Protein 1GUL (pdb70)

Radius of gyration: 44.53 Å; Cα contacts (8 Å, |Δi|>4): 2445; chains: 8; bounding box: 94×123×121 Å

Solvent-accessible surface area: 74631 Å² total; per-residue (Å²): 174,14,70,1,6,15,1,84,4,35,17,97,0,4,3,0,0,6,0,1,16,8,30,47,33,118,8,47,34,76,57,6,118,54,90,103,58,12,125,127,17,25,115,38,121,55,3,55,1,48,69,20,5,2,0,59,14,93,88,44,88,4,3,28,18,55,2,0,1,15,4,0,0,46,92,69,76,8,11,14,148,75,48,91,36,48,6,66,0,9,7,14,5,3,0,1,16,58,2,8,50,28,22,31,81,12,24,63,32,112,107,120,54,43,116,109,39,17,73,33,0,21,85,64,0,61,103,58,8,0,49,26,0,21,155,34,5,170,62,72,62,68,34,39,6,10,40,79,37,30,1,0,1,0,0,0,1,0,12,0,0,38,12,0,48,87,85,24,99,100,6,5,76,72,17,75,78,0,71,103,3,12,84,80,2,22,84,44,80,25,1,104,145,7,61,77,133,87,39,73,52,16,78,72,48,72,125,111,20,23,139,32,12,119,80,0,116,178,14,69,0,5,15,1,86,4,35,17,95,0,4,3,0,0,5,0,0,16,8,31,46,35,118,7,48,34,77,59,5,118,56,91,102,59,11,124,126,17,25,116,38,119,55,2,56,0,49,67,21,5,1,0,60,13,97,86,47,87,5,2,29,19,55,2,0,1,17,3,0,0,45,95,67,75,8,10,14,149,75,48,92,37,46,8,64,0,10,6,15,4,2,0,1,15,57,1,9,50,28,22,33,80,13,25,64,33,112,108,119,55,44,117,109,38,17,75,33,0,22,84,63,0,61,104,53,7,0,48,25,1,21,157,33,4,170,62,73,62,67,34,39,6,10,40,80,36,30,1,0,2,0,0,0,0,0,14,0,0,37,11,0,48,87,87,25,101,99,6,6,76,71,16,74,76,0,72,99,3,12,85,82,2,22,86,44,81,25,2,101,146,7,62,63,31,32,39,71,52,16,78,71,50,52,124,110,19,22,139,33,12,119,81,0,114,174,13,34,1,5,15,1,84,4,35,18,94,0,4,4,0,0,6,0,0,17,8,30,46,34,118,7,47,34,69,58,6,118,55,89,102,58,10,122,118,17,26,116,38,125,32,3,56,1,47,70,20,5,1,0,19,14,95,86,44,71,5,3,28,18,53,1,0,1,14,3,0,0,44,91,69,76,8,11,14,148,76,45,89,36,45,6,64,0,8,6,15,4,2,0,2,15,58,2,8,50,28,22,31,80,11,26,62,34,112,108,120,54,43,116,110,40,18,74,33,0,23,85,64,0,61,99,55,6,0,48,26,1,21,154,34,4,170,61,72,62,65,34,41,6,10,39,81,36,29,0,1,2,0,0,0,1,0,14,0,0,36,12,0,49,86,86,25,100,100,7,6,76,73,17,74,77,0,71,103,2,11,84,82,2,21,85,45,80,25,1,101,145,6,62,76,132,87,38,74,50,16,78,71,49,71,124,110,19,23,139,33,12,118,80,0,115,175,15,70,0,5,15,1,84,4,35,17,94,0,4,4,0,0,6,0,0,17,7,30,48,35,119,8,48,34,77,58,6,117,55,90,103,58,11,125,126,17,23,116,37,117,57,2,54,1,47,67,19,5,2,0,60,14,93,85,43,86,4,3,27,19,54,1,0,1,16,2,0,0,45,93,68,76,8,11,14,147,75,48,93,36,45,7,65,0,9,7,15,4,2,0,2,16,56,1,8,48,28,22,31,80,12,26,63,33,113,109,120,54,43,118,109,38,17,74,33,0,21,86,64,0,61,102,56,7,0,48,26,0,21,160,34,4,169,63,73,62,67,34,39,5,10,40,79,36,30,1,0,1,0,0,0,0,0,13,0,0,38,11,0,50,86,85,26,100,101,7,6,77,71,17,75,76,0,71,102,3,11,84,81,2,21,85,45,80,26,1,102,144,6,62,76,133,88,38,75,51,17,79,71,48,70,123,109,20,23,140,33,13,120,81,0,113,177,13,70,0,6,15,2,85,4,36,17,95,0,4,4,0,0,5,0,0,17,7,30,47,35,118,7,48,35,77,58,6,116,56,90,102,57,10,70,126,18,26,86,38,118,55,3,54,1,50,65,19,5,2,0,60,14,94,86,42,90,4,3,28,19,53,1,0,1,17,3,0,0,46,94,67,76,8,11,14,147,76,45,90,36,46,6,65,0,10,6,14,4,3,0,2,16,58,2,8,50,28,22,32,80,13,23,63,32,113,109,120,54,44,117,110,39,17,75,33,0,22,85,63,0,63,102,57,7,0,49,26,0,21,155,35,4,169,63,72,62,68,34,38,6,10,40,79,36,30,1,1,1,0,1,0,0,0,13,0,0,37,12,0,51,85,88,26,100,101,7,6,76,72,16,75,78,0,72,101,2,11,83,82,2,22,85,44,78,25,1,102,146,8,63,77,132,86,38,73,52,16,77,72,49,71,120,109,19,23,139,34,12,117,80,0,114,178,13,69,1,6,16,1,86,4,34,16,96,0,5,4,0,0,6,0,0,16,8,32,47,34,119,7,48,34,77,60,6,118,57,89,101,58,11,122,126,18,26,116,38,118,56,3,54,0,50,68,19,5,1,0,58,13,93,86,42,89,4,3,28,17,56,2,0,1,15,3,0,0,46,93,68,76,8,11,15,147,74,45,90,36,45,6,64,1,9,6,13,4,3,0,2,14,59,1,8,48,27,21,30,80,11,25,64,33,112,107,120,55,44,61,81,38,8,5,27,0,0,4,64,0,7,42,57,7,0,50,26,0,21,151,33,4,132,63,72,63,67,34,40,6,10,38,80,36,30,1,0,1,0,0,0,1,0,13,0,0,36,13,0,48,86,81,0,87,46,0,5,51,38,15,31,78,0,59,101,3,11,84,80,1,21,84,44,80,25,2,103,147,7,61,77,133,88,39,73,52,15,78,70,50,72,122,109,19,23,138,34,12,118,80,0,115,176,13,70,0,5,15,1,81,5,34,16,95,0,4,4,0,0,6,0,0,17,8,31,46,35,117,8,48,34,77,58,6,119,55,91,102,56,11,122,127,17,25,117,38,120,55,2,56,1,48,66,20,5,2,0,59,14,95,87,45,89,5,4,28,18,56,3,0,2,16,4,0,0,47,93,67,77,8,11,14,129,73,50,97,36,48,8,67,0,11,8,15,5,3,0,1,15,57,1,9,49,28,21,30,80,12,26,63,33,112,109,120,54,44,59,70,38,8,3,25,0,0,2,56,0,9,41,52,8,0,48,27,1,22,158,36,4,138,62,72,62,67,19,23,6,10,39,78,35,30,1,1,1,0,0,0,0,0,13,0,0,35,12,0,48,85,82,0,90,53,0,5,55,45,15,41,77,0,62,102,2,12,82,47,0,22,78,15,48,25,1,102,146,7,62,77,134,86,38,74,50,16,80,72,50,71,79,42,20,22,110,28,11,119,79,0,114,176,13,70,0,6,15,1,85,4,36,17,97,0,5,4,0,0,5,0,0,17,8,31,47,35,117,8,46,34,76,59,6,118,56,91,102,58,10,55,127,18,24,76,38,121,56,3,56,1,48,67,20,5,1,0,58,13,95,87,46,88,5,3,29,19,54,2,0,1,18,4,0,0,47,95,66,76,8,10,13,146,76,50,93,36,47,8,66,0,11,7,13,3,3,0,2,15,57,2,8,50,28,22,31,81,12,25,63,34,111,107,119,55,44,117,108,39,17,76,33,0,21,84,63,0,61,102,55,7,0,49,26,1,21,154,34,5,170,62,72,61,67,34,39,6,9,40,79,35,30,1,1,1,0,0,0,1,0,13,0,0,38,12,0,49,87,84,25,99,100,6,5,77,72,16,74,76,0,72,103,3,12,84,82,1,21,82,44,79,25,2,102,146,7,60,75,134,86,38,73,54,16,79,70,48,71,122,111,19,22,140,32,12,118,80,0,113

Foldseek 3Di:
DKEWEEAQFCALCQLVLLLCLLLVHDYYYDHDQAQVVLVVCVVVPLAVVSDDPWMQDPNHTDHDSVVSLVVSQVVRVQQDDDPVSNVVLVVLLVVLVVLCVLLNCLVVDDPVVNVVSLVVSLVCCLPPNLVVQLVQCVVPVALDSTDNDHHSSLSSNLVRVVSNCVVVVCSCVVRPSVVVSSVVSCVSDSNVVCPDPPHSNHDRDDPVSVVRVVRND/DKEWEEAQFCALCQLVLLLCLLLVHDYYYDHDQAQVVLVVCVVVPLAVVSDDPWMQDPNHTDHDSVVSLVVSQVVRVQQDDDPVSNVVLVVLLVVLVVLCVLLNCLVVDDPVVNVVSLVVSLVCCLPPNLVVQLVQCVVPVALDSTDNDHHSSLSSNLVRVVSNCVVVVCSCVVRPSVVVSSVVSCVSDSNVVCPDPPHSNHDRDDPVSVVRVVRND/DKEWEEAQFCALCQLVLLLCLLLVHDYYYDHDQAQVVLVVCVVVPLAVVSDDPWMQDPNHTDHDSVVSLVVSQVVRVQQDDDPVSNVVLVVLLVVLVVLCVLLNCLVVDDPVVNVVSLVVSLVCCLPPNLVVQLVQCVVPVALDSTDNDHHSSLSSNLVRVVSNCVVVVCSCVVRPSVVVSSVVSCVSDSNVVCPDPPHSNHDRDDPVSVVRVVRND/DKEWEEAQFCALCQLVLLLCLLLVHDYYYDHDQAQVVLVVCVVVPLAVVSDDPWMQDPNHTDHDSVVSLVVSQVVRVQQDDDPVSNVVLVVLLVVLVVLCVLLNCLVVDDPVVNVVSLVVSLVCCLPPNLVVQLVQCVVPVALDSTDNDHHSSLSSNLVRVVSNCVVVVCSCVVRPSVVVSSVVSCVSDSNVVCPDPPHSNHDRDDPVSVVRVVRND/DKEWEEAQFCALCQLVLLLCLLLVHDYYYDHDQAQVVLVVCVVVPLAVVSDDPWMQDPNHTDHDSVVSLVVSQVVRVQQDDDPVSNVVLVVLLVVLVVLCVLLNCLVVDDPVVNVVSLVVSLVCCLPPNLVVQLVQCVVPVALDSTDNDHHSSLSSNLVRVVSNCVVVVCSCVVRPSVVVSSVVSCVSDSNVVCPDPPHSNHDRDDPVSVVRVVRND/DKEWEEAQFCALCQLVLLLCLLLVHDYYYDHDQAQVVLVVCVVVPLAVVSDDPWMQDPNHTDHDSVVSLVVSQVVRVQQDDDPVSNVVLVVLLVVLVVLCVLLNCLVVDDPVVNVVSLVVSLVCCLPPNLVVQLVQCVVPVALDSTDNDHHSSLSSNLVRVVSNCVVVVCSCVVRPSVVVSSVVSCVSDSNVVCPDPPHSNHDRDDPVSVVRVVRND/DKEWEEAQFCALCQLVLLLCLLLVHDYYYDHDQAQVVLVVCVVVPLAVVSDDPWMQDPNHTDHDSVVSLVVSQVVRVQQDDDPVSNVVLVVLLVVLVVLCVLLNCLVVDDPVVNVVSLVVSLVCCLPPNLVVQLVQCVVPVALDSTDNDHHSSLSSNLVRVVSNCVVVVCSCVVRPSVVVSSVVSCVSDSNVVCPDPPHSNHDRDDPVSVVRVVRND/DKEWEEAQFCALCQLVLLLCLLLVHDYYYDHDQAQVVLVVCVVVPLAVVSDDPWMQDPNHTDHDSVVSLVVSQVVRVQQDDDPVSNVVLVVLLVVLVVLCVLLNCLVVDDPVVNVVSLVVSLVCCLPPNLVVQLVQCVVPVALDSTDNDHHSSLSSNLVRVVSNCVVVVCSCVVRPSVVVSSVVSCVSDSNVVCPDPPHSNHDRDDPVSVVRVVRND

GO terms:
  GO:0004364 glutathione transferase activity (F, IDA)
  GO:0006749 glutathione metabolic process (P, IDA)
  GO:0006805 xenobiotic metabolic process (P, IDA)
  GO:0042803 protein homodimerization activity (F, IPI)
  GO:0004364 glutathione transferase activity (F, TAS)
  GO:0005829 cytosol (C, IDA)
  GO:0005829 cytosol (C, TAS)
  GO:0042802 identical protein binding (F, IPI)
  GO:0005515 protein binding (F, IPI)

InterPro domains:
  IPR003080 Glutathione S-transferase, alpha class [PR01266] (15-29)
  IPR003080 Glutathione S-transferase, alpha class [PR01266] (82-98)
  IPR003080 Glutathione S-transferase, alpha class [PR01266] (134-148)
  IPR003080 Glutathione S-transferase, alpha class [PR01266] (192-209)
  IPR004045 Glutathione S-transferase, N-terminal [PF02798] (6-76)
  IPR004045 Glutathione S-transferase, N-terminal [PS50404] (3-83)
  IPR004046 Glutathione S-transferase, C-terminal [PF14497] (111-199)
  IPR010987 Glutathione S-transferase, C-terminal-like [PS50405] (85-208)
  IPR036249 Thioredoxin-like superfamily [SSF52833] (5-80)
  IPR036282 Glutathione S-transferase, C-terminal domain superfamily [SSF47616] (81-218)
  IPR040079 Glutathione transferase family [SFLDS00019] (6-204)
  IPR050213 Glutathione S-transferase superfamily [PTHR11571] (5-202)

Structure (mmCIF, N/CA/C/O backbone):
data_1GUL
#
_entry.id   1GUL
#
_cell.length_a   155.300
_cell.length_b   156.100
_cell.length_c   101.300
_cell.angle_alpha   90.00
_cell.angle_beta   90.00
_cell.angle_gamma   90.00
#
_symmetry.space_group_name_H-M   'P 21 21 2'
#
loop_
_entity.id
_entity.type
_entity.pdbx_description
1 polymer 'Glutathione S-transferase A4'
2 non-polymer GAMMA-GLUTAMYL[S-(2-IODOBENZYL)CYSTEINYL]GLYCINE
3 water water
#
loop_
_atom_site.group_PDB
_atom_site.id
_atom_site.type_symbol
_atom_site.label_atom_id
_atom_site.label_alt_id
_atom_site.label_comp_id
_atom_site.label_asym_id
_atom_site.label_entity_id
_atom_site.label_seq_id
_atom_site.pdbx_PDB_ins_code
_atom_site.Cartn_x
_atom_site.Cartn_y
_atom_site.Cartn_z
_atom_site.occupancy
_atom_site.B_iso_or_equiv
_atom_site.auth_seq_id
_atom_site.auth_comp_id
_atom_site.auth_asym_id
_atom_site.auth_atom_id
_atom_site.pdbx_PDB_model_num
ATOM 1 N N . ARG A 1 4 ? -2.081 -25.676 -47.813 1.00 32.33 4 ARG A N 1
ATOM 2 C CA . ARG A 1 4 ? -0.871 -26.502 -48.035 1.00 27.54 4 ARG A CA 1
ATOM 3 C C . ARG A 1 4 ? 0.342 -25.615 -48.402 1.00 35.94 4 ARG A C 1
ATOM 4 O O . ARG A 1 4 ? 0.336 -24.918 -49.424 1.00 45.21 4 ARG A O 1
ATOM 12 N N . PRO A 1 5 ? 1.400 -25.625 -47.562 1.00 19.55 5 PRO A N 1
ATOM 13 C CA . PRO A 1 5 ? 2.537 -24.771 -47.795 1.00 10.62 5 PRO A CA 1
ATOM 14 C C . PRO A 1 5 ? 3.188 -24.963 -49.088 1.00 13.02 5 PRO A C 1
ATOM 15 O O . PRO A 1 5 ? 3.263 -26.080 -49.628 1.00 17.31 5 PRO A O 1
ATOM 19 N N . LYS A 1 6 ? 3.680 -23.830 -49.541 1.00 10.63 6 LYS A N 1
ATOM 20 C CA . LYS A 1 6 ? 4.354 -23.795 -50.797 1.00 12.09 6 LYS A CA 1
ATOM 21 C C . LYS A 1 6 ? 5.740 -23.232 -50.614 1.00 19.24 6 LYS A C 1
ATOM 22 O O . LYS A 1 6 ? 5.963 -22.143 -50.083 1.00 23.36 6 LYS A O 1
ATOM 28 N N . LEU A 1 7 ? 6.652 -24.051 -51.058 1.00 10.70 7 LEU A N 1
ATOM 29 C CA . LEU A 1 7 ? 8.045 -23.805 -50.964 1.00 7.75 7 LEU A CA 1
ATOM 30 C C . LEU A 1 7 ? 8.670 -23.308 -52.221 1.00 15.45 7 LEU A C 1
ATOM 31 O O . LEU A 1 7 ? 8.729 -24.026 -53.227 1.00 17.71 7 LEU A O 1
ATOM 36 N N . HIS A 1 8 ? 9.285 -22.131 -52.100 1.00 10.78 8 HIS A N 1
ATOM 37 C CA . HIS A 1 8 ? 9.990 -21.568 -53.232 1.00 10.93 8 HIS A CA 1
ATOM 38 C C . HIS A 1 8 ? 11.447 -21.757 -53.121 1.00 15.06 8 HIS A C 1
ATOM 39 O O . HIS A 1 8 ? 12.050 -21.225 -52.231 1.00 21.54 8 HIS A O 1
ATOM 46 N N . TYR A 1 9 ? 12.017 -22.438 -54.067 1.00 14.76 9 TYR A N 1
ATOM 47 C CA . TYR A 1 9 ? 13.420 -22.657 -54.012 1.00 9.55 9 TYR A CA 1
ATOM 48 C C . TYR A 1 9 ? 13.751 -23.451 -55.216 1.00 13.90 9 TYR A C 1
ATOM 49 O O . TYR A 1 9 ? 12.916 -24.079 -55.837 1.00 13.27 9 TYR A O 1
ATOM 58 N N . PRO A 1 10 ? 15.008 -23.464 -55.489 1.00 12.04 10 PRO A N 1
ATOM 59 C CA . PRO A 1 10 ? 15.547 -24.281 -56.518 1.00 6.12 10 PRO A CA 1
ATOM 60 C C . PRO A 1 10 ? 15.261 -25.698 -56.125 1.00 17.79 10 PRO A C 1
ATOM 61 O O . PRO A 1 10 ? 14.919 -25.994 -54.987 1.00 18.65 10 PRO A O 1
ATOM 65 N N . ASN A 1 11 ? 15.379 -26.593 -57.086 1.00 22.88 11 ASN A N 1
ATOM 66 C CA . ASN A 1 11 ? 15.108 -27.971 -56.745 1.00 21.68 11 ASN A CA 1
ATOM 67 C C . ASN A 1 11 ? 16.336 -28.663 -56.226 1.00 28.06 11 ASN A C 1
ATOM 68 O O . ASN A 1 11 ? 17.036 -29.330 -57.000 1.00 29.83 11 ASN A O 1
ATOM 73 N N . GLY A 1 12 ? 16.585 -28.514 -54.916 1.00 23.11 12 GLY A N 1
ATOM 74 C CA . GLY A 1 12 ? 17.757 -29.083 -54.277 1.00 15.19 12 GLY A CA 1
ATOM 75 C C . GLY A 1 12 ? 17.670 -28.737 -52.840 1.00 17.86 12 GLY A C 1
ATOM 76 O O . GLY A 1 12 ? 16.745 -28.039 -52.425 1.00 19.68 12 GLY A O 1
ATOM 77 N N . ARG A 1 13 ? 18.649 -29.199 -52.102 1.00 14.04 13 ARG A N 1
ATOM 78 C CA . ARG A 1 13 ? 18.653 -29.020 -50.671 1.00 12.54 13 ARG A CA 1
ATOM 79 C C . ARG A 1 13 ? 18.778 -27.588 -50.187 1.00 9.16 13 ARG A C 1
ATOM 80 O O . ARG A 1 13 ? 17.877 -27.036 -49.522 1.00 15.29 13 ARG A O 1
ATOM 88 N N . GLY A 1 14 ? 19.989 -27.089 -50.406 1.00 1.00 14 GLY A N 1
ATOM 89 C CA . GLY A 1 14 ? 20.419 -25.776 -49.994 1.00 1.00 14 GLY A CA 1
ATOM 90 C C . GLY A 1 14 ? 20.001 -25.537 -48.591 1.00 9.54 14 GLY A C 1
ATOM 91 O O . GLY A 1 14 ? 20.098 -26.450 -47.732 1.00 9.47 14 GLY A O 1
ATOM 92 N N . ARG A 1 15 ? 19.450 -24.343 -48.388 1.00 9.02 15 ARG A N 1
ATOM 93 C CA . ARG A 1 15 ? 18.959 -23.984 -47.084 1.00 5.35 15 ARG A CA 1
ATOM 94 C C . ARG A 1 15 ? 17.547 -24.441 -46.788 1.00 14.90 15 ARG A C 1
ATOM 95 O O . ARG A 1 15 ? 17.178 -24.479 -45.606 1.00 20.18 15 ARG A O 1
ATOM 103 N N . MET A 1 16 ? 16.804 -24.801 -47.836 1.00 6.25 16 MET A N 1
ATOM 104 C CA . MET A 1 16 ? 15.400 -25.202 -47.692 1.00 7.96 16 MET A CA 1
ATOM 105 C C . MET A 1 16 ? 15.143 -26.563 -47.051 1.00 16.37 16 MET A C 1
ATOM 106 O O . MET A 1 16 ? 14.073 -26.865 -46.451 1.00 16.90 16 MET A O 1
ATOM 111 N N . GLU A 1 17 ? 16.169 -27.389 -47.157 1.00 4.20 17 GLU A N 1
ATOM 112 C CA . GLU A 1 17 ? 16.023 -28.719 -46.660 1.00 1.00 17 GLU A CA 1
ATOM 113 C C . GLU A 1 17 ? 15.584 -28.854 -45.236 1.00 5.23 17 GLU A C 1
ATOM 114 O O . GLU A 1 17 ? 14.824 -29.739 -44.876 1.00 11.87 17 GLU A O 1
ATOM 120 N N . SER A 1 18 ? 16.043 -27.962 -44.415 1.00 1.00 18 SER A N 1
ATOM 121 C CA . SER A 1 18 ? 15.664 -28.015 -43.028 1.00 1.00 18 SER A CA 1
ATOM 122 C C . SER A 1 18 ? 14.192 -27.857 -42.887 1.00 6.76 18 SER A C 1
ATOM 123 O O . SER A 1 18 ? 13.495 -28.561 -42.143 1.00 9.68 18 SER A O 1
ATOM 126 N N . VAL A 1 19 ? 13.691 -26.982 -43.702 1.00 7.37 19 VAL A N 1
ATOM 127 C CA . VAL A 1 19 ? 12.261 -26.743 -43.733 1.00 8.08 19 VAL A CA 1
ATOM 128 C C . VAL A 1 19 ? 11.514 -27.966 -44.203 1.00 9.25 19 VAL A C 1
ATOM 129 O O . VAL A 1 19 ? 10.486 -28.310 -43.652 1.00 6.66 19 VAL A O 1
ATOM 133 N N . ARG A 1 20 ? 12.046 -28.623 -45.234 1.00 5.49 20 ARG A N 1
ATOM 134 C CA . ARG A 1 20 ? 11.387 -29.858 -45.621 1.00 3.46 20 ARG A CA 1
ATOM 135 C C . ARG A 1 20 ? 11.413 -30.814 -44.458 1.00 10.61 20 ARG A C 1
ATOM 136 O O . ARG A 1 20 ? 10.381 -31.331 -44.083 1.00 13.96 20 ARG A O 1
ATOM 144 N N . TRP A 1 21 ? 12.565 -31.005 -43.849 1.00 7.37 21 TRP A N 1
ATOM 145 C CA . TRP A 1 21 ? 12.614 -31.917 -42.730 1.00 7.08 21 TRP A CA 1
ATOM 146 C C . TRP A 1 21 ? 11.589 -31.655 -41.683 1.00 15.16 21 TRP A C 1
ATOM 147 O O . TRP A 1 21 ? 10.909 -32.548 -41.276 1.00 17.62 21 TRP A O 1
ATOM 158 N N . VAL A 1 22 ? 11.446 -30.405 -41.310 1.00 13.45 22 VAL A N 1
ATOM 159 C CA . VAL A 1 22 ? 10.546 -30.093 -40.252 1.00 9.94 22 VAL A CA 1
ATOM 160 C C . VAL A 1 22 ? 9.134 -30.321 -40.611 1.00 12.54 22 VAL A C 1
ATOM 161 O O . VAL A 1 22 ? 8.380 -30.876 -39.843 1.00 13.70 22 VAL A O 1
ATOM 165 N N . LEU A 1 23 ? 8.767 -29.817 -41.764 1.00 5.24 23 LEU A N 1
ATOM 166 C CA . LEU A 1 23 ? 7.418 -30.005 -42.237 1.00 3.88 23 LEU A CA 1
ATOM 167 C C . LEU A 1 23 ? 7.082 -31.473 -42.235 1.00 12.19 23 LEU A C 1
ATOM 168 O O . LEU A 1 23 ? 6.121 -31.870 -41.609 1.00 12.38 23 LEU A O 1
ATOM 173 N N . ALA A 1 24 ? 7.941 -32.268 -42.898 1.00 8.67 24 ALA A N 1
ATOM 174 C CA . ALA A 1 24 ? 7.771 -33.726 -42.984 1.00 3.94 24 ALA A CA 1
ATOM 175 C C . ALA A 1 24 ? 7.634 -34.348 -41.640 1.00 13.81 24 ALA A C 1
ATOM 176 O O . ALA A 1 24 ? 6.760 -35.137 -41.424 1.00 20.36 24 ALA A O 1
ATOM 178 N N . ALA A 1 25 ? 8.524 -34.003 -40.759 1.00 13.24 25 ALA A N 1
ATOM 179 C CA . ALA A 1 25 ? 8.471 -34.571 -39.449 1.00 9.76 25 ALA A CA 1
ATOM 180 C C . ALA A 1 25 ? 7.188 -34.279 -38.752 1.00 16.53 25 ALA A C 1
ATOM 181 O O . ALA A 1 25 ? 6.663 -35.104 -38.050 1.00 21.49 25 ALA A O 1
ATOM 183 N N . ALA A 1 26 ? 6.714 -33.065 -38.916 1.00 22.51 26 ALA A N 1
ATOM 184 C CA . ALA A 1 26 ? 5.485 -32.601 -38.274 1.00 14.60 26 ALA A CA 1
ATOM 185 C C . ALA A 1 26 ? 4.278 -33.218 -38.945 1.00 22.33 26 ALA A C 1
ATOM 186 O O . ALA A 1 26 ? 3.149 -32.994 -38.593 1.00 28.32 26 ALA A O 1
ATOM 188 N N . GLY A 1 27 ? 4.543 -34.006 -39.941 1.00 20.41 27 GLY A N 1
ATOM 189 C CA . GLY A 1 27 ? 3.512 -34.656 -40.681 1.00 17.35 27 GLY A CA 1
ATOM 190 C C . GLY A 1 27 ? 2.766 -33.771 -41.661 1.00 24.13 27 GLY A C 1
ATOM 191 O O . GLY A 1 27 ? 1.699 -34.155 -42.147 1.00 32.49 27 GLY A O 1
ATOM 192 N N . VAL A 1 28 ? 3.322 -32.611 -41.998 1.00 17.82 28 VAL A N 1
ATOM 193 C CA . VAL A 1 28 ? 2.672 -31.677 -42.919 1.00 8.87 28 VAL A CA 1
ATOM 194 C C . VAL A 1 28 ? 3.059 -31.857 -44.368 1.00 18.14 28 VAL A C 1
ATOM 195 O O . VAL A 1 28 ? 4.240 -31.959 -44.672 1.00 22.20 28 VAL A O 1
ATOM 199 N N . GLU A 1 29 ? 2.037 -31.939 -45.250 1.00 26.80 29 GLU A N 1
ATOM 200 C CA . GLU A 1 29 ? 2.244 -32.101 -46.695 1.00 28.31 29 GLU A CA 1
ATOM 201 C C . GLU A 1 29 ? 2.406 -30.727 -47.292 1.00 30.20 29 GLU A C 1
ATOM 202 O O . GLU A 1 29 ? 1.800 -29.774 -46.789 1.00 38.03 29 GLU A O 1
ATOM 208 N N . PHE A 1 30 ? 3.214 -30.611 -48.349 1.00 13.23 30 PHE A N 1
ATOM 209 C CA . PHE A 1 30 ? 3.386 -29.289 -48.865 1.00 8.69 30 PHE A CA 1
ATOM 210 C C . PHE A 1 30 ? 3.753 -29.340 -50.283 1.00 14.26 30 PHE A C 1
ATOM 211 O O . PHE A 1 30 ? 4.075 -30.408 -50.817 1.00 9.97 30 PHE A O 1
ATOM 219 N N . ASP A 1 31 ? 3.727 -28.163 -50.890 1.00 13.28 31 ASP A N 1
ATOM 220 C CA . ASP A 1 31 ? 4.076 -28.136 -52.275 1.00 12.08 31 ASP A CA 1
ATOM 221 C C . ASP A 1 31 ? 5.359 -27.416 -52.466 1.00 13.87 31 ASP A C 1
ATOM 222 O O . ASP A 1 31 ? 5.838 -26.765 -51.567 1.00 21.44 31 ASP A O 1
ATOM 227 N N . GLU A 1 32 ? 5.881 -27.535 -53.666 1.00 4.84 32 GLU A N 1
ATOM 228 C CA . GLU A 1 32 ? 7.098 -26.897 -54.020 1.00 9.08 32 GLU A CA 1
ATOM 229 C C . GLU A 1 32 ? 7.017 -26.200 -55.379 1.00 23.83 32 GLU A C 1
ATOM 230 O O . GLU A 1 32 ? 6.509 -26.754 -56.314 1.00 34.10 32 GLU A O 1
ATOM 236 N N . GLU A 1 33 ? 7.599 -25.014 -55.508 1.00 17.07 33 GLU A N 1
ATOM 237 C CA . GLU A 1 33 ? 7.642 -24.312 -56.737 1.00 10.34 33 GLU A CA 1
ATOM 238 C C . GLU A 1 33 ? 9.073 -24.006 -57.074 1.00 14.02 33 GLU A C 1
ATOM 239 O O . GLU A 1 33 ? 9.690 -23.096 -56.550 1.00 19.01 33 GLU A O 1
ATOM 245 N N . PHE A 1 34 ? 9.630 -24.800 -57.953 1.00 7.61 34 PHE A N 1
ATOM 246 C CA . PHE A 1 34 ? 11.033 -24.664 -58.211 1.00 8.79 34 PHE A CA 1
ATOM 247 C C . PHE A 1 34 ? 11.584 -23.555 -59.001 1.00 19.39 34 PHE A C 1
ATOM 248 O O . PHE A 1 34 ? 11.138 -23.293 -60.091 1.00 24.13 34 PHE A O 1
ATOM 256 N N . LEU A 1 35 ? 12.681 -23.008 -58.514 1.00 17.76 35 LEU A N 1
ATOM 257 C CA . LEU A 1 35 ? 13.353 -22.041 -59.337 1.00 10.55 35 LEU A CA 1
ATOM 258 C C . LEU A 1 35 ? 14.367 -22.754 -60.186 1.00 19.28 35 LEU A C 1
ATOM 259 O O . LEU A 1 35 ? 15.089 -23.622 -59.701 1.00 29.56 35 LEU A O 1
ATOM 264 N N . GLU A 1 36 ? 14.363 -22.379 -61.475 1.00 21.93 36 GLU A N 1
ATOM 265 C CA . GLU A 1 36 ? 15.292 -22.869 -62.483 1.00 23.68 36 GLU A CA 1
ATOM 266 C C . GLU A 1 36 ? 16.176 -21.842 -63.171 1.00 31.22 36 GLU A C 1
ATOM 267 O O . GLU A 1 36 ? 17.248 -22.225 -63.663 1.00 34.30 36 GLU A O 1
ATOM 273 N N . THR A 1 37 ? 15.751 -20.560 -63.169 1.00 31.21 37 THR A N 1
ATOM 274 C CA . THR A 1 37 ? 16.434 -19.438 -63.824 1.00 29.82 37 THR A CA 1
ATOM 275 C C . THR A 1 37 ? 16.396 -18.110 -63.070 1.00 35.09 37 THR A C 1
ATOM 276 O O . THR A 1 37 ? 15.487 -17.846 -62.242 1.00 28.14 37 THR A O 1
ATOM 280 N N . LYS A 1 38 ? 17.317 -17.216 -63.504 1.00 29.25 38 LYS A N 1
ATOM 281 C CA . LYS A 1 38 ? 17.368 -15.861 -62.934 1.00 27.02 38 LYS A CA 1
ATOM 282 C C . LYS A 1 38 ? 15.990 -15.227 -63.031 1.00 32.21 38 LYS A C 1
ATOM 283 O O . LYS A 1 38 ? 15.375 -14.669 -62.081 1.00 38.46 38 LYS A O 1
ATOM 289 N N . GLU A 1 39 ? 15.478 -15.386 -64.207 1.00 27.67 39 GLU A N 1
ATOM 290 C CA . GLU A 1 39 ? 14.209 -14.832 -64.557 1.00 31.08 39 GLU A CA 1
ATOM 291 C C . GLU A 1 39 ? 13.065 -15.216 -63.666 1.00 30.03 39 GLU A C 1
ATOM 292 O O . GLU A 1 39 ? 12.292 -14.352 -63.211 1.00 35.32 39 GLU A O 1
ATOM 298 N N . GLN A 1 40 ? 12.947 -16.495 -63.359 1.00 21.77 40 GLN A N 1
ATOM 299 C CA . GLN A 1 40 ? 11.877 -16.847 -62.441 1.00 20.26 40 GLN A CA 1
ATOM 300 C C . GLN A 1 40 ? 12.074 -16.211 -61.085 1.00 27.16 40 GLN A C 1
ATOM 301 O O . GLN A 1 40 ? 11.108 -15.852 -60.416 1.00 28.08 40 GLN A O 1
ATOM 307 N N . LEU A 1 41 ? 13.340 -16.046 -60.714 1.00 19.89 41 LEU A N 1
ATOM 308 C CA . LEU A 1 41 ? 13.636 -15.411 -59.485 1.00 18.47 41 LEU A CA 1
ATOM 309 C C . LEU A 1 41 ? 13.177 -13.984 -59.602 1.00 22.31 41 LEU A C 1
ATOM 310 O O . LEU A 1 41 ? 12.425 -13.491 -58.752 1.00 20.50 41 LEU A O 1
ATOM 315 N N . TYR A 1 42 ? 13.544 -13.336 -60.707 1.00 18.09 42 TYR A N 1
ATOM 316 C CA . TYR A 1 42 ? 13.048 -11.963 -60.896 1.00 22.08 42 TYR A CA 1
ATOM 317 C C . TYR A 1 42 ? 11.584 -11.795 -60.785 1.00 21.45 42 TYR A C 1
ATOM 318 O O . TYR A 1 42 ? 11.086 -10.846 -60.207 1.00 23.96 42 TYR A O 1
ATOM 327 N N . LYS A 1 43 ? 10.865 -12.711 -61.352 1.00 13.68 43 LYS A N 1
ATOM 328 C CA . LYS A 1 43 ? 9.450 -12.514 -61.232 1.00 14.88 43 LYS A CA 1
ATOM 329 C C . LYS A 1 43 ? 8.980 -12.601 -59.816 1.00 21.16 43 LYS A C 1
ATOM 330 O O . LYS A 1 43 ? 8.060 -11.950 -59.350 1.00 31.70 43 LYS A O 1
ATOM 336 N N . LEU A 1 44 ? 9.630 -13.425 -59.102 1.00 13.95 44 LEU A N 1
ATOM 337 C CA . LEU A 1 44 ? 9.211 -13.620 -57.743 1.00 12.63 44 LEU A CA 1
ATOM 338 C C . LEU A 1 44 ? 9.479 -12.361 -56.967 1.00 15.33 44 LEU A C 1
ATOM 339 O O . LEU A 1 44 ? 8.689 -11.863 -56.163 1.00 15.90 44 LEU A O 1
ATOM 344 N N . GLN A 1 45 ? 10.628 -11.821 -57.299 1.00 10.39 45 GLN A N 1
ATOM 345 C CA . GLN A 1 45 ? 11.107 -10.645 -56.662 1.00 8.91 45 GLN A CA 1
ATOM 346 C C . GLN A 1 45 ? 10.261 -9.508 -57.042 1.00 24.32 45 GLN A C 1
ATOM 347 O O . GLN A 1 45 ? 9.782 -8.768 -56.202 1.00 24.96 45 GLN A O 1
ATOM 353 N N . ASP A 1 46 ? 10.089 -9.423 -58.355 1.00 25.91 46 ASP A N 1
ATOM 354 C CA . ASP A 1 46 ? 9.278 -8.384 -58.948 1.00 24.70 46 ASP A CA 1
ATOM 355 C C . ASP A 1 46 ? 7.878 -8.309 -58.361 1.00 20.91 46 ASP A C 1
ATOM 356 O O . ASP A 1 46 ? 7.346 -7.266 -58.120 1.00 23.96 46 ASP A O 1
ATOM 361 N N . GLY A 1 47 ? 7.224 -9.409 -58.131 1.00 17.38 47 GLY A N 1
ATOM 362 C CA . GLY A 1 47 ? 5.906 -9.281 -57.578 1.00 13.80 47 GLY A CA 1
ATOM 363 C C . GLY A 1 47 ? 5.908 -9.018 -56.106 1.00 20.83 47 GLY A C 1
ATOM 364 O O . GLY A 1 47 ? 4.855 -9.072 -55.478 1.00 26.10 47 GLY A O 1
ATOM 365 N N . ASN A 1 48 ? 7.081 -8.768 -55.539 1.00 16.78 48 ASN A N 1
ATOM 366 C CA . ASN A 1 48 ? 7.128 -8.487 -54.123 1.00 18.70 48 ASN A CA 1
ATOM 367 C C . ASN A 1 48 ? 6.765 -9.679 -53.274 1.00 23.54 48 ASN A C 1
ATOM 368 O O . ASN A 1 48 ? 6.074 -9.578 -52.274 1.00 28.81 48 ASN A O 1
ATOM 373 N N . HIS A 1 49 ? 7.215 -10.845 -53.668 1.00 14.99 49 HIS A N 1
ATOM 374 C CA . HIS A 1 49 ? 6.847 -11.956 -52.836 1.00 12.78 49 HIS A CA 1
ATOM 375 C C . HIS A 1 49 ? 7.876 -12.315 -51.809 1.00 15.54 49 HIS A C 1
ATOM 376 O O . HIS A 1 49 ? 7.561 -13.006 -50.864 1.00 16.83 49 HIS A O 1
ATOM 383 N N . LEU A 1 50 ? 9.105 -11.882 -52.067 1.00 8.69 50 LEU A N 1
ATOM 384 C CA . LEU A 1 50 ? 10.243 -12.093 -51.246 1.00 4.38 50 LEU A CA 1
ATOM 385 C C . LEU A 1 50 ? 10.495 -10.850 -50.457 1.00 11.49 50 LEU A C 1
ATOM 386 O O . LEU A 1 50 ? 11.000 -9.924 -51.017 1.00 9.66 50 LEU A O 1
ATOM 391 N N . LEU A 1 51 ? 10.202 -10.880 -49.161 1.00 8.04 51 LEU A N 1
ATOM 392 C CA . LEU A 1 51 ? 10.377 -9.739 -48.288 1.00 1.52 51 LEU A CA 1
ATOM 393 C C . LEU A 1 51 ? 11.695 -9.091 -48.438 1.00 10.02 51 LEU A C 1
ATOM 394 O O . LEU A 1 51 ? 11.776 -7.883 -48.444 1.00 21.73 51 LEU A O 1
ATOM 399 N N . PHE A 1 52 ? 12.732 -9.907 -48.567 1.00 9.94 52 PHE A N 1
ATOM 400 C CA . PHE A 1 52 ? 14.079 -9.362 -48.665 1.00 7.21 52 PHE A CA 1
ATOM 401 C C . PHE A 1 52 ? 14.732 -9.776 -49.952 1.00 11.24 52 PHE A C 1
ATOM 402 O O . PHE A 1 52 ? 15.941 -9.809 -50.024 1.00 6.58 52 PHE A O 1
ATOM 410 N N . GLN A 1 53 ? 13.918 -10.178 -50.918 1.00 5.74 53 GLN A N 1
ATOM 411 C CA . GLN A 1 53 ? 14.454 -10.553 -52.201 1.00 5.09 53 GLN A CA 1
ATOM 412 C C . GLN A 1 53 ? 15.181 -11.856 -52.247 1.00 13.57 53 GLN A C 1
ATOM 413 O O . GLN A 1 53 ? 15.797 -12.170 -53.242 1.00 14.23 53 GLN A O 1
ATOM 419 N N . GLN A 1 54 ? 15.073 -12.632 -51.190 1.00 11.15 54 GLN A N 1
ATOM 420 C CA . GLN A 1 54 ? 15.731 -13.890 -51.235 1.00 11.09 54 GLN A CA 1
ATOM 421 C C . GLN A 1 54 ? 14.783 -14.960 -50.870 1.00 14.96 54 GLN A C 1
ATOM 422 O O . GLN A 1 54 ? 13.713 -14.649 -50.343 1.00 10.27 54 GLN A O 1
ATOM 428 N N . VAL A 1 55 ? 15.259 -16.177 -51.144 1.00 10.42 55 VAL A N 1
ATOM 429 C CA . VAL A 1 55 ? 14.678 -17.451 -50.780 1.00 9.57 55 VAL A CA 1
ATOM 430 C C . VAL A 1 55 ? 15.681 -18.113 -49.800 1.00 14.69 55 VAL A C 1
ATOM 431 O O . VAL A 1 55 ? 16.890 -17.823 -49.744 1.00 8.70 55 VAL A O 1
ATOM 435 N N . PRO A 1 56 ? 15.228 -19.015 -48.962 1.00 11.30 56 PRO A N 1
ATOM 436 C CA . PRO A 1 56 ? 13.896 -19.553 -48.926 1.00 4.11 56 PRO A CA 1
ATOM 437 C C . PRO A 1 56 ? 12.786 -18.628 -48.648 1.00 9.83 56 PRO A C 1
ATOM 438 O O . PRO A 1 56 ? 12.859 -17.777 -47.777 1.00 19.45 56 PRO A O 1
ATOM 442 N N . MET A 1 57 ? 11.668 -18.926 -49.269 1.00 5.04 57 MET A N 1
ATOM 443 C CA . MET A 1 57 ? 10.399 -18.270 -48.945 1.00 3.72 57 MET A CA 1
ATOM 444 C C . MET A 1 57 ? 9.386 -19.403 -48.921 1.00 5.29 57 MET A C 1
ATOM 445 O O . MET A 1 57 ? 9.422 -20.330 -49.727 1.00 10.86 57 MET A O 1
ATOM 450 N N . VAL A 1 58 ? 8.525 -19.383 -47.971 1.00 2.32 58 VAL A N 1
ATOM 451 C CA . VAL A 1 58 ? 7.519 -20.406 -47.856 1.00 2.31 58 VAL A CA 1
ATOM 452 C C . VAL A 1 58 ? 6.192 -19.728 -47.611 1.00 12.78 58 VAL A C 1
ATOM 453 O O . VAL A 1 58 ? 6.059 -18.830 -46.748 1.00 11.53 58 VAL A O 1
ATOM 457 N N . GLU A 1 59 ? 5.227 -20.152 -48.399 1.00 12.32 59 GLU A N 1
ATOM 458 C CA . GLU A 1 59 ? 3.909 -19.591 -48.238 1.00 10.70 59 GLU A CA 1
ATOM 459 C C . GLU A 1 59 ? 3.114 -20.478 -47.380 1.00 17.16 59 GLU A C 1
ATOM 460 O O . GLU A 1 59 ? 2.797 -21.595 -47.758 1.00 22.45 59 GLU A O 1
ATOM 466 N N . ILE A 1 60 ? 2.778 -19.943 -46.250 1.00 10.44 60 ILE A N 1
ATOM 467 C CA . ILE A 1 60 ? 2.055 -20.706 -45.302 1.00 7.52 60 ILE A CA 1
ATOM 468 C C . ILE A 1 60 ? 1.142 -19.840 -44.449 1.00 12.99 60 ILE A C 1
ATOM 469 O O . ILE A 1 60 ? 1.466 -18.729 -44.030 1.00 18.91 60 ILE A O 1
ATOM 474 N N . ASP A 1 61 ? -0.024 -20.374 -44.182 1.00 13.05 61 ASP A N 1
ATOM 475 C CA . ASP A 1 61 ? -1.022 -19.701 -43.345 1.00 8.47 61 ASP A CA 1
ATOM 476 C C . ASP A 1 61 ? -1.285 -18.299 -43.757 1.00 16.67 61 ASP A C 1
ATOM 477 O O . ASP A 1 61 ? -1.491 -17.394 -42.931 1.00 22.10 61 ASP A O 1
ATOM 482 N N . GLY A 1 62 ? -1.256 -18.168 -45.072 1.00 16.28 62 GLY A N 1
ATOM 483 C CA . GLY A 1 62 ? -1.500 -16.902 -45.724 1.00 16.33 62 GLY A CA 1
ATOM 484 C C . GLY A 1 62 ? -0.360 -15.919 -45.710 1.00 27.86 62 GLY A C 1
ATOM 485 O O . GLY A 1 62 ? -0.562 -14.781 -46.119 1.00 31.80 62 GLY A O 1
ATOM 486 N N . MET A 1 63 ? 0.828 -16.345 -45.243 1.00 21.31 63 MET A N 1
ATOM 487 C CA . MET A 1 63 ? 1.950 -15.468 -45.212 1.00 10.03 63 MET A CA 1
ATOM 488 C C . MET A 1 63 ? 2.984 -15.982 -46.167 1.00 19.03 63 MET A C 1
ATOM 489 O O . MET A 1 63 ? 2.902 -17.138 -46.603 1.00 21.46 63 MET A O 1
ATOM 494 N N . LYS A 1 64 ? 3.940 -15.111 -46.450 1.00 11.90 64 LYS A N 1
ATOM 495 C CA . LYS A 1 64 ? 5.067 -15.463 -47.235 1.00 11.35 64 LYS A CA 1
ATOM 496 C C . LYS A 1 64 ? 6.285 -15.292 -46.350 1.00 16.18 64 LYS A C 1
ATOM 497 O O . LYS A 1 64 ? 6.946 -14.266 -46.350 1.00 16.69 64 LYS A O 1
ATOM 503 N N . LEU A 1 65 ? 6.581 -16.289 -45.586 1.00 7.70 65 LEU A N 1
ATOM 504 C CA . LEU A 1 65 ? 7.708 -16.194 -44.732 1.00 4.37 65 LEU A CA 1
ATOM 505 C C . LEU A 1 65 ? 8.962 -16.455 -45.474 1.00 6.56 65 LEU A C 1
ATOM 506 O O . LEU A 1 65 ? 8.963 -17.279 -46.380 1.00 12.20 65 LEU A O 1
ATOM 511 N N . VAL A 1 66 ? 9.995 -15.734 -45.014 1.00 1.00 66 VAL A N 1
ATOM 512 C CA . VAL A 1 66 ? 11.387 -15.703 -45.459 1.00 5.48 66 VAL A CA 1
ATOM 513 C C . VAL A 1 66 ? 12.365 -15.831 -44.270 1.00 11.95 66 VAL A C 1
ATOM 514 O O . VAL A 1 66 ? 11.982 -15.657 -43.126 1.00 3.67 66 VAL A O 1
ATOM 518 N N . GLN A 1 67 ? 13.642 -16.177 -44.528 1.00 11.12 67 GLN A N 1
ATOM 519 C CA . GLN A 1 67 ? 14.634 -16.404 -43.468 1.00 3.11 67 GLN A CA 1
ATOM 520 C C . GLN A 1 67 ? 14.393 -17.741 -42.891 1.00 10.31 67 GLN A C 1
ATOM 521 O O . GLN A 1 67 ? 13.422 -17.946 -42.140 1.00 11.82 67 GLN A O 1
ATOM 527 N N . THR A 1 68 ? 15.276 -18.628 -43.262 1.00 7.66 68 THR A N 1
ATOM 528 C CA . THR A 1 68 ? 15.193 -20.004 -42.793 1.00 5.71 68 THR A CA 1
ATOM 529 C C . THR A 1 68 ? 14.900 -20.131 -41.336 1.00 12.38 68 THR A C 1
ATOM 530 O O . THR A 1 68 ? 13.959 -20.792 -40.967 1.00 12.68 68 THR A O 1
ATOM 534 N N . ARG A 1 69 ? 15.660 -19.456 -40.485 1.00 12.11 69 ARG A N 1
ATOM 535 C CA . ARG A 1 69 ? 15.358 -19.671 -39.077 1.00 11.05 69 ARG A CA 1
ATOM 536 C C . ARG A 1 69 ? 13.991 -19.238 -38.626 1.00 13.17 69 ARG A C 1
ATOM 537 O O . ARG A 1 69 ? 13.392 -19.794 -37.720 1.00 15.74 69 ARG A O 1
ATOM 545 N N . SER A 1 70 ? 13.532 -18.174 -39.219 1.00 7.66 70 SER A N 1
ATOM 546 C CA . SER A 1 70 ? 12.261 -17.596 -38.845 1.00 3.53 70 SER A CA 1
ATOM 547 C C . SER A 1 70 ? 11.136 -18.504 -39.270 1.00 9.97 70 SER A C 1
ATOM 548 O O . SER A 1 70 ? 10.177 -18.760 -38.561 1.00 14.94 70 SER A O 1
ATOM 551 N N . ILE A 1 71 ? 11.356 -19.072 -40.415 1.00 4.81 71 ILE A N 1
ATOM 552 C CA . ILE A 1 71 ? 10.437 -20.021 -40.943 1.00 3.49 71 ILE A CA 1
ATOM 553 C C . ILE A 1 71 ? 10.353 -21.244 -40.031 1.00 9.08 71 ILE A C 1
ATOM 554 O O . ILE A 1 71 ? 9.288 -21.696 -39.644 1.00 13.77 71 ILE A O 1
ATOM 559 N N . LEU A 1 72 ? 11.493 -21.769 -39.655 1.00 6.18 72 LEU A N 1
ATOM 560 C CA . LEU A 1 72 ? 11.567 -22.937 -38.779 1.00 4.76 72 LEU A CA 1
ATOM 561 C C . LEU A 1 72 ? 10.913 -22.655 -37.483 1.00 4.66 72 LEU A C 1
ATOM 562 O O . LEU A 1 72 ? 10.159 -23.450 -36.998 1.00 11.07 72 LEU A O 1
ATOM 567 N N . HIS A 1 73 ? 11.173 -21.520 -36.885 1.00 7.74 73 HIS A N 1
ATOM 568 C CA . HIS A 1 73 ? 10.469 -21.223 -35.617 1.00 3.88 73 HIS A CA 1
ATOM 569 C C . HIS A 1 73 ? 8.971 -21.184 -35.809 1.00 11.84 73 HIS A C 1
ATOM 570 O O . HIS A 1 73 ? 8.200 -21.612 -34.957 1.00 12.42 73 HIS A O 1
ATOM 577 N N . TYR A 1 74 ? 8.513 -20.601 -36.912 1.00 8.27 74 TYR A N 1
ATOM 578 C CA . TYR A 1 74 ? 7.069 -20.545 -37.070 1.00 9.83 74 TYR A CA 1
ATOM 579 C C . TYR A 1 74 ? 6.456 -21.942 -37.056 1.00 14.80 74 TYR A C 1
ATOM 580 O O . TYR A 1 74 ? 5.532 -22.244 -36.292 1.00 13.02 74 TYR A O 1
ATOM 589 N N . ILE A 1 75 ? 7.034 -22.809 -37.879 1.00 4.94 75 ILE A N 1
ATOM 590 C CA . ILE A 1 75 ? 6.492 -24.130 -37.955 1.00 4.38 75 ILE A CA 1
ATOM 591 C C . ILE A 1 75 ? 6.548 -24.838 -36.645 1.00 15.50 75 ILE A C 1
ATOM 592 O O . ILE A 1 75 ? 5.615 -25.476 -36.258 1.00 18.12 75 ILE A O 1
ATOM 597 N N . ALA A 1 76 ? 7.666 -24.714 -35.965 1.00 8.97 76 ALA A N 1
ATOM 598 C CA . ALA A 1 76 ? 7.837 -25.382 -34.711 1.00 6.89 76 ALA A CA 1
ATOM 599 C C . ALA A 1 76 ? 6.759 -24.965 -33.766 1.00 14.31 76 ALA A C 1
ATOM 600 O O . ALA A 1 76 ? 6.143 -25.735 -33.097 1.00 16.32 76 ALA A O 1
ATOM 602 N N . ASP A 1 77 ? 6.552 -23.708 -33.717 1.00 12.04 77 ASP A N 1
ATOM 603 C CA . ASP A 1 77 ? 5.564 -23.165 -32.840 1.00 8.15 77 ASP A CA 1
ATOM 604 C C . ASP A 1 77 ? 4.166 -23.544 -33.269 1.00 20.17 77 ASP A C 1
ATOM 605 O O . ASP A 1 77 ? 3.278 -23.613 -32.461 1.00 27.38 77 ASP A O 1
ATOM 610 N N . LYS A 1 78 ? 3.932 -23.768 -34.536 1.00 13.84 78 LYS A N 1
ATOM 611 C CA . LYS A 1 78 ? 2.603 -24.204 -34.897 1.00 8.75 78 LYS A CA 1
ATOM 612 C C . LYS A 1 78 ? 2.521 -25.701 -34.638 1.00 21.37 78 LYS A C 1
ATOM 613 O O . LYS A 1 78 ? 1.501 -26.304 -34.841 1.00 25.64 78 LYS A O 1
ATOM 619 N N . HIS A 1 79 ? 3.603 -26.379 -34.336 1.00 16.29 79 HIS A N 1
ATOM 620 C CA . HIS A 1 79 ? 3.408 -27.800 -34.226 1.00 10.72 79 HIS A CA 1
ATOM 621 C C . HIS A 1 79 ? 4.003 -28.475 -33.041 1.00 14.66 79 HIS A C 1
ATOM 622 O O . HIS A 1 79 ? 4.459 -29.602 -33.183 1.00 6.93 79 HIS A O 1
ATOM 629 N N . ASN A 1 80 ? 4.031 -27.790 -31.911 1.00 17.51 80 ASN A N 1
ATOM 630 C CA . ASN A 1 80 ? 4.620 -28.405 -30.764 1.00 17.97 80 ASN A CA 1
ATOM 631 C C . ASN A 1 80 ? 6.027 -28.934 -30.924 1.00 23.47 80 ASN A C 1
ATOM 632 O O . ASN A 1 80 ? 6.381 -29.981 -30.360 1.00 33.09 80 ASN A O 1
ATOM 637 N N . LEU A 1 81 ? 6.854 -28.214 -31.654 1.00 17.49 81 LEU A N 1
ATOM 638 C CA . LEU A 1 81 ? 8.222 -28.676 -31.776 1.00 12.09 81 LEU A CA 1
ATOM 639 C C . LEU A 1 81 ? 9.138 -27.696 -31.102 1.00 9.79 81 LEU A C 1
ATOM 640 O O . LEU A 1 81 ? 10.333 -27.746 -31.318 1.00 9.64 81 LEU A O 1
ATOM 645 N N . PHE A 1 82 ? 8.565 -26.834 -30.280 1.00 7.16 82 PHE A N 1
ATOM 646 C CA . PHE A 1 82 ? 9.360 -25.770 -29.614 1.00 7.97 82 PHE A CA 1
ATOM 647 C C . PHE A 1 82 ? 9.342 -25.773 -28.100 1.00 16.81 82 PHE A C 1
ATOM 648 O O . PHE A 1 82 ? 9.516 -24.740 -27.433 1.00 19.23 82 PHE A O 1
ATOM 656 N N . GLY A 1 83 ? 9.140 -26.954 -27.549 1.00 16.51 83 GLY A N 1
ATOM 657 C CA . GLY A 1 83 ? 9.137 -27.046 -26.121 1.00 18.16 83 GLY A CA 1
ATOM 658 C C . GLY A 1 83 ? 7.789 -26.727 -25.533 1.00 19.47 83 GLY A C 1
ATOM 659 O O . GLY A 1 83 ? 6.826 -26.582 -26.280 1.00 16.68 83 GLY A O 1
ATOM 660 N N . LYS A 1 84 ? 7.779 -26.616 -24.206 1.00 16.34 84 LYS A N 1
ATOM 661 C CA . LYS A 1 84 ? 6.585 -26.369 -23.415 1.00 15.03 84 LYS A CA 1
ATOM 662 C C . LYS A 1 84 ? 6.789 -25.207 -22.476 1.00 25.33 84 LYS A C 1
ATOM 663 O O . LYS A 1 84 ? 5.879 -24.718 -21.837 1.00 23.09 84 LYS A O 1
ATOM 669 N N . ASN A 1 85 ? 7.985 -24.652 -22.518 1.00 25.00 85 ASN A N 1
ATOM 670 C CA . ASN A 1 85 ? 8.240 -23.493 -21.708 1.00 19.70 85 ASN A CA 1
ATOM 671 C C . ASN A 1 85 ? 9.533 -22.774 -22.095 1.00 22.04 85 ASN A C 1
ATOM 672 O O . ASN A 1 85 ? 10.370 -23.330 -22.805 1.00 31.75 85 ASN A O 1
ATOM 677 N N . LEU A 1 86 ? 9.728 -21.562 -21.563 1.00 13.64 86 LEU A N 1
ATOM 678 C CA . LEU A 1 86 ? 10.903 -20.763 -21.869 1.00 7.94 86 LEU A CA 1
ATOM 679 C C . LEU A 1 86 ? 12.206 -21.506 -21.750 1.00 14.84 86 LEU A C 1
ATOM 680 O O . LEU A 1 86 ? 13.106 -21.398 -22.594 1.00 20.25 86 LEU A O 1
ATOM 685 N N . LYS A 1 87 ? 12.287 -22.266 -20.681 1.00 12.86 87 LYS A N 1
ATOM 686 C CA . LYS A 1 87 ? 13.502 -23.014 -20.405 1.00 16.47 87 LYS A CA 1
ATOM 687 C C . LYS A 1 87 ? 13.872 -23.931 -21.514 1.00 17.63 87 LYS A C 1
ATOM 688 O O . LYS A 1 87 ? 14.996 -23.900 -21.979 1.00 27.41 87 LYS A O 1
ATOM 694 N N . GLU A 1 88 ? 12.882 -24.684 -21.921 1.00 8.70 88 GLU A N 1
ATOM 695 C CA . GLU A 1 88 ? 12.990 -25.618 -23.003 1.00 11.62 88 GLU A CA 1
ATOM 696 C C . GLU A 1 88 ? 13.275 -24.924 -24.290 1.00 18.30 88 GLU A C 1
ATOM 697 O O . GLU A 1 88 ? 14.198 -25.257 -25.025 1.00 23.26 88 GLU A O 1
ATOM 703 N N . ARG A 1 89 ? 12.403 -23.994 -24.571 1.00 10.56 89 ARG A N 1
ATOM 704 C CA . ARG A 1 89 ? 12.476 -23.207 -25.761 1.00 9.51 89 ARG A CA 1
ATOM 705 C C . ARG A 1 89 ? 13.863 -22.651 -25.896 1.00 9.97 89 ARG A C 1
ATOM 706 O O . ARG A 1 89 ? 14.534 -22.693 -26.935 1.00 10.78 89 ARG A O 1
ATOM 714 N N . THR A 1 90 ? 14.353 -22.204 -24.766 1.00 1.00 90 THR A N 1
ATOM 715 C CA . THR A 1 90 ? 15.721 -21.665 -24.785 1.00 1.00 90 THR A CA 1
ATOM 716 C C . THR A 1 90 ? 16.804 -22.674 -25.227 1.00 12.66 90 THR A C 1
ATOM 717 O O . THR A 1 90 ? 17.676 -22.393 -26.064 1.00 12.11 90 THR A O 1
ATOM 721 N N . LEU A 1 91 ? 16.688 -23.909 -24.716 1.00 5.25 91 LEU A N 1
ATOM 722 C CA . LEU A 1 91 ? 17.616 -24.958 -25.050 1.00 1.00 91 LEU A CA 1
ATOM 723 C C . LEU A 1 91 ? 17.542 -25.348 -26.486 1.00 9.46 91 LEU A C 1
ATOM 724 O O . LEU A 1 91 ? 18.540 -25.471 -27.178 1.00 13.34 91 LEU A O 1
ATOM 729 N N . ILE A 1 92 ? 16.324 -25.540 -26.917 1.00 6.98 92 ILE A N 1
ATOM 730 C CA . ILE A 1 92 ? 16.057 -25.950 -28.268 1.00 5.61 92 ILE A CA 1
ATOM 731 C C . ILE A 1 92 ? 16.627 -24.936 -29.202 1.00 12.34 92 ILE A C 1
ATOM 732 O O . ILE A 1 92 ? 17.258 -25.268 -30.197 1.00 16.34 92 ILE A O 1
ATOM 737 N N . ASP A 1 93 ? 16.437 -23.678 -28.836 1.00 5.23 93 ASP A N 1
ATOM 738 C CA . ASP A 1 93 ? 16.941 -22.615 -29.677 1.00 3.41 93 ASP A CA 1
ATOM 739 C C . ASP A 1 93 ? 18.456 -22.684 -29.846 1.00 13.46 93 ASP A C 1
ATOM 740 O O . ASP A 1 93 ? 19.013 -22.757 -30.965 1.00 8.81 93 ASP A O 1
ATOM 745 N N . MET A 1 94 ? 19.119 -22.762 -28.714 1.00 7.44 94 MET A N 1
ATOM 746 C CA . MET A 1 94 ? 20.534 -22.852 -28.792 1.00 1.95 94 MET A CA 1
ATOM 747 C C . MET A 1 94 ? 21.026 -24.028 -29.546 1.00 4.64 94 MET A C 1
ATOM 748 O O . MET A 1 94 ? 21.977 -23.933 -30.318 1.00 7.26 94 MET A O 1
ATOM 753 N N . TYR A 1 95 ? 20.385 -25.157 -29.311 1.00 3.29 95 TYR A N 1
ATOM 754 C CA . TYR A 1 95 ? 20.850 -26.364 -29.952 1.00 1.00 95 TYR A CA 1
ATOM 755 C C . TYR A 1 95 ? 20.747 -26.208 -31.422 1.00 6.98 95 TYR A C 1
ATOM 756 O O . TYR A 1 95 ? 21.614 -26.526 -32.219 1.00 7.33 95 TYR A O 1
ATOM 765 N N . VAL A 1 96 ? 19.632 -25.687 -31.771 1.00 4.16 96 VAL A N 1
ATOM 766 C CA . VAL A 1 96 ? 19.401 -25.471 -33.160 1.00 2.88 96 VAL A CA 1
ATOM 767 C C . VAL A 1 96 ? 20.399 -24.536 -33.788 1.00 6.46 96 VAL A C 1
ATOM 768 O O . VAL A 1 96 ? 20.932 -24.815 -34.847 1.00 6.51 96 VAL A O 1
ATOM 772 N N . GLU A 1 97 ? 20.641 -23.390 -33.165 1.00 1.62 97 GLU A N 1
ATOM 773 C CA . GLU A 1 97 ? 21.612 -22.481 -33.782 1.00 2.81 97 GLU A CA 1
ATOM 774 C C . GLU A 1 97 ? 22.983 -23.100 -33.905 1.00 9.85 97 GLU A C 1
ATOM 775 O O . GLU A 1 97 ? 23.661 -22.977 -34.934 1.00 10.22 97 GLU A O 1
ATOM 781 N N . GLY A 1 98 ? 23.389 -23.780 -32.853 1.00 7.21 98 GLY A N 1
ATOM 782 C CA . GLY A 1 98 ? 24.695 -24.422 -32.903 1.00 2.67 98 GLY A CA 1
ATOM 783 C C . GLY A 1 98 ? 24.724 -25.404 -34.036 1.00 3.56 98 GLY A C 1
ATOM 784 O O . GLY A 1 98 ? 25.612 -25.425 -34.874 1.00 5.22 98 GLY A O 1
ATOM 785 N N . THR A 1 99 ? 23.686 -26.193 -34.107 1.00 2.16 99 THR A N 1
ATOM 786 C CA . THR A 1 99 ? 23.610 -27.182 -35.176 1.00 2.83 99 THR A CA 1
ATOM 787 C C . THR A 1 99 ? 23.650 -26.587 -36.572 1.00 12.76 99 THR A C 1
ATOM 788 O O . THR A 1 99 ? 24.423 -27.044 -37.415 1.00 12.87 99 THR A O 1
ATOM 792 N N . LEU A 1 100 ? 22.881 -25.518 -36.792 1.00 6.88 100 LEU A N 1
ATOM 793 C CA . LEU A 1 100 ? 22.910 -24.811 -38.084 1.00 3.94 100 LEU A CA 1
ATOM 794 C C . LEU A 1 100 ? 24.316 -24.323 -38.437 1.00 8.49 100 LEU A C 1
ATOM 795 O O . LEU A 1 100 ? 24.733 -24.212 -39.609 1.00 13.34 100 LEU A O 1
ATOM 800 N N . ASP A 1 101 ? 25.094 -24.063 -37.418 1.00 1.00 101 ASP A N 1
ATOM 801 C CA . ASP A 1 101 ? 26.446 -23.663 -37.723 1.00 2.36 101 ASP A CA 1
ATOM 802 C C . ASP A 1 101 ? 27.284 -24.795 -38.287 1.00 8.45 101 ASP A C 1
ATOM 803 O O . ASP A 1 101 ? 28.225 -24.617 -39.024 1.00 12.15 101 ASP A O 1
ATOM 808 N N . LEU A 1 102 ? 26.941 -25.977 -37.908 1.00 8.68 102 LEU A N 1
ATOM 809 C CA . LEU A 1 102 ? 27.621 -27.144 -38.384 1.00 4.32 102 LEU A CA 1
ATOM 810 C C . LEU A 1 102 ? 27.117 -27.480 -39.752 1.00 10.80 102 LEU A C 1
ATOM 811 O O . LEU A 1 102 ? 27.856 -27.698 -40.683 1.00 14.15 102 LEU A O 1
ATOM 816 N N . LEU A 1 103 ? 25.820 -27.490 -39.876 1.00 6.51 103 LEU A N 1
ATOM 817 C CA . LEU A 1 103 ? 25.187 -27.758 -41.132 1.00 1.50 103 LEU A CA 1
ATOM 818 C C . LEU A 1 103 ? 25.659 -26.852 -42.238 1.00 3.09 103 LEU A C 1
ATOM 819 O O . LEU A 1 103 ? 25.716 -27.209 -43.398 1.00 11.31 103 LEU A O 1
ATOM 824 N N . GLU A 1 104 ? 26.014 -25.660 -41.888 1.00 3.47 104 GLU A N 1
ATOM 825 C CA . GLU A 1 104 ? 26.488 -24.716 -42.869 1.00 3.16 104 GLU A CA 1
ATOM 826 C C . GLU A 1 104 ? 27.635 -25.220 -43.682 1.00 10.60 104 GLU A C 1
ATOM 827 O O . GLU A 1 104 ? 27.742 -25.014 -44.863 1.00 15.54 104 GLU A O 1
ATOM 833 N N . LEU A 1 105 ? 28.490 -25.924 -43.036 1.00 7.71 105 LEU A N 1
ATOM 834 C CA . LEU A 1 105 ? 29.596 -26.526 -43.736 1.00 2.89 105 LEU A CA 1
ATOM 835 C C . LEU A 1 105 ? 29.124 -27.409 -44.887 1.00 9.81 105 LEU A C 1
ATOM 836 O O . LEU A 1 105 ? 29.695 -27.478 -45.990 1.00 13.77 105 LEU A O 1
ATOM 841 N N . LEU A 1 106 ? 28.070 -28.114 -44.601 1.00 7.80 106 LEU A N 1
ATOM 842 C CA . LEU A 1 106 ? 27.521 -28.982 -45.622 1.00 6.10 106 LEU A CA 1
ATOM 843 C C . LEU A 1 106 ? 26.920 -28.154 -46.753 1.00 14.47 106 LEU A C 1
ATOM 844 O O . LEU A 1 106 ? 27.101 -28.475 -47.955 1.00 13.94 106 LEU A O 1
ATOM 849 N N . ILE A 1 107 ? 26.173 -27.099 -46.351 1.00 5.24 107 ILE A N 1
ATOM 850 C CA . ILE A 1 107 ? 25.552 -26.159 -47.314 1.00 4.29 107 ILE A CA 1
ATOM 851 C C . ILE A 1 107 ? 26.509 -25.476 -48.269 1.00 16.36 107 ILE A C 1
ATOM 852 O O . ILE A 1 107 ? 26.199 -25.371 -49.483 1.00 26.57 107 ILE A O 1
ATOM 857 N N . MET A 1 108 ? 27.642 -25.036 -47.709 1.00 6.24 108 MET A N 1
ATOM 858 C CA . MET A 1 108 ? 28.662 -24.405 -48.517 1.00 11.25 108 MET A CA 1
ATOM 859 C C . MET A 1 108 ? 29.468 -25.342 -49.379 1.00 14.93 108 MET A C 1
ATOM 860 O O . MET A 1 108 ? 30.020 -24.947 -50.377 1.00 18.42 108 MET A O 1
ATOM 865 N N . HIS A 1 109 ? 29.619 -26.554 -48.925 1.00 12.04 109 HIS A N 1
ATOM 866 C CA . HIS A 1 109 ? 30.454 -27.527 -49.544 1.00 8.78 109 HIS A CA 1
ATOM 867 C C . HIS A 1 109 ? 30.540 -27.587 -51.038 1.00 13.15 109 HIS A C 1
ATOM 868 O O . HIS A 1 109 ? 31.584 -27.456 -51.610 1.00 19.76 109 HIS A O 1
ATOM 875 N N . PRO A 1 110 ? 29.438 -27.797 -51.682 1.00 12.54 110 PRO A N 1
ATOM 876 C CA . PRO A 1 110 ? 29.398 -27.880 -53.134 1.00 9.73 110 PRO A CA 1
ATOM 877 C C . PRO A 1 110 ? 29.887 -26.668 -53.864 1.00 21.00 110 PRO A C 1
ATOM 878 O O . PRO A 1 110 ? 30.234 -26.725 -55.038 1.00 31.35 110 PRO A O 1
ATOM 882 N N . PHE A 1 111 ? 29.933 -25.546 -53.216 1.00 15.41 111 PHE A N 1
ATOM 883 C CA . PHE A 1 111 ? 30.399 -24.380 -53.937 1.00 9.17 111 PHE A CA 1
ATOM 884 C C . PHE A 1 111 ? 31.868 -24.045 -53.735 1.00 23.69 111 PHE A C 1
ATOM 885 O O . PHE A 1 111 ? 32.324 -22.954 -54.074 1.00 30.42 111 PHE A O 1
ATOM 893 N N . LEU A 1 112 ? 32.559 -24.952 -53.080 1.00 20.71 112 LEU A N 1
ATOM 894 C CA . LEU A 1 112 ? 33.976 -24.851 -52.798 1.00 19.56 112 LEU A CA 1
ATOM 895 C C . LEU A 1 112 ? 34.701 -25.279 -54.021 1.00 33.83 112 LEU A C 1
ATOM 896 O O . LEU A 1 112 ? 34.136 -25.958 -54.874 1.00 37.60 112 LEU A O 1
ATOM 901 N N . LYS A 1 113 ? 35.972 -24.919 -54.040 1.00 34.66 113 LYS A N 1
ATOM 902 C CA . LYS A 1 113 ? 36.872 -25.332 -55.082 1.00 34.60 113 LYS A CA 1
ATOM 903 C C . LYS A 1 113 ? 37.327 -26.699 -54.669 1.00 48.05 113 LYS A C 1
ATOM 904 O O . LYS A 1 113 ? 37.933 -26.913 -53.618 1.00 57.59 113 LYS A O 1
ATOM 910 N N . PRO A 1 114 ? 36.951 -27.597 -55.498 1.00 47.13 114 PRO A N 1
ATOM 911 C CA . PRO A 1 114 ? 37.225 -29.033 -55.459 1.00 50.56 114 PRO A CA 1
ATOM 912 C C . PRO A 1 114 ? 38.441 -29.453 -54.624 1.00 62.15 114 PRO A C 1
ATOM 913 O O . PRO A 1 114 ? 38.453 -30.470 -53.888 1.00 60.40 114 PRO A O 1
ATOM 917 N N . ASP A 1 115 ? 39.472 -28.639 -54.745 1.00 66.54 115 ASP A N 1
ATOM 918 C CA . ASP A 1 115 ? 40.665 -28.853 -53.983 1.00 73.05 115 ASP A CA 1
ATOM 919 C C . ASP A 1 115 ? 40.332 -28.685 -52.485 1.00 65.55 115 ASP A C 1
ATOM 920 O O . ASP A 1 115 ? 40.637 -29.535 -51.617 1.00 71.35 115 ASP A O 1
ATOM 925 N N . ASP A 1 116 ? 39.659 -27.573 -52.191 1.00 41.01 116 ASP A N 1
ATOM 926 C CA . ASP A 1 116 ? 39.269 -27.257 -50.845 1.00 34.94 116 ASP A CA 1
ATOM 927 C C . ASP A 1 116 ? 38.167 -28.128 -50.312 1.00 31.13 116 ASP A C 1
ATOM 928 O O . ASP A 1 116 ? 37.873 -28.187 -49.109 1.00 30.98 116 ASP A O 1
ATOM 933 N N . GLN A 1 117 ? 37.515 -28.791 -51.219 1.00 20.22 117 GLN A N 1
ATOM 934 C CA . GLN A 1 117 ? 36.434 -29.588 -50.783 1.00 20.01 117 GLN A CA 1
ATOM 935 C C . GLN A 1 117 ? 36.833 -30.659 -49.834 1.00 30.67 117 GLN A C 1
ATOM 936 O O . GLN A 1 117 ? 36.166 -30.942 -48.846 1.00 36.77 117 GLN A O 1
ATOM 942 N N . GLN A 1 118 ? 37.961 -31.221 -50.131 1.00 33.21 118 GLN A N 1
ATOM 943 C CA . GLN A 1 118 ? 38.458 -32.274 -49.308 1.00 34.93 118 GLN A CA 1
ATOM 944 C C . GLN A 1 118 ? 38.944 -31.858 -47.947 1.00 32.72 118 GLN A C 1
ATOM 945 O O . GLN A 1 118 ? 38.656 -32.516 -46.941 1.00 33.69 118 GLN A O 1
ATOM 951 N N . LYS A 1 119 ? 39.671 -30.759 -47.917 1.00 28.62 119 LYS A N 1
ATOM 952 C CA . LYS A 1 119 ? 40.134 -30.262 -46.644 1.00 25.84 119 LYS A CA 1
ATOM 953 C C . LYS A 1 119 ? 38.931 -30.043 -45.712 1.00 26.95 119 LYS A C 1
ATOM 954 O O . LYS A 1 119 ? 38.889 -30.371 -44.540 1.00 33.39 119 LYS A O 1
ATOM 960 N N . GLU A 1 120 ? 37.888 -29.582 -46.321 1.00 19.79 120 GLU A N 1
ATOM 961 C CA . GLU A 1 120 ? 36.643 -29.279 -45.695 1.00 17.74 120 GLU A CA 1
ATOM 962 C C . GLU A 1 120 ? 35.900 -30.391 -45.047 1.00 19.67 120 GLU A C 1
ATOM 963 O O . GLU A 1 120 ? 35.261 -30.214 -43.988 1.00 22.84 120 GLU A O 1
ATOM 969 N N . VAL A 1 121 ? 35.952 -31.517 -45.725 1.00 5.57 121 VAL A N 1
ATOM 970 C CA . VAL A 1 121 ? 35.322 -32.649 -45.156 1.00 6.59 121 VAL A CA 1
ATOM 971 C C . VAL A 1 121 ? 36.016 -33.009 -43.856 1.00 17.69 121 VAL A C 1
ATOM 972 O O . VAL A 1 121 ? 35.405 -33.315 -42.826 1.00 24.97 121 VAL A O 1
ATOM 976 N N . VAL A 1 122 ? 37.313 -32.962 -43.913 1.00 9.06 122 VAL A N 1
ATOM 977 C CA . VAL A 1 122 ? 38.080 -33.230 -42.724 1.00 13.35 122 VAL A CA 1
ATOM 978 C C . VAL A 1 122 ? 37.671 -32.278 -41.631 1.00 18.92 122 VAL A C 1
ATOM 979 O O . VAL A 1 122 ? 37.388 -32.668 -40.474 1.00 19.82 122 VAL A O 1
ATOM 983 N N . ASN A 1 123 ? 37.533 -31.018 -42.025 1.00 15.18 123 ASN A N 1
ATOM 984 C CA . ASN A 1 123 ? 37.079 -30.080 -41.019 1.00 12.95 123 ASN A CA 1
ATOM 985 C C . ASN A 1 123 ? 35.712 -30.362 -40.408 1.00 15.30 123 ASN A C 1
ATOM 986 O O . ASN A 1 123 ? 35.544 -30.268 -39.179 1.00 18.14 123 ASN A O 1
ATOM 991 N N . MET A 1 124 ? 34.722 -30.707 -41.227 1.00 5.42 124 MET A N 1
ATOM 992 C CA . MET A 1 124 ? 33.415 -31.034 -40.666 1.00 2.66 124 MET A CA 1
ATOM 993 C C . MET A 1 124 ? 33.575 -32.126 -39.697 1.00 12.04 124 MET A C 1
ATOM 994 O O . MET A 1 124 ? 32.952 -32.111 -38.636 1.00 15.26 124 MET A O 1
ATOM 999 N N . ALA A 1 125 ? 34.408 -33.092 -40.102 1.00 8.41 125 ALA A N 1
ATOM 1000 C CA . ALA A 1 125 ? 34.588 -34.245 -39.207 1.00 8.92 125 ALA A CA 1
ATOM 1001 C C . ALA A 1 125 ? 35.060 -33.761 -37.879 1.00 16.57 125 ALA A C 1
ATOM 1002 O O . ALA A 1 125 ? 34.451 -34.033 -36.859 1.00 19.75 125 ALA A O 1
ATOM 1004 N N . GLN A 1 126 ? 36.119 -32.965 -37.911 1.00 7.08 126 GLN A N 1
ATOM 1005 C CA . GLN A 1 126 ? 36.622 -32.493 -36.638 1.00 3.18 126 GLN A CA 1
ATOM 1006 C C . GLN A 1 126 ? 35.664 -31.677 -35.807 1.00 13.31 126 GLN A C 1
ATOM 1007 O O . GLN A 1 126 ? 35.582 -31.837 -34.576 1.00 13.84 126 GLN A O 1
ATOM 1013 N N . LYS A 1 127 ? 34.930 -30.776 -36.462 1.00 6.91 127 LYS A N 1
ATOM 1014 C CA . LYS A 1 127 ? 34.042 -29.965 -35.702 1.00 7.02 127 LYS A CA 1
ATOM 1015 C C . LYS A 1 127 ? 32.981 -30.791 -35.061 1.00 12.38 127 LYS A C 1
ATOM 1016 O O . LYS A 1 127 ? 32.604 -30.581 -33.905 1.00 11.43 127 LYS A O 1
ATOM 1022 N N . ALA A 1 128 ? 32.446 -31.708 -35.875 1.00 5.41 128 ALA A N 1
ATOM 1023 C CA . ALA A 1 128 ? 31.378 -32.531 -35.411 1.00 1.00 128 ALA A CA 1
ATOM 1024 C C . ALA A 1 128 ? 31.813 -33.267 -34.174 1.00 6.77 128 ALA A C 1
ATOM 1025 O O . ALA A 1 128 ? 31.169 -33.277 -33.126 1.00 9.61 128 ALA A O 1
ATOM 1027 N N . ILE A 1 129 ? 32.938 -33.910 -34.332 1.00 4.19 129 ILE A N 1
ATOM 1028 C CA . ILE A 1 129 ? 33.504 -34.791 -33.324 1.00 8.94 129 ILE A CA 1
ATOM 1029 C C . ILE A 1 129 ? 33.846 -34.077 -32.069 1.00 12.61 129 ILE A C 1
ATOM 1030 O O . ILE A 1 129 ? 33.708 -34.548 -30.954 1.00 22.81 129 ILE A O 1
ATOM 1035 N N . ILE A 1 130 ? 34.440 -32.967 -32.258 1.00 8.64 130 ILE A N 1
ATOM 1036 C CA . ILE A 1 130 ? 34.901 -32.216 -31.116 1.00 10.81 130 ILE A CA 1
ATOM 1037 C C . ILE A 1 130 ? 33.971 -31.181 -30.535 1.00 10.87 130 ILE A C 1
ATOM 1038 O O . ILE A 1 130 ? 33.911 -31.012 -29.341 1.00 13.33 130 ILE A O 1
ATOM 1043 N N . ARG A 1 131 ? 33.290 -30.461 -31.382 1.00 3.96 131 ARG A N 1
ATOM 1044 C CA . ARG A 1 131 ? 32.504 -29.385 -30.906 1.00 1.93 131 ARG A CA 1
ATOM 1045 C C . ARG A 1 131 ? 31.058 -29.643 -30.695 1.00 6.36 131 ARG A C 1
ATOM 1046 O O . ARG A 1 131 ? 30.544 -29.124 -29.721 1.00 12.60 131 ARG A O 1
ATOM 1054 N N . TYR A 1 132 ? 30.435 -30.479 -31.537 1.00 7.37 132 TYR A N 1
ATOM 1055 C CA . TYR A 1 132 ? 29.001 -30.758 -31.436 1.00 3.84 132 TYR A CA 1
ATOM 1056 C C . TYR A 1 132 ? 28.534 -32.067 -30.855 1.00 8.16 132 TYR A C 1
ATOM 1057 O O . TYR A 1 132 ? 27.742 -32.109 -29.879 1.00 8.00 132 TYR A O 1
ATOM 1066 N N . PHE A 1 133 ? 28.925 -33.149 -31.513 1.00 5.39 133 PHE A N 1
ATOM 1067 C CA . PHE A 1 133 ? 28.483 -34.476 -31.083 1.00 2.99 133 PHE A CA 1
ATOM 1068 C C . PHE A 1 133 ? 28.592 -34.727 -29.572 1.00 14.49 133 PHE A C 1
ATOM 1069 O O . PHE A 1 133 ? 27.767 -35.336 -28.860 1.00 18.06 133 PHE A O 1
ATOM 1077 N N . PRO A 1 134 ? 29.633 -34.202 -29.028 1.00 8.58 134 PRO A N 1
ATOM 1078 C CA . PRO A 1 134 ? 29.852 -34.452 -27.619 1.00 2.15 134 PRO A CA 1
ATOM 1079 C C . PRO A 1 134 ? 28.847 -33.855 -26.650 1.00 13.92 134 PRO A C 1
ATOM 1080 O O . PRO A 1 134 ? 28.586 -34.388 -25.583 1.00 16.26 134 PRO A O 1
ATOM 1084 N N . VAL A 1 135 ? 28.250 -32.765 -27.076 1.00 12.60 135 VAL A N 1
ATOM 1085 C CA . VAL A 1 135 ? 27.313 -32.027 -26.305 1.00 3.53 135 VAL A CA 1
ATOM 1086 C C . VAL A 1 135 ? 26.037 -32.805 -26.271 1.00 9.74 135 VAL A C 1
ATOM 1087 O O . VAL A 1 135 ? 25.413 -33.007 -25.249 1.00 15.21 135 VAL A O 1
ATOM 1091 N N . PHE A 1 136 ? 25.693 -33.251 -27.429 1.00 1.86 136 PHE A N 1
ATOM 1092 C CA . PHE A 1 136 ? 24.462 -33.956 -27.535 1.00 1.00 136 PHE A CA 1
ATOM 1093 C C . PHE A 1 136 ? 24.557 -35.297 -26.912 1.00 7.71 136 PHE A C 1
ATOM 1094 O O . PHE A 1 136 ? 23.642 -35.699 -26.205 1.00 13.38 136 PHE A O 1
ATOM 1102 N N . GLU A 1 137 ? 25.670 -35.986 -27.194 1.00 5.46 137 GLU A N 1
ATOM 1103 C CA . GLU A 1 137 ? 25.880 -37.278 -26.598 1.00 8.33 137 GLU A CA 1
ATOM 1104 C C . GLU A 1 137 ? 25.729 -37.198 -25.070 1.00 15.69 137 GLU A C 1
ATOM 1105 O O . GLU A 1 137 ? 24.999 -37.920 -24.403 1.00 20.46 137 GLU A O 1
ATOM 1111 N N . LYS A 1 138 ? 26.339 -36.221 -24.489 1.00 5.87 138 LYS A N 1
ATOM 1112 C CA . LYS A 1 138 ? 26.209 -36.072 -23.072 1.00 1.66 138 LYS A CA 1
ATOM 1113 C C . LYS A 1 138 ? 24.837 -35.697 -22.612 1.00 15.78 138 LYS A C 1
ATOM 1114 O O . LYS A 1 138 ? 24.439 -36.027 -21.542 1.00 21.84 138 LYS A O 1
ATOM 1120 N N . ILE A 1 139 ? 24.121 -34.940 -23.379 1.00 16.05 139 ILE A N 1
ATOM 1121 C CA . ILE A 1 139 ? 22.802 -34.548 -22.951 1.00 11.73 139 ILE A CA 1
ATOM 1122 C C . ILE A 1 139 ? 21.942 -35.750 -22.775 1.00 18.87 139 ILE A C 1
ATOM 1123 O O . ILE A 1 139 ? 21.284 -35.926 -21.756 1.00 25.87 139 ILE A O 1
ATOM 1128 N N . LEU A 1 140 ? 21.975 -36.526 -23.830 1.00 8.73 140 LEU A N 1
ATOM 1129 C CA . LEU A 1 140 ? 21.224 -37.754 -23.974 1.00 9.66 140 LEU A CA 1
ATOM 1130 C C . LEU A 1 140 ? 21.605 -38.762 -22.949 1.00 19.86 140 LEU A C 1
ATOM 1131 O O . LEU A 1 140 ? 20.761 -39.526 -22.479 1.00 20.31 140 LEU A O 1
ATOM 1136 N N . ARG A 1 141 ? 22.916 -38.853 -22.764 1.00 18.13 141 ARG A N 1
ATOM 1137 C CA . ARG A 1 141 ? 23.457 -39.809 -21.836 1.00 15.20 141 ARG A CA 1
ATOM 1138 C C . ARG A 1 141 ? 23.018 -39.338 -20.497 1.00 23.36 141 ARG A C 1
ATOM 1139 O O . ARG A 1 141 ? 22.703 -40.049 -19.582 1.00 26.77 141 ARG A O 1
ATOM 1147 N N . GLY A 1 142 ? 22.891 -38.079 -20.370 1.00 26.73 142 GLY A N 1
ATOM 1148 C CA . GLY A 1 142 ? 22.512 -37.640 -19.070 1.00 22.08 142 GLY A CA 1
ATOM 1149 C C . GLY A 1 142 ? 21.074 -37.829 -18.656 1.00 28.74 142 GLY A C 1
ATOM 1150 O O . GLY A 1 142 ? 20.805 -37.775 -17.494 1.00 37.30 142 GLY A O 1
ATOM 1151 N N . HIS A 1 143 ? 20.112 -37.974 -19.549 1.00 26.32 143 HIS A N 1
ATOM 1152 C CA . HIS A 1 143 ? 18.720 -38.066 -19.084 1.00 15.58 143 HIS A CA 1
ATOM 1153 C C . HIS A 1 143 ? 18.046 -39.349 -19.514 1.00 22.64 143 HIS A C 1
ATOM 1154 O O . HIS A 1 143 ? 16.942 -39.681 -19.077 1.00 32.45 143 HIS A O 1
ATOM 1161 N N . GLY A 1 144 ? 18.723 -40.040 -20.426 1.00 12.56 144 GLY A N 1
ATOM 1162 C CA . GLY A 1 144 ? 18.273 -41.288 -20.951 1.00 11.41 144 GLY A CA 1
ATOM 1163 C C . GLY A 1 144 ? 17.069 -41.207 -21.882 1.00 29.14 144 GLY A C 1
ATOM 1164 O O . GLY A 1 144 ? 16.646 -42.273 -22.321 1.00 40.79 144 GLY A O 1
ATOM 1165 N N . GLN A 1 145 ? 16.523 -39.993 -22.133 1.00 18.28 145 GLN A N 1
ATOM 1166 C CA . GLN A 1 145 ? 15.364 -39.908 -23.026 1.00 11.15 145 GLN A CA 1
ATOM 1167 C C . GLN A 1 145 ? 15.675 -39.991 -24.490 1.00 10.67 145 GLN A C 1
ATOM 1168 O O . GLN A 1 145 ? 16.851 -40.027 -24.913 1.00 11.31 145 GLN A O 1
ATOM 1174 N N . SER A 1 146 ? 14.630 -40.131 -25.269 1.00 7.31 146 SER A N 1
ATOM 1175 C CA . SER A 1 146 ? 14.904 -40.264 -26.687 1.00 15.43 146 SER A CA 1
ATOM 1176 C C . SER A 1 146 ? 14.933 -38.951 -27.449 1.00 19.58 146 SER A C 1
ATOM 1177 O O . SER A 1 146 ? 15.180 -38.979 -28.633 1.00 20.76 146 SER A O 1
ATOM 1180 N N . PHE A 1 147 ? 14.710 -37.859 -26.743 1.00 12.42 147 PHE A N 1
ATOM 1181 C CA . PHE A 1 147 ? 14.698 -36.542 -27.272 1.00 12.85 147 PHE A CA 1
ATOM 1182 C C . PHE A 1 147 ? 15.642 -35.701 -26.516 1.00 17.51 147 PHE A C 1
ATOM 1183 O O . PHE A 1 147 ? 15.812 -35.940 -25.349 1.00 17.01 147 PHE A O 1
ATOM 1191 N N . LEU A 1 148 ? 16.197 -34.700 -27.186 1.00 14.06 148 LEU A N 1
ATOM 1192 C CA . LEU A 1 148 ? 17.160 -33.803 -26.575 1.00 7.29 148 LEU A CA 1
ATOM 1193 C C . LEU A 1 148 ? 16.584 -32.998 -25.435 1.00 14.68 148 LEU A C 1
ATOM 1194 O O . LEU A 1 148 ? 17.243 -32.715 -24.381 1.00 11.93 148 LEU A O 1
ATOM 1199 N N . VAL A 1 149 ? 15.357 -32.586 -25.706 1.00 7.19 149 VAL A N 1
ATOM 1200 C CA . VAL A 1 149 ? 14.653 -31.736 -24.789 1.00 8.20 149 VAL A CA 1
ATOM 1201 C C . VAL A 1 149 ? 13.185 -32.115 -24.638 1.00 17.89 149 VAL A C 1
ATOM 1202 O O . VAL A 1 149 ? 12.473 -32.440 -25.620 1.00 13.91 149 VAL A O 1
ATOM 1206 N N . GLY A 1 150 ? 12.790 -32.052 -23.365 1.00 11.92 150 GLY A N 1
ATOM 1207 C CA . GLY A 1 150 ? 11.440 -32.286 -22.887 1.00 14.38 150 GLY A CA 1
ATOM 1208 C C . GLY A 1 150 ? 10.779 -33.634 -23.188 1.00 20.27 150 GLY A C 1
ATOM 1209 O O . GLY A 1 150 ? 9.559 -33.770 -23.168 1.00 25.89 150 GLY A O 1
ATOM 1210 N N . ASN A 1 151 ? 11.567 -34.602 -23.501 1.00 19.63 151 ASN A N 1
ATOM 1211 C CA . ASN A 1 151 ? 11.018 -35.895 -23.772 1.00 19.72 151 ASN A CA 1
ATOM 1212 C C . ASN A 1 151 ? 9.974 -35.921 -24.813 1.00 18.61 151 ASN A C 1
ATOM 1213 O O . ASN A 1 151 ? 9.052 -36.690 -24.789 1.00 28.97 151 ASN A O 1
ATOM 1218 N N . GLN A 1 152 ? 10.139 -35.022 -25.704 1.00 18.45 152 GLN A N 1
ATOM 1219 C CA . GLN A 1 152 ? 9.317 -34.930 -26.872 1.00 16.11 152 GLN A CA 1
ATOM 1220 C C . GLN A 1 152 ? 10.136 -34.375 -28.024 1.00 21.81 152 GLN A C 1
ATOM 1221 O O . GLN A 1 152 ? 11.205 -33.749 -27.855 1.00 26.92 152 GLN A O 1
ATOM 1227 N N . LEU A 1 153 ? 9.664 -34.675 -29.201 1.00 9.82 153 LEU A N 1
ATOM 1228 C CA . LEU A 1 153 ? 10.347 -34.213 -30.370 1.00 8.50 153 LEU A CA 1
ATOM 1229 C C . LEU A 1 153 ? 10.285 -32.695 -30.402 1.00 17.38 153 LEU A C 1
ATOM 1230 O O . LEU A 1 153 ? 9.276 -32.087 -30.053 1.00 22.43 153 LEU A O 1
ATOM 1235 N N . SER A 1 154 ? 11.401 -32.133 -30.813 1.00 9.75 154 SER A N 1
ATOM 1236 C CA . SER A 1 154 ? 11.582 -30.738 -30.909 1.00 5.01 154 SER A CA 1
ATOM 1237 C C . SER A 1 154 ? 12.282 -30.446 -32.192 1.00 12.22 154 SER A C 1
ATOM 1238 O O . SER A 1 154 ? 12.775 -31.294 -32.941 1.00 13.00 154 SER A O 1
ATOM 1241 N N . LEU A 1 155 ? 12.284 -29.190 -32.461 1.00 9.77 155 LEU A N 1
ATOM 1242 C CA . LEU A 1 155 ? 12.960 -28.723 -33.631 1.00 7.09 155 LEU A CA 1
ATOM 1243 C C . LEU A 1 155 ? 14.445 -29.095 -33.548 1.00 11.75 155 LEU A C 1
ATOM 1244 O O . LEU A 1 155 ? 15.090 -29.386 -34.534 1.00 13.82 155 LEU A O 1
ATOM 1249 N N . ALA A 1 156 ? 15.004 -29.108 -32.336 1.00 4.41 156 ALA A N 1
ATOM 1250 C CA . ALA A 1 156 ? 16.394 -29.450 -32.171 1.00 1.00 156 ALA A CA 1
ATOM 1251 C C . ALA A 1 156 ? 16.696 -30.870 -32.672 1.00 9.58 156 ALA A C 1
ATOM 1252 O O . ALA A 1 156 ? 17.699 -31.136 -33.372 1.00 11.69 156 ALA A O 1
ATOM 1254 N N . ASP A 1 157 ? 15.804 -31.808 -32.371 1.00 3.22 157 ASP A N 1
ATOM 1255 C CA . ASP A 1 157 ? 16.050 -33.164 -32.818 1.00 1.00 157 ASP A CA 1
ATOM 1256 C C . ASP A 1 157 ? 16.007 -33.271 -34.339 1.00 6.79 157 ASP A C 1
ATOM 1257 O O . ASP A 1 157 ? 16.771 -33.985 -34.983 1.00 9.32 157 ASP A O 1
ATOM 1262 N N . VAL A 1 158 ? 15.086 -32.595 -34.971 1.00 2.97 158 VAL A N 1
ATOM 1263 C CA . VAL A 1 158 ? 15.053 -32.734 -36.431 1.00 3.11 158 VAL A CA 1
ATOM 1264 C C . VAL A 1 158 ? 16.304 -32.210 -37.120 1.00 12.25 158 VAL A C 1
ATOM 1265 O O . VAL A 1 158 ? 16.866 -32.829 -38.030 1.00 12.12 158 VAL A O 1
ATOM 1269 N N . ILE A 1 159 ? 16.731 -31.013 -36.708 1.00 8.29 159 ILE A N 1
ATOM 1270 C CA . ILE A 1 159 ? 17.896 -30.398 -37.328 1.00 4.76 159 ILE A CA 1
ATOM 1271 C C . ILE A 1 159 ? 19.137 -31.216 -37.109 1.00 8.02 159 ILE A C 1
ATOM 1272 O O . ILE A 1 159 ? 19.999 -31.347 -37.981 1.00 12.26 159 ILE A O 1
ATOM 1277 N N . LEU A 1 160 ? 19.186 -31.788 -35.921 1.00 1.91 160 LEU A N 1
ATOM 1278 C CA . LEU A 1 160 ? 20.310 -32.606 -35.552 1.00 3.04 160 LEU A CA 1
ATOM 1279 C C . LEU A 1 160 ? 20.304 -33.850 -36.348 1.00 6.29 160 LEU A C 1
ATOM 1280 O O . LEU A 1 160 ? 21.286 -34.187 -37.004 1.00 12.58 160 LEU A O 1
ATOM 1285 N N . LEU A 1 161 ? 19.153 -34.474 -36.379 1.00 1.00 161 LEU A N 1
ATOM 1286 C CA . LEU A 1 161 ? 19.029 -35.630 -37.222 1.00 2.24 161 LEU A CA 1
ATOM 1287 C C . LEU A 1 161 ? 19.398 -35.333 -38.673 1.00 6.32 161 LEU A C 1
ATOM 1288 O O . LEU A 1 161 ? 20.161 -36.032 -39.342 1.00 7.38 161 LEU A O 1
ATOM 1293 N N . GLN A 1 162 ? 18.882 -34.244 -39.166 1.00 1.00 162 GLN A N 1
ATOM 1294 C CA . GLN A 1 162 ? 19.179 -33.914 -40.542 1.00 2.60 162 GLN A CA 1
ATOM 1295 C C . GLN A 1 162 ? 20.652 -33.789 -40.853 1.00 9.76 162 GLN A C 1
ATOM 1296 O O . GLN A 1 162 ? 21.148 -34.291 -41.852 1.00 13.96 162 GLN A O 1
ATOM 1302 N N . THR A 1 163 ? 21.316 -33.146 -39.910 1.00 8.32 163 THR A N 1
ATOM 1303 C CA . THR A 1 163 ? 22.721 -32.843 -39.997 1.00 6.48 163 THR A CA 1
ATOM 1304 C C . THR A 1 163 ? 23.601 -34.063 -39.881 1.00 10.48 163 THR A C 1
ATOM 1305 O O . THR A 1 163 ? 24.529 -34.311 -40.647 1.00 9.86 163 THR A O 1
ATOM 1309 N N . ILE A 1 164 ? 23.323 -34.832 -38.877 1.00 6.30 164 ILE A N 1
ATOM 1310 C CA . ILE A 1 164 ? 24.070 -36.048 -38.686 1.00 5.83 164 ILE A CA 1
ATOM 1311 C C . ILE A 1 164 ? 23.987 -36.930 -39.929 1.00 10.33 164 ILE A C 1
ATOM 1312 O O . ILE A 1 164 ? 24.996 -37.404 -40.499 1.00 8.32 164 ILE A O 1
ATOM 1317 N N . LEU A 1 165 ? 22.760 -37.112 -40.417 1.00 1.85 165 LEU A N 1
ATOM 1318 C CA . LEU A 1 165 ? 22.657 -37.929 -41.609 1.00 1.15 165 LEU A CA 1
ATOM 1319 C C . LEU A 1 165 ? 23.409 -37.404 -42.791 1.00 7.95 165 LEU A C 1
ATOM 1320 O O . LEU A 1 165 ? 23.925 -38.149 -43.609 1.00 14.91 165 LEU A O 1
ATOM 1325 N N . ALA A 1 166 ? 23.400 -36.105 -42.919 1.00 8.71 166 ALA A N 1
ATOM 1326 C CA . ALA A 1 166 ? 24.105 -35.488 -44.018 1.00 1.59 166 ALA A CA 1
ATOM 1327 C C . ALA A 1 166 ? 25.598 -35.684 -43.886 1.00 7.30 166 ALA A C 1
ATOM 1328 O O . ALA A 1 166 ? 26.327 -35.875 -44.846 1.00 7.68 166 ALA A O 1
ATOM 1330 N N . LEU A 1 167 ? 26.064 -35.646 -42.660 1.00 4.92 167 LEU A N 1
ATOM 1331 C CA . LEU A 1 167 ? 27.458 -35.824 -42.430 1.00 4.32 167 LEU A CA 1
ATOM 1332 C C . LEU A 1 167 ? 27.808 -37.241 -42.753 1.00 12.12 167 LEU A C 1
ATOM 1333 O O . LEU A 1 167 ? 28.813 -37.529 -43.415 1.00 11.02 167 LEU A O 1
ATOM 1338 N N . GLU A 1 168 ? 26.949 -38.138 -42.278 1.00 7.20 168 GLU A N 1
ATOM 1339 C CA . GLU A 1 168 ? 27.227 -39.529 -42.554 1.00 5.64 168 GLU A CA 1
ATOM 1340 C C . GLU A 1 168 ? 27.318 -39.832 -44.020 1.00 13.17 168 GLU A C 1
ATOM 1341 O O . GLU A 1 168 ? 27.919 -40.810 -44.447 1.00 20.60 168 GLU A O 1
ATOM 1347 N N . GLU A 1 169 ? 26.679 -39.035 -44.802 1.00 3.60 169 GLU A N 1
ATOM 1348 C CA . GLU A 1 169 ? 26.813 -39.280 -46.195 1.00 3.76 169 GLU A CA 1
ATOM 1349 C C . GLU A 1 169 ? 28.240 -39.065 -46.596 1.00 13.90 169 GLU A C 1
ATOM 1350 O O . GLU A 1 169 ? 28.690 -39.701 -47.519 1.00 20.41 169 GLU A O 1
ATOM 1356 N N . LYS A 1 170 ? 28.960 -38.160 -45.946 1.00 13.87 170 LYS A N 1
ATOM 1357 C CA . LYS A 1 170 ? 30.344 -37.951 -46.333 1.00 10.02 170 LYS A CA 1
ATOM 1358 C C . LYS A 1 170 ? 31.313 -38.723 -45.448 1.00 19.17 170 LYS A C 1
ATOM 1359 O O . LYS A 1 170 ? 32.409 -39.076 -45.893 1.00 19.33 170 LYS A O 1
ATOM 1365 N N . ILE A 1 171 ? 30.929 -38.933 -44.180 1.00 13.36 171 ILE A N 1
ATOM 1366 C CA . ILE A 1 171 ? 31.778 -39.614 -43.193 1.00 7.24 171 ILE A CA 1
ATOM 1367 C C . ILE A 1 171 ? 30.922 -40.514 -42.372 1.00 13.74 171 ILE A C 1
ATOM 1368 O O . ILE A 1 171 ? 30.399 -40.204 -41.293 1.00 23.49 171 ILE A O 1
ATOM 1373 N N . PRO A 1 172 ? 30.813 -41.621 -42.977 1.00 7.06 172 PRO A N 1
ATOM 1374 C CA . PRO A 1 172 ? 29.972 -42.714 -42.649 1.00 9.45 172 PRO A CA 1
ATOM 1375 C C . PRO A 1 172 ? 30.071 -43.245 -41.281 1.00 17.10 172 PRO A C 1
ATOM 1376 O O . PRO A 1 172 ? 29.094 -43.789 -40.823 1.00 16.45 172 PRO A O 1
ATOM 1380 N N . ASN A 1 173 ? 31.228 -43.091 -40.681 1.00 15.91 173 ASN A N 1
ATOM 1381 C CA . ASN A 1 173 ? 31.501 -43.572 -39.345 1.00 14.15 173 ASN A CA 1
ATOM 1382 C C . ASN A 1 173 ? 31.637 -42.424 -38.400 1.00 21.82 173 ASN A C 1
ATOM 1383 O O . ASN A 1 173 ? 32.273 -42.513 -37.384 1.00 26.37 173 ASN A O 1
ATOM 1388 N N . ILE A 1 174 ? 31.097 -41.304 -38.766 1.00 17.65 174 ILE A N 1
ATOM 1389 C CA . ILE A 1 174 ? 31.273 -40.181 -37.927 1.00 10.65 174 ILE A CA 1
ATOM 1390 C C . ILE A 1 174 ? 30.689 -40.363 -36.539 1.00 15.63 174 ILE A C 1
ATOM 1391 O O . ILE A 1 174 ? 31.187 -39.828 -35.553 1.00 22.04 174 ILE A O 1
ATOM 1396 N N . LEU A 1 175 ? 29.673 -41.222 -36.429 1.00 13.16 175 LEU A N 1
ATOM 1397 C CA . LEU A 1 175 ? 29.023 -41.450 -35.136 1.00 10.15 175 LEU A CA 1
ATOM 1398 C C . LEU A 1 175 ? 29.579 -42.579 -34.286 1.00 23.77 175 LEU A C 1
ATOM 1399 O O . LEU A 1 175 ? 29.050 -42.869 -33.184 1.00 21.65 175 LEU A O 1
ATOM 1404 N N . SER A 1 176 ? 30.582 -43.233 -34.866 1.00 22.38 176 SER A N 1
ATOM 1405 C CA . SER A 1 176 ? 31.295 -44.358 -34.277 1.00 20.12 176 SER A CA 1
ATOM 1406 C C . SER A 1 176 ? 31.473 -44.147 -32.799 1.00 19.57 176 SER A C 1
ATOM 1407 O O . SER A 1 176 ? 31.041 -44.935 -32.003 1.00 36.15 176 SER A O 1
ATOM 1410 N N . ALA A 1 177 ? 32.082 -43.070 -32.401 1.00 14.43 177 ALA A N 1
ATOM 1411 C CA . ALA A 1 177 ? 32.277 -42.859 -30.985 1.00 7.83 177 ALA A CA 1
ATOM 1412 C C . ALA A 1 177 ? 31.103 -42.313 -30.193 1.00 15.57 177 ALA A C 1
ATOM 1413 O O . ALA A 1 177 ? 31.360 -41.984 -29.028 1.00 21.58 177 ALA A O 1
ATOM 1415 N N . PHE A 1 178 ? 29.895 -42.208 -30.806 1.00 6.27 178 PHE A N 1
ATOM 1416 C CA . PHE A 1 178 ? 28.716 -41.649 -30.175 1.00 9.20 178 PHE A CA 1
ATOM 1417 C C . PHE A 1 178 ? 27.551 -42.573 -30.237 1.00 18.14 178 PHE A C 1
ATOM 1418 O O . PHE A 1 178 ? 26.610 -42.431 -30.983 1.00 24.51 178 PHE A O 1
ATOM 1426 N N . PRO A 1 179 ? 27.661 -43.519 -29.395 1.00 20.81 179 PRO A N 1
ATOM 1427 C CA . PRO A 1 179 ? 26.742 -44.611 -29.193 1.00 19.51 179 PRO A CA 1
ATOM 1428 C C . PRO A 1 179 ? 25.375 -44.108 -28.819 1.00 24.18 179 PRO A C 1
ATOM 1429 O O . PRO A 1 179 ? 24.381 -44.605 -29.325 1.00 26.95 179 PRO A O 1
ATOM 1433 N N . PHE A 1 180 ? 25.313 -43.101 -27.966 1.00 16.21 180 PHE A N 1
ATOM 1434 C CA . PHE A 1 180 ? 24.003 -42.535 -27.667 1.00 14.12 180 PHE A CA 1
ATOM 1435 C C . PHE A 1 180 ? 23.415 -41.895 -28.899 1.00 18.51 180 PHE A C 1
ATOM 1436 O O . PHE A 1 180 ? 22.260 -42.135 -29.242 1.00 18.74 180 PHE A O 1
ATOM 1444 N N . LEU A 1 181 ? 24.255 -41.107 -29.588 1.00 8.93 181 LEU A N 1
ATOM 1445 C CA . LEU A 1 181 ? 23.801 -40.471 -30.780 1.00 9.86 181 LEU A CA 1
ATOM 1446 C C . LEU A 1 181 ? 23.399 -41.519 -31.792 1.00 12.03 181 LEU A C 1
ATOM 1447 O O . LEU A 1 181 ? 22.421 -41.366 -32.561 1.00 13.20 181 LEU A O 1
ATOM 1452 N N . GLN A 1 182 ? 24.110 -42.636 -31.799 1.00 9.34 182 GLN A N 1
ATOM 1453 C CA . GLN A 1 182 ? 23.687 -43.625 -32.792 1.00 8.76 182 GLN A CA 1
ATOM 1454 C C . GLN A 1 182 ? 22.321 -44.156 -32.502 1.00 14.41 182 GLN A C 1
ATOM 1455 O O . GLN A 1 182 ? 21.487 -44.293 -33.356 1.00 16.30 182 GLN A O 1
ATOM 1461 N N . GLU A 1 183 ? 22.072 -44.460 -31.271 1.00 15.58 183 GLU A N 1
ATOM 1462 C CA . GLU A 1 183 ? 20.787 -44.975 -30.978 1.00 18.74 183 GLU A CA 1
ATOM 1463 C C . GLU A 1 183 ? 19.711 -43.991 -31.214 1.00 16.44 183 GLU A C 1
ATOM 1464 O O . GLU A 1 183 ? 18.702 -44.299 -31.815 1.00 21.35 183 GLU A O 1
ATOM 1470 N N . TYR A 1 184 ? 19.933 -42.803 -30.724 1.00 16.75 184 TYR A N 1
ATOM 1471 C CA . TYR A 1 184 ? 18.977 -41.720 -30.870 1.00 15.59 184 TYR A CA 1
ATOM 1472 C C . TYR A 1 184 ? 18.554 -41.554 -32.336 1.00 17.05 184 TYR A C 1
ATOM 1473 O O . TYR A 1 184 ? 17.362 -41.479 -32.706 1.00 16.57 184 TYR A O 1
ATOM 1482 N N . THR A 1 185 ? 19.559 -41.599 -33.194 1.00 2.92 185 THR A N 1
ATOM 1483 C CA . THR A 1 185 ? 19.361 -41.443 -34.621 1.00 2.77 185 THR A CA 1
ATOM 1484 C C . THR A 1 185 ? 18.489 -42.522 -35.159 1.00 13.26 185 THR A C 1
ATOM 1485 O O . THR A 1 185 ? 17.586 -42.363 -35.975 1.00 13.17 185 THR A O 1
ATOM 1489 N N . VAL A 1 186 ? 18.796 -43.675 -34.705 1.00 11.46 186 VAL A N 1
ATOM 1490 C CA . VAL A 1 186 ? 18.035 -44.793 -35.148 1.00 14.52 186 VAL A CA 1
ATOM 1491 C C . VAL A 1 186 ? 16.583 -44.691 -34.787 1.00 11.38 186 VAL A C 1
ATOM 1492 O O . VAL A 1 186 ? 15.694 -44.821 -35.606 1.00 16.88 186 VAL A O 1
ATOM 1496 N N . LYS A 1 187 ? 16.344 -44.469 -33.542 1.00 4.04 187 LYS A N 1
ATOM 1497 C CA . LYS A 1 187 ? 14.975 -44.294 -33.146 1.00 8.37 187 LYS A CA 1
ATOM 1498 C C . LYS A 1 187 ? 14.242 -43.184 -33.860 1.00 18.54 187 LYS A C 1
ATOM 1499 O O . LYS A 1 187 ? 13.082 -43.327 -34.193 1.00 20.40 187 LYS A O 1
ATOM 1505 N N . LEU A 1 188 ? 14.887 -42.035 -33.932 1.00 19.55 188 LEU A N 1
ATOM 1506 C CA . LEU A 1 188 ? 14.248 -40.901 -34.525 1.00 15.53 188 LEU A CA 1
ATOM 1507 C C . LEU A 1 188 ? 13.894 -41.291 -35.913 1.00 17.36 188 LEU A C 1
ATOM 1508 O O . LEU A 1 188 ? 12.858 -40.911 -36.443 1.00 19.51 188 LEU A O 1
ATOM 1513 N N . SER A 1 189 ? 14.814 -42.008 -36.526 1.00 6.09 189 SER A N 1
ATOM 1514 C CA . SER A 1 189 ? 14.528 -42.297 -37.907 1.00 10.27 189 SER A CA 1
ATOM 1515 C C . SER A 1 189 ? 13.391 -43.232 -38.076 1.00 18.63 189 SER A C 1
ATOM 1516 O O . SER A 1 189 ? 12.981 -43.530 -39.197 1.00 20.89 189 SER A O 1
ATOM 1519 N N . ASN A 1 190 ? 12.971 -43.786 -36.952 1.00 18.88 190 ASN A N 1
ATOM 1520 C CA . ASN A 1 190 ? 11.850 -44.730 -37.000 1.00 20.58 190 ASN A CA 1
ATOM 1521 C C . ASN A 1 190 ? 10.526 -44.093 -36.758 1.00 29.19 190 ASN A C 1
ATOM 1522 O O . ASN A 1 190 ? 9.535 -44.750 -36.892 1.00 34.30 190 ASN A O 1
ATOM 1527 N N . ILE A 1 191 ? 10.537 -42.806 -36.419 1.00 25.31 191 ILE A N 1
ATOM 1528 C CA . ILE A 1 191 ? 9.323 -42.052 -36.306 1.00 17.82 191 ILE A CA 1
ATOM 1529 C C . ILE A 1 191 ? 8.769 -42.029 -37.727 1.00 27.30 191 ILE A C 1
ATOM 1530 O O . ILE A 1 191 ? 9.415 -41.845 -38.776 1.00 34.88 191 ILE A O 1
ATOM 1535 N N . PRO A 1 192 ? 7.554 -42.369 -37.745 1.00 21.14 192 PRO A N 1
ATOM 1536 C CA . PRO A 1 192 ? 6.816 -42.638 -38.941 1.00 17.83 192 PRO A CA 1
ATOM 1537 C C . PRO A 1 192 ? 6.860 -41.614 -39.997 1.00 19.97 192 PRO A C 1
ATOM 1538 O O . PRO A 1 192 ? 7.142 -41.968 -41.133 1.00 22.87 192 PRO A O 1
ATOM 1542 N N . THR A 1 193 ? 6.638 -40.356 -39.621 1.00 14.39 193 THR A N 1
ATOM 1543 C CA . THR A 1 193 ? 6.727 -39.260 -40.595 1.00 9.79 193 THR A CA 1
ATOM 1544 C C . THR A 1 193 ? 8.120 -39.255 -41.142 1.00 16.14 193 THR A C 1
ATOM 1545 O O . THR A 1 193 ? 8.350 -39.137 -42.346 1.00 22.19 193 THR A O 1
ATOM 1549 N N . ILE A 1 194 ? 9.047 -39.424 -40.206 1.00 10.60 194 ILE A N 1
ATOM 1550 C CA . ILE A 1 194 ? 10.458 -39.417 -40.543 1.00 10.39 194 ILE A CA 1
ATOM 1551 C C . ILE A 1 194 ? 10.818 -40.614 -41.354 1.00 18.17 194 ILE A C 1
ATOM 1552 O O . ILE A 1 194 ? 11.512 -40.529 -42.386 1.00 18.32 194 ILE A O 1
ATOM 1557 N N . LYS A 1 195 ? 10.301 -41.737 -40.883 1.00 14.50 195 LYS A N 1
ATOM 1558 C CA . LYS A 1 195 ? 10.547 -42.971 -41.585 1.00 16.16 195 LYS A CA 1
ATOM 1559 C C . LYS A 1 195 ? 10.123 -42.828 -43.031 1.00 18.60 195 LYS A C 1
ATOM 1560 O O . LYS A 1 195 ? 10.884 -43.169 -43.911 1.00 19.12 195 LYS A O 1
ATOM 1566 N N . ARG A 1 196 ? 8.962 -42.192 -43.260 1.00 14.87 196 ARG A N 1
ATOM 1567 C CA . ARG A 1 196 ? 8.487 -41.976 -44.618 1.00 14.76 196 ARG A CA 1
ATOM 1568 C C . ARG A 1 196 ? 9.366 -41.034 -45.403 1.00 19.24 196 ARG A C 1
ATOM 1569 O O . ARG A 1 196 ? 9.588 -41.213 -46.599 1.00 21.84 196 ARG A O 1
ATOM 1577 N N . PHE A 1 197 ? 9.772 -39.971 -44.730 1.00 21.18 197 PHE A N 1
ATOM 1578 C CA . PHE A 1 197 ? 10.573 -38.936 -45.367 1.00 19.20 197 PHE A CA 1
ATOM 1579 C C . PHE A 1 197 ? 11.830 -39.570 -45.873 1.00 18.79 197 PHE A C 1
ATOM 1580 O O . PHE A 1 197 ? 12.337 -39.254 -46.926 1.00 14.50 197 PHE A O 1
ATOM 1588 N N . LEU A 1 198 ? 12.321 -40.484 -45.079 1.00 13.52 198 LEU A N 1
ATOM 1589 C CA . LEU A 1 198 ? 13.511 -41.158 -45.464 1.00 17.31 198 LEU A CA 1
ATOM 1590 C C . LEU A 1 198 ? 13.291 -42.145 -46.571 1.00 28.14 198 LEU A C 1
ATOM 1591 O O . LEU A 1 198 ? 14.200 -42.436 -47.322 1.00 31.92 198 LEU A O 1
ATOM 1596 N N . GLU A 1 199 ? 12.073 -42.629 -46.681 1.00 30.95 199 GLU A N 1
ATOM 1597 C CA . GLU A 1 199 ? 11.726 -43.548 -47.749 1.00 31.65 199 GLU A CA 1
ATOM 1598 C C . GLU A 1 199 ? 11.534 -42.832 -49.064 1.00 40.90 199 GLU A C 1
ATOM 1599 O O . GLU A 1 199 ? 11.390 -41.625 -49.151 1.00 48.36 199 GLU A O 1
ATOM 1605 N N . PRO A 1 200 ? 11.498 -43.622 -50.096 1.00 40.19 200 PRO A N 1
ATOM 1606 C CA . PRO A 1 200 ? 11.339 -43.160 -51.444 1.00 38.67 200 PRO A CA 1
ATOM 1607 C C . PRO A 1 200 ? 10.053 -42.446 -51.737 1.00 39.52 200 PRO A C 1
ATOM 1608 O O . PRO A 1 200 ? 8.971 -42.728 -51.170 1.00 40.62 200 PRO A O 1
ATOM 1612 N N . GLY A 1 201 ? 10.217 -41.484 -52.639 1.00 32.36 201 GLY A N 1
ATOM 1613 C CA . GLY A 1 201 ? 9.090 -40.677 -53.039 1.00 29.94 201 GLY A CA 1
ATOM 1614 C C . GLY A 1 201 ? 8.723 -39.529 -52.092 1.00 38.66 201 GLY A C 1
ATOM 1615 O O . GLY A 1 201 ? 7.618 -39.005 -52.230 1.00 44.65 201 GLY A O 1
ATOM 1616 N N . SER A 1 202 ? 9.641 -39.131 -51.149 1.00 26.51 202 SER A N 1
ATOM 1617 C CA . SER A 1 202 ? 9.420 -38.041 -50.199 1.00 13.49 202 SER A CA 1
ATOM 1618 C C . SER A 1 202 ? 9.860 -36.772 -50.894 1.00 20.44 202 SER A C 1
ATOM 1619 O O . SER A 1 202 ? 10.397 -36.839 -52.033 1.00 27.79 202 SER A O 1
ATOM 1622 N N . LYS A 1 203 ? 9.646 -35.612 -50.266 1.00 16.86 203 LYS A N 1
ATOM 1623 C CA . LYS A 1 203 ? 10.156 -34.424 -50.941 1.00 12.34 203 LYS A CA 1
ATOM 1624 C C . LYS A 1 203 ? 11.618 -34.143 -50.490 1.00 15.77 203 LYS A C 1
ATOM 1625 O O . LYS A 1 203 ? 12.260 -33.213 -50.910 1.00 15.65 203 LYS A O 1
ATOM 1631 N N . LYS A 1 204 ? 12.148 -35.065 -49.695 1.00 9.39 204 LYS A N 1
ATOM 1632 C CA . LYS A 1 204 ? 13.493 -35.058 -49.247 1.00 10.47 204 LYS A CA 1
ATOM 1633 C C . LYS A 1 204 ? 14.347 -35.013 -50.482 1.00 13.83 204 LYS A C 1
ATOM 1634 O O . LYS A 1 204 ? 14.056 -35.676 -51.427 1.00 18.60 204 LYS A O 1
ATOM 1640 N N . LYS A 1 205 ? 15.352 -34.166 -50.498 1.00 15.72 205 LYS A N 1
ATOM 1641 C CA . LYS A 1 205 ? 16.220 -34.003 -51.651 1.00 12.07 205 LYS A CA 1
ATOM 1642 C C . LYS A 1 205 ? 17.565 -34.675 -51.466 1.00 19.49 205 LYS A C 1
ATOM 1643 O O . LYS A 1 205 ? 18.129 -34.852 -50.395 1.00 26.86 205 LYS A O 1
ATOM 1649 N N . PRO A 1 206 ? 18.100 -35.000 -52.579 1.00 14.76 206 PRO A N 1
ATOM 1650 C CA . PRO A 1 206 ? 19.390 -35.630 -52.751 1.00 11.27 206 PRO A CA 1
ATOM 1651 C C . PRO A 1 206 ? 20.499 -34.659 -52.615 1.00 15.22 206 PRO A C 1
ATOM 1652 O O . PRO A 1 206 ? 20.328 -33.451 -52.696 1.00 21.81 206 PRO A O 1
ATOM 1656 N N . PRO A 1 207 ? 21.624 -35.230 -52.435 1.00 10.85 207 PRO A N 1
ATOM 1657 C CA . PRO A 1 207 ? 22.800 -34.452 -52.261 1.00 11.11 207 PRO A CA 1
ATOM 1658 C C . PRO A 1 207 ? 22.965 -33.867 -53.593 1.00 25.21 207 PRO A C 1
ATOM 1659 O O . PRO A 1 207 ? 22.651 -34.500 -54.572 1.00 31.74 207 PRO A O 1
ATOM 1663 N N . PRO A 1 208 ? 23.338 -32.642 -53.587 1.00 29.08 208 PRO A N 1
ATOM 1664 C CA . PRO A 1 208 ? 23.574 -31.817 -54.743 1.00 30.67 208 PRO A CA 1
ATOM 1665 C C . PRO A 1 208 ? 24.650 -32.317 -55.664 1.00 32.66 208 PRO A C 1
ATOM 1666 O O . PRO A 1 208 ? 25.706 -32.702 -55.197 1.00 36.10 208 PRO A O 1
ATOM 1670 N N . ASP A 1 209 ? 24.342 -32.203 -56.957 1.00 30.07 209 ASP A N 1
ATOM 1671 C CA . ASP A 1 209 ? 25.136 -32.575 -58.117 1.00 30.10 209 ASP A CA 1
ATOM 1672 C C . ASP A 1 209 ? 25.627 -31.363 -58.873 1.00 35.70 209 ASP A C 1
ATOM 1673 O O . ASP A 1 209 ? 25.232 -30.204 -58.644 1.00 35.20 209 ASP A O 1
ATOM 1678 N N . GLU A 1 210 ? 26.447 -31.690 -59.843 1.00 38.21 210 GLU A N 1
ATOM 1679 C CA . GLU A 1 210 ? 27.020 -30.705 -60.712 1.00 46.01 210 GLU A CA 1
ATOM 1680 C C . GLU A 1 210 ? 25.915 -29.857 -61.332 1.00 38.12 210 GLU A C 1
ATOM 1681 O O . GLU A 1 210 ? 26.049 -28.661 -61.603 1.00 37.81 210 GLU A O 1
ATOM 1687 N N . ILE A 1 211 ? 24.776 -30.459 -61.525 1.00 27.64 211 ILE A N 1
ATOM 1688 C CA . ILE A 1 211 ? 23.711 -29.691 -62.111 1.00 30.80 211 ILE A CA 1
ATOM 1689 C C . ILE A 1 211 ? 23.160 -28.635 -61.191 1.00 31.42 211 ILE A C 1
ATOM 1690 O O . ILE A 1 211 ? 23.092 -27.478 -61.588 1.00 33.61 211 ILE A O 1
ATOM 1695 N N . TYR A 1 212 ? 22.692 -29.093 -60.015 1.00 20.70 212 TYR A N 1
ATOM 1696 C CA . TYR A 1 212 ? 22.150 -28.213 -59.029 1.00 19.94 212 TYR A CA 1
ATOM 1697 C C . TYR A 1 212 ? 23.142 -27.060 -58.869 1.00 24.87 212 TYR A C 1
ATOM 1698 O O . TYR A 1 212 ? 22.818 -25.846 -58.936 1.00 22.05 212 TYR A O 1
ATOM 1707 N N . VAL A 1 213 ? 24.391 -27.470 -58.789 1.00 8.44 213 VAL A N 1
ATOM 1708 C CA . VAL A 1 213 ? 25.371 -26.450 -58.620 1.00 8.96 213 VAL A CA 1
ATOM 1709 C C . VAL A 1 213 ? 25.392 -25.431 -59.696 1.00 19.43 213 VAL A C 1
ATOM 1710 O O . VAL A 1 213 ? 25.243 -24.248 -59.453 1.00 23.29 213 VAL A O 1
ATOM 1714 N N . ARG A 1 214 ? 25.388 -25.931 -60.881 1.00 24.33 214 ARG A N 1
ATOM 1715 C CA . ARG A 1 214 ? 25.323 -25.106 -62.058 1.00 26.47 214 ARG A CA 1
ATOM 1716 C C . ARG A 1 214 ? 24.108 -24.221 -62.005 1.00 23.21 214 ARG A C 1
ATOM 1717 O O . ARG A 1 214 ? 24.153 -23.018 -62.103 1.00 23.56 214 ARG A O 1
ATOM 1725 N N . THR A 1 215 ? 22.992 -24.837 -61.807 1.00 15.52 215 THR A N 1
ATOM 1726 C CA . THR A 1 215 ? 21.770 -24.104 -61.765 1.00 11.87 215 THR A CA 1
ATOM 1727 C C . THR A 1 215 ? 21.749 -23.010 -60.743 1.00 23.89 215 THR A C 1
ATOM 1728 O O . THR A 1 215 ? 21.191 -21.946 -61.007 1.00 25.01 215 THR A O 1
ATOM 1732 N N . VAL A 1 216 ? 22.251 -23.310 -59.541 1.00 24.68 216 VAL A N 1
ATOM 1733 C CA . VAL A 1 216 ? 22.156 -22.290 -58.542 1.00 23.39 216 VAL A CA 1
ATOM 1734 C C . VAL A 1 216 ? 22.938 -21.122 -58.967 1.00 26.73 216 VAL A C 1
ATOM 1735 O O . VAL A 1 216 ? 22.458 -19.998 -58.909 1.00 27.42 216 VAL A O 1
ATOM 1739 N N . TYR A 1 217 ? 24.093 -21.413 -59.484 1.00 26.74 217 TYR A N 1
ATOM 1740 C CA . TYR A 1 217 ? 24.894 -20.332 -60.005 1.00 31.47 217 TYR A CA 1
ATOM 1741 C C . TYR A 1 217 ? 24.141 -19.589 -61.074 1.00 36.69 217 TYR A C 1
ATOM 1742 O O . TYR A 1 217 ? 24.156 -18.392 -61.189 1.00 39.94 217 TYR A O 1
ATOM 1751 N N . ASN A 1 218 ? 23.411 -20.303 -61.867 1.00 38.49 218 ASN A N 1
ATOM 1752 C CA . ASN A 1 218 ? 22.716 -19.563 -62.873 1.00 38.84 218 ASN A CA 1
ATOM 1753 C C . ASN A 1 218 ? 21.621 -18.680 -62.344 1.00 42.20 218 ASN A C 1
ATOM 1754 O O . ASN A 1 218 ? 21.320 -17.679 -62.950 1.00 53.50 218 ASN A O 1
ATOM 1759 N N . ILE A 1 219 ? 21.016 -19.023 -61.237 1.00 26.47 219 ILE A N 1
ATOM 1760 C CA . ILE A 1 219 ? 19.950 -18.194 -60.777 1.00 21.54 219 ILE A CA 1
ATOM 1761 C C . ILE A 1 219 ? 20.409 -17.068 -59.908 1.00 32.02 219 ILE A C 1
ATOM 1762 O O . ILE A 1 219 ? 19.688 -16.107 -59.744 1.00 34.29 219 ILE A O 1
ATOM 1767 N N . PHE A 1 220 ? 21.617 -17.156 -59.349 1.00 31.03 220 PHE A N 1
ATOM 1768 C CA . PHE A 1 220 ? 22.093 -16.124 -58.409 1.00 29.59 220 PHE A CA 1
ATOM 1769 C C . PHE A 1 220 ? 23.534 -15.532 -58.601 1.00 44.12 220 PHE A C 1
ATOM 1770 O O . PHE A 1 220 ? 24.218 -15.477 -59.659 1.00 60.72 220 PHE A O 1
ATOM 1778 N N . ARG B 1 4 ? 22.830 -9.665 -12.143 1.00 32.33 4 ARG B N 1
ATOM 1779 C CA . ARG B 1 4 ? 23.353 -8.750 -13.185 1.00 27.54 4 ARG B CA 1
ATOM 1780 C C . ARG B 1 4 ? 24.136 -9.534 -14.264 1.00 35.94 4 ARG B C 1
ATOM 1781 O O . ARG B 1 4 ? 25.154 -10.174 -13.974 1.00 45.21 4 ARG B O 1
ATOM 1789 N N . PRO B 1 5 ? 23.662 -9.498 -15.529 1.00 19.55 5 PRO B N 1
ATOM 1790 C CA . PRO B 1 5 ? 24.292 -10.261 -16.576 1.00 10.62 5 PRO B CA 1
ATOM 1791 C C . PRO B 1 5 ? 25.705 -9.958 -16.785 1.00 13.02 5 PRO B C 1
ATOM 1792 O O . PRO B 1 5 ? 26.161 -8.812 -16.636 1.00 17.31 5 PRO B O 1
ATOM 1796 N N . LYS B 1 6 ? 26.366 -11.030 -17.164 1.00 10.63 6 LYS B N 1
ATOM 1797 C CA . LYS B 1 6 ? 27.768 -10.954 -17.417 1.00 12.09 6 LYS B CA 1
ATOM 1798 C C . LYS B 1 6 ? 28.059 -11.433 -18.816 1.00 19.24 6 LYS B C 1
ATOM 1799 O O . LYS B 1 6 ? 27.700 -12.531 -19.243 1.00 23.36 6 LYS B O 1
ATOM 1805 N N . LEU B 1 7 ? 28.701 -10.533 -19.506 1.00 10.70 7 LEU B N 1
ATOM 1806 C CA . LEU B 1 7 ? 29.056 -10.690 -20.869 1.00 7.75 7 LEU B CA 1
ATOM 1807 C C . LEU B 1 7 ? 30.476 -11.077 -21.096 1.00 15.45 7 LEU B C 1
ATOM 1808 O O . LEU B 1 7 ? 31.398 -10.304 -20.807 1.00 17.71 7 LEU B O 1
ATOM 1813 N N . HIS B 1 8 ? 30.634 -12.216 -21.773 1.00 10.78 8 HIS B N 1
ATOM 1814 C CA . HIS B 1 8 ? 31.964 -12.670 -22.118 1.00 10.93 8 HIS B CA 1
ATOM 1815 C C . HIS B 1 8 ? 32.292 -12.391 -23.527 1.00 15.06 8 HIS B C 1
ATOM 1816 O O . HIS B 1 8 ? 31.669 -12.928 -24.400 1.00 21.54 8 HIS B O 1
ATOM 1823 N N . TYR B 1 9 ? 33.316 -11.624 -23.743 1.00 14.76 9 TYR B N 1
ATOM 1824 C CA . TYR B 1 9 ? 33.678 -11.316 -25.082 1.00 9.55 9 TYR B CA 1
ATOM 1825 C C . TYR B 1 9 ? 34.866 -10.439 -24.986 1.00 13.90 9 TYR B C 1
ATOM 1826 O O . TYR B 1 9 ? 35.155 -9.835 -23.972 1.00 13.27 9 TYR B O 1
ATOM 1835 N N . PRO B 1 10 ? 35.509 -10.328 -26.095 1.00 12.04 10 PRO B N 1
ATOM 1836 C CA . PRO B 1 10 ? 36.593 -9.423 -26.250 1.00 6.12 10 PRO B CA 1
ATOM 1837 C C . PRO B 1 10 ? 36.032 -8.051 -26.034 1.00 17.79 10 PRO B C 1
ATOM 1838 O O . PRO B 1 10 ? 34.826 -7.840 -26.048 1.00 18.65 10 PRO B O 1
ATOM 1842 N N . ASN B 1 11 ? 36.917 -7.101 -25.806 1.00 22.88 11 ASN B N 1
ATOM 1843 C CA . ASN B 1 11 ? 36.412 -5.764 -25.590 1.00 21.68 11 ASN B CA 1
ATOM 1844 C C . ASN B 1 11 ? 36.246 -5.021 -26.885 1.00 28.06 11 ASN B C 1
ATOM 1845 O O . ASN B 1 11 ? 37.148 -4.268 -27.279 1.00 29.83 11 ASN B O 1
ATOM 1850 N N . GLY B 1 12 ? 35.090 -5.222 -27.534 1.00 23.11 12 GLY B N 1
ATOM 1851 C CA . GLY B 1 12 ? 34.802 -4.611 -28.819 1.00 15.19 12 GLY B CA 1
ATOM 1852 C C . GLY B 1 12 ? 33.436 -5.038 -29.198 1.00 17.86 12 GLY B C 1
ATOM 1853 O O . GLY B 1 12 ? 32.808 -5.817 -28.481 1.00 19.68 12 GLY B O 1
ATOM 1854 N N . ARG B 1 13 ? 33.002 -4.552 -30.335 1.00 14.04 13 ARG B N 1
ATOM 1855 C CA . ARG B 1 13 ? 31.658 -4.807 -30.790 1.00 12.54 13 ARG B CA 1
ATOM 1856 C C . ARG B 1 13 ? 31.338 -6.251 -31.126 1.00 9.16 13 ARG B C 1
ATOM 1857 O O . ARG B 1 13 ? 30.470 -6.896 -30.502 1.00 15.29 13 ARG B O 1
ATOM 1865 N N . GLY B 1 14 ? 31.953 -6.656 -32.231 1.00 1.00 14 GLY B N 1
ATOM 1866 C CA . GLY B 1 14 ? 31.787 -7.958 -32.829 1.00 1.00 14 GLY B CA 1
ATOM 1867 C C . GLY B 1 14 ? 30.344 -8.298 -32.878 1.00 9.54 14 GLY B C 1
ATOM 1868 O O . GLY B 1 14 ? 29.493 -7.428 -33.193 1.00 9.47 14 GLY B O 1
ATOM 1869 N N . ARG B 1 15 ? 30.067 -9.535 -32.473 1.00 9.02 15 ARG B N 1
ATOM 1870 C CA . ARG B 1 15 ? 28.704 -9.995 -32.428 1.00 5.35 15 ARG B CA 1
ATOM 1871 C C . ARG B 1 15 ? 27.958 -9.649 -31.157 1.00 14.90 15 ARG B C 1
ATOM 1872 O O . ARG B 1 15 ? 26.720 -9.698 -31.172 1.00 20.18 15 ARG B O 1
ATOM 1880 N N . MET B 1 16 ? 28.700 -9.284 -30.110 1.00 6.25 16 MET B N 1
ATOM 1881 C CA . MET B 1 16 ? 28.105 -8.985 -28.803 1.00 7.96 16 MET B CA 1
ATOM 1882 C C . MET B 1 16 ? 27.321 -7.680 -28.694 1.00 16.37 16 MET B C 1
ATOM 1883 O O . MET B 1 16 ? 26.402 -7.482 -27.850 1.00 16.90 16 MET B O 1
ATOM 1888 N N . GLU B 1 17 ? 27.677 -6.783 -29.597 1.00 4.20 17 GLU B N 1
ATOM 1889 C CA . GLU B 1 17 ? 27.066 -5.494 -29.550 1.00 1.00 17 GLU B CA 1
ATOM 1890 C C . GLU B 1 17 ? 25.570 -5.464 -29.569 1.00 5.23 17 GLU B C 1
ATOM 1891 O O . GLU B 1 17 ? 24.933 -4.652 -28.917 1.00 11.87 17 GLU B O 1
ATOM 1897 N N . SER B 1 18 ? 24.995 -6.366 -30.300 1.00 1.00 18 SER B N 1
ATOM 1898 C CA . SER B 1 18 ? 23.558 -6.413 -30.368 1.00 1.00 18 SER B CA 1
ATOM 1899 C C . SER B 1 18 ? 22.985 -6.675 -29.021 1.00 6.76 18 SER B C 1
ATOM 1900 O O . SER B 1 18 ? 22.015 -6.059 -28.557 1.00 9.68 18 SER B O 1
ATOM 1903 N N . VAL B 1 19 ? 23.667 -7.537 -28.334 1.00 7.37 19 VAL B N 1
ATOM 1904 C CA . VAL B 1 19 ? 23.275 -7.868 -26.977 1.00 8.08 19 VAL B CA 1
ATOM 1905 C C . VAL B 1 19 ? 23.406 -6.674 -26.065 1.00 9.25 19 VAL B C 1
ATOM 1906 O O . VAL B 1 19 ? 22.543 -6.429 -25.244 1.00 6.66 19 VAL B O 1
ATOM 1910 N N . ARG B 1 20 ? 24.501 -5.929 -26.220 1.00 5.49 20 ARG B N 1
ATOM 1911 C CA . ARG B 1 20 ? 24.578 -4.722 -25.417 1.00 3.46 20 ARG B CA 1
ATOM 1912 C C . ARG B 1 20 ? 23.414 -3.829 -25.757 1.00 10.61 20 ARG B C 1
ATOM 1913 O O . ARG B 1 20 ? 22.706 -3.403 -24.870 1.00 13.96 20 ARG B O 1
ATOM 1921 N N . TRP B 1 21 ? 23.176 -3.595 -27.031 1.00 7.37 21 TRP B N 1
ATOM 1922 C CA . TRP B 1 21 ? 22.064 -2.743 -27.382 1.00 7.08 21 TRP B CA 1
ATOM 1923 C C . TRP B 1 21 ? 20.774 -3.127 -26.746 1.00 15.16 21 TRP B C 1
ATOM 1924 O O . TRP B 1 21 ? 20.116 -2.304 -26.184 1.00 17.62 21 TRP B O 1
ATOM 1935 N N . VAL B 1 22 ? 20.465 -4.402 -26.784 1.00 13.45 22 VAL B N 1
ATOM 1936 C CA . VAL B 1 22 ? 19.207 -4.829 -26.272 1.00 9.94 22 VAL B CA 1
ATOM 1937 C C . VAL B 1 22 ? 19.099 -4.676 -24.809 1.00 12.54 22 VAL B C 1
ATOM 1938 O O . VAL B 1 22 ? 18.100 -4.214 -24.305 1.00 13.70 22 VAL B O 1
ATOM 1942 N N . LEU B 1 23 ? 20.117 -5.141 -24.126 1.00 5.24 23 LEU B N 1
ATOM 1943 C CA . LEU B 1 23 ? 20.140 -5.018 -22.690 1.00 3.88 23 LEU B CA 1
ATOM 1944 C C . LEU B 1 23 ? 19.931 -3.578 -22.303 1.00 12.19 23 LEU B C 1
ATOM 1945 O O . LEU B 1 23 ? 19.014 -3.279 -21.566 1.00 12.38 23 LEU B O 1
ATOM 1950 N N . ALA B 1 24 ? 20.767 -2.694 -22.876 1.00 8.67 24 ALA B N 1
ATOM 1951 C CA . ALA B 1 24 ? 20.693 -1.248 -22.620 1.00 3.94 24 ALA B CA 1
ATOM 1952 C C . ALA B 1 24 ? 19.331 -0.709 -22.878 1.00 13.81 24 ALA B C 1
ATOM 1953 O O . ALA B 1 24 ? 18.802 0.008 -22.078 1.00 20.36 24 ALA B O 1
ATOM 1955 N N . ALA B 1 25 ? 18.791 -1.040 -24.012 1.00 13.24 25 ALA B N 1
ATOM 1956 C CA . ALA B 1 25 ? 17.491 -0.547 -24.341 1.00 9.76 25 ALA B CA 1
ATOM 1957 C C . ALA B 1 25 ? 16.457 -0.960 -23.353 1.00 16.53 25 ALA B C 1
ATOM 1958 O O . ALA B 1 25 ? 15.572 -0.211 -23.033 1.00 21.49 25 ALA B O 1
ATOM 1960 N N . ALA B 1 26 ? 16.554 -2.193 -22.908 1.00 22.51 26 ALA B N 1
ATOM 1961 C CA . ALA B 1 26 ? 15.601 -2.771 -21.962 1.00 14.60 26 ALA B CA 1
ATOM 1962 C C . ALA B 1 26 ? 15.824 -2.200 -20.579 1.00 22.33 26 ALA B C 1
ATOM 1963 O O . ALA B 1 26 ? 15.160 -2.517 -19.626 1.00 28.32 26 ALA B O 1
ATOM 1965 N N . GLY B 1 27 ? 16.795 -1.345 -20.485 1.00 20.41 27 GLY B N 1
ATOM 1966 C CA . GLY B 1 27 ? 17.136 -0.726 -19.246 1.00 17.35 27 GLY B CA 1
ATOM 1967 C C . GLY B 1 27 ? 17.900 -1.605 -18.275 1.00 24.13 27 GLY B C 1
ATOM 1968 O O . GLY B 1 27 ? 18.007 -1.267 -17.094 1.00 32.49 27 GLY B O 1
ATOM 1969 N N . VAL B 1 28 ? 18.473 -2.706 -18.753 1.00 17.82 28 VAL B N 1
ATOM 1970 C CA . VAL B 1 28 ? 19.214 -3.631 -17.894 1.00 8.87 28 VAL B CA 1
ATOM 1971 C C . VAL B 1 28 ? 20.695 -3.349 -17.804 1.00 18.14 28 VAL B C 1
ATOM 1972 O O . VAL B 1 28 ? 21.339 -3.153 -18.826 1.00 22.20 28 VAL B O 1
ATOM 1976 N N . GLU B 1 29 ? 21.214 -3.288 -16.556 1.00 26.80 29 GLU B N 1
ATOM 1977 C CA . GLU B 1 29 ? 22.637 -3.036 -16.297 1.00 28.31 29 GLU B CA 1
ATOM 1978 C C . GLU B 1 29 ? 23.351 -4.362 -16.330 1.00 30.20 29 GLU B C 1
ATOM 1979 O O . GLU B 1 29 ? 22.756 -5.379 -15.955 1.00 38.03 29 GLU B O 1
ATOM 1985 N N . PHE B 1 30 ? 24.610 -4.368 -16.775 1.00 13.23 30 PHE B N 1
ATOM 1986 C CA . PHE B 1 30 ? 25.247 -5.647 -16.840 1.00 8.69 30 PHE B CA 1
ATOM 1987 C C . PHE B 1 30 ? 26.702 -5.496 -16.747 1.00 14.26 30 PHE B C 1
ATOM 1988 O O . PHE B 1 30 ? 27.231 -4.382 -16.837 1.00 9.97 30 PHE B O 1
ATOM 1996 N N . ASP B 1 31 ? 27.354 -6.638 -16.589 1.00 13.28 31 ASP B N 1
ATOM 1997 C CA . ASP B 1 31 ? 28.777 -6.568 -16.492 1.00 12.08 31 ASP B CA 1
ATOM 1998 C C . ASP B 1 31 ? 29.403 -7.191 -17.685 1.00 13.87 31 ASP B C 1
ATOM 1999 O O . ASP B 1 31 ? 28.742 -7.855 -18.449 1.00 21.44 31 ASP B O 1
ATOM 2004 N N . GLU B 1 32 ? 30.693 -6.974 -17.803 1.00 4.84 32 GLU B N 1
ATOM 2005 C CA . GLU B 1 32 ? 31.448 -7.510 -18.879 1.00 9.08 32 GLU B CA 1
ATOM 2006 C C . GLU B 1 32 ? 32.762 -8.137 -18.413 1.00 23.83 32 GLU B C 1
ATOM 2007 O O . GLU B 1 32 ? 33.455 -7.569 -17.615 1.00 34.10 32 GLU B O 1
ATOM 2013 N N . GLU B 1 33 ? 33.147 -9.274 -18.981 1.00 17.07 33 GLU B N 1
ATOM 2014 C CA . GLU B 1 33 ? 34.377 -9.905 -18.674 1.00 10.34 33 GLU B CA 1
ATOM 2015 C C . GLU B 1 33 ? 35.157 -10.097 -19.942 1.00 14.02 33 GLU B C 1
ATOM 2016 O O . GLU B 1 33 ? 34.913 -10.991 -20.733 1.00 19.01 33 GLU B O 1
ATOM 2022 N N . PHE B 1 34 ? 36.106 -9.222 -20.162 1.00 7.61 34 PHE B N 1
ATOM 2023 C CA . PHE B 1 34 ? 36.790 -9.251 -21.420 1.00 8.79 34 PHE B CA 1
ATOM 2024 C C . PHE B 1 34 ? 37.788 -10.277 -21.750 1.00 19.39 34 PHE B C 1
ATOM 2025 O O . PHE B 1 34 ? 38.704 -10.510 -21.001 1.00 24.13 34 PHE B O 1
ATOM 2033 N N . LEU B 1 35 ? 37.700 -10.776 -22.969 1.00 17.76 35 LEU B N 1
ATOM 2034 C CA . LEU B 1 35 ? 38.756 -11.651 -23.397 1.00 10.55 35 LEU B CA 1
ATOM 2035 C C . LEU B 1 35 ? 39.822 -10.828 -24.063 1.00 19.28 35 LEU B C 1
ATOM 2036 O O . LEU B 1 35 ? 39.521 -9.941 -24.859 1.00 29.56 35 LEU B O 1
ATOM 2041 N N . GLU B 1 36 ? 41.071 -11.133 -23.677 1.00 21.93 36 GLU B N 1
ATOM 2042 C CA . GLU B 1 36 ? 42.278 -10.530 -24.224 1.00 23.68 36 GLU B CA 1
ATOM 2043 C C . GLU B 1 36 ? 43.275 -11.458 -24.898 1.00 31.22 36 GLU B C 1
ATOM 2044 O O . GLU B 1 36 ? 44.043 -10.979 -25.746 1.00 34.30 36 GLU B O 1
ATOM 2050 N N . THR B 1 37 ? 43.233 -12.764 -24.555 1.00 31.21 37 THR B N 1
ATOM 2051 C CA . THR B 1 37 ? 44.144 -13.802 -25.053 1.00 29.82 37 THR B CA 1
ATOM 2052 C C . THR B 1 37 ? 43.511 -15.167 -25.313 1.00 35.09 37 THR B C 1
ATOM 2053 O O . THR B 1 37 ? 42.465 -15.535 -24.718 1.00 28.14 37 THR B O 1
ATOM 2057 N N . LYS B 1 38 ? 44.269 -15.974 -26.094 1.00 29.25 38 LYS B N 1
ATOM 2058 C CA . LYS B 1 38 ? 43.840 -17.351 -26.383 1.00 27.02 38 LYS B CA 1
ATOM 2059 C C . LYS B 1 38 ? 43.555 -18.069 -25.074 1.00 32.21 38 LYS B C 1
ATOM 2060 O O . LYS B 1 38 ? 42.504 -18.716 -24.810 1.00 38.46 38 LYS B O 1
ATOM 2066 N N . GLU B 1 39 ? 44.503 -17.882 -24.215 1.00 27.67 39 GLU B N 1
ATOM 2067 C CA . GLU B 1 39 ? 44.486 -18.500 -22.928 1.00 31.08 39 GLU B CA 1
ATOM 2068 C C . GLU B 1 39 ? 43.262 -18.240 -22.100 1.00 30.03 39 GLU B C 1
ATOM 2069 O O . GLU B 1 39 ? 42.655 -19.176 -21.547 1.00 35.32 39 GLU B O 1
ATOM 2075 N N . GLN B 1 40 ? 42.844 -16.990 -22.023 1.00 21.77 40 GLN B N 1
ATOM 2076 C CA . GLN B 1 40 ? 41.619 -16.759 -21.275 1.00 20.26 40 GLN B CA 1
ATOM 2077 C C . GLN B 1 40 ? 40.438 -17.452 -21.912 1.00 27.16 40 GLN B C 1
ATOM 2078 O O . GLN B 1 40 ? 39.532 -17.909 -21.219 1.00 28.08 40 GLN B O 1
ATOM 2084 N N . LEU B 1 41 ? 40.485 -17.552 -23.237 1.00 19.89 41 LEU B N 1
ATOM 2085 C CA . LEU B 1 41 ? 39.454 -18.230 -23.929 1.00 18.47 41 LEU B CA 1
ATOM 2086 C C . LEU B 1 41 ? 39.526 -19.676 -23.523 1.00 22.31 41 LEU B C 1
ATOM 2087 O O . LEU B 1 41 ? 38.524 -20.263 -23.096 1.00 20.50 41 LEU B O 1
ATOM 2092 N N . TYR B 1 42 ? 40.733 -20.239 -23.559 1.00 18.09 42 TYR B N 1
ATOM 2093 C CA . TYR B 1 42 ? 40.858 -21.630 -23.094 1.00 22.08 42 TYR B CA 1
ATOM 2094 C C . TYR B 1 42 ? 40.316 -21.900 -21.746 1.00 21.45 42 TYR B C 1
ATOM 2095 O O . TYR B 1 42 ? 39.683 -22.909 -21.496 1.00 23.96 42 TYR B O 1
ATOM 2104 N N . LYS B 1 43 ? 40.569 -21.005 -20.845 1.00 13.68 43 LYS B N 1
ATOM 2105 C CA . LYS B 1 43 ? 40.036 -21.301 -19.547 1.00 14.88 43 LYS B CA 1
ATOM 2106 C C . LYS B 1 43 ? 38.542 -21.321 -19.536 1.00 21.16 43 LYS B C 1
ATOM 2107 O O . LYS B 1 43 ? 37.864 -22.056 -18.837 1.00 31.70 43 LYS B O 1
ATOM 2113 N N . LEU B 1 44 ? 38.004 -20.495 -20.336 1.00 13.95 44 LEU B N 1
ATOM 2114 C CA . LEU B 1 44 ? 36.572 -20.401 -20.350 1.00 12.63 44 LEU B CA 1
ATOM 2115 C C . LEU B 1 44 ? 36.007 -21.679 -20.904 1.00 15.33 44 LEU B C 1
ATOM 2116 O O . LEU B 1 44 ? 35.037 -22.270 -20.426 1.00 15.90 44 LEU B O 1
ATOM 2121 N N . GLN B 1 45 ? 36.713 -22.123 -21.917 1.00 10.39 45 GLN B N 1
ATOM 2122 C CA . GLN B 1 45 ? 36.338 -23.297 -22.625 1.00 8.91 45 GLN B CA 1
ATOM 2123 C C . GLN B 1 45 ? 36.521 -24.466 -21.756 1.00 24.32 45 GLN B C 1
ATOM 2124 O O . GLN B 1 45 ? 35.629 -25.279 -21.596 1.00 24.96 45 GLN B O 1
ATOM 2130 N N . ASP B 1 46 ? 37.720 -24.492 -21.190 1.00 25.91 46 ASP B N 1
ATOM 2131 C CA . ASP B 1 46 ? 38.109 -25.549 -20.285 1.00 24.70 46 ASP B CA 1
ATOM 2132 C C . ASP B 1 46 ? 37.128 -25.748 -19.141 1.00 20.91 46 ASP B C 1
ATOM 2133 O O . ASP B 1 46 ? 36.810 -26.835 -18.759 1.00 23.96 46 ASP B O 1
ATOM 2138 N N . GLY B 1 47 ? 36.631 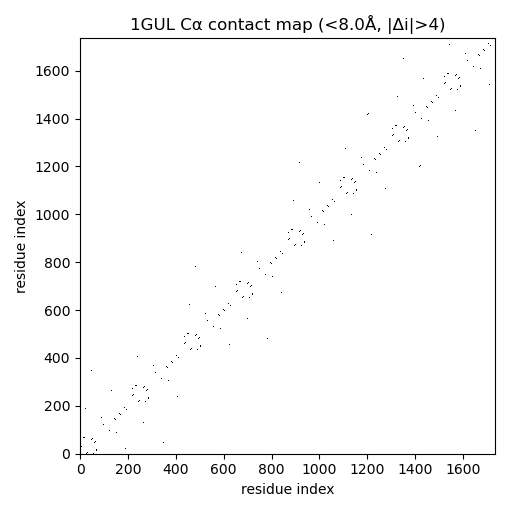-24.708 -18.540 1.00 17.38 47 GLY B N 1
ATOM 2139 C CA . GLY B 1 47 ? 35.711 -24.952 -17.465 1.00 13.80 47 GLY B CA 1
ATOM 2140 C C . GLY B 1 47 ? 34.333 -25.292 -17.936 1.00 20.83 47 GLY B C 1
ATOM 2141 O O . GLY B 1 47 ? 33.411 -25.341 -17.128 1.00 26.10 47 GLY B O 1
ATOM 2142 N N . ASN B 1 48 ? 34.172 -25.494 -19.237 1.00 16.78 48 ASN B N 1
ATOM 2143 C CA . ASN B 1 48 ? 32.862 -25.846 -19.734 1.00 18.70 48 ASN B CA 1
ATOM 2144 C C . ASN B 1 48 ? 31.861 -24.727 -19.597 1.00 23.54 48 ASN B C 1
ATOM 2145 O O . ASN B 1 48 ? 30.707 -24.927 -19.255 1.00 28.81 48 ASN B O 1
ATOM 2150 N N . HIS B 1 49 ? 32.290 -23.515 -19.847 1.00 14.99 49 HIS B N 1
ATOM 2151 C CA . HIS B 1 49 ? 31.308 -22.476 -19.704 1.00 12.78 49 HIS B CA 1
ATOM 2152 C C . HIS B 1 49 ? 30.623 -22.105 -20.983 1.00 15.54 49 HIS B C 1
ATOM 2153 O O . HIS B 1 49 ? 29.580 -21.488 -20.944 1.00 16.83 49 HIS B O 1
ATOM 2160 N N . LEU B 1 50 ? 31.275 -22.441 -22.090 1.00 8.69 50 LEU B N 1
ATOM 2161 C CA . LEU B 1 50 ? 30.830 -22.199 -23.415 1.00 4.38 50 LEU B CA 1
ATOM 2162 C C . LEU B 1 50 ? 30.246 -23.463 -23.957 1.00 11.49 50 LEU B C 1
ATOM 2163 O O . LEU B 1 50 ? 30.998 -24.322 -24.306 1.00 9.66 50 LEU B O 1
ATOM 2168 N N . LEU B 1 51 ? 28.924 -23.521 -24.079 1.00 8.04 51 LEU B N 1
ATOM 2169 C CA . LEU B 1 51 ? 28.230 -24.693 -24.569 1.00 1.52 51 LEU B CA 1
ATOM 2170 C C . LEU B 1 51 ? 28.822 -25.243 -25.805 1.00 10.02 51 LEU B C 1
ATOM 2171 O O . LEU B 1 51 ? 28.938 -26.441 -25.936 1.00 21.73 51 LEU B O 1
ATOM 2176 N N . PHE B 1 52 ? 29.204 -24.355 -26.711 1.00 9.94 52 PHE B N 1
ATOM 2177 C CA . PHE B 1 52 ? 29.749 -24.803 -27.985 1.00 7.21 52 PHE B CA 1
ATOM 2178 C C . PHE B 1 52 ? 31.141 -24.279 -28.187 1.00 11.24 52 PHE B C 1
ATOM 2179 O O . PHE B 1 52 ? 31.577 -24.162 -29.312 1.00 6.58 52 PHE B O 1
ATOM 2187 N N . GLN B 1 53 ? 31.780 -23.881 -27.096 1.00 5.74 53 GLN B N 1
ATOM 2188 C CA . GLN B 1 53 ? 33.136 -23.404 -27.190 1.00 5.09 53 GLN B CA 1
ATOM 2189 C C . GLN B 1 53 ? 33.309 -22.055 -27.805 1.00 13.57 53 GLN B C 1
ATOM 2190 O O . GLN B 1 53 ? 34.420 -21.648 -28.067 1.00 14.23 53 GLN B O 1
ATOM 2196 N N . GLN B 1 54 ? 32.218 -21.345 -27.994 1.00 11.15 54 GLN B N 1
ATOM 2197 C CA . GLN B 1 54 ? 32.373 -20.046 -28.546 1.00 11.09 54 GLN B CA 1
ATOM 2198 C C . GLN B 1 54 ? 31.660 -19.062 -27.709 1.00 14.96 54 GLN B C 1
ATOM 2199 O O . GLN B 1 54 ? 30.854 -19.471 -26.871 1.00 10.27 54 GLN B O 1
ATOM 2205 N N . VAL B 1 55 ? 31.979 -17.803 -28.020 1.00 10.42 55 VAL B N 1
ATOM 2206 C CA . VAL B 1 55 ? 31.365 -16.591 -27.521 1.00 9.57 55 VAL B CA 1
ATOM 2207 C C . VAL B 1 55 ? 30.695 -15.917 -28.747 1.00 14.69 55 VAL B C 1
ATOM 2208 O O . VAL B 1 55 ? 31.033 -16.129 -29.926 1.00 8.70 55 VAL B O 1
ATOM 2212 N N . PRO B 1 56 ? 29.697 -15.093 -28.534 1.00 11.30 56 PRO B N 1
ATOM 2213 C CA . PRO B 1 56 ? 29.216 -14.647 -27.256 1.00 4.11 56 PRO B CA 1
ATOM 2214 C C . PRO B 1 56 ? 28.678 -15.657 -26.331 1.00 9.83 56 PRO B C 1
ATOM 2215 O O . PRO B 1 56 ? 27.934 -16.547 -26.710 1.00 19.45 56 PRO B O 1
ATOM 2219 N N . MET B 1 57 ? 28.904 -15.402 -25.063 1.00 5.04 57 MET B N 1
ATOM 2220 C CA . MET B 1 57 ? 28.254 -16.157 -23.989 1.00 3.72 57 MET B CA 1
ATOM 2221 C C . MET B 1 57 ? 27.841 -15.096 -22.981 1.00 5.29 57 MET B C 1
ATOM 2222 O O . MET B 1 57 ? 28.551 -14.127 -22.722 1.00 10.86 57 MET B O 1
ATOM 2227 N N . VAL B 1 58 ? 26.676 -15.224 -22.459 1.00 2.32 58 VAL B N 1
ATOM 2228 C CA . VAL B 1 58 ? 26.186 -14.277 -21.492 1.00 2.31 58 VAL B CA 1
ATOM 2229 C C . VAL B 1 58 ? 25.595 -15.054 -20.339 1.00 12.78 58 VAL B C 1
ATOM 2230 O O . VAL B 1 58 ? 24.799 -16.003 -20.522 1.00 11.53 58 VAL B O 1
ATOM 2234 N N . GLU B 1 59 ? 26.018 -14.653 -19.159 1.00 12.32 59 GLU B N 1
ATOM 2235 C CA . GLU B 1 59 ? 25.501 -15.308 -17.983 1.00 10.70 59 GLU B CA 1
ATOM 2236 C C . GLU B 1 59 ? 24.380 -14.523 -17.453 1.00 17.16 59 GLU B C 1
ATOM 2237 O O . GLU B 1 59 ? 24.562 -13.411 -16.983 1.00 22.45 59 GLU B O 1
ATOM 2243 N N . ILE B 1 60 ? 23.242 -15.138 -17.509 1.00 10.44 60 ILE B N 1
ATOM 2244 C CA . ILE B 1 60 ? 22.067 -14.476 -17.081 1.00 7.52 60 ILE B CA 1
ATOM 2245 C C . ILE B 1 60 ? 21.039 -15.445 -16.519 1.00 12.99 60 ILE B C 1
ATOM 2246 O O . ILE B 1 60 ? 20.819 -16.553 -17.008 1.00 18.91 60 ILE B O 1
ATOM 2251 N N . ASP B 1 61 ? 20.390 -15.004 -15.469 1.00 13.05 61 ASP B N 1
ATOM 2252 C CA . ASP B 1 61 ? 19.338 -15.786 -14.812 1.00 8.47 61 ASP B CA 1
ATOM 2253 C C . ASP B 1 61 ? 19.748 -17.178 -14.500 1.00 16.67 61 ASP B C 1
ATOM 2254 O O . ASP B 1 61 ? 18.965 -18.137 -14.603 1.00 22.10 61 ASP B O 1
ATOM 2259 N N . GLY B 1 62 ? 21.014 -17.237 -14.126 1.00 16.28 62 GLY B N 1
ATOM 2260 C CA . GLY B 1 62 ? 21.648 -18.480 -13.752 1.00 16.33 62 GLY B CA 1
ATOM 2261 C C . GLY B 1 62 ? 22.054 -19.384 -14.884 1.00 27.86 62 GLY B C 1
ATOM 2262 O O . GLY B 1 62 ? 22.461 -20.510 -14.619 1.00 31.80 62 GLY B O 1
ATOM 2263 N N . MET B 1 63 ? 21.945 -18.906 -16.137 1.00 21.31 63 MET B N 1
ATOM 2264 C CA . MET B 1 63 ? 22.321 -19.707 -17.253 1.00 10.03 63 MET B CA 1
ATOM 2265 C C . MET B 1 63 ? 23.508 -19.076 -17.915 1.00 19.03 63 MET B C 1
ATOM 2266 O O . MET B 1 63 ? 23.815 -17.906 -17.648 1.00 21.46 63 MET B O 1
ATOM 2271 N N . LYS B 1 64 ? 24.131 -19.865 -18.776 1.00 11.90 64 LYS B N 1
ATOM 2272 C CA . LYS B 1 64 ? 25.197 -19.398 -19.586 1.00 11.35 64 LYS B CA 1
ATOM 2273 C C . LYS B 1 64 ? 24.742 -19.535 -21.025 1.00 16.18 64 LYS B C 1
ATOM 2274 O O . LYS B 1 64 ? 25.017 -20.513 -21.701 1.00 16.69 64 LYS B O 1
ATOM 2280 N N . LEU B 1 65 ? 24.037 -18.562 -21.497 1.00 7.70 65 LEU B N 1
ATOM 2281 C CA . LEU B 1 65 ? 23.578 -18.628 -22.836 1.00 4.37 65 LEU B CA 1
ATOM 2282 C C . LEU B 1 65 ? 24.648 -18.245 -23.785 1.00 6.56 65 LEU B C 1
ATOM 2283 O O . LEU B 1 65 ? 25.450 -17.376 -23.466 1.00 12.20 65 LEU B O 1
ATOM 2288 N N . VAL B 1 66 ? 24.579 -18.919 -24.942 1.00 1.00 66 VAL B N 1
ATOM 2289 C CA . VAL B 1 66 ? 25.430 -18.834 -26.127 1.00 5.48 66 VAL B CA 1
ATOM 2290 C C . VAL B 1 66 ? 24.592 -18.705 -27.419 1.00 11.95 66 VAL B C 1
ATOM 2291 O O . VAL B 1 66 ? 23.401 -18.965 -27.418 1.00 3.67 66 VAL B O 1
ATOM 2295 N N . GLN B 1 67 ? 25.204 -18.262 -28.535 1.00 11.12 67 GLN B N 1
ATOM 2296 C CA . GLN B 1 67 ? 24.485 -18.026 -29.795 1.00 3.11 67 GLN B CA 1
ATOM 2297 C C . GLN B 1 67 ? 23.769 -16.741 -29.683 1.00 10.31 67 GLN B C 1
ATOM 2298 O O . GLN B 1 67 ? 22.744 -16.641 -28.984 1.00 11.82 67 GLN B O 1
ATOM 2304 N N . THR B 1 68 ? 24.328 -15.779 -30.365 1.00 7.66 68 THR B N 1
ATOM 2305 C CA . THR B 1 68 ? 23.760 -14.438 -30.367 1.00 5.71 68 THR B CA 1
ATOM 2306 C C . THR B 1 68 ? 22.278 -14.409 -30.535 1.00 12.38 68 THR B C 1
ATOM 2307 O O . THR B 1 68 ? 21.593 -13.832 -29.725 1.00 12.68 68 THR B O 1
ATOM 2311 N N . ARG B 1 69 ? 21.751 -15.076 -31.552 1.00 12.11 69 ARG B N 1
ATOM 2312 C CA . ARG B 1 69 ? 20.307 -14.957 -31.691 1.00 11.05 69 ARG B CA 1
ATOM 2313 C C . ARG B 1 69 ? 19.491 -15.503 -30.553 1.00 13.17 69 ARG B C 1
ATOM 2314 O O . ARG B 1 69 ? 18.408 -15.037 -30.239 1.00 15.74 69 ARG B O 1
ATOM 2322 N N . SER B 1 70 ? 19.988 -16.562 -29.983 1.00 7.66 70 SER B N 1
ATOM 2323 C CA . SER B 1 70 ? 19.285 -17.242 -28.919 1.00 3.53 70 SER B CA 1
ATOM 2324 C C . SER B 1 70 ? 19.279 -16.389 -27.677 1.00 9.97 70 SER B C 1
ATOM 2325 O O . SER B 1 70 ? 18.294 -16.235 -26.974 1.00 14.94 70 SER B O 1
ATOM 2328 N N . ILE B 1 71 ? 20.393 -15.748 -27.504 1.00 4.81 71 ILE B N 1
ATOM 2329 C CA . ILE B 1 71 ? 20.546 -14.835 -26.424 1.00 3.49 71 ILE B CA 1
ATOM 2330 C C . ILE B 1 71 ? 19.567 -13.670 -26.569 1.00 9.08 71 ILE B C 1
ATOM 2331 O O . ILE B 1 71 ? 18.841 -13.311 -25.657 1.00 13.77 71 ILE B O 1
ATOM 2336 N N . LEU B 1 72 ? 19.522 -13.092 -27.744 1.00 6.18 72 LEU B N 1
ATOM 2337 C CA . LEU B 1 72 ? 18.630 -11.970 -28.031 1.00 4.76 72 LEU B CA 1
ATOM 2338 C C . LEU B 1 72 ? 17.220 -12.363 -27.825 1.00 4.66 72 LEU B C 1
ATOM 2339 O O . LEU B 1 72 ? 16.472 -11.647 -27.223 1.00 11.07 72 LEU B O 1
ATOM 2344 N N . HIS B 1 73 ? 16.812 -13.508 -28.310 1.00 7.74 73 HIS B N 1
ATOM 2345 C CA . HIS B 1 73 ? 15.414 -13.918 -28.049 1.00 3.88 73 HIS B CA 1
ATOM 2346 C C . HIS B 1 73 ? 15.140 -14.046 -26.569 1.00 11.84 73 HIS B C 1
ATOM 2347 O O . HIS B 1 73 ? 14.065 -13.716 -26.081 1.00 12.42 73 HIS B O 1
ATOM 2354 N N . TYR B 1 74 ? 16.088 -14.599 -25.819 1.00 8.27 74 TYR B N 1
ATOM 2355 C CA . TYR B 1 74 ? 15.800 -14.742 -24.401 1.00 9.83 74 TYR B CA 1
ATOM 2356 C C . TYR B 1 74 ? 15.500 -13.391 -23.758 1.00 14.80 74 TYR B C 1
ATOM 2357 O O . TYR B 1 74 ? 14.470 -13.192 -23.104 1.00 13.02 74 TYR B O 1
ATOM 2366 N N . ILE B 1 75 ? 16.396 -12.446 -24.012 1.00 4.94 75 ILE B N 1
ATOM 2367 C CA . ILE B 1 75 ? 16.209 -11.161 -23.412 1.00 4.38 75 ILE B CA 1
ATOM 2368 C C . ILE B 1 75 ? 14.932 -10.522 -23.838 1.00 15.50 75 ILE B C 1
ATOM 2369 O O . ILE B 1 75 ? 14.233 -9.968 -23.042 1.00 18.12 75 ILE B O 1
ATOM 2374 N N . ALA B 1 76 ? 14.638 -10.607 -25.116 1.00 8.97 76 ALA B N 1
ATOM 2375 C CA . ALA B 1 76 ? 13.452 -9.997 -25.636 1.00 6.89 76 ALA B CA 1
ATOM 2376 C C . ALA B 1 76 ? 12.255 -10.534 -24.925 1.00 14.31 76 ALA B C 1
ATOM 2377 O O . ALA B 1 76 ? 11.376 -9.843 -24.512 1.00 16.32 76 ALA B O 1
ATOM 2379 N N . ASP B 1 77 ? 12.234 -11.803 -24.802 1.00 12.04 77 ASP B N 1
ATOM 2380 C CA . ASP B 1 77 ? 11.137 -12.456 -24.161 1.00 8.15 77 ASP B CA 1
ATOM 2381 C C . ASP B 1 77 ? 11.089 -12.148 -22.683 1.00 20.17 77 ASP B C 1
ATOM 2382 O O . ASP B 1 77 ? 10.045 -12.182 -22.087 1.00 27.38 77 ASP B O 1
ATOM 2387 N N . LYS B 1 78 ? 12.204 -11.873 -22.058 1.00 13.84 78 LYS B N 1
ATOM 2388 C CA . LYS B 1 78 ? 12.109 -11.508 -20.663 1.00 8.75 78 LYS B CA 1
ATOM 2389 C C . LYS B 1 78 ? 11.732 -10.035 -20.596 1.00 21.37 78 LYS B C 1
ATOM 2390 O O . LYS B 1 78 ? 11.569 -9.491 -19.536 1.00 25.64 78 LYS B O 1
ATOM 2396 N N . HIS B 1 79 ? 11.728 -9.304 -21.685 1.00 16.29 79 HIS B N 1
ATOM 2397 C CA . HIS B 1 79 ? 11.463 -7.907 -21.468 1.00 10.72 79 HIS B CA 1
ATOM 2398 C C . HIS B 1 79 ? 10.473 -7.258 -22.369 1.00 14.66 79 HIS B C 1
ATOM 2399 O O . HIS B 1 79 ? 10.667 -6.098 -22.705 1.00 6.93 79 HIS B O 1
ATOM 2406 N N . ASN B 1 80 ? 9.457 -7.999 -22.778 1.00 17.51 80 ASN B N 1
ATOM 2407 C CA . ASN B 1 80 ? 8.505 -7.408 -23.664 1.00 17.97 80 ASN B CA 1
ATOM 2408 C C . ASN B 1 80 ? 9.051 -6.779 -24.926 1.00 23.47 80 ASN B C 1
ATOM 2409 O O . ASN B 1 80 ? 8.549 -5.743 -25.388 1.00 33.09 80 ASN B O 1
ATOM 2414 N N . LEU B 1 81 ? 10.048 -7.403 -25.518 1.00 17.49 81 LEU B N 1
ATOM 2415 C CA . LEU B 1 81 ? 10.550 -6.846 -26.758 1.00 12.09 81 LEU B CA 1
ATOM 2416 C C . LEU B 1 81 ? 10.261 -7.797 -27.883 1.00 9.79 81 LEU B C 1
ATOM 2417 O O . LEU B 1 81 ? 10.828 -7.657 -28.948 1.00 9.64 81 LEU B O 1
ATOM 2422 N N . PHE B 1 82 ? 9.366 -8.738 -27.633 1.00 7.16 82 PHE B N 1
ATOM 2423 C CA . PHE B 1 82 ? 9.053 -9.781 -28.644 1.00 7.97 82 PHE B CA 1
ATOM 2424 C C . PHE B 1 82 ? 7.610 -9.859 -29.097 1.00 16.81 82 PHE B C 1
ATOM 2425 O O . PHE B 1 82 ? 7.104 -10.912 -29.517 1.00 19.23 82 PHE B O 1
ATOM 2433 N N . GLY B 1 83 ? 6.941 -8.725 -29.020 1.00 16.51 83 GLY B N 1
ATOM 2434 C CA . GLY B 1 83 ? 5.578 -8.710 -29.456 1.00 18.16 83 GLY B CA 1
ATOM 2435 C C . GLY B 1 83 ? 4.630 -9.148 -28.373 1.00 19.47 83 GLY B C 1
ATOM 2436 O O . GLY B 1 83 ? 5.054 -9.317 -27.234 1.00 16.68 83 GLY B O 1
ATOM 2437 N N . LYS B 1 84 ? 3.375 -9.330 -28.780 1.00 16.34 84 LYS B N 1
ATOM 2438 C CA . LYS B 1 84 ? 2.276 -9.697 -27.903 1.00 15.03 84 LYS B CA 1
ATOM 2439 C C . LYS B 1 84 ? 1.530 -10.891 -28.442 1.00 25.33 84 LYS B C 1
ATOM 2440 O O . LYS B 1 84 ? 0.679 -11.473 -27.799 1.00 23.09 84 LYS B O 1
ATOM 2446 N N . ASN B 1 85 ? 1.975 -11.363 -29.590 1.00 25.00 85 ASN B N 1
ATOM 2447 C CA . ASN B 1 85 ? 1.367 -12.544 -30.138 1.00 19.70 85 ASN B CA 1
ATOM 2448 C C . ASN B 1 85 ? 2.181 -13.154 -31.279 1.00 22.04 85 ASN B C 1
ATOM 2449 O O . ASN B 1 85 ? 3.072 -12.507 -31.828 1.00 31.75 85 ASN B O 1
ATOM 2454 N N . LEU B 1 86 ? 1.822 -14.377 -31.686 1.00 13.64 86 LEU B N 1
ATOM 2455 C CA . LEU B 1 86 ? 2.529 -15.079 -32.744 1.00 7.94 86 LEU B CA 1
ATOM 2456 C C . LEU B 1 86 ? 2.763 -14.259 -33.983 1.00 14.84 86 LEU B C 1
ATOM 2457 O O . LEU B 1 86 ? 3.848 -14.262 -34.582 1.00 20.25 86 LEU B O 1
ATOM 2462 N N . LYS B 1 87 ? 1.719 -13.553 -34.356 1.00 12.86 87 LYS B N 1
ATOM 2463 C CA . LYS B 1 87 ? 1.776 -12.742 -35.561 1.00 16.47 87 LYS B CA 1
ATOM 2464 C C . LYS B 1 87 ? 2.877 -11.744 -35.526 1.00 17.63 87 LYS B C 1
ATOM 2465 O O . LYS B 1 87 ? 3.665 -11.676 -36.450 1.00 27.41 87 LYS B O 1
ATOM 2471 N N . GLU B 1 88 ? 2.907 -11.038 -34.424 1.00 8.70 88 GLU B N 1
ATOM 2472 C CA . GLU B 1 88 ? 3.900 -10.043 -34.148 1.00 11.62 88 GLU B CA 1
ATOM 2473 C C . GLU B 1 88 ? 5.259 -10.647 -34.052 1.00 18.30 88 GLU B C 1
ATOM 2474 O O . GLU B 1 88 ? 6.216 -10.215 -34.685 1.00 23.26 88 GLU B O 1
ATOM 2480 N N . ARG B 1 89 ? 5.324 -11.617 -33.180 1.00 10.56 89 ARG B N 1
ATOM 2481 C CA . ARG B 1 89 ? 6.532 -12.333 -32.917 1.00 9.51 89 ARG B CA 1
ATOM 2482 C C . ARG B 1 89 ? 7.125 -12.787 -34.218 1.00 9.97 89 ARG B C 1
ATOM 2483 O O . ARG B 1 89 ? 8.314 -12.646 -34.532 1.00 10.78 89 ARG B O 1
ATOM 2491 N N . THR B 1 90 ? 6.234 -13.260 -35.055 1.00 1.00 90 THR B N 1
ATOM 2492 C CA . THR B 1 90 ? 6.710 -13.706 -36.373 1.00 1.00 90 THR B CA 1
ATOM 2493 C C . THR B 1 90 ? 7.389 -12.605 -37.218 1.00 12.66 90 THR B C 1
ATOM 2494 O O . THR B 1 90 ? 8.471 -12.783 -37.799 1.00 12.11 90 THR B O 1
ATOM 2498 N N . LEU B 1 91 ? 6.781 -11.409 -37.208 1.00 5.25 91 LEU B N 1
ATOM 2499 C CA . LEU B 1 91 ? 7.308 -10.285 -37.937 1.00 1.00 91 LEU B CA 1
ATOM 2500 C C . LEU B 1 91 ? 8.620 -9.825 -37.403 1.00 9.46 91 LEU B C 1
ATOM 2501 O O . LEU B 1 91 ? 9.574 -9.599 -38.131 1.00 13.34 91 LEU B O 1
ATOM 2506 N N . ILE B 1 92 ? 8.643 -9.691 -36.104 1.00 6.98 92 ILE B N 1
ATOM 2507 C CA . ILE B 1 92 ? 9.814 -9.229 -35.413 1.00 5.61 92 ILE B CA 1
ATOM 2508 C C . ILE B 1 92 ? 10.948 -10.152 -35.712 1.00 12.34 92 ILE B C 1
ATOM 2509 O O . ILE B 1 92 ? 12.062 -9.726 -35.987 1.00 16.34 92 ILE B O 1
ATOM 2514 N N . ASP B 1 93 ? 10.631 -11.437 -35.703 1.00 5.23 93 ASP B N 1
ATOM 2515 C CA . ASP B 1 93 ? 11.660 -12.418 -35.971 1.00 3.41 93 ASP B CA 1
ATOM 2516 C C . ASP B 1 93 ? 12.279 -12.240 -37.354 1.00 13.46 93 ASP B C 1
ATOM 2517 O O . ASP B 1 93 ? 13.507 -12.071 -37.533 1.00 8.81 93 ASP B O 1
ATOM 2522 N N . MET B 1 94 ? 11.402 -12.179 -38.331 1.00 7.44 94 MET B N 1
ATOM 2523 C CA . MET B 1 94 ? 11.903 -11.991 -39.646 1.00 1.95 94 MET B CA 1
ATOM 2524 C C . MET B 1 94 ? 12.686 -10.747 -39.825 1.00 4.64 94 MET B C 1
ATOM 2525 O O . MET B 1 94 ? 13.717 -10.737 -40.493 1.00 7.26 94 MET B O 1
ATOM 2530 N N . TYR B 1 95 ? 12.187 -9.677 -39.236 1.00 3.29 95 TYR B N 1
ATOM 2531 C CA . TYR B 1 95 ? 12.852 -8.409 -39.423 1.00 1.00 95 TYR B CA 1
ATOM 2532 C C . TYR B 1 95 ? 14.227 -8.493 -38.877 1.00 6.98 95 TYR B C 1
ATOM 2533 O O . TYR B 1 95 ? 15.226 -8.076 -39.438 1.00 7.33 95 TYR B O 1
ATOM 2542 N N . VAL B 1 96 ? 14.254 -9.068 -37.734 1.00 4.16 96 VAL B N 1
ATOM 2543 C CA . VAL B 1 96 ? 15.517 -9.224 -37.094 1.00 2.88 96 VAL B CA 1
ATOM 2544 C C . VAL B 1 96 ? 16.485 -10.056 -37.891 1.00 6.46 96 VAL B C 1
ATOM 2545 O O . VAL B 1 96 ? 17.634 -9.687 -38.056 1.00 6.51 96 VAL B O 1
ATOM 2549 N N . GLU B 1 97 ? 16.049 -11.215 -38.367 1.00 1.62 97 GLU B N 1
ATOM 2550 C CA . GLU B 1 97 ? 16.997 -12.024 -39.140 1.00 2.81 97 GLU B CA 1
ATOM 2551 C C . GLU B 1 97 ? 17.490 -11.310 -40.375 1.00 9.85 97 GLU B C 1
ATOM 2552 O O . GLU B 1 97 ? 18.683 -11.333 -40.706 1.00 10.22 97 GLU B O 1
ATOM 2558 N N . GLY B 1 98 ? 16.567 -10.661 -41.055 1.00 7.21 98 GLY B N 1
ATOM 2559 C CA . GLY B 1 98 ? 16.969 -9.932 -42.250 1.00 2.67 98 GLY B CA 1
ATOM 2560 C C . GLY B 1 98 ? 17.984 -8.892 -41.880 1.00 3.56 98 GLY B C 1
ATOM 2561 O O . GLY B 1 98 ? 19.050 -8.767 -42.463 1.00 5.22 98 GLY B O 1
ATOM 2562 N N . THR B 1 99 ? 17.677 -8.171 -40.836 1.00 2.16 99 THR B N 1
ATOM 2563 C CA . THR B 1 99 ? 18.598 -7.133 -40.386 1.00 2.83 99 THR B CA 1
ATOM 2564 C C . THR B 1 99 ? 19.978 -7.649 -40.019 1.00 12.76 99 THR B C 1
ATOM 2565 O O . THR B 1 99 ? 20.983 -7.098 -40.471 1.00 12.87 99 THR B O 1
ATOM 2569 N N . LEU B 1 100 ? 20.027 -8.754 -39.271 1.00 6.88 100 LEU B N 1
ATOM 2570 C CA . LEU B 1 100 ? 21.313 -9.387 -38.931 1.00 3.94 100 LEU B CA 1
ATOM 2571 C C . LEU B 1 100 ? 22.113 -9.762 -40.179 1.00 8.49 100 LEU B C 1
ATOM 2572 O O . LEU B 1 100 ? 23.361 -9.782 -40.217 1.00 13.34 100 LEU B O 1
ATOM 2577 N N . ASP B 1 101 ? 21.403 -10.023 -41.246 1.00 1.00 101 ASP B N 1
ATOM 2578 C CA . ASP B 1 101 ? 22.135 -10.316 -42.454 1.00 2.36 101 ASP B CA 1
ATOM 2579 C C . ASP B 1 101 ? 22.847 -9.103 -43.022 1.00 8.45 101 ASP B C 1
ATOM 2580 O O . ASP B 1 101 ? 23.847 -9.178 -43.696 1.00 12.15 101 ASP B O 1
ATOM 2585 N N . LEU B 1 102 ? 22.298 -7.968 -42.759 1.00 8.68 102 LEU B N 1
ATOM 2586 C CA . LEU B 1 102 ? 22.875 -6.735 -43.203 1.00 4.32 102 LEU B CA 1
ATOM 2587 C C . LEU B 1 102 ? 23.995 -6.361 -42.284 1.00 10.80 102 LEU B C 1
ATOM 2588 O O . LEU B 1 102 ? 25.090 -6.045 -42.687 1.00 14.15 102 LEU B O 1
ATOM 2593 N N . LEU B 1 103 ? 23.715 -6.430 -41.014 1.00 6.51 103 LEU B N 1
ATOM 2594 C CA . LEU B 1 103 ? 24.694 -6.138 -40.011 1.00 1.50 103 LEU B CA 1
ATOM 2595 C C . LEU B 1 103 ? 25.953 -6.951 -40.158 1.00 3.09 103 LEU B C 1
ATOM 2596 O O . LEU B 1 103 ? 27.046 -6.530 -39.836 1.00 11.31 103 LEU B O 1
ATOM 2601 N N . GLU B 1 104 ? 25.814 -8.134 -40.660 1.00 3.47 104 GLU B N 1
ATOM 2602 C CA . GLU B 1 104 ? 26.958 -8.991 -40.850 1.00 3.16 104 GLU B CA 1
ATOM 2603 C C . GLU B 1 104 ? 28.045 -8.369 -41.663 1.00 10.60 104 GLU B C 1
ATOM 2604 O O . GLU B 1 104 ? 29.214 -8.504 -41.408 1.00 15.54 104 GLU B O 1
ATOM 2610 N N . LEU B 1 105 ? 27.644 -7.645 -42.643 1.00 7.71 105 LEU B N 1
ATOM 2611 C CA . LEU B 1 105 ? 28.604 -6.935 -43.448 1.00 2.89 105 LEU B CA 1
ATOM 2612 C C . LEU B 1 105 ? 29.490 -6.025 -42.602 1.00 9.81 105 LEU B C 1
ATOM 2613 O O . LEU B 1 105 ? 30.707 -5.860 -42.799 1.00 13.77 105 LEU B O 1
ATOM 2618 N N . LEU B 1 106 ? 28.845 -5.408 -41.657 1.00 7.80 106 LEU B N 1
ATOM 2619 C CA . LEU B 1 106 ? 29.585 -4.525 -40.778 1.00 6.10 106 LEU B CA 1
ATOM 2620 C C . LEU B 1 106 ? 30.533 -5.330 -39.896 1.00 14.47 106 LEU B C 1
ATOM 2621 O O . LEU B 1 106 ? 31.707 -4.934 -39.680 1.00 13.94 106 LEU B O 1
ATOM 2626 N N . ILE B 1 107 ? 29.997 -6.452 -39.360 1.00 5.24 107 ILE B N 1
ATOM 2627 C CA . ILE B 1 107 ? 30.788 -7.378 -38.516 1.00 4.29 107 ILE B CA 1
ATOM 2628 C C . ILE B 1 107 ? 32.036 -7.945 -39.160 1.00 16.36 107 ILE B C 1
ATOM 2629 O O . ILE B 1 107 ? 33.101 -8.005 -38.494 1.00 26.57 107 ILE B O 1
ATOM 2634 N N . MET B 1 108 ? 31.883 -8.338 -40.430 1.00 6.24 108 MET B N 1
ATOM 2635 C CA . MET B 1 108 ? 33.007 -8.856 -41.178 1.00 11.25 108 MET B CA 1
ATOM 2636 C C . MET B 1 108 ? 34.006 -7.823 -41.632 1.00 14.93 108 MET B C 1
ATOM 2637 O O . MET B 1 108 ? 35.151 -8.127 -41.866 1.00 18.42 108 MET B O 1
ATOM 2642 N N . HIS B 1 109 ? 33.535 -6.630 -41.860 1.00 12.04 109 HIS B N 1
ATOM 2643 C CA . HIS B 1 109 ? 34.310 -5.572 -42.416 1.00 8.78 109 HIS B CA 1
ATOM 2644 C C . HIS B 1 109 ? 35.750 -5.427 -42.031 1.00 13.15 109 HIS B C 1
ATOM 2645 O O . HIS B 1 109 ? 36.622 -5.458 -42.852 1.00 19.76 109 HIS B O 1
ATOM 2652 N N . PRO B 1 110 ? 36.009 -5.256 -40.775 1.00 12.54 110 PRO B N 1
ATOM 2653 C CA . PRO B 1 110 ? 37.369 -5.099 -40.284 1.00 9.73 110 PRO B CA 1
ATOM 2654 C C . PRO B 1 110 ? 38.298 -6.236 -40.578 1.00 21.00 110 PRO B C 1
ATOM 2655 O O . PRO B 1 110 ? 39.514 -6.093 -40.541 1.00 31.35 110 PRO B O 1
ATOM 2659 N N . PHE B 1 111 ? 37.776 -7.385 -40.875 1.00 15.41 111 PHE B N 1
ATOM 2660 C CA . PHE B 1 111 ? 38.686 -8.478 -41.148 1.00 9.17 111 PHE B CA 1
ATOM 2661 C C . PHE B 1 111 ? 38.968 -8.725 -42.622 1.00 23.69 111 PHE B C 1
ATOM 2662 O O . PHE B 1 111 ? 39.507 -9.763 -43.000 1.00 30.42 111 PHE B O 1
ATOM 2670 N N . LEU B 1 112 ? 38.494 -7.810 -43.439 1.00 20.71 112 LEU B N 1
ATOM 2671 C CA . LEU B 1 112 ? 38.668 -7.832 -44.876 1.00 19.56 112 LEU B CA 1
ATOM 2672 C C . LEU B 1 112 ? 40.020 -7.292 -45.166 1.00 33.83 112 LEU B C 1
ATOM 2673 O O . LEU B 1 112 ? 40.609 -6.608 -44.333 1.00 37.60 112 LEU B O 1
ATOM 2678 N N . LYS B 1 113 ? 40.453 -7.566 -46.383 1.00 34.66 113 LYS B N 1
ATOM 2679 C CA . LYS B 1 113 ? 41.689 -7.039 -46.896 1.00 34.60 113 LYS B CA 1
ATOM 2680 C C . LYS B 1 113 ? 41.339 -5.669 -47.392 1.00 48.05 113 LYS B C 1
ATOM 2681 O O . LYS B 1 113 ? 40.512 -5.471 -48.283 1.00 57.59 113 LYS B O 1
ATOM 2687 N N . PRO B 1 114 ? 41.947 -4.755 -46.736 1.00 47.13 114 PRO B N 1
ATOM 2688 C CA . PRO B 1 114 ? 41.892 -3.308 -46.942 1.00 50.56 114 PRO B CA 1
ATOM 2689 C C . PRO B 1 114 ? 41.442 -2.853 -48.336 1.00 62.15 114 PRO B C 1
ATOM 2690 O O . PRO B 1 114 ? 40.675 -1.878 -48.528 1.00 60.40 114 PRO B O 1
ATOM 2694 N N . ASP B 1 115 ? 41.930 -3.590 -49.315 1.00 66.54 115 ASP B N 1
ATOM 2695 C CA . ASP B 1 115 ? 41.557 -3.338 -50.674 1.00 73.05 115 ASP B CA 1
ATOM 2696 C C . ASP B 1 115 ? 40.045 -3.607 -50.830 1.00 65.55 115 ASP B C 1
ATOM 2697 O O . ASP B 1 115 ? 39.254 -2.786 -51.349 1.00 71.35 115 ASP B O 1
ATOM 2702 N N . ASP B 1 116 ? 39.639 -4.775 -50.334 1.00 41.01 116 ASP B N 1
ATOM 2703 C CA . ASP B 1 116 ? 38.264 -5.187 -50.396 1.00 34.94 116 ASP B CA 1
ATOM 2704 C C . ASP B 1 116 ? 37.359 -4.421 -49.474 1.00 31.13 116 ASP B C 1
ATOM 2705 O O . ASP B 1 116 ? 36.123 -4.446 -49.565 1.00 30.98 116 ASP B O 1
ATOM 2710 N N . GLN B 1 117 ? 37.973 -3.755 -48.543 1.00 20.22 117 GLN B N 1
ATOM 2711 C CA . GLN B 1 117 ? 37.171 -3.056 -47.614 1.00 20.01 117 GLN B CA 1
ATOM 2712 C C . GLN B 1 117 ? 36.317 -2.013 -48.237 1.00 30.67 117 GLN B C 1
ATOM 2713 O O . GLN B 1 117 ? 35.154 -1.828 -47.897 1.00 36.77 117 GLN B O 1
ATOM 2719 N N . GLN B 1 118 ? 36.904 -1.362 -49.190 1.00 33.21 118 GLN B N 1
ATOM 2720 C CA . GLN B 1 118 ? 36.200 -0.324 -49.868 1.00 34.93 118 GLN B CA 1
ATOM 2721 C C . GLN B 1 118 ? 35.087 -0.779 -50.771 1.00 32.72 118 GLN B C 1
ATOM 2722 O O . GLN B 1 118 ? 33.997 -0.196 -50.778 1.00 33.69 118 GLN B O 1
ATOM 2728 N N . LYS B 1 119 ? 35.359 -1.827 -51.522 1.00 28.62 119 LYS B N 1
ATOM 2729 C CA . LYS B 1 119 ? 34.328 -2.359 -52.379 1.00 25.84 119 LYS B CA 1
ATOM 2730 C C . LYS B 1 119 ? 33.090 -2.707 -51.536 1.00 26.95 119 LYS B C 1
ATOM 2731 O O . LYS B 1 119 ? 31.942 -2.445 -51.844 1.00 33.39 119 LYS B O 1
ATOM 2737 N N . GLU B 1 120 ? 33.382 -3.203 -50.378 1.00 19.79 120 GLU B N 1
ATOM 2738 C CA . GLU B 1 120 ? 32.428 -3.621 -49.404 1.00 17.74 120 GLU B CA 1
ATOM 2739 C C . GLU B 1 120 ? 31.506 -2.596 -48.848 1.00 19.67 120 GLU B C 1
ATOM 2740 O O . GLU B 1 120 ? 30.317 -2.871 -48.577 1.00 22.84 120 GLU B O 1
ATOM 2746 N N . VAL B 1 121 ? 32.085 -1.435 -48.634 1.00 5.57 121 VAL B N 1
ATOM 2747 C CA . VAL B 1 121 ? 31.272 -0.379 -48.160 1.00 6.59 121 VAL B CA 1
ATOM 2748 C C . VAL B 1 121 ? 30.225 -0.043 -49.205 1.00 17.69 121 VAL B C 1
ATOM 2749 O O . VAL B 1 121 ? 29.038 0.166 -48.930 1.00 24.97 121 VAL B O 1
ATOM 2753 N N . VAL B 1 122 ? 30.680 -0.001 -50.421 1.00 9.06 122 VAL B N 1
ATOM 2754 C CA . VAL B 1 122 ? 29.767 0.253 -51.505 1.00 13.35 122 VAL B CA 1
ATOM 2755 C C . VAL B 1 122 ? 28.672 -0.780 -51.500 1.00 18.92 122 VAL B C 1
ATOM 2756 O O . VAL B 1 122 ? 27.459 -0.472 -51.572 1.00 19.82 122 VAL B O 1
ATOM 2760 N N . ASN B 1 123 ? 29.093 -2.024 -51.306 1.00 15.18 123 ASN B N 1
ATOM 2761 C CA . ASN B 1 123 ? 28.065 -3.042 -51.230 1.00 12.95 123 ASN B CA 1
ATOM 2762 C C . ASN B 1 123 ? 27.047 -2.884 -50.108 1.00 15.30 123 ASN B C 1
ATOM 2763 O O . ASN B 1 123 ? 25.835 -3.055 -50.334 1.00 18.14 123 ASN B O 1
ATOM 2768 N N . MET B 1 124 ? 27.496 -2.563 -48.898 1.00 5.42 124 MET B N 1
ATOM 2769 C CA . MET B 1 124 ? 26.540 -2.353 -47.816 1.00 2.66 124 MET B CA 1
ATOM 2770 C C . MET B 1 124 ? 25.592 -1.306 -48.217 1.00 12.04 124 MET B C 1
ATOM 2771 O O . MET B 1 124 ? 24.395 -1.419 -47.955 1.00 15.26 124 MET B O 1
ATOM 2776 N N . ALA B 1 125 ? 26.163 -0.267 -48.838 1.00 8.41 125 ALA B N 1
ATOM 2777 C CA . ALA B 1 125 ? 25.286 0.846 -49.232 1.00 8.92 125 ALA B CA 1
ATOM 2778 C C . ALA B 1 125 ? 24.205 0.325 -50.115 1.00 16.57 125 ALA B C 1
ATOM 2779 O O . ALA B 1 125 ? 23.031 0.501 -49.840 1.00 19.75 125 ALA B O 1
ATOM 2781 N N . GLN B 1 126 ? 24.616 -0.397 -51.147 1.00 7.08 126 GLN B N 1
ATOM 2782 C CA . GLN B 1 126 ? 23.595 -0.901 -52.042 1.00 3.18 126 GLN B CA 1
ATOM 2783 C C . GLN B 1 126 ? 22.571 -1.822 -51.428 1.00 13.31 126 GLN B C 1
ATOM 2784 O O . GLN B 1 126 ? 21.366 -1.733 -51.724 1.00 13.84 126 GLN B O 1
ATOM 2790 N N . LYS B 1 127 ? 23.032 -2.734 -50.570 1.00 6.91 127 LYS B N 1
ATOM 2791 C CA . LYS B 1 127 ? 22.096 -3.641 -50.000 1.00 7.02 127 LYS B CA 1
ATOM 2792 C C . LYS B 1 127 ? 21.104 -2.922 -49.152 1.00 12.38 127 LYS B C 1
ATOM 2793 O O . LYS B 1 127 ? 19.906 -3.218 -49.163 1.00 11.43 127 LYS B O 1
ATOM 2799 N N . ALA B 1 128 ? 21.647 -2.001 -48.349 1.00 5.41 128 ALA B N 1
ATOM 2800 C CA . ALA B 1 128 ? 20.821 -1.276 -47.441 1.00 1.00 128 ALA B CA 1
ATOM 2801 C C . ALA B 1 128 ? 19.728 -0.580 -48.203 1.00 6.77 128 ALA B C 1
ATOM 2802 O O . ALA B 1 128 ? 18.535 -0.668 -47.916 1.00 9.61 128 ALA B O 1
ATOM 2804 N N . ILE B 1 129 ? 20.177 0.144 -49.192 1.00 4.19 129 ILE B N 1
ATOM 2805 C CA . ILE B 1 129 ? 19.331 1.006 -50.001 1.00 8.94 129 ILE B CA 1
ATOM 2806 C C . ILE B 1 129 ? 18.295 0.250 -50.748 1.00 12.61 129 ILE B C 1
ATOM 2807 O O . ILE B 1 129 ? 17.161 0.651 -50.941 1.00 22.81 129 ILE B O 1
ATOM 2812 N N . ILE B 1 130 ? 18.735 -0.806 -51.305 1.00 8.64 130 ILE B N 1
ATOM 2813 C CA . ILE B 1 130 ? 17.846 -1.585 -52.132 1.00 10.81 130 ILE B CA 1
ATOM 2814 C C . ILE B 1 130 ? 17.083 -2.709 -51.477 1.00 10.87 130 ILE B C 1
ATOM 2815 O O . ILE B 1 130 ? 15.943 -2.945 -51.798 1.00 13.33 130 ILE B O 1
ATOM 2820 N N . ARG B 1 131 ? 17.730 -3.426 -50.602 1.00 3.96 131 ARG B N 1
ATOM 2821 C CA . ARG B 1 131 ? 17.113 -4.576 -50.053 1.00 1.93 131 ARG B CA 1
ATOM 2822 C C . ARG B 1 131 ? 16.452 -4.426 -48.733 1.00 6.36 131 ARG B C 1
ATOM 2823 O O . ARG B 1 131 ? 15.407 -5.029 -48.571 1.00 12.60 131 ARG B O 1
ATOM 2831 N N . TYR B 1 132 ? 17.001 -3.589 -47.842 1.00 7.37 132 TYR B N 1
ATOM 2832 C CA . TYR B 1 132 ? 16.446 -3.412 -46.498 1.00 3.84 132 TYR B CA 1
ATOM 2833 C C . TYR B 1 132 ? 15.658 -2.169 -46.174 1.00 8.16 132 TYR B C 1
ATOM 2834 O O . TYR B 1 132 ? 14.486 -2.232 -45.722 1.00 8.00 132 TYR B O 1
ATOM 2843 N N . PHE B 1 133 ? 16.326 -1.030 -46.291 1.00 5.39 133 PHE B N 1
ATOM 2844 C CA . PHE B 1 133 ? 15.688 0.240 -45.942 1.00 2.99 133 PHE B CA 1
ATOM 2845 C C . PHE B 1 133 ? 14.269 0.417 -46.502 1.00 14.49 133 PHE B C 1
ATOM 2846 O O . PHE B 1 133 ? 13.297 0.931 -45.911 1.00 18.06 133 PHE B O 1
ATOM 2854 N N . PRO B 1 134 ? 14.109 -0.066 -47.684 1.00 8.58 134 PRO B N 1
ATOM 2855 C CA . PRO B 1 134 ? 12.821 0.122 -48.317 1.00 2.15 134 PRO B CA 1
ATOM 2856 C C . PRO B 1 134 ? 11.635 -0.591 -47.691 1.00 13.92 134 PRO B C 1
ATOM 2857 O O . PRO B 1 134 ? 10.505 -0.134 -47.749 1.00 16.26 134 PRO B O 1
ATOM 2861 N N . VAL B 1 135 ? 11.934 -1.694 -47.043 1.00 12.60 135 VAL B N 1
ATOM 2862 C CA . VAL B 1 135 ? 10.968 -2.532 -46.427 1.00 3.53 135 VAL B CA 1
ATOM 2863 C C . VAL B 1 135 ? 10.489 -1.843 -45.189 1.00 9.74 135 VAL B C 1
ATOM 2864 O O . VAL B 1 135 ? 9.314 -1.738 -44.904 1.00 15.21 135 VAL B O 1
ATOM 2868 N N . PHE B 1 136 ? 11.451 -1.360 -44.483 1.00 1.86 136 PHE B N 1
ATOM 2869 C CA . PHE B 1 136 ? 11.125 -0.734 -43.248 1.00 1.00 136 PHE B CA 1
ATOM 2870 C C . PHE B 1 136 ? 10.467 0.576 -43.469 1.00 7.71 136 PHE B C 1
ATOM 2871 O O . PHE B 1 136 ? 9.487 0.878 -42.800 1.00 13.38 136 PHE B O 1
ATOM 2879 N N . GLU B 1 137 ? 11.027 1.351 -44.406 1.00 5.46 137 GLU B N 1
ATOM 2880 C CA . GLU B 1 137 ? 10.434 2.621 -44.730 1.00 8.33 137 GLU B CA 1
ATOM 2881 C C . GLU B 1 137 ? 8.943 2.450 -45.064 1.00 15.69 137 GLU B C 1
ATOM 2882 O O . GLU B 1 137 ? 8.035 3.085 -44.544 1.00 20.46 137 GLU B O 1
ATOM 2888 N N . LYS B 1 138 ? 8.648 1.486 -45.869 1.00 5.87 138 LYS B N 1
ATOM 2889 C CA . LYS B 1 138 ? 7.273 1.253 -46.192 1.00 1.66 138 LYS B CA 1
ATOM 2890 C C . LYS B 1 138 ? 6.443 0.764 -45.049 1.00 15.78 138 LYS B C 1
ATOM 2891 O O . LYS B 1 138 ? 5.282 1.010 -44.987 1.00 21.84 138 LYS B O 1
ATOM 2897 N N . ILE B 1 139 ? 7.005 0.003 -44.167 1.00 16.05 139 ILE B N 1
ATOM 2898 C CA . ILE B 1 139 ? 6.223 -0.498 -43.065 1.00 11.73 139 ILE B CA 1
ATOM 2899 C C . ILE B 1 139 ? 5.707 0.634 -42.247 1.00 18.87 139 ILE B C 1
ATOM 2900 O O . ILE B 1 139 ? 4.525 0.711 -41.930 1.00 25.87 139 ILE B O 1
ATOM 2905 N N . LEU B 1 140 ? 6.663 1.465 -41.915 1.00 8.73 140 LEU B N 1
ATOM 2906 C CA . LEU B 1 140 ? 6.483 2.647 -41.100 1.00 9.66 140 LEU B CA 1
ATOM 2907 C C . LEU B 1 140 ? 5.555 3.622 -41.732 1.00 19.86 140 LEU B C 1
ATOM 2908 O O . LEU B 1 140 ? 4.796 4.302 -41.041 1.00 20.31 140 LEU B O 1
ATOM 2913 N N . ARG B 1 141 ? 5.774 3.790 -43.030 1.00 18.13 141 ARG B N 1
ATOM 2914 C CA . ARG B 1 141 ? 4.991 4.729 -43.787 1.00 15.20 141 ARG B CA 1
ATOM 2915 C C . ARG B 1 141 ? 3.619 4.159 -43.807 1.00 23.36 141 ARG B C 1
ATOM 2916 O O . ARG B 1 141 ? 2.604 4.798 -43.759 1.00 26.77 141 ARG B O 1
ATOM 2924 N N . GLY B 1 142 ? 3.549 2.889 -43.785 1.00 26.73 142 GLY B N 1
ATOM 2925 C CA . GLY B 1 142 ? 2.230 2.358 -43.848 1.00 22.08 142 GLY B CA 1
ATOM 2926 C C . GLY B 1 142 ? 1.383 2.429 -42.602 1.00 28.74 142 GLY B C 1
ATOM 2927 O O . GLY B 1 142 ? 0.202 2.295 -42.710 1.00 37.30 142 GLY B O 1
ATOM 2928 N N . HIS B 1 143 ? 1.926 2.557 -41.405 1.00 26.32 143 HIS B N 1
ATOM 2929 C CA . HIS B 1 143 ? 1.051 2.532 -40.223 1.00 15.58 143 HIS B CA 1
ATOM 2930 C C . HIS B 1 143 ? 1.162 3.788 -39.390 1.00 22.64 143 HIS B C 1
ATOM 2931 O O . HIS B 1 143 ? 0.385 4.022 -38.462 1.00 32.45 143 HIS B O 1
ATOM 2938 N N . GLY B 1 144 ? 2.186 4.570 -39.718 1.00 12.56 144 GLY B N 1
ATOM 2939 C CA . GLY B 1 144 ? 2.458 5.812 -39.070 1.00 11.41 144 GLY B CA 1
ATOM 2940 C C . GLY B 1 144 ? 2.979 5.701 -37.642 1.00 29.14 144 GLY B C 1
ATOM 2941 O O . GLY B 1 144 ? 3.190 6.758 -37.054 1.00 40.79 144 GLY B O 1
ATOM 2942 N N . GLN B 1 145 ? 3.136 4.468 -37.102 1.00 18.28 145 GLN B N 1
ATOM 2943 C CA . GLN B 1 145 ? 3.634 4.354 -35.729 1.00 11.15 145 GLN B CA 1
ATOM 2944 C C . GLN B 1 145 ? 5.113 4.535 -35.566 1.00 10.67 145 GLN B C 1
ATOM 2945 O O . GLN B 1 145 ? 5.873 4.671 -36.550 1.00 11.31 145 GLN B O 1
ATOM 2951 N N . SER B 1 146 ? 5.523 4.647 -34.326 1.00 7.31 146 SER B N 1
ATOM 2952 C CA . SER B 1 146 ? 6.943 4.873 -34.140 1.00 15.43 146 SER B CA 1
ATOM 2953 C C . SER B 1 146 ? 7.769 3.607 -33.993 1.00 19.58 146 SER B C 1
ATOM 2954 O O . SER B 1 146 ? 8.967 3.714 -33.859 1.00 20.76 146 SER B O 1
ATOM 2957 N N . PHE B 1 147 ? 7.108 2.467 -34.051 1.00 12.42 147 PHE B N 1
ATOM 2958 C CA . PHE B 1 147 ? 7.700 1.182 -33.937 1.00 12.85 147 PHE B CA 1
ATOM 2959 C C . PHE B 1 147 ? 7.331 0.366 -35.107 1.00 17.51 147 PHE B C 1
ATOM 2960 O O . PHE B 1 147 ? 6.259 0.554 -35.619 1.00 17.01 147 PHE B O 1
ATOM 2968 N N . LEU B 1 148 ? 8.209 -0.559 -35.473 1.00 14.06 148 LEU B N 1
ATOM 2969 C CA . LEU B 1 148 ? 7.987 -1.421 -36.619 1.00 7.29 148 LEU B CA 1
ATOM 2970 C C . LEU B 1 148 ? 6.786 -2.322 -36.463 1.00 14.68 148 LEU B C 1
ATOM 2971 O O . LEU B 1 148 ? 6.007 -2.616 -37.428 1.00 11.93 148 LEU B O 1
ATOM 2976 N N . VAL B 1 149 ? 6.696 -2.799 -35.233 1.00 7.19 149 VAL B N 1
ATOM 2977 C CA . VAL B 1 149 ? 5.671 -3.742 -34.888 1.00 8.20 149 VAL B CA 1
ATOM 2978 C C . VAL B 1 149 ? 5.051 -3.470 -33.523 1.00 17.89 149 VAL B C 1
ATOM 2979 O O . VAL B 1 149 ? 5.742 -3.141 -32.528 1.00 13.91 149 VAL B O 1
ATOM 2983 N N . GLY B 1 150 ? 3.726 -3.626 -33.546 1.00 11.92 150 GLY B N 1
ATOM 2984 C CA . GLY B 1 150 ? 2.842 -3.508 -32.401 1.00 14.38 150 GLY B CA 1
ATOM 2985 C C . GLY B 1 150 ? 2.829 -2.193 -31.617 1.00 20.27 150 GLY B C 1
ATOM 2986 O O . GLY B 1 150 ? 2.427 -2.139 -30.458 1.00 25.89 150 GLY B O 1
ATOM 2987 N N . ASN B 1 151 ? 3.299 -1.159 -32.223 1.00 19.63 151 ASN B N 1
ATOM 2988 C CA . ASN B 1 151 ? 3.296 0.107 -31.558 1.00 19.72 151 ASN B CA 1
ATOM 2989 C C . ASN B 1 151 ? 3.963 0.119 -30.242 1.00 18.61 151 ASN B C 1
ATOM 2990 O O . ASN B 1 151 ? 3.603 0.823 -29.338 1.00 28.97 151 ASN B O 1
ATOM 2995 N N . GLN B 1 152 ? 4.923 -0.718 -30.165 1.00 18.45 152 GLN B N 1
ATOM 2996 C CA . GLN B 1 152 ? 5.786 -0.802 -29.026 1.00 16.11 152 GLN B CA 1
ATOM 2997 C C . GLN B 1 152 ? 7.170 -1.240 -29.473 1.00 21.81 152 GLN B C 1
ATOM 2998 O O . GLN B 1 152 ? 7.382 -1.802 -30.570 1.00 26.92 152 GLN B O 1
ATOM 3004 N N . LEU B 1 153 ? 8.121 -0.910 -28.646 1.00 9.82 153 LEU B N 1
ATOM 3005 C CA . LEU B 1 153 ? 9.473 -1.262 -28.954 1.00 8.50 153 LEU B CA 1
ATOM 3006 C C . LEU B 1 153 ? 9.592 -2.777 -28.956 1.00 17.38 153 LEU B C 1
ATOM 3007 O O . LEU B 1 153 ? 8.995 -3.469 -28.134 1.00 22.43 153 LEU B O 1
ATOM 3012 N N . SER B 1 154 ? 10.364 -3.242 -29.914 1.00 9.75 154 SER B N 1
ATOM 3013 C CA . SER B 1 154 ? 10.610 -4.614 -30.121 1.00 5.01 154 SER B CA 1
ATOM 3014 C C . SER B 1 154 ? 12.063 -4.791 -30.402 1.00 12.22 154 SER B C 1
ATOM 3015 O O . SER B 1 154 ? 12.865 -3.873 -30.598 1.00 13.00 154 SER B O 1
ATOM 3018 N N . LEU B 1 155 ? 12.408 -6.028 -30.379 1.00 9.77 155 LEU B N 1
ATOM 3019 C CA . LEU B 1 155 ? 13.759 -6.386 -30.680 1.00 7.09 155 LEU B CA 1
ATOM 3020 C C . LEU B 1 155 ? 14.109 -5.921 -32.099 1.00 11.75 155 LEU B C 1
ATOM 3021 O O . LEU B 1 155 ? 15.222 -5.536 -32.392 1.00 13.82 155 LEU B O 1
ATOM 3026 N N . ALA B 1 156 ? 13.129 -5.936 -33.005 1.00 4.41 156 ALA B N 1
ATOM 3027 C CA . ALA B 1 156 ? 13.374 -5.512 -34.360 1.00 1.00 156 ALA B CA 1
ATOM 3028 C C . ALA B 1 156 ? 13.841 -4.050 -34.425 1.00 9.58 156 ALA B C 1
ATOM 3029 O O . ALA B 1 156 ? 14.794 -3.681 -35.148 1.00 11.69 156 ALA B O 1
ATOM 3031 N N . ASP B 1 157 ? 13.215 -3.191 -33.627 1.00 3.22 157 ASP B N 1
ATOM 3032 C CA . ASP B 1 157 ? 13.619 -1.799 -33.659 1.00 1.00 157 ASP B CA 1
ATOM 3033 C C . ASP B 1 157 ? 15.042 -1.615 -33.142 1.00 6.79 157 ASP B C 1
ATOM 3034 O O . ASP B 1 157 ? 15.837 -0.819 -33.635 1.00 9.32 157 ASP B O 1
ATOM 3039 N N . VAL B 1 158 ? 15.408 -2.316 -32.103 1.00 2.97 158 VAL B N 1
ATOM 3040 C CA . VAL B 1 158 ? 16.774 -2.102 -31.613 1.00 3.11 158 VAL B CA 1
ATOM 3041 C C . VAL B 1 158 ? 17.848 -2.504 -32.611 1.00 12.25 158 VAL B C 1
ATOM 3042 O O . VAL B 1 158 ? 18.840 -1.802 -32.834 1.00 12.12 158 VAL B O 1
ATOM 3046 N N . ILE B 1 159 ? 17.673 -3.691 -33.200 1.00 8.29 159 ILE B N 1
ATOM 3047 C CA . ILE B 1 159 ? 18.662 -4.193 -34.143 1.00 4.76 159 ILE B CA 1
ATOM 3048 C C . ILE B 1 159 ? 18.776 -3.308 -35.351 1.00 8.02 159 ILE B C 1
ATOM 3049 O O . ILE B 1 159 ? 19.859 -3.074 -35.894 1.00 12.26 159 ILE B O 1
ATOM 3054 N N . LEU B 1 160 ? 17.623 -2.798 -35.740 1.00 1.91 160 LEU B N 1
ATOM 3055 C CA . LEU B 1 160 ? 17.559 -1.928 -36.883 1.00 3.04 160 LEU B CA 1
ATOM 3056 C C . LEU B 1 160 ? 18.224 -0.646 -36.573 1.00 6.29 160 LEU B C 1
ATOM 3057 O O . LEU B 1 160 ? 19.124 -0.210 -37.286 1.00 12.58 160 LEU B O 1
ATOM 3062 N N . LEU B 1 161 ? 17.857 -0.099 -35.441 1.00 1.00 161 LEU B N 1
ATOM 3063 C CA . LEU B 1 161 ? 18.537 1.089 -35.008 1.00 2.24 161 LEU B CA 1
ATOM 3064 C C . LEU B 1 161 ? 20.048 0.895 -34.923 1.00 6.32 161 LEU B C 1
ATOM 3065 O O . LEU B 1 161 ? 20.868 1.678 -35.407 1.00 7.38 161 LEU B O 1
ATOM 3070 N N . GLN B 1 162 ? 20.436 -0.198 -34.330 1.00 1.00 162 GLN B N 1
ATOM 3071 C CA . GLN B 1 162 ? 21.856 -0.434 -34.201 1.00 2.60 162 GLN B CA 1
ATOM 3072 C C . GLN B 1 162 ? 22.612 -0.444 -35.510 1.00 9.76 162 GLN B C 1
ATOM 3073 O O . GLN B 1 162 ? 23.676 0.142 -35.647 1.00 13.96 162 GLN B O 1
ATOM 3079 N N . THR B 1 163 ? 21.966 -1.091 -36.462 1.00 8.32 163 THR B N 1
ATOM 3080 C CA . THR B 1 163 ? 22.500 -1.295 -37.784 1.00 6.48 163 THR B CA 1
ATOM 3081 C C . THR B 1 163 ? 22.573 -0.028 -38.598 1.00 10.48 163 THR B C 1
ATOM 3082 O O . THR B 1 163 ? 23.567 0.322 -39.231 1.00 9.86 163 THR B O 1
ATOM 3086 N N . ILE B 1 164 ? 21.480 0.667 -38.610 1.00 6.30 164 ILE B N 1
ATOM 3087 C CA . ILE B 1 164 ? 21.441 1.918 -39.322 1.00 5.83 164 ILE B CA 1
ATOM 3088 C C . ILE B 1 164 ? 22.533 2.857 -38.816 1.00 10.33 164 ILE B C 1
ATOM 3089 O O . ILE B 1 164 ? 23.350 3.427 -39.576 1.00 8.32 164 ILE B O 1
ATOM 3094 N N . LEU B 1 165 ? 22.607 2.983 -37.492 1.00 1.85 165 LEU B N 1
ATOM 3095 C CA . LEU B 1 165 ? 23.649 3.854 -36.986 1.00 1.15 165 LEU B CA 1
ATOM 3096 C C . LEU B 1 165 ? 25.039 3.443 -37.358 1.00 7.95 165 LEU B C 1
ATOM 3097 O O . LEU B 1 165 ? 25.921 4.263 -37.560 1.00 14.91 165 LEU B O 1
ATOM 3102 N N . ALA B 1 166 ? 25.250 2.155 -37.371 1.00 8.71 166 ALA B N 1
ATOM 3103 C CA . ALA B 1 166 ? 26.553 1.646 -37.728 1.00 1.59 166 ALA B CA 1
ATOM 3104 C C . ALA B 1 166 ? 26.871 1.933 -39.178 1.00 7.30 166 ALA B C 1
ATOM 3105 O O . ALA B 1 166 ? 27.992 2.223 -39.564 1.00 7.68 166 ALA B O 1
ATOM 3107 N N . LEU B 1 167 ? 25.853 1.861 -40.002 1.00 4.92 167 LEU B N 1
ATOM 3108 C CA . LEU B 1 167 ? 26.049 2.118 -41.389 1.00 4.32 167 LEU B CA 1
ATOM 3109 C C . LEU B 1 167 ? 26.362 3.571 -41.555 1.00 12.12 167 LEU B C 1
ATOM 3110 O O . LEU B 1 167 ? 27.278 3.959 -42.291 1.00 11.02 167 LEU B O 1
ATOM 3115 N N . GLU B 1 168 ? 25.585 4.382 -40.845 1.00 7.20 168 GLU B N 1
ATOM 3116 C CA . GLU B 1 168 ? 25.833 5.801 -40.958 1.00 5.64 168 GLU B CA 1
ATOM 3117 C C . GLU B 1 168 ? 27.231 6.187 -40.576 1.00 13.17 168 GLU B C 1
ATOM 3118 O O . GLU B 1 168 ? 27.751 7.224 -40.969 1.00 20.60 168 GLU B O 1
ATOM 3124 N N . GLU B 1 169 ? 27.834 5.392 -39.764 1.00 3.60 169 GLU B N 1
ATOM 3125 C CA . GLU B 1 169 ? 29.180 5.719 -39.448 1.00 3.76 169 GLU B CA 1
ATOM 3126 C C . GLU B 1 169 ? 30.013 5.621 -40.689 1.00 13.90 169 GLU B C 1
ATOM 3127 O O . GLU B 1 169 ? 30.982 6.333 -40.800 1.00 20.41 169 GLU B O 1
ATOM 3133 N N . LYS B 1 170 ? 29.681 4.732 -41.616 1.00 13.87 170 LYS B N 1
ATOM 3134 C CA . LYS B 1 170 ? 30.487 4.636 -42.820 1.00 10.02 170 LYS B CA 1
ATOM 3135 C C . LYS B 1 170 ? 29.889 5.423 -43.979 1.00 19.17 170 LYS B C 1
ATOM 3136 O O . LYS B 1 170 ? 30.622 5.871 -44.865 1.00 19.33 170 LYS B O 1
ATOM 3142 N N . ILE B 1 171 ? 28.553 5.539 -43.997 1.00 13.36 171 ILE B N 1
ATOM 3143 C CA . ILE B 1 171 ? 27.828 6.221 -45.078 1.00 7.24 171 ILE B CA 1
ATOM 3144 C C . ILE B 1 171 ? 26.722 7.018 -44.478 1.00 13.74 171 ILE B C 1
ATOM 3145 O O . ILE B 1 171 ? 25.560 6.617 -44.330 1.00 23.49 171 ILE B O 1
ATOM 3150 N N . PRO B 1 172 ? 27.184 8.146 -44.135 1.00 7.06 172 PRO B N 1
ATOM 3151 C CA . PRO B 1 172 ? 26.538 9.162 -43.387 1.00 9.45 172 PRO B CA 1
ATOM 3152 C C . PRO B 1 172 ? 25.232 9.625 -43.880 1.00 17.10 172 PRO B C 1
ATOM 3153 O O . PRO B 1 172 ? 24.459 10.077 -43.069 1.00 16.45 172 PRO B O 1
ATOM 3157 N N . ASN B 1 173 ? 25.028 9.516 -45.172 1.00 15.91 173 ASN B N 1
ATOM 3158 C CA . ASN B 1 173 ? 23.809 9.942 -45.823 1.00 14.15 173 ASN B CA 1
ATOM 3159 C C . ASN B 1 173 ? 23.035 8.757 -46.299 1.00 21.82 173 ASN B C 1
ATOM 3160 O O . ASN B 1 173 ? 22.259 8.834 -47.213 1.00 26.37 173 ASN B O 1
ATOM 3165 N N . ILE B 1 174 ? 23.297 7.625 -45.725 1.00 17.65 174 ILE B N 1
ATOM 3166 C CA . ILE B 1 174 ? 22.634 6.473 -46.204 1.00 10.65 174 ILE B CA 1
ATOM 3167 C C . ILE B 1 174 ? 21.125 6.542 -46.071 1.00 15.63 174 ILE B C 1
ATOM 3168 O O . ILE B 1 174 ? 20.379 5.989 -46.875 1.00 22.04 174 ILE B O 1
ATOM 3173 N N . LEU B 1 175 ? 20.648 7.324 -45.101 1.00 13.16 175 LEU B N 1
ATOM 3174 C CA . LEU B 1 175 ? 19.205 7.440 -44.874 1.00 10.15 175 LEU B CA 1
ATOM 3175 C C . LEU B 1 175 ? 18.488 8.556 -45.612 1.00 23.77 175 LEU B C 1
ATOM 3176 O O . LEU B 1 175 ? 17.260 8.752 -45.438 1.00 21.65 175 LEU B O 1
ATOM 3181 N N . SER B 1 176 ? 19.300 9.305 -46.355 1.00 22.38 176 SER B N 1
ATOM 3182 C CA . SER B 1 176 ? 18.879 10.442 -47.162 1.00 20.12 176 SER B CA 1
ATOM 3183 C C . SER B 1 176 ? 17.546 10.165 -47.799 1.00 19.57 176 SER B C 1
ATOM 3184 O O . SER B 1 176 ? 16.602 10.879 -47.598 1.00 36.15 176 SER B O 1
ATOM 3187 N N . ALA B 1 177 ? 17.431 9.111 -48.551 1.00 14.43 177 ALA B N 1
ATOM 3188 C CA . ALA B 1 177 ? 16.162 8.839 -49.185 1.00 7.83 177 ALA B CA 1
ATOM 3189 C C . ALA B 1 177 ? 15.089 8.175 -48.341 1.00 15.57 177 ALA B C 1
ATOM 3190 O O . ALA B 1 177 ? 14.085 7.802 -48.961 1.00 21.58 177 ALA B O 1
ATOM 3192 N N . PHE B 1 178 ? 15.308 8.023 -47.008 1.00 6.27 178 PHE B N 1
ATOM 3193 C CA . PHE B 1 178 ? 14.388 7.354 -46.111 1.00 9.20 178 PHE B CA 1
ATOM 3194 C C . PHE B 1 178 ? 14.024 8.201 -44.942 1.00 18.14 178 PHE B C 1
ATOM 3195 O O . PHE B 1 178 ? 14.454 8.036 -43.824 1.00 24.51 178 PHE B O 1
ATOM 3203 N N . PRO B 1 179 ? 13.191 9.106 -45.263 1.00 20.81 179 PRO B N 1
ATOM 3204 C CA . PRO B 1 179 ? 12.640 10.122 -44.402 1.00 19.51 179 PRO B CA 1
ATOM 3205 C C . PRO B 1 179 ? 11.902 9.510 -43.244 1.00 24.18 179 PRO B C 1
ATOM 3206 O O . PRO B 1 179 ? 12.043 9.967 -42.120 1.00 26.95 179 PRO B O 1
ATOM 3210 N N . PHE B 1 180 ? 11.145 8.458 -43.496 1.00 16.21 180 PHE B N 1
ATOM 3211 C CA . PHE B 1 180 ? 10.500 7.791 -42.371 1.00 14.12 180 PHE B CA 1
ATOM 3212 C C . PHE B 1 180 ? 11.535 7.180 -41.461 1.00 18.51 180 PHE B C 1
ATOM 3213 O O . PHE B 1 180 ? 11.490 7.361 -40.246 1.00 18.74 180 PHE B O 1
ATOM 3221 N N . LEU B 1 181 ? 12.502 6.487 -42.082 1.00 8.93 181 LEU B N 1
ATOM 3222 C CA . LEU B 1 181 ? 13.540 5.887 -41.311 1.00 9.86 181 LEU B CA 1
ATOM 3223 C C . LEU B 1 181 ? 14.303 6.958 -40.566 1.00 12.03 181 LEU B C 1
ATOM 3224 O O . LEU B 1 181 ? 14.744 6.782 -39.406 1.00 13.20 181 LEU B O 1
ATOM 3229 N N . GLN B 1 182 ? 14.448 8.118 -41.187 1.00 9.34 182 GLN B N 1
ATOM 3230 C CA . GLN B 1 182 ? 15.191 9.129 -40.432 1.00 8.76 182 GLN B CA 1
ATOM 3231 C C . GLN B 1 182 ? 14.459 9.552 -39.200 1.00 14.41 182 GLN B C 1
ATOM 3232 O O . GLN B 1 182 ? 15.005 9.678 -38.137 1.00 16.30 182 GLN B O 1
ATOM 3238 N N . GLU B 1 183 ? 13.193 9.773 -39.331 1.00 15.58 183 GLU B N 1
ATOM 3239 C CA . GLU B 1 183 ? 12.484 10.185 -38.177 1.00 18.74 183 GLU B CA 1
ATOM 3240 C C . GLU B 1 183 ? 12.449 9.146 -37.128 1.00 16.44 183 GLU B C 1
ATOM 3241 O O . GLU B 1 183 ? 12.688 9.418 -35.969 1.00 21.35 183 GLU B O 1
ATOM 3247 N N . TYR B 1 184 ? 12.136 7.951 -37.546 1.00 16.75 184 TYR B N 1
ATOM 3248 C CA . TYR B 1 184 ? 12.059 6.816 -36.644 1.00 15.59 184 TYR B CA 1
ATOM 3249 C C . TYR B 1 184 ? 13.332 6.701 -35.795 1.00 17.05 184 TYR B C 1
ATOM 3250 O O . TYR B 1 184 ? 13.324 6.566 -34.552 1.00 16.57 184 TYR B O 1
ATOM 3259 N N . THR B 1 185 ? 14.452 6.858 -36.482 1.00 2.92 185 THR B N 1
ATOM 3260 C CA . THR B 1 185 ? 15.757 6.765 -35.858 1.00 2.77 185 THR B CA 1
ATOM 3261 C C . THR B 1 185 ? 15.923 7.811 -34.813 1.00 13.26 185 THR B C 1
ATOM 3262 O O . THR B 1 185 ? 16.433 7.636 -33.710 1.00 13.17 185 THR B O 1
ATOM 3266 N N . VAL B 1 186 ? 15.505 8.956 -35.192 1.00 11.46 186 VAL B N 1
ATOM 3267 C CA . VAL B 1 186 ? 15.613 10.043 -34.280 1.00 14.52 186 VAL B CA 1
ATOM 3268 C C . VAL B 1 186 ? 14.832 9.826 -33.018 1.00 11.38 186 VAL B C 1
ATOM 3269 O O . VAL B 1 186 ? 15.328 9.940 -31.913 1.00 16.88 186 VAL B O 1
ATOM 3273 N N . LYS B 1 187 ? 13.593 9.523 -33.187 1.00 4.04 187 LYS B N 1
ATOM 3274 C CA . LYS B 1 187 ? 12.810 9.236 -32.018 1.00 8.37 187 LYS B CA 1
ATOM 3275 C C . LYS B 1 187 ? 13.342 8.120 -31.152 1.00 18.54 187 LYS B C 1
ATOM 3276 O O . LYS B 1 187 ? 13.293 8.203 -29.941 1.00 20.40 187 LYS B O 1
ATOM 3282 N N . LEU B 1 188 ? 13.690 7.022 -31.796 1.00 19.55 188 LEU B N 1
ATOM 3283 C CA . LEU B 1 188 ? 14.137 5.881 -31.058 1.00 15.53 188 LEU B CA 1
ATOM 3284 C C . LEU B 1 188 ? 15.319 6.320 -30.274 1.00 17.36 188 LEU B C 1
ATOM 3285 O O . LEU B 1 188 ? 15.532 5.901 -29.143 1.00 19.51 188 LEU B O 1
ATOM 3290 N N . SER B 1 189 ? 16.132 7.128 -30.924 1.00 6.09 189 SER B N 1
ATOM 3291 C CA . SER B 1 189 ? 17.334 7.470 -30.211 1.00 10.27 189 SER B CA 1
ATOM 3292 C C . SER B 1 189 ? 17.080 8.335 -29.035 1.00 18.63 189 SER B C 1
ATOM 3293 O O . SER B 1 189 ? 17.997 8.665 -28.284 1.00 20.89 189 SER B O 1
ATOM 3296 N N . ASN B 1 190 ? 15.845 8.800 -28.959 1.00 18.88 190 ASN B N 1
ATOM 3297 C CA . ASN B 1 190 ? 15.480 9.669 -27.835 1.00 20.58 190 ASN B CA 1
ATOM 3298 C C . ASN B 1 190 ? 14.890 8.933 -26.683 1.00 29.19 190 ASN B C 1
ATOM 3299 O O . ASN B 1 190 ? 14.667 9.529 -25.670 1.00 34.30 190 ASN B O 1
ATOM 3304 N N . ILE B 1 191 ? 14.663 7.634 -26.858 1.00 25.31 191 ILE B N 1
ATOM 3305 C CA . ILE B 1 191 ? 14.237 6.796 -25.776 1.00 17.82 191 ILE B CA 1
ATOM 3306 C C . ILE B 1 191 ? 15.418 6.812 -24.810 1.00 27.30 191 ILE B C 1
ATOM 3307 O O . ILE B 1 191 ? 16.625 6.727 -25.107 1.00 34.88 191 ILE B O 1
ATOM 3312 N N . PRO B 1 192 ? 15.039 7.071 -23.635 1.00 21.14 192 PRO B N 1
ATOM 3313 C CA . PRO B 1 192 ? 15.929 7.354 -22.551 1.00 17.83 192 PRO B CA 1
ATOM 3314 C C . PRO B 1 192 ? 17.018 6.393 -22.313 1.00 19.97 192 PRO B C 1
ATOM 3315 O O . PRO B 1 192 ? 18.157 6.824 -22.212 1.00 22.87 192 PRO B O 1
ATOM 3319 N N . THR B 1 193 ? 16.682 5.104 -22.278 1.00 14.39 193 THR B N 1
ATOM 3320 C CA . THR B 1 193 ? 17.712 4.070 -22.111 1.00 9.79 193 THR B CA 1
ATOM 3321 C C . THR B 1 193 ? 18.658 4.186 -23.265 1.00 16.14 193 THR B C 1
ATOM 3322 O O . THR B 1 193 ? 19.880 4.148 -23.115 1.00 22.19 193 THR B O 1
ATOM 3326 N N . ILE B 1 194 ? 18.042 4.367 -24.427 1.00 10.60 194 ILE B N 1
ATOM 3327 C CA . ILE B 1 194 ? 18.794 4.471 -25.663 1.00 10.39 194 ILE B CA 1
ATOM 3328 C C . ILE B 1 194 ? 19.589 5.731 -25.698 1.00 18.17 194 ILE B C 1
ATOM 3329 O O . ILE B 1 194 ? 20.788 5.747 -26.041 1.00 18.32 194 ILE B O 1
ATOM 3334 N N . LYS B 1 195 ? 18.904 6.790 -25.300 1.00 14.50 195 LYS B N 1
ATOM 3335 C CA . LYS B 1 195 ? 19.558 8.073 -25.259 1.00 16.16 195 LYS B CA 1
ATOM 3336 C C . LYS B 1 195 ? 20.811 7.980 -24.415 1.00 18.60 195 LYS B C 1
ATOM 3337 O O . LYS B 1 195 ? 21.855 8.417 -24.849 1.00 19.12 195 LYS B O 1
ATOM 3343 N N . ARG B 1 196 ? 20.718 7.281 -23.271 1.00 14.87 196 ARG B N 1
ATOM 3344 C CA . ARG B 1 196 ? 21.877 7.107 -22.409 1.00 14.76 196 ARG B CA 1
ATOM 3345 C C . ARG B 1 196 ? 22.958 6.268 -23.044 1.00 19.24 196 ARG B C 1
ATOM 3346 O O . ARG B 1 196 ? 24.149 6.525 -22.876 1.00 21.84 196 ARG B O 1
ATOM 3354 N N . PHE B 1 197 ? 22.519 5.200 -23.688 1.00 21.18 197 PHE B N 1
ATOM 3355 C CA . PHE B 1 197 ? 23.443 4.256 -24.299 1.00 19.20 197 PHE B CA 1
ATOM 3356 C C . PHE B 1 197 ? 24.263 4.998 -25.307 1.00 18.79 197 PHE B C 1
ATOM 3357 O O . PHE B 1 197 ? 25.441 4.773 -25.476 1.00 14.50 197 PHE B O 1
ATOM 3365 N N . LEU B 1 198 ? 23.595 5.899 -25.976 1.00 13.52 198 LEU B N 1
ATOM 3366 C CA . LEU B 1 198 ? 24.277 6.670 -26.956 1.00 17.31 198 LEU B CA 1
ATOM 3367 C C . LEU B 1 198 ? 25.191 7.697 -26.357 1.00 28.14 198 LEU B C 1
ATOM 3368 O O . LEU B 1 198 ? 26.161 8.088 -26.974 1.00 31.92 198 LEU B O 1
ATOM 3373 N N . GLU B 1 199 ? 24.887 8.105 -25.144 1.00 30.95 199 GLU B N 1
ATOM 3374 C CA . GLU B 1 199 ? 25.730 9.054 -24.441 1.00 31.65 199 GLU B CA 1
ATOM 3375 C C . GLU B 1 199 ? 26.970 8.398 -23.884 1.00 40.90 199 GLU B C 1
ATOM 3376 O O . GLU B 1 199 ? 27.094 7.191 -23.777 1.00 48.36 199 GLU B O 1
ATOM 3382 N N . PRO B 1 200 ? 27.882 9.238 -23.493 1.00 40.19 200 PRO B N 1
ATOM 3383 C CA . PRO B 1 200 ? 29.146 8.839 -22.946 1.00 38.67 200 PRO B CA 1
ATOM 3384 C C . PRO B 1 200 ? 29.081 8.057 -21.667 1.00 39.52 200 PRO B C 1
ATOM 3385 O O . PRO B 1 200 ? 28.191 8.237 -20.802 1.00 40.62 200 PRO B O 1
ATOM 3389 N N . GLY B 1 201 ? 30.056 7.158 -21.588 1.00 32.36 201 GLY B N 1
ATOM 3390 C CA . GLY B 1 201 ? 30.148 6.300 -20.432 1.00 29.94 201 GLY B CA 1
ATOM 3391 C C . GLY B 1 201 ? 29.218 5.082 -20.430 1.00 38.66 201 GLY B C 1
ATOM 3392 O O . GLY B 1 201 ? 29.047 4.494 -19.363 1.00 44.65 201 GLY B O 1
ATOM 3393 N N . SER B 1 202 ? 28.632 4.696 -21.613 1.00 26.51 202 SER B N 1
ATOM 3394 C CA . SER B 1 202 ? 27.740 3.545 -21.748 1.00 13.49 202 SER B CA 1
ATOM 3395 C C . SER B 1 202 ? 28.625 2.346 -22.010 1.00 20.44 202 SER B C 1
ATOM 3396 O O . SER B 1 202 ? 29.866 2.509 -22.164 1.00 27.79 202 SER B O 1
ATOM 3399 N N . LYS B 1 203 ? 28.046 1.143 -22.055 1.00 16.86 203 LYS B N 1
ATOM 3400 C CA . LYS B 1 203 ? 28.927 0.029 -22.386 1.00 12.34 203 LYS B CA 1
ATOM 3401 C C . LYS B 1 203 ? 28.967 -0.178 -23.927 1.00 15.77 203 LYS B C 1
ATOM 3402 O O . LYS B 1 203 ? 29.628 -1.040 -24.450 1.00 15.65 203 LYS B O 1
ATOM 3408 N N . LYS B 1 204 ? 28.309 0.733 -24.634 1.00 9.39 204 LYS B N 1
ATOM 3409 C CA . LYS B 1 204 ? 28.296 0.792 -26.050 1.00 10.47 204 LYS B CA 1
ATOM 3410 C C . LYS B 1 204 ? 29.733 0.869 -26.481 1.00 13.83 204 LYS B C 1
ATOM 3411 O O . LYS B 1 204 ? 30.494 1.561 -25.880 1.00 18.60 204 LYS B O 1
ATOM 3417 N N . LYS B 1 205 ? 30.117 0.093 -27.469 1.00 15.72 205 LYS B N 1
ATOM 3418 C CA . LYS B 1 205 ? 31.489 0.049 -27.944 1.00 12.07 205 LYS B CA 1
ATOM 3419 C C . LYS B 1 205 ? 31.677 0.798 -29.247 1.00 19.49 205 LYS B C 1
ATOM 3420 O O . LYS B 1 205 ? 30.821 0.955 -30.106 1.00 26.86 205 LYS B O 1
ATOM 3426 N N . PRO B 1 206 ? 32.875 1.217 -29.395 1.00 14.76 206 PRO B N 1
ATOM 3427 C CA . PRO B 1 206 ? 33.388 1.939 -30.537 1.00 11.27 206 PRO B CA 1
ATOM 3428 C C . PRO B 1 206 ? 33.668 1.038 -31.678 1.00 15.22 206 PRO B C 1
ATOM 3429 O O . PRO B 1 206 ? 33.778 -0.173 -31.547 1.00 21.81 206 PRO B O 1
ATOM 3433 N N . PRO B 1 207 ? 33.801 1.672 -32.775 1.00 10.85 207 PRO B N 1
ATOM 3434 C CA . PRO B 1 207 ? 34.052 0.965 -33.982 1.00 11.11 207 PRO B CA 1
ATOM 3435 C C . PRO B 1 207 ? 35.408 0.464 -33.753 1.00 25.21 207 PRO B C 1
ATOM 3436 O O . PRO B 1 207 ? 36.196 1.126 -33.122 1.00 31.74 207 PRO B O 1
ATOM 3440 N N . PRO B 1 208 ? 35.604 -0.732 -34.166 1.00 29.08 208 PRO B N 1
ATOM 3441 C CA . PRO B 1 208 ? 36.832 -1.477 -34.071 1.00 30.67 208 PRO B CA 1
ATOM 3442 C C . PRO B 1 208 ? 38.001 -0.859 -34.784 1.00 32.66 208 PRO B C 1
ATOM 3443 O O . PRO B 1 208 ? 37.853 -0.430 -35.913 1.00 36.10 208 PRO B O 1
ATOM 3447 N N . ASP B 1 209 ? 39.142 -0.924 -34.096 1.00 30.07 209 ASP B N 1
ATOM 3448 C CA . ASP B 1 209 ? 40.460 -0.439 -34.473 1.00 30.10 209 ASP B CA 1
ATOM 3449 C C . ASP B 1 209 ? 41.414 -1.574 -34.761 1.00 35.70 209 ASP B C 1
ATOM 3450 O O . ASP B 1 209 ? 41.158 -2.767 -34.511 1.00 35.20 209 ASP B O 1
ATOM 3455 N N . GLU B 1 210 ? 42.563 -1.142 -35.224 1.00 38.21 210 GLU B N 1
ATOM 3456 C CA . GLU B 1 210 ? 43.633 -2.039 -35.545 1.00 46.01 210 GLU B CA 1
ATOM 3457 C C . GLU B 1 210 ? 43.943 -2.924 -34.343 1.00 38.12 210 GLU B C 1
ATOM 3458 O O . GLU B 1 210 ? 44.326 -4.093 -34.442 1.00 37.81 210 GLU B O 1
ATOM 3464 N N . ILE B 1 211 ? 43.735 -2.390 -33.173 1.00 27.64 211 ILE B N 1
ATOM 3465 C CA . ILE B 1 211 ? 44.019 -3.194 -32.016 1.00 30.80 211 ILE B CA 1
ATOM 3466 C C . ILE B 1 211 ? 43.052 -4.332 -31.827 1.00 31.42 211 ILE B C 1
ATOM 3467 O O . ILE B 1 211 ? 43.490 -5.468 -31.694 1.00 33.61 211 ILE B O 1
ATOM 3472 N N . TYR B 1 212 ? 41.760 -3.969 -31.726 1.00 20.70 212 TYR B N 1
ATOM 3473 C CA . TYR B 1 212 ? 40.720 -4.934 -31.558 1.00 19.94 212 TYR B CA 1
ATOM 3474 C C . TYR B 1 212 ? 40.954 -6.026 -32.603 1.00 24.87 212 TYR B C 1
ATOM 3475 O O . TYR B 1 212 ? 41.005 -7.254 -32.332 1.00 22.05 212 TYR B O 1
ATOM 3484 N N . VAL B 1 213 ? 41.232 -5.539 -33.795 1.00 8.44 213 VAL B N 1
ATOM 3485 C CA . VAL B 1 213 ? 41.444 -6.499 -34.826 1.00 8.96 213 VAL B CA 1
ATOM 3486 C C . VAL B 1 213 ? 42.544 -7.456 -34.560 1.00 19.43 213 VAL B C 1
ATOM 3487 O O . VAL B 1 213 ? 42.352 -8.658 -34.549 1.00 23.29 213 VAL B O 1
ATOM 3491 N N . ARG B 1 214 ? 43.633 -6.895 -34.165 1.00 24.33 214 ARG B N 1
ATOM 3492 C CA . ARG B 1 214 ? 44.789 -7.659 -33.777 1.00 26.47 214 ARG B CA 1
ATOM 3493 C C . ARG B 1 214 ? 44.429 -8.624 -32.681 1.00 23.21 214 ARG B C 1
ATOM 3494 O O . ARG B 1 214 ? 44.621 -9.814 -32.749 1.00 23.56 214 ARG B O 1
ATOM 3502 N N . THR B 1 215 ? 43.855 -8.095 -31.654 1.00 15.52 215 THR B N 1
ATOM 3503 C CA . THR B 1 215 ? 43.493 -8.908 -30.541 1.00 11.87 215 THR B CA 1
ATOM 3504 C C . THR B 1 215 ? 42.594 -10.054 -30.889 1.00 23.89 215 THR B C 1
ATOM 3505 O O . THR B 1 215 ? 42.749 -11.137 -30.326 1.00 25.01 215 THR B O 1
ATOM 3509 N N . VAL B 1 216 ? 41.586 -9.786 -31.724 1.00 24.68 216 VAL B N 1
ATOM 3510 C CA . VAL B 1 216 ? 40.681 -10.862 -31.991 1.00 23.39 216 VAL B CA 1
ATOM 3511 C C . VAL B 1 216 ? 41.407 -11.951 -32.656 1.00 26.73 216 VAL B C 1
ATOM 3512 O O . VAL B 1 216 ? 41.284 -13.106 -32.271 1.00 27.42 216 VAL B O 1
ATOM 3516 N N . TYR B 1 217 ? 42.231 -11.557 -33.579 1.00 26.74 217 TYR B N 1
ATOM 3517 C CA . TYR B 1 217 ? 43.047 -12.553 -34.229 1.00 31.47 217 TYR B CA 1
ATOM 3518 C C . TYR B 1 217 ? 43.884 -13.287 -33.217 1.00 36.69 217 TYR B C 1
ATOM 3519 O O . TYR B 1 217 ? 44.083 -14.472 -33.251 1.00 39.94 217 TYR B O 1
ATOM 3528 N N . ASN B 1 218 ? 44.363 -12.581 -32.245 1.00 38.49 218 ASN B N 1
ATOM 3529 C CA . ASN B 1 218 ? 45.157 -13.311 -31.307 1.00 38.84 218 ASN B CA 1
ATOM 3530 C C . ASN B 1 218 ? 44.382 -14.292 -30.473 1.00 42.20 218 ASN B C 1
ATOM 3531 O O . ASN B 1 218 ? 44.936 -15.277 -30.046 1.00 53.50 218 ASN B O 1
ATOM 3536 N N . ILE B 1 219 ? 43.122 -14.049 -30.225 1.00 26.47 219 ILE B N 1
ATOM 3537 C CA . ILE B 1 219 ? 42.417 -14.970 -29.394 1.00 21.54 219 ILE B CA 1
ATOM 3538 C C . ILE B 1 219 ? 41.813 -16.108 -30.152 1.00 32.02 219 ILE B C 1
ATOM 3539 O O . ILE B 1 219 ? 41.505 -17.122 -29.563 1.00 34.29 219 ILE B O 1
ATOM 3544 N N . PHE B 1 220 ? 41.646 -15.970 -31.468 1.00 31.03 220 PHE B N 1
ATOM 3545 C CA . PHE B 1 220 ? 40.973 -17.016 -32.260 1.00 29.59 220 PHE B CA 1
ATOM 3546 C C . PHE B 1 220 ? 41.639 -17.501 -33.596 1.00 44.12 220 PHE B C 1
ATOM 3547 O O . PHE B 1 220 ? 42.857 -17.454 -33.920 1.00 60.72 220 PHE B O 1
ATOM 3555 N N . ARG C 1 4 ? 35.368 15.384 8.935 1.00 32.33 4 ARG C N 1
ATOM 3556 C CA . ARG C 1 4 ? 35.579 14.484 10.093 1.00 27.54 4 ARG C CA 1
ATOM 3557 C C . ARG C 1 4 ? 35.912 15.295 11.367 1.00 35.94 4 ARG C C 1
ATOM 3558 O O . ARG C 1 4 ? 36.925 16.003 11.425 1.00 45.21 4 ARG C O 1
ATOM 3566 N N . PRO C 1 5 ? 35.054 15.207 12.407 1.00 19.55 5 PRO C N 1
ATOM 3567 C CA . PRO C 1 5 ? 35.255 15.988 13.600 1.00 10.62 5 PRO C CA 1
ATOM 3568 C C . PRO C 1 5 ? 36.539 15.770 14.262 1.00 13.02 5 PRO C C 1
ATOM 3569 O O . PRO C 1 5 ? 37.092 14.657 14.275 1.00 17.31 5 PRO C O 1
ATOM 3573 N N . LYS C 1 6 ? 36.968 16.874 14.834 1.00 10.63 6 LYS C N 1
ATOM 3574 C CA . LYS C 1 6 ? 38.211 16.880 15.532 1.00 12.09 6 LYS C CA 1
ATOM 3575 C C . LYS C 1 6 ? 37.996 17.351 16.948 1.00 19.24 6 LYS C C 1
ATOM 3576 O O . LYS C 1 6 ? 37.447 18.417 17.230 1.00 23.36 6 LYS C O 1
ATOM 3582 N N . LEU C 1 7 ? 38.435 16.480 17.813 1.00 10.70 7 LEU C N 1
ATOM 3583 C CA . LEU C 1 7 ? 38.312 16.634 19.217 1.00 7.75 7 LEU C CA 1
ATOM 3584 C C . LEU C 1 7 ? 39.552 17.105 19.896 1.00 15.45 7 LEU C C 1
ATOM 3585 O O . LEU C 1 7 ? 40.566 16.396 19.928 1.00 17.71 7 LEU C O 1
ATOM 3590 N N . HIS C 1 8 ? 39.404 18.238 20.583 1.00 10.78 8 HIS C N 1
ATOM 3591 C CA . HIS C 1 8 ? 40.516 18.768 21.344 1.00 10.93 8 HIS C CA 1
ATOM 3592 C C . HIS C 1 8 ? 40.382 18.484 22.784 1.00 15.06 8 HIS C C 1
ATOM 3593 O O . HIS C 1 8 ? 39.474 18.965 23.403 1.00 21.54 8 HIS C O 1
ATOM 3600 N N . TYR C 1 9 ? 41.326 17.778 23.326 1.00 14.76 9 TYR C N 1
ATOM 3601 C CA . TYR C 1 9 ? 41.249 17.469 24.711 1.00 9.55 9 TYR C CA 1
ATOM 3602 C C . TYR C 1 9 ? 42.457 16.669 25.013 1.00 13.90 9 TYR C C 1
ATOM 3603 O O . TYR C 1 9 ? 43.101 16.104 24.151 1.00 13.27 9 TYR C O 1
ATOM 3612 N N . PRO C 1 10 ? 42.707 16.578 26.271 1.00 12.04 10 PRO C N 1
ATOM 3613 C CA . PRO C 1 10 ? 43.737 15.740 26.776 1.00 6.12 10 PRO C CA 1
ATOM 3614 C C . PRO C 1 10 ? 43.367 14.340 26.392 1.00 17.79 10 PRO C C 1
ATOM 3615 O O . PRO C 1 10 ? 42.240 14.054 26.010 1.00 18.65 10 PRO C O 1
ATOM 3619 N N . ASN C 1 11 ? 44.338 13.451 26.470 1.00 22.88 11 ASN C N 1
ATOM 3620 C CA . ASN C 1 11 ? 44.019 12.089 26.105 1.00 21.68 11 ASN C CA 1
ATOM 3621 C C . ASN C 1 11 ? 43.488 11.313 27.276 1.00 28.06 11 ASN C C 1
ATOM 3622 O O . ASN C 1 11 ? 44.257 10.612 27.946 1.00 29.83 11 ASN C O 1
ATOM 3627 N N . GLY C 1 12 ? 42.171 11.431 27.509 1.00 23.11 12 GLY C N 1
ATOM 3628 C CA . GLY C 1 12 ? 41.519 10.780 28.630 1.00 15.19 12 GLY C CA 1
ATOM 3629 C C . GLY C 1 12 ? 40.079 11.114 28.539 1.00 17.86 12 GLY C C 1
ATOM 3630 O O . GLY C 1 12 ? 39.672 11.865 27.653 1.00 19.68 12 GLY C O 1
ATOM 3631 N N . ARG C 1 13 ? 39.330 10.581 29.472 1.00 14.04 13 ARG C N 1
ATOM 3632 C CA . ARG C 1 13 ? 37.897 10.743 29.461 1.00 12.54 13 ARG C CA 1
ATOM 3633 C C . ARG C 1 13 ? 37.392 12.158 29.669 1.00 9.16 13 ARG C C 1
ATOM 3634 O O . ARG C 1 13 ? 36.737 12.759 28.793 1.00 15.29 13 ARG C O 1
ATOM 3642 N N . GLY C 1 14 ? 37.583 12.580 30.913 1.00 1.00 14 GLY C N 1
ATOM 3643 C CA . GLY C 1 14 ? 37.147 13.858 31.419 1.00 1.00 14 GLY C CA 1
ATOM 3644 C C . GLY C 1 14 ? 35.748 14.107 30.991 1.00 9.54 14 GLY C C 1
ATOM 3645 O O . GLY C 1 14 ? 34.900 13.179 31.013 1.00 9.47 14 GLY C O 1
ATOM 3646 N N . ARG C 1 15 ? 35.540 15.331 30.514 1.00 9.02 15 ARG C N 1
ATOM 3647 C CA . ARG C 1 15 ? 34.240 15.706 30.023 1.00 5.35 15 ARG C CA 1
ATOM 3648 C C . ARG C 1 15 ? 33.976 15.337 28.579 1.00 14.90 15 ARG C C 1
ATOM 3649 O O . ARG C 1 15 ? 32.801 15.309 28.186 1.00 20.18 15 ARG C O 1
ATOM 3657 N N . MET C 1 16 ? 35.041 15.038 27.834 1.00 6.25 16 MET C N 1
ATOM 3658 C CA . MET C 1 16 ? 34.928 14.727 26.405 1.00 7.96 16 MET C CA 1
ATOM 3659 C C . MET C 1 16 ? 34.309 13.378 26.049 1.00 16.37 16 MET C C 1
ATOM 3660 O O . MET C 1 16 ? 33.732 13.139 24.951 1.00 16.90 16 MET C O 1
ATOM 3665 N N . GLU C 1 17 ? 34.407 12.489 27.021 1.00 4.20 17 GLU C N 1
ATOM 3666 C CA . GLU C 1 17 ? 33.930 11.165 26.781 1.00 1.00 17 GLU C CA 1
ATOM 3667 C C . GLU C 1 17 ? 32.516 11.042 26.308 1.00 5.23 17 GLU C C 1
ATOM 3668 O O . GLU C 1 17 ? 32.181 10.204 25.486 1.00 11.87 17 GLU C O 1
ATOM 3674 N N . SER C 1 18 ? 31.676 11.893 26.808 1.00 1.00 18 SER C N 1
ATOM 3675 C CA . SER C 1 18 ? 30.296 11.848 26.400 1.00 1.00 18 SER C CA 1
ATOM 3676 C C . SER C 1 18 ? 30.180 12.099 24.939 1.00 6.76 18 SER C C 1
ATOM 3677 O O . SER C 1 18 ? 29.457 11.433 24.184 1.00 9.68 18 SER C O 1
ATOM 3680 N N . VAL C 1 19 ? 30.992 13.014 24.511 1.00 7.37 19 VAL C N 1
ATOM 3681 C CA . VAL C 1 19 ? 31.046 13.346 23.100 1.00 8.08 19 VAL C CA 1
ATOM 3682 C C . VAL C 1 19 ? 31.545 12.179 22.285 1.00 9.25 19 VAL C C 1
ATOM 3683 O O . VAL C 1 19 ? 31.017 11.896 21.226 1.00 6.66 19 VAL C O 1
ATOM 3687 N N . ARG C 1 20 ? 32.574 11.501 22.792 1.00 5.49 20 ARG C N 1
ATOM 3688 C CA . ARG C 1 20 ? 32.989 10.316 22.063 1.00 3.46 20 ARG C CA 1
ATOM 3689 C C . ARG C 1 20 ? 31.838 9.347 22.005 1.00 10.61 20 ARG C C 1
ATOM 3690 O O . ARG C 1 20 ? 31.489 8.893 20.936 1.00 13.96 20 ARG C O 1
ATOM 3698 N N . TRP C 1 21 ? 31.211 9.075 23.131 1.00 7.37 21 TRP C N 1
ATOM 3699 C CA . TRP C 1 21 ? 30.103 8.148 23.101 1.00 7.08 21 TRP C CA 1
ATOM 3700 C C . TRP C 1 21 ? 29.072 8.463 22.075 1.00 15.16 21 TRP C C 1
ATOM 3701 O O . TRP C 1 21 ? 28.689 7.612 21.332 1.00 17.62 21 TRP C O 1
ATOM 3712 N N . VAL C 1 22 ? 28.685 9.716 22.006 1.00 13.45 22 VAL C N 1
ATOM 3713 C CA . VAL C 1 22 ? 27.640 10.073 21.108 1.00 9.94 22 VAL C CA 1
ATOM 3714 C C . VAL C 1 22 ? 28.027 9.940 19.691 1.00 12.54 22 VAL C C 1
ATOM 3715 O O . VAL C 1 22 ? 27.280 9.426 18.889 1.00 13.70 22 VAL C O 1
ATOM 3719 N N . LEU C 1 23 ? 29.179 10.481 19.379 1.00 5.24 23 LEU C N 1
ATOM 3720 C CA . LEU C 1 23 ? 29.679 10.386 18.030 1.00 3.88 23 LEU C CA 1
ATOM 3721 C C . LEU C 1 23 ? 29.702 8.942 17.600 1.00 12.19 23 LEU C C 1
ATOM 3722 O O . LEU C 1 23 ? 29.098 8.601 16.604 1.00 12.38 23 LEU C O 1
ATOM 3727 N N . ALA C 1 24 ? 30.360 8.101 18.419 1.00 8.67 24 ALA C N 1
ATOM 3728 C CA . ALA C 1 24 ? 30.467 6.659 18.157 1.00 3.94 24 ALA C CA 1
ATOM 3729 C C . ALA C 1 24 ? 29.134 6.031 17.955 1.00 13.81 24 ALA C C 1
ATOM 3730 O O . ALA C 1 24 ? 28.944 5.298 17.028 1.00 20.36 24 ALA C O 1
ATOM 3732 N N . ALA C 1 25 ? 28.233 6.307 18.849 1.00 13.24 25 ALA C N 1
ATOM 3733 C CA . ALA C 1 25 ? 26.932 5.729 18.735 1.00 9.76 25 ALA C CA 1
ATOM 3734 C C . ALA C 1 25 ? 26.254 6.095 17.460 1.00 16.53 25 ALA C C 1
ATOM 3735 O O . ALA C 1 25 ? 25.572 5.297 16.870 1.00 21.49 25 ALA C O 1
ATOM 3737 N N . ALA C 1 26 ? 26.411 7.339 17.069 1.00 22.51 26 ALA C N 1
ATOM 3738 C CA . ALA C 1 26 ? 25.785 7.873 15.860 1.00 14.60 26 ALA C CA 1
ATOM 3739 C C . ALA C 1 26 ? 26.485 7.343 14.629 1.00 22.33 26 ALA C C 1
ATOM 3740 O O . ALA C 1 26 ? 26.151 7.636 13.510 1.00 28.32 26 ALA C O 1
ATOM 3742 N N . GLY C 1 27 ? 27.487 6.552 14.861 1.00 20.41 27 GLY C N 1
ATOM 3743 C CA . GLY C 1 27 ? 28.253 5.978 13.805 1.00 17.35 27 GLY C CA 1
ATOM 3744 C C . GLY C 1 27 ? 29.235 6.921 13.135 1.00 24.13 27 GLY C C 1
ATOM 3745 O O . GLY C 1 27 ? 29.745 6.612 12.055 1.00 32.49 27 GLY C O 1
ATOM 3746 N N . VAL C 1 28 ? 29.547 8.047 13.771 1.00 17.82 28 VAL C N 1
ATOM 3747 C CA . VAL C 1 28 ? 30.467 9.031 13.200 1.00 8.87 28 VAL C CA 1
ATOM 3748 C C . VAL C 1 28 ? 31.911 8.844 13.601 1.00 18.14 28 VAL C C 1
ATOM 3749 O O . VAL C 1 28 ? 32.195 8.669 14.779 1.00 22.20 28 VAL C O 1
ATOM 3753 N N . GLU C 1 29 ? 32.813 8.838 12.593 1.00 26.80 29 GLU C N 1
ATOM 3754 C CA . GLU C 1 29 ? 34.256 8.680 12.816 1.00 28.31 29 GLU C CA 1
ATOM 3755 C C . GLU C 1 29 ? 34.832 10.048 13.077 1.00 30.20 29 GLU C C 1
ATOM 3756 O O . GLU C 1 29 ? 34.327 11.032 12.525 1.00 38.03 29 GLU C O 1
ATOM 3762 N N . PHE C 1 30 ? 35.873 10.124 13.911 1.00 13.23 30 PHE C N 1
ATOM 3763 C CA . PHE C 1 30 ? 36.368 11.438 14.177 1.00 8.69 30 PHE C CA 1
ATOM 3764 C C . PHE C 1 30 ? 37.780 11.380 14.566 1.00 14.26 30 PHE C C 1
ATOM 3765 O O . PHE C 1 30 ? 38.322 10.300 14.829 1.00 9.97 30 PHE C O 1
ATOM 3773 N N . ASP C 1 31 ? 38.372 12.563 14.627 1.00 13.28 31 ASP C N 1
ATOM 3774 C CA . ASP C 1 31 ? 39.750 12.584 15.003 1.00 12.08 31 ASP C CA 1
ATOM 3775 C C . ASP C 1 31 ? 39.909 13.222 16.333 1.00 13.87 31 ASP C C 1
ATOM 3776 O O . ASP C 1 31 ? 38.993 13.830 16.836 1.00 21.44 31 ASP C O 1
ATOM 3781 N N . GLU C 1 32 ? 41.101 13.084 16.869 1.00 4.84 32 GLU C N 1
ATOM 3782 C CA . GLU C 1 32 ? 41.425 13.646 18.131 1.00 9.08 32 GLU C CA 1
ATOM 3783 C C . GLU C 1 32 ? 42.776 14.363 18.120 1.00 23.83 32 GLU C C 1
ATOM 3784 O O . GLU C 1 32 ? 43.727 13.853 17.595 1.00 34.10 32 GLU C O 1
ATOM 3790 N N . GLU C 1 33 ? 42.879 15.510 18.780 1.00 17.07 33 GLU C N 1
ATOM 3791 C CA . GLU C 1 33 ? 44.098 16.222 18.891 1.00 10.34 33 GLU C CA 1
ATOM 3792 C C . GLU C 1 33 ? 44.405 16.439 20.344 1.00 14.02 33 GLU C C 1
ATOM 3793 O O . GLU C 1 33 ? 43.859 17.301 21.009 1.00 19.01 33 GLU C O 1
ATOM 3799 N N . PHE C 1 34 ? 45.284 15.621 20.866 1.00 7.61 34 PHE C N 1
ATOM 3800 C CA . PHE C 1 34 ? 45.515 15.669 22.279 1.00 8.79 34 PHE C CA 1
ATOM 3801 C C . PHE C 1 34 ? 46.281 16.750 22.915 1.00 19.39 34 PHE C C 1
ATOM 3802 O O . PHE C 1 34 ? 47.375 17.053 22.507 1.00 24.13 34 PHE C O 1
ATOM 3810 N N . LEU C 1 35 ? 45.767 17.219 24.035 1.00 17.76 35 LEU C N 1
ATOM 3811 C CA . LEU C 1 35 ? 46.566 18.150 24.783 1.00 10.55 35 LEU C CA 1
ATOM 3812 C C . LEU C 1 35 ? 47.405 17.383 25.765 1.00 19.28 35 LEU C C 1
ATOM 3813 O O . LEU C 1 35 ? 46.919 16.465 26.421 1.00 29.56 35 LEU C O 1
ATOM 3818 N N . GLU C 1 36 ? 48.689 17.773 25.809 1.00 21.93 36 GLU C N 1
ATOM 3819 C CA . GLU C 1 36 ? 49.687 17.236 26.724 1.00 23.68 36 GLU C CA 1
ATOM 3820 C C . GLU C 1 36 ? 50.346 18.212 27.685 1.00 31.22 36 GLU C C 1
ATOM 3821 O O . GLU C 1 36 ? 50.823 17.766 28.739 1.00 34.30 36 GLU C O 1
ATOM 3827 N N . THR C 1 37 ? 50.335 19.518 27.343 1.00 31.21 37 THR C N 1
ATOM 3828 C CA . THR C 1 37 ? 50.963 20.601 28.109 1.00 29.82 37 THR C CA 1
ATOM 3829 C C . THR C 1 37 ? 50.192 21.920 28.142 1.00 35.09 37 THR C C 1
ATOM 3830 O O . THR C 1 37 ? 49.377 22.233 27.237 1.00 28.14 37 THR C O 1
ATOM 3834 N N . LYS C 1 38 ? 50.598 22.758 29.127 1.00 29.25 38 LYS C N 1
ATOM 3835 C CA . LYS C 1 38 ? 50.010 24.100 29.254 1.00 27.02 38 LYS C CA 1
ATOM 3836 C C . LYS C 1 38 ? 50.123 24.823 27.922 1.00 32.21 38 LYS C C 1
ATOM 3837 O O . LYS C 1 38 ? 49.177 25.408 27.326 1.00 38.46 38 LYS C O 1
ATOM 3843 N N . GLU C 1 39 ? 51.310 24.711 27.423 1.00 27.67 39 GLU C N 1
ATOM 3844 C CA . GLU C 1 39 ? 51.676 25.350 26.199 1.00 31.08 39 GLU C CA 1
ATOM 3845 C C . GLU C 1 39 ? 50.811 25.030 25.016 1.00 30.03 39 GLU C C 1
ATOM 3846 O O . GLU C 1 39 ? 50.358 25.937 24.292 1.00 35.32 39 GLU C O 1
ATOM 3852 N N . GLN C 1 40 ? 50.522 23.758 24.810 1.00 21.77 40 GLN C N 1
ATOM 3853 C CA . GLN C 1 40 ? 49.628 23.465 23.703 1.00 20.26 40 GLN C CA 1
ATOM 3854 C C . GLN C 1 40 ? 48.261 24.071 23.915 1.00 27.16 40 GLN C C 1
ATOM 3855 O O . GLN C 1 40 ? 47.605 24.483 22.962 1.00 28.08 40 GLN C O 1
ATOM 3861 N N . LEU C 1 41 ? 47.865 24.149 25.182 1.00 19.89 41 LEU C N 1
ATOM 3862 C CA . LEU C 1 41 ? 46.623 24.749 25.495 1.00 18.47 41 LEU C CA 1
ATOM 3863 C C . LEU C 1 41 ? 46.730 26.204 25.131 1.00 22.31 41 LEU C C 1
ATOM 3864 O O . LEU C 1 41 ? 45.887 26.735 24.396 1.00 20.50 41 LEU C O 1
ATOM 3869 N N . TYR C 1 42 ? 47.819 26.840 25.559 1.00 18.09 42 TYR C N 1
ATOM 3870 C CA . TYR C 1 42 ? 47.999 28.244 25.156 1.00 22.08 42 TYR C CA 1
ATOM 3871 C C . TYR C 1 42 ? 47.913 28.505 23.704 1.00 21.45 42 TYR C C 1
ATOM 3872 O O . TYR C 1 42 ? 47.331 29.478 23.258 1.00 23.96 42 TYR C O 1
ATOM 3881 N N . LYS C 1 43 ? 48.504 27.644 22.939 1.00 13.68 43 LYS C N 1
ATOM 3882 C CA . LYS C 1 43 ? 48.407 27.931 21.537 1.00 14.88 43 LYS C CA 1
ATOM 3883 C C . LYS C 1 43 ? 47.001 27.858 21.036 1.00 21.16 43 LYS C C 1
ATOM 3884 O O . LYS C 1 43 ? 46.543 28.561 20.151 1.00 31.70 43 LYS C O 1
ATOM 3890 N N . LEU C 1 44 ? 46.286 26.985 21.618 1.00 13.95 44 LEU C N 1
ATOM 3891 C CA . LEU C 1 44 ? 44.937 26.802 21.162 1.00 12.63 44 LEU C CA 1
ATOM 3892 C C . LEU C 1 44 ? 44.140 28.032 21.496 1.00 15.33 44 LEU C C 1
ATOM 3893 O O . LEU C 1 44 ? 43.344 28.570 20.725 1.00 15.90 44 LEU C O 1
ATOM 3898 N N . GLN C 1 45 ? 44.445 28.500 22.684 1.00 10.39 45 GLN C N 1
ATOM 3899 C CA . GLN C 1 45 ? 43.784 29.635 23.225 1.00 8.91 45 GLN C CA 1
ATOM 3900 C C . GLN C 1 45 ? 44.165 30.829 22.461 1.00 24.32 45 GLN C C 1
ATOM 3901 O O . GLN C 1 45 ? 43.324 31.588 22.015 1.00 24.96 45 GLN C O 1
ATOM 3907 N N . ASP C 1 46 ? 45.479 30.940 22.320 1.00 25.91 46 ASP C N 1
ATOM 3908 C CA . ASP C 1 46 ? 46.073 32.036 21.588 1.00 24.70 46 ASP C CA 1
ATOM 3909 C C . ASP C 1 46 ? 45.510 32.194 20.185 1.00 20.91 46 ASP C C 1
ATOM 3910 O O . ASP C 1 46 ? 45.266 33.267 19.717 1.00 23.96 46 ASP C O 1
ATOM 3915 N N . GLY C 1 47 ? 45.306 31.136 19.458 1.00 17.38 47 GLY C N 1
ATOM 3916 C CA . GLY C 1 47 ? 44.776 31.343 18.141 1.00 13.80 47 GLY C CA 1
ATOM 3917 C C . GLY C 1 47 ? 43.300 31.588 18.132 1.00 20.83 47 GLY C C 1
ATOM 3918 O O . GLY C 1 47 ? 42.692 31.594 17.066 1.00 26.10 47 GLY C O 1
ATOM 3919 N N . ASN C 1 48 ? 42.709 31.755 19.308 1.00 16.78 48 ASN C N 1
ATOM 3920 C CA . ASN C 1 48 ? 41.289 32.015 19.346 1.00 18.70 48 ASN C CA 1
ATOM 3921 C C . ASN C 1 48 ? 40.462 30.839 18.892 1.00 23.54 48 ASN C C 1
ATOM 3922 O O . ASN C 1 48 ? 39.474 30.973 18.190 1.00 28.81 48 ASN C O 1
ATOM 3927 N N . HIS C 1 49 ? 40.863 29.652 19.273 1.00 14.99 49 HIS C N 1
ATOM 3928 C CA . HIS C 1 49 ? 40.052 28.557 18.819 1.00 12.78 49 HIS C CA 1
ATOM 3929 C C . HIS C 1 49 ? 39.012 28.120 19.803 1.00 15.54 49 HIS C C 1
ATOM 3930 O O . HIS C 1 49 ? 38.082 27.440 19.427 1.00 16.83 49 HIS C O 1
ATOM 3937 N N . LEU C 1 50 ? 39.242 28.476 21.062 1.00 8.69 50 LEU C N 1
ATOM 3938 C CA . LEU C 1 50 ? 38.404 28.182 22.169 1.00 4.38 50 LEU C CA 1
ATOM 3939 C C . LEU C 1 50 ? 37.594 29.397 22.485 1.00 11.49 50 LEU C C 1
ATOM 3940 O O . LEU C 1 50 ? 38.133 30.295 23.059 1.00 9.66 50 LEU C O 1
ATOM 3945 N N . LEU C 1 51 ? 36.304 29.371 22.167 1.00 8.04 51 LEU C N 1
ATOM 3946 C CA . LEU C 1 51 ? 35.414 30.488 22.399 1.00 1.52 51 LEU C CA 1
ATOM 3947 C C . LEU C 1 51 ? 35.532 31.051 23.758 1.00 10.02 51 LEU C C 1
ATOM 3948 O O . LEU C 1 51 ? 35.521 32.252 23.917 1.00 21.73 51 LEU C O 1
ATOM 3953 N N . PHE C 1 52 ? 35.653 30.172 24.743 1.00 9.94 52 PHE C N 1
ATOM 3954 C CA . PHE C 1 52 ? 35.719 30.630 26.124 1.00 7.21 52 PHE C CA 1
ATOM 3955 C C . PHE C 1 52 ? 37.000 30.190 26.772 1.00 11.24 52 PHE C C 1
ATOM 3956 O O . PHE C 1 52 ? 37.051 30.080 27.978 1.00 6.58 52 PHE C O 1
ATOM 3964 N N . GLN C 1 53 ? 37.985 29.852 25.953 1.00 5.74 53 GLN C N 1
ATOM 3965 C CA . GLN C 1 53 ? 39.263 29.459 26.487 1.00 5.09 53 GLN C CA 1
ATOM 3966 C C . GLN C 1 53 ? 39.313 28.112 27.130 1.00 13.57 53 GLN C C 1
ATOM 3967 O O . GLN C 1 53 ? 40.301 27.771 27.743 1.00 14.23 53 GLN C O 1
ATOM 3973 N N . GLN C 1 54 ? 38.268 27.332 26.952 1.00 11.15 54 GLN C N 1
ATOM 3974 C CA . GLN C 1 54 ? 38.318 26.035 27.529 1.00 11.09 54 GLN C CA 1
ATOM 3975 C C . GLN C 1 54 ? 37.984 25.024 26.507 1.00 14.96 54 GLN C C 1
ATOM 3976 O O . GLN C 1 54 ? 37.472 25.397 25.450 1.00 10.27 54 GLN C O 1
ATOM 3982 N N . VAL C 1 55 ? 38.265 23.782 26.909 1.00 10.42 55 VAL C N 1
ATOM 3983 C CA . VAL C 1 55 ? 37.928 22.544 26.241 1.00 9.57 55 VAL C CA 1
ATOM 3984 C C . VAL C 1 55 ? 36.939 21.808 27.180 1.00 14.69 55 VAL C C 1
ATOM 3985 O O . VAL C 1 55 ? 36.857 22.018 28.404 1.00 8.70 55 VAL C O 1
ATOM 3989 N N . PRO C 1 56 ? 36.120 20.927 26.655 1.00 11.30 56 PRO C N 1
ATOM 3990 C CA . PRO C 1 56 ? 36.115 20.476 25.291 1.00 4.11 56 PRO C CA 1
ATOM 3991 C C . PRO C 1 56 ? 35.845 21.467 24.237 1.00 9.83 56 PRO C C 1
ATOM 3992 O O . PRO C 1 56 ? 34.962 22.301 24.349 1.00 19.45 56 PRO C O 1
ATOM 3996 N N . MET C 1 57 ? 36.490 21.249 23.114 1.00 5.04 57 MET C N 1
ATOM 3997 C CA . MET C 1 57 ? 36.180 21.982 21.884 1.00 3.72 57 MET C CA 1
ATOM 3998 C C . MET C 1 57 ? 36.189 20.916 20.800 1.00 5.29 57 MET C C 1
ATOM 3999 O O . MET C 1 57 ? 37.006 19.998 20.792 1.00 10.86 57 MET C O 1
ATOM 4004 N N . VAL C 1 58 ? 35.254 20.981 19.925 1.00 2.32 58 VAL C N 1
ATOM 4005 C CA . VAL C 1 58 ? 35.171 20.023 18.853 1.00 2.31 58 VAL C CA 1
ATOM 4006 C C . VAL C 1 58 ? 34.941 20.783 17.568 1.00 12.78 58 VAL C C 1
ATOM 4007 O O . VAL C 1 58 ? 34.069 21.677 17.477 1.00 11.53 58 VAL C O 1
ATOM 4011 N N . GLU C 1 59 ? 35.751 20.431 16.593 1.00 12.32 59 GLU C N 1
ATOM 4012 C CA . GLU C 1 59 ? 35.607 21.074 15.311 1.00 10.70 59 GLU C CA 1
ATOM 4013 C C . GLU C 1 59 ? 34.775 20.230 14.444 1.00 17.16 59 GLU C C 1
ATOM 4014 O O . GLU C 1 59 ? 35.173 19.140 14.063 1.00 22.45 59 GLU C O 1
ATOM 4020 N N . ILE C 1 60 ? 33.644 20.772 14.122 1.00 10.44 60 ILE C N 1
ATOM 4021 C CA . ILE C 1 60 ? 32.719 20.047 13.334 1.00 7.52 60 ILE C CA 1
ATOM 4022 C C . ILE C 1 60 ? 31.871 20.960 12.463 1.00 12.99 60 ILE C C 1
ATOM 4023 O O . ILE C 1 60 ? 31.432 22.042 12.850 1.00 18.91 60 ILE C O 1
ATOM 4028 N N . ASP C 1 61 ? 31.632 20.499 11.260 1.00 13.05 61 ASP C N 1
ATOM 4029 C CA . ASP C 1 61 ? 30.805 21.225 10.292 1.00 8.47 61 ASP C CA 1
ATOM 4030 C C . ASP C 1 61 ? 31.203 22.646 10.128 1.00 16.67 61 ASP C C 1
ATOM 4031 O O . ASP C 1 61 ? 30.369 23.552 9.965 1.00 22.10 61 ASP C O 1
ATOM 4036 N N . GLY C 1 62 ? 32.516 22.790 10.190 1.00 16.28 62 GLY C N 1
ATOM 4037 C CA . GLY C 1 62 ? 33.155 24.077 10.040 1.00 16.33 62 GLY C CA 1
ATOM 4038 C C . GLY C 1 62 ? 33.108 24.984 11.240 1.00 27.86 62 GLY C C 1
ATOM 4039 O O . GLY C 1 62 ? 33.506 26.137 11.119 1.00 31.80 62 GLY C O 1
ATOM 4040 N N . MET C 1 63 ? 32.626 24.477 12.389 1.00 21.31 63 MET C N 1
ATOM 4041 C CA . MET C 1 63 ? 32.563 25.279 13.565 1.00 10.03 63 MET C CA 1
ATOM 4042 C C . MET C 1 63 ? 33.506 24.711 14.581 1.00 19.03 63 MET C C 1
ATOM 4043 O O . MET C 1 63 ? 33.958 23.568 14.433 1.00 21.46 63 MET C O 1
ATOM 4048 N N . LYS C 1 64 ? 33.761 25.521 15.596 1.00 11.90 64 LYS C N 1
ATOM 4049 C CA . LYS C 1 64 ? 34.530 25.107 16.713 1.00 11.35 64 LYS C CA 1
ATOM 4050 C C . LYS C 1 64 ? 33.621 25.188 17.922 1.00 16.18 64 LYS C C 1
ATOM 4051 O O . LYS C 1 64 ? 33.596 26.169 18.648 1.00 16.69 64 LYS C O 1
ATOM 4057 N N . LEU C 1 65 ? 32.865 24.165 18.139 1.00 7.70 65 LEU C N 1
ATOM 4058 C CA . LEU C 1 65 ? 31.990 24.177 19.254 1.00 4.37 65 LEU C CA 1
ATOM 4059 C C . LEU C 1 65 ? 32.712 23.845 20.502 1.00 6.56 65 LEU C C 1
ATOM 4060 O O . LEU C 1 65 ? 33.629 23.033 20.467 1.00 12.20 65 LEU C O 1
ATOM 4065 N N . VAL C 1 66 ? 32.225 24.492 21.571 1.00 1.00 66 VAL C N 1
ATOM 4066 C CA . VAL C 1 66 ? 32.644 24.438 22.970 1.00 5.48 66 VAL C CA 1
ATOM 4067 C C . VAL C 1 66 ? 31.440 24.234 23.915 1.00 11.95 66 VAL C C 1
ATOM 4068 O O . VAL C 1 66 ? 30.301 24.419 23.523 1.00 3.67 66 VAL C O 1
ATOM 4072 N N . GLN C 1 67 ? 31.679 23.809 25.172 1.00 11.12 67 GLN C N 1
ATOM 4073 C CA . GLN C 1 67 ? 30.605 23.506 26.127 1.00 3.11 67 GLN C CA 1
ATOM 4074 C C . GLN C 1 67 ? 30.049 22.181 25.790 1.00 10.31 67 GLN C C 1
ATOM 4075 O O . GLN C 1 67 ? 29.319 22.030 24.794 1.00 11.82 67 GLN C O 1
ATOM 4081 N N . THR C 1 68 ? 30.416 21.243 26.621 1.00 7.66 68 THR C N 1
ATOM 4082 C CA . THR C 1 68 ? 29.966 19.870 26.441 1.00 5.71 68 THR C CA 1
ATOM 4083 C C . THR C 1 68 ? 28.517 19.745 26.113 1.00 12.38 68 THR C C 1
ATOM 4084 O O . THR C 1 68 ? 28.173 19.142 25.125 1.00 12.68 68 THR C O 1
ATOM 4088 N N . ARG C 1 69 ? 27.644 20.359 26.899 1.00 12.11 69 ARG C N 1
ATOM 4089 C CA . ARG C 1 69 ? 26.244 20.148 26.557 1.00 11.05 69 ARG C CA 1
ATOM 4090 C C . ARG C 1 69 ? 25.812 20.663 25.213 1.00 13.17 69 ARG C C 1
ATOM 4091 O O . ARG C 1 69 ? 24.924 20.136 24.563 1.00 15.74 69 ARG C O 1
ATOM 4099 N N . SER C 1 70 ? 26.399 21.761 24.834 1.00 7.66 70 SER C N 1
ATOM 4100 C CA . SER C 1 70 ? 26.041 22.416 23.597 1.00 3.53 70 SER C CA 1
ATOM 4101 C C . SER C 1 70 ? 26.498 21.587 22.424 1.00 9.97 70 SER C C 1
ATOM 4102 O O . SER C 1 70 ? 25.809 21.385 21.437 1.00 14.94 70 SER C O 1
ATOM 4105 N N . ILE C 1 71 ? 27.646 21.020 22.628 1.00 4.81 71 ILE C N 1
ATOM 4106 C CA . ILE C 1 71 ? 28.202 20.138 21.660 1.00 3.49 71 ILE C CA 1
ATOM 4107 C C . ILE C 1 71 ? 27.308 18.912 21.480 1.00 9.08 71 ILE C C 1
ATOM 4108 O O . ILE C 1 71 ? 26.946 18.526 20.382 1.00 13.77 71 ILE C O 1
ATOM 4113 N N . LEU C 1 72 ? 26.918 18.311 22.577 1.00 6.18 72 LEU C N 1
ATOM 4114 C CA . LEU C 1 72 ? 26.056 17.130 22.559 1.00 4.76 72 LEU C CA 1
ATOM 4115 C C . LEU C 1 72 ? 24.769 17.438 21.901 1.00 4.66 72 LEU C C 1
ATOM 4116 O O . LEU C 1 72 ? 24.307 16.688 21.088 1.00 11.07 72 LEU C O 1
ATOM 4121 N N . HIS C 1 73 ? 24.151 18.547 22.222 1.00 7.74 73 HIS C N 1
ATOM 4122 C CA . HIS C 1 73 ? 22.892 18.874 21.515 1.00 3.88 73 HIS C CA 1
ATOM 4123 C C . HIS C 1 73 ? 23.111 19.012 20.026 1.00 11.84 73 HIS C C 1
ATOM 4124 O O . HIS C 1 73 ? 22.278 18.625 19.214 1.00 12.42 73 HIS C O 1
ATOM 4131 N N . TYR C 1 74 ? 24.214 19.636 19.628 1.00 8.27 74 TYR C N 1
ATOM 4132 C CA . TYR C 1 74 ? 24.397 19.787 18.193 1.00 9.83 74 TYR C CA 1
ATOM 4133 C C . TYR C 1 74 ? 24.412 18.432 17.492 1.00 14.80 74 TYR C C 1
ATOM 4134 O O . TYR C 1 74 ? 23.669 18.182 16.536 1.00 13.02 74 TYR C O 1
ATOM 4143 N N . ILE C 1 75 ? 25.236 17.540 18.028 1.00 4.94 75 ILE C N 1
ATOM 4144 C CA . ILE C 1 75 ? 25.339 16.257 17.404 1.00 4.38 75 ILE C CA 1
ATOM 4145 C C . ILE C 1 75 ? 24.037 15.532 17.390 1.00 15.50 75 ILE C C 1
ATOM 4146 O O . ILE C 1 75 ? 23.675 14.951 16.410 1.00 18.12 75 ILE C O 1
ATOM 4151 N N . ALA C 1 76 ? 23.336 15.576 18.500 1.00 8.97 76 ALA C N 1
ATOM 4152 C CA . ALA C 1 76 ? 22.088 14.883 18.605 1.00 6.89 76 ALA C CA 1
ATOM 4153 C C . ALA C 1 76 ? 21.157 15.358 17.538 1.00 14.31 76 ALA C C 1
ATOM 4154 O O . ALA C 1 76 ? 20.509 14.621 16.861 1.00 16.32 76 ALA C O 1
ATOM 4156 N N . ASP C 1 77 ? 21.095 16.625 17.411 1.00 12.04 77 ASP C N 1
ATOM 4157 C CA . ASP C 1 77 ? 20.229 17.220 16.444 1.00 8.15 77 ASP C CA 1
ATOM 4158 C C . ASP C 1 77 ? 20.688 16.937 15.033 1.00 20.17 77 ASP C C 1
ATOM 4159 O O . ASP C 1 77 ? 19.897 16.916 14.127 1.00 27.38 77 ASP C O 1
ATOM 4164 N N . LYS C 1 78 ? 21.962 16.744 14.809 1.00 13.84 78 LYS C N 1
ATOM 4165 C CA . LYS C 1 78 ? 22.352 16.399 13.461 1.00 8.75 78 LYS C CA 1
ATOM 4166 C C . LYS C 1 78 ? 22.114 14.907 13.279 1.00 21.37 78 LYS C C 1
ATOM 4167 O O . LYS C 1 78 ? 22.343 14.374 12.226 1.00 25.64 78 LYS C O 1
ATOM 4173 N N . HIS C 1 79 ? 21.801 14.157 14.309 1.00 16.29 79 HIS C N 1
ATOM 4174 C CA . HIS C 1 79 ? 21.713 12.751 14.021 1.00 10.72 79 HIS C CA 1
ATOM 4175 C C . HIS C 1 79 ? 20.527 12.025 14.549 1.00 14.66 79 HIS C C 1
ATOM 4176 O O . HIS C 1 79 ? 20.675 10.872 14.934 1.00 6.93 79 HIS C O 1
ATOM 4183 N N . ASN C 1 80 ? 19.387 12.693 14.600 1.00 17.51 80 ASN C N 1
ATOM 4184 C CA . ASN C 1 80 ? 18.238 12.028 15.127 1.00 17.97 80 ASN C CA 1
ATOM 4185 C C . ASN C 1 80 ? 18.380 11.411 16.499 1.00 23.47 80 ASN C C 1
ATOM 4186 O O . ASN C 1 80 ? 17.823 10.337 16.775 1.00 33.09 80 ASN C O 1
ATOM 4191 N N . LEU C 1 81 ? 19.085 12.085 17.384 1.00 17.49 81 LEU C N 1
ATOM 4192 C CA . LEU C 1 81 ? 19.189 11.537 18.722 1.00 12.09 81 LEU C CA 1
ATOM 4193 C C . LEU C 1 81 ? 18.486 12.448 19.686 1.00 9.79 81 LEU C C 1
ATOM 4194 O O . LEU C 1 81 ? 18.681 12.323 20.879 1.00 9.64 81 LEU C O 1
ATOM 4199 N N . PHE C 1 82 ? 17.663 13.335 19.155 1.00 7.16 82 PHE C N 1
ATOM 4200 C CA . PHE C 1 82 ? 16.970 14.338 20.004 1.00 7.97 82 PHE C CA 1
ATOM 4201 C C . PHE C 1 82 ? 15.456 14.318 19.957 1.00 16.81 82 PHE C C 1
ATOM 4202 O O . PHE C 1 82 ? 14.773 15.330 20.185 1.00 19.23 82 PHE C O 1
ATOM 4210 N N . GLY C 1 83 ? 14.924 13.146 19.670 1.00 16.51 83 GLY C N 1
ATOM 4211 C CA . GLY C 1 83 ? 13.498 13.038 19.634 1.00 18.16 83 GLY C CA 1
ATOM 4212 C C . GLY C 1 83 ? 12.930 13.436 18.299 1.00 19.47 83 GLY C C 1
ATOM 4213 O O . GLY C 1 83 ? 13.692 13.652 17.361 1.00 16.68 83 GLY C O 1
ATOM 4214 N N . LYS C 1 84 ? 11.602 13.532 18.271 1.00 16.34 84 LYS C N 1
ATOM 4215 C CA . LYS C 1 84 ? 10.829 13.847 17.081 1.00 15.03 84 LYS C CA 1
ATOM 4216 C C . LYS C 1 84 ? 9.872 14.982 17.341 1.00 25.33 84 LYS C C 1
ATOM 4217 O O . LYS C 1 84 ? 9.243 15.521 16.453 1.00 23.09 84 LYS C O 1
ATOM 4223 N N . ASN C 1 85 ? 9.885 15.459 18.571 1.00 25.00 85 ASN C N 1
ATOM 4224 C CA . ASN C 1 85 ? 9.056 16.590 18.885 1.00 19.70 85 ASN C CA 1
ATOM 4225 C C . ASN C 1 85 ? 9.411 17.228 20.228 1.00 22.04 85 ASN C C 1
ATOM 4226 O O . ASN C 1 85 ? 10.113 16.628 21.041 1.00 31.75 85 ASN C O 1
ATOM 4231 N N . LEU C 1 86 ? 8.860 18.419 20.491 1.00 13.64 86 LEU C N 1
ATOM 4232 C CA . LEU C 1 86 ? 9.134 19.144 21.720 1.00 7.94 86 LEU C CA 1
ATOM 4233 C C . LEU C 1 86 ? 9.001 18.317 22.971 1.00 14.84 86 LEU C C 1
ATOM 4234 O O . LEU C 1 86 ? 9.828 18.376 23.891 1.00 20.25 86 LEU C O 1
ATOM 4239 N N . LYS C 1 87 ? 7.941 17.541 22.983 1.00 12.86 87 LYS C N 1
ATOM 4240 C CA . LYS C 1 87 ? 7.653 16.713 24.142 1.00 16.47 87 LYS C CA 1
ATOM 4241 C C . LYS C 1 87 ? 8.767 15.787 24.472 1.00 17.63 87 LYS C C 1
ATOM 4242 O O . LYS C 1 87 ? 9.211 15.751 25.605 1.00 27.41 87 LYS C O 1
ATOM 4248 N N . GLU C 1 88 ? 9.201 15.104 23.444 1.00 8.70 88 GLU C N 1
ATOM 4249 C CA . GLU C 1 88 ? 10.293 14.178 23.512 1.00 11.62 88 GLU C CA 1
ATOM 4250 C C . GLU C 1 88 ? 11.566 14.867 23.865 1.00 18.30 88 GLU C C 1
ATOM 4251 O O . GLU C 1 88 ? 12.288 14.484 24.778 1.00 23.26 88 GLU C O 1
ATOM 4257 N N . ARG C 1 89 ? 11.850 15.855 23.060 1.00 10.56 89 ARG C N 1
ATOM 4258 C CA . ARG C 1 89 ? 13.029 16.649 23.206 1.00 9.51 89 ARG C CA 1
ATOM 4259 C C . ARG C 1 89 ? 13.132 17.116 24.628 1.00 9.97 89 ARG C C 1
ATOM 4260 O O . ARG C 1 89 ? 14.159 17.043 25.314 1.00 10.78 89 ARG C O 1
ATOM 4268 N N . THR C 1 90 ? 11.987 17.517 25.124 1.00 1.00 90 THR C N 1
ATOM 4269 C CA . THR C 1 90 ? 11.975 17.967 26.524 1.00 1.00 90 THR C CA 1
ATOM 4270 C C . THR C 1 90 ? 12.410 16.895 27.548 1.00 12.66 90 THR C C 1
ATOM 4271 O O . THR C 1 90 ? 13.228 17.129 28.452 1.00 12.11 90 THR C O 1
ATOM 4275 N N . LEU C 1 91 ? 11.917 15.665 27.343 1.00 5.25 91 LEU C N 1
ATOM 4276 C CA . LEU C 1 91 ? 12.248 14.562 28.208 1.00 1.00 91 LEU C CA 1
ATOM 4277 C C . LEU C 1 91 ? 13.690 14.194 28.136 1.00 9.46 91 LEU C C 1
ATOM 4278 O O . LEU C 1 91 ? 14.366 14.015 29.137 1.00 13.34 91 LEU C O 1
ATOM 4283 N N . ILE C 1 92 ? 14.146 14.086 26.917 1.00 6.98 92 ILE C N 1
ATOM 4284 C CA . ILE C 1 92 ? 15.506 13.710 26.649 1.00 5.61 92 ILE C CA 1
ATOM 4285 C C . ILE C 1 92 ? 16.417 14.696 27.300 1.00 12.34 92 ILE C C 1
ATOM 4286 O O . ILE C 1 92 ? 17.404 14.336 27.927 1.00 16.34 92 ILE C O 1
ATOM 4291 N N . ASP C 1 93 ? 16.038 15.960 27.185 1.00 5.23 93 ASP C N 1
ATOM 4292 C CA . ASP C 1 93 ? 16.856 16.998 27.772 1.00 3.41 93 ASP C CA 1
ATOM 4293 C C . ASP C 1 93 ? 16.999 16.833 29.282 1.00 13.46 93 ASP C C 1
ATOM 4294 O O . ASP C 1 93 ? 18.108 16.737 29.854 1.00 8.81 93 ASP C O 1
ATOM 4299 N N . MET C 1 94 ? 15.856 16.699 29.918 1.00 7.44 94 MET C N 1
ATOM 4300 C CA . MET C 1 94 ? 15.910 16.519 31.325 1.00 1.95 94 MET C CA 1
ATOM 4301 C C . MET C 1 94 ? 16.670 15.323 31.754 1.00 4.64 94 MET C C 1
ATOM 4302 O O . MET C 1 94 ? 17.424 15.365 32.724 1.00 7.26 94 MET C O 1
ATOM 4307 N N . TYR C 1 95 ? 16.461 14.235 31.038 1.00 3.29 95 TYR C N 1
ATOM 4308 C CA . TYR C 1 95 ? 17.109 13.008 31.436 1.00 1.00 95 TYR C CA 1
ATOM 4309 C C . TYR C 1 95 ? 18.579 13.187 31.371 1.00 6.98 95 TYR C C 1
ATOM 4310 O O . TYR C 1 95 ? 19.364 12.823 32.230 1.00 7.33 95 TYR C O 1
ATOM 4319 N N . VAL C 1 96 ? 18.941 13.783 30.298 1.00 4.16 96 VAL C N 1
ATOM 4320 C CA . VAL C 1 96 ? 20.331 14.030 30.108 1.00 2.88 96 VAL C CA 1
ATOM 4321 C C . VAL C 1 96 ? 20.929 14.906 31.175 1.00 6.46 96 VAL C C 1
ATOM 4322 O O . VAL C 1 96 ? 21.982 14.606 31.709 1.00 6.51 96 VAL C O 1
ATOM 4326 N N . GLU C 1 97 ? 20.287 16.027 31.479 1.00 1.62 97 GLU C N 1
ATOM 4327 C CA . GLU C 1 97 ? 20.875 16.878 32.518 1.00 2.81 97 GLU C CA 1
ATOM 4328 C C . GLU C 1 97 ? 20.981 16.174 33.848 1.00 9.85 97 GLU C C 1
ATOM 4329 O O . GLU C 1 97 ? 21.996 16.265 34.552 1.00 10.22 97 GLU C O 1
ATOM 4335 N N . GLY C 1 98 ? 19.931 15.456 34.190 1.00 7.21 98 GLY C N 1
ATOM 4336 C CA . GLY C 1 98 ? 19.966 14.732 35.453 1.00 2.67 98 GLY C CA 1
ATOM 4337 C C . GLY C 1 98 ? 21.111 13.764 35.440 1.00 3.56 98 GLY C C 1
ATOM 4338 O O . GLY C 1 98 ? 21.933 13.695 36.340 1.00 5.22 98 GLY C O 1
ATOM 4339 N N . THR C 1 99 ? 21.210 13.044 34.354 1.00 2.16 99 THR C N 1
ATOM 4340 C CA . THR C 1 99 ? 22.293 12.075 34.235 1.00 2.83 99 THR C CA 1
ATOM 4341 C C . THR C 1 99 ? 23.681 12.682 34.339 1.00 12.76 99 THR C C 1
ATOM 4342 O O . THR C 1 99 ? 24.515 12.186 35.097 1.00 12.87 99 THR C O 1
ATOM 4346 N N . LEU C 1 100 ? 23.900 13.801 33.645 1.00 6.88 100 LEU C N 1
ATOM 4347 C CA . LEU C 1 100 ? 25.182 14.520 33.743 1.00 3.94 100 LEU C CA 1
ATOM 4348 C C . LEU C 1 100 ? 25.504 14.920 35.184 1.00 8.49 100 LEU C C 1
ATOM 4349 O O . LEU C 1 100 ? 26.667 15.018 35.629 1.00 13.34 100 LEU C O 1
ATOM 4354 N N . ASP C 1 101 ? 24.468 15.118 35.958 1.00 1.00 101 ASP C N 1
ATOM 4355 C CA . ASP C 1 101 ? 24.743 15.433 37.339 1.00 2.36 101 ASP C CA 1
ATOM 4356 C C . ASP C 1 101 ? 25.307 14.256 38.112 1.00 8.45 101 ASP C C 1
ATOM 4357 O O . ASP C 1 101 ? 26.025 14.382 39.077 1.00 12.15 101 ASP C O 1
ATOM 4362 N N . LEU C 1 102 ? 24.949 13.094 37.687 1.00 8.68 102 LEU C N 1
ATOM 4363 C CA . LEU C 1 102 ? 25.428 11.892 38.299 1.00 4.32 102 LEU C CA 1
ATOM 4364 C C . LEU C 1 102 ? 26.809 11.605 37.801 1.00 10.80 102 LEU C C 1
ATOM 4365 O O . LEU C 1 102 ? 27.730 11.351 38.541 1.00 14.15 102 LEU C O 1
ATOM 4370 N N . LEU C 1 103 ? 26.957 11.680 36.508 1.00 6.51 103 LEU C N 1
ATOM 4371 C CA . LEU C 1 103 ? 28.227 11.468 35.883 1.00 1.50 103 LEU C CA 1
ATOM 4372 C C . LEU C 1 103 ? 29.313 12.355 36.433 1.00 3.09 103 LEU C C 1
ATOM 4373 O O . LEU C 1 103 ? 30.476 12.009 36.488 1.00 11.31 103 LEU C O 1
ATOM 4378 N N . GLU C 1 104 ? 28.941 13.517 36.857 1.00 3.47 104 GLU C N 1
ATOM 4379 C CA . GLU C 1 104 ? 29.901 14.440 37.409 1.00 3.16 104 GLU C CA 1
ATOM 4380 C C . GLU C 1 104 ? 30.700 13.873 38.536 1.00 10.60 104 GLU C C 1
ATOM 4381 O O . GLU C 1 104 ? 31.876 14.085 38.678 1.00 15.54 104 GLU C O 1
ATOM 4387 N N . LEU C 1 105 ? 30.048 13.107 39.332 1.00 7.71 105 LEU C N 1
ATOM 4388 C CA . LEU C 1 105 ? 30.736 12.444 40.410 1.00 2.89 105 LEU C CA 1
ATOM 4389 C C . LEU C 1 105 ? 31.906 11.607 39.904 1.00 9.81 105 LEU C C 1
ATOM 4390 O O . LEU C 1 105 ? 32.999 11.514 40.490 1.00 13.77 105 LEU C O 1
ATOM 4395 N N . LEU C 1 106 ? 31.648 10.968 38.801 1.00 7.80 106 LEU C N 1
ATOM 4396 C CA . LEU C 1 106 ? 32.690 10.149 38.217 1.00 6.10 106 LEU C CA 1
ATOM 4397 C C . LEU C 1 106 ? 33.821 11.027 37.692 1.00 14.47 106 LEU C C 1
ATOM 4398 O O . LEU C 1 106 ? 35.023 10.709 37.874 1.00 13.94 106 LEU C O 1
ATOM 4403 N N . ILE C 1 107 ? 33.419 12.123 37.007 1.00 5.24 107 ILE C N 1
ATOM 4404 C CA . ILE C 1 107 ? 34.380 13.113 36.465 1.00 4.29 107 ILE C CA 1
ATOM 4405 C C . ILE C 1 107 ? 35.309 13.744 37.482 1.00 16.36 107 ILE C C 1
ATOM 4406 O O . ILE C 1 107 ? 36.527 13.883 37.202 1.00 26.57 107 ILE C O 1
ATOM 4411 N N . MET C 1 108 ? 34.723 14.103 38.630 1.00 6.24 108 MET C N 1
ATOM 4412 C CA . MET C 1 108 ? 35.505 14.676 39.704 1.00 11.25 108 MET C CA 1
ATOM 4413 C C . MET C 1 108 ? 36.364 13.700 40.464 1.00 14.93 108 MET C C 1
ATOM 4414 O O . MET C 1 108 ? 37.347 14.070 41.059 1.00 18.42 108 MET C O 1
ATOM 4419 N N . HIS C 1 109 ? 35.923 12.475 40.528 1.00 12.04 109 HIS C N 1
ATOM 4420 C CA . HIS C 1 109 ? 36.540 11.458 41.310 1.00 8.78 109 HIS C CA 1
ATOM 4421 C C . HIS C 1 109 ? 38.033 11.410 41.420 1.00 13.15 109 HIS C C 1
ATOM 4422 O O . HIS C 1 109 ? 38.584 11.480 42.481 1.00 19.76 109 HIS C O 1
ATOM 4429 N N . PRO C 1 110 ? 38.699 11.279 40.319 1.00 12.54 110 PRO C N 1
ATOM 4430 C CA . PRO C 1 110 ? 40.152 11.216 40.301 1.00 9.73 110 PRO C CA 1
ATOM 4431 C C . PRO C 1 110 ? 40.858 12.402 40.880 1.00 21.00 110 PRO C C 1
ATOM 4432 O O . PRO C 1 110 ? 42.026 12.337 41.245 1.00 31.35 110 PRO C O 1
ATOM 4436 N N . PHE C 1 111 ? 40.195 13.511 40.986 1.00 15.41 111 PHE C N 1
ATOM 4437 C CA . PHE C 1 111 ? 40.892 14.653 41.540 1.00 9.17 111 PHE C CA 1
ATOM 4438 C C . PHE C 1 111 ? 40.659 14.890 43.023 1.00 23.69 111 PHE C C 1
ATOM 4439 O O . PHE C 1 111 ? 40.976 15.953 43.555 1.00 30.42 111 PHE C O 1
ATOM 4447 N N . LEU C 1 112 ? 40.004 13.933 43.642 1.00 20.71 112 LEU C N 1
ATOM 4448 C CA . LEU C 1 112 ? 39.695 13.939 45.057 1.00 19.56 112 LEU C CA 1
ATOM 4449 C C . LEU C 1 112 ? 40.910 13.479 45.776 1.00 33.83 112 LEU C C 1
ATOM 4450 O O . LEU C 1 112 ? 41.782 12.848 45.184 1.00 37.60 112 LEU C O 1
ATOM 4455 N N . LYS C 1 113 ? 40.902 13.757 47.068 1.00 34.66 113 LYS C N 1
ATOM 4456 C CA . LYS C 1 113 ? 41.933 13.299 47.958 1.00 34.60 113 LYS C CA 1
ATOM 4457 C C . LYS C 1 113 ? 41.530 11.901 48.317 1.00 48.05 113 LYS C C 1
ATOM 4458 O O . LYS C 1 113 ? 40.471 11.636 48.888 1.00 57.59 113 LYS C O 1
ATOM 4464 N N . PRO C 1 114 ? 42.377 11.038 47.899 1.00 47.13 114 PRO C N 1
ATOM 4465 C CA . PRO C 1 114 ? 42.351 9.587 48.080 1.00 50.56 114 PRO C CA 1
ATOM 4466 C C . PRO C 1 114 ? 41.500 9.080 49.250 1.00 62.15 114 PRO C C 1
ATOM 4467 O O . PRO C 1 114 ? 40.777 8.056 49.183 1.00 60.40 114 PRO C O 1
ATOM 4471 N N . ASP C 1 115 ? 41.592 9.827 50.334 1.00 66.54 115 ASP C N 1
ATOM 4472 C CA . ASP C 1 115 ? 40.812 9.528 51.496 1.00 73.05 115 ASP C CA 1
ATOM 4473 C C . ASP C 1 115 ? 39.318 9.699 51.147 1.00 65.55 115 ASP C C 1
ATOM 4474 O O . ASP C 1 115 ? 38.456 8.821 51.380 1.00 71.35 115 ASP C O 1
ATOM 4479 N N . ASP C 1 116 ? 39.022 10.849 50.541 1.00 41.01 116 ASP C N 1
ATOM 4480 C CA . ASP C 1 116 ? 37.679 11.174 50.147 1.00 34.94 116 ASP C CA 1
ATOM 4481 C C . ASP C 1 116 ? 37.177 10.369 48.982 1.00 31.13 116 ASP C C 1
ATOM 4482 O O . ASP C 1 116 ? 35.980 10.315 48.662 1.00 30.98 116 ASP C O 1
ATOM 4487 N N . GLN C 1 117 ? 38.104 9.760 48.305 1.00 20.22 117 GLN C N 1
ATOM 4488 C CA . GLN C 1 117 ? 37.698 9.030 47.167 1.00 20.01 117 GLN C CA 1
ATOM 4489 C C . GLN C 1 117 ? 36.756 7.924 47.479 1.00 30.67 117 GLN C C 1
ATOM 4490 O O . GLN C 1 117 ? 35.784 7.673 46.777 1.00 36.77 117 GLN C O 1
ATOM 4496 N N . GLN C 1 118 ? 37.040 7.294 48.574 1.00 33.21 118 GLN C N 1
ATOM 4497 C CA . GLN C 1 118 ? 36.222 6.202 48.987 1.00 34.93 118 GLN C CA 1
ATOM 4498 C C . GLN C 1 118 ? 34.847 6.569 49.473 1.00 32.72 118 GLN C C 1
ATOM 4499 O O . GLN C 1 118 ? 33.855 5.920 49.124 1.00 33.69 118 GLN C O 1
ATOM 4505 N N . LYS C 1 119 ? 34.790 7.619 50.268 1.00 28.62 119 LYS C N 1
ATOM 4506 C CA . LYS C 1 119 ? 33.502 8.070 50.738 1.00 25.84 119 LYS C CA 1
ATOM 4507 C C . LYS C 1 119 ? 32.589 8.355 49.535 1.00 26.95 119 LYS C C 1
ATOM 4508 O O . LYS C 1 119 ? 31.423 8.017 49.450 1.00 33.39 119 LYS C O 1
ATOM 4514 N N . GLU C 1 120 ? 33.211 8.890 48.535 1.00 19.79 120 GLU C N 1
ATOM 4515 C CA . GLU C 1 120 ? 32.603 9.265 47.301 1.00 17.74 120 GLU C CA 1
ATOM 4516 C C . GLU C 1 120 ? 31.983 8.196 46.476 1.00 19.67 120 GLU C C 1
ATOM 4517 O O . GLU C 1 120 ? 30.934 8.401 45.830 1.00 22.84 120 GLU C O 1
ATOM 4523 N N . VAL C 1 121 ? 32.675 7.077 46.468 1.00 5.57 121 VAL C N 1
ATOM 4524 C CA . VAL C 1 121 ? 32.132 5.981 45.756 1.00 6.59 121 VAL C CA 1
ATOM 4525 C C . VAL C 1 121 ? 30.824 5.562 46.401 1.00 17.69 121 VAL C C 1
ATOM 4526 O O . VAL C 1 121 ? 29.809 5.284 45.752 1.00 24.97 121 VAL C O 1
ATOM 4530 N N . VAL C 1 122 ? 30.857 5.526 47.699 1.00 9.06 122 VAL C N 1
ATOM 4531 C CA . VAL C 1 122 ? 29.658 5.195 48.425 1.00 13.35 122 VAL C CA 1
ATOM 4532 C C . VAL C 1 122 ? 28.561 6.158 48.058 1.00 18.92 122 VAL C C 1
ATOM 4533 O O . VAL C 1 122 ? 27.414 5.774 47.728 1.00 19.82 122 VAL C O 1
ATOM 4537 N N . ASN C 1 123 ? 28.941 7.429 48.008 1.00 15.18 123 ASN C N 1
ATOM 4538 C CA . ASN C 1 123 ? 27.931 8.383 47.597 1.00 12.95 123 ASN C CA 1
ATOM 4539 C C . ASN C 1 123 ? 27.348 8.182 46.203 1.00 15.30 123 ASN C C 1
ATOM 4540 O O . ASN C 1 123 ? 26.121 8.272 46.019 1.00 18.14 123 ASN C O 1
ATOM 4545 N N . MET C 1 124 ? 28.189 7.911 45.209 1.00 5.42 124 MET C N 1
ATOM 4546 C CA . MET C 1 124 ? 27.656 7.663 43.873 1.00 2.66 124 MET C CA 1
ATOM 4547 C C . MET C 1 124 ? 26.699 6.552 43.944 1.00 12.04 124 MET C C 1
ATOM 4548 O O . MET C 1 124 ? 25.649 6.594 43.304 1.00 15.26 124 MET C O 1
ATOM 4553 N N . ALA C 1 125 ? 27.101 5.539 44.721 1.00 8.41 125 ALA C N 1
ATOM 4554 C CA . ALA C 1 125 ? 26.218 4.366 44.810 1.00 8.92 125 ALA C CA 1
ATOM 4555 C C . ALA C 1 125 ? 24.876 4.803 45.287 1.00 16.57 125 ALA C C 1
ATOM 4556 O O . ALA C 1 125 ? 23.870 4.559 44.643 1.00 19.75 125 ALA C O 1
ATOM 4558 N N . GLN C 1 126 ? 24.878 5.529 46.395 1.00 7.08 126 GLN C N 1
ATOM 4559 C CA . GLN C 1 126 ? 23.591 5.953 46.904 1.00 3.18 126 GLN C CA 1
ATOM 4560 C C . GLN C 1 126 ? 22.766 6.819 45.985 1.00 13.31 126 GLN C C 1
ATOM 4561 O O . GLN C 1 126 ? 21.539 6.650 45.870 1.00 13.84 126 GLN C O 1
ATOM 4567 N N . LYS C 1 127 ? 23.423 7.773 45.323 1.00 6.91 127 LYS C N 1
ATOM 4568 C CA . LYS C 1 127 ? 22.668 8.631 44.475 1.00 7.02 127 LYS C CA 1
ATOM 4569 C C . LYS C 1 127 ? 22.057 7.868 43.351 1.00 12.38 127 LYS C C 1
ATOM 4570 O O . LYS C 1 127 ? 20.905 8.088 42.967 1.00 11.43 127 LYS C O 1
ATOM 4576 N N . ALA C 1 128 ? 22.892 6.997 42.773 1.00 5.41 128 ALA C N 1
ATOM 4577 C CA . ALA C 1 128 ? 22.458 6.239 41.646 1.00 1.00 128 ALA C CA 1
ATOM 4578 C C . ALA C 1 128 ? 21.223 5.462 42.010 1.00 6.77 128 ALA C C 1
ATOM 4579 O O . ALA C 1 128 ? 20.187 5.481 41.347 1.00 9.61 128 ALA C O 1
ATOM 4581 N N . ILE C 1 129 ? 21.369 4.750 43.094 1.00 4.19 129 ILE C N 1
ATOM 4582 C CA . ILE C 1 129 ? 20.363 3.822 43.583 1.00 8.94 129 ILE C CA 1
ATOM 4583 C C . ILE C 1 129 ? 19.093 4.498 43.947 1.00 12.61 129 ILE C C 1
ATOM 4584 O O . ILE C 1 129 ? 17.987 4.024 43.758 1.00 22.81 129 ILE C O 1
ATOM 4589 N N . ILE C 1 130 ? 19.257 5.569 44.614 1.00 8.64 130 ILE C N 1
ATOM 4590 C CA . ILE C 1 130 ? 18.097 6.275 45.101 1.00 10.81 130 ILE C CA 1
ATOM 4591 C C . ILE C 1 130 ? 17.520 7.361 44.229 1.00 10.87 130 ILE C C 1
ATOM 4592 O O . ILE C 1 130 ? 16.325 7.520 44.158 1.00 13.33 130 ILE C O 1
ATOM 4597 N N . ARG C 1 131 ? 18.369 8.134 43.612 1.00 3.96 131 ARG C N 1
ATOM 4598 C CA . ARG C 1 131 ? 17.894 9.253 42.888 1.00 1.93 131 ARG C CA 1
ATOM 4599 C C . ARG C 1 131 ? 17.712 9.086 41.424 1.00 6.36 131 ARG C C 1
ATOM 4600 O O . ARG C 1 131 ? 16.741 9.626 40.927 1.00 12.60 131 ARG C O 1
ATOM 4608 N N . TYR C 1 132 ? 18.576 8.302 40.765 1.00 7.37 132 TYR C N 1
ATOM 4609 C CA . TYR C 1 132 ? 18.504 8.115 39.314 1.00 3.84 132 TYR C CA 1
ATOM 4610 C C . TYR C 1 132 ? 17.948 6.832 38.753 1.00 8.16 132 TYR C C 1
ATOM 4611 O O . TYR C 1 132 ? 16.987 6.830 37.942 1.00 8.00 132 TYR C O 1
ATOM 4620 N N . PHE C 1 133 ? 18.613 5.735 39.086 1.00 5.39 133 PHE C N 1
ATOM 4621 C CA . PHE C 1 133 ? 18.208 4.434 38.552 1.00 2.99 133 PHE C CA 1
ATOM 4622 C C . PHE C 1 133 ? 16.699 4.159 38.616 1.00 14.49 133 PHE C C 1
ATOM 4623 O O . PHE C 1 133 ? 16.010 3.596 37.740 1.00 18.06 133 PHE C O 1
ATOM 4631 N N . PRO C 1 134 ? 16.130 4.609 39.678 1.00 8.58 134 PRO C N 1
ATOM 4632 C CA . PRO C 1 134 ? 14.720 4.329 39.854 1.00 2.15 134 PRO C CA 1
ATOM 4633 C C . PRO C 1 134 ? 13.762 4.978 38.872 1.00 13.92 134 PRO C C 1
ATOM 4634 O O . PRO C 1 134 ? 12.707 4.451 38.557 1.00 16.26 134 PRO C O 1
ATOM 4638 N N . VAL C 1 135 ? 14.184 6.109 38.354 1.00 12.60 135 VAL C N 1
ATOM 4639 C CA . VAL C 1 135 ? 13.421 6.897 37.452 1.00 3.53 135 VAL C CA 1
ATOM 4640 C C . VAL C 1 135 ? 13.420 6.203 36.129 1.00 9.74 135 VAL C C 1
ATOM 4641 O O . VAL C 1 135 ? 12.412 6.029 35.474 1.00 15.21 135 VAL C O 1
ATOM 4645 N N . PHE C 1 136 ? 14.589 5.794 35.778 1.00 1.86 136 PHE C N 1
ATOM 4646 C CA . PHE C 1 136 ? 14.726 5.171 34.507 1.00 1.00 136 PHE C CA 1
ATOM 4647 C C . PHE C 1 136 ? 14.119 3.819 34.504 1.00 7.71 136 PHE C C 1
ATOM 4648 O O . PHE C 1 136 ? 13.434 3.469 33.552 1.00 13.38 136 PHE C O 1
ATOM 4656 N N . GLU C 1 137 ? 14.390 3.063 35.575 1.00 5.46 137 GLU C N 1
ATOM 4657 C CA . GLU C 1 137 ? 13.807 1.753 35.690 1.00 8.33 137 GLU C CA 1
ATOM 4658 C C . GLU C 1 137 ? 12.281 1.825 35.516 1.00 15.69 137 GLU C C 1
ATOM 4659 O O . GLU C 1 137 ? 11.637 1.144 34.729 1.00 20.46 137 GLU C O 1
ATOM 4665 N N . LYS C 1 138 ? 11.677 2.754 36.177 1.00 5.87 138 LYS C N 1
ATOM 4666 C CA . LYS C 1 138 ? 10.261 2.894 36.030 1.00 1.66 138 LYS C CA 1
ATOM 4667 C C . LYS C 1 138 ? 9.820 3.351 34.677 1.00 15.78 138 LYS C C 1
ATOM 4668 O O . LYS C 1 138 ? 8.762 3.035 34.239 1.00 21.84 138 LYS C O 1
ATOM 4674 N N . ILE C 1 139 ? 10.590 4.162 34.025 1.00 16.05 139 ILE C N 1
ATOM 4675 C CA . ILE C 1 139 ? 10.181 4.633 32.727 1.00 11.73 139 ILE C CA 1
ATOM 4676 C C . ILE C 1 139 ? 10.036 3.487 31.788 1.00 18.87 139 ILE C C 1
ATOM 4677 O O . ILE C 1 139 ? 9.031 3.342 31.101 1.00 25.87 139 ILE C O 1
ATOM 4682 N N . LEU C 1 140 ? 11.100 2.723 31.791 1.00 8.73 140 LEU C N 1
ATOM 4683 C CA . LEU C 1 140 ? 11.273 1.548 30.965 1.00 9.66 140 LEU C CA 1
ATOM 4684 C C . LEU C 1 140 ? 10.255 0.506 31.261 1.00 19.86 140 LEU C C 1
ATOM 4685 O O . LEU C 1 140 ? 9.810 -0.208 30.361 1.00 20.31 140 LEU C O 1
ATOM 4690 N N . ARG C 1 141 ? 10.047 0.328 32.560 1.00 18.13 141 ARG C N 1
ATOM 4691 C CA . ARG C 1 141 ? 9.122 -0.672 33.021 1.00 15.20 141 ARG C CA 1
ATOM 4692 C C . ARG C 1 141 ? 7.785 -0.189 32.588 1.00 23.36 141 ARG C C 1
ATOM 4693 O O . ARG C 1 141 ? 6.886 -0.889 32.211 1.00 26.77 141 ARG C O 1
ATOM 4701 N N . GLY C 1 142 ? 7.645 1.074 32.540 1.00 26.73 142 GLY C N 1
ATOM 4702 C CA . GLY C 1 142 ? 6.346 1.521 32.166 1.00 22.08 142 GLY C CA 1
ATOM 4703 C C . GLY C 1 142 ? 5.960 1.420 30.711 1.00 28.74 142 GLY C C 1
ATOM 4704 O O . GLY C 1 142 ? 4.803 1.478 30.425 1.00 37.30 142 GLY C O 1
ATOM 4705 N N . HIS C 1 143 ? 6.872 1.348 29.759 1.00 26.32 143 HIS C N 1
ATOM 4706 C CA . HIS C 1 143 ? 6.433 1.341 28.355 1.00 15.58 143 HIS C CA 1
ATOM 4707 C C . HIS C 1 143 ? 6.892 0.109 27.608 1.00 22.64 143 HIS C C 1
ATOM 4708 O O . HIS C 1 143 ? 6.479 -0.156 26.477 1.00 32.45 143 HIS C O 1
ATOM 4715 N N . GLY C 1 144 ? 7.800 -0.613 28.256 1.00 12.56 144 GLY C N 1
ATOM 4716 C CA . GLY C 1 144 ? 8.350 -1.823 27.737 1.00 11.41 144 GLY C CA 1
ATOM 4717 C C . GLY C 1 144 ? 9.301 -1.654 26.558 1.00 29.14 144 GLY C C 1
ATOM 4718 O O . GLY C 1 144 ? 9.761 -2.685 26.076 1.00 40.79 144 GLY C O 1
ATOM 4719 N N . GLN C 1 145 ? 9.546 -0.404 26.096 1.00 18.28 145 GLN C N 1
ATOM 4720 C CA . GLN C 1 145 ? 10.458 -0.234 24.962 1.00 11.15 145 GLN C CA 1
ATOM 4721 C C . GLN C 1 145 ? 11.917 -0.320 25.294 1.00 10.67 145 GLN C C 1
ATOM 4722 O O . GLN C 1 145 ? 12.320 -0.427 26.473 1.00 11.31 145 GLN C O 1
ATOM 4728 N N . SER C 1 146 ? 12.717 -0.383 24.257 1.00 7.31 146 SER C N 1
ATOM 4729 C CA . SER C 1 146 ? 14.131 -0.517 24.549 1.00 15.43 146 SER C CA 1
ATOM 4730 C C . SER C 1 146 ? 14.876 0.800 24.676 1.00 19.58 146 SER C C 1
ATOM 4731 O O . SER C 1 146 ? 16.055 0.770 24.943 1.00 20.76 146 SER C O 1
ATOM 4734 N N . PHE C 1 147 ? 14.160 1.896 24.511 1.00 12.42 147 PHE C N 1
ATOM 4735 C CA . PHE C 1 147 ? 14.672 3.217 24.593 1.00 12.85 147 PHE C CA 1
ATOM 4736 C C . PHE C 1 147 ? 13.888 3.987 25.575 1.00 17.51 147 PHE C C 1
ATOM 4737 O O . PHE C 1 147 ? 12.721 3.723 25.708 1.00 17.01 147 PHE C O 1
ATOM 4745 N N . LEU C 1 148 ? 14.535 4.958 26.206 1.00 14.06 148 LEU C N 1
ATOM 4746 C CA . LEU C 1 148 ? 13.895 5.783 27.213 1.00 7.29 148 LEU C CA 1
ATOM 4747 C C . LEU C 1 148 ? 12.756 6.610 26.669 1.00 14.68 148 LEU C C 1
ATOM 4748 O O . LEU C 1 148 ? 11.686 6.838 27.325 1.00 11.93 148 LEU C O 1
ATOM 4753 N N . VAL C 1 149 ? 13.043 7.104 25.476 1.00 7.19 149 VAL C N 1
ATOM 4754 C CA . VAL C 1 149 ? 12.128 7.987 24.811 1.00 8.20 149 VAL C CA 1
ATOM 4755 C C . VAL C 1 149 ? 12.008 7.701 23.319 1.00 17.89 149 VAL C C 1
ATOM 4756 O O . VAL C 1 149 ? 13.007 7.435 22.606 1.00 13.91 149 VAL C O 1
ATOM 4760 N N . GLY C 1 150 ? 10.742 7.775 22.905 1.00 11.92 150 GLY C N 1
ATOM 4761 C CA . GLY C 1 150 ? 10.291 7.623 21.534 1.00 14.38 150 GLY C CA 1
ATOM 4762 C C . GLY C 1 150 ? 10.621 6.324 20.794 1.00 20.27 150 GLY C C 1
ATOM 4763 O O . GLY C 1 150 ? 10.625 6.267 19.567 1.00 25.89 150 GLY C O 1
ATOM 4764 N N . ASN C 1 151 ? 10.933 5.311 21.524 1.00 19.63 151 ASN C N 1
ATOM 4765 C CA . ASN C 1 151 ? 11.230 4.059 20.898 1.00 19.72 151 ASN C CA 1
ATOM 4766 C C . ASN C 1 151 ? 12.290 4.113 19.874 1.00 18.61 151 ASN C C 1
ATOM 4767 O O . ASN C 1 151 ? 12.292 3.405 18.904 1.00 28.97 151 ASN C O 1
ATOM 4772 N N . GLN C 1 152 ? 13.166 5.010 20.113 1.00 18.45 152 GLN C N 1
ATOM 4773 C CA . GLN C 1 152 ? 14.347 5.168 19.321 1.00 16.11 152 GLN C CA 1
ATOM 4774 C C . GLN C 1 152 ? 15.477 5.683 20.195 1.00 21.81 152 GLN C C 1
ATOM 4775 O O . GLN C 1 152 ? 15.281 6.236 21.299 1.00 26.92 152 GLN C O 1
ATOM 4781 N N . LEU C 1 153 ? 16.666 5.428 19.727 1.00 9.82 153 LEU C N 1
ATOM 4782 C CA . LEU C 1 153 ? 17.817 5.858 20.460 1.00 8.50 153 LEU C CA 1
ATOM 4783 C C . LEU C 1 153 ? 17.830 7.377 20.496 1.00 17.38 153 LEU C C 1
ATOM 4784 O O . LEU C 1 153 ? 17.492 8.045 19.522 1.00 22.43 153 LEU C O 1
ATOM 4789 N N . SER C 1 154 ? 18.214 7.871 21.654 1.00 9.75 154 SER C N 1
ATOM 4790 C CA . SER C 1 154 ? 18.289 9.252 21.926 1.00 5.01 154 SER C CA 1
ATOM 4791 C C . SER C 1 154 ? 19.555 9.514 22.667 1.00 12.22 154 SER C C 1
ATOM 4792 O O . SER C 1 154 ? 20.306 8.645 23.118 1.00 13.00 154 SER C O 1
ATOM 4795 N N . LEU C 1 155 ? 19.808 10.770 22.755 1.00 9.77 155 LEU C N 1
ATOM 4796 C CA . LEU C 1 155 ? 20.959 11.206 23.481 1.00 7.09 155 LEU C CA 1
ATOM 4797 C C . LEU C 1 155 ? 20.854 10.738 24.937 1.00 11.75 155 LEU C C 1
ATOM 4798 O O . LEU C 1 155 ? 21.832 10.418 25.580 1.00 13.82 155 LEU C O 1
ATOM 4803 N N . ALA C 1 156 ? 19.633 10.675 25.471 1.00 4.41 156 ALA C N 1
ATOM 4804 C CA . ALA C 1 156 ? 19.447 10.242 26.833 1.00 1.00 156 ALA C CA 1
ATOM 4805 C C . ALA C 1 156 ? 19.961 8.811 27.053 1.00 9.58 156 ALA C C 1
ATOM 4806 O O . ALA C 1 156 ? 20.647 8.490 28.049 1.00 11.69 156 ALA C O 1
ATOM 4808 N N . ASP C 1 157 ? 19.688 7.930 26.097 1.00 3.22 157 ASP C N 1
ATOM 4809 C CA . ASP C 1 157 ? 20.148 6.566 26.263 1.00 1.00 157 ASP C CA 1
ATOM 4810 C C . ASP C 1 157 ? 21.671 6.480 26.242 1.00 6.79 157 ASP C C 1
ATOM 4811 O O . ASP C 1 157 ? 22.311 5.725 26.970 1.00 9.32 157 ASP C O 1
ATOM 4816 N N . VAL C 1 158 ? 22.311 7.221 25.378 1.00 2.97 158 VAL C N 1
ATOM 4817 C CA . VAL C 1 158 ? 23.773 7.102 25.364 1.00 3.11 158 VAL C CA 1
ATOM 4818 C C . VAL C 1 158 ? 24.433 7.552 26.659 1.00 12.25 158 VAL C C 1
ATOM 4819 O O . VAL C 1 158 ? 25.340 6.909 27.196 1.00 12.12 158 VAL C O 1
ATOM 4823 N N . ILE C 1 159 ? 23.998 8.714 27.154 1.00 8.29 159 ILE C N 1
ATOM 4824 C CA . ILE C 1 159 ? 24.589 9.260 28.367 1.00 4.76 159 ILE C CA 1
ATOM 4825 C C . ILE C 1 159 ? 24.358 8.361 29.549 1.00 8.02 159 ILE C C 1
ATOM 4826 O O . ILE C 1 159 ? 25.216 8.185 30.417 1.00 12.26 159 ILE C O 1
ATOM 4831 N N . LEU C 1 160 ? 23.177 7.773 29.539 1.00 1.91 160 LEU C N 1
ATOM 4832 C CA . LEU C 1 160 ? 22.798 6.880 30.601 1.00 3.04 160 LEU C CA 1
ATOM 4833 C C . LEU C 1 160 ? 23.610 5.648 30.530 1.00 6.29 160 LEU C C 1
ATOM 4834 O O . LEU C 1 160 ? 24.253 5.256 31.500 1.00 12.58 160 LEU C O 1
ATOM 4839 N N . LEU C 1 161 ? 23.670 5.100 29.342 1.00 1.00 161 LEU C N 1
ATOM 4840 C CA . LEU C 1 161 ? 24.530 3.965 29.159 1.00 2.24 161 LEU C CA 1
ATOM 4841 C C . LEU C 1 161 ? 25.970 4.254 29.574 1.00 6.32 161 LEU C C 1
ATOM 4842 O O . LEU C 1 161 ? 26.634 3.515 30.303 1.00 7.38 161 LEU C O 1
ATOM 4847 N N . GLN C 1 162 ? 26.458 5.380 29.138 1.00 1.00 162 GLN C N 1
ATOM 4848 C CA . GLN C 1 162 ? 27.824 5.706 29.481 1.00 2.60 162 GLN C CA 1
ATOM 4849 C C . GLN C 1 162 ? 28.107 5.740 30.965 1.00 9.76 162 GLN C C 1
ATOM 4850 O O . GLN C 1 162 ? 29.104 5.218 31.446 1.00 13.96 162 GLN C O 1
ATOM 4856 N N . THR C 1 163 ? 27.144 6.327 31.651 1.00 8.32 163 THR C N 1
ATOM 4857 C CA . THR C 1 163 ? 27.202 6.540 33.074 1.00 6.48 163 THR C CA 1
ATOM 4858 C C . THR C 1 163 ? 27.086 5.264 33.872 1.00 10.48 163 THR C C 1
ATOM 4859 O O . THR C 1 163 ? 27.839 4.966 34.796 1.00 9.86 163 THR C O 1
ATOM 4863 N N . ILE C 1 164 ? 26.097 4.503 33.526 1.00 6.30 164 ILE C N 1
ATOM 4864 C CA . ILE C 1 164 ? 25.909 3.239 34.190 1.00 5.83 164 ILE C CA 1
ATOM 4865 C C . ILE C 1 164 ? 27.164 2.379 34.073 1.00 10.33 164 ILE C C 1
ATOM 4866 O O . ILE C 1 164 ? 27.722 1.848 35.060 1.00 8.32 164 ILE C O 1
ATOM 4871 N N . LEU C 1 165 ? 27.676 2.283 32.846 1.00 1.85 165 LEU C N 1
ATOM 4872 C CA . LEU C 1 165 ? 28.881 1.488 32.713 1.00 1.15 165 LEU C CA 1
ATOM 4873 C C . LEU C 1 165 ? 30.042 1.977 33.520 1.00 7.95 165 LEU C C 1
ATOM 4874 O O . LEU C 1 165 ? 30.860 1.210 34.002 1.00 14.91 165 LEU C O 1
ATOM 4879 N N . ALA C 1 166 ? 30.153 3.275 33.597 1.00 8.71 166 ALA C N 1
ATOM 4880 C CA . ALA C 1 166 ? 31.232 3.859 34.360 1.00 1.59 166 ALA C CA 1
ATOM 4881 C C . ALA C 1 166 ? 31.075 3.565 35.835 1.00 7.30 166 ALA C C 1
ATOM 4882 O O . ALA C 1 166 ? 32.025 3.339 36.568 1.00 7.68 166 ALA C O 1
ATOM 4884 N N . LEU C 1 167 ? 29.841 3.559 36.279 1.00 4.92 167 LEU C N 1
ATOM 4885 C CA . LEU C 1 167 ? 29.588 3.288 37.654 1.00 4.32 167 LEU C CA 1
ATOM 4886 C C . LEU C 1 167 ? 29.923 1.856 37.919 1.00 12.12 167 LEU C C 1
ATOM 4887 O O . LEU C 1 167 ? 30.571 1.511 38.915 1.00 11.02 167 LEU C O 1
ATOM 4892 N N . GLU C 1 168 ? 29.475 1.010 36.995 1.00 7.20 168 GLU C N 1
ATOM 4893 C CA . GLU C 1 168 ? 29.764 -0.392 37.188 1.00 5.64 168 GLU C CA 1
ATOM 4894 C C . GLU C 1 168 ? 31.232 -0.683 37.287 1.00 13.17 168 GLU C C 1
ATOM 4895 O O . GLU C 1 168 ? 31.661 -1.693 37.831 1.00 20.60 168 GLU C O 1
ATOM 4901 N N . GLU C 1 169 ? 32.015 0.162 36.715 1.00 3.60 169 GLU C N 1
ATOM 4902 C CA . GLU C 1 169 ? 33.409 -0.074 36.859 1.00 3.76 169 GLU C CA 1
ATOM 4903 C C . GLU C 1 169 ? 33.781 0.053 38.304 1.00 13.90 169 GLU C C 1
ATOM 4904 O O . GLU C 1 169 ? 34.704 -0.600 38.730 1.00 20.41 169 GLU C O 1
ATOM 4910 N N . LYS C 1 170 ? 33.107 0.902 39.069 1.00 13.87 170 LYS C N 1
ATOM 4911 C CA . LYS C 1 170 ? 33.466 1.025 40.470 1.00 10.02 170 LYS C CA 1
ATOM 4912 C C . LYS C 1 170 ? 32.574 0.182 41.371 1.00 19.17 170 LYS C C 1
ATOM 4913 O O . LYS C 1 170 ? 33.004 -0.236 42.450 1.00 19.33 170 LYS C O 1
ATOM 4919 N N . ILE C 1 171 ? 31.316 -0.017 40.950 1.00 13.36 171 ILE C N 1
ATOM 4920 C CA . ILE C 1 171 ? 30.323 -0.763 41.735 1.00 7.24 171 ILE C CA 1
ATOM 4921 C C . ILE C 1 171 ? 29.529 -1.616 40.808 1.00 13.74 171 ILE C C 1
ATOM 4922 O O . ILE C 1 171 ? 28.455 -1.285 40.286 1.00 23.49 171 ILE C O 1
ATOM 4927 N N . PRO C 1 172 ? 30.150 -2.706 40.639 1.00 7.06 172 PRO C N 1
ATOM 4928 C CA . PRO C 1 172 ? 29.851 -3.747 39.724 1.00 9.45 172 PRO C CA 1
ATOM 4929 C C . PRO C 1 172 ? 28.489 -4.299 39.763 1.00 17.10 172 PRO C C 1
ATOM 4930 O O . PRO C 1 172 ? 28.055 -4.784 38.745 1.00 16.45 172 PRO C O 1
ATOM 4934 N N . ASN C 1 173 ? 27.866 -4.227 40.916 1.00 15.91 173 ASN C N 1
ATOM 4935 C CA . ASN C 1 173 ? 26.532 -4.740 41.132 1.00 14.15 173 ASN C CA 1
ATOM 4936 C C . ASN C 1 173 ? 25.570 -3.614 41.324 1.00 21.82 173 ASN C C 1
ATOM 4937 O O . ASN C 1 173 ? 24.544 -3.756 41.934 1.00 26.37 173 ASN C O 1
ATOM 4942 N N . ILE C 1 174 ? 25.931 -2.458 40.864 1.00 17.65 174 ILE C N 1
ATOM 4943 C CA . ILE C 1 174 ? 25.074 -1.358 41.096 1.00 10.65 174 ILE C CA 1
ATOM 4944 C C . ILE C 1 174 ? 23.699 -1.519 40.476 1.00 15.63 174 ILE C C 1
ATOM 4945 O O . ILE C 1 174 ? 22.698 -1.028 40.989 1.00 22.04 174 ILE C O 1
ATOM 4950 N N . LEU C 1 175 ? 23.619 -2.311 39.405 1.00 13.16 175 LEU C N 1
ATOM 4951 C CA . LEU C 1 175 ? 22.341 -2.512 38.718 1.00 10.15 175 LEU C CA 1
ATOM 4952 C C . LEU C 1 175 ? 21.496 -3.685 39.184 1.00 23.77 175 LEU C C 1
ATOM 4953 O O . LEU C 1 175 ? 20.407 -3.953 38.617 1.00 21.65 175 LEU C O 1
ATOM 4958 N N . SER C 1 176 ? 22.066 -4.395 40.154 1.00 22.38 176 SER C N 1
ATOM 4959 C CA . SER C 1 176 ? 21.479 -5.571 40.782 1.00 20.12 176 SER C CA 1
ATOM 4960 C C . SER C 1 176 ? 19.995 -5.389 40.945 1.00 19.57 176 SER C C 1
ATOM 4961 O O . SER C 1 176 ? 19.217 -6.157 40.449 1.00 36.15 176 SER C O 1
ATOM 4964 N N . ALA C 1 177 ? 19.572 -4.358 41.615 1.00 14.43 177 ALA C N 1
ATOM 4965 C CA . ALA C 1 177 ? 18.151 -4.177 41.796 1.00 7.83 177 ALA C CA 1
ATOM 4966 C C . ALA C 1 177 ? 17.373 -3.566 40.645 1.00 15.57 177 ALA C C 1
ATOM 4967 O O . ALA C 1 177 ? 16.199 -3.268 40.901 1.00 21.58 177 ALA C O 1
ATOM 4969 N N . PHE C 1 178 ? 18.006 -3.376 39.458 1.00 6.27 178 PHE C N 1
ATOM 4970 C CA . PHE C 1 178 ? 17.389 -2.749 38.306 1.00 9.20 178 PHE C CA 1
ATOM 4971 C C . PHE C 1 178 ? 17.484 -3.595 37.085 1.00 18.14 178 PHE C C 1
ATOM 4972 O O . PHE C 1 178 ? 18.245 -3.384 36.169 1.00 24.51 178 PHE C O 1
ATOM 4980 N N . PRO C 1 179 ? 16.652 -4.556 37.118 1.00 20.81 179 PRO C N 1
ATOM 4981 C CA . PRO C 1 179 ? 16.481 -5.589 36.127 1.00 19.51 179 PRO C CA 1
ATOM 4982 C C . PRO C 1 179 ? 16.125 -5.003 34.789 1.00 24.18 179 PRO C C 1
ATOM 4983 O O . PRO C 1 179 ? 16.655 -5.429 33.775 1.00 26.95 179 PRO C O 1
ATOM 4987 N N . PHE C 1 180 ? 15.260 -4.004 34.776 1.00 16.21 180 PHE C N 1
ATOM 4988 C CA . PHE C 1 180 ? 14.977 -3.359 33.500 1.00 14.12 180 PHE C CA 1
ATOM 4989 C C . PHE C 1 180 ? 16.211 -2.668 32.977 1.00 18.51 180 PHE C C 1
ATOM 4990 O O . PHE C 1 180 ? 16.578 -2.829 31.816 1.00 18.74 180 PHE C O 1
ATOM 4998 N N . LEU C 1 181 ? 16.875 -1.927 33.879 1.00 8.93 181 LEU C N 1
ATOM 4999 C CA . LEU C 1 181 ? 18.067 -1.249 33.489 1.00 9.86 181 LEU C CA 1
ATOM 5000 C C . LEU C 1 181 ? 19.099 -2.257 33.039 1.00 12.03 181 LEU C C 1
ATOM 5001 O O . LEU C 1 181 ? 19.883 -2.033 32.088 1.00 13.20 181 LEU C O 1
ATOM 5006 N N . GLN C 1 182 ? 19.108 -3.418 33.677 1.00 9.34 182 GLN C N 1
ATOM 5007 C CA . GLN C 1 182 ? 20.121 -4.366 33.210 1.00 8.76 182 GLN C CA 1
ATOM 5008 C C . GLN C 1 182 ? 19.862 -4.811 31.808 1.00 14.41 182 GLN C C 1
ATOM 5009 O O . GLN C 1 182 ? 20.733 -4.884 30.983 1.00 16.30 182 GLN C O 1
ATOM 5015 N N . GLU C 1 183 ? 18.640 -5.113 31.517 1.00 15.58 183 GLU C N 1
ATOM 5016 C CA . GLU C 1 183 ? 18.377 -5.547 30.196 1.00 18.74 183 GLU C CA 1
ATOM 5017 C C . GLU C 1 183 ? 18.619 -4.493 29.190 1.00 16.44 183 GLU C C 1
ATOM 5018 O O . GLU C 1 183 ? 19.242 -4.728 28.175 1.00 21.35 183 GLU C O 1
ATOM 5024 N N . TYR C 1 184 ? 18.110 -3.328 29.479 1.00 16.75 184 TYR C N 1
ATOM 5025 C CA . TYR C 1 184 ? 18.259 -2.183 28.597 1.00 15.59 184 TYR C CA 1
ATOM 5026 C C . TYR C 1 184 ? 19.730 -1.973 28.213 1.00 17.05 184 TYR C C 1
ATOM 5027 O O . TYR C 1 184 ? 20.120 -1.817 27.036 1.00 16.57 184 TYR C O 1
ATOM 5036 N N . THR C 1 185 ? 20.571 -2.073 29.229 1.00 2.92 185 THR C N 1
ATOM 5037 C CA . THR C 1 185 ? 21.999 -1.888 29.068 1.00 2.77 185 THR C CA 1
ATOM 5038 C C . THR C 1 185 ? 22.566 -2.902 28.139 1.00 13.26 185 THR C C 1
ATOM 5039 O O . THR C 1 185 ?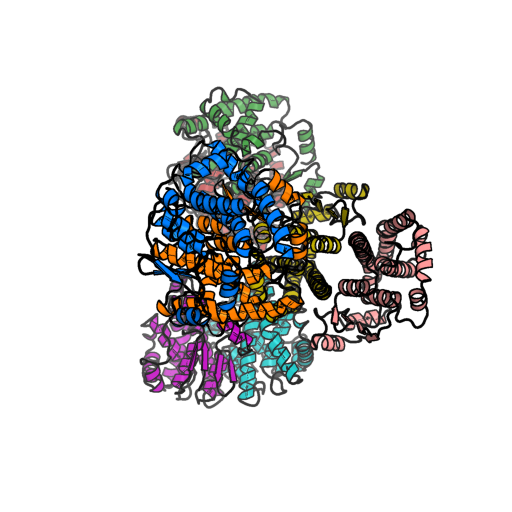 23.396 -2.675 27.263 1.00 13.17 185 THR C O 1
ATOM 5043 N N . VAL C 1 186 ? 22.122 -4.078 28.363 1.00 11.46 186 VAL C N 1
ATOM 5044 C CA . VAL C 1 186 ? 22.593 -5.139 27.540 1.00 14.52 186 VAL C CA 1
ATOM 5045 C C . VAL C 1 186 ? 22.256 -4.948 26.091 1.00 11.38 186 VAL C C 1
ATOM 5046 O O . VAL C 1 186 ? 23.093 -5.010 25.211 1.00 16.88 186 VAL C O 1
ATOM 5050 N N . LYS C 1 187 ? 21.013 -4.725 25.843 1.00 4.04 187 LYS C N 1
ATOM 5051 C CA . LYS C 1 187 ? 20.639 -4.467 24.481 1.00 8.37 187 LYS C CA 1
ATOM 5052 C C . LYS C 1 187 ? 21.352 -3.304 23.835 1.00 18.54 187 LYS C C 1
ATOM 5053 O O . LYS C 1 187 ? 21.708 -3.368 22.674 1.00 20.40 187 LYS C O 1
ATOM 5059 N N . LEU C 1 188 ? 21.398 -2.198 24.553 1.00 19.55 188 LEU C N 1
ATOM 5060 C CA . LEU C 1 188 ? 21.987 -1.018 24.000 1.00 15.53 188 LEU C CA 1
ATOM 5061 C C . LEU C 1 188 ? 23.386 -1.368 23.647 1.00 17.36 188 LEU C C 1
ATOM 5062 O O . LEU C 1 188 ? 23.930 -0.916 22.648 1.00 19.51 188 LEU C O 1
ATOM 5067 N N . SER C 1 189 ? 23.992 -2.136 24.531 1.00 6.09 189 SER C N 1
ATOM 5068 C CA . SER C 1 189 ? 25.381 -2.390 24.253 1.00 10.27 189 SER C CA 1
ATOM 5069 C C . SER C 1 189 ? 25.583 -3.247 23.061 1.00 18.63 189 SER C C 1
ATOM 5070 O O . SER C 1 189 ? 26.715 -3.505 22.654 1.00 20.89 189 SER C O 1
ATOM 5073 N N . ASN C 1 190 ? 24.474 -3.786 22.586 1.00 18.88 190 ASN C N 1
ATOM 5074 C CA . ASN C 1 190 ? 24.554 -4.655 21.407 1.00 20.58 190 ASN C CA 1
ATOM 5075 C C . ASN C 1 190 ? 24.328 -3.937 20.123 1.00 29.19 190 ASN C C 1
ATOM 5076 O O . ASN C 1 190 ? 24.488 -4.527 19.094 1.00 34.30 190 ASN C O 1
ATOM 5081 N N . ILE C 1 191 ? 23.972 -2.657 20.210 1.00 25.31 191 ILE C N 1
ATOM 5082 C CA . ILE C 1 191 ? 23.871 -1.828 19.045 1.00 17.82 191 ILE C CA 1
ATOM 5083 C C . ILE C 1 191 ? 25.301 -1.753 18.520 1.00 27.30 191 ILE C C 1
ATOM 5084 O O . ILE C 1 191 ? 26.336 -1.598 19.196 1.00 34.88 191 ILE C O 1
ATOM 5089 N N . PRO C 1 192 ? 25.345 -2.013 17.287 1.00 21.14 192 PRO C N 1
ATOM 5090 C CA . PRO C 1 192 ? 26.558 -2.220 16.555 1.00 17.83 192 PRO C CA 1
ATOM 5091 C C . PRO C 1 192 ? 27.599 -1.189 16.685 1.00 19.97 192 PRO C C 1
ATOM 5092 O O . PRO C 1 192 ? 28.735 -1.547 16.965 1.00 22.87 192 PRO C O 1
ATOM 5096 N N . THR C 1 193 ? 27.211 0.076 16.537 1.00 14.39 193 THR C N 1
ATOM 5097 C CA . THR C 1 193 ? 28.169 1.176 16.715 1.00 9.79 193 THR C CA 1
ATOM 5098 C C . THR C 1 193 ? 28.691 1.097 18.115 1.00 16.14 193 THR C C 1
ATOM 5099 O O . THR C 1 193 ? 29.889 1.214 18.375 1.00 22.19 193 THR C O 1
ATOM 5103 N N . ILE C 1 194 ? 27.741 0.858 19.012 1.00 10.60 194 ILE C N 1
ATOM 5104 C CA . ILE C 1 194 ? 28.052 0.778 20.426 1.00 10.39 194 ILE C CA 1
ATOM 5105 C C . ILE C 1 194 ? 28.872 -0.430 20.724 1.00 18.17 194 ILE C C 1
ATOM 5106 O O . ILE C 1 194 ? 29.891 -0.378 21.441 1.00 18.32 194 ILE C O 1
ATOM 5111 N N . LYS C 1 195 ? 28.425 -1.523 20.127 1.00 14.50 195 LYS C N 1
ATOM 5112 C CA . LYS C 1 195 ? 29.139 -2.762 20.306 1.00 16.16 195 LYS C CA 1
ATOM 5113 C C . LYS C 1 195 ? 30.590 -2.575 19.919 1.00 18.60 195 LYS C C 1
ATOM 5114 O O . LYS C 1 195 ? 31.461 -2.954 20.673 1.00 19.12 195 LYS C O 1
ATOM 5120 N N . ARG C 1 196 ? 30.831 -1.863 18.806 1.00 14.87 196 ARG C N 1
ATOM 5121 C CA . ARG C 1 196 ? 32.195 -1.601 18.371 1.00 14.76 196 ARG C CA 1
ATOM 5122 C C . ARG C 1 196 ? 32.952 -0.708 19.324 1.00 19.24 196 ARG C C 1
ATOM 5123 O O . ARG C 1 196 ? 34.146 -0.887 19.556 1.00 21.84 196 ARG C O 1
ATOM 5131 N N . PHE C 1 197 ? 32.258 0.318 19.784 1.00 21.18 197 PHE C N 1
ATOM 5132 C CA . PHE C 1 197 ? 32.867 1.307 20.662 1.00 19.20 197 PHE C CA 1
ATOM 5133 C C . PHE C 1 197 ? 33.359 0.599 21.885 1.00 18.79 197 PHE C C 1
ATOM 5134 O O . PHE C 1 197 ? 34.398 0.894 22.431 1.00 14.50 197 PHE C O 1
ATOM 5142 N N . LEU C 1 198 ? 32.568 -0.354 22.301 1.00 13.52 198 LEU C N 1
ATOM 5143 C CA . LEU C 1 198 ? 32.940 -1.099 23.452 1.00 17.31 198 LEU C CA 1
ATOM 5144 C C . LEU C 1 198 ? 34.064 -2.056 23.190 1.00 28.14 198 LEU C C 1
ATOM 5145 O O . LEU C 1 198 ? 34.802 -2.397 24.092 1.00 31.92 198 LEU C O 1
ATOM 5150 N N . GLU C 1 199 ? 34.202 -2.459 21.946 1.00 30.95 199 GLU C N 1
ATOM 5151 C CA . GLU C 1 199 ? 35.287 -3.342 21.561 1.00 31.65 199 GLU C CA 1
ATOM 5152 C C . GLU C 1 199 ? 36.596 -2.599 21.440 1.00 40.90 199 GLU C C 1
ATOM 5153 O O . GLU C 1 199 ? 36.670 -1.385 21.375 1.00 48.36 199 GLU C O 1
ATOM 5159 N N . PRO C 1 200 ? 37.639 -3.373 21.372 1.00 40.19 200 PRO C N 1
ATOM 5160 C CA . PRO C 1 200 ? 38.983 -2.886 21.268 1.00 38.67 200 PRO C CA 1
ATOM 5161 C C . PRO C 1 200 ? 39.290 -2.087 20.037 1.00 39.52 200 PRO C C 1
ATOM 5162 O O . PRO C 1 200 ? 38.746 -2.305 18.928 1.00 40.62 200 PRO C O 1
ATOM 5166 N N . GLY C 1 201 ? 40.177 -1.127 20.279 1.00 32.36 201 GLY C N 1
ATOM 5167 C CA . GLY C 1 201 ? 40.586 -0.245 19.214 1.00 29.94 201 GLY C CA 1
ATOM 5168 C C . GLY C 1 201 ? 39.631 0.914 18.904 1.00 38.66 201 GLY C C 1
ATOM 5169 O O . GLY C 1 201 ? 39.782 1.509 17.838 1.00 44.65 201 GLY C O 1
ATOM 5170 N N . SER C 1 202 ? 38.667 1.240 19.828 1.00 26.51 202 SER C N 1
ATOM 5171 C CA . SER C 1 202 ? 37.707 2.331 19.660 1.00 13.49 202 SER C CA 1
ATOM 5172 C C . SER C 1 202 ? 38.378 3.577 20.193 1.00 20.44 202 SER C C 1
ATOM 5173 O O . SER C 1 202 ? 39.507 3.489 20.746 1.00 27.79 202 SER C O 1
ATOM 5176 N N . LYS C 1 203 ? 37.739 4.741 20.043 1.00 16.86 203 LYS C N 1
ATOM 5177 C CA . LYS C 1 203 ? 38.389 5.902 20.640 1.00 12.34 203 LYS C CA 1
ATOM 5178 C C . LYS C 1 203 ? 37.908 6.082 22.109 1.00 15.77 203 LYS C C 1
ATOM 5179 O O . LYS C 1 203 ? 38.305 6.974 22.817 1.00 15.65 203 LYS C O 1
ATOM 5185 N N . LYS C 1 204 ? 37.116 5.119 22.563 1.00 9.39 204 LYS C N 1
ATOM 5186 C CA . LYS C 1 204 ? 36.644 5.034 23.897 1.00 10.47 204 LYS C CA 1
ATOM 5187 C C . LYS C 1 204 ? 37.863 5.038 24.776 1.00 13.83 204 LYS C C 1
ATOM 5188 O O . LYS C 1 204 ? 38.821 4.406 24.460 1.00 18.60 204 LYS C O 1
ATOM 5194 N N . LYS C 1 205 ? 37.850 5.819 25.833 1.00 15.72 205 LYS C N 1
ATOM 5195 C CA . LYS C 1 205 ? 38.985 5.939 26.731 1.00 12.07 205 LYS C CA 1
ATOM 5196 C C . LYS C 1 205 ? 38.784 5.179 28.026 1.00 19.49 205 LYS C C 1
ATOM 5197 O O . LYS C 1 205 ? 37.706 4.954 28.558 1.00 26.86 205 LYS C O 1
ATOM 5203 N N . PRO C 1 206 ? 39.892 4.833 28.560 1.00 14.76 206 PRO C N 1
ATOM 5204 C CA . PRO C 1 206 ? 40.049 4.124 29.810 1.00 11.27 206 PRO C CA 1
ATOM 5205 C C . PRO C 1 206 ? 39.880 5.019 30.976 1.00 15.22 206 PRO C C 1
ATOM 5206 O O . PRO C 1 206 ? 39.949 6.237 30.885 1.00 21.81 206 PRO C O 1
ATOM 5210 N N . PRO C 1 207 ? 39.688 4.375 32.059 1.00 10.85 207 PRO C N 1
ATOM 5211 C CA . PRO C 1 207 ? 39.483 5.073 33.279 1.00 11.11 207 PRO C CA 1
ATOM 5212 C C . PRO C 1 207 ? 40.804 5.662 33.506 1.00 25.21 207 PRO C C 1
ATOM 5213 O O . PRO C 1 207 ? 41.796 5.062 33.170 1.00 31.74 207 PRO C O 1
ATOM 5217 N N . PRO C 1 208 ? 40.775 6.860 33.957 1.00 29.08 208 PRO C N 1
ATOM 5218 C CA . PRO C 1 208 ? 41.916 7.682 34.267 1.00 30.67 208 PRO C CA 1
ATOM 5219 C C . PRO C 1 208 ? 42.824 7.124 35.326 1.00 32.66 208 PRO C C 1
ATOM 5220 O O . PRO C 1 208 ? 42.343 6.666 36.346 1.00 36.10 208 PRO C O 1
ATOM 5224 N N . ASP C 1 209 ? 44.121 7.273 35.050 1.00 30.07 209 ASP C N 1
ATOM 5225 C CA . ASP C 1 209 ? 45.271 6.864 35.840 1.00 30.10 209 ASP C CA 1
ATOM 5226 C C . ASP C 1 209 ? 46.002 8.051 36.422 1.00 35.70 209 ASP C C 1
ATOM 5227 O O . ASP C 1 209 ? 45.766 9.230 36.098 1.00 35.20 209 ASP C O 1
ATOM 5232 N N . GLU C 1 210 ? 46.962 7.683 37.237 1.00 38.21 210 GLU C N 1
ATOM 5233 C CA . GLU C 1 210 ? 47.807 8.639 37.888 1.00 46.01 210 GLU C CA 1
ATOM 5234 C C . GLU C 1 210 ? 48.436 9.564 36.852 1.00 38.12 210 GLU C C 1
ATOM 5235 O O . GLU C 1 210 ? 48.689 10.752 37.068 1.00 37.81 210 GLU C O 1
ATOM 5241 N N . ILE C 1 211 ? 48.657 9.039 35.680 1.00 27.64 211 ILE C N 1
ATOM 5242 C CA . ILE C 1 211 ? 49.252 9.881 34.678 1.00 30.80 211 ILE C CA 1
ATOM 5243 C C . ILE C 1 211 ? 48.329 10.959 34.179 1.00 31.42 211 ILE C C 1
ATOM 5244 O O . ILE C 1 211 ? 48.712 12.123 34.193 1.00 33.61 211 ILE C O 1
ATOM 5249 N N . TYR C 1 212 ? 47.167 10.519 33.661 1.00 20.70 212 TYR C N 1
ATOM 5250 C CA . TYR C 1 212 ? 46.180 11.420 33.158 1.00 19.94 212 TYR C CA 1
ATOM 5251 C C . TYR C 1 212 ? 45.987 12.505 34.219 1.00 24.87 212 TYR C C 1
ATOM 5252 O O . TYR C 1 212 ? 46.044 13.738 33.975 1.00 22.05 212 TYR C O 1
ATOM 5261 N N . VAL C 1 213 ? 45.890 12.014 35.437 1.00 8.44 213 VAL C N 1
ATOM 5262 C CA . VAL C 1 213 ? 45.691 12.967 36.478 1.00 8.96 213 VAL C CA 1
ATOM 5263 C C . VAL C 1 213 ? 46.753 13.995 36.584 1.00 19.43 213 VAL C C 1
ATOM 5264 O O . VAL C 1 213 ? 46.497 15.182 36.507 1.00 23.29 213 VAL C O 1
ATOM 5268 N N . ARG C 1 214 ? 47.944 13.510 36.570 1.00 24.33 214 ARG C N 1
ATOM 5269 C CA . ARG C 1 214 ? 49.111 14.351 36.580 1.00 26.47 214 ARG C CA 1
ATOM 5270 C C . ARG C 1 214 ? 49.069 15.312 35.424 1.00 23.21 214 ARG C C 1
ATOM 5271 O O . ARG C 1 214 ? 49.150 16.511 35.548 1.00 23.56 214 ARG C O 1
ATOM 5279 N N . THR C 1 215 ? 48.899 14.767 34.267 1.00 15.52 215 THR C N 1
ATOM 5280 C CA . THR C 1 215 ? 48.869 15.577 33.094 1.00 11.87 215 THR C CA 1
ATOM 5281 C C . THR C 1 215 ? 47.833 16.658 33.125 1.00 23.89 215 THR C C 1
ATOM 5282 O O . THR C 1 215 ? 48.094 17.759 32.641 1.00 25.01 215 THR C O 1
ATOM 5286 N N . VAL C 1 216 ? 46.627 16.312 33.584 1.00 24.68 216 VAL C N 1
ATOM 5287 C CA . VAL C 1 216 ? 45.616 17.324 33.536 1.00 23.39 216 VAL C CA 1
ATOM 5288 C C . VAL C 1 216 ? 46.012 18.444 34.399 1.00 26.73 216 VAL C C 1
ATOM 5289 O O . VAL C 1 216 ? 45.948 19.596 33.991 1.00 27.42 216 VAL C O 1
ATOM 5293 N N . TYR C 1 217 ? 46.512 18.086 35.542 1.00 26.74 217 TYR C N 1
ATOM 5294 C CA . TYR C 1 217 ? 47.005 19.119 36.421 1.00 31.47 217 TYR C CA 1
ATOM 5295 C C . TYR C 1 217 ? 48.077 19.921 35.737 1.00 36.69 217 TYR C C 1
ATOM 5296 O O . TYR C 1 217 ? 48.177 21.116 35.831 1.00 39.94 217 TYR C O 1
ATOM 5305 N N . ASN C 1 218 ? 48.892 19.265 34.978 1.00 38.49 218 ASN C N 1
ATOM 5306 C CA . ASN C 1 218 ? 49.901 20.060 34.351 1.00 38.84 218 ASN C CA 1
ATOM 5307 C C . ASN C 1 218 ? 49.380 21.006 33.305 1.00 42.20 218 ASN C C 1
ATOM 5308 O O . ASN C 1 218 ? 49.979 22.031 33.081 1.00 53.50 218 ASN C O 1
ATOM 5313 N N . ILE C 1 219 ? 48.289 20.690 32.659 1.00 26.47 219 ILE C N 1
ATOM 5314 C CA . ILE C 1 219 ? 47.837 21.580 31.640 1.00 21.54 219 ILE C CA 1
ATOM 5315 C C . ILE C 1 219 ? 46.946 22.664 32.154 1.00 32.02 219 ILE C C 1
ATOM 5316 O O . ILE C 1 219 ? 46.782 23.667 31.493 1.00 34.29 219 ILE C O 1
ATOM 5321 N N . PHE C 1 220 ? 46.367 22.492 33.343 1.00 31.03 220 PHE C N 1
ATOM 5322 C CA . PHE C 1 220 ? 45.405 23.480 33.867 1.00 29.59 220 PHE C CA 1
ATOM 5323 C C . PHE C 1 220 ? 45.563 23.980 35.346 1.00 44.12 220 PHE C C 1
ATOM 5324 O O . PHE C 1 220 ? 46.608 24.003 36.052 1.00 60.72 220 PHE C O 1
ATOM 5332 N N . ARG D 1 4 ? -0.980 28.963 34.229 1.00 32.33 4 ARG D N 1
ATOM 5333 C CA . ARG D 1 4 ? 0.031 29.866 34.827 1.00 27.54 4 ARG D CA 1
ATOM 5334 C C . ARG D 1 4 ? 1.118 29.058 35.575 1.00 35.94 4 ARG D C 1
ATOM 5335 O O . ARG D 1 4 ? 0.829 28.346 36.543 1.00 45.21 4 ARG D O 1
ATOM 5343 N N . PRO D 1 5 ? 2.388 29.155 35.125 1.00 19.55 5 PRO D N 1
ATOM 5344 C CA . PRO D 1 5 ? 3.445 28.378 35.720 1.00 10.62 5 PRO D CA 1
ATOM 5345 C C . PRO D 1 5 ? 3.625 28.592 37.154 1.00 13.02 5 PRO D C 1
ATOM 5346 O O . PRO D 1 5 ? 3.442 29.702 37.681 1.00 17.31 5 PRO D O 1
ATOM 5350 N N . LYS D 1 6 ? 4.022 27.488 37.750 1.00 10.63 6 LYS D N 1
ATOM 5351 C CA . LYS D 1 6 ? 4.251 27.479 39.157 1.00 12.09 6 LYS D CA 1
ATOM 5352 C C . LYS D 1 6 ? 5.658 27.015 39.438 1.00 19.24 6 LYS D C 1
ATOM 5353 O O . LYS D 1 6 ? 6.117 25.953 39.016 1.00 23.36 6 LYS D O 1
ATOM 5359 N N . LEU D 1 7 ? 6.316 27.887 40.150 1.00 10.70 7 LEU D N 1
ATOM 5360 C CA . LEU D 1 7 ? 7.677 27.739 40.516 1.00 7.75 7 LEU D CA 1
ATOM 5361 C C . LEU D 1 7 ? 7.893 27.265 41.911 1.00 15.45 7 LEU D C 1
ATOM 5362 O O . LEU D 1 7 ? 7.571 27.969 42.877 1.00 17.71 7 LEU D O 1
ATOM 5367 N N . HIS D 1 8 ? 8.595 26.136 42.004 1.00 10.78 8 HIS D N 1
ATOM 5368 C CA . HIS D 1 8 ? 8.932 25.603 43.308 1.00 10.93 8 HIS D CA 1
ATOM 5369 C C . HIS D 1 8 ? 10.328 25.894 43.676 1.00 15.06 8 HIS D C 1
ATOM 5370 O O . HIS D 1 8 ? 11.224 25.420 43.034 1.00 21.54 8 HIS D O 1
ATOM 5377 N N . TYR D 1 9 ? 10.510 26.597 44.752 1.00 14.76 9 TYR D N 1
ATOM 5378 C CA . TYR D 1 9 ? 11.836 26.912 45.155 1.00 9.55 9 TYR D CA 1
ATOM 5379 C C . TYR D 1 9 ? 11.701 27.707 46.396 1.00 13.90 9 TYR D C 1
ATOM 5380 O O . TYR D 1 9 ? 10.667 28.266 46.707 1.00 13.27 9 TYR D O 1
ATOM 5389 N N . PRO D 1 10 ? 12.797 27.802 47.063 1.00 12.04 10 PRO D N 1
ATOM 5390 C CA . PRO D 1 10 ? 12.913 28.636 48.206 1.00 6.12 10 PRO D CA 1
ATOM 5391 C C . PRO D 1 10 ? 12.671 30.037 47.732 1.00 17.79 10 PRO D C 1
ATOM 5392 O O . PRO D 1 10 ? 12.698 30.328 46.543 1.00 18.65 10 PRO D O 1
ATOM 5396 N N . ASN D 1 11 ? 12.407 30.921 48.673 1.00 22.88 11 ASN D N 1
ATOM 5397 C CA . ASN D 1 11 ? 12.165 32.283 48.253 1.00 21.68 11 ASN D CA 1
ATOM 5398 C C . ASN D 1 11 ? 13.443 33.066 48.158 1.00 28.06 11 ASN D C 1
ATOM 5399 O O . ASN D 1 11 ? 13.805 33.767 49.113 1.00 29.83 11 ASN D O 1
ATOM 5404 N N . GLY D 1 12 ? 14.115 32.957 47.001 1.00 23.11 12 GLY D N 1
ATOM 5405 C CA . GLY D 1 12 ? 15.388 33.616 46.775 1.00 15.19 12 GLY D CA 1
ATOM 5406 C C . GLY D 1 12 ? 15.797 33.289 45.390 1.00 17.86 12 GLY D C 1
ATOM 5407 O O . GLY D 1 12 ? 15.109 32.536 44.701 1.00 19.68 12 GLY D O 1
ATOM 5408 N N . ARG D 1 13 ? 16.928 33.829 45.008 1.00 14.04 13 ARG D N 1
ATOM 5409 C CA . ARG D 1 13 ? 17.409 33.675 43.657 1.00 12.54 13 ARG D CA 1
ATOM 5410 C C . ARG D 1 13 ? 17.785 32.263 43.250 1.00 9.16 13 ARG D C 1
ATOM 5411 O O . ARG D 1 13 ? 17.191 31.662 42.331 1.00 15.29 13 ARG D O 1
ATOM 5419 N N . GLY D 1 14 ? 18.891 31.845 43.854 1.00 1.00 14 GLY D N 1
ATOM 5420 C CA . GLY D 1 14 ? 19.523 30.571 43.613 1.00 1.00 14 GLY D CA 1
ATOM 5421 C C . GLY D 1 14 ? 19.602 30.328 42.152 1.00 9.54 14 GLY D C 1
ATOM 5422 O O . GLY D 1 14 ? 19.908 31.260 41.365 1.00 9.47 14 GLY D O 1
ATOM 5423 N N . ARG D 1 15 ? 19.232 29.102 41.789 1.00 9.02 15 ARG D N 1
ATOM 5424 C CA . ARG D 1 15 ? 19.218 28.732 40.398 1.00 5.35 15 ARG D CA 1
ATOM 5425 C C . ARG D 1 15 ? 17.951 29.096 39.656 1.00 14.90 15 ARG D C 1
ATOM 5426 O O . ARG D 1 15 ? 17.985 29.129 38.418 1.00 20.18 15 ARG D O 1
ATOM 5434 N N . MET D 1 16 ? 16.884 29.387 40.402 1.00 6.25 16 MET D N 1
ATOM 5435 C CA . MET D 1 16 ? 15.579 29.693 39.807 1.00 7.96 16 MET D CA 1
ATOM 5436 C C . MET D 1 16 ? 15.449 31.043 39.108 1.00 16.37 16 MET D C 1
ATOM 5437 O O . MET D 1 16 ? 14.614 31.281 38.191 1.00 16.90 16 MET D O 1
ATOM 5442 N N . GLU D 1 17 ? 16.324 31.936 39.537 1.00 4.20 17 GLU D N 1
ATOM 5443 C CA . GLU D 1 17 ? 16.254 33.261 39.011 1.00 1.00 17 GLU D CA 1
ATOM 5444 C C . GLU D 1 17 ? 16.294 33.389 37.520 1.00 5.23 17 GLU D C 1
ATOM 5445 O O . GLU D 1 17 ? 15.632 34.226 36.927 1.00 11.87 17 GLU D O 1
ATOM 5451 N N . SER D 1 18 ? 17.056 32.545 36.899 1.00 1.00 18 SER D N 1
ATOM 5452 C CA . SER D 1 18 ? 17.146 32.595 35.464 1.00 1.00 18 SER D CA 1
ATOM 5453 C C . SER D 1 18 ? 15.815 32.339 34.853 1.00 6.76 18 SER D C 1
ATOM 5454 O O . SER D 1 18 ? 15.350 33.005 33.918 1.00 9.68 18 SER D O 1
ATOM 5457 N N . VAL D 1 19 ? 15.139 31.418 35.466 1.00 7.37 19 VAL D N 1
ATOM 5458 C CA . VAL D 1 19 ? 13.797 31.081 35.032 1.00 8.08 19 VAL D CA 1
ATOM 5459 C C . VAL D 1 19 ? 12.854 32.241 35.225 1.00 9.25 19 VAL D C 1
ATOM 5460 O O . VAL D 1 19 ? 12.039 32.523 34.367 1.00 6.66 19 VAL D O 1
ATOM 5464 N N . ARG D 1 20 ? 12.974 32.916 36.369 1.00 5.49 20 ARG D N 1
ATOM 5465 C CA . ARG D 1 20 ? 12.140 34.096 36.512 1.00 3.46 20 ARG D CA 1
ATOM 5466 C C . ARG D 1 20 ? 12.475 35.071 35.415 1.00 10.61 20 ARG D C 1
ATOM 5467 O O . ARG D 1 20 ? 11.587 35.522 34.721 1.00 13.96 20 ARG D O 1
ATOM 5475 N N . TRP D 1 21 ? 13.746 35.351 35.212 1.00 7.37 21 TRP D N 1
ATOM 5476 C CA . TRP D 1 21 ? 14.092 36.283 34.164 1.00 7.08 21 TRP D CA 1
ATOM 5477 C C . TRP D 1 21 ? 13.484 35.968 32.842 1.00 15.16 21 TRP D C 1
ATOM 5478 O O . TRP D 1 21 ? 12.912 36.819 32.230 1.00 17.62 21 TRP D O 1
ATOM 5489 N N . VAL D 1 22 ? 13.558 34.718 32.451 1.00 13.45 22 VAL D N 1
ATOM 5490 C CA . VAL D 1 22 ? 13.076 34.363 31.160 1.00 9.94 22 VAL D CA 1
ATOM 5491 C C . VAL D 1 22 ? 11.611 34.487 31.039 1.00 12.54 22 VAL D C 1
ATOM 5492 O O . VAL D 1 22 ? 11.111 35.002 30.063 1.00 13.70 22 VAL D O 1
ATOM 5496 N N . LEU D 1 23 ? 10.926 33.940 32.013 1.00 5.24 23 LEU D N 1
ATOM 5497 C CA . LEU D 1 23 ? 9.487 34.027 32.020 1.00 3.88 23 LEU D CA 1
ATOM 5498 C C . LEU D 1 23 ? 9.067 35.468 31.899 1.00 12.19 23 LEU D C 1
ATOM 5499 O O . LEU D 1 23 ? 8.336 35.809 30.991 1.00 12.38 23 LEU D O 1
ATOM 5504 N N . ALA D 1 24 ? 9.606 36.309 32.800 1.00 8.67 24 ALA D N 1
ATOM 5505 C CA . ALA D 1 24 ? 9.315 37.750 32.816 1.00 3.94 24 ALA D CA 1
ATOM 5506 C C . ALA D 1 24 ? 9.579 38.384 31.497 1.00 13.81 24 ALA D C 1
ATOM 5507 O O . ALA D 1 24 ? 8.769 39.114 31.003 1.00 20.36 24 ALA D O 1
ATOM 5509 N N . ALA D 1 25 ? 10.729 38.115 30.956 1.00 13.24 25 ALA D N 1
ATOM 5510 C CA . ALA D 1 25 ? 11.065 38.700 29.696 1.00 9.76 25 ALA D CA 1
ATOM 5511 C C . ALA D 1 25 ? 10.102 38.333 28.622 1.00 16.53 25 ALA D C 1
ATOM 5512 O O . ALA D 1 25 ? 9.777 39.131 27.782 1.00 21.49 25 ALA D O 1
ATOM 5514 N N . ALA D 1 26 ? 9.687 37.086 28.630 1.00 22.51 26 ALA D N 1
ATOM 5515 C CA . ALA D 1 26 ? 8.769 36.550 27.626 1.00 14.60 26 ALA D CA 1
ATOM 5516 C C . ALA D 1 26 ? 7.369 37.071 27.864 1.00 22.33 26 ALA D C 1
ATOM 5517 O O . ALA D 1 26 ? 6.435 36.776 27.165 1.00 28.32 26 ALA D O 1
ATOM 5519 N N . GLY D 1 27 ? 7.240 37.859 28.887 1.00 20.41 27 GLY D N 1
ATOM 5520 C CA . GLY D 1 27 ? 5.981 38.424 29.247 1.00 17.35 27 GLY D CA 1
ATOM 5521 C C . GLY D 1 27 ? 5.022 37.473 29.936 1.00 24.13 27 GLY D C 1
ATOM 5522 O O . GLY D 1 27 ? 3.830 37.775 30.046 1.00 32.49 27 GLY D O 1
ATOM 5523 N N . VAL D 1 28 ? 5.518 36.349 30.443 1.00 17.82 28 VAL D N 1
ATOM 5524 C CA . VAL D 1 28 ? 4.671 35.357 31.109 1.00 8.87 28 VAL D CA 1
ATOM 5525 C C . VAL D 1 28 ? 4.553 35.539 32.604 1.00 18.14 28 VAL D C 1
ATOM 5526 O O . VAL D 1 28 ? 5.560 35.717 33.275 1.00 22.20 28 VAL D O 1
ATOM 5530 N N . GLU D 1 29 ? 3.296 35.536 33.105 1.00 26.80 29 GLU D N 1
ATOM 5531 C CA . GLU D 1 29 ? 3.010 35.687 34.537 1.00 28.31 29 GLU D CA 1
ATOM 5532 C C . GLU D 1 29 ? 3.066 34.318 35.163 1.00 30.20 29 GLU D C 1
ATOM 5533 O O . GLU D 1 29 ? 2.725 33.334 34.497 1.00 38.03 29 GLU D O 1
ATOM 5539 N N . PHE D 1 30 ? 3.492 34.240 36.426 1.00 13.23 30 PHE D N 1
ATOM 5540 C CA . PHE D 1 30 ? 3.580 32.925 36.979 1.00 8.69 30 PHE D CA 1
ATOM 5541 C C . PHE D 1 30 ? 3.461 32.977 38.439 1.00 14.26 30 PHE D C 1
ATOM 5542 O O . PHE D 1 30 ? 3.516 34.055 39.042 1.00 9.97 30 PHE D O 1
ATOM 5550 N N . ASP D 1 31 ? 3.322 31.791 39.012 1.00 13.28 31 ASP D N 1
ATOM 5551 C CA . ASP D 1 31 ? 3.203 31.765 40.435 1.00 12.08 31 ASP D CA 1
ATOM 5552 C C . ASP D 1 31 ? 4.402 31.132 41.038 1.00 13.87 31 ASP D C 1
ATOM 5553 O O . ASP D 1 31 ? 5.191 30.530 40.348 1.00 21.44 31 ASP D O 1
ATOM 5558 N N . GLU D 1 32 ? 4.495 31.266 42.342 1.00 4.84 32 GLU D N 1
ATOM 5559 C CA . GLU D 1 32 ? 5.573 30.707 43.077 1.00 9.08 32 GLU D CA 1
ATOM 5560 C C . GLU D 1 32 ? 5.104 29.984 44.340 1.00 23.83 32 GLU D C 1
ATOM 5561 O O . GLU D 1 32 ? 4.282 30.486 45.055 1.00 34.10 32 GLU D O 1
ATOM 5567 N N . GLU D 1 33 ? 5.694 28.838 44.659 1.00 17.07 33 GLU D N 1
ATOM 5568 C CA . GLU D 1 33 ? 5.385 28.121 45.840 1.00 10.34 33 GLU D CA 1
ATOM 5569 C C . GLU D 1 33 ? 6.646 27.908 46.626 1.00 14.02 33 GLU D C 1
ATOM 5570 O O . GLU D 1 33 ? 7.462 27.051 46.338 1.00 19.01 33 GLU D O 1
ATOM 5576 N N . PHE D 1 34 ? 6.830 28.724 47.634 1.00 7.61 34 PHE D N 1
ATOM 5577 C CA . PHE D 1 34 ? 8.079 28.680 48.335 1.00 8.79 34 PHE D CA 1
ATOM 5578 C C . PHE D 1 34 ? 8.419 27.598 49.269 1.00 19.39 34 PHE D C 1
ATOM 5579 O O . PHE D 1 34 ? 7.663 27.288 50.156 1.00 24.13 34 PHE D O 1
ATOM 5587 N N . LEU D 1 35 ? 9.651 27.136 49.169 1.00 17.76 35 LEU D N 1
ATOM 5588 C CA . LEU D 1 35 ? 10.085 26.204 50.172 1.00 10.55 35 LEU D CA 1
ATOM 5589 C C . LEU D 1 35 ? 10.715 26.971 51.300 1.00 19.28 35 LEU D C 1
ATOM 5590 O O . LEU D 1 35 ? 11.493 27.894 51.071 1.00 29.56 35 LEU D O 1
ATOM 5595 N N . GLU D 1 36 ? 10.319 26.575 52.520 1.00 21.93 36 GLU D N 1
ATOM 5596 C CA . GLU D 1 36 ? 10.833 27.110 53.772 1.00 23.68 36 GLU D CA 1
ATOM 5597 C C . GLU D 1 36 ? 11.515 26.135 54.717 1.00 31.22 36 GLU D C 1
ATOM 5598 O O . GLU D 1 36 ? 12.339 26.583 55.529 1.00 34.30 36 GLU D O 1
ATOM 5604 N N . THR D 1 37 ? 11.205 24.827 54.585 1.00 31.21 37 THR D N 1
ATOM 5605 C CA . THR D 1 37 ? 11.715 23.744 55.434 1.00 29.82 37 THR D CA 1
ATOM 5606 C C . THR D 1 37 ? 12.018 22.429 54.718 1.00 35.09 37 THR D C 1
ATOM 5607 O O . THR D 1 37 ? 11.448 22.117 53.641 1.00 28.14 37 THR D O 1
ATOM 5611 N N . LYS D 1 38 ? 12.808 21.594 55.434 1.00 29.25 38 LYS D N 1
ATOM 5612 C CA . LYS D 1 38 ? 13.137 20.255 54.920 1.00 27.02 38 LYS D CA 1
ATOM 5613 C C . LYS D 1 38 ? 11.851 19.526 54.567 1.00 32.21 38 LYS D C 1
ATOM 5614 O O . LYS D 1 38 ? 11.619 18.943 53.473 1.00 38.46 38 LYS D O 1
ATOM 5620 N N . GLU D 1 39 ? 10.974 19.630 55.512 1.00 27.67 39 GLU D N 1
ATOM 5621 C CA . GLU D 1 39 ? 9.703 18.984 55.433 1.00 31.08 39 GLU D CA 1
ATOM 5622 C C . GLU D 1 39 ? 8.887 19.304 54.216 1.00 30.03 39 GLU D C 1
ATOM 5623 O O . GLU D 1 39 ? 8.366 18.397 53.540 1.00 35.32 39 GLU D O 1
ATOM 5629 N N . GLN D 1 40 ? 8.785 20.577 53.879 1.00 21.77 40 GLN D N 1
ATOM 5630 C CA . GLN D 1 40 ? 8.050 20.870 52.660 1.00 20.26 40 GLN D CA 1
ATOM 5631 C C . GLN D 1 40 ? 8.721 20.271 51.447 1.00 27.16 40 GLN D C 1
ATOM 5632 O O . GLN D 1 40 ? 8.053 19.858 50.502 1.00 28.08 40 GLN D O 1
ATOM 5638 N N . LEU D 1 41 ? 10.047 20.200 51.509 1.00 19.89 41 LEU D N 1
ATOM 5639 C CA . LEU D 1 41 ? 10.771 19.608 50.447 1.00 18.47 41 LEU D CA 1
ATOM 5640 C C . LEU D 1 41 ? 10.400 18.151 50.418 1.00 22.31 41 LEU D C 1
ATOM 5641 O O . LEU D 1 41 ? 10.002 17.621 49.373 1.00 20.50 41 LEU D O 1
ATOM 5646 N N . TYR D 1 42 ? 10.433 17.511 51.586 1.00 18.09 42 TYR D N 1
ATOM 5647 C CA . TYR D 1 42 ? 10.000 16.104 51.613 1.00 22.08 42 TYR D CA 1
ATOM 5648 C C . TYR D 1 42 ? 8.667 15.838 51.032 1.00 21.45 42 TYR D C 1
ATOM 5649 O O . TYR D 1 42 ? 8.452 14.867 50.330 1.00 23.96 42 TYR D O 1
ATOM 5658 N N . LYS D 1 43 ? 7.740 16.693 51.328 1.00 13.68 43 LYS D N 1
ATOM 5659 C CA . LYS D 1 43 ? 6.459 16.401 50.756 1.00 14.88 43 LYS D CA 1
ATOM 5660 C C . LYS D 1 43 ? 6.470 16.479 49.263 1.00 21.16 43 LYS D C 1
ATOM 5661 O O . LYS D 1 43 ? 5.800 15.774 48.527 1.00 31.70 43 LYS D O 1
ATOM 5667 N N . LEU D 1 44 ? 7.257 17.358 48.794 1.00 13.95 44 LEU D N 1
ATOM 5668 C CA . LEU D 1 44 ? 7.290 17.546 47.372 1.00 12.63 44 LEU D CA 1
ATOM 5669 C C . LEU D 1 44 ? 7.884 16.322 46.733 1.00 15.33 44 LEU D C 1
ATOM 5670 O O . LEU D 1 44 ? 7.435 15.784 45.719 1.00 15.90 44 LEU D O 1
ATOM 5675 N N . GLN D 1 45 ? 8.897 15.857 47.425 1.00 10.39 45 GLN D N 1
ATOM 5676 C CA . GLN D 1 45 ? 9.639 14.727 46.986 1.00 8.91 45 GLN D CA 1
ATOM 5677 C C . GLN D 1 45 ? 8.798 13.528 47.078 1.00 24.32 45 GLN D C 1
ATOM 5678 O O . GLN D 1 45 ? 8.671 12.771 46.132 1.00 24.96 45 GLN D O 1
ATOM 5684 N N . ASP D 1 46 ? 8.214 13.410 48.264 1.00 25.91 46 ASP D N 1
ATOM 5685 C CA . ASP D 1 46 ? 7.330 12.308 48.567 1.00 24.70 46 ASP D CA 1
ATOM 5686 C C . ASP D 1 46 ? 6.206 12.147 47.557 1.00 20.91 46 ASP D C 1
ATOM 5687 O O . ASP D 1 46 ? 5.856 11.074 47.163 1.00 23.96 46 ASP D O 1
ATOM 5692 N N . GLY D 1 47 ? 5.586 13.203 47.119 1.00 17.38 47 GLY D N 1
ATOM 5693 C CA . GLY D 1 47 ? 4.532 12.994 46.168 1.00 13.80 47 GLY D CA 1
ATOM 5694 C C . GLY D 1 47 ? 5.031 12.756 44.779 1.00 20.83 47 GLY D C 1
ATOM 5695 O O . GLY D 1 47 ? 4.238 12.748 43.842 1.00 26.10 47 GLY D O 1
ATOM 5696 N N . ASN D 1 48 ? 6.339 12.597 44.626 1.00 16.78 48 ASN D N 1
ATOM 5697 C CA . ASN D 1 48 ? 6.864 12.344 43.305 1.00 18.70 48 ASN D CA 1
ATOM 5698 C C . ASN D 1 48 ? 6.714 13.522 42.376 1.00 23.54 48 ASN D C 1
ATOM 5699 O O . ASN D 1 48 ? 6.394 13.390 41.206 1.00 28.81 48 ASN D O 1
ATOM 5704 N N . HIS D 1 49 ? 6.928 14.709 42.887 1.00 14.99 49 HIS D N 1
ATOM 5705 C CA . HIS D 1 49 ? 6.773 15.806 41.973 1.00 12.78 49 HIS D CA 1
ATOM 5706 C C . HIS D 1 49 ? 8.052 16.252 41.335 1.00 15.54 49 HIS D C 1
ATOM 5707 O O . HIS D 1 49 ? 8.013 16.936 40.334 1.00 16.83 49 HIS D O 1
ATOM 5714 N N . LEU D 1 50 ? 9.158 15.900 41.982 1.00 8.69 50 LEU D N 1
ATOM 5715 C CA . LEU D 1 50 ? 10.483 16.203 41.574 1.00 4.38 50 LEU D CA 1
ATOM 5716 C C . LEU D 1 50 ? 11.064 14.993 40.919 1.00 11.49 50 LEU D C 1
ATOM 5717 O O . LEU D 1 50 ? 11.424 14.095 41.618 1.00 9.66 50 LEU D O 1
ATOM 5722 N N . LEU D 1 51 ? 11.207 15.025 39.598 1.00 8.04 51 LEU D N 1
ATOM 5723 C CA . LEU D 1 51 ? 11.737 13.913 38.837 1.00 1.52 51 LEU D CA 1
ATOM 5724 C C . LEU D 1 51 ? 12.976 13.355 39.412 1.00 10.02 51 LEU D C 1
ATOM 5725 O O . LEU D 1 51 ? 13.136 12.156 39.452 1.00 21.73 51 LEU D O 1
ATOM 5730 N N . PHE D 1 52 ? 13.855 14.238 39.866 1.00 9.94 52 PHE D N 1
ATOM 5731 C CA . PHE D 1 52 ? 15.132 13.785 40.400 1.00 7.21 52 PHE D CA 1
ATOM 5732 C C . PHE D 1 52 ? 15.300 14.222 41.827 1.00 11.24 52 PHE D C 1
ATOM 5733 O O . PHE D 1 52 ? 16.414 14.336 42.288 1.00 6.58 52 PHE D O 1
ATOM 5741 N N . GLN D 1 53 ? 14.190 14.550 42.473 1.00 5.74 53 GLN D N 1
ATOM 5742 C CA . GLN D 1 53 ? 14.252 14.940 43.858 1.00 5.09 53 GLN D CA 1
ATOM 5743 C C . GLN D 1 53 ? 14.831 16.289 44.130 1.00 13.57 53 GLN D C 1
ATOM 5744 O O . GLN D 1 53 ? 15.066 16.628 45.269 1.00 14.23 53 GLN D O 1
ATOM 5750 N N . GLN D 1 54 ? 15.018 17.073 43.090 1.00 11.15 54 GLN D N 1
ATOM 5751 C CA . GLN D 1 54 ? 15.535 18.372 43.338 1.00 11.09 54 GLN D CA 1
ATOM 5752 C C . GLN D 1 54 ? 14.685 19.381 42.678 1.00 14.96 54 GLN D C 1
ATOM 5753 O O . GLN D 1 54 ? 13.869 19.006 41.833 1.00 10.27 54 GLN D O 1
ATOM 5759 N N . VAL D 1 55 ? 14.959 20.623 43.084 1.00 10.42 55 VAL D N 1
ATOM 5760 C CA . VAL D 1 55 ? 14.440 21.860 42.542 1.00 9.57 55 VAL D CA 1
ATOM 5761 C C . VAL D 1 55 ? 15.657 22.605 41.938 1.00 14.69 55 VAL D C 1
ATOM 5762 O O . VAL D 1 55 ? 16.836 22.400 42.280 1.00 8.70 55 VAL D O 1
ATOM 5766 N N . PRO D 1 56 ? 15.439 23.488 40.992 1.00 11.30 56 PRO D N 1
ATOM 5767 C CA . PRO D 1 56 ? 14.157 23.934 40.521 1.00 4.11 56 PRO D CA 1
ATOM 5768 C C . PRO D 1 56 ? 13.266 22.940 39.903 1.00 9.83 56 PRO D C 1
ATOM 5769 O O . PRO D 1 56 ? 13.677 22.110 39.109 1.00 19.45 56 PRO D O 1
ATOM 5773 N N . MET D 1 57 ? 11.988 23.150 40.124 1.00 5.04 57 MET D N 1
ATOM 5774 C CA . MET D 1 57 ? 10.943 22.414 39.409 1.00 3.72 57 MET D CA 1
ATOM 5775 C C . MET D 1 57 ? 9.916 23.475 39.049 1.00 5.29 57 MET D C 1
ATOM 5776 O O . MET D 1 57 ? 9.623 24.388 39.817 1.00 10.86 57 MET D O 1
ATOM 5781 N N . VAL D 1 58 ? 9.414 23.411 37.871 1.00 2.32 58 VAL D N 1
ATOM 5782 C CA . VAL D 1 58 ? 8.431 24.365 37.428 1.00 2.31 58 VAL D CA 1
ATOM 5783 C C . VAL D 1 58 ? 7.307 23.601 36.769 1.00 12.78 58 VAL D C 1
ATOM 5784 O O . VAL D 1 58 ? 7.525 22.711 35.916 1.00 11.53 58 VAL D O 1
ATOM 5788 N N . GLU D 1 59 ? 6.111 23.945 37.197 1.00 12.32 59 GLU D N 1
ATOM 5789 C CA . GLU D 1 59 ? 4.960 23.297 36.620 1.00 10.70 59 GLU D CA 1
ATOM 5790 C C . GLU D 1 59 ? 4.426 24.142 35.544 1.00 17.16 59 GLU D C 1
ATOM 5791 O O . GLU D 1 59 ? 3.926 25.228 35.791 1.00 22.45 59 GLU D O 1
ATOM 5797 N N . ILE D 1 60 ? 4.514 23.604 34.370 1.00 10.44 60 ILE D N 1
ATOM 5798 C CA . ILE D 1 60 ? 4.087 24.331 33.233 1.00 7.52 60 ILE D CA 1
ATOM 5799 C C . ILE D 1 60 ? 3.564 23.419 32.135 1.00 12.99 60 ILE D C 1
ATOM 5800 O O . ILE D 1 60 ? 4.084 22.340 31.852 1.00 18.91 60 ILE D O 1
ATOM 5805 N N . ASP D 1 61 ? 2.514 23.876 31.500 1.00 13.05 61 ASP D N 1
ATOM 5806 C CA . ASP D 1 61 ? 1.892 23.150 30.388 1.00 8.47 61 ASP D CA 1
ATOM 5807 C C . ASP D 1 61 ? 1.609 21.727 30.701 1.00 16.67 61 ASP D C 1
ATOM 5808 O O . ASP D 1 61 ? 1.747 20.824 29.859 1.00 22.10 61 ASP D O 1
ATOM 5813 N N . GLY D 1 62 ? 1.218 21.576 31.955 1.00 16.28 62 GLY D N 1
ATOM 5814 C CA . GLY D 1 62 ? 0.865 20.286 32.500 1.00 16.33 62 GLY D CA 1
ATOM 5815 C C . GLY D 1 62 ? 2.014 19.384 32.864 1.00 27.86 62 GLY D C 1
ATOM 5816 O O . GLY D 1 62 ? 1.771 18.228 33.193 1.00 31.80 62 GLY D O 1
ATOM 5817 N N . MET D 1 63 ? 3.256 19.898 32.806 1.00 21.31 63 MET D N 1
ATOM 5818 C CA . MET D 1 63 ? 4.386 19.101 33.148 1.00 10.03 63 MET D CA 1
ATOM 5819 C C . MET D 1 63 ? 5.015 19.668 34.384 1.00 19.03 63 MET D C 1
ATOM 5820 O O . MET D 1 63 ? 4.714 20.809 34.762 1.00 21.46 63 MET D O 1
ATOM 5825 N N . LYS D 1 64 ? 5.885 18.861 34.969 1.00 11.90 64 LYS D N 1
ATOM 5826 C CA . LYS D 1 64 ? 6.668 19.276 36.075 1.00 11.35 64 LYS D CA 1
ATOM 5827 C C . LYS D 1 64 ? 8.117 19.204 35.636 1.00 16.18 64 LYS D C 1
ATOM 5828 O O . LYS D 1 64 ? 8.812 18.226 35.858 1.00 16.69 64 LYS D O 1
ATOM 5834 N N . LEU D 1 65 ? 8.574 20.232 35.003 1.00 7.70 65 LEU D N 1
ATOM 5835 C CA . LEU D 1 65 ? 9.921 20.228 34.563 1.00 4.37 65 LEU D CA 1
ATOM 5836 C C . LEU D 1 65 ? 10.844 20.563 35.671 1.00 6.56 65 LEU D C 1
ATOM 5837 O O . LEU D 1 65 ? 10.493 21.369 36.523 1.00 12.20 65 LEU D O 1
ATOM 5842 N N . VAL D 1 66 ? 12.019 19.922 35.577 1.00 1.00 66 VAL D N 1
ATOM 5843 C CA . VAL D 1 66 ? 13.189 19.979 36.451 1.00 5.48 66 VAL D CA 1
ATOM 5844 C C . VAL D 1 66 ? 14.489 20.194 35.645 1.00 11.95 66 VAL D C 1
ATOM 5845 O O . VAL D 1 66 ? 14.512 20.013 34.439 1.00 3.67 66 VAL D O 1
ATOM 5849 N N . GLN D 1 67 ? 15.585 20.623 36.302 1.00 11.12 67 GLN D N 1
ATOM 5850 C CA . GLN D 1 67 ? 16.849 20.935 35.621 1.00 3.11 67 GLN D CA 1
ATOM 5851 C C . GLN D 1 67 ? 16.715 22.262 34.988 1.00 10.31 67 GLN D C 1
ATOM 5852 O O . GLN D 1 67 ? 16.029 22.412 33.961 1.00 11.82 67 GLN D O 1
ATOM 5858 N N . THR D 1 68 ? 17.365 23.201 35.621 1.00 7.66 68 THR D N 1
ATOM 5859 C CA . THR D 1 68 ? 17.342 24.576 35.141 1.00 5.71 68 THR D CA 1
ATOM 5860 C C . THR D 1 68 ? 17.531 24.706 33.667 1.00 12.38 68 THR D C 1
ATOM 5861 O O . THR D 1 68 ? 16.717 25.307 33.008 1.00 12.68 68 THR D O 1
ATOM 5865 N N . ARG D 1 69 ? 18.571 24.100 33.114 1.00 12.11 69 ARG D N 1
ATOM 5866 C CA . ARG D 1 69 ? 18.729 24.317 31.683 1.00 11.05 69 ARG D CA 1
ATOM 5867 C C . ARG D 1 69 ? 17.617 23.799 30.815 1.00 13.17 69 ARG D C 1
ATOM 5868 O O . ARG D 1 69 ? 17.308 24.327 29.760 1.00 15.74 69 ARG D O 1
ATOM 5876 N N . SER D 1 70 ? 17.066 22.696 31.233 1.00 7.66 70 SER D N 1
ATOM 5877 C CA . SER D 1 70 ? 16.030 22.038 30.470 1.00 3.53 70 SER D CA 1
ATOM 5878 C C . SER D 1 70 ? 14.767 22.860 30.499 1.00 9.97 70 SER D C 1
ATOM 5879 O O . SER D 1 70 ? 14.075 23.061 29.515 1.00 14.94 70 SER D O 1
ATOM 5882 N N . ILE D 1 71 ? 14.562 23.422 31.650 1.00 4.81 71 ILE D N 1
ATOM 5883 C CA . ILE D 1 71 ? 13.457 24.297 31.844 1.00 3.49 71 ILE D CA 1
ATOM 5884 C C . ILE D 1 71 ? 13.588 25.526 30.946 1.00 9.08 71 ILE D C 1
ATOM 5885 O O . ILE D 1 71 ? 12.678 25.910 30.231 1.00 13.77 71 ILE D O 1
ATOM 5890 N N . LEU D 1 72 ? 14.749 26.135 30.958 1.00 6.18 72 LEU D N 1
ATOM 5891 C CA . LEU D 1 72 ? 15.021 27.319 30.146 1.00 4.76 72 LEU D CA 1
ATOM 5892 C C . LEU D 1 72 ? 14.845 27.015 28.710 1.00 4.66 72 LEU D C 1
ATOM 5893 O O . LEU D 1 72 ? 14.236 27.764 28.001 1.00 11.07 72 LEU D O 1
ATOM 5898 N N . HIS D 1 73 ? 15.365 25.911 28.237 1.00 7.74 73 HIS D N 1
ATOM 5899 C CA . HIS D 1 73 ? 15.134 25.587 26.811 1.00 3.88 73 HIS D CA 1
ATOM 5900 C C . HIS D 1 73 ? 13.662 25.442 26.505 1.00 11.84 73 HIS D C 1
ATOM 5901 O O . HIS D 1 73 ? 13.182 25.830 25.445 1.00 12.42 73 HIS D O 1
ATOM 5908 N N . TYR D 1 74 ? 12.912 24.811 27.402 1.00 8.27 74 TYR D N 1
ATOM 5909 C CA . TYR D 1 74 ? 11.503 24.653 27.082 1.00 9.83 74 TYR D CA 1
ATOM 5910 C C . TYR D 1 74 ? 10.831 26.005 26.860 1.00 14.80 74 TYR D C 1
ATOM 5911 O O . TYR D 1 74 ? 10.187 26.255 25.835 1.00 13.02 74 TYR D O 1
ATOM 5920 N N . ILE D 1 75 ? 11.048 26.895 27.821 1.00 4.94 75 ILE D N 1
ATOM 5921 C CA . ILE D 1 75 ? 10.419 28.175 27.708 1.00 4.38 75 ILE D CA 1
ATOM 5922 C C . ILE D 1 75 ? 10.848 28.907 26.483 1.00 15.50 75 ILE D C 1
ATOM 5923 O O . ILE D 1 75 ? 10.049 29.485 25.809 1.00 18.12 75 ILE D O 1
ATOM 5928 N N . ALA D 1 76 ? 12.132 28.871 26.205 1.00 8.97 76 ALA D N 1
ATOM 5929 C CA . ALA D 1 76 ? 12.654 29.570 25.070 1.00 6.89 76 ALA D CA 1
ATOM 5930 C C . ALA D 1 76 ? 11.974 29.096 23.828 1.00 14.31 76 ALA D C 1
ATOM 5931 O O . ALA D 1 76 ? 11.556 29.833 22.990 1.00 16.32 76 ALA D O 1
ATOM 5933 N N . ASP D 1 77 ? 11.883 27.829 23.723 1.00 12.04 77 ASP D N 1
ATOM 5934 C CA . ASP D 1 77 ? 11.275 27.234 22.576 1.00 8.15 77 ASP D CA 1
ATOM 5935 C C . ASP D 1 77 ? 9.790 27.509 22.524 1.00 20.17 77 ASP D C 1
ATOM 5936 O O . ASP D 1 77 ? 9.210 27.530 21.470 1.00 27.38 77 ASP D O 1
ATOM 5941 N N . LYS D 1 78 ? 9.142 27.695 23.644 1.00 13.84 78 LYS D N 1
ATOM 5942 C CA . LYS D 1 78 ? 7.740 28.032 23.550 1.00 8.75 78 LYS D CA 1
ATOM 5943 C C . LYS D 1 78 ? 7.642 29.524 23.269 1.00 21.37 78 LYS D C 1
ATOM 5944 O O . LYS D 1 78 ? 6.571 30.052 23.125 1.00 25.64 78 LYS D O 1
ATOM 5950 N N . HIS D 1 79 ? 8.713 30.280 23.331 1.00 16.29 79 HIS D N 1
ATOM 5951 C CA . HIS D 1 79 ? 8.464 31.686 23.154 1.00 10.72 79 HIS D CA 1
ATOM 5952 C C . HIS D 1 79 ? 9.363 32.420 22.223 1.00 14.66 79 HIS D C 1
ATOM 5953 O O . HIS D 1 79 ? 9.668 33.573 22.498 1.00 6.93 79 HIS D O 1
ATOM 5960 N N . ASN D 1 80 ? 9.805 31.758 21.168 1.00 17.51 80 ASN D N 1
ATOM 5961 C CA . ASN D 1 80 ? 10.690 32.431 20.271 1.00 17.97 80 ASN D CA 1
ATOM 5962 C C . ASN D 1 80 ? 11.928 33.052 20.877 1.00 23.47 80 ASN D C 1
ATOM 5963 O O . ASN D 1 80 ? 12.371 34.130 20.452 1.00 33.09 80 ASN D O 1
ATOM 5968 N N . LEU D 1 81 ? 12.521 32.379 21.841 1.00 17.49 81 LEU D N 1
ATOM 5969 C CA . LEU D 1 81 ? 13.739 32.931 22.399 1.00 12.09 81 LEU D CA 1
ATOM 5970 C C . LEU D 1 81 ? 14.891 32.028 22.066 1.00 9.79 81 LEU D C 1
ATOM 5971 O O . LEU D 1 81 ? 15.944 32.156 22.659 1.00 9.64 81 LEU D O 1
ATOM 5976 N N . PHE D 1 82 ? 14.679 31.143 21.108 1.00 7.16 82 PHE D N 1
ATOM 5977 C CA . PHE D 1 82 ? 15.720 30.147 20.744 1.00 7.97 82 PHE D CA 1
ATOM 5978 C C . PHE D 1 82 ? 16.195 30.174 19.306 1.00 16.81 82 PHE D C 1
ATOM 5979 O O . PHE D 1 82 ? 16.648 29.167 18.739 1.00 19.23 82 PHE D O 1
ATOM 5987 N N . GLY D 1 83 ? 16.100 31.348 18.712 1.00 16.51 83 GLY D N 1
ATOM 5988 C CA . GLY D 1 83 ? 16.555 31.463 17.360 1.00 18.16 83 GLY D CA 1
ATOM 5989 C C . GLY D 1 83 ? 15.498 31.062 16.368 1.00 19.47 83 GLY D C 1
ATOM 5990 O O . GLY D 1 83 ? 14.357 30.839 16.761 1.00 16.68 83 GLY D O 1
ATOM 5991 N N . LYS D 1 84 ? 15.927 30.973 15.110 1.00 16.34 84 LYS D N 1
ATOM 5992 C CA . LYS D 1 84 ? 15.076 30.658 13.975 1.00 15.03 84 LYS D CA 1
ATOM 5993 C C . LYS D 1 84 ? 15.655 29.528 13.162 1.00 25.33 84 LYS D C 1
ATOM 5994 O O . LYS D 1 84 ? 15.039 28.989 12.264 1.00 23.09 84 LYS D O 1
ATOM 6000 N N . ASN D 1 85 ? 16.809 29.056 13.594 1.00 25.00 85 ASN D N 1
ATOM 6001 C CA . ASN D 1 85 ? 17.394 27.931 12.919 1.00 19.70 85 ASN D CA 1
ATOM 6002 C C . ASN D 1 85 ? 18.538 27.296 13.710 1.00 22.04 85 ASN D C 1
ATOM 6003 O O . ASN D 1 85 ? 19.058 27.897 14.650 1.00 31.75 85 ASN D O 1
ATOM 6008 N N . LEU D 1 86 ? 18.980 26.110 13.279 1.00 13.64 86 LEU D N 1
ATOM 6009 C CA . LEU D 1 86 ? 20.045 25.388 13.956 1.00 7.94 86 LEU D CA 1
ATOM 6010 C C . LEU D 1 86 ? 21.260 26.221 14.262 1.00 14.84 86 LEU D C 1
ATOM 6011 O O . LEU D 1 86 ? 21.842 26.161 15.354 1.00 20.25 86 LEU D O 1
ATOM 6016 N N . LYS D 1 87 ? 21.631 27.003 13.273 1.00 12.86 87 LYS D N 1
ATOM 6017 C CA . LYS D 1 87 ? 22.814 27.837 13.403 1.00 16.47 87 LYS D CA 1
ATOM 6018 C C . LYS D 1 87 ? 22.738 28.758 14.566 1.00 17.63 87 LYS D C 1
ATOM 6019 O O . LYS D 1 87 ? 23.649 28.797 15.371 1.00 27.41 87 LYS D O 1
ATOM 6025 N N . GLU D 1 88 ? 21.619 29.435 14.623 1.00 8.70 88 GLU D N 1
ATOM 6026 C CA . GLU D 1 88 ? 21.303 30.356 15.675 1.00 11.62 88 GLU D CA 1
ATOM 6027 C C . GLU D 1 88 ? 21.202 29.661 16.990 1.00 18.30 88 GLU D C 1
ATOM 6028 O O . GLU D 1 88 ? 21.810 30.045 17.983 1.00 23.26 88 GLU D O 1
ATOM 6034 N N . ARG D 1 89 ? 20.354 28.669 16.978 1.00 10.56 89 ARG D N 1
ATOM 6035 C CA . ARG D 1 89 ? 20.091 27.869 18.132 1.00 9.51 89 ARG D CA 1
ATOM 6036 C C . ARG D 1 89 ? 21.395 27.407 18.714 1.00 9.97 89 ARG D C 1
ATOM 6037 O O . ARG D 1 89 ? 21.687 27.478 19.915 1.00 10.78 89 ARG D O 1
ATOM 6045 N N . THR D 1 90 ? 22.256 27.014 17.808 1.00 1.00 90 THR D N 1
ATOM 6046 C CA . THR D 1 90 ? 23.577 26.570 18.275 1.00 1.00 90 THR D CA 1
ATOM 6047 C C . THR D 1 90 ? 24.384 27.644 19.039 1.00 12.66 90 THR D C 1
ATOM 6048 O O . THR D 1 90 ? 24.954 27.409 20.116 1.00 12.11 90 THR D O 1
ATOM 6052 N N . LEU D 1 91 ? 24.354 28.876 18.510 1.00 5.25 91 LEU D N 1
ATOM 6053 C CA . LEU D 1 91 ? 25.047 29.981 19.121 1.00 1.00 91 LEU D CA 1
ATOM 6054 C C . LEU D 1 91 ? 24.482 30.341 20.452 1.00 9.46 91 LEU D C 1
ATOM 6055 O O . LEU D 1 91 ? 25.190 30.520 21.430 1.00 13.34 91 LEU D O 1
ATOM 6060 N N . ILE D 1 92 ? 23.180 30.441 20.462 1.00 6.98 92 ILE D N 1
ATOM 6061 C CA . ILE D 1 92 ? 22.460 30.809 21.650 1.00 5.61 92 ILE D CA 1
ATOM 6062 C C . ILE D 1 92 ? 22.766 29.821 22.725 1.00 12.34 92 ILE D C 1
ATOM 6063 O O . ILE D 1 92 ? 23.014 30.179 23.869 1.00 16.34 92 ILE D O 1
ATOM 6068 N N . ASP D 1 93 ? 22.794 28.559 22.325 1.00 5.23 93 ASP D N 1
ATOM 6069 C CA . ASP D 1 93 ? 23.071 27.520 23.291 1.00 3.41 93 ASP D CA 1
ATOM 6070 C C . ASP D 1 93 ? 24.440 27.690 23.944 1.00 13.46 93 ASP D C 1
ATOM 6071 O O . ASP D 1 93 ? 24.596 27.782 25.183 1.00 8.81 93 ASP D O 1
ATOM 6076 N N . MET D 1 94 ? 25.427 27.832 23.089 1.00 7.44 94 MET D N 1
ATOM 6077 C CA . MET D 1 94 ? 26.730 28.018 23.622 1.00 1.95 94 MET D CA 1
ATOM 6078 C C . MET D 1 94 ? 26.866 29.212 24.488 1.00 4.64 94 MET D C 1
ATOM 6079 O O . MET D 1 94 ? 27.519 29.170 25.528 1.00 7.26 94 MET D O 1
ATOM 6084 N N . TYR D 1 95 ? 26.259 30.298 24.050 1.00 3.29 95 TYR D N 1
ATOM 6085 C CA . TYR D 1 95 ? 26.404 31.523 24.799 1.00 1.00 95 TYR D CA 1
ATOM 6086 C C . TYR D 1 95 ? 25.840 31.336 26.157 1.00 6.98 95 TYR D C 1
ATOM 6087 O O . TYR D 1 95 ? 26.376 31.699 27.190 1.00 7.33 95 TYR D O 1
ATOM 6096 N N . VAL D 1 96 ? 24.711 30.734 26.127 1.00 4.16 96 VAL D N 1
ATOM 6097 C CA . VAL D 1 96 ? 24.057 30.479 27.367 1.00 2.88 96 VAL D CA 1
ATOM 6098 C C . VAL D 1 96 ? 24.860 29.605 28.291 1.00 6.46 96 VAL D C 1
ATOM 6099 O O . VAL D 1 96 ? 24.999 29.902 29.464 1.00 6.51 96 VAL D O 1
ATOM 6103 N N . GLU D 1 97 ? 25.372 28.488 27.789 1.00 1.62 97 GLU D N 1
ATOM 6104 C CA . GLU D 1 97 ? 26.151 27.638 28.694 1.00 2.81 97 GLU D CA 1
ATOM 6105 C C . GLU D 1 97 ? 27.360 28.348 29.252 1.00 9.85 97 GLU D C 1
ATOM 6106 O O . GLU D 1 97 ? 27.674 28.254 30.447 1.00 10.22 97 GLU D O 1
ATOM 6112 N N . GLY D 1 98 ? 28.037 29.071 28.385 1.00 7.21 98 GLY D N 1
ATOM 6113 C CA . GLY D 1 98 ? 29.207 29.801 28.853 1.00 2.67 98 GLY D CA 1
ATOM 6114 C C . GLY D 1 98 ? 28.797 30.763 29.928 1.00 3.56 98 GLY D C 1
ATOM 6115 O O . GLY D 1 98 ? 29.361 30.831 31.009 1.00 5.22 98 GLY D O 1
ATOM 6116 N N . THR D 1 99 ? 27.740 31.478 29.652 1.00 2.16 99 THR D N 1
ATOM 6117 C CA . THR D 1 99 ? 27.251 32.441 30.632 1.00 2.83 99 THR D CA 1
ATOM 6118 C C . THR D 1 99 ? 26.877 31.827 31.968 1.00 12.76 99 THR D C 1
ATOM 6119 O O . THR D 1 99 ? 27.299 32.322 33.014 1.00 12.87 99 THR D O 1
ATOM 6123 N N . LEU D 1 100 ? 26.155 30.704 31.933 1.00 6.88 100 LEU D N 1
ATOM 6124 C CA . LEU D 1 100 ? 25.812 29.979 33.169 1.00 3.94 100 LEU D CA 1
ATOM 6125 C C . LEU D 1 100 ? 27.058 29.583 33.963 1.00 8.49 100 LEU D C 1
ATOM 6126 O O . LEU D 1 100 ? 27.078 29.482 35.208 1.00 13.34 100 LEU D O 1
ATOM 6131 N N . ASP D 1 101 ? 28.141 29.394 33.255 1.00 1.00 101 ASP D N 1
ATOM 6132 C CA . ASP D 1 101 ? 29.345 29.083 33.986 1.00 2.36 101 ASP D CA 1
ATOM 6133 C C . ASP D 1 101 ? 29.872 30.260 34.784 1.00 8.45 101 ASP D C 1
ATOM 6134 O O . ASP D 1 101 ? 30.533 30.135 35.789 1.00 12.15 101 ASP D O 1
ATOM 6139 N N . LEU D 1 102 ? 29.589 31.422 34.307 1.00 8.68 102 LEU D N 1
ATOM 6140 C CA . LEU D 1 102 ? 29.993 32.625 34.970 1.00 4.32 102 LEU D CA 1
ATOM 6141 C C . LEU D 1 102 ? 29.049 32.903 36.098 1.00 10.80 102 LEU D C 1
ATOM 6142 O O . LEU D 1 102 ? 29.428 33.155 37.217 1.00 14.15 102 LEU D O 1
ATOM 6147 N N . LEU D 1 103 ? 27.785 32.822 35.793 1.00 6.51 103 LEU D N 1
ATOM 6148 C CA . LEU D 1 103 ? 26.761 33.024 36.773 1.00 1.50 103 LEU D CA 1
ATOM 6149 C C . LEU D 1 103 ? 26.910 32.135 37.978 1.00 3.09 103 LEU D C 1
ATOM 6150 O O . LEU D 1 103 ? 26.562 32.475 39.091 1.00 11.31 103 LEU D O 1
ATOM 6155 N N . GLU D 1 104 ? 27.443 30.976 37.770 1.00 3.47 104 GLU D N 1
ATOM 6156 C CA . GLU D 1 104 ? 27.638 30.050 38.858 1.00 3.16 104 GLU D CA 1
ATOM 6157 C C . GLU D 1 104 ? 28.419 30.618 39.997 1.00 10.60 104 GLU D C 1
ATOM 6158 O O . GLU D 1 104 ? 28.151 30.400 41.150 1.00 15.54 104 GLU D O 1
ATOM 6164 N N . LEU D 1 105 ? 29.386 31.390 39.660 1.00 7.71 105 LEU D N 1
ATOM 6165 C CA . LEU D 1 105 ? 30.159 32.055 40.678 1.00 2.89 105 LEU D CA 1
ATOM 6166 C C . LEU D 1 105 ? 29.278 32.884 41.607 1.00 9.81 105 LEU D C 1
ATOM 6167 O O . LEU D 1 105 ? 29.453 32.973 42.835 1.00 13.77 105 LEU D O 1
ATOM 6172 N N . LEU D 1 106 ? 28.327 33.519 40.989 1.00 7.80 106 LEU D N 1
ATOM 6173 C CA . LEU D 1 106 ? 27.416 34.330 41.770 1.00 6.10 106 LEU D CA 1
ATOM 6174 C C . LEU D 1 106 ? 26.540 33.444 42.649 1.00 14.47 106 LEU D C 1
ATOM 6175 O O . LEU D 1 106 ? 26.298 33.757 43.842 1.00 13.94 106 LEU D O 1
ATOM 6180 N N . ILE D 1 107 ? 26.041 32.347 42.033 1.00 5.24 107 ILE D N 1
ATOM 6181 C CA . ILE D 1 107 ? 25.208 31.351 42.747 1.00 4.29 107 ILE D CA 1
ATOM 6182 C C . ILE D 1 107 ? 25.848 30.719 43.966 1.00 16.36 107 ILE D C 1
ATOM 6183 O O . ILE D 1 107 ? 25.169 30.573 45.014 1.00 26.57 107 ILE D O 1
ATOM 6188 N N . MET D 1 108 ? 27.130 30.368 43.808 1.00 6.24 108 MET D N 1
ATOM 6189 C CA . MET D 1 108 ? 27.873 29.795 44.908 1.00 11.25 108 MET D CA 1
ATOM 6190 C C . MET D 1 108 ? 28.287 30.770 45.979 1.00 14.93 108 MET D C 1
ATOM 6191 O O . MET D 1 108 ? 28.511 30.398 47.105 1.00 18.42 108 MET D O 1
ATOM 6196 N N . HIS D 1 109 ? 28.492 31.997 45.591 1.00 12.04 109 HIS D N 1
ATOM 6197 C CA . HIS D 1 109 ? 29.010 33.015 46.442 1.00 8.78 109 HIS D CA 1
ATOM 6198 C C . HIS D 1 109 ? 28.601 33.056 47.882 1.00 13.15 109 HIS D C 1
ATOM 6199 O O . HIS D 1 109 ? 29.409 32.987 48.764 1.00 19.76 109 HIS D O 1
ATOM 6206 N N . PRO D 1 110 ? 27.338 33.179 48.131 1.00 12.54 110 PRO D N 1
ATOM 6207 C CA . PRO D 1 110 ? 26.822 33.234 49.491 1.00 9.73 110 PRO D CA 1
ATOM 6208 C C . PRO D 1 110 ? 27.131 32.047 50.348 1.00 21.00 110 PRO D C 1
ATOM 6209 O O . PRO D 1 110 ? 27.073 32.108 51.571 1.00 31.35 110 PRO D O 1
ATOM 6213 N N . PHE D 1 111 ? 27.464 30.942 49.758 1.00 15.41 111 PHE D N 1
ATOM 6214 C CA . PHE D 1 111 ? 27.751 29.798 50.599 1.00 9.17 111 PHE D CA 1
ATOM 6215 C C . PHE D 1 111 ? 29.226 29.569 50.888 1.00 23.69 111 PHE D C 1
ATOM 6216 O O . PHE D 1 111 ? 29.623 28.506 51.364 1.00 30.42 111 PHE D O 1
ATOM 6224 N N . LEU D 1 112 ? 30.027 30.532 50.487 1.00 20.71 112 LEU D N 1
ATOM 6225 C CA . LEU D 1 112 ? 31.462 30.533 50.683 1.00 19.56 112 LEU D CA 1
ATOM 6226 C C . LEU D 1 112 ? 31.718 30.989 52.072 1.00 33.83 112 LEU D C 1
ATOM 6227 O O . LEU D 1 112 ? 30.860 31.613 52.690 1.00 37.60 112 LEU D O 1
ATOM 6232 N N . LYS D 1 113 ? 32.936 30.717 52.506 1.00 34.66 113 LYS D N 1
ATOM 6233 C CA . LYS D 1 113 ? 33.416 31.174 53.782 1.00 34.60 113 LYS D CA 1
ATOM 6234 C C . LYS D 1 113 ? 33.884 32.575 53.530 1.00 48.05 113 LYS D C 1
ATOM 6235 O O . LYS D 1 113 ? 34.782 32.848 52.732 1.00 57.59 113 LYS D O 1
ATOM 6241 N N . PRO D 1 114 ? 33.196 33.431 54.186 1.00 47.13 114 PRO D N 1
ATOM 6242 C CA . PRO D 1 114 ? 33.366 34.883 54.229 1.00 50.56 114 PRO D CA 1
ATOM 6243 C C . PRO D 1 114 ? 34.755 35.400 53.832 1.00 62.15 114 PRO D C 1
ATOM 6244 O O . PRO D 1 114 ? 34.934 36.427 53.134 1.00 60.40 114 PRO D O 1
ATOM 6248 N N . ASP D 1 115 ? 35.745 34.656 54.288 1.00 66.54 115 ASP D N 1
ATOM 6249 C CA . ASP D 1 115 ? 37.103 34.965 53.954 1.00 73.05 115 ASP D CA 1
ATOM 6250 C C . ASP D 1 115 ? 37.288 34.799 52.430 1.00 65.55 115 ASP D C 1
ATOM 6251 O O . ASP D 1 115 ? 37.798 35.683 51.703 1.00 71.35 115 ASP D O 1
ATOM 6256 N N . ASP D 1 116 ? 36.827 33.649 51.941 1.00 41.01 116 ASP D N 1
ATOM 6257 C CA . ASP D 1 116 ? 36.919 33.329 50.543 1.00 34.94 116 ASP D CA 1
ATOM 6258 C C . ASP D 1 116 ? 35.992 34.131 49.675 1.00 31.13 116 ASP D C 1
ATOM 6259 O O . ASP D 1 116 ? 36.101 34.190 48.441 1.00 30.98 116 ASP D O 1
ATOM 6264 N N . GLN D 1 117 ? 35.035 34.733 50.316 1.00 20.22 117 GLN D N 1
ATOM 6265 C CA . GLN D 1 117 ? 34.101 35.461 49.546 1.00 20.01 117 GLN D CA 1
ATOM 6266 C C . GLN D 1 117 ? 34.711 36.572 48.772 1.00 30.67 117 GLN D C 1
ATOM 6267 O O . GLN D 1 117 ? 34.383 36.825 47.619 1.00 36.77 117 GLN D O 1
ATOM 6273 N N . GLN D 1 118 ? 35.638 37.205 49.416 1.00 33.21 118 GLN D N 1
ATOM 6274 C CA . GLN D 1 118 ? 36.301 38.304 48.793 1.00 34.93 118 GLN D CA 1
ATOM 6275 C C . GLN D 1 118 ? 37.231 37.945 47.667 1.00 32.72 118 GLN D C 1
ATOM 6276 O O . GLN D 1 118 ? 37.240 38.598 46.618 1.00 33.69 118 GLN D O 1
ATOM 6282 N N . LYS D 1 119 ? 38.003 36.899 47.882 1.00 28.62 119 LYS D N 1
ATOM 6283 C CA . LYS D 1 119 ? 38.889 36.457 46.833 1.00 25.84 119 LYS D CA 1
ATOM 6284 C C . LYS D 1 119 ? 38.073 36.171 45.561 1.00 26.95 119 LYS D C 1
ATOM 6285 O O . LYS D 1 119 ? 38.391 36.515 44.437 1.00 33.39 119 LYS D O 1
ATOM 6291 N N . GLU D 1 120 ? 36.924 35.629 45.801 1.00 19.79 120 GLU D N 1
ATOM 6292 C CA . GLU D 1 120 ? 35.974 35.252 44.806 1.00 17.74 120 GLU D CA 1
ATOM 6293 C C . GLU D 1 120 ? 35.406 36.321 43.944 1.00 19.67 120 GLU D C 1
ATOM 6294 O O . GLU D 1 120 ? 35.160 36.118 42.736 1.00 22.84 120 GLU D O 1
ATOM 6300 N N . VAL D 1 121 ? 35.155 37.437 44.594 1.00 5.57 121 VAL D N 1
ATOM 6301 C CA . VAL D 1 121 ? 34.667 38.532 43.844 1.00 6.59 121 VAL D CA 1
ATOM 6302 C C . VAL D 1 121 ? 35.718 38.960 42.838 1.00 17.69 121 VAL D C 1
ATOM 6303 O O . VAL D 1 121 ? 35.455 39.241 41.664 1.00 24.97 121 VAL D O 1
ATOM 6307 N N . VAL D 1 122 ? 36.926 39.002 43.315 1.00 9.06 122 VAL D N 1
ATOM 6308 C CA . VAL D 1 122 ? 38.017 39.342 42.438 1.00 13.35 122 VAL D CA 1
ATOM 6309 C C . VAL D 1 122 ? 38.054 38.382 41.278 1.00 18.92 122 VAL D C 1
ATOM 6310 O O . VAL D 1 122 ? 38.136 38.771 40.089 1.00 19.82 122 VAL D O 1
ATOM 6314 N N . ASN D 1 123 ? 37.884 37.109 41.614 1.00 15.18 123 ASN D N 1
ATOM 6315 C CA . ASN D 1 123 ? 37.849 36.159 40.521 1.00 12.95 123 ASN D CA 1
ATOM 6316 C C . ASN D 1 123 ? 36.739 36.357 39.496 1.00 15.30 123 ASN D C 1
ATOM 6317 O O . ASN D 1 123 ? 36.987 36.272 38.280 1.00 18.14 123 ASN D O 1
ATOM 6322 N N . MET D 1 124 ? 35.515 36.619 39.946 1.00 5.42 124 MET D N 1
ATOM 6323 C CA . MET D 1 124 ? 34.441 36.865 38.988 1.00 2.66 124 MET D CA 1
ATOM 6324 C C . MET D 1 124 ? 34.831 37.982 38.117 1.00 12.04 124 MET D C 1
ATOM 6325 O O . MET D 1 124 ? 34.589 37.942 36.911 1.00 15.26 124 MET D O 1
ATOM 6330 N N . ALA D 1 125 ? 35.416 38.996 38.765 1.00 8.41 125 ALA D N 1
ATOM 6331 C CA . ALA D 1 125 ? 35.796 40.173 37.970 1.00 8.92 125 ALA D CA 1
ATOM 6332 C C . ALA D 1 125 ? 36.707 39.745 36.871 1.00 16.57 125 ALA D C 1
ATOM 6333 O O . ALA D 1 125 ? 36.445 39.992 35.706 1.00 19.75 125 ALA D O 1
ATOM 6335 N N . GLN D 1 126 ? 37.751 39.023 37.251 1.00 7.08 126 GLN D N 1
ATOM 6336 C CA . GLN D 1 126 ? 38.673 38.608 36.214 1.00 3.18 126 GLN D CA 1
ATOM 6337 C C . GLN D 1 126 ? 38.097 37.742 35.122 1.00 13.31 126 GLN D C 1
ATOM 6338 O O . GLN D 1 126 ? 38.408 37.917 33.930 1.00 13.84 126 GLN D O 1
ATOM 6344 N N . LYS D 1 127 ? 37.255 36.782 35.508 1.00 6.91 127 LYS D N 1
ATOM 6345 C CA . LYS D 1 127 ? 36.722 35.925 34.506 1.00 7.02 127 LYS D CA 1
ATOM 6346 C C . LYS D 1 127 ? 35.871 36.687 33.549 1.00 12.38 127 LYS D C 1
ATOM 6347 O O . LYS D 1 127 ? 35.907 36.471 32.335 1.00 11.43 127 LYS D O 1
ATOM 6353 N N . ALA D 1 128 ? 35.038 37.551 34.139 1.00 5.41 128 ALA D N 1
ATOM 6354 C CA . ALA D 1 128 ? 34.123 38.307 33.347 1.00 1.00 128 ALA D CA 1
ATOM 6355 C C . ALA D 1 128 ? 34.884 39.091 32.314 1.0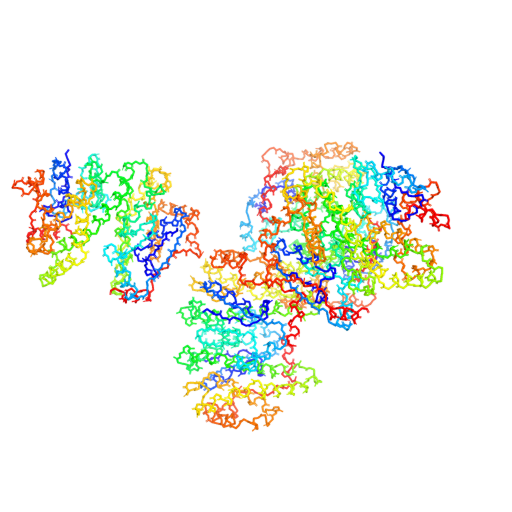0 6.77 128 ALA D C 1
ATOM 6356 O O . ALA D 1 128 ? 34.617 39.075 31.113 1.00 9.61 128 ALA D O 1
ATOM 6358 N N . ILE D 1 129 ? 35.848 39.807 32.825 1.00 4.19 129 ILE D N 1
ATOM 6359 C CA . ILE D 1 129 ? 36.648 40.742 32.051 1.00 8.94 129 ILE D CA 1
ATOM 6360 C C . ILE D 1 129 ? 37.429 40.074 30.980 1.00 12.61 129 ILE D C 1
ATOM 6361 O O . ILE D 1 129 ? 37.628 40.553 29.878 1.00 22.81 129 ILE D O 1
ATOM 6366 N N . ILE D 1 130 ? 38.005 39.005 31.359 1.00 8.64 130 ILE D N 1
ATOM 6367 C CA . ILE D 1 130 ? 38.864 38.306 30.435 1.00 10.81 130 ILE D CA 1
ATOM 6368 C C . ILE D 1 130 ? 38.249 37.220 29.589 1.00 10.87 130 ILE D C 1
ATOM 6369 O O . ILE D 1 130 ? 38.593 37.067 28.442 1.00 13.33 130 ILE D O 1
ATOM 6374 N N . ARG D 1 131 ? 37.382 36.440 30.173 1.00 3.96 131 ARG D N 1
ATOM 6375 C CA . ARG D 1 131 ? 36.871 35.321 29.474 1.00 1.93 131 ARG D CA 1
ATOM 6376 C C . ARG D 1 131 ? 35.558 35.483 28.803 1.00 6.36 131 ARG D C 1
ATOM 6377 O O . ARG D 1 131 ? 35.427 34.946 27.718 1.00 12.60 131 ARG D O 1
ATOM 6385 N N . TYR D 1 132 ? 34.638 36.260 29.390 1.00 7.37 132 TYR D N 1
ATOM 6386 C CA . TYR D 1 132 ? 33.299 36.441 28.826 1.00 3.84 132 TYR D CA 1
ATOM 6387 C C . TYR D 1 132 ? 32.955 37.725 28.116 1.00 8.16 132 TYR D C 1
ATOM 6388 O O . TYR D 1 132 ? 32.523 37.728 26.936 1.00 8.00 132 TYR D O 1
ATOM 6397 N N . PHE D 1 133 ? 33.034 38.820 28.859 1.00 5.39 133 PHE D N 1
ATOM 6398 C CA . PHE D 1 133 ? 32.663 40.120 28.300 1.00 2.99 133 PHE D CA 1
ATOM 6399 C C . PHE D 1 133 ? 33.240 40.403 26.905 1.00 14.49 133 PHE D C 1
ATOM 6400 O O . PHE D 1 133 ? 32.650 40.966 25.959 1.00 18.06 133 PHE D O 1
ATOM 6408 N N . PRO D 1 134 ? 34.435 39.960 26.733 1.00 8.58 134 PRO D N 1
ATOM 6409 C CA . PRO D 1 134 ? 35.082 40.248 25.470 1.00 2.15 134 PRO D CA 1
ATOM 6410 C C . PRO D 1 134 ? 34.492 39.600 24.231 1.00 13.92 134 PRO D C 1
ATOM 6411 O O . PRO D 1 134 ? 34.555 40.132 23.133 1.00 16.26 134 PRO D O 1
ATOM 6415 N N . VAL D 1 135 ? 33.867 38.465 24.446 1.00 12.60 135 VAL D N 1
ATOM 6416 C CA . VAL D 1 135 ? 33.286 37.677 23.417 1.00 3.53 135 VAL D CA 1
ATOM 6417 C C . VAL D 1 135 ? 32.039 38.366 22.965 1.00 9.74 135 VAL D C 1
ATOM 6418 O O . VAL D 1 135 ? 31.768 38.542 21.794 1.00 15.21 135 VAL D O 1
ATOM 6422 N N . PHE D 1 136 ? 31.306 38.768 23.945 1.00 1.86 136 PHE D N 1
ATOM 6423 C CA . PHE D 1 136 ? 30.061 39.385 23.640 1.00 1.00 136 PHE D CA 1
ATOM 6424 C C . PHE D 1 136 ? 30.259 40.739 23.073 1.00 7.71 136 PHE D C 1
ATOM 6425 O O . PHE D 1 136 ? 29.598 41.089 22.104 1.00 13.38 136 PHE D O 1
ATOM 6433 N N . GLU D 1 137 ? 31.169 41.498 23.697 1.00 5.46 137 GLU D N 1
ATOM 6434 C CA . GLU D 1 137 ? 31.469 42.812 23.194 1.00 8.33 137 GLU D CA 1
ATOM 6435 C C . GLU D 1 137 ? 31.829 42.747 21.700 1.00 15.69 137 GLU D C 1
ATOM 6436 O O . GLU D 1 137 ? 31.307 43.428 20.827 1.00 20.46 137 GLU D O 1
ATOM 6442 N N . LYS D 1 138 ? 32.662 41.824 21.356 1.00 5.87 138 LYS D N 1
ATOM 6443 C CA . LYS D 1 138 ? 33.011 41.690 19.975 1.00 1.66 138 LYS D CA 1
ATOM 6444 C C . LYS D 1 138 ? 31.893 41.230 19.095 1.00 15.78 138 LYS D C 1
ATOM 6445 O O . LYS D 1 138 ? 31.842 41.549 17.952 1.00 21.84 138 LYS D O 1
ATOM 6451 N N . ILE D 1 139 ? 31.022 40.412 19.593 1.00 16.05 139 ILE D N 1
ATOM 6452 C CA . ILE D 1 139 ? 29.945 39.938 18.761 1.00 11.73 139 ILE D CA 1
ATOM 6453 C C . ILE D 1 139 ? 29.106 41.081 18.307 1.00 18.87 139 ILE D C 1
ATOM 6454 O O . ILE D 1 139 ? 28.804 41.228 17.128 1.00 25.87 139 ILE D O 1
ATOM 6459 N N . LEU D 1 140 ? 28.740 41.840 19.310 1.00 8.73 140 LEU D N 1
ATOM 6460 C CA . LEU D 1 140 ? 27.898 43.010 19.194 1.00 9.66 140 LEU D CA 1
ATOM 6461 C C . LEU D 1 140 ? 28.520 44.059 18.342 1.00 19.86 140 LEU D C 1
ATOM 6462 O O . LEU D 1 140 ? 27.823 44.771 17.618 1.00 20.31 140 LEU D O 1
ATOM 6467 N N . ARG D 1 141 ? 29.810 44.243 18.593 1.00 18.13 141 ARG D N 1
ATOM 6468 C CA . ARG D 1 141 ? 30.554 45.250 17.886 1.00 15.20 141 ARG D CA 1
ATOM 6469 C C . ARG D 1 141 ? 30.609 44.772 16.480 1.00 23.36 141 ARG D C 1
ATOM 6470 O O . ARG D 1 141 ? 30.559 45.475 15.508 1.00 26.77 141 ARG D O 1
ATOM 6478 N N . GLY D 1 142 ? 30.619 43.510 16.327 1.00 26.73 142 GLY D N 1
ATOM 6479 C CA . GLY D 1 142 ? 30.715 43.067 14.977 1.00 22.08 142 GLY D CA 1
ATOM 6480 C C . GLY D 1 142 ? 29.480 43.164 14.116 1.00 28.74 142 GLY D C 1
ATOM 6481 O O . GLY D 1 142 ? 29.608 43.111 12.930 1.00 37.30 142 GLY D O 1
ATOM 6482 N N . HIS D 1 143 ? 28.273 43.228 14.647 1.00 26.32 143 HIS D N 1
ATOM 6483 C CA . HIS D 1 143 ? 27.104 43.232 13.753 1.00 15.58 143 HIS D CA 1
ATOM 6484 C C . HIS D 1 143 ? 26.239 44.458 13.932 1.00 22.64 143 HIS D C 1
ATOM 6485 O O . HIS D 1 143 ? 25.316 44.721 13.157 1.00 32.45 143 HIS D O 1
ATOM 6492 N N . GLY D 1 144 ? 26.532 45.178 15.010 1.00 12.56 144 GLY D N 1
ATOM 6493 C CA . GLY D 1 144 ? 25.849 46.384 15.352 1.00 11.41 144 GLY D CA 1
ATOM 6494 C C . GLY D 1 144 ? 24.417 46.204 15.841 1.00 29.14 144 GLY D C 1
ATOM 6495 O O . GLY D 1 144 ? 23.800 47.231 16.111 1.00 40.79 144 GLY D O 1
ATOM 6496 N N . GLN D 1 145 ? 23.906 44.952 15.909 1.00 18.28 145 GLN D N 1
ATOM 6497 C CA . GLN D 1 145 ? 22.528 44.772 16.376 1.00 11.15 145 GLN D CA 1
ATOM 6498 C C . GLN D 1 145 ? 22.340 44.852 17.861 1.00 10.67 145 GLN D C 1
ATOM 6499 O O . GLN D 1 145 ? 23.309 44.962 18.644 1.00 11.31 145 GLN D O 1
ATOM 6505 N N . SER D 1 146 ? 21.091 44.907 18.257 1.00 7.31 146 SER D N 1
ATOM 6506 C CA . SER D 1 146 ? 20.879 45.035 19.686 1.00 15.43 146 SER D CA 1
ATOM 6507 C C . SER D 1 146 ? 20.751 43.714 20.424 1.00 19.58 146 SER D C 1
ATOM 6508 O O . SER D 1 146 ? 20.597 43.739 21.624 1.00 20.76 146 SER D O 1
ATOM 6511 N N . PHE D 1 147 ? 20.847 42.621 19.691 1.00 12.42 147 PHE D N 1
ATOM 6512 C CA . PHE D 1 147 ? 20.757 41.298 20.196 1.00 12.85 147 PHE D CA 1
ATOM 6513 C C . PHE D 1 147 ? 21.952 40.537 19.794 1.00 17.51 147 PHE D C 1
ATOM 6514 O O . PHE D 1 147 ? 22.475 40.806 18.745 1.00 17.01 147 PHE D O 1
ATOM 6522 N N . LEU D 1 148 ? 22.328 39.565 20.615 1.00 14.06 148 LEU D N 1
ATOM 6523 C CA . LEU D 1 148 ? 23.498 38.747 20.356 1.00 7.29 148 LEU D CA 1
ATOM 6524 C C . LEU D 1 148 ? 23.382 37.923 19.096 1.00 14.68 148 LEU D C 1
ATOM 6525 O O . LEU D 1 148 ? 24.366 37.704 18.316 1.00 11.93 148 LEU D O 1
ATOM 6530 N N . VAL D 1 149 ? 22.166 37.423 18.956 1.00 7.19 149 VAL D N 1
ATOM 6531 C CA . VAL D 1 149 ? 21.860 36.543 17.865 1.00 8.20 149 VAL D CA 1
ATOM 6532 C C . VAL D 1 149 ? 20.498 36.822 17.242 1.00 17.89 149 VAL D C 1
ATOM 6533 O O . VAL D 1 149 ? 19.484 37.081 17.937 1.00 13.91 149 VAL D O 1
ATOM 6537 N N . GLY D 1 150 ? 20.544 36.754 15.910 1.00 11.92 150 GLY D N 1
ATOM 6538 C CA . GLY D 1 150 ? 19.410 36.902 15.018 1.00 14.38 150 GLY D CA 1
ATOM 6539 C C . GLY D 1 150 ? 18.593 38.197 15.078 1.00 20.27 150 GLY D C 1
ATOM 6540 O O . GLY D 1 150 ? 17.440 38.249 14.661 1.00 25.89 150 GLY D O 1
ATOM 6541 N N . ASN D 1 151 ? 19.167 39.211 15.624 1.00 19.63 151 ASN D N 1
ATOM 6542 C CA . ASN D 1 151 ? 18.470 40.458 15.693 1.00 19.72 151 ASN D CA 1
ATOM 6543 C C . ASN D 1 151 ? 17.145 40.395 16.338 1.00 18.61 151 ASN D C 1
ATOM 6544 O O . ASN D 1 151 ? 16.229 41.099 16.010 1.00 28.97 151 ASN D O 1
ATOM 6549 N N . GLN D 1 152 ? 17.074 39.495 17.240 1.00 18.45 152 GLN D N 1
ATOM 6550 C CA . GLN D 1 152 ? 15.926 39.327 18.077 1.00 16.11 152 GLN D CA 1
ATOM 6551 C C . GLN D 1 152 ? 16.363 38.811 19.437 1.00 21.81 152 GLN D C 1
ATOM 6552 O O . GLN D 1 152 ? 17.470 38.262 19.629 1.00 26.92 152 GLN D O 1
ATOM 6558 N N . LEU D 1 153 ? 15.514 39.058 20.394 1.00 9.82 153 LEU D N 1
ATOM 6559 C CA . LEU D 1 153 ? 15.810 38.624 21.725 1.00 8.50 153 LEU D CA 1
ATOM 6560 C C . LEU D 1 153 ? 15.848 37.105 21.745 1.00 17.38 153 LEU D C 1
ATOM 6561 O O . LEU D 1 153 ? 15.053 36.435 21.090 1.00 22.43 153 LEU D O 1
ATOM 6566 N N . SER D 1 154 ? 16.807 36.614 22.500 1.00 9.75 154 SER D N 1
ATOM 6567 C CA . SER D 1 154 ? 17.045 35.234 22.659 1.00 5.01 154 SER D CA 1
ATOM 6568 C C . SER D 1 154 ? 17.308 34.969 24.102 1.00 12.22 154 SER D C 1
ATOM 6569 O O . SER D 1 154 ? 17.470 35.836 24.965 1.00 13.00 154 SER D O 1
ATOM 6572 N N . LEU D 1 155 ? 17.311 33.712 24.365 1.00 9.77 155 LEU D N 1
ATOM 6573 C CA . LEU D 1 155 ? 17.601 33.273 25.694 1.00 7.09 155 LEU D CA 1
ATOM 6574 C C . LEU D 1 155 ? 19.002 33.747 26.097 1.00 11.75 155 LEU D C 1
ATOM 6575 O O . LEU D 1 155 ? 19.269 34.065 27.237 1.00 13.82 155 LEU D O 1
ATOM 6580 N N . ALA D 1 156 ? 19.922 33.819 25.133 1.00 4.41 156 ALA D N 1
ATOM 6581 C CA . ALA D 1 156 ? 21.263 34.258 25.427 1.00 1.00 156 ALA D CA 1
ATOM 6582 C C . ALA D 1 156 ? 21.285 35.687 25.990 1.00 9.58 156 ALA D C 1
ATOM 6583 O O . ALA D 1 156 ? 21.984 36.010 26.976 1.00 11.69 156 ALA D O 1
ATOM 6585 N N . ASP D 1 157 ? 20.475 36.566 25.408 1.00 3.22 157 ASP D N 1
ATOM 6586 C CA . ASP D 1 157 ? 20.467 37.928 25.902 1.00 1.00 157 ASP D CA 1
ATOM 6587 C C . ASP D 1 157 ? 19.924 38.007 27.326 1.00 6.79 157 ASP D C 1
ATOM 6588 O O . ASP D 1 157 ? 20.385 38.761 28.179 1.00 9.32 157 ASP D O 1
ATOM 6593 N N . VAL D 1 158 ? 18.898 37.259 27.628 1.00 2.97 158 VAL D N 1
ATOM 6594 C CA . VAL D 1 158 ? 18.382 37.371 28.997 1.00 3.11 158 VAL D CA 1
ATOM 6595 C C . VAL D 1 158 ? 19.375 36.922 30.059 1.00 12.25 158 VAL D C 1
ATOM 6596 O O . VAL D 1 158 ? 19.565 37.563 31.098 1.00 12.12 158 VAL D O 1
ATOM 6600 N N . ILE D 1 159 ? 19.996 35.765 29.816 1.00 8.29 159 ILE D N 1
ATOM 6601 C CA . ILE D 1 159 ? 20.936 35.221 30.786 1.00 4.76 159 ILE D CA 1
ATOM 6602 C C . ILE D 1 159 ? 22.120 36.126 30.977 1.00 8.02 159 ILE D C 1
ATOM 6603 O O . ILE D 1 159 ? 22.640 36.301 32.081 1.00 12.26 159 ILE D O 1
ATOM 6608 N N . LEU D 1 160 ? 22.512 36.719 29.866 1.00 1.91 160 LEU D N 1
ATOM 6609 C CA . LEU D 1 160 ? 23.635 37.619 29.878 1.00 3.04 160 LEU D CA 1
ATOM 6610 C C . LEU D 1 160 ? 23.283 38.846 30.620 1.00 6.29 160 LEU D C 1
ATOM 6611 O O . LEU D 1 160 ? 23.972 39.238 31.558 1.00 12.58 160 LEU D O 1
ATOM 6616 N N . LEU D 1 161 ? 22.143 39.389 30.271 1.00 1.00 161 LEU D N 1
ATOM 6617 C CA . LEU D 1 161 ? 21.671 40.519 31.020 1.00 2.24 161 LEU D CA 1
ATOM 6618 C C . LEU D 1 161 ? 21.568 40.224 32.514 1.00 6.32 161 LEU D C 1
ATOM 6619 O O . LEU D 1 161 ? 22.021 40.962 33.390 1.00 7.38 161 LEU D O 1
ATOM 6624 N N . GLN D 1 162 ? 20.998 39.094 32.819 1.00 1.00 162 GLN D N 1
ATOM 6625 C CA . GLN D 1 162 ? 20.854 38.762 34.219 1.00 2.60 162 GLN D CA 1
ATOM 6626 C C . GLN D 1 162 ? 22.151 38.733 34.993 1.00 9.76 162 GLN D C 1
ATOM 6627 O O . GLN D 1 162 ? 22.258 39.252 36.096 1.00 13.96 162 GLN D O 1
ATOM 6633 N N . THR D 1 163 ? 23.129 38.153 34.322 1.00 8.32 163 THR D N 1
ATOM 6634 C CA . THR D 1 163 ? 24.447 37.946 34.864 1.00 6.48 163 THR D CA 1
ATOM 6635 C C . THR D 1 163 ? 25.228 39.226 35.032 1.00 10.48 163 THR D C 1
ATOM 6636 O O . THR D 1 163 ? 25.837 39.524 36.057 1.00 9.86 163 THR D O 1
ATOM 6640 N N . ILE D 1 164 ? 25.238 39.990 33.987 1.00 6.30 164 ILE D N 1
ATOM 6641 C CA . ILE D 1 164 ? 25.919 41.258 34.042 1.00 5.83 164 ILE D CA 1
ATOM 6642 C C . ILE D 1 164 ? 25.375 42.111 35.185 1.00 10.33 164 ILE D C 1
ATOM 6643 O O . ILE D 1 164 ? 26.108 42.644 36.049 1.00 8.32 164 ILE D O 1
ATOM 6648 N N . LEU D 1 165 ? 24.046 42.200 35.245 1.00 1.85 165 LEU D N 1
ATOM 6649 C CA . LEU D 1 165 ? 23.504 42.988 36.334 1.00 1.15 165 LEU D CA 1
ATOM 6650 C C . LEU D 1 165 ? 23.866 42.496 37.699 1.00 7.95 165 LEU D C 1
ATOM 6651 O O . LEU D 1 165 ? 24.034 43.261 38.636 1.00 14.91 165 LEU D O 1
ATOM 6656 N N . ALA D 1 166 ? 23.907 41.198 37.826 1.00 8.71 166 ALA D N 1
ATOM 6657 C CA . ALA D 1 166 ? 24.258 40.612 39.099 1.00 1.59 166 ALA D CA 1
ATOM 6658 C C . ALA D 1 166 ? 25.695 40.913 39.459 1.00 7.30 166 ALA D C 1
ATOM 6659 O O . ALA D 1 166 ? 26.057 41.137 40.602 1.00 7.68 166 ALA D O 1
ATOM 6661 N N . LEU D 1 167 ? 26.536 40.927 38.451 1.00 4.92 167 LEU D N 1
ATOM 6662 C CA . LEU D 1 167 ? 27.913 41.204 38.686 1.00 4.32 167 LEU D CA 1
ATOM 6663 C C . LEU D 1 167 ? 28.038 42.637 39.096 1.00 12.12 167 LEU D C 1
ATOM 6664 O O . LEU D 1 167 ? 28.751 42.982 40.047 1.00 11.02 167 LEU D O 1
ATOM 6669 N N . GLU D 1 168 ? 27.320 43.480 38.362 1.00 7.20 168 GLU D N 1
ATOM 6670 C CA . GLU D 1 168 ? 27.394 44.882 38.704 1.00 5.64 168 GLU D CA 1
ATOM 6671 C C . GLU D 1 168 ? 26.982 45.166 40.118 1.00 13.17 168 GLU D C 1
ATOM 6672 O O . GLU D 1 168 ? 27.341 46.176 40.711 1.00 20.60 168 GLU D O 1
ATOM 6678 N N . GLU D 1 169 ? 26.181 44.314 40.655 1.00 3.60 169 GLU D N 1
ATOM 6679 C CA . GLU D 1 169 ? 25.837 44.544 42.014 1.00 3.76 169 GLU D CA 1
ATOM 6680 C C . GLU D 1 169 ? 27.068 44.421 42.859 1.00 13.90 169 GLU D C 1
ATOM 6681 O O . GLU D 1 169 ? 27.148 45.071 43.874 1.00 20.41 169 GLU D O 1
ATOM 6687 N N . LYS D 1 170 ? 28.022 43.579 42.484 1.00 13.87 170 LYS D N 1
ATOM 6688 C CA . LYS D 1 170 ? 29.216 43.459 43.302 1.00 10.02 170 LYS D CA 1
ATOM 6689 C C . LYS D 1 170 ? 30.363 44.310 42.776 1.00 19.17 170 LYS D C 1
ATOM 6690 O O . LYS D 1 170 ? 31.227 44.730 43.551 1.00 19.33 170 LYS D O 1
ATOM 6696 N N . ILE D 1 171 ? 30.399 44.515 41.450 1.00 13.36 171 ILE D N 1
ATOM 6697 C CA . ILE D 1 171 ? 31.472 45.269 40.789 1.00 7.24 171 ILE D CA 1
ATOM 6698 C C . ILE D 1 171 ? 30.868 46.122 39.728 1.00 13.74 171 ILE D C 1
ATOM 6699 O O . ILE D 1 171 ? 30.748 45.795 38.540 1.00 23.49 171 ILE D O 1
ATOM 6704 N N . PRO D 1 172 ? 30.491 47.208 40.257 1.00 7.06 172 PRO D N 1
ATOM 6705 C CA . PRO D 1 172 ? 29.728 48.246 39.666 1.00 9.45 172 PRO D CA 1
ATOM 6706 C C . PRO D 1 172 ? 30.228 48.806 38.402 1.00 17.10 172 PRO D C 1
ATOM 6707 O O . PRO D 1 172 ? 29.418 49.289 37.647 1.00 16.45 172 PRO D O 1
ATOM 6711 N N . ASN D 1 173 ? 31.525 48.742 38.212 1.00 15.91 173 ASN D N 1
ATOM 6712 C CA . ASN D 1 173 ? 32.183 49.262 37.034 1.00 14.15 173 ASN D CA 1
ATOM 6713 C C . ASN D 1 173 ? 32.700 48.142 36.193 1.00 21.82 173 ASN D C 1
ATOM 6714 O O . ASN D 1 173 ? 33.623 48.292 35.438 1.00 26.37 173 ASN D O 1
ATOM 6719 N N . ILE D 1 174 ? 32.150 46.982 36.370 1.00 17.65 174 ILE D N 1
ATOM 6720 C CA . ILE D 1 174 ? 32.668 45.888 35.642 1.00 10.65 174 ILE D CA 1
ATOM 6721 C C . ILE D 1 174 ? 32.556 46.053 34.138 1.00 15.63 174 ILE D C 1
ATOM 6722 O O . ILE D 1 174 ? 33.384 45.570 33.371 1.00 22.04 174 ILE D O 1
ATOM 6727 N N . LEU D 1 175 ? 31.573 46.842 33.698 1.00 13.16 175 LEU D N 1
ATOM 6728 C CA . LEU D 1 175 ? 31.364 47.046 32.262 1.00 10.15 175 LEU D CA 1
ATOM 6729 C C . LEU D 1 175 ? 32.085 48.225 31.632 1.00 23.77 175 LEU D C 1
ATOM 6730 O O . LEU D 1 175 ? 31.924 48.496 30.416 1.00 21.65 175 LEU D O 1
ATOM 6735 N N . SER D 1 176 ? 32.797 48.936 32.503 1.00 22.38 176 SER D N 1
ATOM 6736 C CA . SER D 1 176 ? 33.581 50.117 32.170 1.00 20.12 176 SER D CA 1
ATOM 6737 C C . SER D 1 176 ? 34.244 49.944 30.832 1.00 19.57 176 SER D C 1
ATOM 6738 O O . SER D 1 176 ? 34.040 50.713 29.934 1.00 36.15 176 SER D O 1
ATOM 6741 N N . ALA D 1 177 ? 35.024 48.918 30.661 1.00 14.43 177 ALA D N 1
ATOM 6742 C CA . ALA D 1 177 ? 35.683 48.745 29.387 1.00 7.83 177 ALA D CA 1
ATOM 6743 C C . ALA D 1 177 ? 34.872 48.133 28.260 1.00 15.57 177 ALA D C 1
ATOM 6744 O O . ALA D 1 177 ? 35.516 47.841 27.244 1.00 21.58 177 ALA D O 1
ATOM 6746 N N . PHE D 1 178 ? 33.541 47.935 28.447 1.00 6.27 178 PHE D N 1
ATOM 6747 C CA . PHE D 1 178 ? 32.673 47.307 27.470 1.00 9.20 178 PHE D CA 1
ATOM 6748 C C . PHE D 1 178 ? 31.490 48.147 27.144 1.00 18.14 178 PHE D C 1
ATOM 6749 O O . PHE D 1 178 ? 30.370 47.928 27.544 1.00 24.51 178 PHE D O 1
ATOM 6757 N N . PRO D 1 179 ? 31.800 49.112 26.377 1.00 20.81 179 PRO D N 1
ATOM 6758 C CA . PRO D 1 179 ? 30.923 50.142 25.880 1.00 19.51 179 PRO D CA 1
ATOM 6759 C C . PRO D 1 179 ? 29.790 49.553 25.085 1.00 24.18 179 PRO D C 1
ATOM 6760 O O . PRO D 1 179 ? 28.653 49.972 25.236 1.00 26.95 179 PRO D O 1
ATOM 6764 N N . PHE D 1 180 ? 30.080 48.558 24.264 1.00 16.21 180 PHE D N 1
ATOM 6765 C CA . PHE D 1 180 ? 28.982 47.909 23.559 1.00 14.12 180 PHE D CA 1
ATOM 6766 C C . PHE D 1 180 ? 28.072 47.209 24.537 1.00 18.51 180 PHE D C 1
ATOM 6767 O O . PHE D 1 180 ? 26.854 47.363 24.484 1.00 18.74 180 PHE D O 1
ATOM 6775 N N . LEU D 1 181 ? 28.695 46.469 25.467 1.00 8.93 181 LEU D N 1
ATOM 6776 C CA . LEU D 1 181 ? 27.925 45.784 26.450 1.00 9.86 181 LEU D CA 1
ATOM 6777 C C . LEU D 1 181 ? 27.143 46.785 27.269 1.00 12.03 181 LEU D C 1
ATOM 6778 O O . LEU D 1 181 ? 25.981 46.552 27.679 1.00 13.20 181 LEU D O 1
ATOM 6783 N N . GLN D 1 182 ? 27.732 47.947 27.500 1.00 9.34 182 GLN D N 1
ATOM 6784 C CA . GLN D 1 182 ? 26.941 48.888 28.295 1.00 8.76 182 GLN D CA 1
ATOM 6785 C C . GLN D 1 182 ? 25.710 49.329 27.573 1.00 14.41 182 GLN D C 1
ATOM 6786 O O . GLN D 1 182 ? 24.636 49.394 28.108 1.00 16.30 182 GLN D O 1
ATOM 6792 N N . GLU D 1 183 ? 25.854 49.636 26.326 1.00 15.58 183 GLU D N 1
ATOM 6793 C CA . GLU D 1 183 ? 24.701 50.066 25.627 1.00 18.74 183 GLU D CA 1
ATOM 6794 C C . GLU D 1 183 ? 23.679 49.007 25.506 1.00 16.44 183 GLU D C 1
ATOM 6795 O O . GLU D 1 183 ? 22.510 49.235 25.744 1.00 21.35 183 GLU D O 1
ATOM 6801 N N . TYR D 1 184 ? 24.131 47.845 25.123 1.00 16.75 184 TYR D N 1
ATOM 6802 C CA . TYR D 1 184 ? 23.258 46.697 24.957 1.00 15.59 184 TYR D CA 1
ATOM 6803 C C . TYR D 1 184 ? 22.394 46.478 26.207 1.00 17.05 184 TYR D C 1
ATOM 6804 O O . TYR D 1 184 ? 21.155 46.315 26.169 1.00 16.57 184 TYR D O 1
ATOM 6813 N N . THR D 1 185 ? 23.060 46.577 27.345 1.00 2.92 185 THR D N 1
ATOM 6814 C CA . THR D 1 185 ? 22.420 46.384 28.631 1.00 2.77 185 THR D CA 1
ATOM 6815 C C . THR D 1 185 ? 21.347 47.391 28.848 1.00 13.26 185 THR D C 1
ATOM 6816 O O . THR D 1 185 ? 20.241 47.157 29.327 1.00 13.17 185 THR D O 1
ATOM 6820 N N . VAL D 1 186 ? 21.703 48.570 28.512 1.00 11.46 186 VAL D N 1
ATOM 6821 C CA . VAL D 1 186 ? 20.763 49.626 28.675 1.00 14.52 186 VAL D CA 1
ATOM 6822 C C . VAL D 1 186 ? 19.518 49.430 27.862 1.00 11.38 186 VAL D C 1
ATOM 6823 O O . VAL D 1 186 ? 18.404 49.485 28.346 1.00 16.88 186 VAL D O 1
ATOM 6827 N N . LYS D 1 187 ? 19.713 49.213 26.609 1.00 4.04 187 LYS D N 1
ATOM 6828 C CA . LYS D 1 187 ? 18.563 48.951 25.790 1.00 8.37 187 LYS D CA 1
ATOM 6829 C C . LYS D 1 187 ? 17.718 47.782 26.234 1.00 18.54 187 LYS D C 1
ATOM 6830 O O . LYS D 1 187 ? 16.505 47.839 26.170 1.00 20.40 187 LYS D O 1
ATOM 6836 N N . LEU D 1 188 ? 18.383 46.679 26.519 1.00 19.55 188 LEU D N 1
ATOM 6837 C CA . LEU D 1 188 ? 17.668 45.494 26.879 1.00 15.53 188 LEU D CA 1
ATOM 6838 C C . LEU D 1 188 ? 16.855 45.835 28.074 1.00 17.36 188 LEU D C 1
ATOM 6839 O O . LEU D 1 188 ? 15.733 45.376 28.240 1.00 19.51 188 LEU D O 1
ATOM 6844 N N . SER D 1 189 ? 17.473 46.603 28.948 1.00 6.09 189 SER D N 1
ATOM 6845 C CA . SER D 1 189 ? 16.734 46.849 30.159 1.00 10.27 189 SER D CA 1
ATOM 6846 C C . SER D 1 189 ? 15.541 47.701 29.943 1.00 18.63 189 SER D C 1
ATOM 6847 O O . SER D 1 189 ? 14.769 47.951 30.867 1.00 20.89 189 SER D O 1
ATOM 6850 N N . ASN D 1 190 ? 15.471 48.243 28.740 1.00 18.88 190 ASN D N 1
ATOM 6851 C CA . ASN D 1 190 ? 14.332 49.107 28.414 1.00 20.58 190 ASN D CA 1
ATOM 6852 C C . ASN D 1 190 ? 13.207 48.385 27.758 1.00 29.19 190 ASN D C 1
ATOM 6853 O O . ASN D 1 190 ? 12.183 48.970 27.558 1.00 34.30 190 ASN D O 1
ATOM 6858 N N . ILE D 1 191 ? 13.418 47.107 27.450 1.00 25.31 191 ILE D N 1
ATOM 6859 C CA . ILE D 1 191 ? 12.363 46.274 26.953 1.00 17.82 191 ILE D CA 1
ATOM 6860 C C . ILE D 1 191 ? 11.380 46.189 28.116 1.00 27.30 191 ILE D C 1
ATOM 6861 O O . ILE D 1 191 ? 11.661 46.032 29.320 1.00 34.88 191 ILE D O 1
ATOM 6866 N N . PRO D 1 192 ? 10.205 46.444 27.736 1.00 21.14 192 PRO D N 1
ATOM 6867 C CA . PRO D 1 192 ? 9.101 46.642 28.625 1.00 17.83 192 PRO D CA 1
ATOM 6868 C C . PRO D 1 192 ? 8.871 45.606 29.644 1.00 19.97 192 PRO D C 1
ATOM 6869 O O . PRO D 1 192 ? 8.743 45.959 30.808 1.00 22.87 192 PRO D O 1
ATOM 6873 N N . THR D 1 193 ? 8.873 44.342 29.225 1.00 14.39 193 THR D N 1
ATOM 6874 C CA . THR D 1 193 ? 8.717 43.239 30.182 1.00 9.79 193 THR D CA 1
ATOM 6875 C C . THR D 1 193 ? 9.853 43.320 31.152 1.00 16.14 193 THR D C 1
ATOM 6876 O O . THR D 1 193 ? 9.687 43.198 32.366 1.00 22.19 193 THR D O 1
ATOM 6880 N N . ILE D 1 194 ? 11.020 43.568 30.568 1.00 10.60 194 ILE D N 1
ATOM 6881 C CA . ILE D 1 194 ? 12.242 43.652 31.346 1.00 10.39 194 ILE D CA 1
ATOM 6882 C C . ILE D 1 194 ? 12.233 44.858 32.222 1.00 18.17 194 ILE D C 1
ATOM 6883 O O . ILE D 1 194 ? 12.558 44.803 33.424 1.00 18.32 194 ILE D O 1
ATOM 6888 N N . LYS D 1 195 ? 11.820 45.950 31.601 1.00 14.50 195 LYS D N 1
ATOM 6889 C CA . LYS D 1 195 ? 11.737 47.186 32.337 1.00 16.16 195 LYS D CA 1
ATOM 6890 C C . LYS D 1 195 ? 10.877 46.990 33.567 1.00 18.60 195 LYS D C 1
ATOM 6891 O O . LYS D 1 195 ? 11.284 47.368 34.644 1.00 19.12 195 LYS D O 1
ATOM 6897 N N . ARG D 1 196 ? 9.752 46.272 33.410 1.00 14.87 196 ARG D N 1
ATOM 6898 C CA . ARG D 1 196 ? 8.878 46.001 34.541 1.00 14.76 196 ARG D CA 1
ATOM 6899 C C . ARG D 1 196 ? 9.518 45.109 35.575 1.00 19.24 196 ARG D C 1
ATOM 6900 O O . ARG D 1 196 ? 9.326 45.283 36.777 1.00 21.84 196 ARG D O 1
ATOM 6908 N N . PHE D 1 197 ? 10.194 44.088 35.078 1.00 21.18 197 PHE D N 1
ATOM 6909 C CA . PHE D 1 197 ? 10.816 43.100 35.948 1.00 19.20 197 PHE D CA 1
ATOM 6910 C C . PHE D 1 197 ? 11.792 43.810 36.831 1.00 18.79 197 PHE D C 1
ATOM 6911 O O . PHE D 1 197 ? 11.950 43.512 37.994 1.00 14.50 197 PHE D O 1
ATOM 6919 N N . LEU D 1 198 ? 12.449 44.769 36.234 1.00 13.52 198 LEU D N 1
ATOM 6920 C CA . LEU D 1 198 ? 13.398 45.516 36.981 1.00 17.31 198 LEU D CA 1
ATOM 6921 C C . LEU D 1 198 ? 12.762 46.467 37.950 1.00 28.14 198 LEU D C 1
ATOM 6922 O O . LEU D 1 198 ? 13.354 46.807 38.954 1.00 31.92 198 LEU D O 1
ATOM 6927 N N . GLU D 1 199 ? 11.543 46.865 37.654 1.00 30.95 199 GLU D N 1
ATOM 6928 C CA . GLU D 1 199 ? 10.804 47.739 38.545 1.00 31.65 199 GLU D CA 1
ATOM 6929 C C . GLU D 1 199 ? 10.246 46.990 39.730 1.00 40.90 199 GLU D C 1
ATOM 6930 O O . GLU D 1 199 ? 10.167 45.775 39.774 1.00 48.36 199 GLU D O 1
ATOM 6936 N N . PRO D 1 200 ? 9.821 47.758 40.689 1.00 40.19 200 PRO D N 1
ATOM 6937 C CA . PRO D 1 200 ? 9.265 47.264 41.915 1.00 38.67 200 PRO D CA 1
ATOM 6938 C C . PRO D 1 200 ? 8.007 46.459 41.778 1.00 39.52 200 PRO D C 1
ATOM 6939 O O . PRO D 1 200 ? 7.151 46.675 40.888 1.00 40.62 200 PRO D O 1
ATOM 6943 N N . GLY D 1 201 ? 7.936 45.495 42.691 1.00 32.36 201 GLY D N 1
ATOM 6944 C CA . GLY D 1 201 ? 6.800 44.606 42.708 1.00 29.94 201 GLY D CA 1
ATOM 6945 C C . GLY D 1 201 ? 6.843 43.452 41.700 1.00 38.66 201 GLY D C 1
ATOM 6946 O O . GLY D 1 201 ? 5.793 42.851 41.475 1.00 44.65 201 GLY D O 1
ATOM 6947 N N . SER D 1 202 ? 8.043 43.133 41.110 1.00 26.51 202 SER D N 1
ATOM 6948 C CA . SER D 1 202 ? 8.220 42.047 40.147 1.00 13.49 202 SER D CA 1
ATOM 6949 C C . SER D 1 202 ? 8.499 40.800 40.956 1.00 20.44 202 SER D C 1
ATOM 6950 O O . SER D 1 202 ? 8.630 40.884 42.207 1.00 27.79 202 SER D O 1
ATOM 6953 N N . LYS D 1 203 ? 8.583 39.638 40.300 1.00 16.86 203 LYS D N 1
ATOM 6954 C CA . LYS D 1 203 ? 8.928 38.477 41.112 1.00 12.34 203 LYS D CA 1
ATOM 6955 C C . LYS D 1 203 ? 10.473 38.305 41.163 1.00 15.77 203 LYS D C 1
ATOM 6956 O O . LYS D 1 203 ? 11.007 37.414 41.775 1.00 15.65 203 LYS D O 1
ATOM 6962 N N . LYS D 1 204 ? 11.166 39.274 40.578 1.00 9.39 204 LYS D N 1
ATOM 6963 C CA . LYS D 1 204 ? 12.581 39.367 40.592 1.00 10.47 204 LYS D CA 1
ATOM 6964 C C . LYS D 1 204 ? 12.988 39.360 42.038 1.00 13.83 204 LYS D C 1
ATOM 6965 O O . LYS D 1 204 ? 12.360 39.986 42.832 1.00 18.60 204 LYS D O 1
ATOM 6971 N N . LYS D 1 205 ? 13.990 38.584 42.386 1.00 15.72 205 LYS D N 1
ATOM 6972 C CA . LYS D 1 205 ? 14.445 38.462 43.759 1.00 12.07 205 LYS D CA 1
ATOM 6973 C C . LYS D 1 205 ? 15.727 39.228 44.018 1.00 19.49 205 LYS D C 1
ATOM 6974 O O . LYS D 1 205 ? 16.594 39.461 43.188 1.00 26.86 205 LYS D O 1
ATOM 6980 N N . PRO D 1 206 ? 15.847 39.570 45.242 1.00 14.76 206 PRO D N 1
ATOM 6981 C CA . PRO D 1 206 ? 16.963 40.284 45.821 1.00 11.27 206 PRO D CA 1
ATOM 6982 C C . PRO D 1 206 ? 18.121 39.394 46.059 1.00 15.22 206 PRO D C 1
ATOM 6983 O O . PRO D 1 206 ? 18.019 38.176 46.088 1.00 21.81 206 PRO D O 1
ATOM 6987 N N . PRO D 1 207 ? 19.200 40.044 46.251 1.00 10.85 207 PRO D N 1
ATOM 6988 C CA . PRO D 1 207 ? 20.421 39.351 46.475 1.00 11.11 207 PRO D CA 1
ATOM 6989 C C . PRO D 1 207 ? 20.185 38.757 47.792 1.00 25.21 207 PRO D C 1
ATOM 6990 O O . PRO D 1 207 ? 19.526 39.350 48.611 1.00 31.74 207 PRO D O 1
ATOM 6994 N N . PRO D 1 208 ? 20.625 37.561 47.915 1.00 29.08 208 PRO D N 1
ATOM 6995 C CA . PRO D 1 208 ? 20.529 36.735 49.091 1.00 30.67 208 PRO D CA 1
ATOM 6996 C C . PRO D 1 208 ? 21.209 37.292 50.308 1.00 32.66 208 PRO D C 1
ATOM 6997 O O . PRO D 1 208 ? 22.330 37.756 50.208 1.00 36.10 208 PRO D O 1
ATOM 7001 N N . ASP D 1 209 ? 20.507 37.135 51.432 1.00 30.07 209 ASP D N 1
ATOM 7002 C CA . ASP D 1 209 ? 20.852 37.541 52.784 1.00 30.10 209 ASP D CA 1
ATOM 7003 C C . ASP D 1 209 ? 21.155 36.354 53.667 1.00 35.70 209 ASP D C 1
ATOM 7004 O O . ASP D 1 209 ? 20.938 35.174 53.329 1.00 35.20 209 ASP D O 1
ATOM 7009 N N . GLU D 1 210 ? 21.590 36.720 54.849 1.00 38.21 210 GLU D N 1
ATOM 7010 C CA . GLU D 1 210 ? 21.917 35.762 55.863 1.00 46.01 210 GLU D CA 1
ATOM 7011 C C . GLU D 1 210 ? 20.733 34.830 56.096 1.00 38.12 210 GLU D C 1
ATOM 7012 O O . GLU D 1 210 ? 20.855 33.642 56.403 1.00 37.81 210 GLU D O 1
ATOM 7018 N N . ILE D 1 211 ? 19.554 35.349 55.903 1.00 27.64 211 ILE D N 1
ATOM 7019 C CA . ILE D 1 211 ? 18.413 34.500 56.116 1.00 30.80 211 ILE D CA 1
ATOM 7020 C C . ILE D 1 211 ? 18.267 33.424 55.074 1.00 31.42 211 ILE D C 1
ATOM 7021 O O . ILE D 1 211 ? 18.155 32.259 55.434 1.00 33.61 211 ILE D O 1
ATOM 7026 N N . TYR D 1 212 ? 18.175 33.869 53.806 1.00 20.70 212 TYR D N 1
ATOM 7027 C CA . TYR D 1 212 ? 18.047 32.970 52.703 1.00 19.94 212 TYR D CA 1
ATOM 7028 C C . TYR D 1 212 ? 19.115 31.891 52.882 1.00 24.87 212 TYR D C 1
ATOM 7029 O O . TYR D 1 212 ? 18.874 30.656 52.848 1.00 22.05 212 TYR D O 1
ATOM 7038 N N . VAL D 1 213 ? 20.291 32.387 53.211 1.00 8.44 213 VAL D N 1
ATOM 7039 C CA . VAL D 1 213 ? 21.341 31.439 53.377 1.00 8.96 213 VAL D CA 1
ATOM 7040 C C . VAL D 1 213 ? 21.083 30.406 54.407 1.00 19.43 213 VAL D C 1
ATOM 7041 O O . VAL D 1 213 ? 21.105 29.220 54.137 1.00 23.29 213 VAL D O 1
ATOM 7045 N N . ARG D 1 214 ? 20.659 30.885 55.523 1.00 24.33 214 ARG D N 1
ATOM 7046 C CA . ARG D 1 214 ? 20.273 30.038 56.620 1.00 26.47 214 ARG D CA 1
ATOM 7047 C C . ARG D 1 214 ? 19.207 29.073 56.181 1.00 23.21 214 ARG D C 1
ATOM 7048 O O . ARG D 1 214 ? 19.302 27.874 56.296 1.00 23.56 214 ARG D O 1
ATOM 7056 N N . THR D 1 215 ? 18.175 29.614 55.626 1.00 15.52 215 THR D N 1
ATOM 7057 C CA . THR D 1 215 ? 17.088 28.799 55.194 1.00 11.87 215 THR D CA 1
ATOM 7058 C C . THR D 1 215 ? 17.478 27.724 54.228 1.00 23.89 215 THR D C 1
ATOM 7059 O O . THR D 1 215 ? 16.941 26.620 54.303 1.00 25.01 215 THR D O 1
ATOM 7063 N N . VAL D 1 216 ? 18.321 28.078 53.252 1.00 24.68 216 VAL D N 1
ATOM 7064 C CA . VAL D 1 216 ? 18.628 27.070 52.284 1.00 23.39 216 VAL D CA 1
ATOM 7065 C C . VAL D 1 216 ? 19.309 25.952 52.948 1.00 26.73 216 VAL D C 1
ATOM 7066 O O . VAL D 1 216 ? 18.955 24.799 52.744 1.00 27.42 216 VAL D O 1
ATOM 7070 N N . TYR D 1 217 ? 20.210 26.313 53.810 1.00 26.74 217 TYR D N 1
ATOM 7071 C CA . TYR D 1 217 ? 20.872 25.281 54.571 1.00 31.47 217 TYR D CA 1
ATOM 7072 C C . TYR D 1 217 ? 19.867 24.470 55.341 1.00 36.69 217 TYR D C 1
ATOM 7073 O O . TYR D 1 217 ? 19.928 23.275 55.463 1.00 39.94 217 TYR D O 1
ATOM 7082 N N . ASN D 1 218 ? 18.870 25.119 55.849 1.00 38.49 218 ASN D N 1
ATOM 7083 C CA . ASN D 1 218 ? 17.940 24.316 56.579 1.00 38.84 218 ASN D CA 1
ATOM 7084 C C . ASN D 1 218 ? 17.141 23.369 55.728 1.00 42.20 218 ASN D C 1
ATOM 7085 O O . ASN D 1 218 ? 16.731 22.340 56.210 1.00 53.50 218 ASN D O 1
ATOM 7090 N N . ILE D 1 219 ? 16.906 23.688 54.482 1.00 26.47 219 ILE D N 1
ATOM 7091 C CA . ILE D 1 219 ? 16.109 22.796 53.706 1.00 21.54 219 ILE D CA 1
ATOM 7092 C C . ILE D 1 219 ? 16.904 21.719 53.041 1.00 32.02 219 ILE D C 1
ATOM 7093 O O . ILE D 1 219 ? 16.345 20.713 52.657 1.00 34.29 219 ILE D O 1
ATOM 7098 N N . PHE D 1 220 ? 18.218 21.899 52.905 1.00 31.03 220 PHE D N 1
ATOM 7099 C CA . PHE D 1 220 ? 19.046 20.918 52.178 1.00 29.59 220 PHE D CA 1
ATOM 7100 C C . PHE D 1 220 ? 20.384 20.423 52.832 1.00 44.12 220 PHE D C 1
ATOM 7101 O O . PHE D 1 220 ? 20.689 20.397 54.055 1.00 60.72 220 PHE D O 1
ATOM 7109 N N . ARG E 1 4 ? 8.977 47.389 -41.068 1.00 32.33 4 ARG E N 1
ATOM 7110 C CA . ARG E 1 4 ? 8.067 47.051 -39.948 1.00 27.54 4 ARG E CA 1
ATOM 7111 C C . ARG E 1 4 ? 8.860 46.495 -38.743 1.00 35.94 4 ARG E C 1
ATOM 7112 O O . ARG E 1 4 ? 9.519 45.453 -38.839 1.00 45.21 4 ARG E O 1
ATOM 7120 N N . PRO E 1 5 ? 8.812 47.194 -37.587 1.00 19.55 5 PRO E N 1
ATOM 7121 C CA . PRO E 1 5 ? 9.582 46.781 -36.441 1.00 10.62 5 PRO E CA 1
ATOM 7122 C C . PRO E 1 5 ? 9.303 45.426 -35.976 1.00 13.02 5 PRO E C 1
ATOM 7123 O O . PRO E 1 5 ? 8.165 44.930 -36.037 1.00 17.31 5 PRO E O 1
ATOM 7127 N N . LYS E 1 6 ? 10.385 44.865 -35.480 1.00 10.63 6 LYS E N 1
ATOM 7128 C CA . LYS E 1 6 ? 10.331 43.533 -34.973 1.00 12.09 6 LYS E CA 1
ATOM 7129 C C . LYS E 1 6 ? 10.810 43.514 -33.544 1.00 19.24 6 LYS E C 1
ATOM 7130 O O . LYS E 1 6 ? 11.900 43.965 -33.190 1.00 23.36 6 LYS E O 1
ATOM 7136 N N . LEU E 1 7 ? 9.918 42.994 -32.747 1.00 10.70 7 LEU E N 1
ATOM 7137 C CA . LEU E 1 7 ? 10.077 42.900 -31.342 1.00 7.75 7 LEU E CA 1
ATOM 7138 C C . LEU E 1 7 ? 10.488 41.554 -30.856 1.00 15.45 7 LEU E C 1
ATOM 7139 O O . LEU E 1 7 ? 9.732 40.581 -30.971 1.00 17.71 7 LEU E O 1
ATOM 7144 N N . HIS E 1 8 ? 11.626 41.544 -30.162 1.00 10.78 8 HIS E N 1
ATOM 7145 C CA . HIS E 1 8 ? 12.102 40.308 -29.577 1.00 10.93 8 HIS E CA 1
ATOM 7146 C C . HIS E 1 8 ? 11.823 40.242 -28.132 1.00 15.06 8 HIS E C 1
ATOM 7147 O O . HIS E 1 8 ? 12.347 41.024 -27.388 1.00 21.54 8 HIS E O 1
ATOM 7154 N N . TYR E 1 9 ? 11.073 39.262 -27.730 1.00 14.76 9 TYR E N 1
ATOM 7155 C CA . TYR E 1 9 ? 10.766 39.148 -26.347 1.00 9.55 9 TYR E CA 1
ATOM 7156 C C . TYR E 1 9 ? 9.910 37.947 -26.223 1.00 13.90 9 TYR E C 1
ATOM 7157 O O . TYR E 1 9 ? 9.316 37.465 -27.167 1.00 13.27 9 TYR E O 1
ATOM 7166 N N . PRO E 1 10 ? 9.806 37.518 -25.015 1.00 12.04 10 PRO E N 1
ATOM 7167 C CA . PRO E 1 10 ? 8.920 36.466 -24.663 1.00 6.12 10 PRO E CA 1
ATOM 7168 C C . PRO E 1 10 ? 7.539 36.953 -24.979 1.00 17.79 10 PRO E C 1
ATOM 7169 O O . PRO E 1 10 ? 7.307 38.137 -25.188 1.00 18.65 10 PRO E O 1
ATOM 7173 N N . ASN E 1 11 ? 6.605 36.025 -25.040 1.00 22.88 11 ASN E N 1
ATOM 7174 C CA . ASN E 1 11 ? 5.260 36.458 -25.346 1.00 21.68 11 ASN E CA 1
ATOM 7175 C C . ASN E 1 11 ? 4.510 36.846 -24.104 1.00 28.06 11 ASN E C 1
ATOM 7176 O O . ASN E 1 11 ? 3.772 36.020 -23.551 1.00 29.83 11 ASN E O 1
ATOM 7181 N N . GLY E 1 12 ? 4.689 38.106 -23.679 1.00 23.11 12 GLY E N 1
ATOM 7182 C CA . GLY E 1 12 ? 4.069 38.616 -22.471 1.00 15.19 12 GLY E CA 1
ATOM 7183 C C . GLY E 1 12 ? 4.471 40.036 -22.350 1.00 17.86 12 GLY E C 1
ATOM 7184 O O . GLY E 1 12 ? 5.241 40.534 -23.171 1.00 19.68 12 GLY E O 1
ATOM 7185 N N . ARG E 1 13 ? 3.973 40.663 -21.313 1.00 14.04 13 ARG E N 1
ATOM 7186 C CA . ARG E 1 13 ? 4.203 42.073 -21.114 1.00 12.54 13 ARG E CA 1
ATOM 7187 C C . ARG E 1 13 ? 5.640 42.474 -20.842 1.00 9.16 13 ARG E C 1
ATOM 7188 O O . ARG E 1 13 ? 6.272 43.223 -21.615 1.00 15.29 13 ARG E O 1
ATOM 7196 N N . GLY E 1 14 ? 6.052 42.082 -19.642 1.00 1.00 14 GLY E N 1
ATOM 7197 C CA . GLY E 1 14 ? 7.348 42.378 -19.085 1.00 1.00 14 GLY E CA 1
ATOM 7198 C C . GLY E 1 14 ? 7.663 43.811 -19.303 1.00 9.54 14 GLY E C 1
ATOM 7199 O O . GLY E 1 14 ? 6.777 44.690 -19.151 1.00 9.47 14 GLY E O 1
ATOM 7200 N N . ARG E 1 15 ? 8.897 44.030 -19.752 1.00 9.02 15 ARG E N 1
ATOM 7201 C CA . ARG E 1 15 ? 9.333 45.369 -20.048 1.00 5.35 15 ARG E CA 1
ATOM 7202 C C . ARG E 1 15 ? 8.979 45.861 -21.434 1.00 14.90 15 ARG E C 1
ATOM 7203 O O . ARG E 1 15 ? 9.007 47.081 -21.649 1.00 20.18 15 ARG E O 1
ATOM 7211 N N . MET E 1 16 ? 8.631 44.932 -22.327 1.00 6.25 16 MET E N 1
ATOM 7212 C CA . MET E 1 16 ? 8.326 45.271 -23.722 1.00 7.96 16 MET E CA 1
ATOM 7213 C C . MET E 1 16 ? 7.009 45.998 -23.974 1.00 16.37 16 MET E C 1
ATOM 7214 O O . MET E 1 16 ? 6.798 46.741 -24.973 1.00 16.90 16 MET E O 1
ATOM 7219 N N . GLU E 1 17 ? 6.115 45.799 -23.021 1.00 4.20 17 GLU E N 1
ATOM 7220 C CA . GLU E 1 17 ? 4.816 46.368 -23.180 1.00 1.00 17 GLU E CA 1
ATOM 7221 C C . GLU E 1 17 ? 4.760 47.841 -23.439 1.00 5.23 17 GLU E C 1
ATOM 7222 O O . GLU E 1 17 ? 3.939 48.333 -24.197 1.00 11.87 17 GLU E O 1
ATOM 7228 N N . SER E 1 18 ? 5.649 48.557 -22.825 1.00 1.00 18 SER E N 1
ATOM 7229 C CA . SER E 1 18 ? 5.671 49.982 -23.024 1.00 1.00 18 SER E CA 1
ATOM 7230 C C . SER E 1 18 ? 5.928 50.301 -24.454 1.00 6.76 18 SER E C 1
ATOM 7231 O O . SER E 1 18 ? 5.298 51.158 -25.089 1.00 9.68 18 SER E O 1
ATOM 7234 N N . VAL E 1 19 ? 6.804 49.519 -25.003 1.00 7.37 19 VAL E N 1
ATOM 7235 C CA . VAL E 1 19 ? 7.133 49.659 -26.408 1.00 8.08 19 VAL E CA 1
ATOM 7236 C C . VAL E 1 19 ? 5.945 49.342 -27.281 1.00 9.25 19 VAL E C 1
ATOM 7237 O O . VAL E 1 19 ? 5.688 50.033 -28.248 1.00 6.66 19 VAL E O 1
ATOM 7241 N N . ARG E 1 20 ? 5.219 48.281 -26.927 1.00 5.49 20 ARG E N 1
ATOM 7242 C CA . ARG E 1 20 ? 4.016 48.035 -27.702 1.00 3.46 20 ARG E CA 1
ATOM 7243 C C . ARG E 1 20 ? 3.102 49.226 -27.583 1.00 10.61 20 ARG E C 1
ATOM 7244 O O . ARG E 1 20 ? 2.667 49.751 -28.587 1.00 13.96 20 ARG E O 1
ATOM 7252 N N . TRP E 1 21 ? 2.859 49.692 -26.375 1.00 7.37 21 TRP E N 1
ATOM 7253 C CA . TRP E 1 21 ? 1.987 50.835 -26.236 1.00 7.08 21 TRP E CA 1
ATOM 7254 C C . TRP E 1 21 ? 2.351 51.991 -27.100 1.00 15.16 21 TRP E C 1
ATOM 7255 O O . TRP E 1 21 ? 1.519 52.519 -27.773 1.00 17.62 21 TRP E O 1
ATOM 7266 N N . VAL E 1 22 ? 3.621 52.324 -27.119 1.00 13.45 22 VAL E N 1
ATOM 7267 C CA . VAL E 1 22 ? 4.028 53.473 -27.854 1.00 9.94 22 VAL E CA 1
ATOM 7268 C C . VAL E 1 22 ? 3.878 53.306 -29.312 1.00 12.54 22 VAL E C 1
ATOM 7269 O O . VAL E 1 22 ? 3.401 54.187 -29.992 1.00 13.70 22 VAL E O 1
ATOM 7273 N N . LEU E 1 23 ? 4.364 52.188 -29.794 1.00 5.24 23 LEU E N 1
ATOM 7274 C CA . LEU E 1 23 ? 4.246 51.899 -31.202 1.00 3.88 23 LEU E CA 1
ATOM 7275 C C . LEU E 1 23 ? 2.804 52.007 -31.622 1.00 12.19 23 LEU E C 1
ATOM 7276 O O . LEU E 1 23 ? 2.492 52.767 -32.515 1.00 12.38 23 LEU E O 1
ATOM 7281 N N . ALA E 1 24 ? 1.932 51.276 -30.904 1.00 8.67 24 ALA E N 1
ATOM 7282 C CA . ALA E 1 24 ? 0.486 51.276 -31.170 1.00 3.94 24 ALA E CA 1
ATOM 7283 C C . ALA E 1 24 ? -0.078 52.653 -31.169 1.00 13.81 24 ALA E C 1
ATOM 7284 O O . ALA E 1 24 ? -0.800 53.012 -32.053 1.00 20.36 24 ALA E O 1
ATOM 7286 N N . ALA E 1 25 ? 0.240 53.398 -30.154 1.00 13.24 25 ALA E N 1
ATOM 7287 C CA . ALA E 1 25 ? -0.276 54.727 -30.070 1.00 9.76 25 ALA E CA 1
ATOM 7288 C C . ALA E 1 25 ? 0.123 55.568 -31.233 1.00 16.53 25 ALA E C 1
ATOM 7289 O O . ALA E 1 25 ? -0.641 56.366 -31.711 1.00 21.49 25 ALA E O 1
ATOM 7291 N N . ALA E 1 26 ? 1.359 55.413 -31.651 1.00 22.51 26 ALA E N 1
ATOM 7292 C CA . ALA E 1 26 ? 1.923 56.184 -32.757 1.00 14.60 26 ALA E CA 1
ATOM 7293 C C . ALA E 1 26 ? 1.362 55.700 -34.075 1.00 22.33 26 ALA E C 1
ATOM 7294 O O . ALA E 1 26 ? 1.671 56.182 -35.134 1.00 28.32 26 ALA E O 1
ATOM 7296 N N . GLY E 1 27 ? 0.523 54.713 -33.989 1.00 20.41 27 GLY E N 1
ATOM 7297 C CA . GLY E 1 27 ? -0.085 54.139 -35.143 1.00 17.35 27 GLY E CA 1
ATOM 7298 C C . GLY E 1 27 ? 0.811 53.224 -35.956 1.00 24.13 27 GLY E C 1
ATOM 7299 O O . GLY E 1 27 ? 0.480 52.895 -37.098 1.00 32.49 27 GLY E O 1
ATOM 7300 N N . VAL E 1 28 ? 1.920 52.769 -35.380 1.00 17.82 28 VAL E N 1
ATOM 7301 C CA . VAL E 1 28 ? 2.860 51.898 -36.087 1.00 8.87 28 VAL E CA 1
ATOM 7302 C C . VAL E 1 28 ? 2.604 50.421 -35.902 1.00 18.14 28 VAL E C 1
ATOM 7303 O O . VAL E 1 28 ? 2.415 49.974 -34.779 1.00 22.20 28 VAL E O 1
ATOM 7307 N N . GLU E 1 29 ? 2.557 49.680 -37.033 1.00 26.80 29 GLU E N 1
ATOM 7308 C CA . GLU E 1 29 ? 2.330 48.229 -37.024 1.00 28.31 29 GLU E CA 1
ATOM 7309 C C . GLU E 1 29 ? 3.669 47.557 -36.860 1.00 30.20 29 GLU E C 1
ATOM 7310 O O . GLU E 1 29 ? 4.676 48.090 -37.338 1.00 38.03 29 GLU E O 1
ATOM 7316 N N . PHE E 1 30 ? 3.695 46.402 -36.190 1.00 13.23 30 PHE E N 1
ATOM 7317 C CA . PHE E 1 30 ? 4.984 45.811 -36.008 1.00 8.69 30 PHE E CA 1
ATOM 7318 C C . PHE E 1 30 ? 4.858 44.361 -35.831 1.00 14.26 30 PHE E C 1
ATOM 7319 O O . PHE E 1 30 ? 3.753 43.838 -35.645 1.00 9.97 30 PHE E O 1
ATOM 7327 N N . ASP E 1 31 ? 6.012 43.712 -35.865 1.00 13.28 31 ASP E N 1
ATOM 7328 C CA . ASP E 1 31 ? 5.967 42.294 -35.697 1.00 12.08 31 ASP E CA 1
ATOM 7329 C C . ASP E 1 31 ? 6.596 41.910 -34.409 1.00 13.87 31 ASP E C 1
ATOM 7330 O O . ASP E 1 31 ? 7.246 42.712 -33.780 1.00 21.44 31 ASP E O 1
ATOM 7335 N N . GLU E 1 32 ? 6.400 40.660 -34.055 1.00 4.84 32 GLU E N 1
ATOM 7336 C CA . GLU E 1 32 ? 6.945 40.127 -32.858 1.00 9.08 32 GLU E CA 1
ATOM 7337 C C . GLU E 1 32 ? 7.597 38.760 -33.073 1.00 23.83 32 GLU E C 1
ATOM 7338 O O . GLU E 1 32 ? 7.044 37.922 -33.729 1.00 34.10 32 GLU E O 1
ATOM 7344 N N . GLU E 1 33 ? 8.738 38.507 -32.443 1.00 17.07 33 GLU E N 1
ATOM 7345 C CA . GLU E 1 33 ? 9.391 37.253 -32.517 1.00 10.34 33 GLU E CA 1
ATOM 7346 C C . GLU E 1 33 ? 9.592 36.724 -31.126 1.00 14.02 33 GLU E C 1
ATOM 7347 O O . GLU E 1 33 ? 10.479 37.125 -30.394 1.00 19.01 33 GLU E O 1
ATOM 7353 N N . PHE E 1 34 ? 8.733 35.817 -30.736 1.00 7.61 34 PHE E N 1
ATOM 7354 C CA . PHE E 1 34 ? 8.769 35.377 -29.372 1.00 8.79 34 PHE E CA 1
ATOM 7355 C C . PHE E 1 34 ? 9.811 34.476 -28.863 1.00 19.39 34 PHE E C 1
ATOM 7356 O O . PHE E 1 34 ? 10.062 33.441 -29.430 1.00 24.13 34 PHE E O 1
ATOM 7364 N N . LEU E 1 35 ? 10.303 34.796 -27.682 1.00 17.76 35 LEU E N 1
ATOM 7365 C CA . LEU E 1 35 ? 11.195 33.852 -27.066 1.00 10.55 35 LEU E CA 1
ATOM 7366 C C . LEU E 1 35 ? 10.388 32.914 -26.214 1.00 19.28 35 LEU E C 1
ATOM 7367 O O . LEU E 1 35 ? 9.493 33.341 -25.488 1.00 29.56 35 LEU E O 1
ATOM 7372 N N . GLU E 1 36 ? 10.716 31.620 -26.363 1.00 21.93 36 GLU E N 1
ATOM 7373 C CA . GLU E 1 36 ? 10.132 30.525 -25.603 1.00 23.68 36 GLU E CA 1
ATOM 7374 C C . GLU E 1 36 ? 11.074 29.686 -24.756 1.00 31.22 36 GLU E C 1
ATOM 7375 O O . GLU E 1 36 ? 10.606 29.080 -23.781 1.00 34.30 36 GLU E O 1
ATOM 7381 N N . THR E 1 37 ? 12.380 29.686 -25.100 1.00 31.21 37 THR E N 1
ATOM 7382 C CA . THR E 1 37 ? 13.432 28.902 -24.442 1.00 29.82 37 THR E CA 1
ATOM 7383 C C . THR E 1 37 ? 14.786 29.595 -24.303 1.00 35.09 37 THR E C 1
ATOM 7384 O O . THR E 1 37 ? 15.137 30.520 -25.080 1.00 28.14 37 THR E O 1
ATOM 7388 N N . LYS E 1 38 ? 15.602 29.010 -23.394 1.00 29.25 38 LYS E N 1
ATOM 7389 C CA . LYS E 1 38 ? 16.971 29.509 -23.190 1.00 27.02 38 LYS E CA 1
ATOM 7390 C C . LYS E 1 38 ? 17.688 29.560 -24.529 1.00 32.21 38 LYS E C 1
ATOM 7391 O O . LYS E 1 38 ? 18.318 30.555 -24.981 1.00 38.46 38 LYS E O 1
ATOM 7397 N N . GLU E 1 39 ? 17.521 28.466 -25.197 1.00 27.67 39 GLU E N 1
ATOM 7398 C CA . GLU E 1 39 ? 18.143 28.256 -26.465 1.00 31.08 39 GLU E CA 1
ATOM 7399 C C . GLU E 1 39 ? 17.865 29.301 -27.505 1.00 30.03 39 GLU E C 1
ATOM 7400 O O . GLU E 1 39 ? 18.793 29.812 -28.160 1.00 35.32 39 GLU E O 1
ATOM 7406 N N . GLN E 1 40 ? 16.608 29.676 -27.658 1.00 21.77 40 GLN E N 1
ATOM 7407 C CA . GLN E 1 40 ? 16.359 30.737 -28.620 1.00 20.26 40 GLN E CA 1
ATOM 7408 C C . GLN E 1 40 ? 17.029 32.028 -28.212 1.00 27.16 40 GLN E C 1
ATOM 7409 O O . GLN E 1 40 ? 17.473 32.798 -29.060 1.00 28.08 40 GLN E O 1
ATOM 7415 N N . LEU E 1 41 ? 17.125 32.228 -26.901 1.00 19.89 41 LEU E N 1
ATOM 7416 C CA . LEU E 1 41 ? 17.783 33.380 -26.411 1.00 18.47 41 LEU E CA 1
ATOM 7417 C C . LEU E 1 41 ? 19.232 33.260 -26.796 1.00 22.31 41 LEU E C 1
ATOM 7418 O O . LEU E 1 41 ? 19.802 34.176 -27.401 1.00 20.50 41 LEU E O 1
ATOM 7423 N N . TYR E 1 42 ? 19.815 32.090 -26.537 1.00 18.09 42 TYR E N 1
ATOM 7424 C CA . TYR E 1 42 ? 21.209 31.906 -26.971 1.00 22.08 42 TYR E CA 1
ATOM 7425 C C . TYR E 1 42 ? 21.475 32.194 -28.396 1.00 21.45 42 TYR E C 1
ATOM 7426 O O . TYR E 1 42 ? 22.475 32.789 -28.757 1.00 23.96 42 TYR E O 1
ATOM 7435 N N . LYS E 1 43 ? 20.588 31.764 -29.235 1.00 13.68 43 LYS E N 1
ATOM 7436 C CA . LYS E 1 43 ? 20.880 32.053 -30.608 1.00 14.88 43 LYS E CA 1
ATOM 7437 C C . LYS E 1 43 ? 20.874 33.520 -30.896 1.00 21.16 43 LYS E C 1
ATOM 7438 O O . LYS E 1 43 ? 21.599 34.070 -31.707 1.00 31.70 43 LYS E O 1
ATOM 7444 N N . LEU E 1 44 ? 20.036 34.181 -30.209 1.00 13.95 44 LEU E N 1
ATOM 7445 C CA . LEU E 1 44 ? 19.917 35.590 -30.459 1.00 12.63 44 LEU E CA 1
ATOM 7446 C C . LEU E 1 44 ? 21.183 36.269 -30.019 1.00 15.33 44 LEU E C 1
ATOM 7447 O O . LEU E 1 44 ? 21.759 37.145 -30.667 1.00 15.90 44 LEU E O 1
ATOM 7452 N N . GLN E 1 45 ? 21.636 35.771 -28.893 1.00 10.39 45 GLN E N 1
ATOM 7453 C CA . GLN E 1 45 ? 22.800 36.290 -28.266 1.00 8.91 45 GLN E CA 1
ATOM 7454 C C . GLN E 1 45 ? 23.975 35.971 -29.085 1.00 24.32 45 GLN E C 1
ATOM 7455 O O . GLN E 1 45 ? 24.774 36.832 -29.407 1.00 24.96 45 GLN E O 1
ATOM 7461 N N . ASP E 1 46 ? 24.024 34.688 -29.420 1.00 25.91 46 ASP E N 1
ATOM 7462 C CA . ASP E 1 46 ? 25.091 34.158 -30.238 1.00 24.70 46 ASP E CA 1
ATOM 7463 C C . ASP E 1 46 ? 25.278 34.914 -31.543 1.00 20.91 46 ASP E C 1
ATOM 7464 O O . ASP E 1 46 ? 26.361 35.175 -31.977 1.00 23.96 46 ASP E O 1
ATOM 7469 N N . GLY E 1 47 ? 24.231 35.273 -32.226 1.00 17.38 47 GLY E N 1
ATOM 7470 C CA . GLY E 1 47 ? 24.463 35.983 -33.452 1.00 13.80 47 GLY E CA 1
ATOM 7471 C C . GLY E 1 47 ? 24.778 37.430 -33.244 1.00 20.83 47 GLY E C 1
ATOM 7472 O O . GLY E 1 47 ? 24.815 38.188 -34.208 1.00 26.10 47 GLY E O 1
ATOM 7473 N N . ASN E 1 48 ? 24.972 37.832 -31.995 1.00 16.78 48 ASN E N 1
ATOM 7474 C CA . ASN E 1 48 ? 25.300 39.217 -31.748 1.00 18.70 48 ASN E CA 1
ATOM 7475 C C . ASN E 1 48 ? 24.165 40.156 -32.069 1.00 23.54 48 ASN E C 1
ATOM 7476 O O . ASN E 1 48 ? 24.346 41.230 -32.617 1.00 28.81 48 ASN E O 1
ATOM 7481 N N . HIS E 1 49 ? 22.959 39.760 -31.743 1.00 14.99 49 HIS E N 1
ATOM 7482 C CA . HIS E 1 49 ? 21.904 40.679 -32.066 1.00 12.78 49 HIS E CA 1
ATOM 7483 C C . HIS E 1 49 ? 21.517 41.582 -30.936 1.00 15.54 49 HIS E C 1
ATOM 7484 O O . HIS E 1 49 ? 20.882 42.589 -31.167 1.00 16.83 49 HIS E O 1
ATOM 7491 N N . LEU E 1 50 ? 21.860 41.152 -29.727 1.00 8.69 50 LEU E N 1
ATOM 7492 C CA . LEU E 1 50 ? 21.605 41.830 -28.507 1.00 4.38 50 LEU E CA 1
ATOM 7493 C C . LEU E 1 50 ? 22.857 42.526 -28.082 1.00 11.49 50 LEU E C 1
ATOM 7494 O O . LEU E 1 50 ? 23.728 41.866 -27.599 1.00 9.66 50 LEU E O 1
ATOM 7499 N N . LEU E 1 51 ? 22.892 43.849 -28.206 1.00 8.04 51 LEU E N 1
ATOM 7500 C CA . LEU E 1 51 ? 24.050 44.642 -27.852 1.00 1.52 51 LEU E CA 1
ATOM 7501 C C . LEU E 1 51 ? 24.606 44.297 -26.528 1.00 10.02 51 LEU E C 1
ATOM 7502 O O . LEU E 1 51 ? 25.805 44.228 -26.377 1.00 21.73 51 LEU E O 1
ATOM 7507 N N . PHE E 1 52 ? 23.721 44.074 -25.567 1.00 9.94 52 PHE E N 1
ATOM 7508 C CA . PHE E 1 52 ? 24.174 43.782 -24.214 1.00 7.21 52 PHE E CA 1
ATOM 7509 C C . PHE E 1 52 ? 23.673 42.442 -23.759 1.00 11.24 52 PHE E C 1
ATOM 7510 O O . PHE E 1 52 ? 23.559 42.219 -22.573 1.00 6.58 52 PHE E O 1
ATOM 7518 N N . GLN E 1 53 ? 23.290 41.605 -24.713 1.00 5.74 53 GLN E N 1
ATOM 7519 C CA . GLN E 1 53 ? 22.835 40.282 -24.371 1.00 5.09 53 GLN E CA 1
ATOM 7520 C C . GLN E 1 53 ? 21.487 40.201 -23.735 1.00 13.57 53 GLN E C 1
ATOM 7521 O O . GLN E 1 53 ? 21.099 39.151 -23.272 1.00 14.23 53 GLN E O 1
ATOM 7527 N N . GLN E 1 54 ? 20.758 41.297 -23.751 1.00 11.15 54 GLN E N 1
ATOM 7528 C CA . GLN E 1 54 ? 19.460 41.223 -23.180 1.00 11.09 54 GLN E CA 1
ATOM 7529 C C . GLN E 1 54 ? 18.467 41.752 -24.135 1.00 14.96 54 GLN E C 1
ATOM 7530 O O . GLN E 1 54 ? 18.865 42.397 -25.107 1.00 10.27 54 GLN E O 1
ATOM 7536 N N . VAL E 1 55 ? 17.213 41.473 -23.771 1.00 10.42 55 VAL E N 1
ATOM 7537 C CA . VAL E 1 55 ? 15.993 41.964 -24.375 1.00 9.57 55 VAL E CA 1
ATOM 7538 C C . VAL E 1 55 ? 15.303 42.836 -23.295 1.00 14.69 55 VAL E C 1
ATOM 7539 O O . VAL E 1 55 ? 15.516 42.726 -22.074 1.00 8.70 55 VAL E O 1
ATOM 7543 N N . PRO E 1 56 ? 14.462 43.764 -23.689 1.00 11.30 56 PRO E N 1
ATOM 7544 C CA . PRO E 1 56 ? 14.013 43.992 -25.034 1.00 4.11 56 PRO E CA 1
ATOM 7545 C C . PRO E 1 56 ? 15.017 44.368 -26.042 1.00 9.83 56 PRO E C 1
ATOM 7546 O O . PRO E 1 56 ? 15.892 45.184 -25.807 1.00 19.45 56 PRO E O 1
ATOM 7550 N N . MET E 1 57 ? 14.770 43.907 -27.247 1.00 5.04 57 MET E N 1
ATOM 7551 C CA . MET E 1 57 ? 15.517 44.360 -28.422 1.00 3.72 57 MET E CA 1
ATOM 7552 C C . MET E 1 57 ? 14.454 44.562 -29.489 1.00 5.29 57 MET E C 1
ATOM 7553 O O . MET E 1 57 ? 13.498 43.799 -29.612 1.00 10.86 57 MET E O 1
ATOM 7558 N N . VAL E 1 58 ? 14.563 45.612 -30.217 1.00 2.32 58 VAL E N 1
ATOM 7559 C CA . VAL E 1 58 ? 13.612 45.898 -31.259 1.00 2.31 58 VAL E CA 1
ATOM 7560 C C . VAL E 1 58 ? 14.382 46.280 -32.500 1.00 12.78 58 VAL E C 1
ATOM 7561 O O . VAL E 1 58 ? 15.317 47.113 -32.467 1.00 11.53 58 VAL E O 1
ATOM 7565 N N . GLU E 1 59 ? 13.994 45.640 -33.582 1.00 12.32 59 GLU E N 1
ATOM 7566 C CA . GLU E 1 59 ? 14.644 45.942 -34.833 1.00 10.70 59 GLU E CA 1
ATOM 7567 C C . GLU E 1 59 ? 13.841 46.932 -35.562 1.00 17.16 59 GLU E C 1
ATOM 7568 O O . GLU E 1 59 ? 12.734 46.646 -35.991 1.00 22.45 59 GLU E O 1
ATOM 7574 N N . ILE E 1 60 ? 14.437 48.071 -35.716 1.00 10.44 60 ILE E N 1
ATOM 7575 C CA . ILE E 1 60 ? 13.756 49.135 -36.355 1.00 7.52 60 ILE E CA 1
ATOM 7576 C C . ILE E 1 60 ? 14.709 50.059 -37.097 1.00 12.99 60 ILE E C 1
ATOM 7577 O O . ILE E 1 60 ? 15.811 50.384 -36.656 1.00 18.91 60 ILE E O 1
ATOM 7582 N N . ASP E 1 61 ? 14.262 50.494 -38.248 1.00 13.05 61 ASP E N 1
ATOM 7583 C CA . ASP E 1 61 ? 15.027 51.421 -39.088 1.00 8.47 61 ASP E CA 1
ATOM 7584 C C . ASP E 1 61 ? 16.427 50.985 -39.318 1.00 16.67 61 ASP E C 1
ATOM 7585 O O . ASP E 1 61 ? 17.373 51.790 -39.361 1.00 22.10 61 ASP E O 1
ATOM 7590 N N . GLY E 1 62 ? 16.509 49.672 -39.451 1.00 16.28 62 GLY E N 1
ATOM 7591 C CA . GLY E 1 62 ? 17.764 49.002 -39.702 1.00 16.33 62 GLY E CA 1
ATOM 7592 C C . GLY E 1 62 ? 18.671 48.828 -38.513 1.00 27.86 62 GLY E C 1
ATOM 7593 O O . GLY E 1 62 ? 19.805 48.399 -38.699 1.00 31.80 62 GLY E O 1
ATOM 7594 N N . MET E 1 63 ? 18.187 49.159 -37.302 1.00 21.31 63 MET E N 1
ATOM 7595 C CA . MET E 1 63 ? 18.990 49.009 -36.136 1.00 10.03 63 MET E CA 1
ATOM 7596 C C . MET E 1 63 ? 18.377 47.954 -35.266 1.00 19.03 63 MET E C 1
ATOM 7597 O O . MET E 1 63 ? 17.213 47.583 -35.473 1.00 21.46 63 MET E O 1
ATOM 7602 N N . LYS E 1 64 ? 19.173 47.514 -34.305 1.00 11.90 64 LYS E N 1
ATOM 7603 C CA . LYS E 1 64 ? 18.722 46.609 -33.312 1.00 11.35 64 LYS E CA 1
ATOM 7604 C C . LYS E 1 64 ? 18.845 47.324 -31.982 1.00 16.18 64 LYS E C 1
ATOM 7605 O O . LYS E 1 64 ? 19.826 47.195 -31.266 1.00 16.69 64 LYS E O 1
ATOM 7611 N N . LEU E 1 65 ? 17.859 48.087 -31.649 1.00 7.70 65 LEU E N 1
ATOM 7612 C CA . LEU E 1 65 ? 17.912 48.786 -30.417 1.00 4.37 65 LEU E CA 1
ATOM 7613 C C . LEU E 1 65 ? 17.544 47.903 -29.288 1.00 6.56 65 LEU E C 1
ATOM 7614 O O . LEU E 1 65 ? 16.690 47.041 -29.453 1.00 12.20 65 LEU E O 1
ATOM 7619 N N . VAL E 1 66 ? 18.213 48.196 -28.163 1.00 1.00 66 VAL E N 1
ATOM 7620 C CA . VAL E 1 66 ? 18.138 47.577 -26.841 1.00 5.48 66 VAL E CA 1
ATOM 7621 C C . VAL E 1 66 ? 17.990 48.637 -25.727 1.00 11.95 66 VAL E C 1
ATOM 7622 O O . VAL E 1 66 ? 18.229 49.812 -25.947 1.00 3.67 66 VAL E O 1
ATOM 7626 N N . GLN E 1 67 ? 17.553 48.235 -24.516 1.00 11.12 67 GLN E N 1
ATOM 7627 C CA . GLN E 1 67 ? 17.301 49.169 -23.411 1.00 3.11 67 GLN E CA 1
ATOM 7628 C C . GLN E 1 67 ? 16.004 49.830 -23.654 1.00 10.31 67 GLN E C 1
ATOM 7629 O O . GLN E 1 67 ? 15.889 50.706 -24.530 1.00 11.82 67 GLN E O 1
ATOM 7635 N N . THR E 1 68 ? 15.049 49.389 -22.881 1.00 7.66 68 THR E N 1
ATOM 7636 C CA . THR E 1 68 ? 13.699 49.925 -22.984 1.00 5.71 68 THR E CA 1
ATOM 7637 C C . THR E 1 68 ? 13.643 51.411 -23.093 1.00 12.38 68 THR E C 1
ATOM 7638 O O . THR E 1 68 ? 13.058 51.925 -24.016 1.00 12.68 68 THR E O 1
ATOM 7642 N N . ARG E 1 69 ? 14.297 52.128 -22.191 1.00 12.11 69 ARG E N 1
ATOM 7643 C CA . ARG E 1 69 ? 14.153 53.571 -22.321 1.00 11.05 69 ARG E CA 1
ATOM 7644 C C . ARG E 1 69 ? 14.689 54.173 -23.590 1.00 13.17 69 ARG E C 1
ATOM 7645 O O . ARG E 1 69 ? 14.205 55.171 -24.098 1.00 15.74 69 ARG E O 1
ATOM 7653 N N . SER E 1 70 ? 15.758 53.597 -24.057 1.00 7.66 70 SER E N 1
ATOM 7654 C CA . SER E 1 70 ? 16.430 54.104 -25.233 1.00 3.53 70 SER E CA 1
ATOM 7655 C C . SER E 1 70 ? 15.582 53.865 -26.455 1.00 9.97 70 SER E C 1
ATOM 7656 O O . SER E 1 70 ? 15.414 54.700 -27.328 1.00 14.94 70 SER E O 1
ATOM 7659 N N . ILE E 1 71 ? 14.960 52.727 -26.419 1.00 4.81 71 ILE E N 1
ATOM 7660 C CA . ILE E 1 71 ? 14.054 52.362 -27.454 1.00 3.49 71 ILE E CA 1
ATOM 7661 C C . ILE E 1 71 ? 12.873 53.330 -27.491 1.00 9.08 71 ILE E C 1
ATOM 7662 O O . ILE E 1 71 ? 12.505 53.868 -28.522 1.00 13.77 71 ILE E O 1
ATOM 7667 N N . LEU E 1 72 ? 12.289 53.581 -26.346 1.00 6.18 72 LEU E N 1
ATOM 7668 C CA . LEU E 1 72 ? 11.151 54.490 -26.228 1.00 4.76 72 LEU E CA 1
ATOM 7669 C C . LEU E 1 72 ? 11.521 55.845 -26.691 1.00 4.66 72 LEU E C 1
ATOM 7670 O O . LEU E 1 72 ? 10.794 56.456 -27.422 1.00 11.07 72 LEU E O 1
ATOM 7675 N N . HIS E 1 73 ? 12.657 56.355 -26.289 1.00 7.74 73 HIS E N 1
ATOM 7676 C CA . HIS E 1 73 ? 13.044 57.688 -26.805 1.00 3.88 73 HIS E CA 1
ATOM 7677 C C . HIS E 1 73 ? 13.173 57.686 -28.310 1.00 11.84 73 HIS E C 1
ATOM 7678 O O . HIS E 1 73 ? 12.826 58.647 -28.988 1.00 12.42 73 HIS E O 1
ATOM 7685 N N . TYR E 1 74 ? 13.744 56.626 -28.871 1.00 8.27 74 TYR E N 1
ATOM 7686 C CA . TYR E 1 74 ? 13.887 56.650 -30.318 1.00 9.83 74 TYR E CA 1
ATOM 7687 C C . TYR E 1 74 ? 12.534 56.803 -31.005 1.00 14.80 74 TYR E C 1
ATOM 7688 O O . TYR E 1 74 ? 12.320 57.690 -31.839 1.00 13.02 74 TYR E O 1
ATOM 7697 N N . ILE E 1 75 ? 11.603 55.952 -30.591 1.00 4.94 75 ILE E N 1
ATOM 7698 C CA . ILE E 1 75 ? 10.318 56.003 -31.216 1.00 4.38 75 ILE E CA 1
ATOM 7699 C C . ILE E 1 75 ? 9.655 57.325 -31.033 1.00 15.50 75 ILE E C 1
ATOM 7700 O O . ILE E 1 75 ? 9.093 57.854 -31.945 1.00 18.12 75 ILE E O 1
ATOM 7705 N N . ALA E 1 76 ? 9.731 57.851 -29.831 1.00 8.97 76 ALA E N 1
ATOM 7706 C CA . ALA E 1 76 ? 9.098 59.102 -29.540 1.00 6.89 76 ALA E CA 1
ATOM 7707 C C . ALA E 1 76 ? 9.618 60.156 -30.460 1.00 14.31 76 ALA E C 1
ATOM 7708 O O . ALA E 1 76 ? 8.913 60.931 -31.029 1.00 16.32 76 ALA E O 1
ATOM 7710 N N . ASP E 1 77 ? 10.886 60.176 -30.584 1.00 12.04 77 ASP E N 1
ATOM 7711 C CA . ASP E 1 77 ? 11.523 61.147 -31.416 1.00 8.15 77 ASP E CA 1
ATOM 7712 C C . ASP E 1 77 ? 11.220 60.916 -32.878 1.00 20.17 77 ASP E C 1
ATOM 7713 O O . ASP E 1 77 ? 11.237 61.832 -33.656 1.00 27.38 77 ASP E O 1
ATOM 7718 N N . LYS E 1 78 ? 10.966 59.700 -33.286 1.00 13.84 78 LYS E N 1
ATOM 7719 C CA . LYS E 1 78 ? 10.604 59.530 -34.674 1.00 8.75 78 LYS E CA 1
ATOM 7720 C C . LYS E 1 78 ? 9.126 59.862 -34.811 1.00 21.37 78 LYS E C 1
ATOM 7721 O O . LYS E 1 78 ? 8.583 59.817 -35.883 1.00 25.64 78 LYS E O 1
ATOM 7727 N N . HIS E 1 79 ? 8.391 60.054 -33.741 1.00 16.29 79 HIS E N 1
ATOM 7728 C CA . HIS E 1 79 ? 6.990 60.250 -34.004 1.00 10.72 79 HIS E CA 1
ATOM 7729 C C . HIS E 1 79 ? 6.321 61.378 -33.302 1.00 14.66 79 HIS E C 1
ATOM 7730 O O . HIS E 1 79 ? 5.162 61.229 -32.936 1.00 6.93 79 HIS E O 1
ATOM 7737 N N . ASN E 1 80 ? 7.042 62.464 -33.088 1.00 17.51 80 ASN E N 1
ATOM 7738 C CA . ASN E 1 80 ? 6.432 63.553 -32.393 1.00 17.97 80 ASN E CA 1
ATOM 7739 C C . ASN E 1 80 ? 5.808 63.239 -31.052 1.00 23.47 80 ASN E C 1
ATOM 7740 O O . ASN E 1 80 ? 4.761 63.799 -30.691 1.00 33.09 80 ASN E O 1
ATOM 7745 N N . LEU E 1 81 ? 6.447 62.379 -30.285 1.00 17.49 81 LEU E N 1
ATOM 7746 C CA . LEU E 1 81 ? 5.893 62.105 -28.975 1.00 12.09 81 LEU E CA 1
ATOM 7747 C C . LEU E 1 81 ? 6.836 62.614 -27.923 1.00 9.79 81 LEU E C 1
ATOM 7748 O O . LEU E 1 81 ? 6.701 62.251 -26.771 1.00 9.64 81 LEU E O 1
ATOM 7753 N N . PHE E 1 82 ? 7.762 63.464 -28.332 1.00 7.16 82 PHE E N 1
ATOM 7754 C CA . PHE E 1 82 ? 8.795 63.976 -27.396 1.00 7.97 82 PHE E CA 1
ATOM 7755 C C . PHE E 1 82 ? 8.847 65.479 -27.218 1.00 16.81 82 PHE E C 1
ATOM 7756 O O . PHE E 1 82 ? 9.890 66.073 -26.898 1.00 19.23 82 PHE E O 1
ATOM 7764 N N . GLY E 1 83 ? 7.702 66.102 -27.417 1.00 16.51 83 GLY E N 1
ATOM 7765 C CA . GLY E 1 83 ? 7.662 67.522 -27.241 1.00 18.16 83 GLY E CA 1
ATOM 7766 C C . GLY E 1 83 ? 8.088 68.261 -28.480 1.00 19.47 83 GLY E C 1
ATOM 7767 O O . GLY E 1 83 ? 8.268 67.637 -29.521 1.00 16.68 83 GLY E O 1
ATOM 7768 N N . LYS E 1 84 ? 8.247 69.573 -28.312 1.00 16.34 84 LYS E N 1
ATOM 7769 C CA . LYS E 1 84 ? 8.598 70.497 -29.377 1.00 15.03 84 LYS E CA 1
ATOM 7770 C C . LYS E 1 84 ? 9.777 71.351 -28.984 1.00 25.33 84 LYS E C 1
ATOM 7771 O O . LYS E 1 84 ? 10.347 72.078 -29.773 1.00 23.09 84 LYS E O 1
ATOM 7777 N N . ASN E 1 85 ? 10.252 71.134 -27.773 1.00 25.00 85 ASN E N 1
ATOM 7778 C CA . ASN E 1 85 ? 11.421 71.853 -27.347 1.00 19.70 85 ASN E CA 1
ATOM 7779 C C . ASN E 1 85 ? 12.040 71.274 -26.074 1.00 22.04 85 ASN E C 1
ATOM 7780 O O . ASN E 1 85 ? 11.407 70.489 -25.371 1.00 31.75 85 ASN E O 1
ATOM 7785 N N . LEU E 1 86 ? 13.256 71.724 -25.741 1.00 13.64 86 LEU E N 1
ATOM 7786 C CA . LEU E 1 86 ? 13.966 71.237 -24.570 1.00 7.94 86 LEU E CA 1
ATOM 7787 C C . LEU E 1 86 ? 13.145 71.222 -23.309 1.00 14.84 86 LEU E C 1
ATOM 7788 O O . LEU E 1 86 ? 13.164 70.267 -22.521 1.00 20.25 86 LEU E O 1
ATOM 7793 N N . LYS E 1 87 ? 12.420 72.304 -23.135 1.00 12.86 87 LYS E N 1
ATOM 7794 C CA . LYS E 1 87 ? 11.605 72.456 -21.942 1.00 16.47 87 LYS E CA 1
ATOM 7795 C C . LYS E 1 87 ? 10.627 71.350 -21.773 1.00 17.63 87 LYS E C 1
ATOM 7796 O O . LYS E 1 87 ? 10.569 70.746 -20.719 1.00 27.41 87 LYS E O 1
ATOM 7802 N N . GLU E 1 88 ? 9.926 71.105 -22.850 1.00 8.70 88 GLU E N 1
ATOM 7803 C CA . GLU E 1 88 ? 8.949 70.060 -22.939 1.00 11.62 88 GLU E CA 1
ATOM 7804 C C . GLU E 1 88 ? 9.577 68.719 -22.782 1.00 18.30 88 GLU E C 1
ATOM 7805 O O . GLU E 1 88 ? 9.159 67.888 -21.983 1.00 23.26 88 GLU E O 1
ATOM 7811 N N . ARG E 1 89 ? 10.550 68.510 -23.626 1.00 10.56 89 ARG E N 1
ATOM 7812 C CA . ARG E 1 89 ? 11.288 67.287 -23.661 1.00 9.51 89 ARG E CA 1
ATOM 7813 C C . ARG E 1 89 ? 11.748 66.953 -22.273 1.00 9.97 89 ARG E C 1
ATOM 7814 O O . ARG E 1 89 ? 11.626 65.840 -21.745 1.00 10.78 89 ARG E O 1
ATOM 7822 N N . THR E 1 90 ? 12.203 67.991 -21.615 1.00 1.00 90 THR E N 1
ATOM 7823 C CA . THR E 1 90 ? 12.651 67.775 -20.231 1.00 1.00 90 THR E CA 1
ATOM 7824 C C . THR E 1 90 ? 11.559 67.244 -19.277 1.00 12.66 90 THR E C 1
ATOM 7825 O O . THR E 1 90 ? 11.753 66.292 -18.505 1.00 12.11 90 THR E O 1
ATOM 7829 N N . LEU E 1 91 ? 10.353 67.819 -19.399 1.00 5.25 91 LEU E N 1
ATOM 7830 C CA . LEU E 1 91 ? 9.235 67.416 -18.586 1.00 1.00 91 LEU E CA 1
ATOM 7831 C C . LEU E 1 91 ? 8.800 66.020 -18.868 1.00 9.46 91 LEU E C 1
ATOM 7832 O O . LEU E 1 91 ? 8.588 65.213 -17.977 1.00 13.34 91 LEU E O 1
ATOM 7837 N N . ILE E 1 92 ? 8.672 65.755 -20.140 1.00 6.98 92 ILE E N 1
ATOM 7838 C CA . ILE E 1 92 ? 8.232 64.468 -20.604 1.00 5.61 92 ILE E CA 1
ATOM 7839 C C . ILE E 1 92 ? 9.173 63.426 -20.100 1.00 12.34 92 ILE E C 1
ATOM 7840 O O . ILE E 1 92 ? 8.766 62.375 -19.624 1.00 16.34 92 ILE E O 1
ATOM 7845 N N . ASP E 1 93 ? 10.453 63.758 -20.166 1.00 5.23 93 ASP E N 1
ATOM 7846 C CA . ASP E 1 93 ? 11.450 62.814 -19.713 1.00 3.41 93 ASP E CA 1
ATOM 7847 C C . ASP E 1 93 ? 11.278 62.458 -18.239 1.00 13.46 93 ASP E C 1
ATOM 7848 O O . ASP E 1 93 ? 11.129 61.281 -17.837 1.00 8.81 93 ASP E O 1
ATOM 7853 N N . MET E 1 94 ? 11.198 63.499 -17.441 1.00 7.44 94 MET E N 1
ATOM 7854 C CA . MET E 1 94 ? 11.014 63.246 -16.056 1.00 1.95 94 MET E CA 1
ATOM 7855 C C . MET E 1 94 ? 9.782 62.488 -15.736 1.00 4.64 94 MET E C 1
ATOM 7856 O O . MET E 1 94 ? 9.788 61.598 -14.889 1.00 7.26 94 MET E O 1
ATOM 7861 N N . TYR E 1 95 ? 8.706 62.851 -16.408 1.00 3.29 95 TYR E N 1
ATOM 7862 C CA . TYR E 1 95 ? 7.450 62.210 -16.102 1.00 1.00 95 TYR E CA 1
ATOM 7863 C C . TYR E 1 95 ? 7.559 60.759 -16.385 1.00 6.98 95 TYR E C 1
ATOM 7864 O O . TYR E 1 95 ? 7.158 59.873 -15.648 1.00 7.33 95 TYR E O 1
ATOM 7873 N N . VAL E 1 96 ? 8.138 60.532 -17.503 1.00 4.16 96 VAL E N 1
ATOM 7874 C CA . VAL E 1 96 ? 8.319 59.176 -17.898 1.00 2.88 96 VAL E CA 1
ATOM 7875 C C . VAL E 1 96 ? 9.165 58.386 -16.936 1.00 6.46 96 VAL E C 1
ATOM 7876 O O . VAL E 1 96 ? 8.814 57.281 -16.562 1.00 6.51 96 VAL E O 1
ATOM 7880 N N . GLU E 1 97 ? 10.314 58.922 -16.548 1.00 1.62 97 GLU E N 1
ATOM 7881 C CA . GLU E 1 97 ? 11.136 58.148 -15.612 1.00 2.81 97 GLU E CA 1
ATOM 7882 C C . GLU E 1 97 ? 10.426 57.879 -14.308 1.00 9.85 97 GLU E C 1
ATOM 7883 O O . GLU E 1 97 ? 10.468 56.768 -13.763 1.00 10.22 97 GLU E O 1
ATOM 7889 N N . GLY E 1 98 ? 9.759 58.900 -13.810 1.00 7.21 98 GLY E N 1
ATOM 7890 C CA . GLY E 1 98 ? 9.033 58.713 -12.562 1.00 2.67 98 GLY E CA 1
ATOM 7891 C C . GLY E 1 98 ? 8.011 57.629 -12.738 1.00 3.56 98 GLY E C 1
ATOM 7892 O O . GLY E 1 98 ? 7.903 56.687 -11.969 1.00 5.22 98 GLY E O 1
ATOM 7893 N N . THR E 1 99 ? 7.289 57.725 -13.822 1.00 2.16 99 THR E N 1
ATOM 7894 C CA . THR E 1 99 ? 6.269 56.719 -14.094 1.00 2.83 99 THR E CA 1
ATOM 7895 C C . THR E 1 99 ? 6.810 55.304 -14.200 1.00 12.76 99 THR E C 1
ATOM 7896 O O . THR E 1 99 ? 6.274 54.391 -13.571 1.00 12.87 99 THR E O 1
ATOM 7900 N N . LEU E 1 100 ? 7.918 55.137 -14.926 1.00 6.88 100 LEU E N 1
ATOM 7901 C CA . LEU E 1 100 ? 8.575 53.822 -15.022 1.00 3.94 100 LEU E CA 1
ATOM 7902 C C . LEU E 1 100 ? 8.958 53.273 -13.647 1.00 8.49 100 LEU E C 1
ATOM 7903 O O . LEU E 1 100 ? 9.000 52.054 -13.379 1.00 13.34 100 LEU E O 1
ATOM 7908 N N . ASP E 1 101 ? 9.204 54.172 -12.730 1.00 1.00 101 ASP E N 1
ATOM 7909 C CA . ASP E 1 101 ? 9.505 53.681 -11.407 1.00 2.36 101 ASP E CA 1
ATOM 7910 C C . ASP E 1 101 ? 8.302 53.065 -10.718 1.00 8.45 101 ASP E C 1
ATOM 7911 O O . ASP E 1 101 ? 8.392 52.208 -9.871 1.00 12.15 101 ASP E O 1
ATOM 7916 N N . LEU E 1 102 ? 7.159 53.536 -11.079 1.00 8.68 102 LEU E N 1
ATOM 7917 C CA . LEU E 1 102 ? 5.934 53.029 -10.537 1.00 4.32 102 LEU E CA 1
ATOM 7918 C C . LEU E 1 102 ? 5.582 51.752 -11.232 1.00 10.80 102 LEU E C 1
ATOM 7919 O O . LEU E 1 102 ? 5.284 50.745 -10.634 1.00 14.15 102 LEU E O 1
ATOM 7924 N N . LEU E 1 103 ? 5.652 51.794 -12.533 1.00 6.51 103 LEU E N 1
ATOM 7925 C CA . LEU E 1 103 ? 5.380 50.642 -13.338 1.00 1.50 103 LEU E CA 1
ATOM 7926 C C . LEU E 1 103 ? 6.214 49.446 -12.960 1.00 3.09 103 LEU E C 1
ATOM 7927 O O . LEU E 1 103 ? 5.813 48.305 -13.074 1.00 11.31 103 LEU E O 1
ATOM 7932 N N . GLU E 1 104 ? 7.392 49.696 -12.492 1.00 3.47 104 GLU E N 1
ATOM 7933 C CA . GLU E 1 104 ? 8.268 48.622 -12.094 1.00 3.16 104 GLU E CA 1
ATOM 7934 C C . GLU E 1 104 ? 7.662 47.693 -11.094 1.00 10.60 104 GLU E C 1
ATOM 7935 O O . GLU E 1 104 ? 7.819 46.500 -11.128 1.00 15.54 104 GLU E O 1
ATOM 7941 N N . LEU E 1 105 ? 6.928 48.256 -10.205 1.00 7.71 105 LEU E N 1
ATOM 7942 C CA . LEU E 1 105 ? 6.232 47.448 -9.237 1.00 2.89 105 LEU E CA 1
ATOM 7943 C C . LEU E 1 105 ? 5.340 46.406 -9.906 1.00 9.81 105 LEU E C 1
ATOM 7944 O O . LEU E 1 105 ? 5.195 45.244 -9.487 1.00 13.77 105 LEU E O 1
ATOM 7949 N N . LEU E 1 106 ? 4.715 46.854 -10.954 1.00 7.80 106 LEU E N 1
ATOM 7950 C CA . LEU E 1 106 ? 3.849 45.950 -11.681 1.00 6.10 106 LEU E CA 1
ATOM 7951 C C . LEU E 1 106 ? 4.673 44.869 -12.373 1.00 14.47 106 LEU E C 1
ATOM 7952 O O . LEU E 1 106 ? 4.298 43.669 -12.368 1.00 13.94 106 LEU E O 1
ATOM 7957 N N . ILE E 1 107 ? 5.788 45.316 -12.997 1.00 5.24 107 ILE E N 1
ATOM 7958 C CA . ILE E 1 107 ? 6.731 44.399 -13.681 1.00 4.29 107 ILE E CA 1
ATOM 7959 C C . ILE E 1 107 ? 7.316 43.302 -12.816 1.00 16.36 107 ILE E C 1
ATOM 7960 O O . ILE E 1 107 ? 7.397 42.133 -13.274 1.00 26.57 107 ILE E O 1
ATOM 7965 N N . MET E 1 108 ? 7.702 43.694 -11.596 1.00 6.24 108 MET E N 1
ATOM 7966 C CA . MET E 1 108 ? 8.236 42.736 -10.654 1.00 11.25 108 MET E CA 1
ATOM 7967 C C . MET E 1 108 ? 7.219 41.821 -10.023 1.00 14.93 108 MET E C 1
ATOM 7968 O O . MET E 1 108 ? 7.542 40.744 -9.582 1.00 18.42 108 MET E O 1
ATOM 7973 N N . HIS E 1 109 ? 6.017 42.304 -9.887 1.00 12.04 109 HIS E N 1
ATOM 7974 C CA . HIS E 1 109 ? 4.971 41.628 -9.198 1.00 8.78 109 HIS E CA 1
ATOM 7975 C C . HIS E 1 109 ? 4.852 40.139 -9.310 1.00 13.15 109 HIS E C 1
ATOM 7976 O O . HIS E 1 109 ? 4.895 39.434 -8.343 1.00 19.76 109 HIS E O 1
ATOM 7983 N N . PRO E 1 110 ? 4.690 39.650 -10.496 1.00 12.54 110 PRO E N 1
ATOM 7984 C CA . PRO E 1 110 ? 4.558 38.219 -10.729 1.00 9.73 110 PRO E CA 1
ATOM 7985 C C . PRO E 1 110 ? 5.709 37.381 -10.267 1.00 21.00 110 PRO E C 1
ATOM 7986 O O . PRO E 1 110 ? 5.588 36.176 -10.079 1.00 31.35 110 PRO E O 1
ATOM 7990 N N . PHE E 1 111 ? 6.849 37.968 -10.071 1.00 15.41 111 PHE E N 1
ATOM 7991 C CA . PHE E 1 111 ? 7.956 37.144 -9.634 1.00 9.17 111 PHE E CA 1
ATOM 7992 C C . PHE E 1 111 ? 8.202 37.143 -8.134 1.00 23.69 111 PHE E C 1
ATOM 7993 O O . PHE E 1 111 ? 9.249 36.701 -7.662 1.00 30.42 111 PHE E O 1
ATOM 8001 N N . LEU E 1 112 ? 7.276 37.744 -7.419 1.00 20.71 112 LEU E N 1
ATOM 8002 C CA . LEU E 1 112 ? 7.296 37.839 -5.974 1.00 19.56 112 LEU E CA 1
ATOM 8003 C C . LEU E 1 112 ? 6.779 36.554 -5.440 1.00 33.83 112 LEU E C 1
ATOM 8004 O O . LEU E 1 112 ? 6.107 35.810 -6.150 1.00 37.60 112 LEU E O 1
ATOM 8009 N N . LYS E 1 113 ? 7.055 36.358 -4.163 1.00 34.66 113 LYS E N 1
ATOM 8010 C CA . LYS E 1 113 ? 6.548 35.230 -3.431 1.00 34.60 113 LYS E CA 1
ATOM 8011 C C . LYS E 1 113 ? 5.170 35.641 -3.009 1.00 48.05 113 LYS E C 1
ATOM 8012 O O . LYS E 1 113 ? 4.955 36.615 -2.286 1.00 57.59 113 LYS E O 1
ATOM 8018 N N . PRO E 1 114 ? 4.269 34.906 -3.542 1.00 47.13 114 PRO E N 1
ATOM 8019 C CA . PRO E 1 114 ? 2.821 34.973 -3.351 1.00 50.56 114 PRO E CA 1
ATOM 8020 C C . PRO E 1 114 ? 2.353 35.664 -2.064 1.00 62.15 114 PRO E C 1
ATOM 8021 O O . PRO E 1 114 ? 1.364 36.437 -2.017 1.00 60.40 114 PRO E O 1
ATOM 8025 N N . ASP E 1 115 ? 3.094 35.378 -1.011 1.00 66.54 115 ASP E N 1
ATOM 8026 C CA . ASP E 1 115 ? 2.831 35.991 0.256 1.00 73.05 115 ASP E CA 1
ATOM 8027 C C . ASP E 1 115 ? 3.073 37.511 0.130 1.00 65.55 115 ASP E C 1
ATOM 8028 O O . ASP E 1 115 ? 2.237 38.369 0.494 1.00 71.35 115 ASP E O 1
ATOM 8033 N N . ASP E 1 116 ? 4.236 37.839 -0.432 1.00 41.01 116 ASP E N 1
ATOM 8034 C CA . ASP E 1 116 ? 4.625 39.208 -0.625 1.00 34.94 116 ASP E CA 1
ATOM 8035 C C . ASP E 1 116 ? 3.846 39.914 -1.699 1.00 31.13 116 ASP E C 1
ATOM 8036 O O . ASP E 1 116 ? 3.849 41.146 -1.838 1.00 30.98 116 ASP E O 1
ATOM 8041 N N . GLN E 1 117 ? 3.195 39.127 -2.501 1.00 20.22 117 GLN E N 1
ATOM 8042 C CA . GLN E 1 117 ? 2.485 39.731 -3.562 1.00 20.01 117 GLN E CA 1
ATOM 8043 C C . GLN E 1 117 ? 1.425 40.668 -3.108 1.00 30.67 117 GLN E C 1
ATOM 8044 O O . GLN E 1 117 ? 1.221 41.744 -3.657 1.00 36.77 117 GLN E O 1
ATOM 8050 N N . GLN E 1 118 ? 0.781 40.255 -2.063 1.00 33.21 118 GLN E N 1
ATOM 8051 C CA . GLN E 1 118 ? -0.271 41.054 -1.527 1.00 34.93 118 GLN E CA 1
ATOM 8052 C C . GLN E 1 118 ? 0.161 42.322 -0.845 1.00 32.72 118 GLN E C 1
ATOM 8053 O O . GLN E 1 118 ? -0.441 43.385 -1.039 1.00 33.69 118 GLN E O 1
ATOM 8059 N N . LYS E 1 119 ? 1.211 42.212 -0.057 1.00 28.62 119 LYS E N 1
ATOM 8060 C CA . LYS E 1 119 ? 1.722 43.393 0.596 1.00 25.84 119 LYS E CA 1
ATOM 8061 C C . LYS E 1 119 ? 2.051 44.460 -0.461 1.00 26.95 119 LYS E C 1
ATOM 8062 O O . LYS E 1 119 ? 1.769 45.641 -0.371 1.00 33.39 119 LYS E O 1
ATOM 8068 N N . GLU E 1 120 ? 2.557 43.968 -1.545 1.00 19.79 120 GLU E N 1
ATOM 8069 C CA . GLU E 1 120 ? 2.962 44.733 -2.679 1.00 17.74 120 GLU E CA 1
ATOM 8070 C C . GLU E 1 120 ? 1.924 45.518 -3.396 1.00 19.67 120 GLU E C 1
ATOM 8071 O O . GLU E 1 120 ? 2.179 46.641 -3.881 1.00 22.84 120 GLU E O 1
ATOM 8077 N N . VAL E 1 121 ? 0.773 44.889 -3.499 1.00 5.57 121 VAL E N 1
ATOM 8078 C CA . VAL E 1 121 ? -0.295 45.582 -4.117 1.00 6.59 121 VAL E CA 1
ATOM 8079 C C . VAL E 1 121 ? -0.652 46.798 -3.283 1.00 17.69 121 VAL E C 1
ATOM 8080 O O . VAL E 1 121 ? -0.881 47.910 -3.773 1.00 24.97 121 VAL E O 1
ATOM 8084 N N . VAL E 1 122 ? -0.691 46.575 -2.004 1.00 9.06 122 VAL E N 1
ATOM 8085 C CA . VAL E 1 122 ? -0.965 47.668 -1.107 1.00 13.35 122 VAL E CA 1
ATOM 8086 C C . VAL E 1 122 ? 0.050 48.761 -1.314 1.00 18.92 122 VAL E C 1
ATOM 8087 O O . VAL E 1 122 ? -0.280 49.961 -1.467 1.00 19.82 122 VAL E O 1
ATOM 8091 N N . ASN E 1 123 ? 1.301 48.333 -1.426 1.00 15.18 123 ASN E N 1
ATOM 8092 C CA . ASN E 1 123 ? 2.302 49.347 -1.690 1.00 12.95 123 ASN E CA 1
ATOM 8093 C C . ASN E 1 123 ? 2.130 50.138 -2.981 1.00 15.30 123 ASN E C 1
ATOM 8094 O O . ASN E 1 123 ? 2.279 51.373 -2.982 1.00 18.14 123 ASN E O 1
ATOM 8099 N N . MET E 1 124 ? 1.821 49.467 -4.087 1.00 5.42 124 MET E N 1
ATOM 8100 C CA . MET E 1 124 ? 1.599 50.203 -5.328 1.00 2.66 124 MET E CA 1
ATOM 8101 C C . MET E 1 124 ? 0.534 51.191 -5.109 1.00 12.04 124 MET E C 1
ATOM 8102 O O . MET E 1 124 ? 0.627 52.320 -5.587 1.00 15.26 124 MET E O 1
ATOM 8107 N N . ALA E 1 125 ? -0.497 50.726 -4.394 1.00 8.41 125 ALA E N 1
ATOM 8108 C CA . ALA E 1 125 ? -1.627 51.640 -4.169 1.00 8.92 125 ALA E CA 1
ATOM 8109 C C . ALA E 1 125 ? -1.127 52.875 -3.501 1.00 16.57 125 ALA E C 1
ATOM 8110 O O . ALA E 1 125 ? -1.323 53.975 -3.988 1.00 19.75 125 ALA E O 1
ATOM 8112 N N . GLN E 1 126 ? -0.403 52.674 -2.410 1.00 7.08 126 GLN E N 1
ATOM 8113 C CA . GLN E 1 126 ? 0.081 53.851 -1.719 1.00 3.18 126 GLN E CA 1
ATOM 8114 C C . GLN E 1 126 ? 0.986 54.761 -2.511 1.00 13.31 126 GLN E C 1
ATOM 8115 O O . GLN E 1 126 ? 0.876 55.998 -2.443 1.00 13.84 126 GLN E O 1
ATOM 8121 N N . LYS E 1 127 ? 1.909 54.165 -3.269 1.00 6.91 127 LYS E N 1
ATOM 8122 C CA . LYS E 1 127 ? 2.802 54.996 -4.002 1.00 7.02 127 LYS E CA 1
ATOM 8123 C C . LYS E 1 127 ? 2.070 55.802 -5.018 1.00 12.38 127 LYS E C 1
ATOM 8124 O O . LYS E 1 127 ? 2.345 56.986 -5.229 1.00 11.43 127 LYS E O 1
ATOM 8130 N N . ALA E 1 128 ? 1.161 55.103 -5.707 1.00 5.41 128 ALA E N 1
ATOM 8131 C CA . ALA E 1 128 ? 0.425 55.734 -6.753 1.00 1.00 128 ALA E CA 1
ATOM 8132 C C . ALA E 1 128 ? -0.293 56.937 -6.206 1.00 6.77 128 ALA E C 1
ATOM 8133 O O . ALA E 1 128 ? -0.224 58.058 -6.709 1.00 9.61 128 ALA E O 1
ATOM 8135 N N . ILE E 1 129 ? -1.012 56.666 -5.151 1.00 4.19 129 ILE E N 1
ATOM 8136 C CA . ILE E 1 129 ? -1.891 57.631 -4.513 1.00 8.94 129 ILE E CA 1
ATOM 8137 C C . ILE E 1 129 ? -1.156 58.800 -3.970 1.00 12.61 129 ILE E C 1
ATOM 8138 O O . ILE E 1 129 ? -1.577 59.943 -3.990 1.00 22.81 129 ILE E O 1
ATOM 8143 N N . ILE E 1 130 ? -0.094 58.489 -3.341 1.00 8.64 130 ILE E N 1
ATOM 8144 C CA . ILE E 1 130 ? 0.666 59.530 -2.692 1.00 10.81 130 ILE E CA 1
ATOM 8145 C C . ILE E 1 130 ? 1.779 60.178 -3.476 1.00 10.87 130 ILE E C 1
ATOM 8146 O O . ILE E 1 130 ? 1.994 61.362 -3.371 1.00 13.33 130 ILE E O 1
ATOM 8151 N N . ARG E 1 131 ? 2.510 59.394 -4.217 1.00 3.96 131 ARG E N 1
ATOM 8152 C CA . ARG E 1 131 ? 3.651 59.918 -4.869 1.00 1.93 131 ARG E CA 1
ATOM 8153 C C . ARG E 1 131 ? 3.495 60.322 -6.289 1.00 6.36 131 ARG E C 1
ATOM 8154 O O . ARG E 1 131 ? 4.080 61.330 -6.641 1.00 12.60 131 ARG E O 1
ATOM 8162 N N . TYR E 1 132 ? 2.671 59.603 -7.064 1.00 7.37 132 TYR E N 1
ATOM 8163 C CA . TYR E 1 132 ? 2.489 59.897 -8.487 1.00 3.84 132 TYR E CA 1
ATOM 8164 C C . TYR E 1 132 ? 1.234 60.589 -8.952 1.00 8.16 132 TYR E C 1
ATOM 8165 O O . TYR E 1 132 ? 1.278 61.659 -9.612 1.00 8.00 132 TYR E O 1
ATOM 8174 N N . PHE E 1 133 ? 0.106 59.935 -8.714 1.00 5.39 133 PHE E N 1
ATOM 8175 C CA . PHE E 1 133 ? -1.173 60.475 -9.175 1.00 2.99 133 PHE E CA 1
ATOM 8176 C C . PHE E 1 133 ? -1.376 61.970 -8.886 1.00 14.49 133 PHE E C 1
ATOM 8177 O O . PHE E 1 133 ? -1.905 62.807 -9.647 1.00 18.06 133 PHE E O 1
ATOM 8185 N N . PRO E 1 134 ? -0.901 62.354 -7.754 1.00 8.58 134 PRO E N 1
ATOM 8186 C CA . PRO E 1 134 ? -1.114 63.733 -7.370 1.00 2.15 134 PRO E CA 1
ATOM 8187 C C . PRO E 1 134 ? -0.419 64.795 -8.204 1.00 13.92 134 PRO E C 1
ATOM 8188 O O . PRO E 1 134 ? -0.895 65.909 -8.356 1.00 16.26 134 PRO E O 1
ATOM 8192 N N . VAL E 1 135 ? 0.691 64.401 -8.785 1.00 12.60 135 VAL E N 1
ATOM 8193 C CA . VAL E 1 135 ? 1.515 65.251 -9.569 1.00 3.53 135 VAL E CA 1
ATOM 8194 C C . VAL E 1 135 ? 0.823 65.481 -10.874 1.00 9.74 135 VAL E C 1
ATOM 8195 O O . VAL E 1 135 ? 0.698 66.582 -11.372 1.00 15.21 135 VAL E O 1
ATOM 8199 N N . PHE E 1 136 ? 0.359 64.397 -11.391 1.00 1.86 136 PHE E N 1
ATOM 8200 C CA . PHE E 1 136 ? -0.268 64.479 -12.665 1.00 1.00 136 PHE E CA 1
ATOM 8201 C C . PHE E 1 136 ? -1.590 65.142 -12.570 1.00 7.71 136 PHE E C 1
ATOM 8202 O O . PHE E 1 136 ? -1.906 65.977 -13.408 1.00 13.38 136 PHE E O 1
ATOM 8210 N N . GLU E 1 137 ? -2.359 64.752 -11.546 1.00 5.46 137 GLU E N 1
ATOM 8211 C CA . GLU E 1 137 ? -3.639 65.372 -11.338 1.00 8.33 137 GLU E CA 1
ATOM 8212 C C . GLU E 1 137 ? -3.495 66.902 -11.285 1.00 15.69 137 GLU E C 1
ATOM 8213 O O . GLU E 1 137 ? -4.144 67.687 -11.964 1.00 20.46 137 GLU E O 1
ATOM 8219 N N . LYS E 1 138 ? -2.539 67.358 -10.548 1.00 5.87 138 LYS E N 1
ATOM 8220 C CA . LYS E 1 138 ? -2.332 68.772 -10.484 1.00 1.66 138 LYS E CA 1
ATOM 8221 C C . LYS E 1 138 ? -1.853 69.386 -11.761 1.00 15.78 138 LYS E C 1
ATOM 8222 O O . LYS E 1 138 ? -2.118 70.511 -12.036 1.00 21.84 138 LYS E O 1
ATOM 8228 N N . ILE E 1 139 ? -1.079 68.683 -12.524 1.00 16.05 139 ILE E N 1
ATOM 8229 C CA . ILE E 1 139 ? -0.588 69.257 -13.750 1.00 11.73 139 ILE E CA 1
ATOM 8230 C C . ILE E 1 139 ? -1.725 69.594 -14.650 1.00 18.87 139 ILE E C 1
ATOM 8231 O O . ILE E 1 139 ? -1.822 70.694 -15.180 1.00 25.87 139 ILE E O 1
ATOM 8236 N N . LEU E 1 140 ? -2.539 68.578 -14.800 1.00 8.73 140 LEU E N 1
ATOM 8237 C CA . LEU E 1 140 ? -3.720 68.584 -15.635 1.00 9.66 140 LEU E CA 1
ATOM 8238 C C . LEU E 1 140 ? -4.713 69.595 -15.185 1.00 19.86 140 LEU E C 1
ATOM 8239 O O . LEU E 1 140 ? -5.404 70.202 -16.005 1.00 20.31 140 LEU E O 1
ATOM 8244 N N . ARG E 1 141 ? -4.882 69.616 -13.869 1.00 18.13 141 ARG E N 1
ATOM 8245 C CA . ARG E 1 141 ? -5.837 70.509 -13.270 1.00 15.20 141 ARG E CA 1
ATOM 8246 C C . ARG E 1 141 ? -5.291 71.871 -13.504 1.00 23.36 141 ARG E C 1
ATOM 8247 O O . ARG E 1 141 ? -5.947 72.849 -13.739 1.00 26.77 141 ARG E O 1
ATOM 8255 N N . GLY E 1 142 ? -4.023 71.958 -13.538 1.00 26.73 142 GLY E N 1
ATOM 8256 C CA . GLY E 1 142 ? -3.514 73.275 -13.719 1.00 22.08 142 GLY E CA 1
ATOM 8257 C C . GLY E 1 142 ? -3.595 73.876 -15.100 1.00 28.74 142 GLY E C 1
ATOM 8258 O O . GLY E 1 142 ? -3.482 75.059 -15.213 1.00 37.30 142 GLY E O 1
ATOM 8259 N N . HIS E 1 143 ? -3.710 73.120 -16.177 1.00 26.32 143 HIS E N 1
ATOM 8260 C CA . HIS E 1 143 ? -3.695 73.761 -17.500 1.00 15.58 143 HIS E CA 1
ATOM 8261 C C . HIS E 1 143 ? -4.946 73.476 -18.299 1.00 22.64 143 HIS E C 1
ATOM 8262 O O . HIS E 1 143 ? -5.191 74.064 -19.355 1.00 32.45 143 HIS E O 1
ATOM 8269 N N . GLY E 1 144 ? -5.712 72.517 -17.788 1.00 12.56 144 GLY E N 1
ATOM 8270 C CA . GLY E 1 144 ? -6.946 72.108 -18.375 1.00 11.41 144 GLY E CA 1
ATOM 8271 C C . GLY E 1 144 ? -6.821 71.335 -19.682 1.00 29.14 144 GLY E C 1
ATOM 8272 O O . GLY E 1 144 ? -7.872 71.000 -20.221 1.00 40.79 144 GLY E O 1
ATOM 8273 N N . GLN E 1 145 ? -5.584 71.102 -20.183 1.00 18.28 145 GLN E N 1
ATOM 8274 C CA . GLN E 1 145 ? -5.456 70.361 -21.441 1.00 11.15 145 GLN E CA 1
ATOM 8275 C C . GLN E 1 145 ? -5.611 68.874 -21.327 1.00 10.67 145 GLN E C 1
ATOM 8276 O O . GLN E 1 145 ? -5.738 68.307 -20.220 1.00 11.31 145 GLN E O 1
ATOM 8282 N N . SER E 1 146 ? -5.711 68.241 -22.471 1.00 7.31 146 SER E N 1
ATOM 8283 C CA . SER E 1 146 ? -5.912 66.807 -22.391 1.00 15.43 146 SER E CA 1
ATOM 8284 C C . SER E 1 146 ? -4.632 65.991 -22.383 1.00 19.58 146 SER E C 1
ATOM 8285 O O . SER E 1 146 ? -4.718 64.787 -22.293 1.00 20.76 146 SER E O 1
ATOM 8288 N N . PHE E 1 147 ? -3.503 66.671 -22.447 1.00 12.42 147 PHE E N 1
ATOM 8289 C CA . PHE E 1 147 ? -2.208 66.091 -22.449 1.00 12.85 147 PHE E CA 1
ATOM 8290 C C . PHE E 1 147 ? -1.403 66.683 -21.367 1.00 17.51 147 PHE E C 1
ATOM 8291 O O . PHE E 1 147 ? -1.611 67.829 -21.062 1.00 17.01 147 PHE E O 1
ATOM 8299 N N . LEU E 1 148 ? -0.465 65.905 -20.845 1.00 14.06 148 LEU E N 1
ATOM 8300 C CA . LEU E 1 148 ? 0.389 66.349 -19.759 1.00 7.29 148 LEU E CA 1
ATOM 8301 C C . LEU E 1 148 ? 1.270 67.517 -20.134 1.00 14.68 148 LEU E C 1
ATOM 8302 O O . LEU E 1 148 ? 1.548 68.465 -19.329 1.00 11.93 148 LEU E O 1
ATOM 8307 N N . VAL E 1 149 ? 1.751 67.386 -21.359 1.00 7.19 149 VAL E N 1
ATOM 8308 C CA . VAL E 1 149 ? 2.676 68.347 -21.887 1.00 8.20 149 VAL E CA 1
ATOM 8309 C C . VAL E 1 149 ? 2.398 68.699 -23.343 1.00 17.89 149 VAL E C 1
ATOM 8310 O O . VAL E 1 149 ? 2.085 67.831 -24.194 1.00 13.91 149 VAL E O 1
ATOM 8314 N N . GLY E 1 150 ? 2.532 70.008 -23.566 1.00 11.92 150 GLY E N 1
ATOM 8315 C CA . GLY E 1 150 ? 2.403 70.663 -24.854 1.00 14.38 150 GLY E CA 1
ATOM 8316 C C . GLY E 1 150 ? 1.091 70.508 -25.627 1.00 20.27 150 GLY E C 1
ATOM 8317 O O . GLY E 1 150 ? 1.034 70.688 -26.841 1.00 25.89 150 GLY E O 1
ATOM 8318 N N . ASN E 1 151 ? 0.063 70.140 -24.945 1.00 19.63 151 ASN E N 1
ATOM 8319 C CA . ASN E 1 151 ? -1.201 69.997 -25.601 1.00 19.72 151 ASN E CA 1
ATOM 8320 C C . ASN E 1 151 ? -1.196 69.099 -26.770 1.00 18.61 151 ASN E C 1
ATOM 8321 O O . ASN E 1 151 ? -1.903 69.274 -27.725 1.00 28.97 151 ASN E O 1
ATOM 8326 N N . GLN E 1 152 ? -0.342 68.156 -26.669 1.00 18.45 152 GLN E N 1
ATOM 8327 C CA . GLN E 1 152 ? -0.239 67.099 -27.628 1.00 16.11 152 GLN E CA 1
ATOM 8328 C C . GLN E 1 152 ? 0.220 65.829 -26.933 1.00 21.81 152 GLN E C 1
ATOM 8329 O O . GLN E 1 152 ? 0.782 65.834 -25.816 1.00 26.92 152 GLN E O 1
ATOM 8335 N N . LEU E 1 153 ? -0.090 64.736 -27.571 1.00 9.82 153 LEU E N 1
ATOM 8336 C CA . LEU E 1 153 ? 0.285 63.471 -27.018 1.00 8.50 153 LEU E CA 1
ATOM 8337 C C . LEU E 1 153 ? 1.801 63.381 -26.994 1.00 17.38 153 LEU E C 1
ATOM 8338 O O . LEU E 1 153 ? 2.485 63.828 -27.911 1.00 22.43 153 LEU E O 1
ATOM 8343 N N . SER E 1 154 ? 2.275 62.807 -25.909 1.00 9.75 154 SER E N 1
ATOM 8344 C CA . SER E 1 154 ? 3.651 62.628 -25.659 1.00 5.01 154 SER E CA 1
ATOM 8345 C C . SER E 1 154 ? 3.851 61.255 -25.115 1.00 12.22 154 SER E C 1
ATOM 8346 O O . SER E 1 154 ? 2.947 60.487 -24.774 1.00 13.00 154 SER E O 1
ATOM 8349 N N . LEU E 1 155 ? 5.094 60.933 -25.073 1.00 9.77 155 LEU E N 1
ATOM 8350 C CA . LEU E 1 155 ? 5.475 59.668 -24.527 1.00 7.09 155 LEU E CA 1
ATOM 8351 C C . LEU E 1 155 ? 5.011 59.578 -23.069 1.00 11.75 155 LEU E C 1
ATOM 8352 O O . LEU E 1 155 ? 4.644 58.532 -22.575 1.00 13.82 155 LEU E O 1
ATOM 8357 N N . ALA E 1 156 ? 5.005 60.709 -22.360 1.00 4.41 156 ALA E N 1
ATOM 8358 C CA . ALA E 1 156 ? 4.580 60.711 -20.983 1.00 1.00 156 ALA E CA 1
ATOM 8359 C C . ALA E 1 156 ? 3.127 60.238 -20.833 1.00 9.58 156 ALA E C 1
ATOM 8360 O O . ALA E 1 156 ? 2.772 59.429 -19.946 1.00 11.69 156 ALA E O 1
ATOM 8362 N N . ASP E 1 157 ? 2.260 60.691 -21.733 1.00 3.22 157 ASP E N 1
ATOM 8363 C CA . ASP E 1 157 ? 0.875 60.276 -21.628 1.00 1.00 157 ASP E CA 1
ATOM 8364 C C . ASP E 1 157 ? 0.717 58.779 -21.873 1.00 6.79 157 ASP E C 1
ATOM 8365 O O . ASP E 1 157 ? -0.067 58.075 -21.243 1.00 9.32 157 ASP E O 1
ATOM 8370 N N . VAL E 1 158 ? 1.428 58.240 -22.826 1.00 2.97 158 VAL E N 1
ATOM 8371 C CA . VAL E 1 158 ? 1.239 56.803 -23.056 1.00 3.11 158 VAL E CA 1
ATOM 8372 C C . VAL E 1 158 ? 1.657 55.939 -21.876 1.00 12.25 158 VAL E C 1
ATOM 8373 O O . VAL E 1 158 ? 0.971 54.993 -21.474 1.00 12.12 158 VAL E O 1
ATOM 8377 N N . ILE E 1 159 ? 2.838 56.240 -21.329 1.00 8.29 159 ILE E N 1
ATOM 8378 C CA . ILE E 1 159 ? 3.354 55.451 -20.219 1.00 4.76 159 ILE E CA 1
ATOM 8379 C C . ILE E 1 159 ? 2.466 55.547 -19.011 1.00 8.02 159 ILE E C 1
ATOM 8380 O O . ILE E 1 159 ? 2.248 54.579 -18.278 1.00 12.26 159 ILE E O 1
ATOM 8385 N N . LEU E 1 160 ? 1.935 56.743 -18.843 1.00 1.91 160 LEU E N 1
ATOM 8386 C CA . LEU E 1 160 ? 1.059 57.002 -17.731 1.00 3.04 160 LEU E CA 1
ATOM 8387 C C . LEU E 1 160 ? -0.209 56.268 -17.914 1.00 6.29 160 LEU E C 1
ATOM 8388 O O . LEU E 1 160 ? -0.632 55.508 -17.047 1.00 12.58 160 LEU E O 1
ATOM 8393 N N . LEU E 1 161 ? -0.758 56.410 -19.094 1.00 1.00 161 LEU E N 1
ATOM 8394 C CA . LEU E 1 161 ? -1.933 55.641 -19.395 1.00 2.24 161 LEU E CA 1
ATOM 8395 C C . LEU E 1 161 ? -1.713 54.144 -19.200 1.00 6.32 161 LEU E C 1
ATOM 8396 O O . LEU E 1 161 ? -2.483 53.415 -18.572 1.00 7.38 161 LEU E O 1
ATOM 8401 N N . GLN E 1 162 ? -0.611 53.673 -19.709 1.00 1.00 162 GLN E N 1
ATOM 8402 C CA . GLN E 1 162 ? -0.350 52.257 -19.574 1.00 2.60 162 GLN E CA 1
ATOM 8403 C C . GLN E 1 162 ? -0.332 51.757 -18.149 1.00 9.76 162 GLN E C 1
ATOM 8404 O O . GLN E 1 162 ? -0.900 50.726 -17.817 1.00 13.96 162 GLN E O 1
ATOM 8410 N N . THR E 1 163 ? 0.300 52.579 -17.331 1.00 8.32 163 THR E N 1
ATOM 8411 C CA . THR E 1 163 ? 0.509 52.301 -15.934 1.00 6.48 163 THR E CA 1
ATOM 8412 C C . THR E 1 163 ? -0.761 52.358 -15.120 1.00 10.48 163 THR E C 1
ATOM 8413 O O . THR E 1 163 ? -1.095 51.492 -14.315 1.00 9.86 163 THR E O 1
ATOM 8417 N N . ILE E 1 164 ? -1.474 53.422 -15.311 1.00 6.30 164 ILE E N 1
ATOM 8418 C CA . ILE E 1 164 ? -2.728 53.569 -14.619 1.00 5.83 164 ILE E CA 1
ATOM 8419 C C . ILE E 1 164 ? -3.646 52.387 -14.915 1.00 10.33 164 ILE E C 1
ATOM 8420 O O . ILE E 1 164 ? -4.204 51.715 -14.018 1.00 8.32 164 ILE E O 1
ATOM 8425 N N . LEU E 1 165 ? -3.766 52.067 -16.203 1.00 1.85 165 LEU E N 1
ATOM 8426 C CA . LEU E 1 165 ? -4.617 50.934 -16.508 1.00 1.15 165 LEU E CA 1
ATOM 8427 C C . LEU E 1 165 ? -4.184 49.645 -15.885 1.00 7.95 165 LEU E C 1
ATOM 8428 O O . LEU E 1 165 ? -4.989 48.801 -15.524 1.00 14.91 165 LEU E O 1
ATOM 8433 N N . ALA E 1 166 ? -2.892 49.462 -15.833 1.00 8.71 166 ALA E N 1
ATOM 8434 C CA . ALA E 1 166 ? -2.362 48.257 -15.241 1.00 1.59 166 ALA E CA 1
ATOM 8435 C C . ALA E 1 166 ? -2.649 48.207 -13.758 1.00 7.30 166 ALA E C 1
ATOM 8436 O O . ALA E 1 166 ? -2.921 47.171 -13.172 1.00 7.68 166 ALA E O 1
ATOM 8438 N N . LEU E 1 167 ? -2.597 49.361 -13.136 1.00 4.92 167 LEU E N 1
ATOM 8439 C CA . LEU E 1 167 ? -2.857 49.420 -11.737 1.00 4.32 167 LEU E CA 1
ATOM 8440 C C . LEU E 1 167 ? -4.304 49.117 -11.516 1.00 12.12 167 LEU E C 1
ATOM 8441 O O . LEU E 1 167 ? -4.679 48.346 -10.624 1.00 11.02 167 LEU E O 1
ATOM 8446 N N . GLU E 1 168 ? -5.126 49.736 -12.358 1.00 7.20 168 GLU E N 1
ATOM 8447 C CA . GLU E 1 168 ? -6.541 49.488 -12.201 1.00 5.64 168 GLU E CA 1
ATOM 8448 C C . GLU E 1 168 ? -6.901 48.037 -12.319 1.00 13.17 168 GLU E C 1
ATOM 8449 O O . GLU E 1 168 ? -7.931 47.580 -11.837 1.00 20.60 168 GLU E O 1
ATOM 8455 N N . GLU E 1 169 ? -6.093 47.308 -13.005 1.00 3.60 169 GLU E N 1
ATOM 8456 C CA . GLU E 1 169 ? -6.396 45.922 -13.067 1.00 3.76 169 GLU E CA 1
ATOM 8457 C C . GLU E 1 169 ? -6.288 45.334 -11.694 1.00 13.90 169 GLU E C 1
ATOM 8458 O O . GLU E 1 169 ? -6.984 44.390 -11.405 1.00 20.41 169 GLU E O 1
ATOM 8464 N N . LYS E 1 170 ? -5.409 45.847 -10.843 1.00 13.87 170 LYS E N 1
ATOM 8465 C CA . LYS E 1 170 ? -5.303 45.279 -9.511 1.00 10.02 170 LYS E CA 1
ATOM 8466 C C . LYS E 1 170 ? -6.104 46.067 -8.483 1.00 19.17 170 LYS E C 1
ATOM 8467 O O . LYS E 1 170 ? -6.543 45.502 -7.477 1.00 19.33 170 LYS E O 1
ATOM 8473 N N . ILE E 1 171 ? -6.243 47.381 -8.712 1.00 13.36 171 ILE E N 1
ATOM 8474 C CA . ILE E 1 171 ? -6.942 48.281 -7.784 1.00 7.24 171 ILE E CA 1
ATOM 8475 C C . ILE E 1 171 ? -7.755 49.243 -8.579 1.00 13.74 171 ILE E C 1
ATOM 8476 O O . ILE E 1 171 ? -7.374 50.365 -8.939 1.00 23.49 171 ILE E O 1
ATOM 8481 N N . PRO E 1 172 ? -8.874 48.705 -8.831 1.00 7.06 172 PRO E N 1
ATOM 8482 C CA . PRO E 1 172 ? -9.898 49.185 -9.686 1.00 9.45 172 PRO E CA 1
ATOM 8483 C C . PRO E 1 172 ? -10.385 50.551 -9.442 1.00 17.10 172 PRO E C 1
ATOM 8484 O O . PRO E 1 172 ? -10.848 51.153 -10.382 1.00 16.45 172 PRO E O 1
ATOM 8488 N N . ASN E 1 173 ? -10.284 50.992 -8.210 1.00 15.91 173 ASN E N 1
ATOM 8489 C CA . ASN E 1 173 ? -10.734 52.303 -7.796 1.00 14.15 173 ASN E CA 1
ATOM 8490 C C . ASN E 1 173 ? -9.564 53.172 -7.471 1.00 21.82 173 ASN E C 1
ATOM 8491 O O . ASN E 1 173 ? -9.658 54.102 -6.715 1.00 26.37 173 ASN E O 1
ATOM 8496 N N . ILE E 1 174 ? -8.425 52.828 -7.986 1.00 17.65 174 ILE E N 1
ATOM 8497 C CA . ILE E 1 174 ? -7.287 53.589 -7.637 1.00 10.65 174 ILE E CA 1
ATOM 8498 C C . ILE E 1 174 ? -7.381 55.046 -8.046 1.00 15.63 174 ILE E C 1
ATOM 8499 O O . ILE E 1 174 ? -6.845 55.937 -7.394 1.00 22.04 174 ILE E O 1
ATOM 8504 N N . LEU E 1 175 ? -8.168 55.321 -9.089 1.00 13.16 175 LEU E N 1
ATOM 8505 C CA . LEU E 1 175 ? -8.308 56.695 -9.578 1.00 10.15 175 LEU E CA 1
ATOM 8506 C C . LEU E 1 175 ? -9.439 57.516 -8.985 1.00 23.77 175 LEU E C 1
ATOM 8507 O O . LEU E 1 175 ? -9.655 58.688 -9.384 1.00 21.65 175 LEU E O 1
ATOM 8512 N N . SER E 1 176 ? -10.177 56.843 -8.106 1.00 22.38 176 SER E N 1
ATOM 8513 C CA . SER E 1 176 ? -11.324 57.385 -7.391 1.00 20.12 176 SER E CA 1
ATOM 8514 C C . SER E 1 176 ? -11.072 58.818 -7.011 1.00 19.57 176 SER E C 1
ATOM 8515 O O . SER E 1 176 ? -11.801 59.696 -7.383 1.00 36.15 176 SER E O 1
ATOM 8518 N N . ALA E 1 177 ? -10.023 59.088 -6.293 1.00 14.43 177 ALA E N 1
ATOM 8519 C CA . ALA E 1 177 ? -9.774 60.457 -5.904 1.00 7.83 177 ALA E CA 1
ATOM 8520 C C . ALA E 1 177 ? -9.126 61.367 -6.932 1.00 15.57 177 ALA E C 1
ATOM 8521 O O . ALA E 1 177 ? -8.773 62.475 -6.507 1.00 21.58 177 ALA E O 1
ATOM 8523 N N . PHE E 1 178 ? -8.965 60.908 -8.200 1.00 6.27 178 PHE E N 1
ATOM 8524 C CA . PHE E 1 178 ? -8.309 61.659 -9.253 1.00 9.20 178 PHE E CA 1
ATOM 8525 C C . PHE E 1 178 ? -9.158 61.786 -10.469 1.00 18.14 178 PHE E C 1
ATOM 8526 O O . PHE E 1 178 ? -8.982 61.160 -11.488 1.00 24.51 178 PHE E O 1
ATOM 8534 N N . PRO E 1 179 ? -10.078 62.647 -10.307 1.00 20.81 179 PRO E N 1
ATOM 8535 C CA . PRO E 1 179 ? -11.101 63.012 -11.255 1.00 19.51 179 PRO E CA 1
ATOM 8536 C C . PRO E 1 179 ? -10.497 63.534 -12.530 1.00 24.18 179 PRO E C 1
ATOM 8537 O O . PRO E 1 179 ? -10.947 63.180 -13.609 1.00 26.95 179 PRO E O 1
ATOM 8541 N N . PHE E 1 180 ? -9.459 64.343 -12.421 1.00 16.21 180 PHE E N 1
ATOM 8542 C CA . PHE E 1 180 ? -8.799 64.781 -13.646 1.00 14.12 180 PHE E CA 1
ATOM 8543 C C . PHE E 1 180 ? -8.167 63.607 -14.349 1.00 18.51 180 PHE E C 1
ATOM 8544 O O . PHE E 1 180 ? -8.344 63.424 -15.551 1.00 18.74 180 PHE E O 1
ATOM 8552 N N . LEU E 1 181 ? -7.460 62.783 -13.560 1.00 8.93 181 LEU E N 1
ATOM 8553 C CA . LEU E 1 181 ? -6.839 61.631 -14.126 1.00 9.86 181 LEU E CA 1
ATOM 8554 C C . LEU E 1 181 ? -7.894 60.725 -14.717 1.00 12.03 181 LEU E C 1
ATOM 8555 O O . LEU E 1 181 ? -7.706 60.081 -15.775 1.00 13.20 181 LEU E O 1
ATOM 8560 N N . GLN E 1 182 ? -9.054 60.677 -14.080 1.00 9.34 182 GLN E N 1
ATOM 8561 C CA . GLN E 1 182 ? -10.049 59.790 -14.686 1.00 8.76 182 GLN E CA 1
ATOM 8562 C C . GLN E 1 182 ? -10.480 60.274 -16.032 1.00 14.41 182 GLN E C 1
ATOM 8563 O O . GLN E 1 182 ? -10.593 59.539 -16.976 1.00 16.30 182 GLN E O 1
ATOM 8569 N N . GLU E 1 183 ? -10.723 61.538 -16.138 1.00 15.58 183 GLU E N 1
ATOM 8570 C CA . GLU E 1 183 ? -11.143 62.014 -17.402 1.00 18.74 183 GLU E CA 1
ATOM 8571 C C . GLU E 1 183 ? -10.101 61.874 -18.439 1.00 16.44 183 GLU E C 1
ATOM 8572 O O . GLU E 1 183 ? -10.365 61.420 -19.534 1.00 21.35 183 GLU E O 1
ATOM 8578 N N . TYR E 1 184 ? -8.913 62.279 -18.086 1.00 16.75 184 TYR E N 1
ATOM 8579 C CA . TYR E 1 184 ? -7.777 62.209 -18.987 1.00 15.59 184 TYR E CA 1
ATOM 8580 C C . TYR E 1 184 ? -7.636 60.802 -19.585 1.00 17.05 184 TYR E C 1
ATOM 8581 O O . TYR E 1 184 ? -7.498 60.584 -20.808 1.00 16.57 184 TYR E O 1
ATOM 8590 N N . THR E 1 185 ? -7.776 59.827 -18.704 1.00 2.92 185 THR E N 1
ATOM 8591 C CA . THR E 1 185 ? -7.659 58.431 -19.075 1.00 2.77 185 THR E CA 1
ATOM 8592 C C . THR E 1 185 ? -8.698 58.055 -20.072 1.00 13.26 185 THR E C 1
ATOM 8593 O O . THR E 1 185 ? -8.510 57.354 -21.062 1.00 13.17 185 THR E O 1
ATOM 8597 N N . VAL E 1 186 ? -9.852 58.517 -19.778 1.00 11.46 186 VAL E N 1
ATOM 8598 C CA . VAL E 1 186 ? -10.933 58.223 -20.655 1.00 14.52 186 VAL E CA 1
ATOM 8599 C C . VAL E 1 186 ? -10.725 58.761 -22.039 1.00 11.38 186 VAL E C 1
ATOM 8600 O O . VAL E 1 186 ? -10.827 58.067 -23.033 1.00 16.88 186 VAL E O 1
ATOM 8604 N N . LYS E 1 187 ? -10.444 60.015 -22.102 1.00 4.04 187 LYS E N 1
ATOM 8605 C CA . LYS E 1 187 ? -10.167 60.573 -23.395 1.00 8.37 187 LYS E CA 1
ATOM 8606 C C . LYS E 1 187 ? -9.038 59.910 -24.147 1.00 18.54 187 LYS E C 1
ATOM 8607 O O . LYS E 1 187 ? -9.118 59.734 -25.347 1.00 20.40 187 LYS E O 1
ATOM 8613 N N . LEU E 1 188 ? -7.936 59.707 -23.450 1.00 19.55 188 LEU E N 1
ATOM 8614 C CA . LEU E 1 188 ? -6.785 59.151 -24.091 1.00 15.53 188 LEU E CA 1
ATOM 8615 C C . LEU E 1 188 ? -7.201 57.837 -24.644 1.00 17.36 188 LEU E C 1
ATOM 8616 O O . LEU E 1 188 ? -6.774 57.427 -25.716 1.00 19.51 188 LEU E O 1
ATOM 8621 N N . SER E 1 189 ? -7.997 57.144 -23.856 1.00 6.09 189 SER E N 1
ATOM 8622 C CA . SER E 1 189 ? -8.316 55.825 -24.335 1.00 10.27 189 SER E CA 1
ATOM 8623 C C . SER E 1 189 ? -9.182 55.842 -25.537 1.00 18.63 189 SER E C 1
ATOM 8624 O O . SER E 1 189 ? -9.492 54.797 -26.106 1.00 20.89 189 SER E O 1
ATOM 8627 N N . ASN E 1 190 ? -9.667 57.034 -25.841 1.00 18.88 190 ASN E N 1
ATOM 8628 C CA . ASN E 1 190 ? -10.538 57.170 -27.012 1.00 20.58 190 ASN E CA 1
ATOM 8629 C C . ASN E 1 190 ? -9.808 57.550 -28.254 1.00 29.19 190 ASN E C 1
ATOM 8630 O O . ASN E 1 190 ? -10.404 57.571 -29.291 1.00 34.30 190 ASN E O 1
ATOM 8635 N N . ILE E 1 191 ? -8.513 57.828 -28.123 1.00 25.31 191 ILE E N 1
ATOM 8636 C CA . ILE E 1 191 ? -7.679 58.061 -29.265 1.00 17.82 191 ILE E CA 1
ATOM 8637 C C . ILE E 1 191 ? -7.671 56.722 -29.996 1.00 27.30 191 ILE E C 1
ATOM 8638 O O . ILE E 1 191 ? -7.567 55.592 -29.481 1.00 34.88 191 ILE E O 1
ATOM 8643 N N . PRO E 1 192 ? -7.933 56.873 -31.221 1.00 21.14 192 PRO E N 1
ATOM 8644 C CA . PRO E 1 192 ? -8.196 55.793 -32.122 1.00 17.83 192 PRO E CA 1
ATOM 8645 C C . PRO E 1 192 ? -7.215 54.696 -32.154 1.00 19.97 192 PRO E C 1
ATOM 8646 O O . PRO E 1 192 ? -7.627 53.550 -32.043 1.00 22.87 192 PRO E O 1
ATOM 8650 N N . THR E 1 193 ? -5.933 55.042 -32.251 1.00 14.39 193 THR E N 1
ATOM 8651 C CA . THR E 1 193 ? -4.880 54.018 -32.223 1.00 9.79 193 THR E CA 1
ATOM 8652 C C . THR E 1 193 ? -4.985 53.299 -30.915 1.00 16.14 193 THR E C 1
ATOM 8653 O O . THR E 1 193 ? -4.925 52.071 -30.836 1.00 22.19 193 THR E O 1
ATOM 8657 N N . ILE E 1 194 ? -5.180 54.116 -29.886 1.00 10.60 194 ILE E N 1
ATOM 8658 C CA . ILE E 1 194 ? -5.276 53.603 -28.533 1.00 10.39 194 ILE E CA 1
ATOM 8659 C C . ILE E 1 194 ? -6.522 52.806 -28.353 1.00 18.17 194 ILE E C 1
ATOM 8660 O O . ILE E 1 194 ? -6.519 51.692 -27.794 1.00 18.32 194 ILE E O 1
ATOM 8665 N N . LYS E 1 195 ? -7.592 53.387 -28.870 1.00 14.50 195 LYS E N 1
ATOM 8666 C CA . LYS E 1 195 ? -8.863 52.714 -28.791 1.00 16.16 195 LYS E CA 1
ATOM 8667 C C . LYS E 1 195 ? -8.745 51.329 -29.389 1.00 18.60 195 LYS E C 1
ATOM 8668 O O . LYS E 1 195 ? -9.165 50.375 -28.770 1.00 19.12 195 LYS E O 1
ATOM 8674 N N . ARG E 1 196 ? -8.044 51.222 -30.530 1.00 14.87 196 ARG E N 1
ATOM 8675 C CA . ARG E 1 196 ? -7.846 49.927 -31.163 1.00 14.76 196 ARG E CA 1
ATOM 8676 C C . ARG E 1 196 ? -6.992 48.996 -30.338 1.00 19.24 196 ARG E C 1
ATOM 8677 O O . ARG E 1 196 ? -7.227 47.791 -30.284 1.00 21.84 196 ARG E O 1
ATOM 8685 N N . PHE E 1 197 ? -5.934 49.565 -29.786 1.00 21.18 197 PHE E N 1
ATOM 8686 C CA . PHE E 1 197 ? -4.976 48.787 -29.014 1.00 19.20 197 PHE E CA 1
ATOM 8687 C C . PHE E 1 197 ? -5.707 48.154 -27.873 1.00 18.79 197 PHE E C 1
ATOM 8688 O O . PHE E 1 197 ? -5.462 47.032 -27.489 1.00 14.50 197 PHE E O 1
ATOM 8696 N N . LEU E 1 198 ? -6.622 48.918 -27.339 1.00 13.52 198 LEU E N 1
ATOM 8697 C CA . LEU E 1 198 ? -7.385 48.415 -26.251 1.00 17.31 198 LEU E CA 1
ATOM 8698 C C . LEU E 1 198 ? -8.394 47.389 -26.670 1.00 28.14 198 LEU E C 1
ATOM 8699 O O . LEU E 1 198 ? -8.770 46.543 -25.885 1.00 31.92 198 LEU E O 1
ATOM 8704 N N . GLU E 1 199 ? -8.802 47.456 -27.919 1.00 30.95 199 GLU E N 1
ATOM 8705 C CA . GLU E 1 199 ? -9.735 46.482 -28.455 1.00 31.65 199 GLU E CA 1
ATOM 8706 C C . GLU E 1 199 ? -9.055 45.172 -28.773 1.00 40.90 199 GLU E C 1
ATOM 8707 O O . GLU E 1 199 ? -7.845 45.051 -28.855 1.00 48.36 199 GLU E O 1
ATOM 8713 N N . PRO E 1 200 ? -9.878 44.188 -28.989 1.00 40.19 200 PRO E N 1
ATOM 8714 C CA . PRO E 1 200 ? -9.455 42.852 -29.293 1.00 38.67 200 PRO E CA 1
ATOM 8715 C C . PRO E 1 200 ? -8.670 42.694 -30.561 1.00 39.52 200 PRO E C 1
ATOM 8716 O O . PRO E 1 200 ? -8.861 43.405 -31.576 1.00 40.62 200 PRO E O 1
ATOM 8720 N N . GLY E 1 201 ? -7.754 41.737 -30.458 1.00 32.36 201 GLY E N 1
ATOM 8721 C CA . GLY E 1 201 ? -6.890 41.449 -31.578 1.00 29.94 201 GLY E CA 1
ATOM 8722 C C . GLY E 1 201 ? -5.688 42.383 -31.750 1.00 38.66 201 GLY E C 1
ATOM 8723 O O . GLY E 1 201 ? -5.099 42.364 -32.831 1.00 44.65 201 GLY E O 1
ATOM 8724 N N . SER E 1 202 ? -5.317 43.184 -30.696 1.00 26.51 202 SER E N 1
ATOM 8725 C CA . SER E 1 202 ? -4.181 44.106 -30.727 1.00 13.49 202 SER E CA 1
ATOM 8726 C C . SER E 1 202 ? -2.969 43.306 -30.306 1.00 20.44 202 SER E C 1
ATOM 8727 O O . SER E 1 202 ? -3.111 42.112 -29.926 1.00 27.79 202 SER E O 1
ATOM 8730 N N . LYS E 1 203 ? -1.776 43.905 -30.368 1.00 16.86 203 LYS E N 1
ATOM 8731 C CA . LYS E 1 203 ? -0.648 43.119 -29.880 1.00 12.34 203 LYS E CA 1
ATOM 8732 C C . LYS E 1 203 ? -0.446 43.368 -28.358 1.00 15.77 203 LYS E C 1
ATOM 8733 O O . LYS E 1 203 ? 0.425 42.830 -27.721 1.00 15.65 203 LYS E O 1
ATOM 8739 N N . LYS E 1 204 ? -1.372 44.129 -27.785 1.00 9.39 204 LYS E N 1
ATOM 8740 C CA . LYS E 1 204 ? -1.435 44.402 -26.396 1.00 10.47 204 LYS E CA 1
ATOM 8741 C C . LYS E 1 204 ? -1.490 43.068 -25.707 1.00 13.83 204 LYS E C 1
ATOM 8742 O O . LYS E 1 204 ? -2.166 42.198 -26.157 1.00 18.60 204 LYS E O 1
ATOM 8748 N N . LYS E 1 205 ? -0.710 42.888 -24.664 1.00 15.72 205 LYS E N 1
ATOM 8749 C CA . LYS E 1 205 ? -0.645 41.628 -23.945 1.00 12.07 205 LYS E CA 1
ATOM 8750 C C . LYS E 1 205 ? -1.395 41.670 -22.629 1.00 19.49 205 LYS E C 1
ATOM 8751 O O . LYS E 1 205 ? -1.570 42.668 -21.943 1.00 26.86 205 LYS E O 1
ATOM 8757 N N . PRO E 1 206 ? -1.794 40.514 -22.263 1.00 14.76 206 PRO E N 1
ATOM 8758 C CA . PRO E 1 206 ? -2.511 40.207 -21.046 1.00 11.27 206 PRO E CA 1
ATOM 8759 C C . PRO E 1 206 ? -1.610 40.159 -19.873 1.00 15.22 206 PRO E C 1
ATOM 8760 O O . PRO E 1 206 ? -0.397 40.047 -19.981 1.00 21.81 206 PRO E O 1
ATOM 8764 N N . PRO E 1 207 ? -2.245 40.219 -18.770 1.00 10.85 207 PRO E N 1
ATOM 8765 C CA . PRO E 1 207 ? -1.539 40.209 -17.537 1.00 11.11 207 PRO E CA 1
ATOM 8766 C C . PRO E 1 207 ? -1.014 38.842 -17.511 1.00 25.21 207 PRO E C 1
ATOM 8767 O O . PRO E 1 207 ? -1.660 37.939 -17.986 1.00 31.74 207 PRO E O 1
ATOM 8771 N N . PRO E 1 208 ? 0.184 38.747 -17.068 1.00 29.08 208 PRO E N 1
ATOM 8772 C CA . PRO E 1 208 ? 0.950 37.536 -16.935 1.00 30.67 208 PRO E CA 1
ATOM 8773 C C . PRO E 1 208 ? 0.349 36.508 -16.019 1.00 32.66 208 PRO E C 1
ATOM 8774 O O . PRO E 1 208 ? -0.086 36.854 -14.936 1.00 36.10 208 PRO E O 1
ATOM 8778 N N . ASP E 1 209 ? 0.437 35.261 -16.484 1.00 30.07 209 ASP E N 1
ATOM 8779 C CA . ASP E 1 209 ? -0.027 34.027 -15.871 1.00 30.10 209 ASP E CA 1
ATOM 8780 C C . ASP E 1 209 ? 1.123 33.163 -15.410 1.00 35.70 209 ASP E C 1
ATOM 8781 O O . ASP E 1 209 ? 2.313 33.389 -15.703 1.00 35.20 209 ASP E O 1
ATOM 8786 N N . GLU E 1 210 ? 0.709 32.112 -14.744 1.00 38.21 210 GLU E N 1
ATOM 8787 C CA . GLU E 1 210 ? 1.624 31.135 -14.230 1.00 46.01 210 GLU E CA 1
ATOM 8788 C C . GLU E 1 210 ? 2.519 30.624 -15.354 1.00 38.12 210 GLU E C 1
ATOM 8789 O O . GLU E 1 210 ? 3.693 30.286 -15.185 1.00 37.81 210 GLU E O 1
ATOM 8795 N N . ILE E 1 211 ? 1.985 30.603 -16.542 1.00 27.64 211 ILE E N 1
ATOM 8796 C CA . ILE E 1 211 ? 2.799 30.124 -17.626 1.00 30.80 211 ILE E CA 1
ATOM 8797 C C . ILE E 1 211 ? 3.920 31.059 -17.990 1.00 31.42 211 ILE E C 1
ATOM 8798 O O . ILE E 1 211 ? 5.064 30.624 -18.040 1.00 33.61 211 ILE E O 1
ATOM 8803 N N . TYR E 1 212 ? 3.535 32.304 -18.328 1.00 20.70 212 TYR E N 1
ATOM 8804 C CA . TYR E 1 212 ? 4.483 33.312 -18.685 1.00 19.94 212 TYR E CA 1
ATOM 8805 C C . TYR E 1 212 ? 5.575 33.294 -17.614 1.00 24.87 212 TYR E C 1
ATOM 8806 O O . TYR E 1 212 ? 6.804 33.216 -17.871 1.00 22.05 212 TYR E O 1
ATOM 8815 N N . VAL E 1 213 ? 5.088 33.233 -16.392 1.00 8.44 213 VAL E N 1
ATOM 8816 C CA . VAL E 1 213 ? 6.048 33.231 -15.339 1.00 8.96 213 VAL E CA 1
ATOM 8817 C C . VAL E 1 213 ? 7.025 32.118 -15.397 1.00 19.43 213 VAL E C 1
ATOM 8818 O O . VAL E 1 213 ? 8.223 32.326 -15.443 1.00 23.29 213 VAL E O 1
ATOM 8822 N N . ARG E 1 214 ? 6.484 30.966 -15.584 1.00 24.33 214 ARG E N 1
ATOM 8823 C CA . ARG E 1 214 ? 7.269 29.772 -15.752 1.00 26.47 214 ARG E CA 1
ATOM 8824 C C . ARG E 1 214 ? 8.232 29.940 -16.895 1.00 23.21 214 ARG E C 1
ATOM 8825 O O . ARG E 1 214 ? 9.425 29.784 -16.791 1.00 23.56 214 ARG E O 1
ATOM 8833 N N . THR E 1 215 ? 7.697 30.304 -18.010 1.00 15.52 215 THR E N 1
ATOM 8834 C CA . THR E 1 215 ? 8.508 30.469 -19.171 1.00 11.87 215 THR E CA 1
ATOM 8835 C C . THR E 1 215 ? 9.637 31.437 -18.995 1.00 23.89 215 THR E C 1
ATOM 8836 O O . THR E 1 215 ? 10.724 31.199 -19.518 1.00 25.01 215 THR E O 1
ATOM 8840 N N . VAL E 1 216 ? 9.348 32.577 -18.360 1.00 24.68 216 VAL E N 1
ATOM 8841 C CA . VAL E 1 216 ? 10.407 33.535 -18.264 1.00 23.39 216 VAL E CA 1
ATOM 8842 C C . VAL E 1 216 ? 11.506 32.963 -17.476 1.00 26.73 216 VAL E C 1
ATOM 8843 O O . VAL E 1 216 ? 12.660 33.032 -17.877 1.00 27.42 216 VAL E O 1
ATOM 8847 N N . TYR E 1 217 ? 11.123 32.317 -16.417 1.00 26.74 217 TYR E N 1
ATOM 8848 C CA . TYR E 1 217 ? 12.131 31.652 -15.627 1.00 31.47 217 TYR E CA 1
ATOM 8849 C C . TYR E 1 217 ? 12.882 30.656 -16.467 1.00 36.69 217 TYR E C 1
ATOM 8850 O O . TYR E 1 217 ? 14.071 30.487 -16.396 1.00 39.94 217 TYR E O 1
ATOM 8859 N N . ASN E 1 218 ? 12.189 29.994 -17.334 1.00 38.49 218 ASN E N 1
ATOM 8860 C CA . ASN E 1 218 ? 12.936 29.053 -18.108 1.00 38.84 218 ASN E CA 1
ATOM 8861 C C . ASN E 1 218 ? 13.906 29.677 -19.071 1.00 42.20 218 ASN E C 1
ATOM 8862 O O . ASN E 1 218 ? 14.902 29.071 -19.388 1.00 53.50 218 ASN E O 1
ATOM 8867 N N . ILE E 1 219 ? 13.643 30.866 -19.547 1.00 26.47 219 ILE E N 1
ATOM 8868 C CA . ILE E 1 219 ? 14.554 31.421 -20.494 1.00 21.54 219 ILE E CA 1
ATOM 8869 C C . ILE E 1 219 ? 15.679 32.174 -19.860 1.00 32.02 219 ILE E C 1
ATOM 8870 O O . ILE E 1 219 ? 16.690 32.386 -20.496 1.00 34.29 219 ILE E O 1
ATOM 8875 N N . PHE E 1 220 ? 15.533 32.579 -18.597 1.00 31.03 220 PHE E N 1
ATOM 8876 C CA . PHE E 1 220 ? 16.565 33.405 -17.943 1.00 29.59 220 PHE E CA 1
ATOM 8877 C C . PHE E 1 220 ? 17.056 33.006 -16.507 1.00 44.12 220 PHE E C 1
ATOM 8878 O O . PHE E 1 220 ? 17.029 31.868 -15.963 1.00 60.72 220 PHE E O 1
ATOM 8886 N N . ARG F 1 4 ? 24.416 78.881 -10.967 1.00 32.33 4 ARG F N 1
ATOM 8887 C CA . ARG F 1 4 ? 25.264 77.752 -10.520 1.00 27.54 4 ARG F CA 1
ATOM 8888 C C . ARG F 1 4 ? 24.400 76.619 -9.917 1.00 35.94 4 ARG F C 1
ATOM 8889 O O . ARG F 1 4 ? 23.707 76.812 -8.911 1.00 45.21 4 ARG F O 1
ATOM 8897 N N . PRO F 1 5 ? 24.426 75.418 -10.535 1.00 19.55 5 PRO F N 1
ATOM 8898 C CA . PRO F 1 5 ? 23.593 74.334 -10.079 1.00 10.62 5 PRO F CA 1
ATOM 8899 C C . PRO F 1 5 ? 23.801 73.951 -8.685 1.00 13.02 5 PRO F C 1
ATOM 8900 O O . PRO F 1 5 ? 24.921 74.001 -8.149 1.00 17.31 5 PRO F O 1
ATOM 8904 N N . LYS F 1 6 ? 22.679 73.538 -8.137 1.00 10.63 6 LYS F N 1
ATOM 8905 C CA . LYS F 1 6 ? 22.660 73.121 -6.773 1.00 12.09 6 LYS F CA 1
ATOM 8906 C C . LYS F 1 6 ? 22.121 71.717 -6.679 1.00 19.24 6 LYS F C 1
ATOM 8907 O O . LYS F 1 6 ? 21.034 71.376 -7.148 1.00 23.36 6 LYS F O 1
ATOM 8913 N N . LEU F 1 7 ? 22.958 70.923 -6.071 1.00 10.70 7 LEU F N 1
ATOM 8914 C CA . LEU F 1 7 ? 22.736 69.534 -5.890 1.00 7.75 7 LEU F CA 1
ATOM 8915 C C . LEU F 1 7 ? 22.255 69.158 -4.532 1.00 15.45 7 LEU F C 1
ATOM 8916 O O . LEU F 1 7 ? 22.978 69.308 -3.539 1.00 17.71 7 LEU F O 1
ATOM 8921 N N . HIS F 1 8 ? 21.089 68.512 -4.523 1.00 10.78 8 HIS F N 1
ATOM 8922 C CA . HIS F 1 8 ? 20.542 68.032 -3.271 1.00 10.93 8 HIS F CA 1
ATOM 8923 C C . HIS F 1 8 ? 20.757 66.584 -3.097 1.00 15.06 8 HIS F C 1
ATOM 8924 O O . HIS F 1 8 ? 20.232 65.811 -3.849 1.00 21.54 8 HIS F O 1
ATOM 8931 N N . TYR F 1 9 ? 21.451 66.221 -2.063 1.00 14.76 9 TYR F N 1
ATOM 8932 C CA . TYR F 1 9 ? 21.695 64.838 -1.845 1.00 9.55 9 TYR F CA 1
ATOM 8933 C C . TYR F 1 9 ? 22.499 64.761 -0.606 1.00 13.90 9 TYR F C 1
ATOM 8934 O O . TYR F 1 9 ? 23.115 65.712 -0.164 1.00 13.27 9 TYR F O 1
ATOM 8943 N N . PRO F 1 10 ? 22.535 63.582 -0.093 1.00 12.04 10 PRO F N 1
ATOM 8944 C CA . PRO F 1 10 ? 23.366 63.268 1.015 1.00 6.12 10 PRO F CA 1
ATOM 8945 C C . PRO F 1 10 ? 24.776 63.495 0.564 1.00 17.79 10 PRO F C 1
ATOM 8946 O O . PRO F 1 10 ? 25.062 63.614 -0.621 1.00 18.65 10 PRO F O 1
ATOM 8950 N N . ASN F 1 11 ? 25.676 63.582 1.523 1.00 22.88 11 ASN F N 1
ATOM 8951 C CA . ASN F 1 11 ? 27.048 63.804 1.126 1.00 21.68 11 ASN F CA 1
ATOM 8952 C C . ASN F 1 11 ? 27.760 62.510 0.851 1.00 28.06 11 ASN F C 1
ATOM 8953 O O . ASN F 1 11 ? 28.442 61.985 1.742 1.00 29.83 11 ASN F O 1
ATOM 8958 N N . GLY F 1 12 ? 27.610 62.008 -0.384 1.00 23.11 12 GLY F N 1
ATOM 8959 C CA . GLY F 1 12 ? 28.198 60.743 -0.786 1.00 15.19 12 GLY F CA 1
ATOM 8960 C C . GLY F 1 12 ? 27.845 60.543 -2.210 1.00 17.86 12 GLY F C 1
ATOM 8961 O O . GLY F 1 12 ? 27.129 61.357 -2.792 1.00 19.68 12 GLY F O 1
ATOM 8962 N N . ARG F 1 13 ? 28.321 59.446 -2.747 1.00 14.04 13 ARG F N 1
ATOM 8963 C CA . ARG F 1 13 ? 28.137 59.161 -4.148 1.00 12.54 13 ARG F CA 1
ATOM 8964 C C . ARG F 1 13 ? 26.706 58.920 -4.588 1.00 9.16 13 ARG F C 1
ATOM 8965 O O . ARG F 1 13 ? 26.135 59.665 -5.412 1.00 15.29 13 ARG F O 1
ATOM 8973 N N . GLY F 1 14 ? 26.229 57.767 -4.134 1.00 1.00 14 GLY F N 1
ATOM 8974 C CA . GLY F 1 14 ? 24.922 57.243 -4.445 1.00 1.00 14 GLY F CA 1
ATOM 8975 C C . GLY F 1 14 ? 24.671 57.375 -5.901 1.00 9.54 14 GLY F C 1
ATOM 8976 O O . GLY F 1 14 ? 25.582 57.128 -6.731 1.00 9.47 14 GLY F O 1
ATOM 8977 N N . ARG F 1 15 ? 23.466 57.856 -6.199 1.00 9.02 15 ARG F N 1
ATOM 8978 C CA . ARG F 1 15 ? 23.094 58.078 -7.571 1.00 5.35 15 ARG F CA 1
ATOM 8979 C C . ARG F 1 15 ? 23.525 59.412 -8.139 1.00 14.90 15 ARG F C 1
ATOM 8980 O O . ARG F 1 15 ? 23.552 59.544 -9.371 1.00 20.18 15 ARG F O 1
ATOM 8988 N N . MET F 1 16 ? 23.875 60.351 -7.259 1.00 6.25 16 MET F N 1
ATOM 8989 C CA . MET F 1 16 ? 24.251 61.707 -7.677 1.00 7.96 16 MET F CA 1
ATOM 8990 C C . MET F 1 16 ? 25.605 61.856 -8.365 1.00 16.37 16 MET F C 1
ATOM 8991 O O . MET F 1 16 ? 25.885 62.794 -9.164 1.00 16.90 16 MET F O 1
ATOM 8996 N N . GLU F 1 17 ? 26.449 60.885 -8.067 1.00 4.20 17 GLU F N 1
ATOM 8997 C CA . GLU F 1 17 ? 27.774 60.953 -8.592 1.00 1.00 17 GLU F CA 1
ATOM 8998 C C . GLU F 1 17 ? 27.896 61.108 -10.076 1.00 5.23 17 GLU F C 1
ATOM 8999 O O . GLU F 1 17 ? 28.766 61.798 -10.583 1.00 11.87 17 GLU F O 1
ATOM 9005 N N . SER F 1 18 ? 27.009 60.483 -10.785 1.00 1.00 18 SER F N 1
ATOM 9006 C CA . SER F 1 18 ? 27.051 60.585 -12.220 1.00 1.00 18 SER F CA 1
ATOM 9007 C C . SER F 1 18 ? 26.866 61.999 -12.644 1.00 6.76 18 SER F C 1
ATOM 9008 O O . SER F 1 18 ? 27.555 62.549 -13.514 1.00 9.68 18 SER F O 1
ATOM 9011 N N . VAL F 1 19 ? 25.985 62.634 -11.936 1.00 7.37 19 VAL F N 1
ATOM 9012 C CA . VAL F 1 19 ? 25.721 64.039 -12.182 1.00 8.08 19 VAL F CA 1
ATOM 9013 C C . VAL F 1 19 ? 26.933 64.883 -11.875 1.00 9.25 19 VAL F C 1
ATOM 9014 O O . VAL F 1 19 ? 27.256 65.790 -12.619 1.00 6.66 19 VAL F O 1
ATOM 9018 N N . ARG F 1 20 ? 27.603 64.573 -10.765 1.00 5.49 20 ARG F N 1
ATOM 9019 C CA . ARG F 1 20 ? 28.827 65.316 -10.523 1.00 3.46 20 ARG F CA 1
ATOM 9020 C C . ARG F 1 20 ? 29.779 65.079 -11.665 1.00 10.61 20 ARG F C 1
ATOM 9021 O O . ARG F 1 20 ? 30.276 66.027 -12.238 1.00 13.96 20 ARG F O 1
ATOM 9029 N N . TRP F 1 21 ? 29.988 63.834 -12.039 1.00 7.37 21 TRP F N 1
ATOM 9030 C CA . TRP F 1 21 ? 30.897 63.583 -13.134 1.00 7.08 21 TRP F CA 1
ATOM 9031 C C . TRP F 1 21 ? 30.613 64.380 -14.359 1.00 15.16 21 TRP F C 1
ATOM 9032 O O . TRP F 1 21 ? 31.492 64.982 -14.897 1.00 17.62 21 TRP F O 1
ATOM 9043 N N . VAL F 1 22 ? 29.359 64.427 -14.744 1.00 13.45 22 VAL F N 1
ATOM 9044 C CA . VAL F 1 22 ? 29.027 65.098 -15.954 1.00 9.94 22 VAL F CA 1
ATOM 9045 C C . VAL F 1 22 ? 29.232 66.556 -15.879 1.00 12.54 22 VAL F C 1
ATOM 9046 O O . VAL F 1 22 ? 29.770 67.155 -16.783 1.00 13.70 22 VAL F O 1
ATOM 9050 N N . LEU F 1 23 ? 28.725 67.133 -14.816 1.00 5.24 23 LEU F N 1
ATOM 9051 C CA . LEU F 1 23 ? 28.891 68.551 -14.616 1.00 3.88 23 LEU F CA 1
ATOM 9052 C C . LEU F 1 23 ? 30.353 68.904 -14.694 1.00 12.19 23 LEU F C 1
ATOM 9053 O O . LEU F 1 23 ? 30.731 69.731 -15.498 1.00 12.38 23 LEU F O 1
ATOM 9058 N N . ALA F 1 24 ? 31.166 68.204 -13.882 1.00 8.67 24 ALA F N 1
ATOM 9059 C CA . ALA F 1 24 ? 32.621 68.412 -13.841 1.00 3.94 24 ALA F CA 1
ATOM 9060 C C . ALA F 1 24 ? 33.235 68.295 -15.191 1.00 13.81 24 ALA F C 1
ATOM 9061 O O . ALA F 1 24 ? 34.008 69.123 -15.578 1.00 20.36 24 ALA F O 1
ATOM 9063 N N . ALA F 1 25 ? 32.903 67.244 -15.879 1.00 13.24 25 ALA F N 1
ATOM 9064 C CA . ALA F 1 25 ? 33.465 67.051 -17.178 1.00 9.76 25 ALA F CA 1
ATOM 9065 C C . ALA F 1 25 ? 33.148 68.168 -18.110 1.00 16.53 25 ALA F C 1
ATOM 9066 O O . ALA F 1 25 ? 33.960 68.560 -18.906 1.00 21.49 25 ALA F O 1
ATOM 9068 N N . ALA F 1 26 ? 31.926 68.645 -18.032 1.00 22.51 26 ALA F N 1
ATOM 9069 C CA . ALA F 1 26 ? 31.438 69.717 -18.898 1.00 14.60 26 ALA F CA 1
ATOM 9070 C C . ALA F 1 26 ? 32.036 71.042 -18.480 1.00 22.33 26 ALA F C 1
ATOM 9071 O O . ALA F 1 26 ? 31.791 72.077 -19.043 1.00 28.32 26 ALA F O 1
ATOM 9073 N N . GLY F 1 27 ? 32.832 70.989 -17.457 1.00 20.41 27 GLY F N 1
ATOM 9074 C CA . GLY F 1 27 ? 33.467 72.155 -16.937 1.00 17.35 27 GLY F CA 1
ATOM 9075 C C . GLY F 1 27 ? 32.572 73.063 -16.114 1.00 24.13 27 GLY F C 1
ATOM 9076 O O . GLY F 1 27 ? 32.939 74.211 -15.848 1.00 32.49 27 GLY F O 1
ATOM 9077 N N . VAL F 1 28 ? 31.424 72.564 -15.667 1.00 17.82 28 VAL F N 1
ATOM 9078 C CA . VAL F 1 28 ? 30.482 73.366 -14.884 1.00 8.87 28 VAL F CA 1
ATOM 9079 C C . VAL F 1 28 ? 30.674 73.272 -13.389 1.00 18.14 28 VAL F C 1
ATOM 9080 O O . VAL F 1 28 ? 30.798 72.175 -12.861 1.00 22.20 28 VAL F O 1
ATOM 9084 N N . GLU F 1 29 ? 30.741 74.447 -12.723 1.00 26.80 29 GLU F N 1
ATOM 9085 C CA . GLU F 1 29 ? 30.912 74.529 -11.267 1.00 28.31 29 GLU F CA 1
ATOM 9086 C C . GLU F 1 29 ? 29.544 74.463 -10.640 1.00 30.20 29 GLU F C 1
ATOM 9087 O O . GLU F 1 29 ? 28.578 74.944 -11.245 1.00 38.03 29 GLU F O 1
ATOM 9093 N N . PHE F 1 30 ? 29.446 73.875 -9.445 1.00 13.23 30 PHE F N 1
ATOM 9094 C CA . PHE F 1 30 ? 28.129 73.785 -8.896 1.00 8.69 30 PHE F CA 1
ATOM 9095 C C . PHE F 1 30 ? 28.192 73.702 -7.434 1.00 14.26 30 PHE F C 1
ATOM 9096 O O . PHE F 1 30 ? 29.267 73.508 -6.855 1.00 9.97 30 PHE F O 1
ATOM 9104 N N . ASP F 1 31 ? 27.017 73.827 -6.835 1.00 13.28 31 ASP F N 1
ATOM 9105 C CA . ASP F 1 31 ? 27.001 73.754 -5.409 1.00 12.08 31 ASP F CA 1
ATOM 9106 C C . ASP F 1 31 ? 26.305 72.521 -4.966 1.00 13.87 31 ASP F C 1
ATOM 9107 O O . ASP F 1 31 ? 25.659 71.865 -5.750 1.00 21.44 31 ASP F O 1
ATOM 9112 N N . GLU F 1 32 ? 26.437 72.245 -3.688 1.00 4.84 32 GLU F N 1
ATOM 9113 C CA . GLU F 1 32 ? 25.822 71.110 -3.100 1.00 9.08 32 GLU F CA 1
ATOM 9114 C C . GLU F 1 32 ? 25.129 71.443 -1.777 1.00 23.83 32 GLU F C 1
ATOM 9115 O O . GLU F 1 32 ? 25.678 72.132 -0.963 1.00 34.10 32 GLU F O 1
ATOM 9121 N N . GLU F 1 33 ? 23.954 70.877 -1.529 1.00 17.07 33 GLU F N 1
ATOM 9122 C CA . GLU F 1 33 ? 23.258 71.063 -0.310 1.00 10.34 33 GLU F CA 1
ATOM 9123 C C . GLU F 1 33 ? 22.978 69.720 0.301 1.00 14.02 33 GLU F C 1
ATOM 9124 O O . GLU F 1 33 ? 22.077 68.998 -0.086 1.00 19.01 33 GLU F O 1
ATOM 9130 N N . PHE F 1 34 ? 23.785 69.359 1.266 1.00 7.61 34 PHE F N 1
ATOM 9131 C CA . PHE F 1 34 ? 23.675 68.031 1.794 1.00 8.79 34 PHE F CA 1
ATOM 9132 C C . PHE F 1 34 ? 22.579 67.626 2.684 1.00 19.39 34 PHE F C 1
ATOM 9133 O O . PHE F 1 34 ? 22.313 68.271 3.668 1.00 24.13 34 PHE F O 1
ATOM 9141 N N . LEU F 1 35 ? 22.050 66.446 2.424 1.00 17.76 35 LEU F N 1
ATOM 9142 C CA . LEU F 1 35 ? 21.098 65.932 3.369 1.00 10.55 35 LEU F CA 1
ATOM 9143 C C . LEU F 1 35 ? 21.832 65.114 4.394 1.00 19.28 35 LEU F C 1
ATOM 9144 O O . LEU F 1 35 ? 22.711 64.326 4.053 1.00 29.56 35 LEU F O 1
ATOM 9149 N N . GLU F 1 36 ? 21.462 65.363 5.660 1.00 21.93 36 GLU F N 1
ATOM 9150 C CA . GLU F 1 36 ? 21.972 64.657 6.826 1.00 23.68 36 GLU F CA 1
ATOM 9151 C C . GLU F 1 36 ? 20.963 63.907 7.681 1.00 31.22 36 GLU F C 1
ATOM 9152 O O . GLU F 1 36 ? 21.367 62.958 8.369 1.00 34.30 36 GLU F O 1
ATOM 9158 N N . THR F 1 37 ? 19.674 64.302 7.605 1.00 31.21 37 THR F N 1
ATOM 9159 C CA . THR F 1 37 ? 18.567 63.741 8.388 1.00 29.82 37 THR F CA 1
ATOM 9160 C C . THR F 1 37 ? 17.235 63.610 7.651 1.00 35.09 37 THR F C 1
ATOM 9161 O O . THR F 1 37 ? 16.952 64.335 6.664 1.00 28.14 37 THR F O 1
ATOM 9165 N N . LYS F 1 38 ? 16.359 62.776 8.262 1.00 29.25 38 LYS F N 1
ATOM 9166 C CA . LYS F 1 38 ? 15.003 62.593 7.723 1.00 27.02 38 LYS F CA 1
ATOM 9167 C C . LYS F 1 38 ? 14.345 63.952 7.554 1.00 32.21 38 LYS F C 1
ATOM 9168 O O . LYS F 1 38 ? 13.773 64.361 6.507 1.00 38.46 38 LYS F O 1
ATOM 9174 N N . GLU F 1 39 ? 14.500 64.686 8.607 1.00 27.67 39 GLU F N 1
ATOM 9175 C CA . GLU F 1 39 ? 13.925 65.990 8.707 1.00 31.08 39 GLU F CA 1
ATOM 9176 C C . GLU F 1 39 ? 14.285 66.944 7.607 1.00 30.03 39 GLU F C 1
ATOM 9177 O O . GLU F 1 39 ? 13.406 67.599 7.016 1.00 35.32 39 GLU F O 1
ATOM 9183 N N . GLN F 1 40 ? 15.561 67.022 7.274 1.00 21.77 40 GLN F N 1
ATOM 9184 C CA . GLN F 1 40 ? 15.890 67.898 6.163 1.00 20.26 40 GLN F CA 1
ATOM 9185 C C . GLN F 1 40 ? 15.253 67.430 4.875 1.00 27.16 40 GLN F C 1
ATOM 9186 O O . GLN F 1 40 ? 14.874 68.241 4.034 1.00 28.08 40 GLN F O 1
ATOM 9192 N N . LEU F 1 41 ? 15.109 66.113 4.759 1.00 19.89 41 LEU F N 1
ATOM 9193 C CA . LEU F 1 41 ? 14.474 65.573 3.616 1.00 18.47 41 LEU F CA 1
ATOM 9194 C C . LEU F 1 41 ? 13.040 66.022 3.652 1.00 22.31 41 LEU F C 1
ATOM 9195 O O . LEU F 1 41 ? 12.531 66.585 2.675 1.00 20.50 41 LEU F O 1
ATOM 9200 N N . TYR F 1 42 ? 12.403 65.867 4.812 1.00 18.09 42 TYR F N 1
ATOM 9201 C CA . TYR F 1 42 ? 11.022 66.367 4.910 1.00 22.08 42 TYR F CA 1
ATOM 9202 C C . TYR F 1 42 ? 10.828 67.778 4.517 1.00 21.45 42 TYR F C 1
ATOM 9203 O O . TYR F 1 42 ? 9.868 68.138 3.860 1.00 23.96 42 TYR F O 1
ATOM 9212 N N . LYS F 1 43 ? 11.733 68.609 4.927 1.00 13.68 43 LYS F N 1
ATOM 9213 C CA . LYS F 1 43 ? 11.510 69.970 4.535 1.00 14.88 43 LYS F CA 1
ATOM 9214 C C . LYS F 1 43 ? 11.584 70.157 3.054 1.00 21.16 43 LYS F C 1
ATOM 9215 O O . LYS F 1 43 ? 10.915 70.957 2.422 1.00 31.70 43 LYS F O 1
ATOM 9221 N N . LEU F 1 44 ? 12.416 69.394 2.474 1.00 13.95 44 LEU F N 1
ATOM 9222 C CA . LEU F 1 44 ? 12.599 69.543 1.058 1.00 12.63 44 LEU F CA 1
ATOM 9223 C C . LEU F 1 44 ? 11.342 69.108 0.358 1.00 15.33 44 LEU F C 1
ATOM 9224 O O . LEU F 1 44 ? 10.827 69.718 -0.581 1.00 15.90 44 LEU F O 1
ATOM 9229 N N . GLN F 1 45 ? 10.824 68.037 0.912 1.00 10.39 45 GLN F N 1
ATOM 9230 C CA . GLN F 1 45 ? 9.654 67.423 0.389 1.00 8.91 45 GLN F CA 1
ATOM 9231 C C . GLN F 1 45 ? 8.504 68.308 0.605 1.00 24.32 45 GLN F C 1
ATOM 9232 O O . GLN F 1 45 ? 7.752 68.602 -0.307 1.00 24.96 45 GLN F O 1
ATOM 9238 N N . ASP F 1 46 ? 8.420 68.731 1.859 1.00 25.91 46 ASP F N 1
ATOM 9239 C CA . ASP F 1 46 ? 7.369 69.625 2.290 1.00 24.70 46 ASP F CA 1
ATOM 9240 C C . ASP F 1 46 ? 7.268 70.882 1.443 1.00 20.91 46 ASP F C 1
ATOM 9241 O O . ASP F 1 46 ? 6.214 71.340 1.110 1.00 23.96 46 ASP F O 1
ATOM 9246 N N . GLY F 1 47 ? 8.355 71.497 1.082 1.00 17.38 47 GLY F N 1
ATOM 9247 C CA . GLY F 1 47 ? 8.202 72.680 0.283 1.00 13.80 47 GLY F CA 1
ATOM 9248 C C . GLY F 1 47 ? 7.933 72.386 -1.158 1.00 20.83 47 GLY F C 1
ATOM 9249 O O . GLY F 1 47 ? 7.966 73.298 -1.980 1.00 26.10 47 GLY F O 1
ATOM 9250 N N . ASN F 1 48 ? 7.702 71.121 -1.484 1.00 16.78 48 ASN F N 1
ATOM 9251 C CA . ASN F 1 48 ? 7.416 70.795 -2.862 1.00 18.70 48 ASN F CA 1
ATOM 9252 C C . ASN F 1 48 ? 8.599 71.005 -3.773 1.00 23.54 48 ASN F C 1
ATOM 9253 O O . ASN F 1 48 ? 8.482 71.486 -4.888 1.00 28.81 48 ASN F O 1
ATOM 9258 N N . HIS F 1 49 ? 9.774 70.660 -3.308 1.00 14.99 49 HIS F N 1
ATOM 9259 C CA . HIS F 1 49 ? 10.875 70.877 -4.203 1.00 12.78 49 HIS F CA 1
ATOM 9260 C C . HIS F 1 49 ? 11.248 69.674 -5.013 1.00 15.54 49 HIS F C 1
ATOM 9261 O O . HIS F 1 49 ? 11.930 69.810 -6.006 1.00 16.83 49 HIS F O 1
ATOM 9268 N N . LEU F 1 50 ? 10.838 68.511 -4.517 1.00 8.69 50 LEU F N 1
ATOM 9269 C CA . LEU F 1 50 ? 11.066 67.239 -5.102 1.00 4.38 50 LEU F CA 1
ATOM 9270 C C . LEU F 1 50 ? 9.825 66.817 -5.818 1.00 11.49 50 LEU F C 1
ATOM 9271 O O . LEU F 1 50 ? 8.910 66.416 -5.164 1.00 9.66 50 LEU F O 1
ATOM 9276 N N . LEU F 1 51 ? 9.845 66.852 -7.146 1.00 8.04 51 LEU F N 1
ATOM 9277 C CA . LEU F 1 51 ? 8.704 66.492 -7.960 1.00 1.52 51 LEU F CA 1
ATOM 9278 C C . LEU F 1 51 ? 8.080 65.218 -7.552 1.00 10.02 51 LEU F C 1
ATOM 9279 O O . LEU F 1 51 ? 6.873 65.119 -7.522 1.00 21.73 51 LEU F O 1
ATOM 9284 N N . PHE F 1 52 ? 8.914 64.239 -7.229 1.00 9.94 52 PHE F N 1
ATOM 9285 C CA . PHE F 1 52 ? 8.394 62.929 -6.867 1.00 7.21 52 PHE F CA 1
ATOM 9286 C C . PHE F 1 52 ? 8.824 62.546 -5.480 1.00 11.24 52 PHE F C 1
ATOM 9287 O O . PHE F 1 52 ? 8.879 61.375 -5.174 1.00 6.58 52 PHE F O 1
ATOM 9295 N N . GLN F 1 53 ? 9.215 63.539 -4.694 1.00 5.74 53 GLN F N 1
ATOM 9296 C CA . GLN F 1 53 ? 9.604 63.270 -3.334 1.00 5.09 53 GLN F CA 1
ATOM 9297 C C . GLN F 1 53 ? 10.920 62.587 -3.157 1.00 13.57 53 GLN F C 1
ATOM 9298 O O . GLN F 1 53 ? 11.249 62.183 -2.063 1.00 14.23 53 GLN F O 1
ATOM 9304 N N . GLN F 1 54 ? 11.690 62.500 -4.220 1.00 11.15 54 GLN F N 1
ATOM 9305 C CA . GLN F 1 54 ? 12.960 61.885 -4.056 1.00 11.09 54 GLN F CA 1
ATOM 9306 C C . GLN F 1 54 ? 14.011 62.761 -4.607 1.00 14.96 54 GLN F C 1
ATOM 9307 O O . GLN F 1 54 ? 13.680 63.702 -5.330 1.00 10.27 54 GLN F O 1
ATOM 9313 N N . VAL F 1 55 ? 15.238 62.368 -4.254 1.00 10.42 55 VAL F N 1
ATOM 9314 C CA . VAL F 1 55 ? 16.500 62.888 -4.733 1.00 9.57 55 VAL F CA 1
ATOM 9315 C C . VAL F 1 55 ? 17.176 61.724 -5.504 1.00 14.69 55 VAL F C 1
ATOM 9316 O O . VAL F 1 55 ? 16.907 60.523 -5.321 1.00 8.70 55 VAL F O 1
ATOM 9320 N N . PRO F 1 56 ? 18.067 62.020 -6.420 1.00 11.30 56 PRO F N 1
ATOM 9321 C CA . PRO F 1 56 ? 18.581 63.328 -6.719 1.00 4.11 56 PRO F CA 1
ATOM 9322 C C . PRO F 1 56 ? 17.635 64.347 -7.201 1.00 9.83 56 PRO F C 1
ATOM 9323 O O . PRO F 1 56 ? 16.782 64.092 -8.035 1.00 19.45 56 PRO F O 1
ATOM 9327 N N . MET F 1 57 ? 17.916 65.570 -6.812 1.00 5.04 57 MET F N 1
ATOM 9328 C CA . MET F 1 57 ? 17.236 66.740 -7.373 1.00 3.72 57 MET F CA 1
ATOM 9329 C C . MET F 1 57 ? 18.351 67.748 -7.602 1.00 5.29 57 MET F C 1
ATOM 9330 O O . MET F 1 57 ? 19.281 67.885 -6.811 1.00 10.86 57 MET F O 1
ATOM 9335 N N . VAL F 1 58 ? 18.312 68.406 -8.701 1.00 2.32 58 VAL F N 1
ATOM 9336 C CA . VAL F 1 58 ? 19.317 69.388 -9.017 1.00 2.31 58 VAL F CA 1
ATOM 9337 C C . VAL F 1 58 ? 18.615 70.630 -9.511 1.00 12.78 58 VAL F C 1
ATOM 9338 O O . VAL F 1 58 ? 17.711 70.577 -10.377 1.00 11.53 58 VAL F O 1
ATOM 9342 N N . GLU F 1 59 ? 19.024 71.737 -8.929 1.00 12.32 59 GLU F N 1
ATOM 9343 C CA . GLU F 1 59 ? 18.440 72.989 -9.340 1.00 10.70 59 GLU F CA 1
ATOM 9344 C C . GLU F 1 59 ? 19.309 73.616 -10.343 1.00 17.16 59 GLU F C 1
ATOM 9345 O O . GLU F 1 59 ? 20.422 74.019 -10.042 1.00 22.45 59 GLU F O 1
ATOM 9351 N N . ILE F 1 60 ? 18.764 73.716 -11.513 1.00 10.44 60 ILE F N 1
ATOM 9352 C CA . ILE F 1 60 ? 19.511 74.253 -12.589 1.00 7.52 60 ILE F CA 1
ATOM 9353 C C . ILE F 1 60 ? 18.625 74.968 -13.597 1.00 12.99 60 ILE F C 1
ATOM 9354 O O . ILE F 1 60 ? 17.519 74.550 -13.937 1.00 18.91 60 ILE F O 1
ATOM 9359 N N . ASP F 1 61 ? 19.138 76.068 -14.090 1.00 13.05 61 ASP F N 1
ATOM 9360 C CA . ASP F 1 61 ? 18.444 76.872 -15.101 1.00 8.47 61 ASP F CA 1
ATOM 9361 C C . ASP F 1 61 ? 17.039 77.187 -14.738 1.00 16.67 61 ASP F C 1
ATOM 9362 O O . ASP F 1 61 ? 16.127 77.213 -15.582 1.00 22.10 61 ASP F O 1
ATOM 9367 N N . GLY F 1 62 ? 16.914 77.413 -13.441 1.00 16.28 62 GLY F N 1
ATOM 9368 C CA . GLY F 1 62 ? 15.646 77.758 -12.840 1.00 16.33 62 GLY F CA 1
ATOM 9369 C C . GLY F 1 62 ? 14.683 76.621 -12.625 1.00 27.86 62 GLY F C 1
ATOM 9370 O O . GLY F 1 62 ? 13.543 76.880 -12.255 1.00 31.80 62 GLY F O 1
ATOM 9371 N N . MET F 1 63 ? 15.128 75.372 -12.855 1.00 21.31 63 MET F N 1
ATOM 9372 C CA . MET F 1 63 ? 14.271 74.251 -12.660 1.00 10.03 63 MET F CA 1
ATOM 9373 C C . MET F 1 63 ? 14.807 73.432 -11.526 1.00 19.03 63 MET F C 1
ATOM 9374 O O . MET F 1 63 ? 15.963 73.617 -11.122 1.00 21.46 63 MET F O 1
ATOM 9379 N N . LYS F 1 64 ? 13.954 72.535 -11.056 1.00 11.90 64 LYS F N 1
ATOM 9380 C CA . LYS F 1 64 ? 14.329 71.589 -10.069 1.00 11.35 64 LYS F CA 1
ATOM 9381 C C . LYS F 1 64 ? 14.176 70.219 -10.698 1.00 16.18 64 LYS F C 1
ATOM 9382 O O . LYS F 1 64 ? 13.162 69.554 -10.562 1.00 16.69 64 LYS F O 1
ATOM 9388 N N . LEU F 1 65 ? 15.175 69.797 -11.397 1.00 7.70 65 LEU F N 1
ATOM 9389 C CA . LEU F 1 65 ? 15.097 68.523 -12.014 1.00 4.37 65 LEU F CA 1
ATOM 9390 C C . LEU F 1 65 ? 15.383 67.442 -11.044 1.00 6.56 65 LEU F C 1
ATOM 9391 O O . LEU F 1 65 ? 16.210 67.632 -10.161 1.00 12.20 65 LEU F O 1
ATOM 9396 N N . VAL F 1 66 ? 14.679 66.328 -11.289 1.00 1.00 66 VAL F N 1
ATOM 9397 C CA . VAL F 1 66 ? 14.674 65.049 -10.581 1.00 5.48 66 VAL F CA 1
ATOM 9398 C C . VAL F 1 66 ? 14.815 63.860 -11.557 1.00 11.95 66 VAL F C 1
ATOM 9399 O O . VAL F 1 66 ? 14.630 64.010 -12.753 1.00 3.67 66 VAL F O 1
ATOM 9403 N N . GLN F 1 67 ? 15.184 62.664 -11.058 1.00 11.12 67 GLN F N 1
ATOM 9404 C CA . GLN F 1 67 ? 15.425 61.488 -11.906 1.00 3.11 67 GLN F CA 1
ATOM 9405 C C . GLN F 1 67 ? 16.755 61.634 -12.528 1.00 10.31 67 GLN F C 1
ATOM 9406 O O . GLN F 1 67 ? 16.940 62.444 -13.456 1.00 11.82 67 GLN F O 1
ATOM 9412 N N . THR F 1 68 ? 17.659 60.855 -11.999 1.00 7.66 68 THR F N 1
ATOM 9413 C CA . THR F 1 68 ? 19.032 60.868 -12.485 1.00 5.71 68 THR F CA 1
ATOM 9414 C C . THR F 1 68 ? 19.148 60.874 -13.972 1.00 12.38 68 THR F C 1
ATOM 9415 O O . THR F 1 68 ? 19.791 61.736 -14.522 1.00 12.68 68 THR F O 1
ATOM 9419 N N . ARG F 1 69 ? 18.483 59.951 -14.654 1.00 12.11 69 ARG F N 1
ATOM 9420 C CA . ARG F 1 69 ? 18.688 59.977 -16.095 1.00 11.05 69 ARG F CA 1
ATOM 9421 C C . ARG F 1 69 ? 18.229 61.222 -16.801 1.00 13.17 69 ARG F C 1
ATOM 9422 O O . ARG F 1 69 ? 18.771 61.642 -17.810 1.00 15.74 69 ARG F O 1
ATOM 9430 N N . SER F 1 70 ? 17.159 61.770 -16.301 1.00 7.66 70 SER F N 1
ATOM 9431 C CA . SER F 1 70 ? 16.557 62.934 -16.911 1.00 3.53 70 SER F CA 1
ATOM 9432 C C . SER F 1 70 ? 17.447 64.135 -16.720 1.00 9.97 70 SER F C 1
ATOM 9433 O O . SER F 1 70 ? 17.683 64.942 -17.604 1.00 14.94 70 SER F O 1
ATOM 9436 N N . ILE F 1 71 ? 18.023 64.152 -15.558 1.00 4.81 71 ILE F N 1
ATOM 9437 C CA . ILE F 1 71 ? 18.958 65.172 -15.226 1.00 3.49 71 ILE F CA 1
ATOM 9438 C C . ILE F 1 71 ? 20.175 65.097 -16.146 1.00 9.08 71 ILE F C 1
ATOM 9439 O O . ILE F 1 71 ? 20.607 66.073 -16.736 1.00 13.77 71 ILE F O 1
ATOM 9444 N N . LEU F 1 72 ? 20.719 63.914 -16.296 1.00 6.18 72 LEU F N 1
ATOM 9445 C CA . LEU F 1 72 ? 21.885 63.690 -17.149 1.00 4.76 72 LEU F CA 1
ATOM 9446 C C . LEU F 1 72 ? 21.587 64.074 -18.546 1.00 4.66 72 LEU F C 1
ATOM 9447 O O . LEU F 1 72 ? 22.366 64.733 -19.174 1.00 11.07 72 LEU F O 1
ATOM 9452 N N . HIS F 1 73 ? 20.454 63.684 -19.073 1.00 7.74 73 HIS F N 1
ATOM 9453 C CA . HIS F 1 73 ? 20.140 64.122 -20.452 1.00 3.88 73 HIS F CA 1
ATOM 9454 C C . HIS F 1 73 ? 20.075 65.628 -20.555 1.00 11.84 73 HIS F C 1
ATOM 9455 O O . HIS F 1 73 ? 20.486 66.225 -21.544 1.00 12.42 73 HIS F O 1
ATOM 9462 N N . TYR F 1 74 ? 19.488 66.283 -19.559 1.00 8.27 74 TYR F N 1
ATOM 9463 C CA . TYR F 1 74 ? 19.407 67.729 -19.685 1.00 9.83 74 TYR F CA 1
ATOM 9464 C C . TYR F 1 74 ? 20.793 68.350 -19.828 1.00 14.80 74 TYR F C 1
ATOM 9465 O O . TYR F 1 74 ? 21.076 69.112 -20.759 1.00 13.02 74 TYR F O 1
ATOM 9474 N N . ILE F 1 75 ? 21.673 67.958 -18.914 1.00 4.94 75 ILE F N 1
ATOM 9475 C CA . ILE F 1 75 ? 22.985 68.527 -18.955 1.00 4.38 75 ILE F CA 1
ATOM 9476 C C . ILE F 1 75 ? 23.689 68.228 -20.234 1.00 15.50 75 ILE F C 1
ATOM 9477 O O . ILE F 1 75 ? 24.309 69.078 -20.800 1.00 18.12 75 ILE F O 1
ATOM 9482 N N . ALA F 1 76 ? 23.582 66.997 -20.682 1.00 8.97 76 ALA F N 1
ATOM 9483 C CA . ALA F 1 76 ? 24.248 66.596 -21.883 1.00 6.89 76 ALA F CA 1
ATOM 9484 C C . ALA F 1 76 ? 23.809 67.462 -23.017 1.00 14.31 76 ALA F C 1
ATOM 9485 O O . ALA F 1 76 ? 24.565 67.949 -23.799 1.00 16.32 76 ALA F O 1
ATOM 9487 N N . ASP F 1 77 ? 22.548 67.635 -23.097 1.00 12.04 77 ASP F N 1
ATOM 9488 C CA . ASP F 1 77 ? 21.984 68.424 -24.145 1.00 8.15 77 ASP F CA 1
ATOM 9489 C C . ASP F 1 77 ? 22.340 69.884 -24.000 1.00 20.17 77 ASP F C 1
ATOM 9490 O O . ASP F 1 77 ? 22.391 70.599 -24.966 1.00 27.38 77 ASP F O 1
ATOM 9495 N N . LYS F 1 78 ? 22.565 70.365 -22.804 1.00 13.84 78 LYS F N 1
ATOM 9496 C CA . LYS F 1 78 ? 22.979 71.746 -22.712 1.00 8.75 78 LYS F CA 1
ATOM 9497 C C . LYS F 1 78 ? 24.473 71.800 -22.993 1.00 21.37 78 LYS F C 1
ATOM 9498 O O . LYS F 1 78 ? 25.059 72.850 -22.997 1.00 25.64 78 LYS F O 1
ATOM 9504 N N . HIS F 1 79 ? 25.169 70.692 -23.083 1.00 16.29 79 HIS F N 1
ATOM 9505 C CA . HIS F 1 79 ? 26.586 70.885 -23.239 1.00 10.72 79 HIS F CA 1
ATOM 9506 C C . HIS F 1 79 ? 27.267 70.082 -24.290 1.00 14.66 79 HIS F C 1
ATOM 9507 O O . HIS F 1 79 ? 28.402 69.681 -24.070 1.00 6.93 79 HIS F O 1
ATOM 9514 N N . ASN F 1 80 ? 26.578 69.823 -25.388 1.00 17.51 80 ASN F N 1
ATOM 9515 C CA . ASN F 1 80 ? 27.199 69.032 -26.403 1.00 17.97 80 ASN F CA 1
ATOM 9516 C C . ASN F 1 80 ? 27.754 67.692 -25.976 1.00 23.47 80 ASN F C 1
ATOM 9517 O O . ASN F 1 80 ? 28.805 67.252 -26.467 1.00 33.09 80 ASN F O 1
ATOM 9522 N N . LEU F 1 81 ? 27.051 67.011 -25.093 1.00 17.49 81 LEU F N 1
ATOM 9523 C CA . LEU F 1 81 ? 27.538 65.701 -24.710 1.00 12.09 81 LEU F CA 1
ATOM 9524 C C . LEU F 1 81 ? 26.571 64.655 -25.186 1.00 9.79 81 LEU F C 1
ATOM 9525 O O . LEU F 1 81 ? 26.643 63.526 -24.742 1.00 9.64 81 LEU F O 1
ATOM 9530 N N . PHE F 1 82 ? 25.696 65.042 -26.098 1.00 7.16 82 PHE F N 1
ATOM 9531 C CA . PHE F 1 82 ? 24.644 64.115 -26.588 1.00 7.97 82 PHE F CA 1
ATOM 9532 C C . PHE F 1 82 ? 24.641 63.838 -28.077 1.00 16.81 82 PHE F C 1
ATOM 9533 O O . PHE F 1 82 ? 23.609 63.520 -28.690 1.00 19.23 82 PHE F O 1
ATOM 9541 N N . GLY F 1 83 ? 25.816 63.948 -28.665 1.00 16.51 83 GLY F N 1
ATOM 9542 C CA . GLY F 1 83 ? 25.903 63.674 -30.067 1.00 18.16 83 GLY F CA 1
ATOM 9543 C C . GLY F 1 83 ? 25.558 64.876 -30.904 1.00 19.47 83 GLY F C 1
ATOM 9544 O O . GLY F 1 83 ? 25.399 65.964 -30.358 1.00 16.68 83 GLY F O 1
ATOM 9545 N N . LYS F 1 84 ? 25.442 64.626 -32.207 1.00 16.34 84 LYS F N 1
ATOM 9546 C CA . LYS F 1 84 ? 25.171 65.638 -33.213 1.00 15.03 84 LYS F CA 1
ATOM 9547 C C . LYS F 1 84 ? 24.009 65.236 -34.086 1.00 25.33 84 LYS F C 1
ATOM 9548 O O . LYS F 1 84 ? 23.502 65.996 -34.887 1.00 23.09 84 LYS F O 1
ATOM 9554 N N . ASN F 1 85 ? 23.475 64.062 -33.808 1.00 25.00 85 ASN F N 1
ATOM 9555 C CA . ASN F 1 85 ? 22.318 63.635 -34.545 1.00 19.70 85 ASN F CA 1
ATOM 9556 C C . ASN F 1 85 ? 21.623 62.430 -33.908 1.00 22.04 85 ASN F C 1
ATOM 9557 O O . ASN F 1 85 ? 22.197 61.757 -33.053 1.00 31.75 85 ASN F O 1
ATOM 9562 N N . LEU F 1 86 ? 20.413 62.115 -34.383 1.00 13.64 86 LEU F N 1
ATOM 9563 C CA . LEU F 1 86 ? 19.636 61.009 -33.849 1.00 7.94 86 LEU F CA 1
ATOM 9564 C C . LEU F 1 86 ? 20.402 59.720 -33.717 1.00 14.84 86 LEU F C 1
ATOM 9565 O O . LEU F 1 86 ? 20.313 59.001 -32.713 1.00 20.25 86 LEU F O 1
ATOM 9570 N N . LYS F 1 87 ? 21.159 59.445 -34.755 1.00 12.86 87 LYS F N 1
ATOM 9571 C CA . LYS F 1 87 ? 21.927 58.212 -34.794 1.00 16.47 87 LYS F CA 1
ATOM 9572 C C . LYS F 1 87 ? 22.855 58.081 -33.641 1.00 17.63 87 LYS F C 1
ATOM 9573 O O . LYS F 1 87 ? 22.845 57.069 -32.965 1.00 27.41 87 LYS F O 1
ATOM 9579 N N . GLU F 1 88 ? 23.592 59.144 -33.440 1.00 8.70 88 GLU F N 1
ATOM 9580 C CA . GLU F 1 88 ? 24.532 59.264 -32.364 1.00 11.62 88 GLU F CA 1
ATOM 9581 C C . GLU F 1 88 ? 23.848 59.224 -31.041 1.00 18.30 88 GLU F C 1
ATOM 9582 O O . GLU F 1 88 ? 24.200 58.468 -30.143 1.00 23.26 88 GLU F O 1
ATOM 9588 N N . ARG F 1 89 ? 22.903 60.119 -30.929 1.00 10.56 89 ARG F N 1
ATOM 9589 C CA . ARG F 1 89 ? 22.122 60.266 -29.742 1.00 9.51 89 ARG F CA 1
ATOM 9590 C C . ARG F 1 89 ? 21.591 58.923 -29.336 1.00 9.97 89 ARG F C 1
ATOM 9591 O O . ARG F 1 89 ? 21.649 58.468 -28.186 1.00 10.78 89 ARG F O 1
ATOM 9599 N N . THR F 1 90 ? 21.149 58.214 -30.345 1.00 1.00 90 THR F N 1
ATOM 9600 C CA . THR F 1 90 ? 20.634 56.868 -30.056 1.00 1.00 90 THR F CA 1
ATOM 9601 C C . THR F 1 90 ? 21.664 55.909 -29.419 1.00 12.66 90 THR F C 1
ATOM 9602 O O . THR F 1 90 ? 21.401 55.212 -28.426 1.00 12.11 90 THR F O 1
ATOM 9606 N N . LEU F 1 91 ? 22.895 55.943 -29.951 1.00 5.25 91 LEU F N 1
ATOM 9607 C CA . LEU F 1 91 ? 23.961 55.116 -29.450 1.00 1.00 91 LEU F CA 1
ATOM 9608 C C . LEU F 1 91 ? 24.355 55.475 -28.059 1.00 9.46 91 LEU F C 1
ATOM 9609 O O . LEU F 1 91 ? 24.498 54.633 -27.187 1.00 13.34 91 LEU F O 1
ATOM 9614 N N . ILE F 1 92 ? 24.527 56.756 -27.875 1.00 6.98 92 ILE F N 1
ATOM 9615 C CA . ILE F 1 92 ? 24.937 57.288 -26.605 1.00 5.61 92 ILE F CA 1
ATOM 9616 C C . ILE F 1 92 ? 23.937 56.895 -25.571 1.00 12.34 92 ILE F C 1
ATOM 9617 O O . ILE F 1 92 ? 24.284 56.475 -24.474 1.00 16.34 92 ILE F O 1
ATOM 9622 N N . ASP F 1 93 ? 22.675 56.989 -25.958 1.00 5.23 93 ASP F N 1
ATOM 9623 C CA . ASP F 1 93 ? 21.624 56.641 -25.027 1.00 3.41 93 ASP F CA 1
ATOM 9624 C C . ASP F 1 93 ? 21.720 55.189 -24.567 1.00 13.46 93 ASP F C 1
ATOM 9625 O O . ASP F 1 93 ? 21.807 54.862 -23.361 1.00 8.81 93 ASP F O 1
ATOM 9630 N N . MET F 1 94 ? 21.806 54.319 -25.548 1.00 7.44 94 MET F N 1
ATOM 9631 C CA . MET F 1 94 ? 21.921 52.948 -25.197 1.00 1.95 94 MET F CA 1
ATOM 9632 C C . MET F 1 94 ? 23.108 52.633 -24.370 1.00 4.64 94 MET F C 1
ATOM 9633 O O . MET F 1 94 ? 23.033 51.849 -23.427 1.00 7.26 94 MET F O 1
ATOM 9638 N N . TYR F 1 95 ? 24.225 53.234 -24.733 1.00 3.29 95 TYR F N 1
ATOM 9639 C CA . TYR F 1 95 ? 25.443 52.923 -24.022 1.00 1.00 95 TYR F CA 1
ATOM 9640 C C . TYR F 1 95 ? 25.290 53.308 -22.600 1.00 6.98 95 TYR F C 1
ATOM 9641 O O . TYR F 1 95 ? 25.626 52.618 -21.651 1.00 7.33 95 TYR F O 1
ATOM 9650 N N . VAL F 1 96 ? 24.751 54.461 -22.471 1.00 4.16 96 VAL F N 1
ATOM 9651 C CA . VAL F 1 96 ? 24.536 54.955 -21.152 1.00 2.88 96 VAL F CA 1
ATOM 9652 C C . VAL F 1 96 ? 23.621 54.083 -20.335 1.00 6.46 96 VAL F C 1
ATOM 9653 O O . VAL F 1 96 ? 23.914 53.771 -19.194 1.00 6.51 96 VAL F O 1
ATOM 9657 N N . GLU F 1 97 ? 22.477 53.705 -20.891 1.00 1.62 97 GLU F N 1
ATOM 9658 C CA . GLU F 1 97 ? 21.588 52.858 -20.090 1.00 2.81 97 GLU F CA 1
ATOM 9659 C C . GLU F 1 97 ? 22.232 51.548 -19.706 1.00 9.85 97 GLU F C 1
ATOM 9660 O O . GLU F 1 97 ? 22.124 51.081 -18.564 1.00 10.22 97 GLU F O 1
ATOM 9666 N N . GLY F 1 98 ? 22.915 50.956 -20.664 1.00 7.21 98 GLY F N 1
ATOM 9667 C CA . GLY F 1 98 ? 23.580 49.695 -20.365 1.00 2.67 98 GLY F CA 1
ATOM 9668 C C . GLY F 1 98 ? 24.567 49.904 -19.255 1.00 3.56 98 GLY F C 1
ATOM 9669 O O . GLY F 1 98 ? 24.606 49.197 -18.260 1.00 5.22 98 GLY F O 1
ATOM 9670 N N . THR F 1 99 ? 25.337 50.949 -19.393 1.00 2.16 99 THR F N 1
ATOM 9671 C CA . THR F 1 99 ? 26.329 51.248 -18.367 1.00 2.83 99 THR F CA 1
ATOM 9672 C C . THR F 1 99 ? 25.740 51.471 -16.986 1.00 12.76 99 THR F C 1
ATOM 9673 O O . THR F 1 99 ? 26.214 50.885 -16.011 1.00 12.87 99 THR F O 1
ATOM 9677 N N . LEU F 1 100 ? 24.658 52.251 -16.912 1.00 6.88 100 LEU F N 1
ATOM 9678 C CA . LEU F 1 100 ? 23.957 52.462 -15.634 1.00 3.94 100 LEU F CA 1
ATOM 9679 C C . LEU F 1 100 ? 23.495 51.144 -15.010 1.00 8.49 100 LEU F C 1
ATOM 9680 O O . LEU F 1 100 ? 23.396 50.962 -13.779 1.00 13.34 100 LEU F O 1
ATOM 9685 N N . ASP F 1 101 ? 23.245 50.178 -15.856 1.00 1.00 101 ASP F N 1
ATOM 9686 C CA . ASP F 1 101 ? 22.870 48.905 -15.291 1.00 2.36 101 ASP F CA 1
ATOM 9687 C C . ASP F 1 101 ? 24.019 48.212 -14.583 1.00 8.45 101 ASP F C 1
ATOM 9688 O O . ASP F 1 101 ? 23.860 47.430 -13.675 1.00 12.15 101 ASP F O 1
ATOM 9693 N N . LEU F 1 102 ? 25.193 48.494 -15.030 1.00 8.68 102 LEU F N 1
ATOM 9694 C CA . LEU F 1 102 ? 26.374 47.940 -14.439 1.00 4.32 102 LEU F CA 1
ATOM 9695 C C . LEU F 1 102 ? 26.706 48.706 -13.197 1.00 10.80 102 LEU F C 1
ATOM 9696 O O . LEU F 1 102 ? 26.940 48.166 -12.142 1.00 14.15 102 LEU F O 1
ATOM 9701 N N . LEU F 1 103 ? 26.693 50.002 -13.329 1.00 6.51 103 LEU F N 1
ATOM 9702 C CA . LEU F 1 103 ? 26.955 50.872 -12.222 1.00 1.50 103 LEU F CA 1
ATOM 9703 C C . LEU F 1 103 ? 26.062 50.610 -11.039 1.00 3.09 103 LEU F C 1
ATOM 9704 O O . LEU F 1 103 ? 26.424 50.786 -9.892 1.00 11.31 103 LEU F O 1
ATOM 9709 N N . GLU F 1 104 ? 24.875 50.174 -11.304 1.00 3.47 104 GLU F N 1
ATOM 9710 C CA . GLU F 1 104 ? 23.943 49.885 -10.243 1.00 3.16 104 GLU F CA 1
ATOM 9711 C C . GLU F 1 104 ? 24.470 48.927 -9.226 1.00 10.60 104 GLU F C 1
ATOM 9712 O O . GLU F 1 104 ? 24.271 49.049 -8.045 1.00 15.54 104 GLU F O 1
ATOM 9718 N N . LEU F 1 105 ? 25.187 47.974 -9.698 1.00 7.71 105 LEU F N 1
ATOM 9719 C CA . LEU F 1 105 ? 25.811 47.036 -8.800 1.00 2.89 105 LEU F CA 1
ATOM 9720 C C . LEU F 1 105 ? 26.690 47.738 -7.769 1.00 9.81 105 LEU F C 1
ATOM 9721 O O . LEU F 1 105 ? 26.773 47.394 -6.577 1.00 13.77 105 LEU F O 1
ATOM 9726 N N . LEU F 1 106 ? 27.375 48.727 -8.260 1.00 7.80 106 LEU F N 1
ATOM 9727 C CA . LEU F 1 106 ? 28.237 49.479 -7.372 1.00 6.10 106 LEU F CA 1
ATOM 9728 C C . LEU F 1 106 ? 27.403 50.275 -6.374 1.00 14.47 106 LEU F C 1
ATOM 9729 O O . LEU F 1 106 ? 27.731 50.337 -5.162 1.00 13.94 106 LEU F O 1
ATOM 9734 N N . ILE F 1 107 ? 26.333 50.912 -6.906 1.00 5.24 107 ILE F N 1
ATOM 9735 C CA . ILE F 1 107 ? 25.386 51.693 -6.076 1.00 4.29 107 ILE F CA 1
ATOM 9736 C C . ILE F 1 107 ? 24.723 50.929 -4.948 1.00 16.36 107 ILE F C 1
ATOM 9737 O O . ILE F 1 107 ? 24.618 51.468 -3.817 1.00 26.57 107 ILE F O 1
ATOM 9742 N N . MET F 1 108 ? 24.301 49.702 -5.273 1.00 6.24 108 MET F N 1
ATOM 9743 C CA . MET F 1 108 ? 23.692 48.848 -4.278 1.00 11.25 108 MET F CA 1
ATOM 9744 C C . MET F 1 108 ? 24.646 48.242 -3.282 1.00 14.93 108 MET F C 1
ATOM 9745 O O . MET F 1 108 ? 24.265 47.888 -2.193 1.00 18.42 108 MET F O 1
ATOM 9750 N N . HIS F 1 109 ? 25.859 48.025 -3.706 1.00 12.04 109 HIS F N 1
ATOM 9751 C CA . HIS F 1 109 ? 26.849 47.343 -2.944 1.00 8.78 109 HIS F CA 1
ATOM 9752 C C . HIS F 1 109 ? 26.916 47.551 -1.462 1.00 13.15 109 HIS F C 1
ATOM 9753 O O . HIS F 1 109 ? 26.805 46.637 -0.696 1.00 19.76 109 HIS F O 1
ATOM 9760 N N . PRO F 1 110 ? 27.109 48.761 -1.046 1.00 12.54 110 PRO F N 1
ATOM 9761 C CA . PRO F 1 110 ? 27.196 49.084 0.369 1.00 9.73 110 PRO F CA 1
ATOM 9762 C C . PRO F 1 110 ? 25.996 48.727 1.189 1.00 21.00 110 PRO F C 1
ATOM 9763 O O . PRO F 1 110 ? 26.063 48.617 2.408 1.00 31.35 110 PRO F O 1
ATOM 9767 N N . PHE F 1 111 ? 24.873 48.537 0.571 1.00 15.41 111 PHE F N 1
ATOM 9768 C CA . PHE F 1 111 ? 23.718 48.201 1.377 1.00 9.17 111 PHE F CA 1
ATOM 9769 C C . PHE F 1 111 ? 23.408 46.716 1.467 1.00 23.69 111 PHE F C 1
ATOM 9770 O O . PHE F 1 111 ? 22.326 46.316 1.896 1.00 30.42 111 PHE F O 1
ATOM 9778 N N . LEU F 1 112 ? 24.325 45.925 0.953 1.00 20.71 112 LEU F N 1
ATOM 9779 C CA . LEU F 1 112 ? 24.248 44.479 0.953 1.00 19.56 112 LEU F CA 1
ATOM 9780 C C . LEU F 1 112 ? 24.693 44.014 2.291 1.00 33.83 112 LEU F C 1
ATOM 9781 O O . LEU F 1 112 ? 25.365 44.745 3.013 1.00 37.60 112 LEU F O 1
ATOM 9786 N N . LYS F 1 113 ? 24.356 42.765 2.560 1.00 34.66 113 LYS F N 1
ATOM 9787 C CA . LYS F 1 113 ? 24.788 42.092 3.754 1.00 34.60 113 LYS F CA 1
ATOM 9788 C C . LYS F 1 113 ? 26.162 41.588 3.428 1.00 48.05 113 LYS F C 1
ATOM 9789 O O . LYS F 1 113 ? 26.382 40.793 2.514 1.00 57.59 113 LYS F O 1
ATOM 9795 N N . PRO F 1 114 ? 27.056 42.134 4.162 1.00 47.13 114 PRO F N 1
ATOM 9796 C CA . PRO F 1 114 ? 28.496 41.881 4.167 1.00 50.56 114 PRO F CA 1
ATOM 9797 C C . PRO F 1 114 ? 28.935 40.533 3.581 1.00 62.15 114 PRO F C 1
ATOM 9798 O O . PRO F 1 114 ? 29.949 40.394 2.855 1.00 60.40 114 PRO F O 1
ATOM 9802 N N . ASP F 1 115 ? 28.139 39.532 3.907 1.00 66.54 115 ASP F N 1
ATOM 9803 C CA . ASP F 1 115 ? 28.372 38.217 3.390 1.00 73.05 115 ASP F CA 1
ATOM 9804 C C . ASP F 1 115 ? 28.192 38.249 1.857 1.00 65.55 115 ASP F C 1
ATOM 9805 O O . ASP F 1 115 ? 29.044 37.794 1.059 1.00 71.35 115 ASP F O 1
ATOM 9810 N N . ASP F 1 116 ? 27.067 38.833 1.446 1.00 41.01 116 ASP F N 1
ATOM 9811 C CA . ASP F 1 116 ? 26.739 38.948 0.052 1.00 34.94 116 ASP F CA 1
ATOM 9812 C C . ASP F 1 116 ? 27.589 39.939 -0.692 1.00 31.13 116 ASP F C 1
ATOM 9813 O O . ASP F 1 116 ? 27.638 39.994 -1.929 1.00 30.98 116 ASP F O 1
ATOM 9818 N N . GLN F 1 117 ? 28.244 40.766 0.066 1.00 20.22 117 GLN F N 1
ATOM 9819 C CA . GLN F 1 117 ? 29.020 41.755 -0.578 1.00 20.01 117 GLN F CA 1
ATOM 9820 C C . GLN F 1 117 ? 30.094 41.196 -1.438 1.00 30.67 117 GLN F C 1
ATOM 9821 O O . GLN F 1 117 ? 30.362 41.662 -2.540 1.00 36.77 117 GLN F O 1
ATOM 9827 N N . GLN F 1 118 ? 30.677 40.157 -0.931 1.00 33.21 118 GLN F N 1
ATOM 9828 C CA . GLN F 1 118 ? 31.736 39.527 -1.649 1.00 34.93 118 GLN F CA 1
ATOM 9829 C C . GLN F 1 118 ? 31.323 38.778 -2.887 1.00 32.72 118 GLN F C 1
ATOM 9830 O O . GLN F 1 118 ? 31.972 38.875 -3.934 1.00 33.69 118 GLN F O 1
ATOM 9836 N N . LYS F 1 119 ? 30.237 38.041 -2.766 1.00 28.62 119 LYS F N 1
ATOM 9837 C CA . LYS F 1 119 ? 29.744 37.330 -3.921 1.00 25.84 119 LYS F CA 1
ATOM 9838 C C . LYS F 1 119 ? 29.500 38.325 -5.068 1.00 26.95 119 LYS F C 1
ATOM 9839 O O . LYS F 1 119 ? 29.823 38.143 -6.228 1.00 33.39 119 LYS F O 1
ATOM 9845 N N . GLU F 1 120 ? 29.023 39.459 -4.671 1.00 19.79 120 GLU F N 1
ATOM 9846 C CA . GLU F 1 120 ? 28.695 40.553 -5.525 1.00 17.74 120 GLU F CA 1
ATOM 9847 C C . GLU F 1 120 ? 29.792 41.173 -6.314 1.00 19.67 120 GLU F C 1
ATOM 9848 O O . GLU F 1 120 ? 29.599 41.591 -7.475 1.00 22.84 120 GLU F O 1
ATOM 9854 N N . VAL F 1 121 ? 30.921 41.273 -5.646 1.00 5.57 121 VAL F N 1
ATOM 9855 C CA . VAL F 1 121 ? 32.039 41.799 -6.335 1.00 6.59 121 VAL F CA 1
ATOM 9856 C C . VAL F 1 121 ? 32.407 40.871 -7.478 1.00 17.69 121 VAL F C 1
ATOM 9857 O O . VAL F 1 121 ? 32.698 41.274 -8.609 1.00 24.97 121 VAL F O 1
ATOM 9861 N N . VAL F 1 122 ? 32.383 39.609 -7.169 1.00 9.06 122 VAL F N 1
ATOM 9862 C CA . VAL F 1 122 ? 32.660 38.630 -8.187 1.00 13.35 122 VAL F CA 1
ATOM 9863 C C . VAL F 1 122 ? 31.697 38.802 -9.332 1.00 18.92 122 VAL F C 1
ATOM 9864 O O . VAL F 1 122 ? 32.077 38.861 -10.525 1.00 19.82 122 VAL F O 1
ATOM 9868 N N . ASN F 1 123 ? 30.436 38.993 -8.964 1.00 15.18 123 ASN F N 1
ATOM 9869 C CA . ASN F 1 123 ? 29.486 39.227 -10.032 1.00 12.95 123 ASN F CA 1
ATOM 9870 C C . ASN F 1 123 ? 29.742 40.453 -10.900 1.00 15.30 123 ASN F C 1
ATOM 9871 O O . ASN F 1 123 ? 29.640 40.377 -12.137 1.00 18.14 123 ASN F O 1
ATOM 9876 N N . MET F 1 124 ? 30.072 41.589 -10.292 1.00 5.42 124 MET F N 1
ATOM 9877 C CA . MET F 1 124 ? 30.374 42.767 -11.099 1.00 2.66 124 MET F CA 1
ATOM 9878 C C . MET F 1 124 ? 31.465 42.439 -12.026 1.00 12.04 124 MET F C 1
ATOM 9879 O O . MET F 1 124 ? 31.435 42.843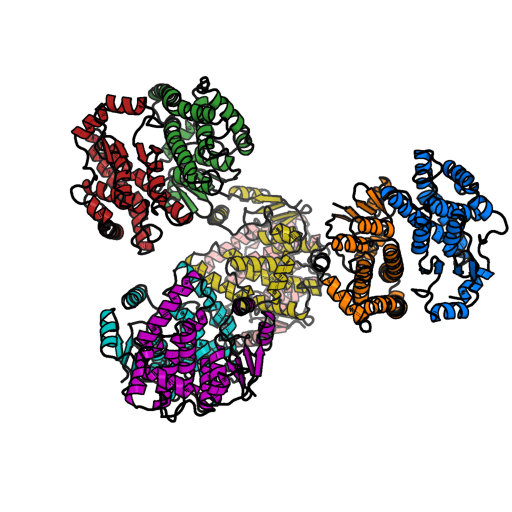 -13.188 1.00 15.26 124 MET F O 1
ATOM 9884 N N . ALA F 1 125 ? 32.447 41.717 -11.474 1.00 8.41 125 ALA F N 1
ATOM 9885 C CA . ALA F 1 125 ? 33.600 41.386 -12.325 1.00 8.92 125 ALA F CA 1
ATOM 9886 C C . ALA F 1 125 ? 33.119 40.656 -13.532 1.00 16.57 125 ALA F C 1
ATOM 9887 O O . ALA F 1 125 ? 33.377 41.059 -14.653 1.00 19.75 125 ALA F O 1
ATOM 9889 N N . GLN F 1 126 ? 32.342 39.610 -13.288 1.00 7.08 126 GLN F N 1
ATOM 9890 C CA . GLN F 1 126 ? 31.875 38.861 -14.435 1.00 3.18 126 GLN F CA 1
ATOM 9891 C C . GLN F 1 126 ? 31.039 39.625 -15.431 1.00 13.31 126 GLN F C 1
ATOM 9892 O O . GLN F 1 126 ? 31.193 39.468 -16.656 1.00 13.84 126 GLN F O 1
ATOM 9898 N N . LYS F 1 127 ? 30.127 40.458 -14.925 1.00 6.91 127 LYS F N 1
ATOM 9899 C CA . LYS F 1 127 ? 29.298 41.167 -15.838 1.00 7.02 127 LYS F CA 1
ATOM 9900 C C . LYS F 1 127 ? 30.103 42.096 -16.679 1.00 12.38 127 LYS F C 1
ATOM 9901 O O . LYS F 1 127 ? 29.882 42.237 -17.885 1.00 11.43 127 LYS F O 1
ATOM 9907 N N . ALA F 1 128 ? 31.013 42.795 -15.992 1.00 5.41 128 ALA F N 1
ATOM 9908 C CA . ALA F 1 128 ? 31.815 43.765 -16.661 1.00 1.00 128 ALA F CA 1
ATOM 9909 C C . ALA F 1 128 ? 32.554 43.110 -17.795 1.00 6.77 128 ALA F C 1
ATOM 9910 O O . ALA F 1 128 ? 32.549 43.537 -18.948 1.00 9.61 128 ALA F O 1
ATOM 9912 N N . ILE F 1 129 ? 33.218 42.048 -17.425 1.00 4.19 129 ILE F N 1
ATOM 9913 C CA . ILE F 1 129 ? 34.105 41.311 -18.310 1.00 8.94 129 ILE F CA 1
ATOM 9914 C C . ILE F 1 129 ? 33.392 40.719 -19.469 1.00 12.61 129 ILE F C 1
ATOM 9915 O O . ILE F 1 129 ? 33.856 40.645 -20.593 1.00 22.81 129 ILE F O 1
ATOM 9920 N N . ILE F 1 130 ? 32.293 40.155 -19.160 1.00 8.64 130 ILE F N 1
ATOM 9921 C CA . ILE F 1 130 ? 31.546 39.468 -20.185 1.00 10.81 130 ILE F CA 1
ATOM 9922 C C . ILE F 1 130 ? 30.493 40.249 -20.928 1.00 10.87 130 ILE F C 1
ATOM 9923 O O . ILE F 1 130 ? 30.318 40.073 -22.110 1.00 13.33 130 ILE F O 1
ATOM 9928 N N . ARG F 1 131 ? 29.764 41.070 -20.225 1.00 3.96 131 ARG F N 1
ATOM 9929 C CA . ARG F 1 131 ? 28.673 41.730 -20.838 1.00 1.93 131 ARG F CA 1
ATOM 9930 C C . ARG F 1 131 ? 28.904 43.112 -21.328 1.00 6.36 131 ARG F C 1
ATOM 9931 O O . ARG F 1 131 ? 28.373 43.417 -22.380 1.00 12.60 131 ARG F O 1
ATOM 9939 N N . TYR F 1 132 ? 29.732 43.901 -20.630 1.00 7.37 132 TYR F N 1
ATOM 9940 C CA . TYR F 1 132 ? 29.986 45.292 -21.010 1.00 3.84 132 TYR F CA 1
ATOM 9941 C C . TYR F 1 132 ? 31.284 45.658 -21.680 1.00 8.16 132 TYR F C 1
ATOM 9942 O O . TYR F 1 132 ? 31.308 46.246 -22.792 1.00 8.00 132 TYR F O 1
ATOM 9951 N N . PHE F 1 133 ? 32.375 45.421 -20.966 1.00 5.39 133 PHE F N 1
ATOM 9952 C CA . PH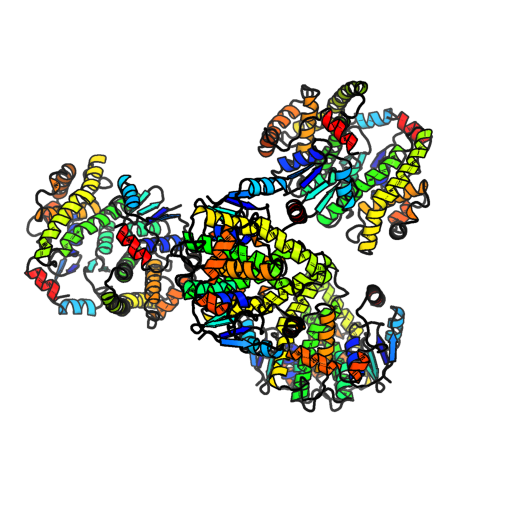E F 1 133 ? 33.692 45.793 -21.484 1.00 2.99 133 PHE F CA 1
ATOM 9953 C C . PHE F 1 133 ? 33.940 45.396 -22.946 1.00 14.49 133 PHE F C 1
ATOM 9954 O O . PHE F 1 133 ? 34.531 46.076 -23.810 1.00 18.06 133 PHE F O 1
ATOM 9962 N N . PRO F 1 134 ? 33.431 44.260 -23.273 1.00 8.58 134 PRO F N 1
ATOM 9963 C CA . PRO F 1 134 ? 33.680 43.775 -24.614 1.00 2.15 134 PRO F CA 1
ATOM 9964 C C . PRO F 1 134 ? 33.061 44.561 -25.756 1.00 13.92 134 PRO F C 1
ATOM 9965 O O . PRO F 1 134 ? 33.586 44.618 -26.858 1.00 16.26 134 PRO F O 1
ATOM 9969 N N . VAL F 1 135 ? 31.963 45.212 -25.447 1.00 12.60 135 VAL F N 1
ATOM 9970 C CA . VAL F 1 135 ? 31.205 45.968 -26.381 1.00 3.53 135 VAL F CA 1
ATOM 9971 C C . VAL F 1 135 ? 31.960 47.226 -26.668 1.00 9.74 135 VAL F C 1
ATOM 9972 O O . VAL F 1 135 ? 32.148 47.642 -27.793 1.00 15.21 135 VAL F O 1
ATOM 9976 N N . PHE F 1 136 ? 32.405 47.796 -25.603 1.00 1.86 136 PHE F N 1
ATOM 9977 C CA . PHE F 1 136 ? 33.088 49.036 -25.743 1.00 1.00 136 PHE F CA 1
ATOM 9978 C C . PHE F 1 136 ? 34.428 48.844 -26.346 1.00 7.71 136 PHE F C 1
ATOM 9979 O O . PHE F 1 136 ? 34.811 49.610 -27.220 1.00 13.38 136 PHE F O 1
ATOM 9987 N N . GLU F 1 137 ? 35.138 47.819 -25.857 1.00 5.46 137 GLU F N 1
ATOM 9988 C CA . GLU F 1 137 ? 36.431 47.518 -26.410 1.00 8.33 137 GLU F CA 1
ATOM 9989 C C . GLU F 1 137 ? 36.343 47.367 -27.937 1.00 15.69 137 GLU F C 1
ATOM 9990 O O . GLU F 1 137 ? 37.049 47.965 -28.739 1.00 20.46 137 GLU F O 1
ATOM 9996 N N . LYS F 1 138 ? 35.375 46.639 -28.381 1.00 5.87 138 LYS F N 1
ATOM 9997 C CA . LYS F 1 138 ? 35.218 46.488 -29.795 1.00 1.66 138 LYS F CA 1
ATOM 9998 C C . LYS F 1 138 ? 34.817 47.737 -30.511 1.00 15.78 138 LYS F C 1
ATOM 9999 O O . LYS F 1 138 ? 35.136 47.925 -31.641 1.00 21.84 138 LYS F O 1
ATOM 10005 N N . ILE F 1 139 ? 34.050 48.577 -29.893 1.00 16.05 139 ILE F N 1
ATOM 10006 C CA . ILE F 1 139 ? 33.633 49.780 -30.567 1.00 11.73 139 ILE F CA 1
ATOM 10007 C C . ILE F 1 139 ? 34.819 50.609 -30.916 1.00 18.87 139 ILE F C 1
ATOM 10008 O O . ILE F 1 139 ? 34.980 51.059 -32.045 1.00 25.87 139 ILE F O 1
ATOM 10013 N N . LEU F 1 140 ? 35.600 50.795 -29.880 1.00 8.73 140 LEU F N 1
ATOM 10014 C CA . LEU F 1 140 ? 36.815 51.580 -29.894 1.00 9.66 140 LEU F CA 1
ATOM 10015 C C . LEU F 1 140 ? 37.826 51.024 -30.832 1.00 19.86 140 LEU F C 1
ATOM 10016 O O . LEU F 1 140 ? 38.573 51.772 -31.463 1.00 20.31 140 LEU F O 1
ATOM 10021 N N . ARG F 1 141 ? 37.939 49.703 -30.759 1.00 18.13 141 ARG F N 1
ATOM 10022 C CA . ARG F 1 141 ? 38.901 49.008 -31.571 1.00 15.20 141 ARG F CA 1
ATOM 10023 C C . ARG F 1 141 ? 38.417 49.169 -32.966 1.00 23.36 141 ARG F C 1
ATOM 10024 O O . ARG F 1 141 ? 39.119 49.312 -33.930 1.00 26.77 141 ARG F O 1
ATOM 10032 N N . GLY F 1 142 ? 37.156 49.248 -33.106 1.00 26.73 142 GLY F N 1
ATOM 10033 C CA . GLY F 1 142 ? 36.705 49.359 -34.452 1.00 22.08 142 GLY F CA 1
ATOM 10034 C C . GLY F 1 142 ? 36.867 50.692 -35.140 1.00 28.74 142 GLY F C 1
ATOM 10035 O O . GLY F 1 142 ? 36.804 50.728 -36.331 1.00 37.30 142 GLY F O 1
ATOM 10036 N N . HIS F 1 143 ? 36.999 51.812 -34.452 1.00 26.32 143 HIS F N 1
ATOM 10037 C CA . HIS F 1 143 ? 37.064 53.088 -35.180 1.00 15.58 143 HIS F CA 1
ATOM 10038 C C . HIS F 1 143 ? 38.337 53.854 -34.899 1.00 22.64 143 HIS F C 1
ATOM 10039 O O . HIS F 1 143 ? 38.647 54.857 -35.545 1.00 32.45 143 HIS F O 1
ATOM 10046 N N . GLY F 1 144 ? 39.043 53.379 -33.878 1.00 12.56 144 GLY F N 1
ATOM 10047 C CA . GLY F 1 144 ? 40.285 53.944 -33.459 1.00 11.41 144 GLY F CA 1
ATOM 10048 C C . GLY F 1 144 ? 40.186 55.305 -32.780 1.00 29.14 144 GLY F C 1
ATOM 10049 O O . GLY F 1 144 ? 41.246 55.823 -32.439 1.00 40.79 144 GLY F O 1
ATOM 10050 N N . GLN F 1 145 ? 38.963 55.869 -32.632 1.00 18.28 145 GLN F N 1
ATOM 10051 C CA . GLN F 1 145 ? 38.861 57.178 -31.981 1.00 11.15 145 GLN F CA 1
ATOM 10052 C C . GLN F 1 145 ? 38.955 57.160 -30.485 1.00 10.67 145 GLN F C 1
ATOM 10053 O O . GLN F 1 145 ? 39.014 56.090 -29.841 1.00 11.31 145 GLN F O 1
ATOM 10059 N N . SER F 1 146 ? 39.080 58.339 -29.926 1.00 7.31 146 SER F N 1
ATOM 10060 C CA . SER F 1 146 ? 39.223 58.349 -28.482 1.00 15.43 146 SER F CA 1
ATOM 10061 C C . SER F 1 146 ? 37.913 58.447 -27.720 1.00 19.58 146 SER F C 1
ATOM 10062 O O . SER F 1 146 ? 37.950 58.436 -26.511 1.00 20.76 146 SER F O 1
ATOM 10065 N N . PHE F 1 147 ? 36.815 58.510 -28.448 1.00 12.42 147 PHE F N 1
ATOM 10066 C CA . PHE F 1 147 ? 35.500 58.603 -27.922 1.00 12.85 147 PHE F CA 1
ATOM 10067 C C . PHE F 1 147 ? 34.673 57.516 -28.474 1.00 17.51 147 PHE F C 1
ATOM 10068 O O . PHE F 1 147 ? 34.911 57.126 -29.587 1.00 17.01 147 PHE F O 1
ATOM 10076 N N . LEU F 1 148 ? 33.684 57.086 -27.701 1.00 14.06 148 LEU F N 1
ATOM 10077 C CA . LEU F 1 148 ? 32.802 56.007 -28.107 1.00 7.29 148 LEU F CA 1
ATOM 10078 C C . LEU F 1 148 ? 31.983 56.336 -29.331 1.00 14.68 148 LEU F C 1
ATOM 10079 O O . LEU F 1 148 ? 31.708 55.480 -30.235 1.00 11.93 148 LEU F O 1
ATOM 10084 N N . VAL F 1 149 ? 31.550 57.586 -29.302 1.00 7.19 149 VAL F N 1
ATOM 10085 C CA . VAL F 1 149 ? 30.685 58.083 -30.332 1.00 8.20 149 VAL F CA 1
ATOM 10086 C C . VAL F 1 149 ? 31.037 59.500 -30.769 1.00 17.89 149 VAL F C 1
ATOM 10087 O O . VAL F 1 149 ? 31.353 60.395 -29.947 1.00 13.91 149 VAL F O 1
ATOM 10091 N N . GLY F 1 150 ? 30.962 59.638 -32.094 1.00 11.92 150 GLY F N 1
ATOM 10092 C CA . GLY F 1 150 ? 31.171 60.872 -32.828 1.00 14.38 150 GLY F CA 1
ATOM 10093 C C . GLY F 1 150 ? 32.508 61.602 -32.671 1.00 20.27 150 GLY F C 1
ATOM 10094 O O . GLY F 1 150 ? 32.622 62.797 -32.929 1.00 25.89 150 GLY F O 1
ATOM 10095 N N . ASN F 1 151 ? 33.491 60.906 -32.217 1.00 19.63 151 ASN F N 1
ATOM 10096 C CA . ASN F 1 151 ? 34.775 61.519 -32.067 1.00 19.72 151 ASN F CA 1
ATOM 10097 C C . ASN F 1 151 ? 34.786 62.746 -31.250 1.00 18.61 151 ASN F C 1
ATOM 10098 O O . ASN F 1 151 ? 35.539 63.658 -31.459 1.00 28.97 151 ASN F O 1
ATOM 10103 N N . GLN F 1 152 ? 33.894 62.743 -30.338 1.00 18.45 152 GLN F N 1
ATOM 10104 C CA . GLN F 1 152 ? 33.792 63.775 -29.351 1.00 16.11 152 GLN F CA 1
ATOM 10105 C C . GLN F 1 152 ? 33.255 63.187 -28.058 1.00 21.81 152 GLN F C 1
ATOM 10106 O O . GLN F 1 152 ? 32.648 62.096 -28.011 1.00 26.92 152 GLN F O 1
ATOM 10112 N N . LEU F 1 153 ? 33.551 63.885 -26.998 1.00 9.82 153 LEU F N 1
ATOM 10113 C CA . LEU F 1 153 ? 33.106 63.435 -25.715 1.00 8.50 153 LEU F CA 1
ATOM 10114 C C . LEU F 1 153 ? 31.587 63.477 -25.685 1.00 17.38 153 LEU F C 1
ATOM 10115 O O . LEU F 1 153 ? 30.960 64.388 -26.219 1.00 22.43 153 LEU F O 1
ATOM 10120 N N . SER F 1 154 ? 31.047 62.453 -25.060 1.00 9.75 154 SER F N 1
ATOM 10121 C CA . SER F 1 154 ? 29.655 62.271 -24.921 1.00 5.01 154 SER F CA 1
ATOM 10122 C C . SER F 1 154 ? 29.381 61.830 -23.524 1.00 12.22 154 SER F C 1
ATOM 10123 O O . SER F 1 154 ? 30.240 61.507 -22.699 1.00 13.00 154 SER F O 1
ATOM 10126 N N . LEU F 1 155 ? 28.126 61.860 -23.251 1.00 9.77 155 LEU F N 1
ATOM 10127 C CA . LEU F 1 155 ? 27.675 61.417 -21.968 1.00 7.09 155 LEU F CA 1
ATOM 10128 C C . LEU F 1 155 ? 28.073 59.951 -21.763 1.00 11.75 155 LEU F C 1
ATOM 10129 O O . LEU F 1 155 ? 28.379 59.515 -20.672 1.00 13.82 155 LEU F O 1
ATOM 10134 N N . ALA F 1 156 ? 28.092 59.166 -22.843 1.00 4.41 156 ALA F N 1
ATOM 10135 C CA . ALA F 1 156 ? 28.458 57.777 -22.736 1.00 1.00 156 ALA F CA 1
ATOM 10136 C C . ALA F 1 156 ? 29.884 57.602 -22.196 1.00 9.58 156 ALA F C 1
ATOM 10137 O O . ALA F 1 156 ? 30.171 56.759 -21.316 1.00 11.69 156 ALA F O 1
ATOM 10139 N N . ASP F 1 157 ? 30.805 58.434 -22.672 1.00 3.22 157 ASP F N 1
ATOM 10140 C CA . ASP F 1 157 ? 32.167 58.302 -22.195 1.00 1.00 157 ASP F CA 1
ATOM 10141 C C . ASP F 1 157 ? 32.279 58.642 -20.712 1.00 6.79 157 ASP F C 1
ATOM 10142 O O . ASP F 1 157 ? 33.009 58.031 -19.937 1.00 9.32 157 ASP F O 1
ATOM 10147 N N . VAL F 1 158 ? 31.589 59.658 -20.267 1.00 2.97 158 VAL F N 1
ATOM 10148 C CA . VAL F 1 158 ? 31.733 59.977 -18.843 1.00 3.11 158 VAL F CA 1
ATOM 10149 C C . VAL F 1 158 ? 31.234 58.876 -17.919 1.00 12.25 158 VAL F C 1
ATOM 10150 O O . VAL F 1 158 ? 31.866 58.512 -16.922 1.00 12.12 158 VAL F O 1
ATOM 10154 N N . ILE F 1 159 ? 30.043 58.357 -18.232 1.00 8.29 159 ILE F N 1
ATOM 10155 C CA . ILE F 1 159 ? 29.451 57.325 -17.392 1.00 4.76 159 ILE F CA 1
ATOM 10156 C C . ILE F 1 159 ? 30.290 56.079 -17.371 1.00 8.02 159 ILE F C 1
ATOM 10157 O O . ILE F 1 159 ? 30.440 55.406 -16.349 1.00 12.26 159 ILE F O 1
ATOM 10162 N N . LEU F 1 160 ? 30.859 55.809 -18.531 1.00 1.91 160 LEU F N 1
ATOM 10163 C CA . LEU F 1 160 ? 31.695 54.648 -18.680 1.00 3.04 160 LEU F CA 1
ATOM 10164 C C . LEU F 1 160 ? 32.942 54.830 -17.909 1.00 6.29 160 LEU F C 1
ATOM 10165 O O . LEU F 1 160 ? 33.298 54.000 -17.077 1.00 12.58 160 LEU F O 1
ATOM 10170 N N . LEU F 1 161 ? 33.545 55.975 -18.107 1.00 1.00 161 LEU F N 1
ATOM 10171 C CA . LEU F 1 161 ? 34.702 56.280 -17.313 1.00 2.24 161 LEU F CA 1
ATOM 10172 C C . LEU F 1 161 ? 34.417 56.196 -15.816 1.00 6.32 161 LEU F C 1
ATOM 10173 O O . LEU F 1 161 ? 35.132 55.590 -15.016 1.00 7.38 161 LEU F O 1
ATOM 10178 N N . GLN F 1 162 ? 33.321 56.780 -15.425 1.00 1.00 162 GLN F N 1
ATOM 10179 C CA . GLN F 1 162 ? 33.001 56.752 -14.015 1.00 2.60 162 GLN F CA 1
ATOM 10180 C C . GLN F 1 162 ? 32.904 55.366 -13.422 1.00 9.76 162 GLN F C 1
ATOM 10181 O O . GLN F 1 162 ? 33.418 55.082 -12.349 1.00 13.96 162 GLN F O 1
ATOM 10187 N N . THR F 1 163 ? 32.269 54.520 -14.213 1.00 8.32 163 THR F N 1
ATOM 10188 C CA . THR F 1 163 ? 31.991 53.154 -13.852 1.00 6.48 163 THR F CA 1
ATOM 10189 C C . THR F 1 163 ? 33.226 52.289 -13.803 1.00 10.48 163 THR F C 1
ATOM 10190 O O . THR F 1 163 ? 33.493 51.532 -12.873 1.00 9.86 163 THR F O 1
ATOM 10194 N N . ILE F 1 164 ? 33.986 52.378 -14.847 1.00 6.30 164 ILE F N 1
ATOM 10195 C CA . ILE F 1 164 ? 35.215 51.629 -14.898 1.00 5.83 164 ILE F CA 1
ATOM 10196 C C . ILE F 1 164 ? 36.100 51.967 -13.701 1.00 10.33 164 ILE F C 1
ATOM 10197 O O . ILE F 1 164 ? 36.594 51.097 -12.949 1.00 8.32 164 ILE F O 1
ATOM 10202 N N . LEU F 1 165 ? 36.262 53.269 -13.463 1.00 1.85 165 LEU F N 1
ATOM 10203 C CA . LEU F 1 165 ? 37.081 53.616 -12.319 1.00 1.15 165 LEU F CA 1
ATOM 10204 C C . LEU F 1 165 ? 36.574 53.100 -11.010 1.00 7.95 165 LEU F C 1
ATOM 10205 O O . LEU F 1 165 ? 37.331 52.766 -10.112 1.00 14.91 165 LEU F O 1
ATOM 10210 N N . ALA F 1 166 ? 35.276 53.112 -10.877 1.00 8.71 166 ALA F N 1
ATOM 10211 C CA . ALA F 1 166 ? 34.675 52.625 -9.657 1.00 1.59 166 ALA F CA 1
ATOM 10212 C C . ALA F 1 166 ? 34.897 51.138 -9.497 1.00 7.30 166 ALA F C 1
ATOM 10213 O O . ALA F 1 166 ? 35.105 50.613 -8.415 1.00 7.68 166 ALA F O 1
ATOM 10215 N N . LEU F 1 167 ? 34.863 50.441 -10.609 1.00 4.92 167 LEU F N 1
ATOM 10216 C CA . LEU F 1 167 ? 35.065 49.032 -10.564 1.00 4.32 167 LEU F CA 1
ATOM 10217 C C . LEU F 1 167 ? 36.489 48.776 -10.189 1.00 12.12 167 LEU F C 1
ATOM 10218 O O . LEU F 1 167 ? 36.797 47.924 -9.346 1.00 11.02 167 LEU F O 1
ATOM 10223 N N . GLU F 1 168 ? 37.369 49.540 -10.829 1.00 7.20 168 GLU F N 1
ATOM 10224 C CA . GLU F 1 168 ? 38.765 49.345 -10.514 1.00 5.64 168 GLU F CA 1
ATOM 10225 C C . GLU F 1 168 ? 39.075 49.546 -9.060 1.00 13.17 168 GLU F C 1
ATOM 10226 O O . GLU F 1 168 ? 40.066 49.056 -8.531 1.00 20.60 168 GLU F O 1
ATOM 10232 N N . GLU F 1 169 ? 38.270 50.312 -8.412 1.00 3.60 169 GLU F N 1
ATOM 10233 C CA . GLU F 1 169 ? 38.523 50.456 -7.021 1.00 3.76 169 GLU F CA 1
ATOM 10234 C C . GLU F 1 169 ? 38.335 49.131 -6.349 1.00 13.90 169 GLU F C 1
ATOM 10235 O O . GLU F 1 169 ? 38.982 48.881 -5.360 1.00 20.41 169 GLU F O 1
ATOM 10241 N N . LYS F 1 170 ? 37.440 48.284 -6.839 1.00 13.87 170 LYS F N 1
ATOM 10242 C CA . LYS F 1 170 ? 37.257 46.998 -6.189 1.00 10.02 170 LYS F CA 1
ATOM 10243 C C . LYS F 1 170 ? 38.043 45.888 -6.873 1.00 19.17 170 LYS F C 1
ATOM 10244 O O . LYS F 1 170 ? 38.417 44.906 -6.226 1.00 19.33 170 LYS F O 1
ATOM 10250 N N . ILE F 1 171 ? 38.241 46.021 -8.193 1.00 13.36 171 ILE F N 1
ATOM 10251 C CA . ILE F 1 171 ? 38.933 45.008 -9.001 1.00 7.24 171 ILE F CA 1
ATOM 10252 C C . ILE F 1 171 ? 39.815 45.702 -9.979 1.00 13.74 171 ILE F C 1
ATOM 10253 O O . ILE F 1 171 ? 39.492 45.999 -11.137 1.00 23.49 171 ILE F O 1
ATOM 10258 N N . PRO F 1 172 ? 40.922 45.945 -9.415 1.00 7.06 172 PRO F N 1
ATOM 10259 C CA . PRO F 1 172 ? 41.999 46.724 -9.908 1.00 9.45 172 PRO F CA 1
ATOM 10260 C C . PRO F 1 172 ? 42.526 46.369 -11.235 1.00 17.10 172 PRO F C 1
ATOM 10261 O O . PRO F 1 172 ? 43.051 47.247 -11.878 1.00 16.45 172 PRO F O 1
ATOM 10265 N N . ASN F 1 173 ? 42.391 45.115 -11.596 1.00 15.91 173 ASN F N 1
ATOM 10266 C CA . ASN F 1 173 ? 42.871 44.595 -12.857 1.00 14.15 173 ASN F CA 1
ATOM 10267 C C . ASN F 1 173 ? 41.722 44.258 -13.749 1.00 21.82 173 ASN F C 1
ATOM 10268 O O . ASN F 1 173 ? 41.819 43.438 -14.622 1.00 26.37 173 ASN F O 1
ATOM 10273 N N . ILE F 1 174 ? 40.594 44.841 -13.488 1.00 17.65 174 ILE F N 1
ATOM 10274 C CA . ILE F 1 174 ? 39.472 44.486 -14.268 1.00 10.65 174 ILE F CA 1
ATOM 10275 C C . ILE F 1 174 ? 39.638 44.791 -15.745 1.00 15.63 174 ILE F C 1
ATOM 10276 O O . ILE F 1 174 ? 39.108 44.101 -16.611 1.00 22.04 174 ILE F O 1
ATOM 10281 N N . LEU F 1 175 ? 40.478 45.780 -16.057 1.00 13.16 175 LEU F N 1
ATOM 10282 C CA . LEU F 1 175 ? 40.690 46.169 -17.453 1.00 10.15 175 LEU F CA 1
ATOM 10283 C C . LEU F 1 175 ? 41.826 45.477 -18.186 1.00 23.77 175 LEU F C 1
ATOM 10284 O O . LEU F 1 175 ? 42.102 45.786 -19.372 1.00 21.65 175 LEU F O 1
ATOM 10289 N N . SER F 1 176 ? 42.499 44.617 -17.427 1.00 22.38 176 SER F N 1
ATOM 10290 C CA . SER F 1 176 ? 43.635 43.822 -17.874 1.00 20.12 176 SER F CA 1
ATOM 10291 C C . SER F 1 176 ? 43.421 43.356 -19.287 1.00 19.57 176 SER F C 1
ATOM 10292 O O . SER F 1 176 ? 44.198 43.637 -20.158 1.00 36.15 176 SER F O 1
ATOM 10295 N N . ALA F 1 177 ? 42.354 42.663 -19.551 1.00 14.43 177 ALA F N 1
ATOM 10296 C CA . ALA F 1 177 ? 42.141 42.192 -20.900 1.00 7.83 177 ALA F CA 1
ATOM 10297 C C . ALA F 1 177 ? 41.571 43.180 -21.902 1.00 15.57 177 ALA F C 1
ATOM 10298 O O . ALA F 1 177 ? 41.242 42.696 -22.992 1.00 21.58 177 ALA F O 1
ATOM 10300 N N . PHE F 1 178 ? 41.447 44.483 -21.535 1.00 6.27 178 PHE F N 1
ATOM 10301 C CA . PHE F 1 178 ? 40.865 45.507 -22.380 1.00 9.20 178 PHE F CA 1
ATOM 10302 C C . PHE F 1 178 ? 41.768 46.677 -22.553 1.00 18.14 178 PHE F C 1
ATOM 10303 O O . PHE F 1 178 ? 41.613 47.742 -22.003 1.00 24.51 178 PHE F O 1
ATOM 10311 N N . PRO F 1 179 ? 42.713 46.420 -23.364 1.00 20.81 179 PRO F N 1
ATOM 10312 C CA . PRO F 1 179 ? 43.788 47.300 -23.749 1.00 19.51 179 PRO F CA 1
ATOM 10313 C C . PRO F 1 179 ? 43.259 48.560 -24.378 1.00 24.18 179 PRO F C 1
ATOM 10314 O O . PRO F 1 179 ? 43.741 49.641 -24.079 1.00 26.95 179 PRO F O 1
ATOM 10318 N N . PHE F 1 180 ? 42.248 48.437 -25.220 1.00 16.21 180 PHE F N 1
ATOM 10319 C CA . PHE F 1 180 ? 41.658 49.654 -25.764 1.00 14.12 180 PHE F CA 1
ATOM 10320 C C . PHE F 1 180 ? 41.012 50.460 -24.666 1.00 18.51 180 PHE F C 1
ATOM 10321 O O . PHE F 1 180 ? 41.233 51.664 -24.556 1.00 18.74 180 PHE F O 1
ATOM 10329 N N . LEU F 1 181 ? 40.242 49.758 -23.821 1.00 8.93 181 LEU F N 1
ATOM 10330 C CA . LEU F 1 181 ? 39.603 50.425 -22.736 1.00 9.86 181 LEU F CA 1
ATOM 10331 C C . LEU F 1 181 ? 40.647 51.034 -21.829 1.00 12.03 181 LEU F C 1
ATOM 10332 O O . LEU F 1 181 ? 40.480 52.140 -21.264 1.00 13.20 181 LEU F O 1
ATOM 10337 N N . GLN F 1 182 ? 41.776 50.357 -21.692 1.00 9.34 182 GLN F N 1
ATOM 10338 C CA . GLN F 1 182 ? 42.762 50.981 -20.807 1.00 8.76 182 GLN F CA 1
ATOM 10339 C C . GLN F 1 182 ? 43.267 52.273 -21.362 1.00 14.41 182 GLN F C 1
ATOM 10340 O O . GLN F 1 182 ? 43.393 53.260 -20.687 1.00 16.30 182 GLN F O 1
ATOM 10346 N N . GLU F 1 183 ? 43.562 52.283 -22.620 1.00 15.58 183 GLU F N 1
ATOM 10347 C CA . GLU F 1 183 ? 44.053 53.494 -23.161 1.00 18.74 183 GLU F CA 1
ATOM 10348 C C . GLU F 1 183 ? 43.051 54.579 -23.132 1.00 16.44 183 GLU F C 1
ATOM 10349 O O . GLU F 1 183 ? 43.344 55.691 -22.742 1.00 21.35 183 GLU F O 1
ATOM 10355 N N . TYR F 1 184 ? 41.865 54.246 -23.561 1.00 16.75 184 TYR F N 1
ATOM 10356 C CA . TYR F 1 184 ? 40.766 55.194 -23.596 1.00 15.59 184 TYR F CA 1
ATOM 10357 C C . TYR F 1 184 ? 40.598 55.892 -22.240 1.00 17.05 184 TYR F C 1
ATOM 10358 O O . TYR F 1 184 ? 40.504 57.132 -22.109 1.00 16.57 184 TYR F O 1
ATOM 10367 N N . THR F 1 185 ? 40.664 55.074 -21.203 1.00 2.92 185 THR F N 1
ATOM 10368 C CA . THR F 1 185 ? 40.510 55.544 -19.841 1.00 2.77 185 THR F CA 1
ATOM 10369 C C . THR F 1 185 ? 41.576 56.522 -19.491 1.00 13.26 185 THR F C 1
ATOM 10370 O O . THR F 1 185 ? 41.404 57.564 -18.865 1.00 13.17 185 THR F O 1
ATOM 10374 N N . VAL F 1 186 ? 42.732 56.152 -19.884 1.00 11.46 186 VAL F N 1
ATOM 10375 C CA . VAL F 1 186 ? 43.838 57.003 -19.606 1.00 14.52 186 VAL F CA 1
ATOM 10376 C C . VAL F 1 186 ? 43.709 58.355 -20.242 1.00 11.38 186 VAL F C 1
ATOM 10377 O O . VAL F 1 186 ? 43.826 59.388 -19.613 1.00 16.88 186 VAL F O 1
ATOM 10381 N N . LYS F 1 187 ? 43.478 58.343 -21.508 1.00 4.04 187 LYS F N 1
ATOM 10382 C CA . LYS F 1 187 ? 43.278 59.605 -22.162 1.00 8.37 187 LYS F CA 1
ATOM 10383 C C . LYS F 1 187 ? 42.158 60.445 -21.597 1.00 18.54 187 LYS F C 1
ATOM 10384 O O . LYS F 1 187 ? 42.281 61.650 -21.497 1.00 20.40 187 LYS F O 1
ATOM 10390 N N . LEU F 1 188 ? 41.020 59.807 -21.392 1.00 19.55 188 LEU F N 1
ATOM 10391 C CA . LEU F 1 188 ? 39.877 60.531 -20.927 1.00 15.53 188 LEU F CA 1
ATOM 10392 C C . LEU F 1 188 ? 40.266 61.155 -19.638 1.00 17.36 188 LEU F C 1
ATOM 10393 O O . LEU F 1 188 ? 39.870 62.268 -19.317 1.00 19.51 188 LEU F O 1
ATOM 10398 N N . SER F 1 189 ? 41.002 60.384 -18.862 1.00 6.09 189 SER F N 1
ATOM 10399 C CA . SER F 1 189 ? 41.291 60.938 -17.565 1.00 10.27 189 SER F CA 1
ATOM 10400 C C . SER F 1 189 ? 42.206 62.102 -17.628 1.00 18.63 189 SER F C 1
ATOM 10401 O O . SER F 1 189 ? 42.501 62.727 -16.610 1.00 20.89 189 SER F O 1
ATOM 10404 N N . ASN F 1 190 ? 42.749 62.304 -18.816 1.00 18.88 190 ASN F N 1
ATOM 10405 C CA . ASN F 1 190 ? 43.673 63.428 -18.994 1.00 20.58 190 ASN F CA 1
ATOM 10406 C C . ASN F 1 190 ? 43.012 64.669 -19.485 1.00 29.19 190 ASN F C 1
ATOM 10407 O O . ASN F 1 190 ? 43.651 65.678 -19.551 1.00 34.30 190 ASN F O 1
ATOM 10412 N N . ILE F 1 191 ? 41.724 64.571 -19.806 1.00 25.31 191 ILE F N 1
ATOM 10413 C CA . ILE F 1 191 ? 40.948 65.727 -20.148 1.00 17.82 191 ILE F CA 1
ATOM 10414 C C . ILE F 1 191 ? 40.920 66.547 -18.862 1.00 27.30 191 ILE F C 1
ATOM 10415 O O . ILE F 1 191 ? 40.752 66.114 -17.706 1.00 34.88 191 ILE F O 1
ATOM 10420 N N . PRO F 1 192 ? 41.239 67.747 -19.084 1.00 21.14 192 PRO F N 1
ATOM 10421 C CA . PRO F 1 192 ? 41.499 68.709 -18.056 1.00 17.83 192 PRO F CA 1
ATOM 10422 C C . PRO F 1 192 ? 40.480 68.854 -17.005 1.00 19.97 192 PRO F C 1
ATOM 10423 O O . PRO F 1 192 ? 40.843 68.805 -15.838 1.00 22.87 192 PRO F O 1
ATOM 10427 N N . THR F 1 193 ? 39.217 68.978 -17.408 1.00 14.39 193 THR F N 1
ATOM 10428 C CA . THR F 1 193 ? 38.126 69.062 -16.427 1.00 9.79 193 THR F CA 1
ATOM 10429 C C . THR F 1 193 ? 38.148 67.803 -15.619 1.00 16.14 193 THR F C 1
ATOM 10430 O O . THR F 1 193 ? 38.039 67.810 -14.393 1.00 22.19 193 THR F O 1
ATOM 10434 N N . ILE F 1 194 ? 38.330 66.714 -16.358 1.00 10.60 194 ILE F N 1
ATOM 10435 C CA . ILE F 1 194 ? 38.349 65.396 -15.752 1.00 10.39 194 ILE F CA 1
ATOM 10436 C C . ILE F 1 194 ? 39.555 65.221 -14.895 1.00 18.17 194 ILE F C 1
ATOM 10437 O O . ILE F 1 194 ? 39.487 64.740 -13.747 1.00 18.32 194 ILE F O 1
ATOM 10442 N N . LYS F 1 195 ? 40.667 65.655 -15.466 1.00 14.50 195 LYS F N 1
ATOM 10443 C CA . LYS F 1 195 ? 41.908 65.571 -14.738 1.00 16.16 195 LYS F CA 1
ATOM 10444 C C . LYS F 1 195 ? 41.763 66.266 -13.402 1.00 18.60 195 LYS F C 1
ATOM 10445 O O . LYS F 1 195 ? 42.121 65.697 -12.393 1.00 19.12 195 LYS F O 1
ATOM 10451 N N . ARG F 1 196 ? 41.108 67.439 -13.399 1.00 14.87 196 ARG F N 1
ATOM 10452 C CA . ARG F 1 196 ? 40.888 68.166 -12.158 1.00 14.76 196 ARG F CA 1
ATOM 10453 C C . ARG F 1 196 ? 39.965 67.441 -11.210 1.00 19.24 196 ARG F C 1
ATOM 10454 O O . ARG F 1 196 ? 40.152 67.459 -9.995 1.00 21.84 196 ARG F O 1
ATOM 10462 N N . PHE F 1 197 ? 38.907 66.894 -11.783 1.00 21.18 197 PHE F N 1
ATOM 10463 C CA . PHE F 1 197 ? 37.888 66.215 -10.995 1.00 19.20 197 PHE F CA 1
ATOM 10464 C C . PHE F 1 197 ? 38.546 65.092 -10.259 1.00 18.79 197 PHE F C 1
ATOM 10465 O O . PHE F 1 197 ? 38.243 64.795 -9.125 1.00 14.50 197 PHE F O 1
ATOM 10473 N N . LEU F 1 198 ? 39.466 64.471 -10.948 1.00 13.52 198 LEU F N 1
ATOM 10474 C CA . LEU F 1 198 ? 40.162 63.390 -10.343 1.00 17.31 198 LEU F CA 1
ATOM 10475 C C . LEU F 1 198 ? 41.150 63.838 -9.308 1.00 28.14 198 LEU F C 1
ATOM 10476 O O . LEU F 1 198 ? 41.459 63.098 -8.396 1.00 31.92 198 LEU F O 1
ATOM 10481 N N . GLU F 1 199 ? 41.612 65.062 -9.441 1.00 30.95 199 GLU F N 1
ATOM 10482 C CA . GLU F 1 199 ? 42.529 65.626 -8.467 1.00 31.65 199 GLU F CA 1
ATOM 10483 C C . GLU F 1 199 ? 41.815 66.058 -7.210 1.00 40.90 199 GLU F C 1
ATOM 10484 O O . GLU F 1 199 ? 40.606 66.196 -7.144 1.00 48.36 199 GLU F O 1
ATOM 10490 N N . PRO F 1 200 ? 42.608 66.308 -6.210 1.00 40.19 200 PRO F N 1
ATOM 10491 C CA . PRO F 1 200 ? 42.148 66.719 -4.916 1.00 38.67 200 PRO F CA 1
ATOM 10492 C C . PRO F 1 200 ? 41.413 68.025 -4.874 1.00 39.52 200 PRO F C 1
ATOM 10493 O O . PRO F 1 200 ? 41.673 68.981 -5.643 1.00 40.62 200 PRO F O 1
ATOM 10497 N N . GLY F 1 201 ? 40.457 68.024 -3.950 1.00 32.36 201 GLY F N 1
ATOM 10498 C CA . GLY F 1 201 ? 39.632 69.194 -3.772 1.00 29.94 201 GLY F CA 1
ATOM 10499 C C . GLY F 1 201 ? 38.474 69.350 -4.764 1.00 38.66 201 GLY F C 1
ATOM 10500 O O . GLY F 1 201 ? 37.931 70.452 -4.840 1.00 44.65 201 GLY F O 1
ATOM 10501 N N . SER F 1 202 ? 38.089 68.260 -5.507 1.00 26.51 202 SER F N 1
ATOM 10502 C CA . SER F 1 202 ? 36.991 68.273 -6.474 1.00 13.49 202 SER F CA 1
ATOM 10503 C C . SER F 1 202 ? 35.733 67.956 -5.698 1.00 20.44 202 SER F C 1
ATOM 10504 O O . SER F 1 202 ? 35.814 67.653 -4.477 1.00 27.79 202 SER F O 1
ATOM 10507 N N . LYS F 1 203 ? 34.567 68.024 -6.347 1.00 16.86 203 LYS F N 1
ATOM 10508 C CA . LYS F 1 203 ? 33.391 67.636 -5.577 1.00 12.34 203 LYS F CA 1
ATOM 10509 C C . LYS F 1 203 ? 33.134 66.110 -5.733 1.00 15.77 203 LYS F C 1
ATOM 10510 O O . LYS F 1 203 ? 32.217 65.546 -5.189 1.00 15.65 203 LYS F O 1
ATOM 10516 N N . LYS F 1 204 ? 34.062 65.450 -6.416 1.00 9.39 204 LYS F N 1
ATOM 10517 C CA . LYS F 1 204 ? 34.077 64.044 -6.593 1.00 10.47 204 LYS F CA 1
ATOM 10518 C C . LYS F 1 204 ? 34.052 63.446 -5.215 1.00 13.83 204 LYS F C 1
ATOM 10519 O O . LYS F 1 204 ? 34.713 63.927 -4.350 1.00 18.60 204 LYS F O 1
ATOM 10525 N N . LYS F 1 205 ? 33.223 62.450 -4.998 1.00 15.72 205 LYS F N 1
ATOM 10526 C CA . LYS F 1 205 ? 33.080 61.820 -3.696 1.00 12.07 205 LYS F CA 1
ATOM 10527 C C . LYS F 1 205 ? 33.775 60.477 -3.621 1.00 19.49 205 LYS F C 1
ATOM 10528 O O . LYS F 1 205 ? 33.958 59.718 -4.562 1.00 26.86 205 LYS F O 1
ATOM 10534 N N . PRO F 1 206 ? 34.113 60.174 -2.427 1.00 14.76 206 PRO F N 1
ATOM 10535 C CA . PRO F 1 206 ? 34.767 58.953 -2.011 1.00 11.27 206 PRO F CA 1
ATOM 10536 C C . PRO F 1 206 ? 33.815 57.823 -1.922 1.00 15.22 206 PRO F C 1
ATOM 10537 O O . PRO F 1 206 ? 32.604 57.986 -1.867 1.00 21.81 206 PRO F O 1
ATOM 10541 N N . PRO F 1 207 ? 34.405 56.694 -1.883 1.00 10.85 207 PRO F N 1
ATOM 10542 C CA . PRO F 1 207 ? 33.647 55.494 -1.819 1.00 11.11 207 PRO F CA 1
ATOM 10543 C C . PRO F 1 207 ? 33.070 55.582 -0.477 1.00 25.21 207 PRO F C 1
ATOM 10544 O O . PRO F 1 207 ? 33.701 56.091 0.418 1.00 31.74 207 PRO F O 1
ATOM 10548 N N . PRO F 1 208 ? 31.852 55.195 -0.401 1.00 29.08 208 PRO F N 1
ATOM 10549 C CA . PRO F 1 208 ? 31.036 55.175 0.785 1.00 30.67 208 PRO F CA 1
ATOM 10550 C C . PRO F 1 208 ? 31.558 54.308 1.894 1.00 32.66 208 PRO F C 1
ATOM 10551 O O . PRO F 1 208 ? 31.960 53.187 1.639 1.00 36.10 208 PRO F O 1
ATOM 10555 N N . ASP F 1 209 ? 31.444 54.860 3.103 1.00 30.07 209 ASP F N 1
ATOM 10556 C CA . ASP F 1 209 ? 31.834 54.313 4.393 1.00 30.10 209 ASP F CA 1
ATOM 10557 C C . ASP F 1 209 ? 30.634 53.959 5.239 1.00 35.70 209 ASP F C 1
ATOM 10558 O O . ASP F 1 209 ? 29.467 54.283 4.945 1.00 35.20 209 ASP F O 1
ATOM 10563 N N . GLU F 1 210 ? 30.979 53.350 6.347 1.00 38.21 210 GLU F N 1
ATOM 10564 C CA . GLU F 1 210 ? 30.007 52.941 7.318 1.00 46.01 210 GLU F CA 1
ATOM 10565 C C . GLU F 1 210 ? 29.142 54.131 7.717 1.00 38.12 210 GLU F C 1
ATOM 10566 O O . GLU F 1 210 ? 27.950 54.033 8.018 1.00 37.81 210 GLU F O 1
ATOM 10572 N N . ILE F 1 211 ? 29.725 55.296 7.680 1.00 27.64 211 ILE F N 1
ATOM 10573 C CA . ILE F 1 211 ? 28.940 56.442 8.053 1.00 30.80 211 ILE F CA 1
ATOM 10574 C C . ILE F 1 211 ? 27.871 56.785 7.051 1.00 31.42 211 ILE F C 1
ATOM 10575 O O . ILE F 1 211 ? 26.715 56.910 7.435 1.00 33.61 211 ILE F O 1
ATOM 10580 N N . TYR F 1 212 ? 28.316 57.022 5.803 1.00 20.70 212 TYR F N 1
ATOM 10581 C CA . TYR F 1 212 ? 27.423 57.347 4.737 1.00 19.94 212 TYR F CA 1
ATOM 10582 C C . TYR F 1 212 ? 26.287 56.324 4.781 1.00 24.87 212 TYR F C 1
ATOM 10583 O O . TYR F 1 212 ? 25.068 56.634 4.792 1.00 22.05 212 TYR F O 1
ATOM 10592 N N . VAL F 1 213 ? 26.719 55.090 4.943 1.00 8.44 213 VAL F N 1
ATOM 10593 C CA . VAL F 1 213 ? 25.716 54.079 4.976 1.00 8.96 213 VAL F CA 1
ATOM 10594 C C . VAL F 1 213 ? 24.702 54.251 6.042 1.00 19.43 213 VAL F C 1
ATOM 10595 O O . VAL F 1 213 ? 23.515 54.331 5.783 1.00 23.29 213 VAL F O 1
ATOM 10599 N N . ARG F 1 214 ? 25.206 54.495 7.200 1.00 24.33 214 ARG F N 1
ATOM 10600 C CA . ARG F 1 214 ? 24.384 54.774 8.348 1.00 26.47 214 ARG F CA 1
ATOM 10601 C C . ARG F 1 214 ? 23.478 55.941 8.065 1.00 23.21 214 ARG F C 1
ATOM 10602 O O . ARG F 1 214 ? 22.276 55.896 8.179 1.00 23.56 214 ARG F O 1
ATOM 10610 N N . THR F 1 215 ? 24.073 57.007 7.649 1.00 15.52 215 THR F N 1
ATOM 10611 C CA . THR F 1 215 ? 23.318 58.185 7.375 1.00 11.87 215 THR F CA 1
ATOM 10612 C C . THR F 1 215 ? 22.220 57.988 6.377 1.00 23.89 215 THR F C 1
ATOM 10613 O O . THR F 1 215 ? 21.148 58.569 6.534 1.00 25.01 215 THR F O 1
ATOM 10617 N N . VAL F 1 216 ? 22.525 57.266 5.293 1.00 24.68 216 VAL F N 1
ATOM 10618 C CA . VAL F 1 216 ? 21.499 57.148 4.302 1.00 23.39 216 VAL F CA 1
ATOM 10619 C C . VAL F 1 216 ? 20.347 56.444 4.880 1.00 26.73 216 VAL F C 1
ATOM 10620 O O . VAL F 1 216 ? 19.215 56.885 4.737 1.00 27.42 216 VAL F O 1
ATOM 10624 N N . TYR F 1 217 ? 20.660 55.417 5.610 1.00 26.74 217 TYR F N 1
ATOM 10625 C CA . TYR F 1 217 ? 19.596 54.715 6.285 1.00 31.47 217 TYR F CA 1
ATOM 10626 C C . TYR F 1 217 ? 18.844 55.650 7.192 1.00 36.69 217 TYR F C 1
ATOM 10627 O O . TYR F 1 217 ? 17.647 55.638 7.316 1.00 39.94 217 TYR F O 1
ATOM 10636 N N . ASN F 1 218 ? 19.547 56.532 7.822 1.00 38.49 218 ASN F N 1
ATOM 10637 C CA . ASN F 1 218 ? 18.799 57.398 8.679 1.00 38.84 218 ASN F CA 1
ATOM 10638 C C . ASN F 1 218 ? 17.895 58.354 7.953 1.00 42.20 218 ASN F C 1
ATOM 10639 O O . ASN F 1 218 ? 16.891 58.750 8.496 1.00 53.50 218 ASN F O 1
ATOM 10644 N N . ILE F 1 219 ? 18.223 58.737 6.747 1.00 26.47 219 ILE F N 1
ATOM 10645 C CA . ILE F 1 219 ? 17.373 59.679 6.094 1.00 21.54 219 ILE F CA 1
ATOM 10646 C C . ILE F 1 219 ? 16.253 59.041 5.339 1.00 32.02 219 ILE F C 1
ATOM 10647 O O . ILE F 1 219 ? 15.278 59.700 5.044 1.00 34.29 219 ILE F O 1
ATOM 10652 N N . PHE F 1 220 ? 16.360 57.748 5.025 1.00 31.03 220 PHE F N 1
ATOM 10653 C CA . PHE F 1 220 ? 15.333 57.081 4.204 1.00 29.59 220 PHE F CA 1
ATOM 10654 C C . PHE F 1 220 ? 14.767 55.696 4.677 1.00 44.12 220 PHE F C 1
ATOM 10655 O O . PHE F 1 220 ? 14.728 55.230 5.848 1.00 60.72 220 PHE F O 1
ATOM 10663 N N . ARG G 1 4 ? 47.548 -2.663 -6.804 1.00 32.33 4 ARG G N 1
ATOM 10664 C CA . ARG G 1 4 ? 46.671 -1.517 -6.468 1.00 27.54 4 ARG G CA 1
ATOM 10665 C C . ARG G 1 4 ? 47.508 -0.295 -6.021 1.00 35.94 4 ARG G C 1
ATOM 10666 O O . ARG G 1 4 ? 48.229 -0.349 -5.017 1.00 45.21 4 ARG G O 1
ATOM 10674 N N . PRO G 1 5 ? 47.428 0.826 -6.771 1.00 19.55 5 PRO G N 1
ATOM 10675 C CA . PRO G 1 5 ? 48.232 1.981 -6.463 1.00 10.62 5 PRO G CA 1
ATOM 10676 C C . PRO G 1 5 ? 48.040 2.515 -5.118 1.00 13.02 5 PRO G C 1
ATOM 10677 O O . PRO G 1 5 ? 46.935 2.491 -4.551 1.00 17.31 5 PRO G O 1
ATOM 10681 N N . LYS G 1 6 ? 49.159 3.025 -4.649 1.00 10.63 6 LYS G N 1
ATOM 10682 C CA . LYS G 1 6 ? 49.193 3.596 -3.343 1.00 12.09 6 LYS G CA 1
ATOM 10683 C C . LYS G 1 6 ? 49.685 5.018 -3.424 1.00 19.24 6 LYS G C 1
ATOM 10684 O O . LYS G 1 6 ? 50.749 5.337 -3.957 1.00 23.36 6 LYS G O 1
ATOM 10690 N N . LEU G 1 7 ? 48.834 5.850 -2.890 1.00 10.70 7 LEU G N 1
ATOM 10691 C CA . LEU G 1 7 ? 49.011 7.257 -2.875 1.00 7.75 7 LEU G CA 1
ATOM 10692 C C . LEU G 1 7 ? 49.508 7.802 -1.582 1.00 15.45 7 LEU G C 1
ATOM 10693 O O . LEU G 1 7 ? 48.813 7.744 -0.560 1.00 17.71 7 LEU G O 1
ATOM 10698 N N . HIS G 1 8 ? 50.651 8.482 -1.676 1.00 10.78 8 HIS G N 1
ATOM 10699 C CA . HIS G 1 8 ? 51.207 9.120 -0.502 1.00 10.93 8 HIS G CA 1
ATOM 10700 C C . HIS G 1 8 ? 50.947 10.571 -0.490 1.00 15.06 8 HIS G C 1
ATOM 10701 O O . HIS G 1 8 ? 51.428 11.269 -1.338 1.00 21.54 8 HIS G O 1
ATOM 10708 N N . TYR G 1 9 ? 50.262 11.028 0.513 1.00 14.76 9 TYR G N 1
ATOM 10709 C CA . TYR G 1 9 ? 49.976 12.418 0.578 1.00 9.55 9 TYR G CA 1
ATOM 10710 C C . TYR G 1 9 ? 49.196 12.612 1.821 1.00 13.90 9 TYR G C 1
ATOM 10711 O O . TYR G 1 9 ? 48.624 11.699 2.384 1.00 13.27 9 TYR G O 1
ATOM 10720 N N . PRO G 1 10 ? 49.130 13.840 2.195 1.00 12.04 10 PRO G N 1
ATOM 10721 C CA . PRO G 1 10 ? 48.313 14.254 3.281 1.00 6.12 10 PRO G CA 1
ATOM 10722 C C . PRO G 1 10 ? 46.902 13.931 2.895 1.00 17.79 10 PRO G C 1
ATOM 10723 O O . PRO G 1 10 ? 46.596 13.667 1.739 1.00 18.65 10 PRO G O 1
ATOM 10727 N N . ASN G 1 11 ? 46.026 13.927 3.881 1.00 22.88 11 ASN G N 1
ATOM 10728 C CA . ASN G 1 11 ? 44.655 13.616 3.547 1.00 21.68 11 ASN G CA 1
ATOM 10729 C C . ASN G 1 11 ? 43.893 14.846 3.144 1.00 28.06 11 ASN G C 1
ATOM 10730 O O . ASN G 1 11 ? 43.212 15.448 3.986 1.00 29.83 11 ASN G O 1
ATOM 10735 N N . GLY G 1 12 ? 43.998 15.207 1.856 1.00 23.11 12 GLY G N 1
ATOM 10736 C CA . GLY G 1 12 ? 43.359 16.397 1.326 1.00 15.19 12 GLY G CA 1
ATOM 10737 C C . GLY G 1 12 ? 43.674 16.444 -0.120 1.00 17.86 12 GLY G C 1
ATOM 10738 O O . GLY G 1 12 ? 44.405 15.591 -0.623 1.00 19.68 12 GLY G O 1
ATOM 10739 N N . ARG G 1 13 ? 43.148 17.455 -0.766 1.00 14.04 13 ARG G N 1
ATOM 10740 C CA . ARG G 1 13 ? 43.292 17.583 -2.195 1.00 12.54 13 ARG G CA 1
ATOM 10741 C C . ARG G 1 13 ? 44.704 17.817 -2.696 1.00 9.16 13 ARG G C 1
ATOM 10742 O O . ARG G 1 13 ? 45.282 17.001 -3.444 1.00 15.29 13 ARG G O 1
ATOM 10750 N N . GLY G 1 14 ? 45.150 19.030 -2.389 1.00 1.00 14 GLY G N 1
ATOM 10751 C CA . GLY G 1 14 ? 46.431 19.556 -2.791 1.00 1.00 14 GLY G CA 1
ATOM 10752 C C . GLY G 1 14 ? 46.655 19.265 -4.228 1.00 9.54 14 GLY G C 1
ATOM 10753 O O . GLY G 1 14 ? 45.718 19.385 -5.058 1.00 9.47 14 GLY G O 1
ATOM 10754 N N . ARG G 1 15 ? 47.869 18.792 -4.500 1.00 9.02 15 ARG G N 1
ATOM 10755 C CA . ARG G 1 15 ? 48.219 18.426 -5.846 1.00 5.35 15 ARG G CA 1
ATOM 10756 C C . ARG G 1 15 ? 47.823 17.021 -6.247 1.00 14.90 15 ARG G C 1
ATOM 10757 O O . ARG G 1 15 ? 47.774 16.747 -7.455 1.00 20.18 15 ARG G O 1
ATOM 10765 N N . MET G 1 16 ? 47.524 16.179 -5.257 1.00 6.25 16 MET G N 1
ATOM 10766 C CA . MET G 1 16 ? 47.187 14.773 -5.507 1.00 7.96 16 MET G CA 1
ATOM 10767 C C . MET G 1 16 ? 45.825 14.502 -6.139 1.00 16.37 16 MET G C 1
ATOM 10768 O O . MET G 1 16 ? 45.559 13.470 -6.818 1.00 16.90 16 MET G O 1
ATOM 10773 N N . GLU G 1 17 ? 44.954 15.474 -5.933 1.00 4.20 17 GLU G N 1
ATOM 10774 C CA . GLU G 1 17 ? 43.620 15.303 -6.413 1.00 1.00 17 GLU G CA 1
ATOM 10775 C C . GLU G 1 17 ? 43.472 14.974 -7.865 1.00 5.23 17 GLU G C 1
ATOM 10776 O O . GLU G 1 17 ? 42.616 14.203 -8.268 1.00 11.87 17 GLU G O 1
ATOM 10782 N N . SER G 1 18 ? 44.321 15.541 -8.664 1.00 1.00 18 SER G N 1
ATOM 10783 C CA . SER G 1 18 ? 44.253 15.273 -10.075 1.00 1.00 18 SER G CA 1
ATOM 10784 C C . SER G 1 18 ? 44.477 13.827 -10.339 1.00 6.76 18 SER G C 1
ATOM 10785 O O . SER G 1 18 ? 43.789 13.158 -11.123 1.00 9.68 18 SER G O 1
ATOM 10788 N N . VAL G 1 19 ? 45.394 13.306 -9.586 1.00 7.37 19 VAL G N 1
ATOM 10789 C CA . VAL G 1 19 ? 45.702 11.891 -9.677 1.00 8.08 19 VAL G CA 1
ATOM 10790 C C . VAL G 1 19 ? 44.527 11.049 -9.245 1.00 9.25 19 VAL G C 1
ATOM 10791 O O . VAL G 1 19 ? 44.219 10.053 -9.871 1.00 6.66 19 VAL G O 1
ATOM 10795 N N . ARG G 1 20 ? 43.871 11.463 -8.161 1.00 5.49 20 ARG G N 1
ATOM 10796 C CA . ARG G 1 20 ? 42.678 10.715 -7.804 1.00 3.46 20 ARG G CA 1
ATOM 10797 C C . ARG G 1 20 ? 41.694 10.788 -8.941 1.00 10.61 20 ARG G C 1
ATOM 10798 O O . ARG G 1 20 ? 41.218 9.765 -9.389 1.00 13.96 20 ARG G O 1
ATOM 10806 N N . TRP G 1 21 ? 41.434 11.974 -9.450 1.00 7.37 21 TRP G N 1
ATOM 10807 C CA . TRP G 1 21 ? 40.494 12.068 -10.542 1.00 7.08 21 TRP G CA 1
ATOM 10808 C C . TRP G 1 21 ? 40.779 11.145 -11.675 1.00 15.16 21 TRP G C 1
ATOM 10809 O O . TRP G 1 21 ? 39.910 10.457 -12.118 1.00 17.62 21 TRP G O 1
ATOM 10820 N N . VAL G 1 22 ? 42.025 11.094 -12.083 1.00 13.45 22 VAL G N 1
ATOM 10821 C CA . VAL G 1 22 ? 42.354 10.299 -13.218 1.00 9.94 22 VAL G CA 1
ATOM 10822 C C . VAL G 1 22 ? 42.202 8.853 -12.971 1.00 12.54 22 VAL G C 1
ATOM 10823 O O . VAL G 1 22 ? 41.665 8.137 -13.786 1.00 13.70 22 VAL G O 1
ATOM 10827 N N . LEU G 1 23 ? 42.751 8.420 -11.862 1.00 5.24 23 LEU G N 1
ATOM 10828 C CA . LEU G 1 23 ? 42.639 7.030 -11.497 1.00 3.88 23 LEU G CA 1
ATOM 10829 C C . LEU G 1 23 ? 41.189 6.623 -11.497 1.00 12.19 23 LEU G C 1
ATOM 10830 O O . LEU G 1 23 ? 40.823 5.697 -12.191 1.00 12.38 23 LEU G O 1
ATOM 10835 N N . ALA G 1 24 ? 40.370 7.385 -10.750 1.00 8.67 24 ALA G N 1
ATOM 10836 C CA . ALA G 1 24 ? 38.924 7.137 -10.648 1.00 3.94 24 ALA G CA 1
ATOM 10837 C C . ALA G 1 24 ? 38.277 7.078 -11.986 1.00 13.81 24 ALA G C 1
ATOM 10838 O O . ALA G 1 24 ? 37.525 6.187 -12.257 1.00 20.36 24 ALA G O 1
ATOM 10840 N N . ALA G 1 25 ? 38.558 8.052 -12.798 1.00 13.24 25 ALA G N 1
ATOM 10841 C CA . ALA G 1 25 ? 37.961 8.077 -14.096 1.00 9.76 25 ALA G CA 1
ATOM 10842 C C . ALA G 1 25 ? 38.297 6.870 -14.902 1.00 16.53 25 ALA G C 1
ATOM 10843 O O . ALA G 1 25 ? 37.481 6.364 -15.627 1.00 21.49 25 ALA G O 1
ATOM 10845 N N . ALA G 1 26 ? 39.536 6.445 -14.802 1.00 22.51 26 ALA G N 1
ATOM 10846 C CA . ALA G 1 26 ? 40.042 5.296 -15.551 1.00 14.60 26 ALA G CA 1
ATOM 10847 C C . ALA G 1 26 ? 39.500 4.010 -14.969 1.00 22.33 26 ALA G C 1
ATOM 10848 O O . ALA G 1 26 ? 39.769 2.926 -15.416 1.00 28.32 26 ALA G O 1
ATOM 10850 N N . GLY G 1 27 ? 38.724 4.155 -13.938 1.00 20.41 27 GLY G N 1
ATOM 10851 C CA . GLY G 1 27 ? 38.142 3.037 -13.272 1.00 17.35 27 GLY G CA 1
ATOM 10852 C C . GLY G 1 27 ? 39.085 2.259 -12.374 1.00 24.13 27 GLY G C 1
ATOM 10853 O O . GLY G 1 27 ? 38.764 1.138 -11.970 1.00 32.49 27 GLY G O 1
ATOM 10854 N N . VAL G 1 28 ? 40.225 2.842 -12.017 1.00 17.82 28 VAL G N 1
ATOM 10855 C CA . VAL G 1 28 ? 41.211 2.167 -11.171 1.00 8.87 28 VAL G CA 1
ATOM 10856 C C . VAL G 1 28 ? 41.048 2.427 -9.692 1.00 18.14 28 VAL G C 1
ATOM 10857 O O . VAL G 1 28 ? 40.897 3.573 -9.290 1.00 22.20 28 VAL G O 1
ATOM 10861 N N . GLU G 1 29 ? 41.036 1.334 -8.895 1.00 26.80 29 GLU G N 1
ATOM 10862 C CA . GLU G 1 29 ? 40.900 1.416 -7.435 1.00 28.31 29 GLU G CA 1
ATOM 10863 C C . GLU G 1 29 ? 42.278 1.597 -6.855 1.00 30.20 29 GLU G C 1
ATOM 10864 O O . GLU G 1 29 ? 43.247 1.081 -7.425 1.00 38.03 29 GLU G O 1
ATOM 10870 N N . PHE G 1 30 ? 42.381 2.322 -5.738 1.00 13.23 30 PHE G N 1
ATOM 10871 C CA . PHE G 1 30 ? 43.706 2.517 -5.236 1.00 8.69 30 PHE G CA 1
ATOM 10872 C C . PHE G 1 30 ? 43.672 2.765 -3.792 1.00 14.26 30 PHE G C 1
ATOM 10873 O O . PHE G 1 30 ? 42.603 2.990 -3.212 1.00 9.97 30 PHE G O 1
ATOM 10881 N N . ASP G 1 31 ? 44.863 2.749 -3.213 1.00 13.28 31 ASP G N 1
ATOM 10882 C CA . ASP G 1 31 ? 44.907 2.986 -1.805 1.00 12.08 31 ASP G CA 1
ATOM 10883 C C . ASP G 1 31 ? 45.569 4.283 -1.525 1.00 13.87 31 ASP G C 1
ATOM 10884 O O . ASP G 1 31 ? 46.175 4.865 -2.395 1.00 21.44 31 ASP G O 1
ATOM 10889 N N . GLU G 1 32 ? 45.455 4.700 -0.284 1.00 4.84 32 GLU G N 1
ATOM 10890 C CA . GLU G 1 32 ? 46.043 5.915 0.155 1.00 9.08 32 GLU G CA 1
ATOM 10891 C C . GLU G 1 32 ? 46.775 5.759 1.489 1.00 23.83 32 GLU G C 1
ATOM 10892 O O . GLU G 1 32 ? 46.269 5.151 2.390 1.00 34.10 32 GLU G O 1
ATOM 10898 N N . GLU G 1 33 ? 47.935 6.387 1.641 1.00 17.07 33 GLU G N 1
ATOM 10899 C CA . GLU G 1 33 ? 48.664 6.365 2.855 1.00 10.34 33 GLU G CA 1
ATOM 10900 C C . GLU G 1 33 ? 48.909 7.778 3.301 1.00 14.02 33 GLU G C 1
ATOM 10901 O O . GLU G 1 33 ? 49.776 8.479 2.811 1.00 19.01 33 GLU G O 1
ATOM 10907 N N . PHE G 1 34 ? 48.111 8.222 4.239 1.00 7.61 34 PHE G N 1
ATOM 10908 C CA . PHE G 1 34 ? 48.187 9.605 4.607 1.00 8.79 34 PHE G CA 1
ATOM 10909 C C . PHE G 1 34 ? 49.287 10.144 5.417 1.00 19.39 34 PHE G C 1
ATOM 10910 O O . PHE G 1 34 ? 49.596 9.625 6.462 1.00 24.13 34 PHE G O 1
ATOM 10918 N N . LEU G 1 35 ? 49.769 11.303 5.010 1.00 17.76 35 LEU G N 1
ATOM 10919 C CA . LEU G 1 35 ? 50.723 11.953 5.866 1.00 10.55 35 LEU G CA 1
ATOM 10920 C C . LEU G 1 35 ? 49.983 12.859 6.809 1.00 19.28 35 LEU G C 1
ATOM 10921 O O . LEU G 1 35 ? 49.070 13.574 6.402 1.00 29.56 35 LEU G O 1
ATOM 10926 N N . GLU G 1 36 ? 50.389 12.769 8.086 1.00 21.93 36 GLU G N 1
ATOM 10927 C CA . GLU G 1 36 ? 49.880 13.589 9.176 1.00 23.68 36 GLU G CA 1
ATOM 10928 C C . GLU G 1 36 ? 50.880 14.464 9.913 1.00 31.22 36 GLU G C 1
ATOM 10929 O O . GLU G 1 36 ? 50.458 15.473 10.498 1.00 34.30 36 GLU G O 1
ATOM 10935 N N . THR G 1 37 ? 52.180 14.105 9.850 1.00 31.21 37 THR G N 1
ATOM 10936 C CA . THR G 1 37 ? 53.284 14.787 10.536 1.00 29.82 37 THR G CA 1
ATOM 10937 C C . THR G 1 37 ? 54.594 14.876 9.754 1.00 35.09 37 THR G C 1
ATOM 10938 O O . THR G 1 37 ? 54.881 14.051 8.850 1.00 28.14 37 THR G O 1
ATOM 10942 N N . LYS G 1 38 ? 55.453 15.802 10.244 1.00 29.25 38 LYS G N 1
ATOM 10943 C CA . LYS G 1 38 ? 56.790 15.965 9.653 1.00 27.02 38 LYS G CA 1
ATOM 10944 C C . LYS G 1 38 ? 57.491 14.617 9.624 1.00 32.21 38 LYS G C 1
ATOM 10945 O O . LYS G 1 38 ? 58.055 14.109 8.616 1.00 38.46 38 LYS G O 1
ATOM 10951 N N . GLU G 1 39 ? 57.385 14.005 10.757 1.00 27.67 39 GLU G N 1
ATOM 10952 C CA . GLU G 1 39 ? 58.007 12.741 10.991 1.00 31.08 39 GLU G CA 1
ATOM 10953 C C . GLU G 1 39 ? 57.657 11.654 10.018 1.00 30.03 39 GLU G C 1
ATOM 10954 O O . GLU G 1 39 ? 58.545 10.964 9.484 1.00 35.32 39 GLU G O 1
ATOM 10960 N N . GLN G 1 40 ? 56.378 11.499 9.728 1.00 21.77 40 GLN G N 1
ATOM 10961 C CA . GLN G 1 40 ? 56.055 10.490 8.733 1.00 20.26 40 GLN G CA 1
ATOM 10962 C C . GLN G 1 40 ? 56.648 10.827 7.385 1.00 27.16 40 GLN G C 1
ATOM 10963 O O . GLN G 1 40 ? 57.036 9.937 6.632 1.00 28.08 40 GLN G O 1
ATOM 10969 N N . LEU G 1 41 ? 56.743 12.125 7.115 1.00 19.89 41 LEU G N 1
ATOM 10970 C CA . LEU G 1 41 ? 57.333 12.550 5.902 1.00 18.47 41 LEU G CA 1
ATOM 10971 C C . LEU G 1 41 ? 58.783 12.154 5.952 1.00 22.31 41 LEU G C 1
ATOM 10972 O O . LEU G 1 41 ? 59.291 11.499 5.034 1.00 20.50 41 LEU G O 1
ATOM 10977 N N . TYR G 1 42 ? 59.439 12.463 7.070 1.00 18.09 42 TYR G N 1
ATOM 10978 C CA . TYR G 1 42 ? 60.839 12.021 7.190 1.00 22.08 42 TYR G CA 1
ATOM 10979 C C . TYR G 1 42 ? 61.073 10.581 6.957 1.00 21.45 42 TYR G C 1
ATOM 10980 O O . TYR G 1 42 ? 62.031 10.179 6.321 1.00 23.96 42 TYR G O 1
ATOM 10989 N N . LYS G 1 43 ? 60.207 9.775 7.481 1.00 13.68 43 LYS G N 1
ATOM 10990 C CA . LYS G 1 43 ? 60.468 8.385 7.242 1.00 14.88 43 LYS G CA 1
ATOM 10991 C C . LYS G 1 43 ? 60.369 8.027 5.795 1.00 21.16 43 LYS G C 1
ATOM 10992 O O . LYS G 1 43 ? 61.052 7.181 5.242 1.00 31.70 43 LYS G O 1
ATOM 10998 N N . LEU G 1 44 ? 59.498 8.691 5.153 1.00 13.95 44 LEU G N 1
ATOM 10999 C CA . LEU G 1 44 ? 59.290 8.374 3.768 1.00 12.63 44 LEU G CA 1
ATOM 11000 C C . LEU G 1 44 ? 60.516 8.765 2.992 1.00 15.33 44 LEU G C 1
ATOM 11001 O O . LEU G 1 44 ? 61.031 8.068 2.116 1.00 15.90 44 LEU G O 1
ATOM 11006 N N . GLN G 1 45 ? 61.009 9.909 3.405 1.00 10.39 45 GLN G N 1
ATOM 11007 C CA . GLN G 1 45 ? 62.145 10.496 2.786 1.00 8.91 45 GLN G CA 1
ATOM 11008 C C . GLN G 1 45 ? 63.329 9.679 3.072 1.00 24.32 45 GLN G C 1
ATOM 11009 O O . GLN G 1 45 ? 64.071 9.306 2.181 1.00 24.96 45 GLN G O 1
ATOM 11015 N N . ASP G 1 46 ? 63.454 9.406 4.365 1.00 25.91 46 ASP G N 1
ATOM 11016 C CA . ASP G 1 46 ? 64.545 8.602 4.869 1.00 24.70 46 ASP G CA 1
ATOM 11017 C C . ASP G 1 46 ? 64.672 7.259 4.168 1.00 20.91 46 ASP G C 1
ATOM 11018 O O . ASP G 1 46 ? 65.733 6.801 3.863 1.00 23.96 46 ASP G O 1
ATOM 11023 N N . GLY G 1 47 ? 63.599 6.573 3.907 1.00 17.38 47 GLY G N 1
ATOM 11024 C CA . GLY G 1 47 ? 63.776 5.311 3.246 1.00 13.80 47 GLY G CA 1
ATOM 11025 C C . GLY G 1 47 ? 64.003 5.445 1.774 1.00 20.83 47 GLY G C 1
ATOM 11026 O O . GLY G 1 47 ? 63.984 4.445 1.064 1.00 26.10 47 GLY G O 1
ATOM 11027 N N . ASN G 1 48 ? 64.183 6.671 1.300 1.00 16.78 48 ASN G N 1
ATOM 11028 C CA . ASN G 1 48 ? 64.427 6.846 -0.113 1.00 18.70 48 ASN G CA 1
ATOM 11029 C C . ASN G 1 48 ? 63.234 6.494 -0.964 1.00 23.54 48 ASN G C 1
ATOM 11030 O O . ASN G 1 48 ? 63.343 5.891 -2.019 1.00 28.81 48 ASN G O 1
ATOM 11035 N N . HIS G 1 49 ? 62.058 6.852 -0.511 1.00 14.99 49 HIS G N 1
ATOM 11036 C CA . HIS G 1 49 ? 60.946 6.498 -1.348 1.00 12.78 49 HIS G CA 1
ATOM 11037 C C . HIS G 1 49 ? 60.513 7.588 -2.280 1.00 15.54 49 HIS G C 1
ATOM 11038 O O . HIS G 1 49 ? 59.815 7.316 -3.233 1.00 16.83 49 HIS G O 1
ATOM 11045 N N . LEU G 1 50 ? 60.893 8.812 -1.931 1.00 8.69 50 LEU G N 1
ATOM 11046 C CA . LEU G 1 50 ? 60.609 10.000 -2.652 1.00 4.38 50 LEU G CA 1
ATOM 11047 C C . LEU G 1 50 ? 61.819 10.376 -3.443 1.00 11.49 50 LEU G C 1
ATOM 11048 O O . LEU G 1 50 ? 62.733 10.880 -2.862 1.00 9.66 50 LEU G O 1
ATOM 11053 N N . LEU G 1 51 ? 61.771 10.188 -4.758 1.00 8.04 51 LEU G N 1
ATOM 11054 C CA . LEU G 1 51 ? 62.881 10.488 -5.636 1.00 1.52 51 LEU G CA 1
ATOM 11055 C C . LEU G 1 51 ? 63.469 11.820 -5.392 1.00 10.02 51 LEU G C 1
ATOM 11056 O O . LEU G 1 51 ? 64.672 11.960 -5.404 1.00 21.73 51 LEU G O 1
ATOM 11061 N N . PHE G 1 52 ? 62.608 12.802 -5.163 1.00 9.94 52 PHE G N 1
ATOM 11062 C CA . PHE G 1 52 ? 63.091 14.162 -4.966 1.00 7.21 52 PHE G CA 1
ATOM 11063 C C . PHE G 1 52 ? 62.677 14.688 -3.622 1.00 11.24 52 PHE G C 1
ATOM 11064 O O . PHE G 1 52 ? 62.589 15.884 -3.451 1.00 6.58 52 PHE G O 1
ATOM 11072 N N . GLN G 1 53 ? 62.338 13.780 -2.718 1.00 5.74 53 GLN G N 1
ATOM 11073 C CA . GLN G 1 53 ? 61.969 14.192 -1.388 1.00 5.09 53 GLN G CA 1
ATOM 11074 C C . GLN G 1 53 ? 60.635 14.847 -1.256 1.00 13.57 53 GLN G C 1
ATOM 11075 O O . GLN G 1 53 ? 60.316 15.365 -0.208 1.00 14.23 53 GLN G O 1
ATOM 11081 N N . GLN G 1 54 ? 59.839 14.787 -2.303 1.00 11.15 54 GLN G N 1
ATOM 11082 C CA . GLN G 1 54 ? 58.553 15.376 -2.178 1.00 11.09 54 GLN G CA 1
ATOM 11083 C C . GLN G 1 54 ? 57.521 14.409 -2.598 1.00 14.96 54 GLN G C 1
ATOM 11084 O O . GLN G 1 54 ? 57.869 13.401 -3.217 1.00 10.27 54 GLN G O 1
ATOM 11090 N N . VAL G 1 55 ? 56.289 14.800 -2.261 1.00 10.42 55 VAL G N 1
ATOM 11091 C CA . VAL G 1 55 ? 55.036 14.188 -2.646 1.00 9.57 55 VAL G CA 1
ATOM 11092 C C . VAL G 1 55 ? 54.304 15.233 -3.527 1.00 14.69 55 VAL G C 1
ATOM 11093 O O . VAL G 1 55 ? 54.534 16.456 -3.490 1.00 8.70 55 VAL G O 1
ATOM 11097 N N . PRO G 1 56 ? 53.404 14.805 -4.381 1.00 11.30 56 PRO G N 1
ATOM 11098 C CA . PRO G 1 56 ? 52.929 13.456 -4.514 1.00 4.11 56 PRO G CA 1
ATOM 11099 C C . PRO G 1 56 ? 53.899 12.419 -4.901 1.00 9.83 56 PRO G C 1
ATOM 11100 O O . PRO G 1 56 ? 54.724 12.604 -5.780 1.00 19.45 56 PRO G O 1
ATOM 11104 N N . MET G 1 57 ? 53.670 11.241 -4.367 1.00 5.04 57 MET G N 1
ATOM 11105 C CA . MET G 1 57 ? 54.377 10.036 -4.807 1.00 3.72 57 MET G CA 1
ATOM 11106 C C . MET G 1 57 ? 53.294 8.974 -4.891 1.00 5.29 57 MET G C 1
ATOM 11107 O O . MET G 1 57 ? 52.386 8.899 -4.066 1.00 10.86 57 MET G O 1
ATOM 11112 N N . VAL G 1 58 ? 53.332 8.194 -5.908 1.00 2.32 58 VAL G N 1
ATOM 11113 C CA . VAL G 1 58 ? 52.355 7.151 -6.084 1.00 2.31 58 VAL G CA 1
ATOM 11114 C C . VAL G 1 58 ? 53.089 5.883 -6.450 1.00 12.78 58 VAL G C 1
ATOM 11115 O O . VAL G 1 58 ? 53.971 5.865 -7.339 1.00 11.53 58 VAL G O 1
ATOM 11119 N N . GLU G 1 59 ? 52.731 4.838 -5.735 1.00 12.32 59 GLU G N 1
ATOM 11120 C CA . GLU G 1 59 ? 53.350 3.567 -6.015 1.00 10.70 59 GLU G CA 1
ATOM 11121 C C . GLU G 1 59 ? 52.481 2.801 -6.917 1.00 17.16 59 GLU G C 1
ATOM 11122 O O . GLU G 1 59 ? 51.390 2.400 -6.543 1.00 22.45 59 GLU G O 1
ATOM 11128 N N . ILE G 1 60 ? 53.004 2.584 -8.081 1.00 10.44 60 ILE G N 1
ATOM 11129 C CA . ILE G 1 60 ? 52.254 1.903 -9.069 1.00 7.52 60 ILE G CA 1
ATOM 11130 C C . ILE G 1 60 ? 53.141 1.105 -10.011 1.00 12.99 60 ILE G C 1
ATOM 11131 O O . ILE G 1 60 ? 54.225 1.517 -10.425 1.00 18.91 60 ILE G O 1
ATOM 11136 N N . ASP G 1 61 ? 52.657 -0.060 -10.362 1.00 13.05 61 ASP G N 1
ATOM 11137 C CA . ASP G 1 61 ? 53.356 -0.953 -11.291 1.00 8.47 61 ASP G CA 1
ATOM 11138 C C . ASP G 1 61 ? 54.779 -1.179 -10.930 1.00 16.67 61 ASP G C 1
ATOM 11139 O O . ASP G 1 61 ? 55.672 -1.273 -11.789 1.00 22.10 61 ASP G O 1
ATOM 11144 N N . GLY G 1 62 ? 54.940 -1.250 -9.620 1.00 16.28 62 GLY G N 1
ATOM 11145 C CA . GLY G 1 62 ? 56.232 -1.482 -9.016 1.00 16.33 62 GLY G CA 1
ATOM 11146 C C . GLY G 1 62 ? 57.159 -0.298 -8.957 1.00 27.86 62 GLY G C 1
ATOM 11147 O O . GLY G 1 62 ? 58.315 -0.476 -8.589 1.00 31.80 62 GLY G O 1
ATOM 11148 N N . MET G 1 63 ? 56.665 0.901 -9.317 1.00 21.31 63 MET G N 1
ATOM 11149 C CA . MET G 1 63 ? 57.487 2.064 -9.274 1.00 10.03 63 MET G CA 1
ATOM 11150 C C . MET G 1 63 ? 56.948 2.991 -8.227 1.00 19.03 63 MET G C 1
ATOM 11151 O O . MET G 1 63 ? 55.808 2.817 -7.776 1.00 21.46 63 MET G O 1
ATOM 11156 N N . LYS G 1 64 ? 57.779 3.963 -7.885 1.00 11.90 64 LYS G N 1
ATOM 11157 C CA . LYS G 1 64 ? 57.393 5.004 -7.003 1.00 11.35 64 LYS G CA 1
ATOM 11158 C C . LYS G 1 64 ? 57.484 6.297 -7.789 1.00 16.18 64 LYS G C 1
ATOM 11159 O O . LYS G 1 64 ? 58.477 7.005 -7.756 1.00 16.69 64 LYS G O 1
ATOM 11165 N N . LEU G 1 65 ? 56.456 6.604 -8.506 1.00 7.70 65 LEU G N 1
ATOM 11166 C CA . LEU G 1 65 ? 56.476 7.799 -9.267 1.00 4.37 65 LEU G CA 1
ATOM 11167 C C . LEU G 1 65 ? 56.174 8.975 -8.420 1.00 6.56 65 LEU G C 1
ATOM 11168 O O . LEU G 1 65 ? 55.373 8.862 -7.500 1.00 12.20 65 LEU G O 1
ATOM 11173 N N . VAL G 1 66 ? 56.834 10.076 -8.809 1.00 1.00 66 VAL G N 1
ATOM 11174 C CA . VAL G 1 66 ? 56.809 11.427 -8.252 1.00 5.48 66 VAL G CA 1
ATOM 11175 C C . VAL G 1 66 ? 56.606 12.491 -9.354 1.00 11.95 66 VAL G C 1
ATOM 11176 O O . VAL G 1 66 ? 56.770 12.210 -10.529 1.00 3.67 66 VAL G O 1
ATOM 11180 N N . GLN G 1 67 ? 56.206 13.724 -8.986 1.00 11.12 67 GLN G N 1
ATOM 11181 C CA . GLN G 1 67 ? 55.907 14.786 -9.957 1.00 3.11 67 GLN G CA 1
ATOM 11182 C C . GLN G 1 67 ? 54.569 14.526 -10.524 1.00 10.31 67 GLN G C 1
ATOM 11183 O O . GLN G 1 67 ? 54.392 13.610 -11.348 1.00 11.82 67 GLN G O 1
ATOM 11189 N N . THR G 1 68 ? 53.650 15.332 -10.064 1.00 7.66 68 THR G N 1
ATOM 11190 C CA . THR G 1 68 ? 52.269 15.219 -10.511 1.00 5.71 68 THR G CA 1
ATOM 11191 C C . THR G 1 68 ? 52.121 15.038 -11.984 1.00 12.38 68 THR G C 1
ATOM 11192 O O . THR G 1 68 ? 51.496 14.099 -12.415 1.00 12.68 68 THR G O 1
ATOM 11196 N N . ARG G 1 69 ? 52.738 15.897 -12.783 1.00 12.11 69 ARG G N 1
ATOM 11197 C CA . ARG G 1 69 ? 52.504 15.699 -14.207 1.00 11.05 69 ARG G CA 1
ATOM 11198 C C . ARG G 1 69 ? 52.990 14.396 -14.776 1.00 13.17 69 ARG G C 1
ATOM 11199 O O . ARG G 1 69 ? 52.441 13.845 -15.717 1.00 15.74 69 ARG G O 1
ATOM 11207 N N . SER G 1 70 ? 54.089 13.944 -14.245 1.00 7.66 70 SER G N 1
ATOM 11208 C CA . SER G 1 70 ? 54.717 12.737 -14.733 1.00 3.53 70 SER G CA 1
ATOM 11209 C C . SER G 1 70 ? 53.874 11.538 -14.383 1.00 9.97 70 SER G C 1
ATOM 11210 O O . SER G 1 70 ? 53.647 10.628 -15.162 1.00 14.94 70 SER G O 1
ATOM 11213 N N . ILE G 1 71 ? 53.324 11.637 -13.212 1.00 4.81 71 ILE G N 1
ATOM 11214 C CA . ILE G 1 71 ? 52.433 10.632 -12.742 1.00 3.49 71 ILE G CA 1
ATOM 11215 C C . ILE G 1 71 ? 51.194 10.562 -13.633 1.00 9.08 71 ILE G C 1
ATOM 11216 O O . ILE G 1 71 ? 50.784 9.511 -14.096 1.00 13.77 71 ILE G O 1
ATOM 11221 N N . LEU G 1 72 ? 50.606 11.701 -13.904 1.00 6.18 72 LEU G N 1
ATOM 11222 C CA . LEU G 1 72 ? 49.415 11.788 -14.747 1.00 4.76 72 LEU G CA 1
ATOM 11223 C C . LEU G 1 72 ? 49.697 11.255 -16.098 1.00 4.66 72 LEU G C 1
ATOM 11224 O O . LEU G 1 72 ? 48.927 10.504 -16.626 1.00 11.07 72 LEU G O 1
ATOM 11229 N N . HIS G 1 73 ? 50.803 11.618 -16.695 1.00 7.74 73 HIS G N 1
ATOM 11230 C CA . HIS G 1 73 ? 51.103 11.034 -18.022 1.00 3.88 73 HIS G CA 1
ATOM 11231 C C . HIS G 1 73 ? 51.217 9.529 -17.954 1.00 11.84 73 HIS G C 1
ATOM 11232 O O . HIS G 1 73 ? 50.806 8.809 -18.857 1.00 12.42 73 HIS G O 1
ATOM 11239 N N . TYR G 1 74 ? 51.848 9.013 -16.904 1.00 8.27 74 TYR G N 1
ATOM 11240 C CA . TYR G 1 74 ? 51.977 7.566 -16.866 1.00 9.83 74 TYR G CA 1
ATOM 11241 C C . TYR G 1 74 ? 50.610 6.888 -16.902 1.00 14.80 74 TYR G C 1
ATOM 11242 O O . TYR G 1 74 ? 50.334 6.014 -17.732 1.00 13.02 74 TYR G O 1
ATOM 11251 N N . ILE G 1 75 ? 49.737 7.354 -16.017 1.00 4.94 75 ILE G N 1
ATOM 11252 C CA . ILE G 1 75 ? 48.446 6.743 -15.958 1.00 4.38 75 ILE G CA 1
ATOM 11253 C C . ILE G 1 75 ? 47.704 6.869 -17.245 1.00 15.50 75 ILE G C 1
ATOM 11254 O O . ILE G 1 75 ? 47.102 5.940 -17.694 1.00 18.12 75 ILE G O 1
ATOM 11259 N N . ALA G 1 76 ? 47.758 8.043 -17.834 1.00 8.97 76 ALA G N 1
ATOM 11260 C CA . ALA G 1 76 ? 47.053 8.282 -19.056 1.00 6.89 76 ALA G CA 1
ATOM 11261 C C . ALA G 1 76 ? 47.498 7.305 -20.094 1.00 14.31 76 ALA G C 1
ATOM 11262 O O . ALA G 1 76 ? 46.742 6.708 -20.795 1.00 16.32 76 ALA G O 1
ATOM 11264 N N . ASP G 1 77 ? 48.761 7.165 -20.185 1.00 12.04 77 ASP G N 1
ATOM 11265 C CA . ASP G 1 77 ? 49.329 6.279 -21.151 1.00 8.15 77 ASP G CA 1
ATOM 11266 C C . ASP G 1 77 ? 49.028 4.834 -20.830 1.00 20.17 77 ASP G C 1
ATOM 11267 O O . ASP G 1 77 ? 48.982 4.012 -21.706 1.00 27.38 77 ASP G O 1
ATOM 11272 N N . LYS G 1 78 ? 48.846 4.488 -19.582 1.00 13.84 78 LYS G N 1
ATOM 11273 C CA . LYS G 1 78 ? 48.483 3.114 -19.322 1.00 8.75 78 LYS G CA 1
ATOM 11274 C C . LYS G 1 78 ? 46.985 2.979 -19.556 1.00 21.37 78 LYS G C 1
ATOM 11275 O O . LYS G 1 78 ? 46.437 1.918 -19.425 1.00 25.64 78 LYS G O 1
ATOM 11281 N N . HIS G 1 79 ? 46.250 4.047 -19.755 1.00 16.29 79 HIS G N 1
ATOM 11282 C CA . HIS G 1 79 ? 44.837 3.792 -19.852 1.00 10.72 79 HIS G CA 1
ATOM 11283 C C . HIS G 1 79 ? 44.106 4.447 -20.970 1.00 14.66 79 HIS G C 1
ATOM 11284 O O . HIS G 1 79 ? 42.963 4.833 -20.769 1.00 6.93 79 HIS G O 1
ATOM 11291 N N . ASN G 1 80 ? 44.762 4.599 -22.108 1.00 17.51 80 ASN G N 1
ATOM 11292 C CA . ASN G 1 80 ? 44.092 5.248 -23.190 1.00 17.97 80 ASN G CA 1
ATOM 11293 C C . ASN G 1 80 ? 43.500 6.609 -22.905 1.00 23.47 80 ASN G C 1
ATOM 11294 O O . ASN G 1 80 ? 42.424 6.956 -23.417 1.00 33.09 80 ASN G O 1
ATOM 11299 N N . LEU G 1 81 ? 44.198 7.409 -22.125 1.00 17.49 81 LEU G N 1
ATOM 11300 C CA . LEU G 1 81 ? 43.674 8.739 -21.882 1.00 12.09 81 LEU G CA 1
ATOM 11301 C C . LEU G 1 81 ? 44.593 9.753 -22.499 1.00 9.79 81 LEU G C 1
ATOM 11302 O O . LEU G 1 81 ? 44.491 10.923 -22.185 1.00 9.64 81 LEU G O 1
ATOM 11307 N N . PHE G 1 82 ? 45.461 9.292 -23.382 1.00 7.16 82 PHE G N 1
ATOM 11308 C CA . PHE G 1 82 ? 46.469 10.189 -24.002 1.00 7.97 82 PHE G CA 1
ATOM 11309 C C . PHE G 1 82 ? 46.431 10.293 -25.512 1.00 16.81 82 PHE G C 1
ATOM 11310 O O . PHE G 1 82 ? 47.438 10.571 -26.184 1.00 19.23 82 PHE G O 1
ATOM 11318 N N . GLY G 1 83 ? 45.248 10.078 -26.054 1.00 16.51 83 GLY G N 1
ATOM 11319 C CA . GLY G 1 83 ? 45.121 10.186 -27.475 1.00 18.16 83 GLY G CA 1
ATOM 11320 C C . GLY G 1 83 ? 45.490 8.907 -28.178 1.00 19.47 83 GLY G C 1
ATOM 11321 O O . GLY G 1 83 ? 45.698 7.895 -27.515 1.00 16.68 83 GLY G O 1
ATOM 11322 N N . LYS G 1 84 ? 45.569 9.010 -29.503 1.00 16.34 84 LYS G N 1
ATOM 11323 C CA . LYS G 1 84 ? 45.853 7.897 -30.394 1.00 15.03 84 LYS G CA 1
ATOM 11324 C C . LYS G 1 84 ? 46.981 8.233 -31.336 1.00 25.33 84 LYS G C 1
ATOM 11325 O O . LYS G 1 84 ? 47.497 7.403 -32.057 1.00 23.09 84 LYS G O 1
ATOM 11331 N N . ASN G 1 85 ? 47.479 9.448 -31.208 1.00 25.00 85 ASN G N 1
ATOM 11332 C CA . ASN G 1 85 ? 48.605 9.824 -32.018 1.00 19.70 85 ASN G CA 1
ATOM 11333 C C . ASN G 1 85 ? 49.271 11.116 -31.541 1.00 22.04 85 ASN G C 1
ATOM 11334 O O . ASN G 1 85 ? 48.693 11.864 -30.754 1.00 31.75 85 ASN G O 1
ATOM 11339 N N . LEU G 1 86 ? 50.459 11.412 -32.080 1.00 13.64 86 LEU G N 1
ATOM 11340 C CA . LEU G 1 86 ? 51.208 12.597 -31.695 1.00 7.94 86 LEU G CA 1
ATOM 11341 C C . LEU G 1 86 ? 50.402 13.867 -31.692 1.00 14.84 86 LEU G C 1
ATOM 11342 O O . LEU G 1 86 ? 50.487 14.700 -30.780 1.00 20.25 86 LEU G O 1
ATOM 11347 N N . LYS G 1 87 ? 49.613 13.996 -32.736 1.00 12.86 87 LYS G N 1
ATOM 11348 C CA . LYS G 1 87 ? 48.801 15.191 -32.896 1.00 16.47 87 LYS G CA 1
ATOM 11349 C C . LYS G 1 87 ? 47.895 15.425 -31.742 1.00 17.63 87 LYS G C 1
ATOM 11350 O O . LYS G 1 87 ? 47.884 16.508 -31.188 1.00 27.41 87 LYS G O 1
ATOM 11356 N N . GLU G 1 88 ? 47.200 14.369 -31.402 1.00 8.70 88 GLU G N 1
ATOM 11357 C CA . GLU G 1 88 ? 46.288 14.343 -30.296 1.00 11.62 88 GLU G CA 1
ATOM 11358 C C . GLU G 1 88 ? 46.999 14.558 -29.005 1.00 18.30 88 GLU G C 1
ATOM 11359 O O . GLU G 1 88 ? 46.640 15.401 -28.190 1.00 23.26 88 GLU G O 1
ATOM 11365 N N . ARG G 1 89 ? 47.976 13.713 -28.815 1.00 10.56 89 ARG G N 1
ATOM 11366 C CA . ARG G 1 89 ? 48.787 13.729 -27.639 1.00 9.51 89 ARG G CA 1
ATOM 11367 C C . ARG G 1 89 ? 49.280 15.126 -27.403 1.00 9.97 89 ARG G C 1
ATOM 11368 O O . ARG G 1 89 ? 49.231 15.708 -26.312 1.00 10.78 89 ARG G O 1
ATOM 11376 N N . THR G 1 90 ? 49.675 15.727 -28.498 1.00 1.00 90 THR G N 1
ATOM 11377 C CA . THR G 1 90 ? 50.149 17.114 -28.378 1.00 1.00 90 THR G CA 1
ATOM 11378 C C . THR G 1 90 ? 49.101 18.107 -27.828 1.00 12.66 90 THR G C 1
ATOM 11379 O O . THR G 1 90 ? 49.360 18.921 -26.929 1.00 12.11 90 THR G O 1
ATOM 11383 N N . LEU G 1 91 ? 47.861 17.971 -28.322 1.00 5.25 91 LEU G N 1
ATOM 11384 C CA . LEU G 1 91 ? 46.777 18.816 -27.892 1.00 1.00 91 LEU G CA 1
ATOM 11385 C C . LEU G 1 91 ? 46.426 18.608 -26.459 1.00 9.46 91 LEU G C 1
ATOM 11386 O O . LEU G 1 91 ? 46.272 19.539 -25.686 1.00 13.34 91 LEU G O 1
ATOM 11391 N N . ILE G 1 92 ? 46.302 17.351 -26.126 1.00 6.98 92 ILE G N 1
ATOM 11392 C CA . ILE G 1 92 ? 45.938 16.956 -24.793 1.00 5.61 92 ILE G CA 1
ATOM 11393 C C . ILE G 1 92 ? 46.947 17.498 -23.836 1.00 12.34 92 ILE G C 1
ATOM 11394 O O . ILE G 1 92 ? 46.609 18.030 -22.786 1.00 16.34 92 ILE G O 1
ATOM 11399 N N . ASP G 1 93 ? 48.203 17.401 -24.242 1.00 5.23 93 ASP G N 1
ATOM 11400 C CA . ASP G 1 93 ? 49.261 17.887 -23.384 1.00 3.41 93 ASP G CA 1
ATOM 11401 C C . ASP G 1 93 ? 49.124 19.378 -23.091 1.00 13.46 93 ASP G C 1
ATOM 11402 O O . ASP G 1 93 ? 49.052 19.839 -21.929 1.00 8.81 93 ASP G O 1
ATOM 11407 N N . MET G 1 94 ? 48.987 20.126 -24.163 1.00 7.44 94 MET G N 1
ATOM 11408 C CA . MET G 1 94 ? 48.832 21.524 -23.968 1.00 1.95 94 MET G CA 1
ATOM 11409 C C . MET G 1 94 ? 47.652 21.895 -23.153 1.00 4.64 94 MET G C 1
ATOM 11410 O O . MET G 1 94 ? 47.721 22.784 -22.307 1.00 7.26 94 MET G O 1
ATOM 11415 N N . TYR G 1 95 ? 46.550 21.220 -23.416 1.00 3.29 95 TYR G N 1
ATOM 11416 C CA . TYR G 1 95 ? 45.338 21.571 -22.715 1.00 1.00 95 TYR G CA 1
ATOM 11417 C C . TYR G 1 95 ? 45.534 21.358 -21.262 1.00 6.98 95 TYR G C 1
ATOM 11418 O O . TYR G 1 95 ? 45.195 22.141 -20.390 1.00 7.33 95 TYR G O 1
ATOM 11427 N N . VAL G 1 96 ? 46.116 20.246 -21.016 1.00 4.16 96 VAL G N 1
ATOM 11428 C CA . VAL G 1 96 ? 46.376 19.914 -19.655 1.00 2.88 96 VAL G CA 1
ATOM 11429 C C . VAL G 1 96 ? 47.278 20.903 -18.966 1.00 6.46 96 VAL G C 1
ATOM 11430 O O . VAL G 1 96 ? 46.999 21.335 -17.862 1.00 6.51 96 VAL G O 1
ATOM 11434 N N . GLU G 1 97 ? 48.395 21.251 -19.591 1.00 1.62 97 GLU G N 1
ATOM 11435 C CA . GLU G 1 97 ? 49.272 22.213 -18.915 1.00 2.81 97 GLU G CA 1
ATOM 11436 C C . GLU G 1 97 ? 48.591 23.537 -18.668 1.00 9.85 97 GLU G C 1
ATOM 11437 O O . GLU G 1 97 ? 48.707 24.135 -17.590 1.00 10.22 97 GLU G O 1
ATOM 11443 N N . GLY G 1 98 ? 47.868 23.993 -19.669 1.00 7.21 98 GLY G N 1
ATOM 11444 C CA . GLY G 1 98 ? 47.166 25.257 -19.500 1.00 2.67 98 GLY G CA 1
ATOM 11445 C C . GLY G 1 98 ? 46.211 25.146 -18.348 1.00 3.56 98 GLY G C 1
ATOM 11446 O O . GLY G 1 98 ? 46.168 25.962 -17.441 1.00 5.22 98 GLY G O 1
ATOM 11447 N N . THR G 1 99 ? 45.474 24.068 -18.347 1.00 2.16 99 THR G N 1
ATOM 11448 C CA . THR G 1 99 ? 44.516 23.858 -17.267 1.00 2.83 99 THR G CA 1
ATOM 11449 C C . THR G 1 99 ? 45.142 23.814 -15.885 1.00 12.76 99 THR G C 1
ATOM 11450 O O . THR G 1 99 ? 44.669 24.493 -14.973 1.00 12.87 99 THR G O 1
ATOM 11454 N N . LEU G 1 100 ? 46.252 23.084 -15.750 1.00 6.88 100 LEU G N 1
ATOM 11455 C CA . LEU G 1 100 ? 46.987 23.043 -14.475 1.00 3.94 100 LEU G CA 1
ATOM 11456 C C . LEU G 1 100 ? 47.416 24.439 -14.018 1.00 8.49 100 LEU G C 1
ATOM 11457 O O . LEU G 1 100 ? 47.536 24.765 -12.819 1.00 13.34 100 LEU G O 1
ATOM 11462 N N . ASP G 1 101 ? 47.614 25.308 -14.975 1.00 1.00 101 ASP G N 1
ATOM 11463 C CA . ASP G 1 101 ? 47.957 26.649 -14.569 1.00 2.36 101 ASP G CA 1
ATOM 11464 C C . ASP G 1 101 ? 46.800 27.382 -13.916 1.00 8.45 101 ASP G C 1
ATOM 11465 O O . ASP G 1 101 ? 46.951 28.268 -13.108 1.00 12.15 101 ASP G O 1
ATOM 11470 N N . LEU G 1 102 ? 45.627 27.013 -14.298 1.00 8.68 102 LEU G N 1
ATOM 11471 C CA . LEU G 1 102 ? 44.441 27.594 -13.744 1.00 4.32 102 LEU G CA 1
ATOM 11472 C C . LEU G 1 102 ? 44.162 26.965 -12.415 1.00 10.80 102 LEU G C 1
ATOM 11473 O O . LEU G 1 102 ? 43.932 27.615 -11.423 1.00 14.15 102 LEU G O 1
ATOM 11478 N N . LEU G 1 103 ? 44.217 25.664 -12.397 1.00 6.51 103 LEU G N 1
ATOM 11479 C CA . LEU G 1 103 ? 44.010 24.919 -11.192 1.00 1.50 103 LEU G CA 1
ATOM 11480 C C . LEU G 1 103 ? 44.919 25.344 -10.070 1.00 3.09 103 LEU G C 1
ATOM 11481 O O . LEU G 1 103 ? 44.588 25.290 -8.902 1.00 11.31 103 LEU G O 1
ATOM 11486 N N . GLU G 1 104 ? 46.084 25.785 -10.414 1.00 3.47 104 GLU G N 1
ATOM 11487 C CA . GLU G 1 104 ? 47.028 26.224 -9.417 1.00 3.16 104 GLU G CA 1
ATOM 11488 C C . GLU G 1 104 ? 46.490 27.276 -8.503 1.00 10.60 104 GLU G C 1
ATOM 11489 O O . GLU G 1 104 ? 46.719 27.297 -7.321 1.00 15.54 104 GLU G O 1
ATOM 11495 N N . LEU G 1 105 ? 45.730 28.144 -9.062 1.00 7.71 105 LEU G N 1
ATOM 11496 C CA . LEU G 1 105 ? 45.094 29.159 -8.262 1.00 2.89 105 LEU G CA 1
ATOM 11497 C C . LEU G 1 105 ? 44.262 28.553 -7.136 1.00 9.81 105 LEU G C 1
ATOM 11498 O O . LEU G 1 105 ? 44.193 29.029 -5.989 1.00 13.77 105 LEU G O 1
ATOM 11503 N N . LEU G 1 106 ? 43.601 27.492 -7.493 1.00 7.80 106 LEU G N 1
ATOM 11504 C CA . LEU G 1 106 ? 42.786 26.820 -6.503 1.00 6.10 106 LEU G CA 1
ATOM 11505 C C . LEU G 1 106 ? 43.668 26.172 -5.441 1.00 14.47 106 LEU G C 1
ATOM 11506 O O . LEU G 1 106 ? 43.368 26.239 -4.222 1.00 13.94 106 LEU G O 1
ATOM 11511 N N . ILE G 1 107 ? 44.748 25.512 -5.924 1.00 5.24 107 ILE G N 1
ATOM 11512 C CA . ILE G 1 107 ? 45.739 24.863 -5.035 1.00 4.29 107 ILE G CA 1
ATOM 11513 C C . ILE G 1 107 ? 46.399 25.773 -4.019 1.00 16.36 107 ILE G C 1
ATOM 11514 O O . ILE G 1 107 ? 46.548 25.371 -2.836 1.00 26.57 107 ILE G O 1
ATOM 11519 N N . MET G 1 108 ? 46.771 26.967 -4.493 1.00 6.24 108 MET G N 1
ATOM 11520 C CA . MET G 1 108 ? 47.372 27.949 -3.617 1.00 11.25 108 MET G CA 1
ATOM 11521 C C . MET G 1 108 ? 46.419 28.635 -2.674 1.00 14.93 108 MET G C 1
ATOM 11522 O O . MET G 1 108 ? 46.811 29.124 -1.642 1.00 18.42 108 MET G O 1
ATOM 11527 N N . HIS G 1 109 ? 45.190 28.762 -3.089 1.00 12.04 109 HIS G N 1
ATOM 11528 C CA . HIS G 1 109 ? 44.194 29.496 -2.384 1.00 8.78 109 HIS G CA 1
ATOM 11529 C C . HIS G 1 109 ? 44.166 29.458 -0.888 1.00 13.15 109 HIS G C 1
ATOM 11530 O O . HIS G 1 109 ? 44.261 30.458 -0.235 1.00 19.76 109 HIS G O 1
ATOM 11537 N N . PRO G 1 110 ? 44.024 28.299 -0.332 1.00 12.54 110 PRO G N 1
ATOM 11538 C CA . PRO G 1 110 ? 43.979 28.138 1.114 1.00 9.73 110 PRO G CA 1
ATOM 11539 C C . PRO G 1 110 ? 45.183 28.626 1.857 1.00 21.00 110 PRO G C 1
ATOM 11540 O O . PRO G 1 110 ? 45.138 28.874 3.056 1.00 31.35 110 PRO G O 1
ATOM 11544 N N . PHE G 1 111 ? 46.286 28.779 1.192 1.00 15.41 111 PHE G N 1
ATOM 11545 C CA . PHE G 1 111 ? 47.445 29.242 1.925 1.00 9.17 111 PHE G CA 1
ATOM 11546 C C . PHE G 1 111 ? 47.705 30.738 1.837 1.00 23.69 111 PHE G C 1
ATOM 11547 O O . PHE G 1 111 ? 48.781 31.218 2.190 1.00 30.42 111 PHE G O 1
ATOM 11555 N N . LEU G 1 112 ? 46.751 31.434 1.259 1.00 20.71 112 LEU G N 1
ATOM 11556 C CA . LEU G 1 112 ? 46.777 32.872 1.091 1.00 19.56 112 LEU G CA 1
ATOM 11557 C C . LEU G 1 112 ? 46.345 33.474 2.378 1.00 33.83 112 LEU G C 1
ATOM 11558 O O . LEU G 1 112 ? 45.714 32.809 3.196 1.00 37.60 112 LEU G O 1
ATOM 11563 N N . LYS G 1 113 ? 46.644 34.756 2.493 1.00 34.66 113 LYS G N 1
ATOM 11564 C CA . LYS G 1 113 ? 46.214 35.547 3.614 1.00 34.60 113 LYS G CA 1
ATOM 11565 C C . LYS G 1 113 ? 44.818 35.966 3.267 1.00 48.05 113 LYS G C 1
ATOM 11566 O O . LYS G 1 113 ? 44.550 36.643 2.274 1.00 57.59 113 LYS G O 1
ATOM 11572 N N . PRO G 1 114 ? 43.959 35.480 4.081 1.00 47.13 114 PRO G N 1
ATOM 11573 C CA . PRO G 1 114 ? 42.511 35.685 4.093 1.00 50.56 114 PRO G CA 1
ATOM 11574 C C . PRO G 1 114 ? 42.014 36.942 3.369 1.00 62.15 114 PRO G C 1
ATOM 11575 O O . PRO G 1 114 ? 40.980 36.964 2.657 1.00 60.40 114 PRO G O 1
ATOM 11579 N N . ASP G 1 115 ? 42.780 37.999 3.557 1.00 66.54 115 ASP G N 1
ATOM 11580 C CA . ASP G 1 115 ? 42.491 39.238 2.900 1.00 73.05 115 ASP G CA 1
ATOM 11581 C C . ASP G 1 115 ? 42.639 39.035 1.376 1.00 65.55 115 ASP G C 1
ATOM 11582 O O . ASP G 1 115 ? 41.754 39.367 0.554 1.00 71.35 115 ASP G O 1
ATOM 11587 N N . ASP G 1 116 ? 43.774 38.444 1.006 1.00 41.01 116 ASP G N 1
ATOM 11588 C CA . ASP G 1 116 ? 44.076 38.180 -0.374 1.00 34.94 116 ASP G CA 1
ATOM 11589 C C . ASP G 1 116 ? 43.245 37.083 -0.977 1.00 31.13 116 ASP G C 1
ATOM 11590 O O . ASP G 1 116 ? 43.171 36.884 -2.199 1.00 30.98 116 ASP G O 1
ATOM 11595 N N . GLN G 1 117 ? 42.636 36.328 -0.113 1.00 20.22 117 GLN G N 1
ATOM 11596 C CA . GLN G 1 117 ? 41.881 35.247 -0.620 1.00 20.01 117 GLN G CA 1
ATOM 11597 C C . GLN G 1 117 ? 40.770 35.668 -1.511 1.00 30.67 117 GLN G C 1
ATOM 11598 O O . GLN G 1 117 ? 40.495 35.070 -2.544 1.00 36.77 117 GLN G O 1
ATOM 11604 N N . GLN G 1 118 ? 40.162 36.739 -1.111 1.00 33.21 118 GLN G N 1
ATOM 11605 C CA . GLN G 1 118 ? 39.067 37.249 -1.870 1.00 34.93 118 GLN G CA 1
ATOM 11606 C C . GLN G 1 118 ? 39.426 37.863 -3.195 1.00 32.72 118 GLN G C 1
ATOM 11607 O O . GLN G 1 118 ? 38.759 37.624 -4.207 1.00 33.69 118 GLN G O 1
ATOM 11613 N N . LYS G 1 119 ? 40.489 38.643 -3.187 1.00 28.62 119 LYS G N 1
ATOM 11614 C CA . LYS G 1 119 ? 40.932 39.231 -4.428 1.00 25.84 119 LYS G CA 1
ATOM 11615 C C . LYS G 1 119 ? 41.185 38.119 -5.459 1.00 26.95 119 LYS G C 1
ATOM 11616 O O . LYS G 1 119 ? 40.831 38.156 -6.624 1.00 33.39 119 LYS G O 1
ATOM 11622 N N . GLU G 1 120 ? 41.710 37.055 -4.947 1.00 19.79 120 GLU G N 1
ATOM 11623 C CA . GLU G 1 120 ? 42.057 35.881 -5.679 1.00 17.74 120 GLU G CA 1
ATOM 11624 C C . GLU G 1 120 ? 40.966 35.138 -6.363 1.00 19.67 120 GLU G C 1
ATOM 11625 O O . GLU G 1 120 ? 41.147 34.596 -7.474 1.00 22.84 120 GLU G O 1
ATOM 11631 N N . VAL G 1 121 ? 39.855 35.080 -5.660 1.00 5.57 121 VAL G N 1
ATOM 11632 C CA . VAL G 1 121 ? 38.741 34.443 -6.255 1.00 6.59 121 VAL G CA 1
ATOM 11633 C C . VAL G 1 121 ? 38.317 35.221 -7.487 1.00 17.69 121 VAL G C 1
ATOM 11634 O O . VAL G 1 121 ? 38.016 34.680 -8.557 1.00 24.97 121 VAL G O 1
ATOM 11638 N N . VAL G 1 122 ? 38.304 36.510 -7.325 1.00 9.06 122 VAL G N 1
ATOM 11639 C CA . VAL G 1 122 ? 37.971 37.356 -8.442 1.00 13.35 122 VAL G CA 1
ATOM 11640 C C . VAL G 1 122 ? 38.915 37.084 -9.584 1.00 18.92 122 VAL G C 1
ATOM 11641 O O . VAL G 1 122 ? 38.511 36.876 -10.752 1.00 19.82 122 VAL G O 1
ATOM 11645 N N . ASN G 1 123 ? 40.189 36.977 -9.228 1.00 15.18 123 ASN G N 1
ATOM 11646 C CA . ASN G 1 123 ? 41.123 36.652 -10.286 1.00 12.95 123 ASN G CA 1
ATOM 11647 C C . ASN G 1 123 ? 40.892 35.327 -11.001 1.00 15.30 123 ASN G C 1
ATOM 11648 O O . ASN G 1 123 ? 40.964 35.263 -12.241 1.00 18.14 123 ASN G O 1
ATOM 11653 N N . MET G 1 124 ? 40.614 34.258 -10.259 1.00 5.42 124 MET G N 1
ATOM 11654 C CA . MET G 1 124 ? 40.336 32.986 -10.918 1.00 2.66 124 MET G CA 1
ATOM 11655 C C . MET G 1 124 ? 39.215 33.169 -11.848 1.00 12.04 124 MET G C 1
ATOM 11656 O O . MET G 1 124 ? 39.233 32.635 -12.957 1.00 15.26 124 MET G O 1
ATOM 11661 N N . ALA G 1 125 ? 38.220 33.918 -11.357 1.00 8.41 125 ALA G N 1
ATOM 11662 C CA . ALA G 1 125 ? 37.038 34.113 -12.211 1.00 8.92 125 ALA G CA 1
ATOM 11663 C C . ALA G 1 125 ? 37.467 34.713 -13.505 1.00 16.57 125 ALA G C 1
ATOM 11664 O O . ALA G 1 125 ? 37.200 34.176 -14.566 1.00 19.75 125 ALA G O 1
ATOM 11666 N N . GLN G 1 126 ? 38.212 35.804 -13.403 1.00 7.08 126 GLN G N 1
ATOM 11667 C CA . GLN G 1 126 ? 38.629 36.431 -14.640 1.00 3.18 126 GLN G CA 1
ATOM 11668 C C . GLN G 1 126 ? 39.469 35.585 -15.563 1.00 13.31 126 GLN G C 1
ATOM 11669 O O . GLN G 1 126 ? 39.284 35.594 -16.793 1.00 13.84 126 GLN G O 1
ATOM 11675 N N . LYS G 1 127 ? 40.420 34.846 -14.989 1.00 6.91 127 LYS G N 1
ATOM 11676 C CA . LYS G 1 127 ? 41.253 34.063 -15.835 1.00 7.02 127 LYS G CA 1
ATOM 11677 C C . LYS G 1 127 ? 40.464 33.018 -16.544 1.00 12.38 127 LYS G C 1
ATOM 11678 O O . LYS G 1 127 ? 40.663 32.746 -17.730 1.00 11.43 127 LYS G O 1
ATOM 11684 N N . ALA G 1 128 ? 39.593 32.374 -15.758 1.00 5.41 128 ALA G N 1
ATOM 11685 C CA . ALA G 1 128 ? 38.811 31.308 -16.290 1.00 1.00 128 ALA G CA 1
ATOM 11686 C C . ALA G 1 128 ? 38.025 31.804 -17.473 1.00 6.77 128 ALA G C 1
ATOM 11687 O O . ALA G 1 128 ? 38.021 31.247 -18.569 1.00 9.61 128 ALA G O 1
ATOM 11689 N N . ILE G 1 129 ? 37.333 32.880 -17.210 1.00 4.19 129 ILE G N 1
ATOM 11690 C CA . ILE G 1 129 ? 36.402 33.481 -18.151 1.00 8.94 129 ILE G CA 1
ATOM 11691 C C . ILE G 1 129 ? 37.069 33.958 -19.388 1.00 12.61 129 ILE G C 1
ATOM 11692 O O . ILE G 1 129 ? 36.578 33.887 -20.500 1.00 22.81 129 ILE G O 1
ATOM 11697 N N . ILE G 1 130 ? 38.153 34.589 -19.173 1.00 8.64 130 ILE G N 1
ATOM 11698 C CA . ILE G 1 130 ? 38.854 35.177 -20.289 1.00 10.81 130 ILE G CA 1
ATOM 11699 C C . ILE G 1 130 ? 39.917 34.349 -20.965 1.00 10.87 130 ILE G C 1
ATOM 11700 O O . ILE G 1 130 ? 40.060 34.394 -22.163 1.00 13.33 130 ILE G O 1
ATOM 11705 N N . ARG G 1 131 ? 40.689 33.638 -20.191 1.00 3.96 131 ARG G N 1
ATOM 11706 C CA . ARG G 1 131 ? 41.790 32.947 -20.751 1.00 1.93 131 ARG G CA 1
ATOM 11707 C C . ARG G 1 131 ? 41.596 31.512 -21.074 1.00 6.36 131 ARG G C 1
ATOM 11708 O O . ARG G 1 131 ? 42.115 31.104 -22.097 1.00 12.60 131 ARG G O 1
ATOM 11716 N N . TYR G 1 132 ? 40.811 30.782 -20.269 1.00 7.37 132 TYR G N 1
ATOM 11717 C CA . TYR G 1 132 ? 40.598 29.349 -20.481 1.00 3.84 132 TYR G CA 1
ATOM 11718 C C . TYR G 1 132 ? 39.299 28.866 -21.072 1.00 8.16 132 TYR G C 1
ATOM 11719 O O . TYR G 1 132 ? 39.271 28.155 -22.108 1.00 8.00 132 TYR G O 1
ATOM 11728 N N . PHE G 1 133 ? 38.216 29.149 -20.362 1.00 5.39 133 PHE G N 1
ATOM 11729 C CA . PHE G 1 133 ? 36.902 28.678 -20.800 1.00 2.99 133 PHE G CA 1
ATOM 11730 C C . PHE G 1 133 ? 36.609 28.896 -22.292 1.00 14.49 133 PHE G C 1
ATOM 11731 O O . PHE G 1 133 ? 36.023 28.102 -23.056 1.00 18.06 133 PHE G O 1
ATOM 11739 N N . PRO G 1 134 ? 37.071 30.002 -22.759 1.00 8.58 134 PRO G N 1
ATOM 11740 C CA . PRO G 1 134 ? 36.777 30.322 -24.140 1.00 2.15 134 PRO G CA 1
ATOM 11741 C C . PRO G 1 134 ? 37.397 29.429 -25.200 1.00 13.92 134 PRO G C 1
ATOM 11742 O O . PRO G 1 134 ? 36.851 29.229 -26.274 1.00 16.26 134 PRO G O 1
ATOM 11746 N N . VAL G 1 135 ? 38.524 28.854 -24.847 1.00 12.60 135 VAL G N 1
ATOM 11747 C CA . VAL G 1 135 ? 39.287 28.020 -25.706 1.00 3.53 135 VAL G CA 1
ATOM 11748 C C . VAL G 1 135 ? 38.570 26.714 -25.829 1.00 9.74 135 VAL G C 1
ATOM 11749 O O . VAL G 1 135 ? 38.373 26.165 -26.894 1.00 15.21 135 VAL G O 1
ATOM 11753 N N . PHE G 1 136 ? 38.169 26.256 -24.694 1.00 1.86 136 PHE G N 1
ATOM 11754 C CA . PHE G 1 136 ? 37.526 24.987 -24.674 1.00 1.00 136 PHE G CA 1
ATOM 11755 C C . PHE G 1 136 ? 36.168 25.066 -25.260 1.00 7.71 136 PHE G C 1
ATOM 11756 O O . PHE G 1 136 ? 35.793 24.192 -26.031 1.00 13.38 136 PHE G O 1
ATOM 11764 N N . GLU G 1 137 ? 35.433 26.117 -24.874 1.00 5.46 137 GLU G N 1
ATOM 11765 C CA . GLU G 1 137 ? 34.119 26.310 -25.425 1.00 8.33 137 GLU G CA 1
ATOM 11766 C C . GLU G 1 137 ? 34.169 26.287 -26.962 1.00 15.69 137 GLU G C 1
ATOM 11767 O O . GLU G 1 137 ? 33.467 25.578 -27.671 1.00 20.46 137 GLU G O 1
ATOM 11773 N N . LYS G 1 138 ? 35.101 26.989 -27.510 1.00 5.87 138 LYS G N 1
ATOM 11774 C CA . LYS G 1 138 ? 35.222 26.981 -28.936 1.00 1.66 138 LYS G CA 1
ATOM 11775 C C . LYS G 1 138 ? 35.651 25.671 -29.514 1.00 15.78 138 LYS G C 1
ATOM 11776 O O . LYS G 1 138 ? 35.314 25.345 -30.606 1.00 21.84 138 LYS G O 1
ATOM 11782 N N . ILE G 1 139 ? 36.459 24.934 -28.824 1.00 16.05 139 ILE G N 1
ATOM 11783 C CA . ILE G 1 139 ? 36.903 23.675 -29.366 1.00 11.73 139 ILE G CA 1
ATOM 11784 C C . ILE G 1 139 ? 35.739 22.773 -29.587 1.00 18.87 139 ILE G 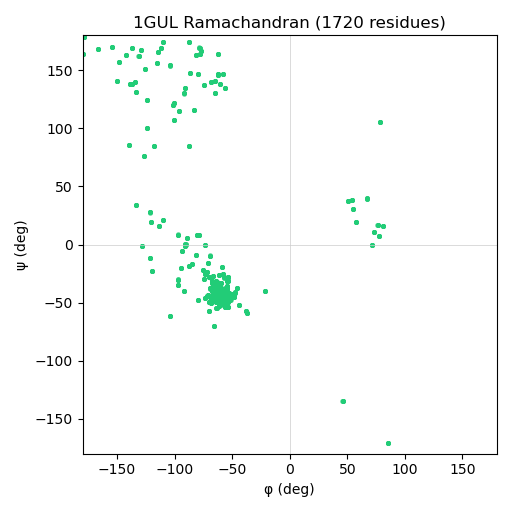C 1
ATOM 11785 O O . ILE G 1 139 ? 35.570 22.192 -30.653 1.00 25.87 139 ILE G O 1
ATOM 11790 N N . LEU G 1 140 ? 34.989 22.683 -28.517 1.00 8.73 140 LEU G N 1
ATOM 11791 C CA . LEU G 1 140 ? 33.802 21.863 -28.410 1.00 9.66 140 LEU G CA 1
ATOM 11792 C C . LEU G 1 140 ? 32.752 22.275 -29.380 1.00 19.86 140 LEU G C 1
ATOM 11793 O O . LEU G 1 140 ? 32.018 21.435 -29.902 1.00 20.31 140 LEU G O 1
ATOM 11798 N N . ARG G 1 141 ? 32.594 23.591 -29.456 1.00 18.13 141 ARG G N 1
ATOM 11799 C CA . ARG G 1 141 ? 31.591 24.157 -30.317 1.00 15.20 141 ARG G CA 1
ATOM 11800 C C . ARG G 1 141 ? 32.050 23.851 -31.696 1.00 23.36 141 ARG G C 1
ATOM 11801 O O . ARG G 1 141 ? 31.333 23.576 -32.619 1.00 26.77 141 ARG G O 1
ATOM 11809 N N . GLY G 1 142 ? 33.310 23.797 -31.859 1.00 26.73 142 GLY G N 1
ATOM 11810 C CA . GLY G 1 142 ? 33.735 23.546 -33.194 1.00 22.08 142 GLY G CA 1
ATOM 11811 C C . GLY G 1 142 ? 33.605 22.139 -33.720 1.00 28.74 142 GLY G C 1
ATOM 11812 O O . GLY G 1 142 ? 33.644 21.967 -34.901 1.00 37.30 142 GLY G O 1
ATOM 11813 N N . HIS G 1 143 ? 33.528 21.102 -32.906 1.00 26.32 143 HIS G N 1
ATOM 11814 C CA . HIS G 1 143 ? 33.491 19.749 -33.481 1.00 15.58 143 HIS G CA 1
ATOM 11815 C C . HIS G 1 143 ? 32.252 18.980 -33.082 1.00 22.64 143 HIS G C 1
ATOM 11816 O O . HIS G 1 143 ? 31.962 17.900 -33.601 1.00 32.45 143 HIS G O 1
ATOM 11823 N N . GLY G 1 144 ? 31.552 19.546 -32.104 1.00 12.56 144 GLY G N 1
ATOM 11824 C CA . GLY G 1 144 ? 30.340 18.994 -31.592 1.00 11.41 144 GLY G CA 1
ATOM 11825 C C . GLY G 1 144 ? 30.500 17.725 -30.764 1.00 29.14 144 GLY G C 1
ATOM 11826 O O . GLY G 1 144 ? 29.467 17.215 -30.340 1.00 40.79 144 GLY G O 1
ATOM 11827 N N . GLN G 1 145 ? 31.745 17.221 -30.583 1.00 18.28 145 GLN G N 1
ATOM 11828 C CA . GLN G 1 145 ? 31.906 15.999 -29.790 1.00 11.15 145 GLN G CA 1
ATOM 11829 C C . GLN G 1 145 ? 31.844 16.187 -28.304 1.00 10.67 145 GLN G C 1
ATOM 11830 O O . GLN G 1 145 ? 31.763 17.322 -27.786 1.00 11.31 145 GLN G O 1
ATOM 11836 N N . SER G 1 146 ? 31.773 15.077 -27.610 1.00 7.31 146 SER G N 1
ATOM 11837 C CA . SER G 1 146 ? 31.661 15.229 -26.172 1.00 15.43 146 SER G CA 1
ATOM 11838 C C . SER G 1 146 ? 32.990 15.261 -25.437 1.00 19.58 146 SER G C 1
ATOM 11839 O O . SER G 1 146 ? 32.979 15.410 -24.237 1.00 20.76 146 SER G O 1
ATOM 11842 N N . PHE G 1 147 ? 34.074 15.150 -26.181 1.00 12.42 147 PHE G N 1
ATOM 11843 C CA . PHE G 1 147 ? 35.402 15.160 -25.682 1.00 12.85 147 PHE G CA 1
ATOM 11844 C C . PHE G 1 147 ? 36.179 16.202 -26.375 1.00 17.51 147 PHE G C 1
ATOM 11845 O O . PHE G 1 147 ? 35.904 16.454 -27.519 1.00 17.01 147 PHE G O 1
ATOM 11853 N N . LEU G 1 148 ? 37.168 16.750 -25.682 1.00 14.06 148 LEU G N 1
ATOM 11854 C CA . LEU G 1 148 ? 38.003 17.803 -26.231 1.00 7.29 148 LEU G CA 1
ATOM 11855 C C . LEU G 1 148 ? 38.807 17.361 -27.430 1.00 14.68 148 LEU G C 1
ATOM 11856 O O . LEU G 1 148 ? 39.033 18.116 -28.432 1.00 11.93 148 LEU G O 1
ATOM 11861 N N . VAL G 1 149 ? 39.283 16.138 -27.268 1.00 7.19 149 VAL G N 1
ATOM 11862 C CA . VAL G 1 149 ? 40.143 15.553 -28.257 1.00 8.20 149 VAL G CA 1
ATOM 11863 C C . VAL G 1 149 ? 39.831 14.085 -28.520 1.00 17.89 149 VAL G C 1
ATOM 11864 O O . VAL G 1 149 ? 39.564 13.281 -27.593 1.00 13.91 149 VAL G O 1
ATOM 11868 N N . GLY G 1 150 ? 39.882 13.797 -29.822 1.00 11.92 150 GLY G N 1
ATOM 11869 C CA . GLY G 1 150 ? 39.701 12.480 -30.403 1.00 14.38 150 GLY G CA 1
ATOM 11870 C C . GLY G 1 150 ? 38.394 11.732 -30.130 1.00 20.27 150 GLY G C 1
ATOM 11871 O O . GLY G 1 150 ? 38.315 10.512 -30.247 1.00 25.89 150 GLY G O 1
ATOM 11872 N N . ASN G 1 151 ? 37.397 12.443 -29.734 1.00 19.63 151 ASN G N 1
ATOM 11873 C CA . ASN G 1 151 ? 36.139 11.811 -29.483 1.00 19.72 151 ASN G CA 1
ATOM 11874 C C . ASN G 1 151 ? 36.187 10.686 -28.530 1.00 18.61 151 ASN G C 1
ATOM 11875 O O . ASN G 1 151 ? 35.463 9.732 -28.614 1.00 28.97 151 ASN G O 1
ATOM 11880 N N . GLN G 1 152 ? 37.099 10.823 -27.647 1.00 18.45 152 GLN G N 1
ATOM 11881 C CA . GLN G 1 152 ? 37.258 9.915 -26.552 1.00 16.11 152 GLN G CA 1
ATOM 11882 C C . GLN G 1 152 ? 37.801 10.665 -25.349 1.00 21.81 152 GLN G C 1
ATOM 11883 O O . GLN G 1 152 ? 38.371 11.774 -25.443 1.00 26.92 152 GLN G O 1
ATOM 11889 N N . LEU G 1 153 ? 37.553 10.085 -24.209 1.00 9.82 153 LEU G N 1
ATOM 11890 C CA . LEU G 1 153 ? 38.010 10.694 -22.997 1.00 8.50 153 LEU G CA 1
ATOM 11891 C C . LEU G 1 153 ? 39.529 10.705 -23.001 1.00 17.38 153 LEU G C 1
ATOM 11892 O O . LEU G 1 153 ? 40.176 9.758 -23.444 1.00 22.43 153 LEU G O 1
ATOM 11897 N N . SER G 1 154 ? 40.047 11.810 -22.512 1.00 9.75 154 SER G N 1
ATOM 11898 C CA . SER G 1 154 ? 41.434 12.052 -22.430 1.00 5.01 154 SER G CA 1
ATOM 11899 C C . SER G 1 154 ? 41.724 12.660 -21.100 1.00 12.22 154 SER G C 1
ATOM 11900 O O . SER G 1 154 ? 40.871 13.048 -20.296 1.00 13.00 154 SER G O 1
ATOM 11903 N N . LEU G 1 155 ? 42.984 12.702 -20.857 1.00 9.77 155 LEU G N 1
ATOM 11904 C CA . LEU G 1 155 ? 43.447 13.304 -19.646 1.00 7.09 155 LEU G CA 1
ATOM 11905 C C . LEU G 1 155 ? 43.003 14.770 -19.600 1.00 11.75 155 LEU G C 1
ATOM 11906 O O . LEU G 1 155 ? 42.705 15.319 -18.558 1.00 13.82 155 LEU G O 1
ATOM 11911 N N . ALA G 1 156 ? 42.934 15.424 -20.761 1.00 4.41 156 ALA G N 1
ATOM 11912 C CA . ALA G 1 156 ? 42.522 16.804 -20.805 1.00 1.00 156 ALA G CA 1
ATOM 11913 C C . ALA G 1 156 ? 41.102 16.994 -20.253 1.00 9.58 156 ALA G C 1
ATOM 11914 O O . ALA G 1 156 ? 40.805 17.923 -19.468 1.00 11.69 156 ALA G O 1
ATOM 11916 N N . ASP G 1 157 ? 40.200 16.084 -20.606 1.00 3.22 157 ASP G N 1
ATOM 11917 C CA . ASP G 1 157 ? 38.845 16.226 -20.113 1.00 1.00 157 ASP G CA 1
ATOM 11918 C C . ASP G 1 157 ? 38.777 16.055 -18.599 1.00 6.79 157 ASP G C 1
ATOM 11919 O O . ASP G 1 157 ? 38.044 16.729 -17.881 1.00 9.32 157 ASP G O 1
ATOM 11924 N N . VAL G 1 158 ? 39.511 15.121 -18.058 1.00 2.97 158 VAL G N 1
ATOM 11925 C CA . VAL G 1 158 ? 39.410 14.963 -16.603 1.00 3.11 158 VAL G CA 1
ATOM 11926 C C . VAL G 1 158 ? 39.890 16.179 -15.825 1.00 12.25 158 VAL G C 1
ATOM 11927 O O . VAL G 1 158 ? 39.267 16.635 -14.860 1.00 12.12 158 VAL G O 1
ATOM 11931 N N . ILE G 1 159 ? 41.055 16.697 -16.225 1.00 8.29 159 ILE G N 1
ATOM 11932 C CA . ILE G 1 159 ? 41.629 17.837 -15.525 1.00 4.76 159 ILE G CA 1
ATOM 11933 C C . ILE G 1 159 ? 40.748 19.050 -15.625 1.00 8.02 159 ILE G C 1
ATOM 11934 O O . ILE G 1 159 ? 40.597 19.831 -14.683 1.00 12.26 159 ILE G O 1
ATOM 11939 N N . LEU G 1 160 ? 40.145 19.166 -16.793 1.00 1.91 160 LEU G N 1
ATOM 11940 C CA . LEU G 1 160 ? 39.266 20.274 -17.052 1.00 3.04 160 LEU G CA 1
ATOM 11941 C C . LEU G 1 160 ? 38.043 20.143 -16.235 1.00 6.29 160 LEU G C 1
ATOM 11942 O O . LEU G 1 160 ? 37.676 21.051 -15.494 1.00 12.58 160 LEU G O 1
ATOM 11947 N N . LEU G 1 161 ? 37.476 18.963 -16.285 1.00 1.00 161 LEU G N 1
ATOM 11948 C CA . LEU G 1 161 ? 36.348 18.715 -15.432 1.00 2.24 161 LEU G CA 1
ATOM 11949 C C . LEU G 1 161 ? 36.662 18.980 -13.962 1.00 6.32 161 LEU G C 1
ATOM 11950 O O . LEU G 1 161 ? 35.944 19.651 -13.219 1.00 7.38 161 LEU G O 1
ATOM 11955 N N . GLN G 1 162 ? 37.786 18.480 -13.535 1.00 1.00 162 GLN G N 1
ATOM 11956 C CA . GLN G 1 162 ? 38.134 18.681 -12.146 1.00 2.60 162 GLN G CA 1
ATOM 11957 C C . GLN G 1 162 ? 38.197 20.129 -11.718 1.00 9.76 162 GLN G C 1
ATOM 11958 O O . GLN G 1 162 ? 37.696 20.517 -10.672 1.00 13.96 162 GLN G O 1
ATOM 11964 N N . THR G 1 163 ? 38.784 20.898 -12.617 1.00 8.32 163 THR G N 1
ATOM 11965 C CA . THR G 1 163 ? 39.022 22.304 -12.421 1.00 6.48 163 THR G CA 1
ATOM 11966 C C . THR G 1 163 ? 37.759 23.130 -12.440 1.00 10.48 163 THR G C 1
ATOM 11967 O O . THR G 1 163 ? 37.486 23.979 -11.596 1.00 9.86 163 THR G O 1
ATOM 11971 N N . ILE G 1 164 ? 36.980 22.896 -13.448 1.00 6.30 164 ILE G N 1
ATOM 11972 C CA . ILE G 1 164 ? 35.726 23.595 -13.553 1.00 5.83 164 ILE G CA 1
ATOM 11973 C C . ILE G 1 164 ? 34.879 23.368 -12.303 1.00 10.33 164 ILE G C 1
ATOM 11974 O O . ILE G 1 164 ? 34.372 24.303 -11.643 1.00 8.32 164 ILE G O 1
ATOM 11979 N N . LEU G 1 165 ? 34.768 22.098 -11.913 1.00 1.85 165 LEU G N 1
ATOM 11980 C CA . LEU G 1 165 ? 33.986 21.860 -10.717 1.00 1.15 165 LEU G CA 1
ATOM 11981 C C . LEU G 1 165 ? 34.503 22.539 -9.489 1.00 7.95 165 LEU G C 1
ATOM 11982 O O . LEU G 1 165 ? 33.754 22.950 -8.616 1.00 14.91 165 LEU G O 1
ATOM 11987 N N . ALA G 1 166 ? 35.803 22.584 -9.388 1.00 8.71 166 ALA G N 1
ATOM 11988 C CA . ALA G 1 166 ? 36.413 23.227 -8.248 1.00 1.59 166 ALA G CA 1
ATOM 11989 C C . ALA G 1 166 ? 36.143 24.715 -8.254 1.00 7.30 166 ALA G C 1
ATOM 11990 O O . ALA G 1 166 ? 35.940 25.354 -7.234 1.00 7.68 166 ALA G O 1
ATOM 11992 N N . LEU G 1 167 ? 36.129 25.279 -9.438 1.00 4.92 167 LEU G N 1
ATOM 11993 C CA . LEU G 1 167 ? 35.879 26.677 -9.550 1.00 4.32 167 LEU G CA 1
ATOM 11994 C C . LEU G 1 167 ? 34.455 26.929 -9.171 1.00 12.12 167 LEU G C 1
ATOM 11995 O O . LEU G 1 167 ? 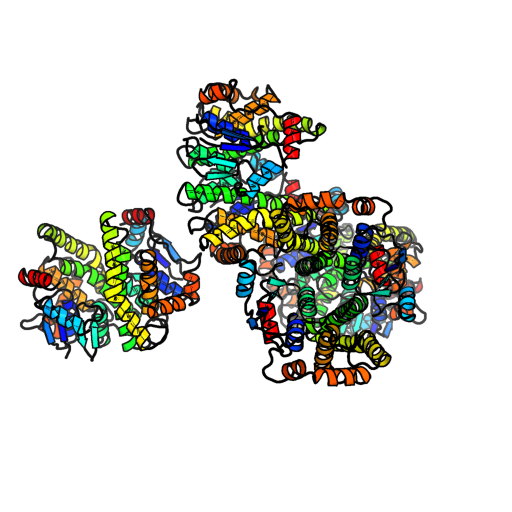34.136 27.862 -8.423 1.00 11.02 167 LEU G O 1
ATOM 12000 N N . GLU G 1 168 ? 33.589 26.068 -9.696 1.00 7.20 168 GLU G N 1
ATOM 12001 C CA . GLU G 1 168 ? 32.193 26.254 -9.370 1.00 5.64 168 GLU G CA 1
ATOM 12002 C C . GLU G 1 168 ? 31.922 26.211 -7.896 1.00 13.17 168 GLU G C 1
ATOM 12003 O O . GLU G 1 168 ? 30.927 26.727 -7.401 1.00 20.60 168 GLU G O 1
ATOM 12009 N N . GLU G 1 169 ? 32.767 25.552 -7.185 1.00 3.60 169 GLU G N 1
ATOM 12010 C CA . GLU G 1 169 ? 32.550 25.561 -5.781 1.00 3.76 169 GLU G CA 1
ATOM 12011 C C . GLU G 1 169 ? 32.706 26.959 -5.269 1.00 13.90 169 GLU G C 1
ATOM 12012 O O . GLU G 1 169 ? 32.072 27.302 -4.300 1.00 20.41 169 GLU G O 1
ATOM 12018 N N . LYS G 1 170 ? 33.560 27.773 -5.876 1.00 13.87 170 LYS G N 1
ATOM 12019 C CA . LYS G 1 170 ? 33.712 29.130 -5.382 1.00 10.02 170 LYS G CA 1
ATOM 12020 C C . LYS G 1 170 ? 32.874 30.128 -6.169 1.00 19.17 170 LYS G C 1
ATOM 12021 O O . LYS G 1 170 ? 32.480 31.166 -5.629 1.00 19.33 170 LYS G O 1
ATOM 12027 N N . ILE G 1 171 ? 32.652 29.838 -7.459 1.00 13.36 171 ILE G N 1
ATOM 12028 C CA . ILE G 1 171 ? 31.907 30.729 -8.360 1.00 7.24 171 ILE G CA 1
ATOM 12029 C C . ILE G 1 171 ? 31.029 29.898 -9.230 1.00 13.74 171 ILE G C 1
ATOM 12030 O O . ILE G 1 171 ? 31.338 29.480 -10.354 1.00 23.49 171 ILE G O 1
ATOM 12035 N N . PRO G 1 172 ? 29.944 29.686 -8.613 1.00 7.06 172 PRO G N 1
ATOM 12036 C CA . PRO G 1 172 ? 28.885 28.822 -8.987 1.00 9.45 172 PRO G CA 1
ATOM 12037 C C . PRO G 1 172 ? 28.316 29.004 -10.331 1.00 17.10 172 PRO G C 1
ATOM 12038 O O . PRO G 1 172 ? 27.809 28.042 -10.856 1.00 16.45 172 PRO G O 1
ATOM 12042 N N . ASN G 1 173 ? 28.401 30.212 -10.837 1.00 15.91 173 ASN G N 1
ATOM 12043 C CA . ASN G 1 173 ? 27.875 30.568 -12.137 1.00 14.15 173 ASN G CA 1
ATOM 12044 C C . ASN G 1 173 ? 28.992 30.836 -13.090 1.00 21.82 173 ASN G C 1
ATOM 12045 O O . ASN G 1 173 ? 28.848 31.547 -14.049 1.00 26.37 173 ASN G O 1
ATOM 12050 N N . ILE G 1 174 ? 30.145 30.324 -12.792 1.00 17.65 174 ILE G N 1
ATOM 12051 C CA . ILE G 1 174 ? 31.238 30.622 -13.637 1.00 10.65 174 ILE G CA 1
ATOM 12052 C C . ILE G 1 174 ? 31.050 30.144 -15.064 1.00 15.63 174 ILE G C 1
ATOM 12053 O O . ILE G 1 174 ? 31.537 30.746 -16.017 1.00 22.04 174 ILE G O 1
ATOM 12058 N N . LEU G 1 175 ? 30.238 29.099 -15.239 1.00 13.16 175 LEU G N 1
ATOM 12059 C CA . LEU G 1 175 ? 30.010 28.545 -16.576 1.00 10.15 175 LEU G CA 1
ATOM 12060 C C . LEU G 1 175 ? 28.836 29.111 -17.355 1.00 23.77 175 LEU G C 1
ATOM 12061 O O . LEU G 1 175 ? 28.544 28.659 -18.490 1.00 21.65 175 LEU G O 1
ATOM 12066 N N . SER G 1 176 ? 28.149 30.031 -16.682 1.00 22.38 176 SER G N 1
ATOM 12067 C CA . SER G 1 176 ? 26.977 30.732 -17.187 1.00 20.12 176 SER G CA 1
ATOM 12068 C C . SER G 1 176 ? 27.144 31.039 -18.650 1.00 19.57 176 SER G C 1
ATOM 12069 O O . SER G 1 176 ? 26.358 30.634 -19.462 1.00 36.15 176 SER G O 1
ATOM 12072 N N . ALA G 1 177 ? 28.181 31.731 -19.019 1.00 14.43 177 ALA G N 1
ATOM 12073 C CA . ALA G 1 177 ? 28.348 32.049 -20.418 1.00 7.83 177 ALA G CA 1
ATOM 12074 C C . ALA G 1 177 ? 28.930 30.971 -21.314 1.00 15.57 177 ALA G C 1
ATOM 12075 O O . ALA G 1 177 ? 29.218 31.337 -22.461 1.00 21.58 177 ALA G O 1
ATOM 12077 N N . PHE G 1 178 ? 29.107 29.724 -20.804 1.00 6.27 178 PHE G N 1
ATOM 12078 C CA . PHE G 1 178 ? 29.706 28.629 -21.540 1.00 9.20 178 PHE G CA 1
ATOM 12079 C C . PHE G 1 178 ? 28.840 27.419 -21.555 1.00 18.14 178 PHE G C 1
ATOM 12080 O O . PHE G 1 178 ? 29.045 26.429 -20.891 1.00 24.51 178 PHE G O 1
ATOM 12088 N N . PRO G 1 179 ? 27.870 27.549 -22.366 1.00 20.81 179 PRO G N 1
ATOM 12089 C CA . PRO G 1 179 ? 26.818 26.597 -22.620 1.00 19.51 179 PRO G CA 1
ATOM 12090 C C . PRO G 1 179 ? 27.376 25.291 -23.115 1.00 24.18 179 PRO G C 1
ATOM 12091 O O . PRO G 1 179 ? 26.940 24.236 -22.682 1.00 26.95 179 PRO G O 1
ATOM 12095 N N . PHE G 1 180 ? 28.364 25.348 -23.990 1.00 16.21 180 PHE G N 1
ATOM 12096 C CA . PHE G 1 180 ? 28.985 24.096 -24.407 1.00 14.12 180 PHE G CA 1
ATOM 12097 C C . PHE G 1 180 ? 29.681 23.443 -23.240 1.00 18.51 180 PHE G C 1
ATOM 12098 O O . PHE G 1 180 ? 29.505 22.253 -22.988 1.00 18.74 180 PHE G O 1
ATOM 12106 N N . LEU G 1 181 ? 30.445 24.262 -22.501 1.00 8.93 181 LEU G N 1
ATOM 12107 C CA . LEU G 1 181 ? 31.131 23.746 -21.363 1.00 9.86 181 LEU G CA 1
ATOM 12108 C C . LEU G 1 181 ? 30.128 23.212 -20.366 1.00 12.03 181 LEU G C 1
ATOM 12109 O O . LEU G 1 181 ? 30.346 22.184 -19.683 1.00 13.20 181 LEU G O 1
ATOM 12114 N N . GLN G 1 182 ? 28.979 23.864 -20.278 1.00 9.34 182 GLN G N 1
ATOM 12115 C CA . GLN G 1 182 ? 28.035 23.314 -19.303 1.00 8.76 182 GLN G CA 1
ATOM 12116 C C . GLN G 1 182 ? 27.563 21.952 -19.693 1.00 14.41 182 GLN G C 1
ATOM 12117 O O . GLN G 1 182 ? 27.486 21.046 -18.908 1.00 16.30 182 GLN G O 1
ATOM 12123 N N . GLU G 1 183 ? 27.241 21.788 -20.934 1.00 15.58 183 GLU G N 1
ATOM 12124 C CA . GLU G 1 183 ? 26.781 20.507 -21.321 1.00 18.74 183 GLU G CA 1
ATOM 12125 C C . GLU G 1 183 ? 27.821 19.465 -21.193 1.00 16.44 183 GLU G C 1
ATOM 12126 O O . GLU G 1 183 ? 27.576 18.397 -20.671 1.00 21.35 183 GLU G O 1
ATOM 12132 N N . TYR G 1 184 ? 28.985 19.784 -21.687 1.00 16.75 184 TYR G N 1
ATOM 12133 C CA . TYR G 1 184 ? 30.115 18.874 -21.642 1.00 15.59 184 TYR G CA 1
ATOM 12134 C C . TYR G 1 184 ? 30.336 18.343 -20.219 1.00 17.05 184 TYR G C 1
ATOM 12135 O O . TYR G 1 184 ? 30.477 17.130 -19.949 1.00 16.57 184 TYR G O 1
ATOM 12144 N N . THR G 1 185 ? 30.264 19.272 -19.281 1.00 2.92 185 THR G N 1
ATOM 12145 C CA . THR G 1 185 ? 30.464 18.968 -17.879 1.00 2.77 185 THR G CA 1
ATOM 12146 C C . THR G 1 185 ? 29.441 18.003 -17.392 1.00 13.26 185 THR G C 1
ATOM 12147 O O . THR G 1 185 ? 29.663 17.046 -16.656 1.00 13.17 185 THR G O 1
ATOM 12151 N N . VAL G 1 186 ? 28.264 18.288 -17.796 1.00 11.46 186 VAL G N 1
ATOM 12152 C CA . VAL G 1 186 ? 27.195 17.440 -17.394 1.00 14.52 186 VAL G CA 1
ATOM 12153 C C . VAL G 1 186 ? 27.357 16.029 -17.874 1.00 11.38 186 VAL G C 1
ATOM 12154 O O . VAL G 1 186 ? 27.289 15.071 -17.128 1.00 16.88 186 VAL G O 1
ATOM 12158 N N . LYS G 1 187 ? 27.560 15.902 -19.139 1.00 4.04 187 LYS G N 1
ATOM 12159 C CA . LYS G 1 187 ? 27.790 14.580 -19.649 1.00 8.37 187 LYS G CA 1
ATOM 12160 C C . LYS G 1 187 ? 28.951 13.847 -19.020 1.00 18.54 187 LYS G C 1
ATOM 12161 O O . LYS G 1 187 ? 28.871 12.659 -18.780 1.00 20.40 187 LYS G O 1
ATOM 12167 N N . LEU G 1 188 ? 30.069 14.540 -18.919 1.00 19.55 188 LEU G N 1
ATOM 12168 C CA . LEU G 1 188 ? 31.246 13.912 -18.403 1.00 15.53 188 LEU G CA 1
ATOM 12169 C C . LEU G 1 188 ? 30.907 13.429 -17.041 1.00 17.36 188 LEU G C 1
ATOM 12170 O O . LEU G 1 188 ? 31.349 12.374 -16.605 1.00 19.51 188 LEU G O 1
ATOM 12175 N N . SER G 1 189 ? 30.162 14.260 -16.340 1.00 6.09 189 SER G N 1
ATOM 12176 C CA . SER G 1 189 ? 29.921 13.850 -14.982 1.00 10.27 189 SER G CA 1
ATOM 12177 C C . SER G 1 189 ? 29.045 12.658 -14.887 1.00 18.63 189 SER G C 1
ATOM 12178 O O . SER G 1 189 ? 28.795 12.145 -13.798 1.00 20.89 189 SER G O 1
ATOM 12181 N N . ASN G 1 190 ? 28.485 12.303 -16.030 1.00 18.88 190 ASN G N 1
ATOM 12182 C CA . ASN G 1 190 ? 27.597 11.137 -16.055 1.00 20.58 190 ASN G CA 1
ATOM 12183 C C . ASN G 1 190 ? 28.290 9.869 -16.417 1.00 29.19 190 ASN G C 1
ATOM 12184 O O . ASN G 1 190 ? 27.684 8.840 -16.351 1.00 34.30 190 ASN G O 1
ATOM 12189 N N . ILE G 1 191 ? 29.567 9.971 -16.780 1.00 25.31 191 ILE G N 1
ATOM 12190 C CA . ILE G 1 191 ? 30.374 8.809 -17.007 1.00 17.82 191 ILE G CA 1
ATOM 12191 C C . ILE G 1 191 ? 30.458 8.144 -15.637 1.00 27.30 191 ILE G C 1
ATOM 12192 O O . ILE G 1 191 ? 30.637 8.712 -14.543 1.00 34.88 191 ILE G O 1
ATOM 12197 N N . PRO G 1 192 ? 30.177 6.916 -15.711 1.00 21.14 192 PRO G N 1
ATOM 12198 C CA . PRO G 1 192 ? 29.972 6.072 -14.574 1.00 17.83 192 PRO G CA 1
ATOM 12199 C C . PRO G 1 192 ? 31.018 6.081 -13.539 1.00 19.97 192 PRO G C 1
ATOM 12200 O O . PRO G 1 192 ? 30.679 6.253 -12.377 1.00 22.87 192 PRO G O 1
ATOM 12204 N N . THR G 1 193 ? 32.276 5.953 -13.958 1.00 14.39 193 THR G N 1
ATOM 12205 C CA . THR G 1 193 ? 33.390 6.017 -13.002 1.00 9.79 193 THR G CA 1
ATOM 12206 C C . THR G 1 193 ? 33.342 7.360 -12.343 1.00 16.14 193 THR G C 1
ATOM 12207 O O . THR G 1 193 ? 33.478 7.498 -11.127 1.00 22.19 193 THR G O 1
ATOM 12211 N N . ILE G 1 194 ? 33.106 8.350 -13.197 1.00 10.60 194 ILE G N 1
ATOM 12212 C CA . ILE G 1 194 ? 33.054 9.728 -12.746 1.00 10.39 194 ILE G CA 1
ATOM 12213 C C . ILE G 1 194 ? 31.862 9.961 -11.884 1.00 18.17 194 ILE G C 1
ATOM 12214 O O . ILE G 1 194 ? 31.938 10.573 -10.801 1.00 18.32 194 ILE G O 1
ATOM 12219 N N . LYS G 1 195 ? 30.753 9.429 -12.373 1.00 14.50 195 LYS G N 1
ATOM 12220 C CA . LYS G 1 195 ? 29.526 9.557 -11.628 1.00 16.16 195 LYS G CA 1
ATOM 12221 C C . LYS G 1 195 ? 29.724 9.025 -10.225 1.00 18.60 195 LYS G C 1
ATOM 12222 O O . LYS G 1 195 ? 29.369 9.695 -9.279 1.00 19.12 195 LYS G O 1
ATOM 12228 N N . ARG G 1 196 ? 30.420 7.882 -10.104 1.00 14.87 196 ARG G N 1
ATOM 12229 C CA . ARG G 1 196 ? 30.691 7.311 -8.794 1.00 14.76 196 ARG G CA 1
ATOM 12230 C C . ARG G 1 196 ? 31.609 8.169 -7.959 1.00 19.24 196 ARG G C 1
ATOM 12231 O O . ARG G 1 196 ? 31.449 8.285 -6.746 1.00 21.84 196 ARG G O 1
ATOM 12239 N N . PHE G 1 197 ? 32.635 8.680 -8.618 1.00 21.18 197 PHE G N 1
ATOM 12240 C CA . PHE G 1 197 ? 33.646 9.477 -7.939 1.00 19.20 197 PHE G CA 1
ATOM 12241 C C . PHE G 1 197 ? 32.965 10.656 -7.320 1.00 18.79 197 PHE G C 1
ATOM 12242 O O . PHE G 1 197 ? 33.282 11.092 -6.235 1.00 14.50 197 PHE G O 1
ATOM 12250 N N . LEU G 1 198 ? 32.010 11.164 -8.052 1.00 13.52 198 LEU G N 1
ATOM 12251 C CA . LEU G 1 198 ? 31.290 12.284 -7.558 1.00 17.31 198 LEU G CA 1
ATOM 12252 C C . LEU G 1 198 ? 30.341 11.927 -6.452 1.00 28.14 198 LEU G C 1
ATOM 12253 O O . LEU G 1 198 ? 30.026 12.757 -5.624 1.00 31.92 198 LEU G O 1
ATOM 12258 N N . GLU G 1 199 ? 29.919 10.682 -6.433 1.00 30.95 199 GLU G N 1
ATOM 12259 C CA . GLU G 1 199 ? 29.043 10.205 -5.378 1.00 31.65 199 GLU G CA 1
ATOM 12260 C C . GLU G 1 199 ? 29.799 9.943 -4.098 1.00 40.90 199 GLU G C 1
ATOM 12261 O O . GLU G 1 199 ? 31.014 9.853 -4.047 1.00 48.36 199 GLU G O 1
ATOM 12267 N N . PRO G 1 200 ? 29.037 9.785 -3.057 1.00 40.19 200 PRO G N 1
ATOM 12268 C CA . PRO G 1 200 ? 29.539 9.541 -1.736 1.00 38.67 200 PRO G CA 1
ATOM 12269 C C . PRO G 1 200 ? 30.320 8.273 -1.563 1.00 39.52 200 PRO G C 1
ATOM 12270 O O . PRO G 1 200 ? 30.076 7.227 -2.211 1.00 40.62 200 PRO G O 1
ATOM 12274 N N . GLY G 1 201 ? 31.295 8.411 -0.670 1.00 32.36 201 GLY G N 1
ATOM 12275 C CA . GLY G 1 201 ? 32.164 7.296 -0.380 1.00 29.94 201 GLY G CA 1
ATOM 12276 C C . GLY G 1 201 ? 33.305 7.064 -1.377 1.00 38.66 201 GLY G C 1
ATOM 12277 O O . GLY G 1 201 ? 33.884 5.979 -1.341 1.00 44.65 201 GLY G O 1
ATOM 12278 N N . SER G 1 202 ? 33.636 8.074 -2.250 1.00 26.51 202 SER G N 1
ATOM 12279 C CA . SER G 1 202 ? 34.712 7.984 -3.237 1.00 13.49 202 SER G CA 1
ATOM 12280 C C . SER G 1 202 ? 35.975 8.429 -2.534 1.00 20.44 202 SER G C 1
ATOM 12281 O O . SER G 1 202 ? 35.910 8.868 -1.354 1.00 27.79 202 SER G O 1
ATOM 12284 N N . LYS G 1 203 ? 37.128 8.323 -3.201 1.00 16.86 203 LYS G N 1
ATOM 12285 C CA . LYS G 1 203 ? 38.306 8.835 -2.511 1.00 12.34 203 LYS G CA 1
ATOM 12286 C C . LYS G 1 203 ? 38.506 10.341 -2.846 1.00 15.77 203 LYS G C 1
ATOM 12287 O O . LYS G 1 203 ? 39.415 10.992 -2.394 1.00 15.65 203 LYS G O 1
ATOM 12293 N N . LYS G 1 204 ? 37.541 10.887 -3.576 1.00 9.39 204 LYS G N 1
ATOM 12294 C CA . LYS G 1 204 ? 37.473 12.263 -3.913 1.00 10.47 204 LYS G CA 1
ATOM 12295 C C . LYS G 1 204 ? 37.508 13.016 -2.614 1.00 13.83 204 LYS G C 1
ATOM 12296 O O . LYS G 1 204 ? 36.882 12.617 -1.682 1.00 18.60 204 LYS G O 1
ATOM 12302 N N . LYS G 1 205 ? 38.306 14.057 -2.533 1.00 15.72 205 LYS G N 1
ATOM 12303 C CA . LYS G 1 205 ? 38.455 14.836 -1.316 1.00 12.07 205 LYS G CA 1
ATOM 12304 C C . LYS G 1 205 ? 37.716 16.157 -1.377 1.00 19.49 205 LYS G C 1
ATOM 12305 O O . LYS G 1 205 ? 37.486 16.796 -2.395 1.00 26.86 205 LYS G O 1
ATOM 12311 N N . PRO G 1 206 ? 37.393 16.583 -0.218 1.00 14.76 206 PRO G N 1
ATOM 12312 C CA . PRO G 1 206 ? 36.706 17.823 0.072 1.00 11.27 206 PRO G CA 1
ATOM 12313 C C . PRO G 1 206 ? 37.620 18.986 0.007 1.00 15.22 206 PRO G C 1
ATOM 12314 O O . PRO G 1 206 ? 38.836 18.869 0.049 1.00 21.81 206 PRO G O 1
ATOM 12318 N N . PRO G 1 207 ? 36.992 20.092 -0.069 1.00 10.85 207 PRO G N 1
ATOM 12319 C CA . PRO G 1 207 ? 37.709 21.315 -0.162 1.00 11.11 207 PRO G CA 1
ATOM 12320 C C . PRO G 1 207 ? 38.317 21.401 1.167 1.00 25.21 207 PRO G C 1
ATOM 12321 O O . PRO G 1 207 ? 37.724 20.978 2.130 1.00 31.74 207 PRO G O 1
ATOM 12325 N N . PRO G 1 208 ? 39.523 21.833 1.167 1.00 29.08 208 PRO G N 1
ATOM 12326 C CA . PRO G 1 208 ? 40.363 22.016 2.321 1.00 30.67 208 PRO G CA 1
ATOM 12327 C C . PRO G 1 208 ? 39.835 22.988 3.337 1.00 32.66 208 PRO G C 1
ATOM 12328 O O . PRO G 1 208 ? 39.389 24.058 2.966 1.00 36.10 208 PRO G O 1
ATOM 12332 N N . ASP G 1 209 ? 39.995 22.583 4.598 1.00 30.07 209 ASP G N 1
ATOM 12333 C CA . ASP G 1 209 ? 39.614 23.261 5.826 1.00 30.10 209 ASP G CA 1
ATOM 12334 C C . ASP G 1 209 ? 40.819 23.749 6.595 1.00 35.70 209 ASP G C 1
ATOM 12335 O O . ASP G 1 209 ? 41.989 23.432 6.311 1.00 35.20 209 ASP G O 1
ATOM 12340 N N . GLU G 1 210 ? 40.477 24.471 7.635 1.00 38.21 210 GLU G N 1
ATOM 12341 C CA . GLU G 1 210 ? 41.454 25.020 8.528 1.00 46.01 210 GLU G CA 1
ATOM 12342 C C . GLU G 1 210 ? 42.369 23.912 9.038 1.00 38.12 210 GLU G C 1
ATOM 12343 O O . GLU G 1 210 ? 43.563 24.083 9.295 1.00 37.81 210 GLU G O 1
ATOM 12349 N N . ILE G 1 211 ? 41.826 22.733 9.150 1.00 27.64 211 ILE G N 1
ATOM 12350 C CA . ILE G 1 211 ? 42.658 21.663 9.631 1.00 30.80 211 ILE G CA 1
ATOM 12351 C C . ILE G 1 211 ? 43.716 21.241 8.648 1.00 31.42 211 ILE G C 1
ATOM 12352 O O . ILE G 1 211 ? 44.885 21.198 9.015 1.00 33.61 211 ILE G O 1
ATOM 12357 N N . TYR G 1 212 ? 43.253 20.847 7.447 1.00 20.70 212 TYR G N 1
ATOM 12358 C CA . TYR G 1 212 ? 44.134 20.431 6.403 1.00 19.94 212 TYR G CA 1
ATOM 12359 C C . TYR G 1 212 ? 45.234 21.488 6.301 1.00 24.87 212 TYR G C 1
ATOM 12360 O O . TYR G 1 212 ? 46.463 21.220 6.316 1.00 22.05 212 TYR G O 1
ATOM 12369 N N . VAL G 1 213 ? 44.763 22.718 6.331 1.00 8.44 213 VAL G N 1
ATOM 12370 C CA . VAL G 1 213 ? 45.731 23.757 6.222 1.00 8.96 213 VAL G CA 1
ATOM 12371 C C . VAL G 1 213 ? 46.774 23.742 7.276 1.00 19.43 213 VAL G C 1
ATOM 12372 O O . VAL G 1 213 ? 47.956 23.671 6.997 1.00 23.29 213 VAL G O 1
ATOM 12376 N N . ARG G 1 214 ? 46.303 23.618 8.466 1.00 24.33 214 ARG G N 1
ATOM 12377 C CA . ARG G 1 214 ? 47.159 23.499 9.617 1.00 26.47 214 ARG G CA 1
ATOM 12378 C C . ARG G 1 214 ? 48.099 22.337 9.447 1.00 23.21 214 ARG G C 1
ATOM 12379 O O . ARG G 1 214 ? 49.300 22.433 9.524 1.00 23.56 214 ARG G O 1
ATOM 12387 N N . THR G 1 215 ? 47.532 21.212 9.171 1.00 15.52 215 THR G N 1
ATOM 12388 C CA . THR G 1 215 ? 48.321 20.035 9.015 1.00 11.87 215 THR G CA 1
ATOM 12389 C C . THR G 1 215 ? 49.390 20.150 7.972 1.00 23.89 215 THR G C 1
ATOM 12390 O O . THR G 1 215 ? 50.485 19.626 8.168 1.00 25.01 215 THR G O 1
ATOM 12394 N N . VAL G 1 216 ? 49.037 20.732 6.822 1.00 24.68 216 VAL G N 1
ATOM 12395 C CA . VAL G 1 216 ? 50.036 20.768 5.798 1.00 23.39 216 VAL G CA 1
ATOM 12396 C C . VAL G 1 216 ? 51.175 21.570 6.261 1.00 26.73 216 VAL G C 1
ATOM 12397 O O . VAL G 1 216 ? 52.319 21.153 6.142 1.00 27.42 216 VAL G O 1
ATOM 12401 N N . TYR G 1 217 ? 50.842 22.664 6.877 1.00 26.74 217 TYR G N 1
ATOM 12402 C CA . TYR G 1 217 ? 51.896 23.473 7.439 1.00 31.47 217 TYR G CA 1
ATOM 12403 C C . TYR G 1 217 ? 52.700 22.674 8.428 1.00 36.69 217 TYR G C 1
ATOM 12404 O O . TYR G 1 217 ? 53.897 22.739 8.520 1.00 39.94 217 TYR G O 1
ATOM 12413 N N . ASN G 1 218 ? 52.041 21.848 9.173 1.00 38.49 218 ASN G N 1
ATOM 12414 C CA . ASN G 1 218 ? 52.837 21.111 10.104 1.00 38.84 218 ASN G CA 1
ATOM 12415 C C . ASN G 1 218 ? 53.758 20.108 9.469 1.00 42.20 218 ASN G C 1
ATOM 12416 O O . ASN G 1 218 ? 54.787 19.809 10.028 1.00 53.50 218 ASN G O 1
ATOM 12421 N N . ILE G 1 219 ? 53.418 19.578 8.324 1.00 26.47 219 ILE G N 1
ATOM 12422 C CA . ILE G 1 219 ? 54.285 18.594 7.762 1.00 21.54 219 ILE G CA 1
ATOM 12423 C C . ILE G 1 219 ? 55.367 19.177 6.910 1.00 32.02 219 ILE G C 1
ATOM 12424 O O . ILE G 1 219 ? 56.357 18.520 6.669 1.00 34.29 219 ILE G O 1
ATOM 12429 N N . PHE G 1 220 ? 55.208 20.420 6.454 1.00 31.03 220 PHE G N 1
ATOM 12430 C CA . PHE G 1 220 ? 56.193 21.021 5.535 1.00 29.59 220 PHE G CA 1
ATOM 12431 C C . PHE G 1 220 ? 56.720 22.469 5.832 1.00 44.12 220 PHE G C 1
ATOM 12432 O O . PHE G 1 220 ? 56.768 23.068 6.941 1.00 60.72 220 PHE G O 1
ATOM 12440 N N . ARG H 1 4 ? 61.575 26.095 -40.477 1.00 32.33 4 ARG H N 1
ATOM 12441 C CA . ARG H 1 4 ? 62.481 26.579 -39.409 1.00 27.54 4 ARG H CA 1
ATOM 12442 C C . ARG H 1 4 ? 61.677 27.222 -38.255 1.00 35.94 4 ARG H C 1
ATOM 12443 O O . ARG H 1 4 ? 60.974 28.222 -38.446 1.00 45.21 4 ARG H O 1
ATOM 12451 N N . PRO H 1 5 ? 61.765 26.646 -37.036 1.00 19.55 5 PRO H N 1
ATOM 12452 C CA . PRO H 1 5 ? 60.989 27.140 -35.927 1.00 10.62 5 PRO H CA 1
ATOM 12453 C C . PRO H 1 5 ? 61.217 28.546 -35.603 1.00 13.02 5 PRO H C 1
ATOM 12454 O O . PRO H 1 5 ? 62.333 29.078 -35.730 1.00 17.31 5 PRO H O 1
ATOM 12458 N N . LYS H 1 6 ? 60.117 29.110 -35.151 1.00 10.63 6 LYS H N 1
ATOM 12459 C CA . LYS H 1 6 ? 60.121 30.487 -34.781 1.00 12.09 6 LYS H CA 1
ATOM 12460 C C . LYS H 1 6 ? 59.655 30.631 -33.355 1.00 19.24 6 LYS H C 1
ATOM 12461 O O . LYS H 1 6 ? 58.588 30.175 -32.943 1.00 23.36 6 LYS H O 1
ATOM 12467 N N . LEU H 1 7 ? 60.532 31.263 -32.627 1.00 10.70 7 LEU H N 1
ATOM 12468 C CA . LEU H 1 7 ? 60.383 31.492 -31.236 1.00 7.75 7 LEU H CA 1
ATOM 12469 C C . LEU H 1 7 ? 59.922 32.863 -30.882 1.00 15.45 7 LEU H C 1
ATOM 12470 O O . LEU H 1 7 ? 60.635 33.850 -31.104 1.00 17.71 7 LEU H O 1
ATOM 12475 N N . HIS H 1 8 ? 58.790 32.897 -30.177 1.00 10.78 8 HIS H N 1
ATOM 12476 C CA . HIS H 1 8 ? 58.270 34.165 -29.712 1.00 10.93 8 HIS H CA 1
ATOM 12477 C C . HIS H 1 8 ? 58.559 34.388 -28.285 1.00 15.06 8 HIS H C 1
ATOM 12478 O O . HIS H 1 8 ? 58.075 33.665 -27.460 1.00 21.54 8 HIS H O 1
ATOM 12485 N N . TYR H 1 9 ? 59.271 35.433 -27.994 1.00 14.76 9 TYR H N 1
ATOM 12486 C CA . TYR H 1 9 ? 59.586 35.698 -26.634 1.00 9.55 9 TYR H CA 1
ATOM 12487 C C . TYR H 1 9 ? 60.393 36.938 -26.642 1.00 13.90 9 TYR H C 1
ATOM 12488 O O . TYR H 1 9 ? 60.959 37.346 -27.637 1.00 13.27 9 TYR H O 1
ATOM 12497 N N . PRO H 1 10 ? 60.491 37.491 -25.484 1.00 12.04 10 PRO H N 1
ATOM 12498 C CA . PRO H 1 10 ? 61.336 38.608 -25.252 1.00 6.12 10 PRO H CA 1
ATOM 12499 C C . PRO H 1 10 ? 62.733 38.147 -25.536 1.00 17.79 10 PRO H C 1
ATOM 12500 O O . PRO H 1 10 ? 63.012 36.958 -25.629 1.00 18.65 10 PRO H O 1
ATOM 12504 N N . ASN H 1 11 ? 63.628 39.101 -25.702 1.00 22.88 11 ASN H N 1
ATOM 12505 C CA . ASN H 1 11 ? 64.986 38.694 -25.982 1.00 21.68 11 ASN H CA 1
ATOM 12506 C C . ASN H 1 11 ? 65.764 38.463 -24.718 1.00 28.06 11 ASN H C 1
ATOM 12507 O O . ASN H 1 11 ? 66.472 39.370 -24.260 1.00 29.83 11 ASN H O 1
ATOM 12512 N N . GLY H 1 12 ? 65.641 37.246 -24.167 1.00 23.11 12 GLY H N 1
ATOM 12513 C CA . GLY H 1 12 ? 66.293 36.886 -22.921 1.00 15.19 12 GLY H CA 1
ATOM 12514 C C . GLY H 1 12 ? 65.951 35.470 -22.654 1.00 17.86 12 GLY H C 1
ATOM 12515 O O . GLY H 1 12 ? 65.194 34.862 -23.410 1.00 19.68 12 GLY H O 1
ATOM 12516 N N . ARG H 1 13 ? 66.484 34.971 -21.566 1.00 14.04 13 ARG H N 1
ATOM 12517 C CA . ARG H 1 13 ? 66.315 33.581 -21.223 1.00 12.54 13 ARG H CA 1
ATOM 12518 C C . ARG H 1 13 ? 64.898 33.151 -20.893 1.00 9.16 13 ARG H C 1
ATOM 12519 O O . ARG H 1 13 ? 64.290 32.304 -21.578 1.00 15.29 13 ARG H O 1
ATOM 12527 N N . GLY H 1 14 ? 64.482 33.646 -19.733 1.00 1.00 14 GLY H N 1
ATOM 12528 C CA . GLY H 1 14 ? 63.204 33.355 -19.132 1.00 1.00 14 GLY H CA 1
ATOM 12529 C C . GLY H 1 14 ? 62.946 31.896 -19.201 1.00 9.54 14 GLY H C 1
ATOM 12530 O O . GLY H 1 14 ? 63.869 31.074 -18.973 1.00 9.47 14 GLY H O 1
ATOM 12531 N N . ARG H 1 15 ? 61.719 31.584 -19.608 1.00 9.02 15 ARG H N 1
ATOM 12532 C CA . ARG H 1 15 ? 61.335 30.206 -19.762 1.00 5.35 15 ARG H CA 1
ATOM 12533 C C . ARG H 1 15 ? 61.696 29.591 -21.097 1.00 14.90 15 ARG H C 1
ATOM 12534 O O . ARG H 1 15 ? 61.716 28.356 -21.188 1.00 20.18 15 ARG H O 1
ATOM 12542 N N . MET H 1 16 ? 61.998 30.438 -22.083 1.00 6.25 16 MET H N 1
ATOM 12543 C CA . MET H 1 16 ? 62.302 29.973 -23.441 1.00 7.96 16 MET H CA 1
ATOM 12544 C C . MET H 1 16 ? 63.647 29.278 -23.637 1.00 16.37 16 MET H C 1
ATOM 12545 O O . MET H 1 16 ? 63.878 28.447 -24.559 1.00 16.90 16 MET H O 1
ATOM 12550 N N . GLU H 1 17 ? 64.540 29.608 -22.721 1.00 4.20 17 GLU H N 1
ATOM 12551 C CA . GLU H 1 17 ? 65.860 29.078 -22.840 1.00 1.00 17 GLU H CA 1
ATOM 12552 C C . GLU H 1 17 ? 65.974 27.590 -22.950 1.00 5.23 17 GLU H C 1
ATOM 12553 O O . GLU H 1 17 ? 66.807 27.058 -23.666 1.00 11.87 17 GLU H O 1
ATOM 12559 N N . SER H 1 18 ? 65.121 26.904 -22.256 1.00 1.00 18 SER H N 1
ATOM 12560 C CA . SER H 1 18 ? 65.157 25.467 -22.311 1.00 1.00 18 SER H CA 1
ATOM 12561 C C . SER H 1 18 ? 64.899 24.995 -23.697 1.00 6.76 18 SER H C 1
ATOM 12562 O O . SER H 1 18 ? 65.559 24.105 -24.252 1.00 9.68 18 SER H O 1
ATOM 12565 N N . VAL H 1 19 ? 63.987 25.682 -24.310 1.00 7.37 19 VAL H N 1
ATOM 12566 C CA . VAL H 1 19 ? 63.650 25.388 -25.690 1.00 8.08 19 VAL H CA 1
ATOM 12567 C C . VAL H 1 19 ? 64.816 25.663 -26.606 1.00 9.25 19 VAL H C 1
ATOM 12568 O O . VAL H 1 19 ? 65.092 24.889 -27.502 1.00 6.66 19 VAL H O 1
ATOM 12572 N N . ARG H 1 20 ? 65.501 26.782 -26.370 1.00 5.49 20 ARG H N 1
ATOM 12573 C CA . ARG H 1 20 ? 66.685 26.997 -27.183 1.00 3.46 20 ARG H CA 1
ATOM 12574 C C . ARG H 1 20 ? 67.648 25.862 -26.957 1.00 10.61 20 ARG H C 1
ATOM 12575 O O . ARG H 1 20 ? 68.096 25.256 -27.909 1.00 13.96 20 ARG H O 1
ATOM 12583 N N . TRP H 1 21 ? 67.922 25.530 -25.712 1.00 7.37 21 TRP H N 1
ATOM 12584 C CA . TRP H 1 21 ? 68.842 24.444 -25.471 1.00 7.08 21 TRP H CA 1
ATOM 12585 C C . TRP H 1 21 ? 68.517 23.193 -26.209 1.00 15.16 21 TRP H C 1
ATOM 12586 O O . TRP H 1 21 ? 69.364 22.633 -26.838 1.00 17.62 21 TRP H O 1
ATOM 12597 N N . VAL H 1 22 ? 67.263 22.809 -26.178 1.00 13.45 22 VAL H N 1
ATOM 12598 C CA . VAL H 1 22 ? 66.897 21.576 -26.789 1.00 9.94 22 VAL H CA 1
ATOM 12599 C C . VAL H 1 22 ? 67.025 21.601 -28.258 1.00 12.54 22 VAL H C 1
ATOM 12600 O O . VAL H 1 22 ? 67.532 20.676 -28.852 1.00 13.70 22 VAL H O 1
ATOM 12604 N N . LEU H 1 23 ? 66.490 22.644 -28.843 1.00 5.24 23 LEU H N 1
ATOM 12605 C CA . LEU H 1 23 ? 66.582 22.795 -30.274 1.00 3.88 23 LEU H CA 1
ATOM 12606 C C . LEU H 1 23 ? 68.023 22.702 -30.700 1.00 12.19 23 LEU H C 1
ATOM 12607 O O . LEU H 1 23 ? 68.357 21.870 -31.517 1.00 12.38 23 LEU H O 1
ATOM 12612 N N . ALA H 1 24 ? 68.871 23.537 -30.072 1.00 8.67 24 ALA H N 1
ATOM 12613 C CA . ALA H 1 24 ? 70.313 23.568 -30.356 1.00 3.94 24 ALA H CA 1
ATOM 12614 C C . ALA H 1 24 ? 70.933 22.222 -30.224 1.00 13.81 24 ALA H C 1
ATOM 12615 O O . ALA H 1 24 ? 71.661 21.805 -31.078 1.00 20.36 24 ALA H O 1
ATOM 12617 N N . ALA H 1 25 ? 70.655 21.571 -29.135 1.00 13.24 25 ALA H N 1
ATOM 12618 C CA . ALA H 1 25 ? 71.227 20.278 -28.926 1.00 9.76 25 ALA H CA 1
ATOM 12619 C C . ALA H 1 25 ? 70.852 19.310 -29.993 1.00 16.53 25 ALA H C 1
ATOM 12620 O O . ALA H 1 25 ? 71.644 18.499 -30.399 1.00 21.49 25 ALA H O 1
ATOM 12622 N N . ALA H 1 26 ? 69.607 19.372 -30.408 1.00 22.51 26 ALA H N 1
ATOM 12623 C CA . ALA H 1 26 ? 69.064 18.471 -31.423 1.00 14.60 26 ALA H CA 1
ATOM 12624 C C . ALA H 1 26 ? 69.593 18.843 -32.791 1.00 22.33 26 ALA H C 1
ATOM 12625 O O . ALA H 1 26 ? 69.294 18.244 -33.791 1.00 28.32 26 ALA H O 1
ATOM 12627 N N . GLY H 1 27 ? 70.391 19.866 -32.815 1.00 20.41 27 GLY H N 1
ATOM 12628 C CA . GLY H 1 27 ? 70.964 20.344 -34.029 1.00 17.35 27 GLY H CA 1
ATOM 12629 C C . GLY H 1 27 ? 70.023 21.136 -34.917 1.00 24.13 27 GLY H C 1
ATOM 12630 O O . GLY H 1 27 ? 70.330 21.362 -36.091 1.00 32.49 27 GLY H O 1
ATOM 12631 N N . VAL H 1 28 ? 68.902 21.602 -34.375 1.00 17.82 28 VAL H N 1
ATOM 12632 C CA . VAL H 1 28 ? 67.920 22.359 -35.153 1.00 8.87 28 VAL H CA 1
ATOM 12633 C C . VAL H 1 28 ? 68.116 23.857 -35.121 1.00 18.14 28 VAL H C 1
ATOM 12634 O O . VAL H 1 28 ? 68.297 24.421 -34.050 1.00 22.20 28 VAL H O 1
ATOM 12638 N N . GLU H 1 29 ? 68.122 24.481 -36.320 1.00 26.80 29 GLU H N 1
ATOM 12639 C CA . GLU H 1 29 ? 68.289 25.934 -36.460 1.00 28.31 29 GLU H CA 1
ATOM 12640 C C . GLU H 1 29 ? 66.925 26.565 -36.346 1.00 30.20 29 GLU H C 1
ATOM 12641 O O . GLU H 1 29 ? 65.936 25.946 -36.754 1.00 38.03 29 GLU H O 1
ATOM 12647 N N . PHE H 1 30 ? 66.858 27.779 -35.795 1.00 13.23 30 PHE H N 1
ATOM 12648 C CA . PHE H 1 30 ? 65.548 28.333 -35.655 1.00 8.69 30 PHE H CA 1
ATOM 12649 C C . PHE H 1 30 ? 65.615 29.797 -35.626 1.00 14.26 30 PHE H C 1
ATOM 12650 O O . PHE H 1 30 ? 66.699 30.381 -35.508 1.00 9.97 30 PHE H O 1
ATOM 12658 N N . ASP H 1 31 ? 64.435 30.393 -35.710 1.00 13.28 31 ASP H N 1
ATOM 12659 C CA . ASP H 1 31 ? 64.423 31.822 -35.685 1.00 12.08 31 ASP H CA 1
ATOM 12660 C C . ASP H 1 31 ? 63.791 32.307 -34.434 1.00 13.87 31 ASP H C 1
ATOM 12661 O O . ASP H 1 31 ? 63.180 31.548 -33.719 1.00 21.44 31 ASP H O 1
ATOM 12666 N N . GLU H 1 32 ? 63.938 33.594 -34.209 1.00 4.84 32 GLU H N 1
ATOM 12667 C CA . GLU H 1 32 ? 63.383 34.222 -33.065 1.00 9.08 32 GLU H CA 1
ATOM 12668 C C . GLU H 1 32 ? 62.673 35.533 -33.406 1.00 23.83 32 GLU H C 1
ATOM 12669 O O . GLU H 1 32 ? 63.185 36.322 -34.151 1.00 34.10 32 GLU H O 1
ATOM 12675 N N . GLU H 1 33 ? 61.529 35.803 -32.790 1.00 17.07 33 GLU H N 1
ATOM 12676 C CA . GLU H 1 33 ? 60.823 37.016 -32.981 1.00 10.34 33 GLU H CA 1
ATOM 12677 C C . GLU H 1 33 ? 60.614 37.673 -31.647 1.00 14.02 33 GLU H C 1
ATOM 12678 O O . GLU H 1 33 ? 59.752 37.313 -30.866 1.00 19.01 33 GLU H O 1
ATOM 12684 N N . PHE H 1 34 ? 61.439 38.649 -31.361 1.00 7.61 34 PHE H N 1
ATOM 12685 C CA . PHE H 1 34 ? 61.398 39.222 -30.048 1.00 8.79 34 PHE H CA 1
ATOM 12686 C C . PHE H 1 34 ? 60.324 40.127 -29.618 1.00 19.39 34 PHE H C 1
ATOM 12687 O O . PHE H 1 34 ? 60.025 41.089 -30.282 1.00 24.13 34 PHE H O 1
ATOM 12695 N N . LEU H 1 35 ? 59.857 39.909 -28.404 1.00 17.76 35 LEU H N 1
ATOM 12696 C CA . LEU H 1 35 ? 58.933 40.872 -27.873 1.00 10.55 35 LEU H CA 1
ATOM 12697 C C . LEU H 1 35 ? 59.708 41.924 -27.131 1.00 19.28 35 LEU H C 1
ATOM 12698 O O . LEU H 1 35 ? 60.627 41.608 -26.379 1.00 29.56 35 LEU H O 1
ATOM 12703 N N . GLU H 1 36 ? 59.325 43.181 -27.404 1.00 21.93 36 GLU H N 1
ATOM 12704 C CA . GLU H 1 36 ? 59.871 44.370 -26.766 1.00 23.68 36 GLU H CA 1
ATOM 12705 C C . GLU H 1 36 ? 58.903 45.251 -25.994 1.00 31.22 36 GLU H C 1
ATOM 12706 O O . GLU H 1 36 ? 59.356 45.972 -25.092 1.00 34.30 36 GLU H O 1
ATOM 12712 N N . THR H 1 37 ? 57.595 45.164 -26.319 1.00 31.21 37 THR H N 1
ATOM 12713 C CA . THR H 1 37 ? 56.518 45.969 -25.729 1.00 29.82 37 THR H CA 1
ATOM 12714 C C . THR H 1 37 ? 55.196 45.238 -25.503 1.00 35.09 37 THR H C 1
ATOM 12715 O O . THR H 1 37 ? 54.875 44.227 -26.178 1.00 28.14 37 THR H O 1
ATOM 12719 N N . LYS H 1 38 ? 54.364 45.880 -24.646 1.00 29.25 38 LYS H N 1
ATOM 12720 C CA . LYS H 1 38 ? 53.020 45.349 -24.374 1.00 27.02 38 LYS H CA 1
ATOM 12721 C C . LYS H 1 38 ? 52.292 45.135 -25.691 1.00 32.21 38 LYS H C 1
ATOM 12722 O O . LYS H 1 38 ? 51.699 44.075 -26.033 1.00 38.46 38 LYS H O 1
ATOM 12728 N N . GLU H 1 39 ? 52.408 46.161 -26.468 1.00 27.67 39 GLU H N 1
ATOM 12729 C CA . GLU H 1 39 ? 51.766 46.217 -27.743 1.00 31.08 39 GLU H CA 1
ATOM 12730 C C . GLU H 1 39 ? 52.076 45.085 -28.676 1.00 30.03 39 GLU H C 1
ATOM 12731 O O . GLU H 1 39 ? 51.164 44.474 -29.264 1.00 35.32 39 GLU H O 1
ATOM 12737 N N . GLN H 1 40 ? 53.346 44.747 -28.808 1.00 21.77 40 GLN H N 1
ATOM 12738 C CA . GLN H 1 40 ? 53.630 43.606 -29.661 1.00 20.26 40 GLN H CA 1
ATOM 12739 C C . GLN H 1 40 ? 53.018 42.337 -29.117 1.00 27.16 40 GLN H C 1
ATOM 12740 O O . GLN H 1 40 ? 52.598 41.468 -29.878 1.00 28.08 40 GLN H O 1
ATOM 12746 N N . LEU H 1 41 ? 52.942 42.266 -27.791 1.00 19.89 41 LEU H N 1
ATOM 12747 C CA . LEU H 1 41 ? 52.337 41.143 -27.180 1.00 18.47 41 LEU H CA 1
ATOM 12748 C C . LEU H 1 41 ? 50.881 41.166 -27.555 1.00 22.31 41 LEU H C 1
ATOM 12749 O O . LEU H 1 41 ? 50.343 40.171 -28.057 1.00 20.50 41 LEU H O 1
ATOM 12754 N N . TYR H 1 42 ? 50.253 42.331 -27.407 1.00 18.09 42 TYR H N 1
ATOM 12755 C CA . TYR H 1 42 ? 48.848 42.415 -27.838 1.00 22.08 42 TYR H CA 1
ATOM 12756 C C . TYR H 1 42 ? 48.580 41.974 -29.223 1.00 21.45 42 TYR H C 1
ATOM 12757 O O . TYR H 1 42 ? 47.603 41.307 -29.510 1.00 23.96 42 TYR H O 1
ATOM 12766 N N . LYS H 1 43 ? 49.441 42.353 -30.113 1.00 13.68 43 LYS H N 1
ATOM 12767 C CA . LYS H 1 43 ? 49.148 41.915 -31.446 1.00 14.88 43 LYS H CA 1
ATOM 12768 C C . LYS H 1 43 ? 49.212 40.429 -31.585 1.00 21.16 43 LYS H C 1
ATOM 12769 O O . LYS H 1 43 ? 48.503 39.771 -32.328 1.00 31.70 43 LYS H O 1
ATOM 12775 N N . LEU H 1 44 ? 50.083 39.874 -30.847 1.00 13.95 44 LEU H N 1
ATOM 12776 C CA . LEU H 1 44 ? 50.258 38.454 -30.957 1.00 12.63 44 LEU H CA 1
ATOM 12777 C C . LEU H 1 44 ? 49.025 37.771 -30.433 1.00 15.33 44 LEU H C 1
ATOM 12778 O O . LEU H 1 44 ? 48.480 36.813 -30.983 1.00 15.90 44 LEU H O 1
ATOM 12783 N N . GLN H 1 45 ? 48.563 38.362 -29.356 1.00 10.39 45 GLN H N 1
ATOM 12784 C CA . GLN H 1 45 ? 47.427 37.862 -28.665 1.00 8.91 45 GLN H CA 1
ATOM 12785 C C . GLN H 1 45 ? 46.232 38.050 -29.496 1.00 24.32 45 GLN H C 1
ATOM 12786 O O . GLN H 1 45 ? 45.467 37.129 -29.719 1.00 24.96 45 GLN H O 1
ATOM 12792 N N . ASP H 1 46 ? 46.127 39.289 -29.957 1.00 25.91 46 ASP H N 1
ATOM 12793 C CA . ASP H 1 46 ? 45.031 39.691 -30.810 1.00 24.70 46 ASP H CA 1
ATOM 12794 C C . ASP H 1 46 ? 44.864 38.801 -32.030 1.00 20.91 46 ASP H C 1
ATOM 12795 O O . ASP H 1 46 ? 43.789 38.454 -32.420 1.00 23.96 46 ASP H O 1
ATOM 12800 N N . GLY H 1 47 ? 45.918 38.417 -32.688 1.00 17.38 47 GLY H N 1
ATOM 12801 C CA . GLY H 1 47 ? 45.704 37.579 -33.833 1.00 13.80 47 GLY H CA 1
ATOM 12802 C C . GLY H 1 47 ? 45.451 36.149 -33.476 1.00 20.83 47 GLY H C 1
ATOM 12803 O O . GLY H 1 47 ? 45.437 35.296 -34.359 1.00 26.10 47 GLY H O 1
ATOM 12804 N N . ASN H 1 48 ? 45.286 35.867 -32.191 1.00 16.78 48 ASN H N 1
ATOM 12805 C CA . ASN H 1 48 ? 45.018 34.502 -31.802 1.00 18.70 48 ASN H CA 1
ATOM 12806 C C . ASN H 1 48 ? 46.188 33.581 -32.042 1.00 23.54 48 ASN H C 1
ATOM 12807 O O . ASN H 1 48 ? 46.046 32.451 -32.478 1.00 28.81 48 ASN H O 1
ATOM 12812 N N . HIS H 1 49 ? 47.379 34.057 -31.775 1.00 14.99 49 HIS H N 1
ATOM 12813 C CA . HIS H 1 49 ? 48.468 33.152 -32.018 1.00 12.78 49 HIS H CA 1
ATOM 12814 C C . HIS H 1 49 ? 48.903 32.384 -30.809 1.00 15.54 49 HIS H C 1
ATOM 12815 O O . HIS H 1 49 ? 49.577 31.386 -30.946 1.00 16.83 49 HIS H O 1
ATOM 12822 N N . LEU H 1 50 ? 48.554 32.920 -29.644 1.00 8.69 50 LEU H N 1
ATOM 12823 C CA . LEU H 1 50 ? 48.848 32.379 -28.366 1.00 4.38 50 LEU H CA 1
ATOM 12824 C C . LEU H 1 50 ? 47.630 31.680 -27.856 1.00 11.49 50 LEU H C 1
ATOM 12825 O O . LEU H 1 50 ? 46.737 32.349 -27.430 1.00 9.66 50 LEU H O 1
ATOM 12830 N N . LEU H 1 51 ? 47.648 30.351 -27.847 1.00 8.04 51 LEU H N 1
ATOM 12831 C CA . LEU H 1 51 ? 46.528 29.552 -27.399 1.00 1.52 51 LEU H CA 1
ATOM 12832 C C . LEU H 1 51 ? 45.970 30.005 -26.109 1.00 10.02 51 LEU H C 1
ATOM 12833 O O . LEU H 1 51 ? 44.771 30.040 -25.950 1.00 21.73 51 LEU H O 1
ATOM 12838 N N . PHE H 1 52 ? 46.855 30.359 -25.187 1.00 9.94 52 PHE H N 1
ATOM 12839 C CA . PHE H 1 52 ? 46.403 30.768 -23.865 1.00 7.21 52 PHE H CA 1
ATOM 12840 C C . PHE H 1 52 ? 46.852 32.166 -23.553 1.00 11.24 52 PHE H C 1
ATOM 12841 O O . PHE H 1 52 ? 46.968 32.512 -22.397 1.00 6.58 52 PHE H O 1
ATOM 12849 N N . GLN H 1 53 ? 47.191 32.917 -24.591 1.00 5.74 53 GLN H N 1
ATOM 12850 C CA . GLN H 1 53 ? 47.594 34.284 -24.390 1.00 5.09 53 GLN H CA 1
ATOM 12851 C C . GLN H 1 53 ? 48.943 34.483 -23.783 1.00 13.57 53 GLN H C 1
ATOM 12852 O O . GLN H 1 53 ? 49.292 35.589 -23.434 1.00 14.23 53 GLN H O 1
ATOM 12858 N N . GLN H 1 54 ? 49.717 33.422 -23.699 1.00 11.15 54 GLN H N 1
ATOM 12859 C CA . GLN H 1 54 ? 51.017 33.604 -23.156 1.00 11.09 54 GLN H CA 1
ATOM 12860 C C . GLN H 1 54 ? 52.022 33.023 -24.067 1.00 14.96 54 GLN H C 1
ATOM 12861 O O . GLN H 1 54 ? 51.641 32.268 -24.964 1.00 10.27 54 GLN H O 1
ATOM 12867 N N . VAL H 1 55 ? 53.267 33.387 -23.750 1.00 10.42 55 VAL H N 1
ATOM 12868 C CA . VAL H 1 55 ? 54.500 32.888 -24.318 1.00 9.57 55 VAL H CA 1
ATOM 12869 C C . VAL H 1 55 ? 55.236 32.156 -23.165 1.00 14.69 55 VAL H C 1
ATOM 12870 O O . VAL H 1 55 ? 55.030 32.381 -21.959 1.00 8.70 55 VAL H O 1
ATOM 12874 N N . PRO H 1 56 ? 56.110 31.229 -23.476 1.00 11.30 56 PRO H N 1
ATOM 12875 C CA . PRO H 1 56 ? 56.555 30.884 -24.798 1.00 4.11 56 PRO H CA 1
ATOM 12876 C C . PRO H 1 56 ? 55.558 30.369 -25.749 1.00 9.83 56 PRO H C 1
ATOM 12877 O O . PRO H 1 56 ? 54.720 29.546 -25.421 1.00 19.45 56 PRO H O 1
ATOM 12881 N N . MET H 1 57 ? 55.775 30.715 -26.997 1.00 5.04 57 MET H N 1
ATOM 12882 C CA . MET H 1 57 ? 55.035 30.116 -28.110 1.00 3.72 57 MET H CA 1
ATOM 12883 C C . MET H 1 57 ? 56.096 29.851 -29.166 1.00 5.29 57 MET H C 1
ATOM 12884 O O . MET H 1 57 ? 57.018 30.635 -29.379 1.00 10.86 57 MET H O 1
ATOM 12889 N N . VAL H 1 58 ? 56.024 28.730 -29.784 1.00 2.32 58 VAL H N 1
ATOM 12890 C CA . VAL H 1 58 ? 56.976 28.378 -30.804 1.00 2.31 58 VAL H CA 1
ATOM 12891 C C . VAL H 1 58 ? 56.210 27.843 -31.991 1.00 12.78 58 VAL H C 1
ATOM 12892 O O . VAL H 1 58 ? 55.311 26.981 -31.862 1.00 11.53 58 VAL H O 1
ATOM 12896 N N . GLU H 1 59 ? 56.562 28.386 -33.137 1.00 12.32 59 GLU H N 1
ATOM 12897 C CA . GLU H 1 59 ? 55.913 27.933 -34.342 1.00 10.70 59 GLU H CA 1
ATOM 12898 C C . GLU H 1 59 ? 56.749 26.908 -34.979 1.00 17.16 59 GLU H C 1
ATOM 12899 O O . GLU H 1 59 ? 57.839 27.193 -35.449 1.00 22.45 59 GLU H O 1
ATOM 12905 N N . ILE H 1 60 ? 56.199 25.736 -35.010 1.00 10.44 60 ILE H N 1
ATOM 12906 C CA . ILE H 1 60 ? 56.917 24.641 -35.548 1.00 7.52 60 ILE H CA 1
ATOM 12907 C C . ILE H 1 60 ? 55.996 23.610 -36.180 1.00 12.99 60 ILE H C 1
ATOM 12908 O O . ILE H 1 60 ? 54.912 23.287 -35.694 1.00 18.91 60 ILE H O 1
ATOM 12913 N N . ASP H 1 61 ? 56.450 23.079 -37.288 1.00 13.05 61 ASP H N 1
ATOM 12914 C CA . ASP H 1 61 ? 55.716 22.043 -38.020 1.00 8.47 61 ASP H CA 1
ATOM 12915 C C . ASP H 1 61 ? 54.296 22.397 -38.274 1.00 16.67 61 ASP H C 1
ATOM 12916 O O . ASP H 1 61 ? 53.385 21.554 -38.224 1.00 22.10 61 ASP H O 1
ATOM 12921 N N . GLY H 1 62 ? 54.159 23.685 -38.537 1.00 16.28 62 GLY H N 1
ATOM 12922 C CA . GLY H 1 62 ? 52.875 24.276 -38.837 1.00 16.33 62 GLY H CA 1
ATOM 12923 C C . GLY H 1 62 ? 51.973 24.532 -37.659 1.00 27.86 62 GLY H C 1
ATOM 12924 O O . GLY H 1 62 ? 50.821 24.895 -37.871 1.00 31.80 62 GLY H O 1
ATOM 12925 N N . MET H 1 63 ? 52.482 24.345 -36.428 1.00 21.31 63 MET H N 1
ATOM 12926 C CA . MET H 1 63 ? 51.685 24.579 -35.272 1.00 10.03 63 MET H CA 1
ATOM 12927 C C . MET H 1 63 ? 52.262 25.740 -34.521 1.00 19.03 63 MET H C 1
ATOM 12928 O O . MET H 1 63 ? 53.407 26.135 -34.779 1.00 21.46 63 MET H O 1
ATOM 12933 N N . LYS H 1 64 ? 51.457 26.242 -33.597 1.00 11.90 64 LYS H N 1
ATOM 12934 C CA . LYS H 1 64 ? 51.880 27.260 -32.706 1.00 11.35 64 LYS H CA 1
ATOM 12935 C C . LYS H 1 64 ? 51.799 26.678 -31.310 1.00 16.18 64 LYS H C 1
ATOM 12936 O O . LYS H 1 64 ? 50.821 26.839 -30.598 1.00 16.69 64 LYS H O 1
ATOM 12942 N N . LEU H 1 65 ? 52.819 25.993 -30.916 1.00 7.70 65 LEU H N 1
ATOM 12943 C CA . LEU H 1 65 ? 52.807 25.420 -29.620 1.00 4.37 65 LEU H CA 1
ATOM 12944 C C . LEU H 1 65 ? 53.149 26.426 -28.589 1.00 6.56 65 LEU H C 1
ATOM 12945 O O . LEU H 1 65 ? 53.965 27.300 -28.851 1.00 12.20 65 LEU H O 1
ATOM 12950 N N . VAL H 1 66 ? 52.503 26.221 -27.432 1.00 1.00 66 VAL H N 1
ATOM 12951 C CA . VAL H 1 66 ? 52.565 26.972 -26.179 1.00 5.48 66 VAL H CA 1
ATOM 12952 C C . VAL H 1 66 ? 52.767 26.037 -24.967 1.00 11.95 66 VAL H C 1
ATOM 12953 O O . VAL H 1 66 ? 52.575 24.837 -25.065 1.00 3.67 66 VAL H O 1
ATOM 12957 N N . GLN H 1 67 ? 53.199 26.576 -23.809 1.00 11.12 67 GLN H N 1
ATOM 12958 C CA . GLN H 1 67 ? 53.500 25.769 -22.619 1.00 3.11 67 GLN H CA 1
ATOM 12959 C C . GLN H 1 67 ? 54.821 25.140 -22.812 1.00 10.31 67 GLN H C 1
ATOM 12960 O O . GLN H 1 67 ? 54.964 24.185 -23.598 1.00 11.82 67 GLN H O 1
ATOM 12966 N N . THR H 1 68 ? 55.764 25.694 -22.100 1.00 7.66 68 THR H N 1
ATOM 12967 C CA . THR H 1 68 ? 57.134 25.206 -22.168 1.00 5.71 68 THR H CA 1
ATOM 12968 C C . THR H 1 68 ? 57.250 23.719 -22.128 1.00 12.38 68 THR H C 1
ATOM 12969 O O . THR H 1 68 ? 57.847 23.139 -23.003 1.00 12.68 68 THR H O 1
ATOM 12973 N N . ARG H 1 69 ? 56.634 23.071 -21.149 1.00 12.11 69 ARG H N 1
ATOM 12974 C CA . ARG H 1 69 ? 56.837 21.629 -21.136 1.00 11.05 69 ARG H CA 1
ATOM 12975 C C . ARG H 1 69 ? 56.314 20.882 -22.331 1.00 13.17 69 ARG H C 1
ATOM 12976 O O . ARG H 1 69 ? 56.834 19.858 -22.743 1.00 15.74 69 ARG H O 1
ATOM 12984 N N . SER H 1 70 ? 55.218 21.364 -22.839 1.00 7.66 70 SER H N 1
ATOM 12985 C CA . SER H 1 70 ? 54.556 20.715 -23.949 1.00 3.53 70 SER H CA 1
ATOM 12986 C C . SER H 1 70 ? 55.382 20.863 -25.200 1.00 9.97 70 SER H C 1
ATOM 12987 O O . SER H 1 70 ? 55.576 19.952 -25.987 1.00 14.94 70 SER H O 1
ATOM 12990 N N . ILE H 1 71 ? 55.957 22.023 -25.287 1.00 4.81 71 ILE H N 1
ATOM 12991 C CA . ILE H 1 71 ? 56.837 22.318 -26.365 1.00 3.49 71 ILE H CA 1
ATOM 12992 C C . ILE H 1 71 ? 58.057 21.400 -26.322 1.00 9.08 71 ILE H C 1
ATOM 12993 O O . ILE H 1 71 ? 58.437 20.776 -27.298 1.00 13.77 71 ILE H O 1
ATOM 12998 N N . LEU H 1 72 ? 58.661 21.289 -25.164 1.00 6.18 72 LEU H N 1
ATOM 12999 C CA . LEU H 1 72 ? 59.837 20.442 -24.972 1.00 4.76 72 LEU H CA 1
ATOM 13000 C C . LEU H 1 72 ? 59.520 19.034 -25.292 1.00 4.66 72 LEU H C 1
ATOM 13001 O O . LEU H 1 72 ? 60.264 18.382 -25.968 1.00 11.07 72 LEU H O 1
ATOM 13006 N N . HIS H 1 73 ? 58.409 18.522 -24.825 1.00 7.74 73 HIS H N 1
ATOM 13007 C CA . HIS H 1 73 ? 58.073 17.129 -25.199 1.00 3.88 73 HIS H CA 1
ATOM 13008 C C . HIS H 1 73 ? 57.930 16.975 -26.695 1.00 11.84 73 HIS H C 1
ATOM 13009 O O . HIS H 1 73 ? 58.309 15.965 -27.278 1.00 12.42 73 HIS H O 1
ATOM 13016 N N . TYR H 1 74 ? 57.310 17.949 -27.352 1.00 8.27 74 TYR H N 1
ATOM 13017 C CA . TYR H 1 74 ? 57.154 17.774 -28.787 1.00 9.83 74 TYR H CA 1
ATOM 13018 C C . TYR H 1 74 ? 58.505 17.607 -29.474 1.00 14.80 74 TYR H C 1
ATOM 13019 O O . TYR H 1 74 ? 58.748 16.649 -30.217 1.00 13.02 74 TYR H O 1
ATOM 13028 N N . ILE H 1 75 ? 59.405 18.532 -29.160 1.00 4.94 75 ILE H N 1
ATOM 13029 C CA . ILE H 1 75 ? 60.685 18.470 -29.794 1.00 4.38 75 ILE H CA 1
ATOM 13030 C C . ILE H 1 75 ? 61.403 17.201 -29.489 1.00 15.50 75 ILE H C 1
ATOM 13031 O O . ILE H 1 75 ? 61.978 16.605 -30.350 1.00 18.12 75 ILE H O 1
ATOM 13036 N N . ALA H 1 76 ? 61.361 16.795 -28.239 1.00 8.97 76 ALA H N 1
ATOM 13037 C CA . ALA H 1 76 ? 62.047 15.607 -27.832 1.00 6.89 76 ALA H CA 1
ATOM 13038 C C . ALA H 1 76 ? 61.563 14.445 -28.635 1.00 14.31 76 ALA H C 1
ATOM 13039 O O . ALA H 1 76 ? 62.293 13.646 -29.132 1.00 16.32 76 ALA H O 1
ATOM 13041 N N . ASP H 1 77 ? 60.295 14.362 -28.739 1.00 12.04 77 ASP H N 1
ATOM 13042 C CA . ASP H 1 77 ? 59.692 13.287 -29.461 1.00 8.15 77 ASP H CA 1
ATOM 13043 C C . ASP H 1 77 ? 59.971 13.382 -30.942 1.00 20.17 77 ASP H C 1
ATOM 13044 O O . ASP H 1 77 ? 59.984 12.392 -31.625 1.00 27.38 77 ASP H O 1
ATOM 13049 N N . LYS H 1 78 ? 60.170 14.560 -31.474 1.00 13.84 78 LYS H N 1
ATOM 13050 C CA . LYS H 1 78 ? 60.512 14.604 -32.877 1.00 8.75 78 LYS H CA 1
ATOM 13051 C C . LYS H 1 78 ? 62.001 14.319 -33.000 1.00 21.37 78 LYS H C 1
ATOM 13052 O O . LYS H 1 78 ? 62.531 14.278 -34.078 1.00 25.64 78 LYS H O 1
ATOM 13058 N N . HIS H 1 79 ? 62.754 14.266 -31.926 1.00 16.29 79 HIS H N 1
ATOM 13059 C CA . HIS H 1 79 ? 64.159 14.101 -32.188 1.00 10.72 79 HIS H CA 1
ATOM 13060 C C . HIS H 1 79 ? 64.881 13.077 -31.385 1.00 14.66 79 HIS H C 1
ATOM 13061 O O . HIS H 1 79 ? 66.035 13.309 -31.052 1.00 6.93 79 HIS H O 1
ATOM 13068 N N . ASN H 1 80 ? 64.206 11.990 -31.053 1.00 17.51 80 ASN H N 1
ATOM 13069 C CA . ASN H 1 80 ? 64.868 11.002 -30.261 1.00 17.97 80 ASN H CA 1
ATOM 13070 C C . ASN H 1 80 ? 65.491 11.474 -28.967 1.00 23.47 80 ASN H C 1
ATOM 13071 O O . ASN H 1 80 ? 66.563 10.996 -28.566 1.00 33.09 80 ASN H O 1
ATOM 13076 N N . LEU H 1 81 ? 64.825 12.380 -28.282 1.00 17.49 81 LEU H N 1
ATOM 13077 C CA . LEU H 1 81 ? 65.379 12.807 -27.012 1.00 12.09 81 LEU H CA 1
ATOM 13078 C C . LEU H 1 81 ? 64.468 12.369 -25.902 1.00 9.79 81 LEU H C 1
ATOM 13079 O O . LEU H 1 81 ? 64.599 12.852 -24.794 1.00 9.64 81 LEU H O 1
ATOM 13084 N N . PHE H 1 82 ? 63.574 11.446 -26.212 1.00 7.16 82 PHE H N 1
ATOM 13085 C CA . PHE H 1 82 ? 62.572 10.989 -25.215 1.00 7.97 82 PHE H CA 1
ATOM 13086 C C . PHE H 1 82 ? 62.583 9.511 -24.887 1.00 16.81 82 PHE H C 1
ATOM 13087 O O . PHE H 1 82 ? 61.569 8.911 -24.495 1.00 19.23 82 PHE H O 1
ATOM 13095 N N . GLY H 1 83 ? 63.751 8.918 -25.038 1.00 16.51 83 GLY H N 1
ATOM 13096 C CA . GLY H 1 83 ? 63.852 7.526 -24.721 1.00 18.16 83 GLY H CA 1
ATOM 13097 C C . GLY H 1 83 ? 63.445 6.649 -25.873 1.00 19.47 83 GLY H C 1
ATOM 13098 O O . GLY H 1 83 ? 63.229 7.157 -26.969 1.00 16.68 83 GLY H O 1
ATOM 13099 N N . LYS H 1 84 ? 63.342 5.355 -25.572 1.00 16.34 84 LYS H N 1
ATOM 13100 C CA . LYS H 1 84 ? 63.019 4.315 -26.534 1.00 15.03 84 LYS H CA 1
ATOM 13101 C C . LYS H 1 84 ? 61.880 3.458 -26.042 1.00 25.33 84 LYS H C 1
ATOM 13102 O O . LYS H 1 84 ? 61.334 2.633 -26.747 1.00 23.09 84 LYS H O 1
ATOM 13108 N N . ASN H 1 85 ? 61.408 3.778 -24.853 1.00 25.00 85 ASN H N 1
ATOM 13109 C CA . ASN H 1 85 ? 60.274 3.058 -24.341 1.00 19.70 85 ASN H CA 1
ATOM 13110 C C . ASN H 1 85 ? 59.643 3.737 -23.124 1.00 22.04 85 ASN H C 1
ATOM 13111 O O . ASN H 1 85 ? 60.251 4.614 -22.512 1.00 31.75 85 ASN H O 1
ATOM 13116 N N . LEU H 1 86 ? 58.451 3.275 -22.731 1.00 13.64 86 LEU H N 1
ATOM 13117 C CA . LEU H 1 86 ? 57.733 3.849 -21.605 1.00 7.94 86 LEU H CA 1
ATOM 13118 C C . LEU H 1 86 ? 58.564 4.023 -20.363 1.00 14.84 86 LEU H C 1
ATOM 13119 O O . LEU H 1 86 ? 58.513 5.052 -19.675 1.00 20.25 86 LEU H O 1
ATOM 13124 N N . LYS H 1 87 ? 59.335 2.994 -20.092 1.00 12.86 87 LYS H N 1
ATOM 13125 C CA . LYS H 1 87 ? 60.166 2.996 -18.900 1.00 16.47 87 LYS H CA 1
ATOM 13126 C C . LYS H 1 87 ? 61.099 4.151 -18.857 1.00 17.63 87 LYS H C 1
ATOM 13127 O O . LYS H 1 87 ? 61.142 4.861 -17.869 1.00 27.41 87 LYS H O 1
ATOM 13133 N N . GLU H 1 88 ? 61.780 4.314 -19.963 1.00 8.70 88 GLU H N 1
ATOM 13134 C CA . GLU H 1 88 ? 62.712 5.384 -20.169 1.00 11.62 88 GLU H CA 1
ATOM 13135 C C . GLU H 1 88 ? 62.031 6.708 -20.139 1.00 18.30 88 GLU H C 1
ATOM 13136 O O . GLU H 1 88 ? 62.422 7.631 -19.433 1.00 23.26 88 GLU H O 1
ATOM 13142 N N . ARG H 1 89 ? 61.041 6.791 -20.986 1.00 10.56 89 ARG H N 1
ATOM 13143 C CA . ARG H 1 89 ? 60.254 7.974 -21.133 1.00 9.51 89 ARG H CA 1
ATOM 13144 C C . ARG H 1 89 ? 59.793 8.427 -19.779 1.00 9.97 89 ARG H C 1
ATOM 13145 O O . ARG H 1 89 ? 59.874 9.592 -19.368 1.00 10.78 89 ARG H O 1
ATOM 13153 N N . THR H 1 90 ? 59.388 7.443 -19.015 1.00 1.00 90 THR H N 1
ATOM 13154 C CA . THR H 1 90 ? 58.944 7.779 -17.654 1.00 1.00 90 THR H CA 1
ATOM 13155 C C . THR H 1 90 ? 60.022 8.448 -16.772 1.00 12.66 90 THR H C 1
ATOM 13156 O O . THR H 1 90 ? 59.796 9.464 -16.097 1.00 12.11 90 THR H O 1
ATOM 13160 N N . LEU H 1 91 ? 61.250 7.912 -16.852 1.00 5.25 91 LEU H N 1
ATOM 13161 C CA . LEU H 1 91 ? 62.358 8.439 -16.099 1.00 1.00 91 LEU H CA 1
ATOM 13162 C C . LEU H 1 91 ? 62.732 9.817 -16.525 1.00 9.46 91 LEU H C 1
ATOM 13163 O O . LEU H 1 91 ? 62.919 10.717 -15.723 1.00 13.34 91 LEU H O 1
ATOM 13168 N N . ILE H 1 92 ? 62.837 9.956 -17.820 1.00 6.98 92 ILE H N 1
ATOM 13169 C CA . ILE H 1 92 ? 63.219 11.207 -18.416 1.00 5.61 92 ILE H CA 1
ATOM 13170 C C . ILE H 1 92 ? 62.241 12.256 -18.006 1.00 12.34 92 ILE H C 1
ATOM 13171 O O . ILE H 1 92 ? 62.609 13.365 -17.644 1.00 16.34 92 ILE H O 1
ATOM 13176 N N . ASP H 1 93 ? 60.975 11.868 -18.021 1.00 5.23 93 ASP H N 1
ATOM 13177 C CA . ASP H 1 93 ? 59.944 12.812 -17.652 1.00 3.41 93 ASP H CA 1
ATOM 13178 C C . ASP H 1 93 ? 60.116 13.321 -16.224 1.00 13.46 93 ASP H C 1
ATOM 13179 O O . ASP H 1 93 ? 60.219 14.537 -15.943 1.00 8.81 93 ASP H O 1
ATOM 13184 N N . MET H 1 94 ? 60.246 12.370 -15.326 1.00 7.44 94 MET H N 1
ATOM 13185 C CA . MET H 1 94 ? 60.433 12.768 -13.976 1.00 1.95 94 MET H CA 1
ATOM 13186 C C . MET H 1 94 ? 61.635 13.604 -13.751 1.00 4.64 94 MET H C 1
ATOM 13187 O O . MET H 1 94 ? 61.600 14.573 -12.997 1.00 7.26 94 MET H O 1
ATOM 13192 N N . TYR H 1 95 ? 62.718 13.218 -14.397 1.00 3.29 95 TYR H N 1
ATOM 13193 C CA . TYR H 1 95 ? 63.950 13.937 -14.174 1.00 1.00 95 TYR H CA 1
ATOM 13194 C C . TYR H 1 95 ? 63.778 15.346 -14.599 1.00 6.98 95 TYR H C 1
ATOM 13195 O O . TYR H 1 95 ? 64.150 16.317 -13.961 1.00 7.33 95 TYR H O 1
ATOM 13204 N N . VAL H 1 96 ? 63.180 15.436 -15.726 1.00 4.16 96 VAL H N 1
ATOM 13205 C CA . VAL H 1 96 ? 62.939 16.737 -16.253 1.00 2.88 96 VAL H CA 1
ATOM 13206 C C . VAL H 1 96 ? 62.071 17.585 -15.364 1.00 6.46 96 VAL H C 1
ATOM 13207 O O . VAL H 1 96 ? 62.379 18.736 -15.107 1.00 6.51 96 VAL H O 1
ATOM 13211 N N . GLU H 1 97 ? 60.948 17.045 -14.908 1.00 1.62 97 GLU H N 1
ATOM 13212 C CA . GLU H 1 97 ? 60.104 17.876 -14.044 1.00 2.81 97 GLU H CA 1
ATOM 13213 C C . GLU H 1 97 ? 60.815 18.303 -12.783 1.00 9.85 97 GLU H C 1
ATOM 13214 O O . GLU H 1 97 ? 60.732 19.461 -12.351 1.00 10.22 97 GLU H O 1
ATOM 13220 N N . GLY H 1 98 ? 61.528 17.365 -12.195 1.00 7.21 98 GLY H N 1
ATOM 13221 C CA . GLY H 1 98 ? 62.258 17.706 -10.982 1.00 2.67 98 GLY H CA 1
ATOM 13222 C C . GLY H 1 98 ? 63.232 18.806 -11.279 1.00 3.56 98 GLY H C 1
ATOM 13223 O O . GLY H 1 98 ? 63.308 19.825 -10.610 1.00 5.22 98 GLY H O 1
ATOM 13224 N N . THR H 1 99 ? 63.947 18.631 -12.358 1.00 2.16 99 THR H N 1
ATOM 13225 C CA . THR H 1 99 ? 64.922 19.645 -12.743 1.00 2.83 99 THR H CA 1
ATOM 13226 C C . THR H 1 99 ? 64.322 21.019 -12.983 1.00 12.76 99 THR H C 1
ATOM 13227 O O . THR H 1 99 ? 64.825 22.012 -12.456 1.00 12.87 99 THR H O 1
ATOM 13231 N N . LEU H 1 100 ? 63.201 21.068 -13.707 1.00 6.88 100 LEU H N 1
ATOM 13232 C CA . LEU H 1 100 ? 62.490 22.339 -13.925 1.00 3.94 100 LEU H CA 1
ATOM 13233 C C . LEU H 1 100 ? 62.097 23.008 -12.607 1.00 8.49 100 LEU H C 1
ATOM 13234 O O . LEU H 1 100 ? 62.007 24.245 -12.463 1.00 13.34 100 LEU H O 1
ATOM 13239 N N . ASP H 1 101 ? 61.898 22.196 -11.601 1.00 1.00 101 ASP H N 1
ATOM 13240 C CA . ASP H 1 101 ? 61.589 22.805 -10.331 1.00 2.36 101 ASP H CA 1
ATOM 13241 C C . ASP H 1 101 ? 62.772 23.535 -9.723 1.00 8.45 101 ASP H C 1
ATOM 13242 O O . ASP H 1 101 ? 62.655 24.469 -8.965 1.00 12.15 101 ASP H O 1
ATOM 13247 N N . LEU H 1 102 ? 63.931 23.077 -10.050 1.00 8.68 102 LEU H N 1
ATOM 13248 C CA . LEU H 1 102 ? 65.138 23.685 -9.578 1.00 4.32 102 LEU H CA 1
ATOM 13249 C C . LEU H 1 102 ? 65.430 24.898 -10.403 1.00 10.80 102 LEU H C 1
ATOM 13250 O O . LEU H 1 102 ? 65.692 25.971 -9.913 1.00 14.15 102 LEU H O 1
ATOM 13255 N N . LEU H 1 103 ? 65.350 24.723 -11.692 1.00 6.51 103 LEU H N 1
ATOM 13256 C CA . LEU H 1 103 ? 65.566 25.798 -12.612 1.00 1.50 103 LEU H CA 1
ATOM 13257 C C . LEU H 1 103 ? 64.687 26.991 -12.344 1.00 3.09 103 LEU H C 1
ATOM 13258 O O . LEU H 1 103 ? 65.040 28.130 -12.578 1.00 11.31 103 LEU H O 1
ATOM 13263 N N . GLU H 1 104 ? 63.525 26.743 -11.838 1.00 3.47 104 GLU H N 1
ATOM 13264 C CA . GLU H 1 104 ? 62.609 27.815 -11.537 1.00 3.16 104 GLU H CA 1
ATOM 13265 C C . GLU H 1 104 ? 63.186 28.864 -10.644 1.00 10.60 104 GLU H C 1
ATOM 13266 O O . GLU H 1 104 ? 62.980 30.040 -10.796 1.00 15.54 104 GLU H O 1
ATOM 13272 N N . LEU H 1 105 ? 63.951 28.423 -9.714 1.00 7.71 105 LEU H N 1
ATOM 13273 C CA . LEU H 1 105 ? 64.623 29.352 -8.841 1.00 2.89 105 LEU H CA 1
ATOM 13274 C C . LEU H 1 105 ? 65.464 30.356 -9.622 1.00 9.81 105 LEU H C 1
ATOM 13275 O O . LEU H 1 105 ? 65.565 31.560 -9.325 1.00 13.77 105 LEU H O 1
ATOM 13280 N N . LEU H 1 106 ? 66.097 29.830 -10.629 1.00 7.80 106 LEU H N 1
ATOM 13281 C CA . LEU H 1 106 ? 66.918 30.691 -11.454 1.00 6.10 106 LEU H CA 1
ATOM 13282 C C . LEU H 1 106 ? 66.044 31.663 -12.240 1.00 14.47 106 LEU H C 1
ATOM 13283 O O . LEU H 1 106 ? 66.368 32.871 -12.361 1.00 13.94 106 LEU H O 1
ATOM 13288 N N . ILE H 1 107 ? 64.942 31.110 -12.802 1.00 5.24 107 ILE H N 1
ATOM 13289 C CA . ILE H 1 107 ? 63.956 31.915 -13.561 1.00 4.29 107 ILE H CA 1
ATOM 13290 C C . ILE H 1 107 ? 63.334 33.070 -12.803 1.00 16.36 107 ILE H C 1
ATOM 13291 O O . ILE H 1 107 ? 63.200 34.182 -13.374 1.00 26.57 107 ILE H O 1
ATOM 13296 N N . MET H 1 108 ? 62.976 32.787 -11.544 1.00 6.24 108 MET H N 1
ATOM 13297 C CA . MET H 1 108 ? 62.412 33.813 -10.695 1.00 11.25 108 MET H CA 1
ATOM 13298 C C . MET H 1 108 ? 63.396 34.827 -10.174 1.00 14.93 108 MET H C 1
ATOM 13299 O O . MET H 1 108 ? 63.033 35.929 -9.838 1.00 18.42 108 MET H O 1
ATOM 13304 N N . HIS H 1 109 ? 64.619 34.408 -10.006 1.00 12.04 109 HIS H N 1
ATOM 13305 C CA . HIS H 1 109 ? 65.642 35.193 -9.403 1.00 8.78 109 HIS H CA 1
ATOM 13306 C C . HIS H 1 109 ? 65.699 36.666 -9.665 1.00 13.15 109 HIS H C 1
ATOM 13307 O O . HIS H 1 109 ? 65.636 37.463 -8.773 1.00 19.76 109 HIS H O 1
ATOM 13314 N N . PRO H 1 110 ? 65.828 37.039 -10.896 1.00 12.54 110 PRO H N 1
ATOM 13315 C CA . PRO H 1 110 ? 65.899 38.443 -11.273 1.00 9.73 110 PRO H CA 1
ATOM 13316 C C . PRO H 1 110 ? 64.719 39.277 -10.882 1.00 21.00 110 PRO H C 1
ATOM 13317 O O . PRO H 1 110 ? 64.792 40.498 -10.817 1.00 31.35 110 PRO H O 1
ATOM 13321 N N . PHE H 1 111 ? 63.607 38.667 -10.613 1.00 15.41 111 PHE H N 1
ATOM 13322 C CA . PHE H 1 111 ? 62.471 39.486 -10.245 1.00 9.17 111 PHE H CA 1
ATOM 13323 C C . PHE H 1 111 ? 62.239 39.628 -8.749 1.00 23.69 111 PHE H C 1
ATOM 13324 O O . PHE H 1 111 ? 61.179 40.073 -8.310 1.00 30.42 111 PHE H O 1
ATOM 13332 N N . LEU H 1 112 ? 63.195 39.140 -7.991 1.00 20.71 112 LEU H N 1
ATOM 13333 C CA . LEU H 1 112 ? 63.193 39.190 -6.543 1.00 19.56 112 LEU H CA 1
ATOM 13334 C C . LEU H 1 112 ? 63.662 40.542 -6.148 1.00 33.83 112 LEU H C 1
ATOM 13335 O O . LEU H 1 112 ? 64.295 41.237 -6.938 1.00 37.60 112 LEU H O 1
ATOM 13340 N N . LYS H 1 113 ? 63.390 40.854 -4.893 1.00 34.66 113 LYS H N 1
ATOM 13341 C CA . LYS H 1 113 ? 63.857 42.070 -4.285 1.00 34.60 113 LYS H CA 1
ATOM 13342 C C . LYS H 1 113 ? 65.255 41.759 -3.843 1.00 48.05 113 LYS H C 1
ATOM 13343 O O . LYS H 1 113 ? 65.517 40.873 -3.028 1.00 57.59 113 LYS H O 1
ATOM 13349 N N . PRO H 1 114 ? 66.119 42.472 -4.458 1.00 47.13 114 PRO H N 1
ATOM 13350 C CA . PRO H 1 114 ? 67.571 42.483 -4.281 1.00 50.56 114 PRO H CA 1
ATOM 13351 C C . PRO H 1 114 ? 68.079 41.944 -2.938 1.00 62.15 114 PRO H C 1
ATOM 13352 O O . PRO H 1 114 ? 69.099 41.221 -2.828 1.00 60.40 114 PRO H O 1
ATOM 13356 N N . ASP H 1 115 ? 67.337 42.305 -1.909 1.00 66.54 115 ASP H N 1
ATOM 13357 C CA . ASP H 1 115 ? 67.637 41.834 -0.591 1.00 73.05 115 ASP H CA 1
ATOM 13358 C C . ASP H 1 115 ? 67.456 40.301 -0.561 1.00 65.55 115 ASP H C 1
ATOM 13359 O O . ASP H 1 115 ? 68.331 39.517 -0.124 1.00 71.35 115 ASP H O 1
ATOM 13364 N N . ASP H 1 116 ? 66.303 39.871 -1.071 1.00 41.01 116 ASP H N 1
ATOM 13365 C CA . ASP H 1 116 ? 65.969 38.475 -1.121 1.00 34.94 116 ASP H CA 1
ATOM 13366 C C . ASP H 1 116 ? 66.766 37.696 -2.129 1.00 31.13 116 ASP H C 1
ATOM 13367 O O . ASP H 1 116 ? 66.813 36.457 -2.144 1.00 30.98 116 ASP H O 1
ATOM 13372 N N . GLN H 1 117 ? 67.377 38.424 -3.015 1.00 20.22 117 GLN H N 1
ATOM 13373 C CA . GLN H 1 117 ? 68.101 37.745 -4.019 1.00 20.01 117 GLN H CA 1
ATOM 13374 C C . GLN H 1 117 ? 69.203 36.902 -3.488 1.00 30.67 117 GLN H C 1
ATOM 13375 O O . GLN H 1 117 ? 69.446 35.786 -3.929 1.00 36.77 117 GLN H O 1
ATOM 13381 N N . GLN H 1 118 ? 69.839 37.444 -2.499 1.00 33.21 118 GLN H N 1
ATOM 13382 C CA . GLN H 1 118 ? 70.929 36.746 -1.900 1.00 34.93 118 GLN H CA 1
ATOM 13383 C C . GLN H 1 118 ? 70.556 35.536 -1.089 1.00 32.72 118 GLN H C 1
ATOM 13384 O O . GLN H 1 118 ? 71.199 34.485 -1.183 1.00 33.69 118 GLN H O 1
ATOM 13390 N N . LYS H 1 119 ? 69.510 35.683 -0.301 1.00 28.62 119 LYS H N 1
ATOM 13391 C CA . LYS H 1 119 ? 69.054 34.554 0.474 1.00 25.84 119 LYS H CA 1
ATOM 13392 C C . LYS H 1 119 ? 68.759 33.374 -0.467 1.00 26.95 119 LYS H C 1
ATOM 13393 O O . LYS H 1 119 ? 69.091 32.221 -0.262 1.00 33.39 119 LYS H O 1
ATOM 13399 N N . GLU H 1 120 ? 68.223 33.733 -1.587 1.00 19.79 120 GLU H N 1
ATOM 13400 C CA . GLU H 1 120 ? 67.840 32.842 -2.633 1.00 17.74 120 GLU H CA 1
ATOM 13401 C C . GLU H 1 120 ? 68.902 32.031 -3.282 1.00 19.67 120 GLU H C 1
ATOM 13402 O O . GLU H 1 120 ? 68.689 30.856 -3.649 1.00 22.84 120 GLU H O 1
ATOM 13408 N N . VAL H 1 121 ? 70.025 32.693 -3.463 1.00 5.57 121 VAL H N 1
ATOM 13409 C CA . VAL H 1 121 ? 71.115 31.984 -4.022 1.00 6.59 121 VAL H CA 1
ATOM 13410 C C . VAL H 1 121 ? 71.530 30.874 -3.076 1.00 17.69 121 VAL H C 1
ATOM 13411 O O . VAL H 1 121 ? 71.800 29.729 -3.455 1.00 24.97 121 VAL H O 1
ATOM 13415 N N . VAL H 1 122 ? 71.572 31.226 -1.826 1.00 9.06 122 VAL H N 1
ATOM 13416 C CA . VAL H 1 122 ? 71.899 30.241 -0.828 1.00 13.35 122 VAL H CA 1
ATOM 13417 C C . VAL H 1 122 ? 70.929 29.093 -0.910 1.00 18.92 122 VAL H C 1
ATOM 13418 O O . VAL H 1 122 ? 71.306 27.898 -0.948 1.00 19.82 122 VAL H O 1
ATOM 13422 N N . ASN H 1 123 ? 69.660 29.457 -1.048 1.00 15.18 123 ASN H N 1
ATOM 13423 C CA . ASN H 1 123 ? 68.699 28.382 -1.195 1.00 12.95 123 ASN H CA 1
ATOM 13424 C C . ASN H 1 123 ? 68.891 27.473 -2.403 1.00 15.30 123 ASN H C 1
ATOM 13425 O O . ASN H 1 123 ? 68.793 26.239 -2.279 1.00 18.14 123 ASN H O 1
ATOM 13430 N N . MET H 1 124 ? 69.162 28.041 -3.575 1.00 5.42 124 MET H N 1
ATOM 13431 C CA . MET H 1 124 ? 69.402 27.193 -4.738 1.00 2.66 124 MET H CA 1
ATOM 13432 C C . MET H 1 124 ? 70.508 26.276 -4.436 1.00 12.04 124 MET H C 1
ATOM 13433 O O . MET H 1 124 ? 70.458 25.101 -4.798 1.00 15.26 124 MET H O 1
ATOM 13438 N N . ALA H 1 125 ? 71.527 26.851 -3.786 1.00 8.41 125 ALA H N 1
ATOM 13439 C CA . ALA H 1 125 ? 72.695 26.010 -3.485 1.00 8.92 125 ALA H CA 1
ATOM 13440 C C . ALA H 1 125 ? 72.253 24.830 -2.690 1.00 16.57 125 ALA H C 1
ATOM 13441 O O . ALA H 1 125 ? 72.489 23.695 -3.067 1.00 19.75 125 ALA H O 1
ATOM 13443 N N . GLN H 1 126 ? 71.532 25.110 -1.615 1.00 7.08 126 GLN H N 1
ATOM 13444 C CA . GLN H 1 126 ? 71.103 23.990 -0.803 1.00 3.18 126 GLN H CA 1
ATOM 13445 C C . GLN H 1 126 ? 70.229 22.970 -1.488 1.00 13.31 126 GLN H C 1
ATOM 13446 O O . GLN H 1 126 ? 70.391 21.751 -1.297 1.00 13.84 126 GLN H O 1
ATOM 13452 N N . LYS H 1 127 ? 69.276 23.449 -2.289 1.00 6.91 127 LYS H N 1
ATOM 13453 C CA . LYS H 1 127 ? 68.411 22.514 -2.922 1.00 7.02 127 LYS H CA 1
ATOM 13454 C C . LYS H 1 127 ? 69.166 21.639 -3.863 1.00 12.38 127 LYS H C 1
ATOM 13455 O O . LYS H 1 127 ? 68.938 20.430 -3.950 1.00 11.43 127 LYS H O 1
ATOM 13461 N N . ALA H 1 128 ? 70.039 22.301 -4.631 1.00 5.41 128 ALA H N 1
ATOM 13462 C CA . ALA H 1 128 ? 70.790 21.598 -5.618 1.00 1.00 128 ALA H CA 1
ATOM 13463 C C . ALA H 1 128 ? 71.562 20.486 -4.963 1.00 6.77 128 ALA H C 1
ATOM 13464 O O . ALA H 1 128 ? 71.534 19.319 -5.350 1.00 9.61 128 ALA H O 1
ATOM 13466 N N . ILE H 1 129 ? 72.279 20.891 -3.951 1.00 4.19 129 ILE H N 1
ATOM 13467 C CA . ILE H 1 129 ? 73.204 20.030 -3.231 1.00 8.94 129 ILE H CA 1
ATOM 13468 C C . ILE H 1 129 ? 72.523 18.893 -2.563 1.00 12.61 129 ILE H C 1
ATOM 13469 O O . ILE H 1 129 ? 72.991 17.772 -2.475 1.00 22.81 129 ILE H O 1
ATOM 13474 N N . ILE H 1 130 ? 71.455 19.223 -1.954 1.00 8.64 130 ILE H N 1
ATOM 13475 C CA . ILE H 1 130 ? 70.745 18.224 -1.194 1.00 10.81 130 ILE H CA 1
ATOM 13476 C C . ILE H 1 130 ? 69.652 17.456 -1.894 1.00 10.87 130 ILE H C 1
ATOM 13477 O O . ILE H 1 130 ? 69.487 16.281 -1.668 1.00 13.33 130 ILE H O 1
ATOM 13482 N N . ARG H 1 131 ? 68.882 18.132 -2.699 1.00 3.96 131 ARG H N 1
ATOM 13483 C CA . ARG H 1 131 ? 67.758 17.499 -3.281 1.00 1.93 131 ARG H CA 1
ATOM 13484 C C . ARG H 1 131 ? 67.917 16.961 -4.654 1.00 6.36 131 ARG H C 1
ATOM 13485 O O . ARG H 1 131 ? 67.370 15.900 -4.895 1.00 12.60 131 ARG H O 1
ATOM 13493 N N . TYR H 1 132 ? 68.703 17.630 -5.509 1.00 7.37 132 TYR H N 1
ATOM 13494 C CA . TYR H 1 132 ? 68.883 17.202 -6.897 1.00 3.84 132 TYR H CA 1
ATOM 13495 C C . TYR H 1 132 ? 70.161 16.517 -7.307 1.00 8.16 132 TYR H C 1
ATOM 13496 O O . TYR H 1 132 ? 70.155 15.386 -7.856 1.00 8.00 132 TYR H O 1
ATOM 13505 N N . PHE H 1 133 ? 71.263 17.237 -7.152 1.00 5.39 133 PHE H N 1
ATOM 13506 C CA . PHE H 1 133 ? 72.559 16.705 -7.574 1.00 2.99 133 PHE H CA 1
ATOM 13507 C C . PHE H 1 133 ? 72.827 15.257 -7.140 1.00 14.49 133 PHE H C 1
ATOM 13508 O O . PHE H 1 133 ? 73.383 14.369 -7.820 1.00 18.06 133 PHE H O 1
ATOM 13516 N N . PRO H 1 134 ? 72.378 14.970 -5.968 1.00 8.58 134 PRO H N 1
ATOM 13517 C CA . PRO H 1 134 ? 72.652 13.646 -5.451 1.00 2.15 134 PRO H CA 1
ATOM 13518 C C . PRO H 1 134 ? 71.994 12.478 -6.165 1.00 13.92 134 PRO H C 1
ATOM 13519 O O . PRO H 1 134 ? 72.514 11.375 -6.211 1.00 16.26 134 PRO H O 1
ATOM 13523 N N . VAL H 1 135 ? 70.862 12.767 -6.767 1.00 12.60 135 VAL H N 1
ATOM 13524 C CA . VAL H 1 135 ? 70.067 11.809 -7.451 1.00 3.53 135 VAL H CA 1
ATOM 13525 C C . VAL H 1 135 ? 70.756 11.477 -8.735 1.00 9.74 135 VAL H C 1
ATOM 13526 O O . VAL H 1 135 ? 70.921 10.338 -9.122 1.00 15.21 135 VAL H O 1
ATOM 13530 N N . PHE H 1 136 ? 71.170 12.522 -9.365 1.00 1.86 136 PHE H N 1
ATOM 13531 C CA . PHE H 1 136 ? 71.788 12.337 -10.632 1.00 1.00 136 PHE H CA 1
ATOM 13532 C C . PHE H 1 136 ? 73.136 11.740 -10.489 1.00 7.71 136 PHE H C 1
ATOM 13533 O O . PHE H 1 136 ? 73.479 10.839 -11.244 1.00 13.38 136 PHE H O 1
ATOM 13541 N N . GLU H 1 137 ? 73.898 12.262 -9.520 1.00 5.46 137 GLU H N 1
ATOM 13542 C CA . GLU H 1 137 ? 75.205 11.718 -9.268 1.00 8.33 137 GLU H CA 1
ATOM 13543 C C . GLU H 1 137 ? 75.125 10.197 -9.060 1.00 15.69 137 GLU H C 1
ATOM 13544 O O . GLU H 1 137 ? 75.799 9.374 -9.666 1.00 20.46 137 GLU H O 1
ATOM 13550 N N . LYS H 1 138 ? 74.196 9.780 -8.268 1.00 5.87 138 LYS H N 1
ATOM 13551 C CA . LYS H 1 138 ? 74.048 8.372 -8.061 1.00 1.66 138 LYS H CA 1
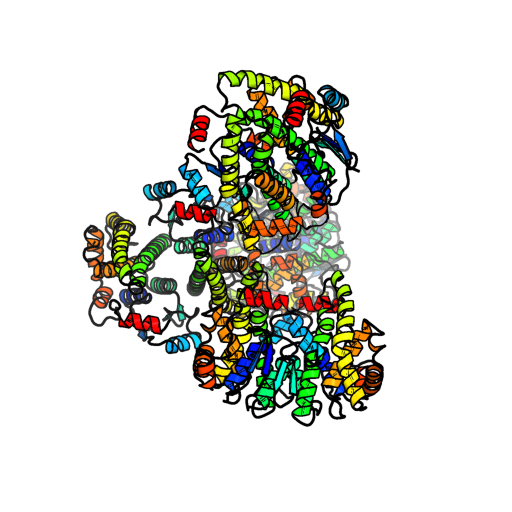ATOM 13552 C C . LYS H 1 138 ? 73.582 7.614 -9.262 1.00 15.78 138 LYS H C 1
ATOM 13553 O O . LYS H 1 138 ? 73.891 6.478 -9.427 1.00 21.84 138 LYS H O 1
ATOM 13559 N N . ILE H 1 139 ? 72.773 8.204 -10.081 1.00 16.05 139 ILE H N 1
ATOM 13560 C CA . ILE H 1 139 ? 72.294 7.490 -11.238 1.00 11.73 139 ILE H CA 1
ATOM 13561 C C . ILE H 1 139 ? 73.435 7.111 -12.115 1.00 18.87 139 ILE H C 1
ATOM 13562 O O . ILE H 1 139 ? 73.573 5.967 -12.533 1.00 25.87 139 ILE H O 1
ATOM 13567 N N . LEU H 1 140 ? 74.205 8.138 -12.377 1.00 8.73 140 LEU H N 1
ATOM 13568 C CA . LEU H 1 140 ? 75.378 8.096 -13.223 1.00 9.66 140 LEU H CA 1
ATOM 13569 C C . LEU H 1 140 ? 76.416 7.175 -12.687 1.00 19.86 140 LEU H C 1
ATOM 13570 O O . LEU H 1 140 ? 77.123 6.518 -13.452 1.00 20.31 140 LEU H O 1
ATOM 13575 N N . ARG H 1 141 ? 76.598 7.294 -11.378 1.00 18.13 141 ARG H N 1
ATOM 13576 C CA . ARG H 1 141 ? 77.595 6.505 -10.706 1.00 15.20 141 ARG H CA 1
ATOM 13577 C C . ARG H 1 141 ? 77.104 5.106 -10.794 1.00 23.36 141 ARG H C 1
ATOM 13578 O O . ARG H 1 141 ? 77.797 4.136 -10.940 1.00 26.77 141 ARG H O 1
ATOM 13586 N N . GLY H 1 142 ? 75.840 4.965 -10.803 1.00 26.73 142 GLY H N 1
ATOM 13587 C CA . GLY H 1 142 ? 75.384 3.617 -10.844 1.00 22.08 142 GLY H CA 1
ATOM 13588 C C . GLY H 1 142 ? 75.477 2.883 -12.158 1.00 28.74 142 GLY H C 1
ATOM 13589 O O . GLY H 1 142 ? 75.412 1.691 -12.151 1.00 37.30 142 GLY H O 1
ATOM 13590 N N . HIS H 1 143 ? 75.550 3.532 -13.307 1.00 26.32 143 HIS H N 1
ATOM 13591 C CA . HIS H 1 143 ? 75.549 2.760 -14.559 1.00 15.58 143 HIS H CA 1
ATOM 13592 C C . HIS H 1 143 ? 76.780 3.013 -15.399 1.00 22.64 143 HIS H C 1
ATOM 13593 O O . HIS H 1 143 ? 77.038 2.332 -16.394 1.00 32.45 143 HIS H O 1
ATOM 13600 N N . GLY H 1 144 ? 77.510 4.049 -14.997 1.00 12.56 144 GLY H N 1
ATOM 13601 C CA . GLY H 1 144 ? 78.720 4.446 -15.639 1.00 11.41 144 GLY H CA 1
ATOM 13602 C C . GLY H 1 144 ? 78.551 5.078 -17.016 1.00 29.14 144 GLY H C 1
ATOM 13603 O O . GLY H 1 144 ? 79.583 5.399 -17.599 1.00 40.79 144 GLY H O 1
ATOM 13604 N N . GLN H 1 145 ? 77.301 5.209 -17.520 1.00 18.28 145 GLN H N 1
ATOM 13605 C CA . GLN H 1 145 ? 77.131 5.814 -18.844 1.00 11.15 145 GLN H CA 1
ATOM 13606 C C . GLN H 1 145 ? 77.225 7.310 -18.882 1.00 10.67 145 GLN H C 1
ATOM 13607 O O . GLN H 1 145 ? 77.339 7.990 -17.839 1.00 11.31 145 GLN H O 1
ATOM 13613 N N . SER H 1 146 ? 77.288 7.828 -20.085 1.00 7.31 146 SER H N 1
ATOM 13614 C CA . SER H 1 146 ? 77.431 9.270 -20.152 1.00 15.43 146 SER H CA 1
ATOM 13615 C C . SER H 1 146 ? 76.118 10.031 -20.208 1.00 19.58 146 SER H C 1
ATOM 13616 O O . SER H 1 146 ? 76.155 11.240 -20.240 1.00 20.76 146 SER H O 1
ATOM 13619 N N . PHE H 1 147 ? 75.018 9.303 -20.189 1.00 12.42 147 PHE H N 1
ATOM 13620 C CA . PHE H 1 147 ? 73.699 9.827 -20.231 1.00 12.85 147 PHE H CA 1
ATOM 13621 C C . PHE H 1 147 ? 72.930 9.315 -19.084 1.00 17.51 147 PHE H C 1
ATOM 13622 O O . PHE H 1 147 ? 73.188 8.215 -18.669 1.00 17.01 147 PHE H O 1
ATOM 13630 N N . LEU H 1 148 ? 71.965 10.103 -18.630 1.00 14.06 148 LEU H N 1
ATOM 13631 C CA . LEU H 1 148 ? 71.140 9.737 -17.494 1.00 7.29 148 LEU H CA 1
ATOM 13632 C C . LEU H 1 148 ? 70.305 8.503 -17.738 1.00 14.68 148 LEU H C 1
ATOM 13633 O O . LEU H 1 148 ? 70.075 7.630 -16.838 1.00 11.93 148 LEU H O 1
ATOM 13638 N N . VAL H 1 149 ? 69.808 8.490 -18.963 1.00 7.19 149 VAL H N 1
ATOM 13639 C CA . VAL H 1 149 ? 68.918 7.445 -19.379 1.00 8.20 149 VAL H CA 1
ATOM 13640 C C . VAL H 1 149 ? 69.196 6.959 -20.797 1.00 17.89 149 VAL H C 1
ATOM 13641 O O . VAL H 1 149 ? 69.465 7.749 -21.735 1.00 13.91 149 VAL H O 1
ATOM 13645 N N . GLY H 1 150 ? 69.115 5.630 -20.885 1.00 11.92 150 GLY H N 1
ATOM 13646 C CA . GLY H 1 150 ? 69.258 4.854 -22.103 1.00 14.38 150 GLY H CA 1
ATOM 13647 C C . GLY H 1 150 ? 70.556 4.984 -22.906 1.00 20.27 150 GLY H C 1
ATOM 13648 O O . GLY H 1 150 ? 70.608 4.684 -24.095 1.00 25.89 150 GLY H O 1
ATOM 13649 N N . ASN H 1 151 ? 71.574 5.459 -22.278 1.00 19.63 151 ASN H N 1
ATOM 13650 C CA . ASN H 1 151 ? 72.824 5.586 -22.961 1.00 19.72 151 ASN H CA 1
ATOM 13651 C C . ASN H 1 151 ? 72.772 6.360 -24.215 1.00 18.61 151 ASN H C 1
ATOM 13652 O O . ASN H 1 151 ? 73.476 6.119 -25.157 1.00 28.97 151 ASN H O 1
ATOM 13657 N N . GLN H 1 152 ? 71.880 7.274 -24.197 1.00 18.45 152 GLN H N 1
ATOM 13658 C CA . GLN H 1 152 ? 71.725 8.224 -25.256 1.00 16.11 152 GLN H CA 1
ATOM 13659 C C . GLN H 1 152 ? 71.220 9.538 -24.685 1.00 21.81 152 GLN H C 1
ATOM 13660 O O . GLN H 1 152 ? 70.670 9.623 -23.566 1.00 26.92 152 GLN H O 1
ATOM 13666 N N . LEU H 1 153 ? 71.479 10.573 -25.433 1.00 9.82 153 LEU H N 1
ATOM 13667 C CA . LEU H 1 153 ? 71.057 11.872 -25.005 1.00 8.50 153 LEU H CA 1
ATOM 13668 C C . LEU H 1 153 ? 69.539 11.903 -24.969 1.00 17.38 153 LEU H C 1
ATOM 13669 O O . LEU H 1 153 ? 68.865 11.338 -25.828 1.00 22.43 153 LEU H O 1
ATOM 13674 N N . SER H 1 154 ? 69.052 12.563 -23.941 1.00 9.75 154 SER H N 1
ATOM 13675 C CA . SER H 1 154 ? 67.672 12.711 -23.692 1.00 5.01 154 SER H CA 1
ATOM 13676 C C . SER H 1 154 ? 67.420 14.123 -23.285 1.00 12.22 154 SER H C 1
ATOM 13677 O O . SER H 1 154 ? 68.295 14.956 -23.036 1.00 13.00 154 SER H O 1
ATOM 13680 N N . LEU H 1 155 ? 66.166 14.397 -23.259 1.00 9.77 155 LEU H N 1
ATOM 13681 C CA . LEU H 1 155 ? 65.739 15.694 -22.838 1.00 7.09 155 LEU H CA 1
ATOM 13682 C C . LEU H 1 155 ? 66.212 15.949 -21.402 1.00 11.75 155 LEU H C 1
ATOM 13683 O O . LEU H 1 155 ? 66.540 17.054 -21.021 1.00 13.82 155 LEU H O 1
ATOM 13688 N N . ALA H 1 156 ? 66.271 14.897 -20.583 1.00 4.41 156 ALA H N 1
ATOM 13689 C CA . ALA H 1 156 ? 66.709 15.051 -19.219 1.00 1.00 156 ALA H CA 1
ATOM 13690 C C . ALA H 1 156 ? 68.143 15.594 -19.137 1.00 9.58 156 ALA H C 1
ATOM 13691 O O . ALA H 1 156 ? 68.473 16.502 -18.341 1.00 11.69 156 ALA H O 1
ATOM 13693 N N . ASP H 1 157 ? 69.020 15.088 -19.999 1.00 3.22 157 ASP H N 1
ATOM 13694 C CA . ASP H 1 157 ? 70.386 15.567 -19.955 1.00 1.00 157 ASP H CA 1
ATOM 13695 C C . ASP H 1 157 ? 70.480 17.037 -20.351 1.00 6.79 157 ASP H C 1
ATOM 13696 O O . ASP H 1 157 ? 71.241 17.832 -19.805 1.00 9.32 157 ASP H O 1
ATOM 13701 N N . VAL H 1 158 ? 69.739 17.448 -21.344 1.00 2.97 158 VAL H N 1
ATOM 13702 C CA . VAL H 1 158 ? 69.865 18.861 -21.719 1.00 3.11 158 VAL H CA 1
ATOM 13703 C C . VAL H 1 158 ? 69.424 19.822 -20.626 1.00 12.25 158 VAL H C 1
ATOM 13704 O O . VAL H 1 158 ? 70.074 20.831 -20.330 1.00 12.12 158 VAL H O 1
ATOM 13708 N N . ILE H 1 159 ? 68.262 19.530 -20.035 1.00 8.29 159 ILE H N 1
ATOM 13709 C CA . ILE H 1 159 ? 67.724 20.405 -19.004 1.00 4.76 159 ILE H CA 1
ATOM 13710 C C . ILE H 1 159 ? 68.627 20.468 -17.804 1.00 8.02 159 ILE H C 1
ATOM 13711 O O . ILE H 1 159 ? 68.811 21.512 -17.175 1.00 12.26 159 ILE H O 1
ATOM 13716 N N . LEU H 1 160 ? 69.209 19.317 -17.524 1.00 1.91 160 LEU H N 1
ATOM 13717 C CA . LEU H 1 160 ? 70.104 19.207 -16.404 1.00 3.04 160 LEU H CA 1
ATOM 13718 C C . LEU H 1 160 ? 71.340 19.969 -16.677 1.00 6.29 160 LEU H C 1
ATOM 13719 O O . LEU H 1 160 ? 71.739 20.828 -15.896 1.00 12.58 160 LEU H O 1
ATOM 13724 N N . LEU H 1 161 ? 71.883 19.730 -17.844 1.00 1.00 161 LEU H N 1
ATOM 13725 C CA . LEU H 1 161 ? 73.022 20.512 -18.236 1.00 2.24 161 LEU H CA 1
ATOM 13726 C C . LEU H 1 161 ? 72.742 22.011 -18.189 1.00 6.32 161 LEU H C 1
ATOM 13727 O O . LEU H 1 161 ? 73.487 22.830 -17.649 1.00 7.38 161 LEU H O 1
ATOM 13732 N N . GLN H 1 162 ? 71.617 22.384 -18.728 1.00 1.00 162 GLN H N 1
ATOM 13733 C CA . GLN H 1 162 ? 71.299 23.794 -18.732 1.00 2.60 162 GLN H CA 1
ATOM 13734 C C . GLN H 1 162 ? 71.273 24.434 -17.364 1.00 9.76 162 GLN H C 1
ATOM 13735 O O . GLN H 1 162 ? 71.802 25.516 -17.145 1.00 13.96 162 GLN H O 1
ATOM 13741 N N . THR H 1 163 ? 70.684 23.674 -16.460 1.00 8.32 163 THR H N 1
ATOM 13742 C CA . THR H 1 163 ? 70.477 24.082 -15.094 1.00 6.48 163 THR H CA 1
ATOM 13743 C C . THR H 1 163 ? 71.755 24.159 -14.297 1.00 10.48 163 THR H C 1
ATOM 13744 O O . THR H 1 163 ? 72.062 25.114 -13.587 1.00 9.86 163 THR H O 1
ATOM 13748 N N . ILE H 1 164 ? 72.510 23.111 -14.390 1.00 6.30 164 ILE H N 1
ATOM 13749 C CA . ILE H 1 164 ? 73.776 23.084 -13.704 1.00 5.83 164 ILE H CA 1
ATOM 13750 C C . ILE H 1 164 ? 74.642 24.267 -14.128 1.00 10.33 164 ILE H C 1
ATOM 13751 O O . ILE H 1 164 ? 75.180 25.048 -13.311 1.00 8.32 164 ILE H O 1
ATOM 13756 N N . LEU H 1 165 ? 74.736 24.460 -15.444 1.00 1.85 165 LEU H N 1
ATOM 13757 C CA . LEU H 1 165 ? 75.536 25.589 -15.872 1.00 1.15 165 LEU H CA 1
ATOM 13758 C C . LEU H 1 165 ? 75.056 26.917 -15.376 1.00 7.95 165 LEU H C 1
ATOM 13759 O O . LEU H 1 165 ? 75.830 27.824 -15.113 1.00 14.91 165 LEU H O 1
ATOM 13764 N N . ALA H 1 166 ? 73.759 27.052 -15.325 1.00 8.71 166 ALA H N 1
ATOM 13765 C CA . ALA H 1 166 ? 73.185 28.288 -14.850 1.00 1.59 166 ALA H CA 1
ATOM 13766 C C . ALA H 1 166 ? 73.484 28.499 -13.383 1.00 7.30 166 ALA H C 1
ATOM 13767 O O . ALA H 1 166 ? 73.718 29.598 -12.907 1.00 7.68 166 ALA H O 1
ATOM 13769 N N . LEU H 1 167 ? 73.486 27.412 -12.648 1.00 4.92 167 LEU H N 1
ATOM 13770 C CA . LEU H 1 167 ? 73.760 27.505 -11.253 1.00 4.32 167 LEU H CA 1
ATOM 13771 C C . LEU H 1 167 ? 75.196 27.886 -11.084 1.00 12.12 167 LEU H C 1
ATOM 13772 O O . LEU H 1 167 ? 75.548 28.757 -10.279 1.00 11.02 167 LEU H O 1
ATOM 13777 N N . GLU H 1 168 ? 76.035 27.219 -11.871 1.00 7.20 168 GLU H N 1
ATOM 13778 C CA . GLU H 1 168 ? 77.440 27.538 -11.759 1.00 5.64 168 GLU H CA 1
ATOM 13779 C C . GLU H 1 168 ? 77.739 28.983 -12.026 1.00 13.17 168 GLU H C 1
ATOM 13780 O O . GLU H 1 168 ? 78.753 29.527 -11.607 1.00 20.60 168 GLU H O 1
ATOM 13786 N N . GLU H 1 169 ? 76.895 29.606 -12.771 1.00 3.60 169 GLU H N 1
ATOM 13787 C CA . GLU H 1 169 ? 77.139 30.990 -12.976 1.00 3.76 169 GLU H CA 1
ATOM 13788 C C . GLU H 1 169 ? 77.020 31.709 -11.667 1.00 13.90 169 GLU H C 1
ATOM 13789 O O . GLU H 1 169 ? 77.680 32.704 -11.484 1.00 20.41 169 GLU H O 1
ATOM 13795 N N . LYS H 1 170 ? 76.171 31.249 -10.758 1.00 13.87 170 LYS H N 1
ATOM 13796 C CA . LYS H 1 170 ? 76.055 31.944 -9.488 1.00 10.02 170 LYS H CA 1
ATOM 13797 C C . LYS H 1 170 ? 76.897 31.296 -8.397 1.00 19.17 170 LYS H C 1
ATOM 13798 O O . LYS H 1 170 ? 77.322 31.976 -7.459 1.00 19.33 170 LYS H O 1
ATOM 13804 N N . ILE H 1 171 ? 77.089 29.972 -8.495 1.00 13.36 171 ILE H N 1
ATOM 13805 C CA . ILE H 1 171 ? 77.833 29.199 -7.491 1.00 7.24 171 ILE H CA 1
ATOM 13806 C C . ILE H 1 171 ? 78.677 28.196 -8.196 1.00 13.74 171 ILE H C 1
ATOM 13807 O O . ILE H 1 171 ? 78.339 27.029 -8.437 1.00 23.49 171 ILE H O 1
ATOM 13812 N N . PRO H 1 172 ? 79.770 28.749 -8.516 1.00 7.06 172 PRO H N 1
ATOM 13813 C CA . PRO H 1 172 ? 80.805 28.228 -9.332 1.00 9.45 172 PRO H CA 1
ATOM 13814 C C . PRO H 1 172 ? 81.350 26.913 -8.960 1.00 17.10 172 PRO H C 1
ATOM 13815 O O . PRO H 1 172 ? 81.829 26.239 -9.841 1.00 16.45 172 PRO H O 1
ATOM 13819 N N . ASN H 1 173 ? 81.280 26.595 -7.689 1.00 15.91 173 ASN H N 1
ATOM 13820 C CA . ASN H 1 173 ? 81.787 25.352 -7.151 1.00 14.15 173 ASN H CA 1
ATOM 13821 C C . ASN H 1 173 ? 80.657 24.474 -6.725 1.00 21.82 173 ASN H C 1
ATOM 13822 O O . ASN H 1 173 ? 80.796 23.629 -5.881 1.00 26.37 173 ASN H O 1
ATOM 13827 N N . ILE H 1 174 ? 79.501 24.718 -7.256 1.00 17.65 174 ILE H N 1
ATOM 13828 C CA . ILE H 1 174 ? 78.398 23.951 -6.817 1.00 10.65 174 ILE H CA 1
ATOM 13829 C C . ILE H 1 174 ? 78.548 22.465 -7.080 1.00 15.63 174 ILE H C 1
ATOM 13830 O O . ILE H 1 174 ? 78.055 21.624 -6.334 1.00 22.04 174 ILE H O 1
ATOM 13835 N N . LEU H 1 175 ? 79.336 22.118 -8.100 1.00 13.16 175 LEU H N 1
ATOM 13836 C CA . LEU H 1 175 ? 79.528 20.709 -8.451 1.00 10.15 175 LEU H CA 1
ATOM 13837 C C . LEU H 1 175 ? 80.698 19.997 -7.794 1.00 23.77 175 LEU H C 1
ATOM 13838 O O . LEU H 1 175 ? 80.958 18.801 -8.076 1.00 21.65 175 LEU H O 1
ATOM 13843 N N . SER H 1 176 ? 81.415 20.785 -6.997 1.00 22.38 176 SER H N 1
ATOM 13844 C CA . SER H 1 176 ? 82.590 20.364 -6.247 1.00 20.12 176 SER H CA 1
ATOM 13845 C C . SER H 1 176 ? 82.401 18.968 -5.722 1.00 19.57 176 SER H C 1
ATOM 13846 O O . SER H 1 176 ? 83.163 18.087 -6.014 1.00 36.15 176 SER H O 1
ATOM 13849 N N . ALA H 1 177 ? 81.371 18.729 -4.966 1.00 14.43 177 ALA H N 1
ATOM 13850 C CA . ALA H 1 177 ? 81.183 17.397 -4.439 1.00 7.83 177 ALA H CA 1
ATOM 13851 C C . ALA H 1 177 ? 80.563 16.363 -5.361 1.00 15.57 177 ALA H C 1
ATOM 13852 O O . ALA H 1 177 ? 80.260 15.291 -4.823 1.00 21.58 177 ALA H O 1
ATOM 13854 N N . PHE H 1 178 ? 80.372 16.685 -6.667 1.00 6.27 178 PHE H N 1
ATOM 13855 C CA . PHE H 1 178 ? 79.737 15.807 -7.629 1.00 9.20 178 PHE H CA 1
ATOM 13856 C C . PHE H 1 178 ? 80.579 15.593 -8.838 1.00 18.14 178 PHE H C 1
ATOM 13857 O O . PHE H 1 178 ? 80.368 16.105 -9.913 1.00 24.51 178 PHE H O 1
ATOM 13865 N N . PRO H 1 179 ? 81.535 14.789 -8.604 1.00 20.81 179 PRO H N 1
ATOM 13866 C CA . PRO H 1 179 ? 82.563 14.372 -9.524 1.00 19.51 179 PRO H CA 1
ATOM 13867 C C . PRO H 1 179 ? 81.970 13.701 -10.732 1.00 24.18 179 PRO H C 1
ATOM 13868 O O . PRO H 1 179 ? 82.394 13.962 -11.847 1.00 26.95 179 PRO H O 1
ATOM 13872 N N . PHE H 1 180 ? 80.967 12.866 -10.529 1.00 16.21 180 PHE H N 1
ATOM 13873 C CA . PHE H 1 180 ? 80.314 12.281 -11.694 1.00 14.12 180 PHE H CA 1
ATOM 13874 C C . PHE H 1 180 ? 79.627 13.352 -12.503 1.00 18.51 180 PHE H C 1
ATOM 13875 O O . PHE H 1 180 ? 79.785 13.420 -13.719 1.00 18.74 180 PHE H O 1
ATOM 13883 N N . LEU H 1 181 ? 78.894 14.222 -11.791 1.00 8.93 181 LEU H N 1
ATOM 13884 C CA . LEU H 1 181 ? 78.221 15.285 -12.461 1.00 9.86 181 LEU H CA 1
ATOM 13885 C C . LEU H 1 181 ? 79.232 16.168 -13.154 1.00 12.03 181 LEU H C 1
ATOM 13886 O O . LEU H 1 181 ? 79.008 16.695 -14.269 1.00 13.20 181 LEU H O 1
ATOM 13891 N N . GLN H 1 182 ? 80.395 16.327 -12.541 1.00 9.34 182 GLN H N 1
ATOM 13892 C CA . GLN H 1 182 ? 81.347 17.188 -13.246 1.00 8.76 182 GLN H CA 1
ATOM 13893 C C . GLN H 1 182 ? 81.784 16.588 -14.543 1.00 14.41 182 GLN H C 1
ATOM 13894 O O . GLN H 1 182 ? 81.858 17.228 -15.557 1.00 16.30 182 GLN H O 1
ATOM 13900 N N . GLU H 1 183 ? 82.079 15.330 -14.524 1.00 15.58 183 GLU H N 1
ATOM 13901 C CA . GLU H 1 183 ? 82.506 14.747 -15.740 1.00 18.74 183 GLU H CA 1
ATOM 13902 C C . GLU H 1 183 ? 81.449 14.740 -16.772 1.00 16.44 183 GLU H C 1
ATOM 13903 O O . GLU H 1 183 ? 81.683 15.092 -17.910 1.00 21.35 183 GLU H O 1
ATOM 13909 N N . TYR H 1 184 ? 80.282 14.325 -16.363 1.00 16.75 184 TYR H N 1
ATOM 13910 C CA . TYR H 1 184 ? 79.135 14.259 -17.251 1.00 15.59 184 TYR H CA 1
ATOM 13911 C C . TYR H 1 184 ? 78.931 15.591 -17.986 1.00 17.05 184 TYR H C 1
ATOM 13912 O O . TYR H 1 184 ? 78.772 15.680 -19.223 1.00 16.57 184 TYR H O 1
ATOM 13921 N N . THR H 1 185 ? 79.040 16.655 -17.209 1.00 2.92 185 THR H N 1
ATOM 13922 C CA . THR H 1 185 ? 78.861 18.001 -17.716 1.00 2.77 185 THR H CA 1
ATOM 13923 C C . THR H 1 185 ? 79.874 18.315 -18.760 1.00 13.26 185 THR H C 1
ATOM 13924 O O . THR H 1 185 ? 79.648 18.905 -19.812 1.00 13.17 185 THR H O 1
ATOM 13928 N N . VAL H 1 186 ? 81.048 17.933 -18.437 1.00 11.46 186 VAL H N 1
ATOM 13929 C CA . VAL H 1 186 ? 82.109 18.180 -19.353 1.00 14.52 186 VAL H CA 1
ATOM 13930 C C . VAL H 1 186 ? 81.910 17.497 -20.674 1.00 11.38 186 VAL H C 1
ATOM 13931 O O . VAL H 1 186 ? 81.973 18.091 -21.733 1.00 16.88 186 VAL H O 1
ATOM 13935 N N . LYS H 1 187 ? 81.680 16.233 -20.606 1.00 4.04 187 LYS H N 1
ATOM 13936 C CA . LYS H 1 187 ? 81.414 15.536 -21.833 1.00 8.37 187 LYS H CA 1
ATOM 13937 C C . LYS H 1 187 ? 80.252 16.075 -22.633 1.00 18.54 187 LYS H C 1
ATOM 13938 O O . LYS H 1 187 ? 80.313 16.132 -23.845 1.00 20.40 187 LYS H O 1
ATOM 13944 N N . LEU H 1 188 ? 79.149 16.303 -21.944 1.00 19.55 188 LEU H N 1
ATOM 13945 C CA . LEU H 1 188 ? 77.970 16.745 -22.623 1.00 15.53 188 LEU H CA 1
ATOM 13946 C C . LEU H 1 188 ? 78.326 18.011 -23.310 1.00 17.36 188 LEU H C 1
ATOM 13947 O O . LEU H 1 188 ? 77.872 18.294 -24.412 1.00 19.51 188 LEU H O 1
ATOM 13952 N N . SER H 1 189 ? 79.100 18.812 -22.606 1.00 6.09 189 SER H N 1
ATOM 13953 C CA . SER H 1 189 ? 79.360 20.088 -23.219 1.00 10.27 189 SER H CA 1
ATOM 13954 C C . SER H 1 189 ? 80.214 19.984 -24.426 1.00 18.63 189 SER H C 1
ATOM 13955 O O . SER H 1 189 ? 80.476 20.979 -25.100 1.00 20.89 189 SER H O 1
ATOM 13958 N N . ASN H 1 190 ? 80.745 18.789 -24.615 1.00 18.88 190 ASN H N 1
ATOM 13959 C CA . ASN H 1 190 ? 81.610 18.571 -25.779 1.00 20.58 190 ASN H CA 1
ATOM 13960 C C . ASN H 1 190 ? 80.885 18.039 -26.966 1.00 29.19 190 ASN H C 1
ATOM 13961 O O . ASN H 1 190 ? 81.471 17.937 -28.004 1.00 34.30 190 ASN H O 1
ATOM 13966 N N . ILE H 1 191 ? 79.604 17.723 -26.790 1.00 25.31 191 ILE H N 1
ATOM 13967 C CA . ILE H 1 191 ? 78.769 17.343 -27.891 1.00 17.82 191 ILE H CA 1
ATOM 13968 C C . ILE H 1 191 ? 78.699 18.600 -28.752 1.00 27.30 191 ILE H C 1
ATOM 13969 O O . ILE H 1 191 ? 78.553 19.771 -28.352 1.00 34.88 191 ILE H O 1
ATOM 13974 N N . PRO H 1 192 ? 78.955 18.337 -29.960 1.00 21.14 192 PRO H N 1
ATOM 13975 C CA . PRO H 1 192 ? 79.165 19.330 -30.968 1.00 17.83 192 PRO H CA 1
ATOM 13976 C C . PRO H 1 192 ? 78.139 20.378 -31.097 1.00 19.97 192 PRO H C 1
ATOM 13977 O O . PRO H 1 192 ? 78.504 21.545 -31.107 1.00 22.87 192 PRO H O 1
ATOM 13981 N N . THR H 1 193 ? 76.871 19.973 -31.140 1.00 14.39 193 THR H N 1
ATOM 13982 C CA . THR H 1 193 ? 75.778 20.952 -31.202 1.00 9.79 193 THR H CA 1
ATOM 13983 C C . THR H 1 193 ? 75.865 21.802 -29.974 1.00 16.14 193 THR H C 1
ATOM 13984 O O . THR H 1 193 ? 75.755 23.028 -30.017 1.00 22.19 193 THR H O 1
ATOM 13988 N N . ILE H 1 194 ? 76.103 21.101 -28.871 1.00 10.60 194 ILE H N 1
ATOM 13989 C CA . ILE H 1 194 ? 76.191 21.752 -27.577 1.00 10.39 194 ILE H CA 1
ATOM 13990 C C . ILE H 1 194 ? 77.404 22.612 -27.495 1.00 18.17 194 ILE H C 1
ATOM 13991 O O . ILE H 1 194 ? 77.360 23.776 -27.051 1.00 18.32 194 ILE H O 1
ATOM 13996 N N . LYS H 1 195 ? 78.492 22.025 -27.966 1.00 14.50 195 LYS H N 1
ATOM 13997 C CA . LYS H 1 195 ? 79.736 22.753 -27.972 1.00 16.16 195 LYS H CA 1
ATOM 13998 C C . LYS H 1 195 ? 79.554 24.065 -28.704 1.00 18.60 195 LYS H C 1
ATOM 13999 O O . LYS H 1 195 ? 79.941 25.093 -28.189 1.00 19.12 195 LYS H O 1
ATOM 14005 N N . ARG H 1 196 ? 78.839 24.029 -29.840 1.00 14.87 196 ARG H N 1
ATOM 14006 C CA . ARG H 1 196 ? 78.582 25.245 -30.597 1.00 14.76 196 ARG H CA 1
ATOM 14007 C C . ARG H 1 196 ? 77.697 26.219 -29.859 1.00 19.24 196 ARG H C 1
ATOM 14008 O O . ARG H 1 196 ? 77.883 27.432 -29.928 1.00 21.84 196 ARG H O 1
ATOM 14016 N N . PHE H 1 197 ? 76.669 25.666 -29.238 1.00 21.18 197 PHE H N 1
ATOM 14017 C CA . PHE H 1 197 ? 75.687 26.479 -28.535 1.00 19.20 197 PHE H CA 1
ATOM 14018 C C . PHE H 1 197 ? 76.403 27.253 -27.473 1.00 18.79 197 PHE H C 1
ATOM 14019 O O . PHE H 1 197 ? 76.116 28.396 -27.200 1.00 14.50 197 PHE H O 1
ATOM 14027 N N . LEU H 1 198 ? 77.354 26.583 -26.877 1.00 13.52 198 LEU H N 1
ATOM 14028 C CA . LEU H 1 198 ? 78.105 27.223 -25.855 1.00 17.31 198 LEU H CA 1
ATOM 14029 C C . LEU H 1 198 ? 79.068 28.242 -26.389 1.00 28.14 198 LEU H C 1
ATOM 14030 O O . LEU H 1 198 ? 79.415 29.178 -25.698 1.00 31.92 198 LEU H O 1
ATOM 14035 N N . GLU H 1 199 ? 79.466 28.066 -27.630 1.00 30.95 199 GLU H N 1
ATOM 14036 C CA . GLU H 1 199 ? 80.352 29.018 -28.274 1.00 31.65 199 GLU H CA 1
ATOM 14037 C C . GLU H 1 199 ? 79.616 30.261 -28.712 1.00 40.90 199 GLU H C 1
ATOM 14038 O O . GLU H 1 199 ? 78.402 30.324 -28.790 1.00 48.36 199 GLU H O 1
ATOM 14044 N N . PRO H 1 200 ? 80.395 31.250 -29.037 1.00 40.19 200 PRO H N 1
ATOM 14045 C CA . PRO H 1 200 ? 79.915 32.530 -29.468 1.00 38.67 200 PRO H CA 1
ATOM 14046 C C . PRO H 1 200 ? 79.112 32.529 -30.735 1.00 39.52 200 PRO H C 1
ATOM 14047 O O . PRO H 1 200 ? 79.323 31.727 -31.675 1.00 40.62 200 PRO H O 1
ATOM 14051 N N . GLY H 1 201 ? 78.158 33.453 -30.716 1.00 32.36 201 GLY H N 1
ATOM 14052 C CA . GLY H 1 201 ? 77.273 33.593 -31.847 1.00 29.94 201 GLY H CA 1
ATOM 14053 C C . GLY H 1 201 ? 76.109 32.598 -31.908 1.00 38.66 201 GLY H C 1
ATOM 14054 O O . GLY H 1 201 ? 75.509 32.485 -32.977 1.00 44.65 201 GLY H O 1
ATOM 14055 N N . SER H 1 202 ? 75.781 31.893 -30.774 1.00 26.51 202 SER H N 1
ATOM 14056 C CA . SER H 1 202 ? 74.684 30.928 -30.698 1.00 13.49 202 SER H CA 1
ATOM 14057 C C . SER H 1 202 ? 73.444 31.717 -30.342 1.00 20.44 202 SER H C 1
ATOM 14058 O O . SER H 1 202 ? 73.540 32.948 -30.086 1.00 27.79 202 SER H O 1
ATOM 14061 N N . LYS H 1 203 ? 72.276 31.068 -30.328 1.00 16.86 203 LYS H N 1
ATOM 14062 C CA . LYS H 1 203 ? 71.121 31.852 -29.905 1.00 12.34 203 LYS H CA 1
ATOM 14063 C C . LYS H 1 203 ? 70.944 31.750 -28.363 1.00 15.77 203 LYS H C 1
ATOM 14064 O O . LYS H 1 203 ? 70.058 32.314 -27.772 1.00 15.65 203 LYS H O 1
ATOM 14070 N N . LYS H 1 204 ? 71.906 31.088 -27.730 1.00 9.39 204 LYS H N 1
ATOM 14071 C CA . LYS H 1 204 ? 71.994 30.959 -26.321 1.00 10.47 204 LYS H CA 1
ATOM 14072 C C . LYS H 1 204 ? 72.000 32.357 -25.771 1.00 13.83 204 LYS H C 1
ATOM 14073 O O . LYS H 1 204 ? 72.635 33.204 -26.314 1.00 18.60 204 LYS H O 1
ATOM 14079 N N . LYS H 1 205 ? 71.223 32.610 -24.740 1.00 15.72 205 LYS H N 1
ATOM 14080 C CA . LYS H 1 205 ? 71.113 33.932 -24.150 1.00 12.07 205 LYS H CA 1
ATOM 14081 C C . LYS H 1 205 ? 71.877 34.053 -22.847 1.00 19.49 205 LYS H C 1
ATOM 14082 O O . LYS H 1 205 ? 72.099 33.138 -22.067 1.00 26.86 205 LYS H O 1
ATOM 14088 N N . PRO H 1 206 ? 72.230 35.256 -22.604 1.00 14.76 206 PRO H N 1
ATOM 14089 C CA . PRO H 1 206 ? 72.946 35.712 -21.434 1.00 11.27 206 PRO H CA 1
ATOM 14090 C C . PRO H 1 206 ? 72.055 35.842 -20.259 1.00 15.22 206 PRO H C 1
ATOM 14091 O O . PRO H 1 206 ? 70.837 35.893 -20.361 1.00 21.81 206 PRO H O 1
ATOM 14095 N N . PRO H 1 207 ? 72.703 35.918 -19.165 1.00 10.85 207 PRO H N 1
ATOM 14096 C CA . PRO H 1 207 ? 72.008 36.025 -17.930 1.00 11.11 207 PRO H CA 1
ATOM 14097 C C . PRO H 1 207 ? 71.427 37.365 -18.034 1.00 25.21 207 PRO H C 1
ATOM 14098 O O . PRO H 1 207 ? 72.031 38.240 -18.606 1.00 31.74 207 PRO H O 1
ATOM 14102 N N . PRO H 1 208 ? 70.231 37.455 -17.586 1.00 29.08 208 PRO H N 1
ATOM 14103 C CA . PRO H 1 208 ? 69.417 38.643 -17.565 1.00 30.67 208 PRO H CA 1
ATOM 14104 C C . PRO H 1 208 ? 69.983 39.780 -16.765 1.00 32.66 208 PRO H C 1
ATOM 14105 O O . PRO H 1 208 ? 70.443 39.563 -15.659 1.00 36.10 208 PRO H O 1
ATOM 14109 N N . ASP H 1 209 ? 69.840 40.970 -17.351 1.00 30.07 209 ASP H N 1
ATOM 14110 C CA . ASP H 1 209 ? 70.258 42.277 -16.871 1.00 30.10 209 ASP H CA 1
ATOM 14111 C C . ASP H 1 209 ? 69.078 43.136 -16.484 1.00 35.70 209 ASP H C 1
ATOM 14112 O O . ASP H 1 209 ? 67.896 42.834 -16.736 1.00 35.20 209 ASP H O 1
ATOM 14117 N N . GLU H 1 210 ? 69.454 44.265 -15.932 1.00 38.21 210 GLU H N 1
ATOM 14118 C CA . GLU H 1 210 ? 68.505 45.251 -15.506 1.00 46.01 210 GLU H CA 1
ATOM 14119 C C . GLU H 1 210 ? 67.579 45.610 -16.663 1.00 38.12 210 GLU H C 1
ATOM 14120 O O . GLU H 1 210 ? 66.393 45.916 -16.513 1.00 37.81 210 GLU H O 1
ATOM 14126 N N . ILE H 1 211 ? 68.100 45.532 -17.855 1.00 27.64 211 ILE H N 1
ATOM 14127 C CA . ILE H 1 211 ? 67.257 45.867 -18.970 1.00 30.80 211 ILE H CA 1
ATOM 14128 C C . ILE H 1 211 ? 66.172 44.855 -19.223 1.00 31.42 211 ILE H C 1
ATOM 14129 O O . ILE H 1 211 ? 65.010 45.237 -19.301 1.00 33.61 211 ILE H O 1
ATOM 14134 N N . TYR H 1 212 ? 66.604 43.599 -19.440 1.00 20.70 212 TYR H N 1
ATOM 14135 C CA . TYR H 1 212 ? 65.696 42.524 -19.681 1.00 19.94 212 TYR H CA 1
ATOM 14136 C C . TYR H 1 212 ? 64.615 42.605 -18.603 1.00 24.87 212 TYR H C 1
ATOM 14137 O O . TYR H 1 212 ? 63.381 42.608 -18.850 1.00 22.05 212 TYR H O 1
ATOM 14146 N N . VAL H 1 213 ? 65.110 42.809 -17.399 1.00 8.44 213 VAL H N 1
ATOM 14147 C CA . VAL H 1 213 ? 64.160 42.878 -16.339 1.00 8.96 213 VAL H CA 1
ATOM 14148 C C . VAL H 1 213 ? 63.138 43.939 -16.495 1.00 19.43 213 VAL H C 1
ATOM 14149 O O . VAL H 1 213 ? 61.950 43.680 -16.504 1.00 23.29 213 VAL H O 1
ATOM 14153 N N . ARG H 1 214 ? 63.629 45.088 -16.804 1.00 24.33 214 ARG H N 1
ATOM 14154 C CA . ARG H 1 214 ? 62.794 46.226 -17.080 1.00 26.47 214 ARG H CA 1
ATOM 14155 C C . ARG H 1 214 ? 61.828 45.905 -18.187 1.00 23.21 214 ARG H C 1
ATOM 14156 O O . ARG H 1 214 ? 60.631 46.022 -18.084 1.00 23.56 214 ARG H O 1
ATOM 14164 N N . THR H 1 215 ? 62.367 45.452 -19.268 1.00 15.52 215 THR H N 1
ATOM 14165 C CA . THR H 1 215 ? 61.553 45.139 -20.395 1.00 11.87 215 THR H CA 1
ATOM 14166 C C . THR H 1 215 ? 60.466 44.150 -20.107 1.00 23.89 215 THR H C 1
ATOM 14167 O O . THR H 1 215 ? 59.365 44.289 -20.637 1.00 25.01 215 THR H O 1
ATOM 14171 N N . VAL H 1 216 ? 60.808 43.091 -19.365 1.00 24.68 216 VAL H N 1
ATOM 14172 C CA . VAL H 1 216 ? 59.790 42.106 -19.160 1.00 23.39 216 VAL H CA 1
ATOM 14173 C C . VAL H 1 216 ? 58.676 42.710 -18.418 1.00 26.73 216 VAL H C 1
ATOM 14174 O O . VAL H 1 216 ? 57.522 42.554 -18.794 1.00 27.42 216 VAL H O 1
ATOM 14178 N N . TYR H 1 217 ? 59.042 43.474 -17.434 1.00 26.74 217 TYR H N 1
ATOM 14179 C CA . TYR H 1 217 ? 58.015 44.174 -16.701 1.00 31.47 217 TYR H CA 1
ATOM 14180 C C . TYR H 1 217 ? 57.216 45.050 -17.626 1.00 36.69 217 TYR H C 1
ATOM 14181 O O . TYR H 1 217 ? 56.022 45.177 -17.556 1.00 39.94 217 TYR H O 1
ATOM 14190 N N . ASN H 1 218 ? 57.873 45.649 -18.565 1.00 38.49 218 ASN H N 1
ATOM 14191 C CA . ASN H 1 218 ? 57.080 46.476 -19.419 1.00 38.84 218 ASN H CA 1
ATOM 14192 C C . ASN H 1 218 ? 56.128 45.720 -20.302 1.00 42.20 218 ASN H C 1
ATOM 14193 O O . ASN H 1 218 ? 55.104 46.250 -20.664 1.00 53.50 218 ASN H O 1
ATOM 14198 N N . ILE H 1 219 ? 56.435 44.500 -20.660 1.00 26.47 219 ILE H N 1
ATOM 14199 C CA . ILE H 1 219 ? 55.538 43.817 -21.533 1.00 21.54 219 ILE H CA 1
ATOM 14200 C C . ILE H 1 219 ? 54.452 43.086 -20.812 1.00 32.02 219 ILE H C 1
ATOM 14201 O O . ILE H 1 219 ? 53.445 42.771 -21.409 1.00 34.29 219 ILE H O 1
ATOM 14206 N N . PHE H 1 220 ? 54.626 42.817 -19.517 1.00 31.03 220 PHE H N 1
ATOM 14207 C CA . PHE H 1 220 ? 53.636 42.020 -18.770 1.00 29.59 220 PHE H CA 1
ATOM 14208 C C . PHE H 1 220 ? 53.143 42.542 -17.374 1.00 44.12 220 PHE H C 1
ATOM 14209 O O . PHE H 1 220 ? 53.128 43.729 -16.947 1.00 60.72 220 PHE H O 1
#

B-factor: mean 24.41, std 38.07, range [1.0, 300.0]

Organism: Homo sapiens (NCBI:txid9606)

CATH classification: 3.40.30.10 (+1 more: 1.20.1050.10)

Nearest PDB structures (foldseek):
  1gul-assembly1_A  TM=1.005E+00  e=3.667E-35  Homo sapiens
  3ik9-assembly3_F  TM=9.840E-01  e=1.491E-25  Homo sapiens
  2vct-assembly1_B  TM=9.870E-01  e=1.822E-24  Homo sapiens
  1ydk-assembly1_B  TM=9.783E-01  e=1.916E-24  Homo sapiens
  5jcu-assembly2_D  TM=9.825E-01  e=8.601E-24  Homo sapiens

Secondary structure (DSSP, 8-state):
--EEEEESS-TTTHHHHHHHHHTT---EEEEE-SHHHHHHHHHTT-STTS-S-EEEETTEEEESHHHHHHHHHHHTT-S-SSHHHHHHHHHHHHHHHHHHHHHHHGGGS-HHHHHHHHHHHHHHIIIIIHHHHHHHHHHH--SSSSTTS--HHHHHHHHHHHHHHHH-TTTTTT-HHHHHHHHHHTTSHHHHHHHSTTSSPPPPP-HHHHHHHHHH-/--EEEEESS-TTTHHHHHHHHHTT---EEEEE-SHHHHHHHHHTT-STTS-S-EEEETTEEEESHHHHHHHHHHHTT-S-SSHHHHHHHHHHHHHHHHHHHHHHHGGGS-HHHHHHHHHHHHHHIIIIIHHHHHHHHHHH--SSSSTTS--HHHHHHHHHHHHHHHH-TTTTTT-HHHHHHHHHHTTSHHHHHHHSTTSSPPPPP-HHHHHHHHHH-/--EEEEESS-TTTHHHHHHHHHTT---EEEEE-SHHHHHHHHHTT-STTS-S-EEEETTEEEESHHHHHHHHHHHTT-S-SSHHHHHHHHHHHHHHHHHHHHHHHGGGS-HHHHHHHHHHHHHHIIIIIHHHHHHHHHHH--SSSSTTS--HHHHHHHHHHHHHHHH-TTTTTT-HHHHHHHHHHTTSHHHHHHHSTTSSPPPPP-HHHHHHHHHH-/--EEEEESS-TTTHHHHHHHHHTT---EEEEE-SHHHHHHHHHTT-STTS-S-EEEETTEEEESHHHHHHHHHHHTT-S-SSHHHHHHHHHHHHHHHHHHHHHHHGGGS-HHHHHHHHHHHHHHIIIIIHHHHHHHHHHH--SSSSTTS--HHHHHHHHHHHHHHHH-TTTTTT-HHHHHHHHHHTTSHHHHHHHSTTSSPPPPP-HHHHHHHHHH-/--EEEEESS-TTTHHHHHHHHHTT---EEEEE-SHHHHHHHHHTT-STTS-S-EEEETTEEEESHHHHHHHHHHHTT-S-SSHHHHHHHHHHHHHHHHHHHHHHHGGGS-HHHHHHHHHHHHHHIIIIIHHHHHHHHHHH--SSSSTTS--HHHHHHHHHHHHHHHH-TTTTTT-HHHHHHHHHHTTSHHHHHHHSTTSSPPPPP-HHHHHHHHHH-/--EEEEESS-TTTHHHHHHHHHTT---EEEEE-SHHHHHHHHHTT-STTS-S-EEEETTEEEESHHHHHHHHHHHTT-S-SSHHHHHHHHHHHHHHHHHHHHHHHGGGS-HHHHHHHHHHHHHHIIIIIHHHHHHHHHHH--SSSSTTS--HHHHHHHHHHHHHHHH-TTTTTT-HHHHHHHHHHTTSHHHHHHHSTTSSPPPPP-HHHHHHHHHH-/--EEEEESS-TTTHHHHHHHHHTT---EEEEE-SHHHHHHHHHTT-STTS-S-EEEETTEEEESHHHHHHHHHHHTT-S-SSHHHHHHHHHHHHHHHHHHHHHHHGGGS-HHHHHHHHHHHHHHIIIIIHHHHHHHHHHH--SSSSTTS--HHHHHHHHHHHHHHHH-TTTTTT-HHHHHHHHHHTTSHHHHHHHSTTSSPPPPP-HHHHHHHHHH-/--EEEEESS-TTTHHHHHHHHHTT---EEEEE-SHHHHHHHHHTT-STTS-S-EEEETTEEEESHHHHHHHHHHHTT-S-SSHHHHHHHHHHHHHHHHHHHHHHHGGGS-HHHHHHHHHHHHHHIIIIIHHHHHHHHHHH--SSSSTTS--HHHHHHHHHHHHHHHH-TTTTTT-HHHHHHHHHHTTSHHHHHHHSTTSSPPPPP-HHHHHHHHHH-

Sequence (1736 aa):
RPKLHYPNGRGRMESVRWVLAAAGVEFDEEFLETKEQLYKLQDGNHLLFQQVPMVEIDGMKLVQTRSILHYIADKHNLFGKNLKERTLIDMYVEGTLDLLELLIMHPFLKPDDQQKEVVNMAQKAIIRYFPVFEKILRGHGQSFLVGNQLSLADVILLQTILALEEKIPNILSAFPFLQEYTVKLSNIPTIKRFLEPGSKKKPPPDEIYVRTVYNIFRPKLHYPNGRGRMESVRWVLAAAGVEFDEEFLETKEQLYKLQDGNHLLFQQVPMVEIDGMKLVQTRSILHYIADKHNLFGKNLKERTLIDMYVEGTLDLLELLIMHPFLKPDDQQKEVVNMAQKAIIRYFPVFEKILRGHGQSFLVGNQLSLADVILLQTILALEEKIPNILSAFPFLQEYTVKLSNIPTIKRFLEPGSKKKPPPDEIYVRTVYNIFRPKLHYPNGRGRMESVRWVLAAAGVEFDEEFLETKEQLYKLQDGNHLLFQQVPMVEIDGMKLVQTRSILHYIADKHNLFGKNLKERTLIDMYVEGTLDLLELLIMHPFLKPDDQQKEVVNMAQKAIIRYFPVFEKILRGHGQSFLVGNQLSLADVILLQTILALEEKIPNILSAFPFLQEYTVKLSNIPTIKRFLEPGSKKKPPPDEIYVRTVYNIFRPKLHYPNGRGRMESVRWVLAAAGVEFDEEFLETKEQLYKLQDGNHLLFQQVPMVEIDGMKLVQTRSILHYIADKHNLFGKNLKERTLIDMYVEGTLDLLELLIMHPFLKPDDQQKEVVNMAQKAIIRYFPVFEKILRGHGQSFLVGNQLSLADVILLQTILALEEKIPNILSAFPFLQEYTVKLSNIPTIKRFLEPGSKKKPPPDEIYVRTVYNIFRPKLHYPNGRGRMESVRWVLAAAGVEFDEEFLETKEQLYKLQDGNHLLFQQVPMVEIDGMKLVQTRSILHYIADKHNLFGKNLKERTLIDMYVEGTLDLLELLIMHPFLKPDDQQKEVVNMAQKAIIRYFPVFEKILRGHGQSFLVGNQLSLADVILLQTILALEEKIPNILSAFPFLQEYTVKLSNIPTIKRFLEPGSKKKPPPDEIYVRTVYNIFRPKLHYPNGRGRMESVRWVLAAAGVEFDEEFLETKEQLYKLQDGNHLLFQQVPMVEIDGMKLVQTRSILHYIADKHNLFGKNLKERTLIDMYVEGTLDLLELLIMHPFLKPDDQQKEVVNMAQKAIIRYFPVFEKILRGHGQSFLVGNQLSLADVILLQTILALEEKIPNILSAFPFLQEYTVKLSNIPTIKRFLEPGSKKKPPPDEIYVRTVYNIFRPKLHYPNGRGRMESVRWVLAAAGVEFDEEFLETKEQLYKLQDGNHLLFQQVPMVEIDGMKLVQTRSILHYIADKHNLFGKNLKERTLIDMYVEGTLDLLELLIMHPFLKPDDQQKEVVNMAQKAIIRYFPVFEKILRGHGQSFLVGNQLSLADVILLQTILALEEKIPNILSAFPFLQEYTVKLSNIPTIKRFLEPGSKKKPPPDEIYVRTVYNIFRPKLHYPNGRGRMESVRWVLAAAGVEFDEEFLETKEQLYKLQDGNHLLFQQVPMVEIDGMKLVQTRSILHYIADKHNLFGKNLKERTLIDMYVEGTLDLLELLIMHPFLKPDDQQKEVVNMAQKAIIRYFPVFEKILRGHGQSFLVGNQLSLADVILLQTILALEEKIPNILSAFPFLQEYTVKLSNIPTIKRFLEPGSKKKPPPDEIYVRTVYNIF